Protein 1V86 (pdb70)

Solvent-accessible surface area: 7146 Å² total; per-residue (Å²): 124,124,119,76,120,118,70,136,114,84,65,77,135,73,208,130,63,15,73,2,81,4,20,38,102,166,55,134,86,114,28,140,12,53,47,122,2,52,0,48,68,3,29,109,61,0,68,91,66,16,30,5,32,56,104,134,18,136,15,84,38,198,30,141,15,58,98,145,107,33,0,163,104,25,171,8,86,91,48,1,92,0,94,15,67,25,96,120,116,64,64,122,127,126,103

Structure (mmCIF, N/CA/C/O backbone):
data_1V86
#
_entry.id   1V86
#
loop_
_atom_site.group_PDB
_atom_site.id
_atom_site.type_symbol
_atom_site.label_atom_id
_atom_site.label_alt_id
_atom_site.label_comp_id
_atom_site.label_asym_id
_atom_site.label_entity_id
_atom_site.label_seq_id
_atom_site.pdbx_PDB_ins_code
_atom_site.Cartn_x
_atom_site.Cartn_y
_atom_site.Cartn_z
_atom_site.occupancy
_atom_site.B_iso_or_equiv
_atom_site.auth_seq_id
_atom_site.auth_comp_id
_atom_site.auth_asym_id
_atom_site.auth_atom_id
_atom_site.pdbx_PDB_model_num
ATOM 1 N N . GLY A 1 1 ? 15.814 -13.387 -43.972 1.00 0.00 1 GLY A N 1
ATOM 2 C CA . GLY A 1 1 ? 14.816 -12.510 -43.386 1.00 0.00 1 GLY A CA 1
ATOM 3 C C . GLY A 1 1 ? 15.379 -11.777 -42.166 1.00 0.00 1 GLY A C 1
ATOM 4 O O . GLY A 1 1 ? 16.097 -10.789 -42.307 1.00 0.00 1 GLY A O 1
ATOM 8 N N . SER A 1 2 ? 15.031 -12.291 -40.995 1.00 0.00 2 SER A N 1
ATOM 9 C CA . SER A 1 2 ? 15.493 -11.698 -39.751 1.00 0.00 2 SER A CA 1
ATOM 10 C C . SER A 1 2 ? 14.952 -10.273 -39.618 1.00 0.00 2 SER A C 1
ATOM 11 O O . SER A 1 2 ? 14.915 -9.526 -40.595 1.00 0.00 2 SER A O 1
ATOM 19 N N . SER A 1 3 ? 14.547 -9.938 -38.402 1.00 0.00 3 SER A N 1
ATOM 20 C CA . SER A 1 3 ? 14.011 -8.616 -38.129 1.00 0.00 3 SER A CA 1
ATOM 21 C C . SER A 1 3 ? 13.952 -8.376 -36.619 1.00 0.00 3 SER A C 1
ATOM 22 O O . SER A 1 3 ? 13.807 -9.319 -35.843 1.00 0.00 3 SER A O 1
ATOM 30 N N . GLY A 1 4 ? 14.068 -7.109 -36.248 1.00 0.00 4 GLY A N 1
ATOM 31 C CA . GLY A 1 4 ? 14.030 -6.734 -34.845 1.00 0.00 4 GLY A CA 1
ATOM 32 C C . GLY A 1 4 ? 14.618 -5.337 -34.635 1.00 0.00 4 GLY A C 1
ATOM 33 O O . GLY A 1 4 ? 15.391 -4.854 -35.461 1.00 0.00 4 GLY A O 1
ATOM 37 N N . SER A 1 5 ? 14.228 -4.727 -33.526 1.00 0.00 5 SER A N 1
ATOM 38 C CA . SER A 1 5 ? 14.706 -3.395 -33.197 1.00 0.00 5 SER A CA 1
ATOM 39 C C . SER A 1 5 ? 14.419 -3.084 -31.726 1.00 0.00 5 SER A C 1
ATOM 40 O O . SER A 1 5 ? 13.594 -3.745 -31.098 1.00 0.00 5 SER A O 1
ATOM 48 N N . SER A 1 6 ? 15.117 -2.078 -31.220 1.00 0.00 6 SER A N 1
ATOM 49 C CA . SER A 1 6 ? 14.947 -1.671 -29.835 1.00 0.00 6 SER A CA 1
ATOM 50 C C . SER A 1 6 ? 15.762 -0.406 -29.558 1.00 0.00 6 SER A C 1
ATOM 51 O O . SER A 1 6 ? 16.754 -0.142 -30.234 1.00 0.00 6 SER A O 1
ATOM 59 N N . GLY A 1 7 ? 15.312 0.342 -28.561 1.00 0.00 7 GLY A N 1
ATOM 60 C CA . GLY A 1 7 ? 15.986 1.573 -28.186 1.00 0.00 7 GLY A CA 1
ATOM 61 C C . GLY A 1 7 ? 15.719 1.920 -26.720 1.00 0.00 7 GLY A C 1
ATOM 62 O O . GLY A 1 7 ? 14.679 1.557 -26.172 1.00 0.00 7 GLY A O 1
ATOM 66 N N . ASP A 1 8 ? 16.675 2.618 -26.126 1.00 0.00 8 ASP A N 1
ATOM 67 C CA . ASP A 1 8 ? 16.556 3.018 -24.734 1.00 0.00 8 ASP A CA 1
ATOM 68 C C . ASP A 1 8 ? 17.682 3.996 -24.391 1.00 0.00 8 ASP A C 1
ATOM 69 O O . ASP A 1 8 ? 18.806 3.581 -24.113 1.00 0.00 8 ASP A O 1
ATOM 78 N N . ALA A 1 9 ? 17.341 5.275 -24.422 1.00 0.00 9 ALA A N 1
ATOM 79 C CA . ALA A 1 9 ? 18.309 6.315 -24.117 1.00 0.00 9 ALA A CA 1
ATOM 80 C C . ALA A 1 9 ? 17.577 7.644 -23.913 1.00 0.00 9 ALA A C 1
ATOM 81 O O . ALA A 1 9 ? 16.628 7.950 -24.634 1.00 0.00 9 ALA A O 1
ATOM 88 N N . GLY A 1 10 ? 18.045 8.396 -22.929 1.00 0.00 10 GLY A N 1
ATOM 89 C CA . GLY A 1 10 ? 17.447 9.684 -22.621 1.00 0.00 10 GLY A CA 1
ATOM 90 C C . GLY A 1 10 ? 18.410 10.557 -21.815 1.00 0.00 10 GLY A C 1
ATOM 91 O O . GLY A 1 10 ? 19.466 10.947 -22.313 1.00 0.00 10 GLY A O 1
ATOM 95 N N . GLY A 1 11 ? 18.013 10.839 -20.583 1.00 0.00 11 GLY A N 1
ATOM 96 C CA . GLY A 1 11 ? 18.828 11.660 -19.703 1.00 0.00 11 GLY A CA 1
ATOM 97 C C . GLY A 1 11 ? 18.000 12.201 -18.536 1.00 0.00 11 GLY A C 1
ATOM 98 O O . GLY A 1 11 ? 16.771 12.146 -18.563 1.00 0.00 11 GLY A O 1
ATOM 102 N N . GLY A 1 12 ? 18.706 12.713 -17.538 1.00 0.00 12 GLY A N 1
ATOM 103 C CA . GLY A 1 12 ? 18.051 13.264 -16.364 1.00 0.00 12 GLY A CA 1
ATOM 104 C C . GLY A 1 12 ? 17.448 12.155 -15.501 1.00 0.00 12 GLY A C 1
ATOM 105 O O . GLY A 1 12 ? 18.117 11.170 -15.192 1.00 0.00 12 GLY A O 1
ATOM 109 N N . VAL A 1 13 ? 16.189 12.351 -15.136 1.00 0.00 13 VAL A N 1
ATOM 110 C CA . VAL A 1 13 ? 15.488 11.379 -14.315 1.00 0.00 13 VAL A CA 1
ATOM 111 C C . VAL A 1 13 ? 16.176 11.277 -12.952 1.00 0.00 13 VAL A C 1
ATOM 112 O O . VAL A 1 13 ? 17.250 10.688 -12.838 1.00 0.00 13 VAL A O 1
ATOM 125 N N . GLY A 1 14 ? 15.530 11.861 -11.953 1.00 0.00 14 GLY A N 1
ATOM 126 C CA . GLY A 1 14 ? 16.066 11.843 -10.603 1.00 0.00 14 GLY A CA 1
ATOM 127 C C . GLY A 1 14 ? 15.694 10.546 -9.882 1.00 0.00 14 GLY A C 1
ATOM 128 O O . GLY A 1 14 ? 16.407 9.548 -9.985 1.00 0.00 14 GLY A O 1
ATOM 132 N N . LYS A 1 15 ? 14.579 10.601 -9.169 1.00 0.00 15 LYS A N 1
ATOM 133 C CA . LYS A 1 15 ? 14.104 9.443 -8.432 1.00 0.00 15 LYS A CA 1
ATOM 134 C C . LYS A 1 15 ? 12.623 9.218 -8.742 1.00 0.00 15 LYS A C 1
ATOM 135 O O . LYS A 1 15 ? 11.784 10.064 -8.432 1.00 0.00 15 LYS A O 1
ATOM 154 N N . GLU A 1 16 ? 12.345 8.075 -9.351 1.00 0.00 16 GLU A N 1
ATOM 155 C CA . GLU A 1 16 ? 10.980 7.728 -9.707 1.00 0.00 16 GLU A CA 1
ATOM 156 C C . GLU A 1 16 ? 10.234 7.188 -8.486 1.00 0.00 16 GLU A C 1
ATOM 157 O O . GLU A 1 16 ? 10.801 7.096 -7.398 1.00 0.00 16 GLU A O 1
ATOM 169 N N . LEU A 1 17 ? 8.973 6.846 -8.706 1.00 0.00 17 LEU A N 1
ATOM 170 C CA . LEU A 1 17 ? 8.143 6.318 -7.637 1.00 0.00 17 LEU A CA 1
ATOM 171 C C . LEU A 1 17 ? 8.972 5.359 -6.780 1.00 0.00 17 LEU A C 1
ATOM 172 O O . LEU A 1 17 ? 9.916 4.741 -7.270 1.00 0.00 17 LEU A O 1
ATOM 188 N N . VAL A 1 18 ? 8.589 5.264 -5.515 1.00 0.00 18 VAL A N 1
ATOM 189 C CA . VAL A 1 18 ? 9.285 4.391 -4.586 1.00 0.00 18 VAL A CA 1
ATOM 190 C C . VAL A 1 18 ? 8.590 3.028 -4.555 1.00 0.00 18 VAL A C 1
ATOM 191 O O . VAL A 1 18 ? 7.364 2.951 -4.615 1.00 0.00 18 VAL A O 1
ATOM 204 N N . ASP A 1 19 ? 9.404 1.987 -4.463 1.00 0.00 19 ASP A N 1
ATOM 205 C CA . ASP A 1 19 ? 8.883 0.631 -4.424 1.00 0.00 19 ASP A CA 1
ATOM 206 C C . ASP A 1 19 ? 8.415 0.310 -3.003 1.00 0.00 19 ASP A C 1
ATOM 207 O O . ASP A 1 19 ? 9.159 0.499 -2.043 1.00 0.00 19 ASP A O 1
ATOM 216 N N . LEU A 1 20 ? 7.183 -0.171 -2.915 1.00 0.00 20 LEU A N 1
ATOM 217 C CA . LEU A 1 20 ? 6.607 -0.520 -1.628 1.00 0.00 20 LEU A CA 1
ATOM 218 C C . LEU A 1 20 ? 5.984 -1.915 -1.715 1.00 0.00 20 LEU A C 1
ATOM 219 O O . LEU A 1 20 ? 5.516 -2.325 -2.776 1.00 0.00 20 LEU A O 1
ATOM 235 N N . LYS A 1 21 ? 5.998 -2.606 -0.584 1.00 0.00 21 LYS A N 1
ATOM 236 C CA . LYS A 1 21 ? 5.440 -3.946 -0.519 1.00 0.00 21 LYS A CA 1
ATOM 237 C C . LYS A 1 21 ? 4.073 -3.892 0.166 1.00 0.00 21 LYS A C 1
ATOM 238 O O . LYS A 1 21 ? 3.972 -3.499 1.327 1.00 0.00 21 LYS A O 1
ATOM 257 N N . ILE A 1 22 ? 3.056 -4.293 -0.582 1.00 0.00 22 ILE A N 1
ATOM 258 C CA . ILE A 1 22 ? 1.699 -4.295 -0.061 1.00 0.00 22 ILE A CA 1
ATOM 259 C C . ILE A 1 22 ? 1.465 -5.580 0.735 1.00 0.00 22 ILE A C 1
ATOM 260 O O . ILE A 1 22 ? 0.998 -6.577 0.188 1.00 0.00 22 ILE A O 1
ATOM 276 N N . ILE A 1 23 ? 1.801 -5.514 2.015 1.00 0.00 23 ILE A N 1
ATOM 277 C CA . ILE A 1 23 ? 1.633 -6.661 2.893 1.00 0.00 23 ILE A CA 1
ATOM 278 C C . ILE A 1 23 ? 0.181 -6.723 3.371 1.00 0.00 23 ILE A C 1
ATOM 279 O O . ILE A 1 23 ? -0.338 -5.752 3.918 1.00 0.00 23 ILE A O 1
ATOM 295 N N . TRP A 1 24 ? -0.433 -7.876 3.147 1.00 0.00 24 TRP A N 1
ATOM 296 C CA . TRP A 1 24 ? -1.814 -8.078 3.548 1.00 0.00 24 TRP A CA 1
ATOM 297 C C . TRP A 1 24 ? -2.082 -9.584 3.579 1.00 0.00 24 TRP A C 1
ATOM 298 O O . TRP A 1 24 ? -2.061 -10.243 2.540 1.00 0.00 24 TRP A O 1
ATOM 319 N N . ASN A 1 25 ? -2.328 -10.085 4.780 1.00 0.00 25 ASN A N 1
ATOM 320 C CA . ASN A 1 25 ? -2.600 -11.501 4.960 1.00 0.00 25 ASN A CA 1
ATOM 321 C C . ASN A 1 25 ? -1.311 -12.295 4.740 1.00 0.00 25 ASN A C 1
ATOM 322 O O . ASN A 1 25 ? -0.758 -12.862 5.681 1.00 0.00 25 ASN A O 1
ATOM 333 N N . LYS A 1 26 ? -0.869 -12.311 3.491 1.00 0.00 26 LYS A N 1
ATOM 334 C CA . LYS A 1 26 ? 0.345 -13.026 3.135 1.00 0.00 26 LYS A CA 1
ATOM 335 C C . LYS A 1 26 ? 0.648 -12.801 1.652 1.00 0.00 26 LYS A C 1
ATOM 336 O O . LYS A 1 26 ? 1.101 -13.713 0.962 1.00 0.00 26 LYS A O 1
ATOM 355 N N . THR A 1 27 ? 0.387 -11.581 1.206 1.00 0.00 27 THR A N 1
ATOM 356 C CA . THR A 1 27 ? 0.627 -11.225 -0.182 1.00 0.00 27 THR A CA 1
ATOM 357 C C . THR A 1 27 ? 1.690 -10.129 -0.275 1.00 0.00 27 THR A C 1
ATOM 358 O O . THR A 1 27 ? 1.893 -9.373 0.675 1.00 0.00 27 THR A O 1
ATOM 369 N N . LYS A 1 28 ? 2.341 -10.077 -1.428 1.00 0.00 28 LYS A N 1
ATOM 370 C CA . LYS A 1 28 ? 3.378 -9.085 -1.657 1.00 0.00 28 LYS A CA 1
ATOM 371 C C . LYS A 1 28 ? 3.212 -8.495 -3.059 1.00 0.00 28 LYS A C 1
ATOM 372 O O . LYS A 1 28 ? 3.590 -9.120 -4.048 1.00 0.00 28 LYS A O 1
ATOM 391 N N . HIS A 1 29 ? 2.647 -7.297 -3.098 1.00 0.00 29 HIS A N 1
ATOM 392 C CA . HIS A 1 29 ? 2.427 -6.615 -4.362 1.00 0.00 29 HIS A CA 1
ATOM 393 C C . HIS A 1 29 ? 3.394 -5.435 -4.485 1.00 0.00 29 HIS A C 1
ATOM 394 O O . HIS A 1 29 ? 3.365 -4.518 -3.666 1.00 0.00 29 HIS A O 1
ATOM 408 N N . ASP A 1 30 ? 4.226 -5.498 -5.513 1.00 0.00 30 ASP A N 1
ATOM 409 C CA . ASP A 1 30 ? 5.200 -4.447 -5.753 1.00 0.00 30 ASP A CA 1
ATOM 410 C C . ASP A 1 30 ? 4.527 -3.295 -6.502 1.00 0.00 30 ASP A C 1
ATOM 411 O O . ASP A 1 30 ? 4.204 -3.422 -7.682 1.00 0.00 30 ASP A O 1
ATOM 420 N N . VAL A 1 31 ? 4.334 -2.198 -5.785 1.00 0.00 31 VAL A N 1
ATOM 421 C CA . VAL A 1 31 ? 3.705 -1.025 -6.367 1.00 0.00 31 VAL A CA 1
ATOM 422 C C . VAL A 1 31 ? 4.669 0.160 -6.285 1.00 0.00 31 VAL A C 1
ATOM 423 O O . VAL A 1 31 ? 5.364 0.331 -5.285 1.00 0.00 31 VAL A O 1
ATOM 436 N N . LYS A 1 32 ? 4.681 0.947 -7.351 1.00 0.00 32 LYS A N 1
ATOM 437 C CA . LYS A 1 32 ? 5.549 2.111 -7.412 1.00 0.00 32 LYS A CA 1
ATOM 438 C C . LYS A 1 32 ? 4.712 3.377 -7.220 1.00 0.00 32 LYS A C 1
ATOM 439 O O . LYS A 1 32 ? 3.911 3.732 -8.084 1.00 0.00 32 LYS A O 1
ATOM 458 N N . VAL A 1 33 ? 4.926 4.023 -6.084 1.00 0.00 33 VAL A N 1
ATOM 459 C CA . VAL A 1 33 ? 4.201 5.242 -5.768 1.00 0.00 33 VAL A CA 1
ATOM 460 C C . VAL A 1 33 ? 5.198 6.345 -5.408 1.00 0.00 33 VAL A C 1
ATOM 461 O O . VAL A 1 33 ? 6.298 6.062 -4.934 1.00 0.00 33 VAL A O 1
ATOM 474 N N . PRO A 1 34 ? 4.768 7.612 -5.651 1.00 0.00 34 PRO A N 1
ATOM 475 C CA . PRO A 1 34 ? 5.611 8.758 -5.358 1.00 0.00 34 PRO A CA 1
ATOM 476 C C . PRO A 1 34 ? 5.663 9.029 -3.853 1.00 0.00 34 PRO A C 1
ATOM 477 O O . PRO A 1 34 ? 4.690 8.787 -3.140 1.00 0.00 34 PRO A O 1
ATOM 488 N N . LEU A 1 35 ? 6.809 9.528 -3.413 1.00 0.00 35 LEU A N 1
ATOM 489 C CA . LEU A 1 35 ? 7.001 9.834 -2.006 1.00 0.00 35 LEU A CA 1
ATOM 490 C C . LEU A 1 35 ? 6.171 11.065 -1.638 1.00 0.00 35 LEU A C 1
ATOM 491 O O . LEU A 1 35 ? 5.977 11.358 -0.459 1.00 0.00 35 LEU A O 1
ATOM 507 N N . ASP A 1 36 ? 5.702 11.753 -2.669 1.00 0.00 36 ASP A N 1
ATOM 508 C CA . ASP A 1 36 ? 4.897 12.945 -2.469 1.00 0.00 36 ASP A CA 1
ATOM 509 C C . ASP A 1 36 ? 3.494 12.538 -2.012 1.00 0.00 36 ASP A C 1
ATOM 510 O O . ASP A 1 36 ? 2.666 13.393 -1.700 1.00 0.00 36 ASP A O 1
ATOM 519 N N . SER A 1 37 ? 3.271 11.232 -1.987 1.00 0.00 37 SER A N 1
ATOM 520 C CA . SER A 1 37 ? 1.983 10.701 -1.574 1.00 0.00 37 SER A CA 1
ATOM 521 C C . SER A 1 37 ? 1.770 10.949 -0.079 1.00 0.00 37 SER A C 1
ATOM 522 O O . SER A 1 37 ? 2.608 10.578 0.741 1.00 0.00 37 SER A O 1
ATOM 530 N N . THR A 1 38 ? 0.644 11.576 0.229 1.00 0.00 38 THR A N 1
ATOM 531 C CA . THR A 1 38 ? 0.310 11.878 1.611 1.00 0.00 38 THR A CA 1
ATOM 532 C C . THR A 1 38 ? -0.059 10.597 2.363 1.00 0.00 38 THR A C 1
ATOM 533 O O . THR A 1 38 ? -0.666 9.692 1.793 1.00 0.00 38 THR A O 1
ATOM 544 N N . GLY A 1 39 ? 0.323 10.563 3.631 1.00 0.00 39 GLY A N 1
ATOM 545 C CA . GLY A 1 39 ? 0.039 9.409 4.466 1.00 0.00 39 GLY A CA 1
ATOM 546 C C . GLY A 1 39 ? -1.422 8.976 4.327 1.00 0.00 39 GLY A C 1
ATOM 547 O O . GLY A 1 39 ? -1.759 7.822 4.586 1.00 0.00 39 GLY A O 1
ATOM 551 N N . SER A 1 40 ? -2.250 9.925 3.917 1.00 0.00 40 SER A N 1
ATOM 552 C CA . SER A 1 40 ? -3.667 9.657 3.740 1.00 0.00 40 SER A CA 1
ATOM 553 C C . SER A 1 40 ? -3.902 8.949 2.404 1.00 0.00 40 SER A C 1
ATOM 554 O O . SER A 1 40 ? -4.775 8.088 2.299 1.00 0.00 40 SER A O 1
ATOM 562 N N . GLU A 1 41 ? -3.109 9.337 1.417 1.00 0.00 41 GLU A N 1
ATOM 563 C CA . GLU A 1 41 ? -3.220 8.751 0.092 1.00 0.00 41 GLU A CA 1
ATOM 564 C C . GLU A 1 41 ? -2.959 7.244 0.156 1.00 0.00 41 GLU A C 1
ATOM 565 O O . GLU A 1 41 ? -3.615 6.467 -0.536 1.00 0.00 41 GLU A O 1
ATOM 577 N N . LEU A 1 42 ? -1.999 6.877 0.992 1.00 0.00 42 LEU A N 1
ATOM 578 C CA . LEU A 1 42 ? -1.643 5.477 1.155 1.00 0.00 42 LEU A CA 1
ATOM 579 C C . LEU A 1 42 ? -2.917 4.630 1.164 1.00 0.00 42 LEU A C 1
ATOM 580 O O . LEU A 1 42 ? -3.016 3.643 0.437 1.00 0.00 42 LEU A O 1
ATOM 596 N N . LYS A 1 43 ? -3.860 5.046 1.997 1.00 0.00 43 LYS A N 1
ATOM 597 C CA . LYS A 1 43 ? -5.123 4.337 2.111 1.00 0.00 43 LYS A CA 1
ATOM 598 C C . LYS A 1 43 ? -5.677 4.063 0.712 1.00 0.00 43 LYS A C 1
ATOM 599 O O . LYS A 1 43 ? -5.900 2.911 0.343 1.00 0.00 43 LYS A O 1
ATOM 618 N N . GLN A 1 44 ? -5.884 5.141 -0.030 1.00 0.00 44 GLN A N 1
ATOM 619 C CA . GLN A 1 44 ? -6.408 5.032 -1.381 1.00 0.00 44 GLN A CA 1
ATOM 620 C C . GLN A 1 44 ? -5.382 4.361 -2.295 1.00 0.00 44 GLN A C 1
ATOM 621 O O . GLN A 1 44 ? -5.732 3.851 -3.359 1.00 0.00 44 GLN A O 1
ATOM 635 N N . LYS A 1 45 ? -4.134 4.383 -1.849 1.00 0.00 45 LYS A N 1
ATOM 636 C CA . LYS A 1 45 ? -3.055 3.783 -2.614 1.00 0.00 45 LYS A CA 1
ATOM 637 C C . LYS A 1 45 ? -3.075 2.266 -2.414 1.00 0.00 45 LYS A C 1
ATOM 638 O O . LYS A 1 45 ? -2.696 1.513 -3.310 1.00 0.00 45 LYS A O 1
ATOM 657 N N . ILE A 1 46 ? -3.522 1.863 -1.234 1.00 0.00 46 ILE A N 1
ATOM 658 C CA . ILE A 1 46 ? -3.597 0.449 -0.906 1.00 0.00 46 ILE A CA 1
ATOM 659 C C . ILE A 1 46 ? -4.949 -0.104 -1.361 1.00 0.00 46 ILE A C 1
ATOM 660 O O . ILE A 1 46 ? -5.015 -1.180 -1.954 1.00 0.00 46 ILE A O 1
ATOM 676 N N . HIS A 1 47 ? -5.994 0.655 -1.065 1.00 0.00 47 HIS A N 1
ATOM 677 C CA . HIS A 1 47 ? -7.340 0.254 -1.437 1.00 0.00 47 HIS A CA 1
ATOM 678 C C . HIS A 1 47 ? -7.415 0.048 -2.951 1.00 0.00 47 HIS A C 1
ATOM 679 O O . HIS A 1 47 ? -8.169 -0.797 -3.430 1.00 0.00 47 HIS A O 1
ATOM 693 N N . SER A 1 48 ? -6.621 0.835 -3.663 1.00 0.00 48 SER A N 1
ATOM 694 C CA . SER A 1 48 ? -6.588 0.750 -5.113 1.00 0.00 48 SER A CA 1
ATOM 695 C C . SER A 1 48 ? -6.056 -0.618 -5.545 1.00 0.00 48 SER A C 1
ATOM 696 O O . SER A 1 48 ? -6.219 -1.016 -6.697 1.00 0.00 48 SER A O 1
ATOM 704 N N . ILE A 1 49 ? -5.429 -1.299 -4.597 1.00 0.00 49 ILE A N 1
ATOM 705 C CA . ILE A 1 49 ? -4.871 -2.614 -4.865 1.00 0.00 49 ILE A CA 1
ATOM 706 C C . ILE A 1 49 ? -5.629 -3.661 -4.047 1.00 0.00 49 ILE A C 1
ATOM 707 O O . ILE A 1 49 ? -6.227 -4.578 -4.608 1.00 0.00 49 ILE A O 1
ATOM 723 N N . THR A 1 50 ? -5.580 -3.490 -2.734 1.00 0.00 50 THR A N 1
ATOM 724 C CA . THR A 1 50 ? -6.255 -4.409 -1.834 1.00 0.00 50 THR A CA 1
ATOM 725 C C . THR A 1 50 ? -7.725 -4.561 -2.231 1.00 0.00 50 THR A C 1
ATOM 726 O O . THR A 1 50 ? -8.302 -5.638 -2.088 1.00 0.00 50 THR A O 1
ATOM 737 N N . GLY A 1 51 ? -8.289 -3.468 -2.722 1.00 0.00 51 GLY A N 1
ATOM 738 C CA . GLY A 1 51 ? -9.680 -3.466 -3.141 1.00 0.00 51 GLY A CA 1
ATOM 739 C C . GLY A 1 51 ? -10.617 -3.402 -1.932 1.00 0.00 51 GLY A C 1
ATOM 740 O O . GLY A 1 51 ? -11.836 -3.366 -2.089 1.00 0.00 51 GLY A O 1
ATOM 744 N N . LEU A 1 52 ? -10.010 -3.390 -0.754 1.00 0.00 52 LEU A N 1
ATOM 745 C CA . LEU A 1 52 ? -10.775 -3.332 0.480 1.00 0.00 52 LEU A CA 1
ATOM 746 C C . LEU A 1 52 ? -10.956 -1.870 0.893 1.00 0.00 52 LEU A C 1
ATOM 747 O O . LEU A 1 52 ? -10.297 -0.982 0.354 1.00 0.00 52 LEU A O 1
ATOM 763 N N . PRO A 1 53 ? -11.876 -1.659 1.872 1.00 0.00 53 PRO A N 1
ATOM 764 C CA . PRO A 1 53 ? -12.152 -0.320 2.365 1.00 0.00 53 PRO A CA 1
ATOM 765 C C . PRO A 1 53 ? -11.023 0.175 3.271 1.00 0.00 53 PRO A C 1
ATOM 766 O O . PRO A 1 53 ? -10.374 -0.620 3.950 1.00 0.00 53 PRO A O 1
ATOM 777 N N . PRO A 1 54 ? -10.818 1.519 3.253 1.00 0.00 54 PRO A N 1
ATOM 778 C CA . PRO A 1 54 ? -9.779 2.129 4.065 1.00 0.00 54 PRO A CA 1
ATOM 779 C C . PRO A 1 54 ? -10.191 2.177 5.537 1.00 0.00 54 PRO A C 1
ATOM 780 O O . PRO A 1 54 ? -9.350 2.051 6.426 1.00 0.00 54 PRO A O 1
ATOM 791 N N . ALA A 1 55 ? -11.486 2.360 5.751 1.00 0.00 55 ALA A N 1
ATOM 792 C CA . ALA A 1 55 ? -12.020 2.426 7.100 1.00 0.00 55 ALA A CA 1
ATOM 793 C C . ALA A 1 55 ? -11.650 1.147 7.854 1.00 0.00 55 ALA A C 1
ATOM 794 O O . ALA A 1 55 ? -11.474 1.168 9.071 1.00 0.00 55 ALA A O 1
ATOM 801 N N . MET A 1 56 ? -11.544 0.063 7.099 1.00 0.00 56 MET A N 1
ATOM 802 C CA . MET A 1 56 ? -11.198 -1.223 7.681 1.00 0.00 56 MET A CA 1
ATOM 803 C C . MET A 1 56 ? -9.756 -1.607 7.343 1.00 0.00 56 MET A C 1
ATOM 804 O O . MET A 1 56 ? -9.435 -2.789 7.229 1.00 0.00 56 MET A O 1
ATOM 818 N N . GLN A 1 57 ? -8.925 -0.586 7.193 1.00 0.00 57 GLN A N 1
ATOM 819 C CA . GLN A 1 57 ? -7.525 -0.802 6.870 1.00 0.00 57 GLN A CA 1
ATOM 820 C C . GLN A 1 57 ? -6.641 -0.414 8.057 1.00 0.00 57 GLN A C 1
ATOM 821 O O . GLN A 1 57 ? -7.050 0.374 8.909 1.00 0.00 57 GLN A O 1
ATOM 835 N N . LYS A 1 58 ? -5.445 -0.984 8.075 1.00 0.00 58 LYS A N 1
ATOM 836 C CA . LYS A 1 58 ? -4.500 -0.707 9.144 1.00 0.00 58 LYS A CA 1
ATOM 837 C C . LYS A 1 58 ? -3.151 -0.315 8.537 1.00 0.00 58 LYS A C 1
ATOM 838 O O . LYS A 1 58 ? -2.318 -1.176 8.258 1.00 0.00 58 LYS A O 1
ATOM 857 N N . VAL A 1 59 ? -2.978 0.985 8.351 1.00 0.00 59 VAL A N 1
ATOM 858 C CA . VAL A 1 59 ? -1.744 1.501 7.782 1.00 0.00 59 VAL A CA 1
ATOM 859 C C . VAL A 1 59 ? -0.738 1.758 8.905 1.00 0.00 59 VAL A C 1
ATOM 860 O O . VAL A 1 59 ? -0.853 2.743 9.634 1.00 0.00 59 VAL A O 1
ATOM 873 N N . MET A 1 60 ? 0.226 0.855 9.011 1.00 0.00 60 MET A N 1
ATOM 874 C CA . MET A 1 60 ? 1.252 0.972 10.033 1.00 0.00 60 MET A CA 1
ATOM 875 C C . MET A 1 60 ? 2.569 0.353 9.561 1.00 0.00 60 MET A C 1
ATOM 876 O O . MET A 1 60 ? 2.620 -0.831 9.233 1.00 0.00 60 MET A O 1
ATOM 890 N N . TYR A 1 61 ? 3.602 1.183 9.543 1.00 0.00 61 TYR A N 1
ATOM 891 C CA . TYR A 1 61 ? 4.916 0.732 9.116 1.00 0.00 61 TYR A CA 1
ATOM 892 C C . TYR A 1 61 ? 5.977 1.061 10.169 1.00 0.00 61 TYR A C 1
ATOM 893 O O . TYR A 1 61 ? 6.436 2.198 10.259 1.00 0.00 61 TYR A O 1
ATOM 911 N N . LYS A 1 62 ? 6.335 0.044 10.939 1.00 0.00 62 LYS A N 1
ATOM 912 C CA . LYS A 1 62 ? 7.333 0.210 11.982 1.00 0.00 62 LYS A CA 1
ATOM 913 C C . LYS A 1 62 ? 7.000 1.456 12.806 1.00 0.00 62 LYS A C 1
ATOM 914 O O . LYS A 1 62 ? 7.884 2.054 13.418 1.00 0.00 62 LYS A O 1
ATOM 933 N N . GLY A 1 63 ? 5.724 1.810 12.795 1.00 0.00 63 GLY A N 1
ATOM 934 C CA . GLY A 1 63 ? 5.263 2.974 13.534 1.00 0.00 63 GLY A CA 1
ATOM 935 C C . GLY A 1 63 ? 4.012 3.573 12.889 1.00 0.00 63 GLY A C 1
ATOM 936 O O . GLY A 1 63 ? 3.760 3.364 11.703 1.00 0.00 63 GLY A O 1
ATOM 940 N N . LEU A 1 64 ? 3.262 4.307 13.698 1.00 0.00 64 LEU A N 1
ATOM 941 C CA . LEU A 1 64 ? 2.043 4.938 13.220 1.00 0.00 64 LEU A CA 1
ATOM 942 C C . LEU A 1 64 ? 2.377 5.856 12.042 1.00 0.00 64 LEU A C 1
ATOM 943 O O . LEU A 1 64 ? 3.422 6.504 12.032 1.00 0.00 64 LEU A O 1
ATOM 959 N N . VAL A 1 65 ? 1.469 5.881 11.078 1.00 0.00 65 VAL A N 1
ATOM 960 C CA . VAL A 1 65 ? 1.653 6.708 9.898 1.00 0.00 65 VAL A CA 1
ATOM 961 C C . VAL A 1 65 ? 0.688 7.894 9.955 1.00 0.00 65 VAL A C 1
ATOM 962 O O . VAL A 1 65 ? -0.527 7.713 9.891 1.00 0.00 65 VAL A O 1
ATOM 975 N N . PRO A 1 66 ? 1.281 9.112 10.078 1.00 0.00 66 PRO A N 1
ATOM 976 C CA . PRO A 1 66 ? 0.486 10.327 10.145 1.00 0.00 66 PRO A CA 1
ATOM 977 C C . PRO A 1 66 ? -0.067 10.697 8.767 1.00 0.00 66 PRO A C 1
ATOM 978 O O . PRO A 1 66 ? 0.615 10.532 7.757 1.00 0.00 66 PRO A O 1
ATOM 989 N N . GLU A 1 67 ? -1.297 11.189 8.772 1.00 0.00 67 GLU A N 1
ATOM 990 C CA . GLU A 1 67 ? -1.949 11.584 7.535 1.00 0.00 67 GLU A CA 1
ATOM 991 C C . GLU A 1 67 ? -1.650 13.051 7.221 1.00 0.00 67 GLU A C 1
ATOM 992 O O . GLU A 1 67 ? -1.881 13.511 6.104 1.00 0.00 67 GLU A O 1
ATOM 1004 N N . ASP A 1 68 ? -1.140 13.746 8.228 1.00 0.00 68 ASP A N 1
ATOM 1005 C CA . ASP A 1 68 ? -0.806 15.152 8.074 1.00 0.00 68 ASP A CA 1
ATOM 1006 C C . ASP A 1 68 ? 0.571 15.276 7.420 1.00 0.00 68 ASP A C 1
ATOM 1007 O O . ASP A 1 68 ? 0.960 16.358 6.983 1.00 0.00 68 ASP A O 1
ATOM 1016 N N . LYS A 1 69 ? 1.272 14.153 7.373 1.00 0.00 69 LYS A N 1
ATOM 1017 C CA . LYS A 1 69 ? 2.599 14.122 6.780 1.00 0.00 69 LYS A CA 1
ATOM 1018 C C . LYS A 1 69 ? 2.652 13.022 5.718 1.00 0.00 69 LYS A C 1
ATOM 1019 O O . LYS A 1 69 ? 2.038 11.969 5.879 1.00 0.00 69 LYS A O 1
ATOM 1038 N N . THR A 1 70 ? 3.393 13.305 4.656 1.00 0.00 70 THR A N 1
ATOM 1039 C CA . THR A 1 70 ? 3.535 12.353 3.568 1.00 0.00 70 THR A CA 1
ATOM 1040 C C . THR A 1 70 ? 4.597 11.306 3.910 1.00 0.00 70 THR A C 1
ATOM 1041 O O . THR A 1 70 ? 5.330 11.457 4.886 1.00 0.00 70 THR A O 1
ATOM 1052 N N . LEU A 1 71 ? 4.645 10.268 3.089 1.00 0.00 71 LEU A N 1
ATOM 1053 C CA . LEU A 1 71 ? 5.605 9.196 3.292 1.00 0.00 71 LEU A CA 1
ATOM 1054 C C . LEU A 1 71 ? 6.998 9.796 3.492 1.00 0.00 71 LEU A C 1
ATOM 1055 O O . LEU A 1 71 ? 7.655 9.526 4.496 1.00 0.00 71 LEU A O 1
ATOM 1071 N N . ARG A 1 72 ? 7.407 10.599 2.521 1.00 0.00 72 ARG A N 1
ATOM 1072 C CA . ARG A 1 72 ? 8.710 11.239 2.578 1.00 0.00 72 ARG A CA 1
ATOM 1073 C C . ARG A 1 72 ? 8.885 11.968 3.912 1.00 0.00 72 ARG A C 1
ATOM 1074 O O . ARG A 1 72 ? 10.009 12.243 4.330 1.00 0.00 72 ARG A O 1
ATOM 1095 N N . GLU A 1 73 ? 7.757 12.258 4.544 1.00 0.00 73 GLU A N 1
ATOM 1096 C CA . GLU A 1 73 ? 7.772 12.949 5.822 1.00 0.00 73 GLU A CA 1
ATOM 1097 C C . GLU A 1 73 ? 7.677 11.943 6.970 1.00 0.00 73 GLU A C 1
ATOM 1098 O O . GLU A 1 73 ? 8.338 12.101 7.995 1.00 0.00 73 GLU A O 1
ATOM 1110 N N . ILE A 1 74 ? 6.848 10.931 6.761 1.00 0.00 74 ILE A N 1
ATOM 1111 C CA . ILE A 1 74 ? 6.658 9.899 7.766 1.00 0.00 74 ILE A CA 1
ATOM 1112 C C . ILE A 1 74 ? 7.921 9.040 7.855 1.00 0.00 74 ILE A C 1
ATOM 1113 O O . ILE A 1 74 ? 8.047 8.205 8.749 1.00 0.00 74 ILE A O 1
ATOM 1129 N N . LYS A 1 75 ? 8.826 9.276 6.916 1.00 0.00 75 LYS A N 1
ATOM 1130 C CA . LYS A 1 75 ? 10.075 8.535 6.877 1.00 0.00 75 LYS A CA 1
ATOM 1131 C C . LYS A 1 75 ? 9.858 7.216 6.132 1.00 0.00 75 LYS A C 1
ATOM 1132 O O . LYS A 1 75 ? 9.685 6.169 6.753 1.00 0.00 75 LYS A O 1
ATOM 1151 N N . VAL A 1 76 ? 9.874 7.311 4.810 1.00 0.00 76 VAL A N 1
ATOM 1152 C CA . VAL A 1 76 ? 9.681 6.139 3.973 1.00 0.00 76 VAL A CA 1
ATOM 1153 C C . VAL A 1 76 ? 10.840 6.030 2.980 1.00 0.00 76 VAL A C 1
ATOM 1154 O O . VAL A 1 76 ? 11.435 7.038 2.603 1.00 0.00 76 VAL A O 1
ATOM 1167 N N . THR A 1 77 ? 11.124 4.798 2.585 1.00 0.00 77 THR A N 1
ATOM 1168 C CA . THR A 1 77 ? 12.201 4.545 1.643 1.00 0.00 77 THR A CA 1
ATOM 1169 C C . THR A 1 77 ? 11.824 3.405 0.695 1.00 0.00 77 THR A C 1
ATOM 1170 O O . THR A 1 77 ? 10.778 2.778 0.858 1.00 0.00 77 THR A O 1
ATOM 1181 N N . SER A 1 78 ? 12.695 3.171 -0.275 1.00 0.00 78 SER A N 1
ATOM 1182 C CA . SER A 1 78 ? 12.466 2.117 -1.249 1.00 0.00 78 SER A CA 1
ATOM 1183 C C . SER A 1 78 ? 12.562 0.748 -0.572 1.00 0.00 78 SER A C 1
ATOM 1184 O O . SER A 1 78 ? 13.656 0.284 -0.254 1.00 0.00 78 SER A O 1
ATOM 1192 N N . GLY A 1 79 ? 11.402 0.141 -0.371 1.00 0.00 79 GLY A N 1
ATOM 1193 C CA . GLY A 1 79 ? 11.341 -1.165 0.263 1.00 0.00 79 GLY A CA 1
ATOM 1194 C C . GLY A 1 79 ? 10.633 -1.085 1.617 1.00 0.00 79 GLY A C 1
ATOM 1195 O O . GLY A 1 79 ? 10.796 -1.967 2.459 1.00 0.00 79 GLY A O 1
ATOM 1199 N N . ALA A 1 80 ? 9.863 -0.020 1.784 1.00 0.00 80 ALA A N 1
ATOM 1200 C CA . ALA A 1 80 ? 9.130 0.186 3.021 1.00 0.00 80 ALA A CA 1
ATOM 1201 C C . ALA A 1 80 ? 7.961 -0.800 3.088 1.00 0.00 80 ALA A C 1
ATOM 1202 O O . ALA A 1 80 ? 7.108 -0.817 2.202 1.00 0.00 80 ALA A O 1
ATOM 1209 N N . LYS A 1 81 ? 7.960 -1.596 4.147 1.00 0.00 81 LYS A N 1
ATOM 1210 C CA . LYS A 1 81 ? 6.911 -2.582 4.340 1.00 0.00 81 LYS A CA 1
ATOM 1211 C C . LYS A 1 81 ? 5.611 -1.870 4.717 1.00 0.00 81 LYS A C 1
ATOM 1212 O O . LYS A 1 81 ? 5.633 -0.854 5.411 1.00 0.00 81 LYS A O 1
ATOM 1231 N N . ILE A 1 82 ? 4.507 -2.429 4.242 1.00 0.00 82 ILE A N 1
ATOM 1232 C CA . ILE A 1 82 ? 3.200 -1.860 4.520 1.00 0.00 82 ILE A CA 1
ATOM 1233 C C . ILE A 1 82 ? 2.223 -2.985 4.870 1.00 0.00 82 ILE A C 1
ATOM 1234 O O . ILE A 1 82 ? 1.839 -3.769 4.004 1.00 0.00 82 ILE A O 1
ATOM 1250 N N . MET A 1 83 ? 1.849 -3.027 6.140 1.00 0.00 83 MET A N 1
ATOM 1251 C CA . MET A 1 83 ? 0.924 -4.042 6.615 1.00 0.00 83 MET A CA 1
ATOM 1252 C C . MET A 1 83 ? -0.524 -3.560 6.502 1.00 0.00 83 MET A C 1
ATOM 1253 O O . MET A 1 83 ? -0.820 -2.401 6.789 1.00 0.00 83 MET A O 1
ATOM 1267 N N . VAL A 1 84 ? -1.387 -4.474 6.084 1.00 0.00 84 VAL A N 1
ATOM 1268 C CA . VAL A 1 84 ? -2.797 -4.157 5.931 1.00 0.00 84 VAL A CA 1
ATOM 1269 C C . VAL A 1 84 ? -3.636 -5.243 6.606 1.00 0.00 84 VAL A C 1
ATOM 1270 O O . VAL A 1 84 ? -3.182 -6.376 6.763 1.00 0.00 84 VAL A O 1
ATOM 1283 N N . VAL A 1 85 ? -4.846 -4.860 6.987 1.00 0.00 85 VAL A N 1
ATOM 1284 C CA . VAL A 1 85 ? -5.753 -5.788 7.642 1.00 0.00 85 VAL A CA 1
ATOM 1285 C C . VAL A 1 85 ? -6.976 -6.013 6.752 1.00 0.00 85 VAL A C 1
ATOM 1286 O O . VAL A 1 85 ? -7.168 -5.304 5.764 1.00 0.00 85 VAL A O 1
ATOM 1299 N N . GLY A 1 86 ? -7.772 -7.001 7.132 1.00 0.00 86 GLY A N 1
ATOM 1300 C CA . GLY A 1 86 ? -8.971 -7.328 6.380 1.00 0.00 86 GLY A CA 1
ATOM 1301 C C . GLY A 1 86 ? -9.011 -8.818 6.031 1.00 0.00 86 GLY A C 1
ATOM 1302 O O . GLY A 1 86 ? -8.133 -9.578 6.438 1.00 0.00 86 GLY A O 1
ATOM 1306 N N . SER A 1 87 ? -10.038 -9.190 5.281 1.00 0.00 87 SER A N 1
ATOM 1307 C CA . SER A 1 87 ? -10.203 -10.575 4.873 1.00 0.00 87 SER A CA 1
ATOM 1308 C C . SER A 1 87 ? -11.224 -10.667 3.737 1.00 0.00 87 SER A C 1
ATOM 1309 O O . SER A 1 87 ? -10.884 -11.061 2.623 1.00 0.00 87 SER A O 1
ATOM 1317 N N . THR A 1 88 ? -12.455 -10.297 4.059 1.00 0.00 88 THR A N 1
ATOM 1318 C CA . THR A 1 88 ? -13.527 -10.333 3.079 1.00 0.00 88 THR A CA 1
ATOM 1319 C C . THR A 1 88 ? -13.784 -8.933 2.517 1.00 0.00 88 THR A C 1
ATOM 1320 O O . THR A 1 88 ? -14.108 -8.010 3.264 1.00 0.00 88 THR A O 1
ATOM 1331 N N . ILE A 1 89 ? -13.629 -8.819 1.206 1.00 0.00 89 ILE A N 1
ATOM 1332 C CA . ILE A 1 89 ? -13.839 -7.547 0.536 1.00 0.00 89 ILE A CA 1
ATOM 1333 C C . ILE A 1 89 ? -15.212 -6.993 0.923 1.00 0.00 89 ILE A C 1
ATOM 1334 O O . ILE A 1 89 ? -16.066 -7.728 1.416 1.00 0.00 89 ILE A O 1
ATOM 1350 N N . SER A 1 90 ? -15.381 -5.700 0.686 1.00 0.00 90 SER A N 1
ATOM 1351 C CA . SER A 1 90 ? -16.635 -5.038 1.003 1.00 0.00 90 SER A CA 1
ATOM 1352 C C . SER A 1 90 ? -16.686 -3.664 0.334 1.00 0.00 90 SER A C 1
ATOM 1353 O O . SER A 1 90 ? -15.733 -2.891 0.423 1.00 0.00 90 SER A O 1
ATOM 1361 N N . GLY A 1 91 ? -17.807 -3.401 -0.321 1.00 0.00 91 GLY A N 1
ATOM 1362 C CA . GLY A 1 91 ? -17.994 -2.133 -1.006 1.00 0.00 91 GLY A CA 1
ATOM 1363 C C . GLY A 1 91 ? -19.053 -1.282 -0.302 1.00 0.00 91 GLY A C 1
ATOM 1364 O O . GLY A 1 91 ? -19.796 -1.781 0.542 1.00 0.00 91 GLY A O 1
ATOM 1368 N N . PRO A 1 92 ? -19.089 0.023 -0.685 1.00 0.00 92 PRO A N 1
ATOM 1369 C CA . PRO A 1 92 ? -20.045 0.948 -0.101 1.00 0.00 92 PRO A CA 1
ATOM 1370 C C . PRO A 1 92 ? -21.450 0.710 -0.657 1.00 0.00 92 PRO A C 1
ATOM 1371 O O . PRO A 1 92 ? -21.643 -0.147 -1.518 1.00 0.00 92 PRO A O 1
ATOM 1382 N N . SER A 1 93 ? -22.394 1.484 -0.142 1.00 0.00 93 SER A N 1
ATOM 1383 C CA . SER A 1 93 ? -23.776 1.367 -0.577 1.00 0.00 93 SER A CA 1
ATOM 1384 C C . SER A 1 93 ? -24.126 2.518 -1.523 1.00 0.00 93 SER A C 1
ATOM 1385 O O . SER A 1 93 ? -24.518 2.289 -2.666 1.00 0.00 93 SER A O 1
ATOM 1393 N N . SER A 1 94 ? -23.970 3.730 -1.011 1.00 0.00 94 SER A N 1
ATOM 1394 C CA . SER A 1 94 ? -24.264 4.917 -1.796 1.00 0.00 94 SER A CA 1
ATOM 1395 C C . SER A 1 94 ? -23.008 5.379 -2.538 1.00 0.00 94 SER A C 1
ATOM 1396 O O . SER A 1 94 ? -23.004 5.468 -3.764 1.00 0.00 94 SER A O 1
ATOM 1404 N N . GLY A 1 95 ? -21.972 5.661 -1.762 1.00 0.00 95 GLY A N 1
ATOM 1405 C CA . GLY A 1 95 ? -20.713 6.112 -2.329 1.00 0.00 95 GLY A CA 1
ATOM 1406 C C . GLY A 1 95 ? -20.294 7.458 -1.735 1.00 0.00 95 GLY A C 1
ATOM 1407 O O . GLY A 1 95 ? -19.346 8.082 -2.209 1.00 0.00 95 GLY A O 1
ATOM 1411 N N . GLY A 1 1 ? 21.396 7.866 -48.690 1.00 0.00 1 GLY A N 2
ATOM 1412 C CA . GLY A 1 1 ? 20.829 7.439 -47.422 1.00 0.00 1 GLY A CA 2
ATOM 1413 C C . GLY A 1 1 ? 20.845 8.580 -46.402 1.00 0.00 1 GLY A C 2
ATOM 1414 O O . GLY A 1 1 ? 21.883 9.200 -46.175 1.00 0.00 1 GLY A O 2
ATOM 1418 N N . SER A 1 2 ? 19.683 8.822 -45.814 1.00 0.00 2 SER A N 2
ATOM 1419 C CA . SER A 1 2 ? 19.550 9.877 -44.824 1.00 0.00 2 SER A CA 2
ATOM 1420 C C . SER A 1 2 ? 18.384 9.568 -43.884 1.00 0.00 2 SER A C 2
ATOM 1421 O O . SER A 1 2 ? 17.534 8.735 -44.196 1.00 0.00 2 SER A O 2
ATOM 1429 N N . SER A 1 3 ? 18.380 10.257 -42.752 1.00 0.00 3 SER A N 2
ATOM 1430 C CA . SER A 1 3 ? 17.331 10.067 -41.764 1.00 0.00 3 SER A CA 2
ATOM 1431 C C . SER A 1 3 ? 17.383 11.187 -40.723 1.00 0.00 3 SER A C 2
ATOM 1432 O O . SER A 1 3 ? 18.342 11.957 -40.682 1.00 0.00 3 SER A O 2
ATOM 1440 N N . GLY A 1 4 ? 16.340 11.243 -39.908 1.00 0.00 4 GLY A N 2
ATOM 1441 C CA . GLY A 1 4 ? 16.255 12.257 -38.871 1.00 0.00 4 GLY A CA 2
ATOM 1442 C C . GLY A 1 4 ? 15.976 11.623 -37.506 1.00 0.00 4 GLY A C 2
ATOM 1443 O O . GLY A 1 4 ? 15.627 10.446 -37.424 1.00 0.00 4 GLY A O 2
ATOM 1447 N N . SER A 1 5 ? 16.141 12.430 -36.469 1.00 0.00 5 SER A N 2
ATOM 1448 C CA . SER A 1 5 ? 15.912 11.963 -35.113 1.00 0.00 5 SER A CA 2
ATOM 1449 C C . SER A 1 5 ? 16.087 13.118 -34.125 1.00 0.00 5 SER A C 2
ATOM 1450 O O . SER A 1 5 ? 17.211 13.489 -33.791 1.00 0.00 5 SER A O 2
ATOM 1458 N N . SER A 1 6 ? 14.958 13.654 -33.685 1.00 0.00 6 SER A N 2
ATOM 1459 C CA . SER A 1 6 ? 14.973 14.760 -32.741 1.00 0.00 6 SER A CA 2
ATOM 1460 C C . SER A 1 6 ? 14.000 14.481 -31.594 1.00 0.00 6 SER A C 2
ATOM 1461 O O . SER A 1 6 ? 13.080 13.678 -31.737 1.00 0.00 6 SER A O 2
ATOM 1469 N N . GLY A 1 7 ? 14.237 15.161 -30.482 1.00 0.00 7 GLY A N 2
ATOM 1470 C CA . GLY A 1 7 ? 13.393 14.997 -29.310 1.00 0.00 7 GLY A CA 2
ATOM 1471 C C . GLY A 1 7 ? 12.332 16.098 -29.240 1.00 0.00 7 GLY A C 2
ATOM 1472 O O . GLY A 1 7 ? 12.128 16.831 -30.207 1.00 0.00 7 GLY A O 2
ATOM 1476 N N . ASP A 1 8 ? 11.686 16.180 -28.086 1.00 0.00 8 ASP A N 2
ATOM 1477 C CA . ASP A 1 8 ? 10.652 17.179 -27.877 1.00 0.00 8 ASP A CA 2
ATOM 1478 C C . ASP A 1 8 ? 10.669 17.626 -26.414 1.00 0.00 8 ASP A C 2
ATOM 1479 O O . ASP A 1 8 ? 10.689 16.795 -25.508 1.00 0.00 8 ASP A O 2
ATOM 1488 N N . ALA A 1 9 ? 10.662 18.938 -26.230 1.00 0.00 9 ALA A N 2
ATOM 1489 C CA . ALA A 1 9 ? 10.677 19.506 -24.892 1.00 0.00 9 ALA A CA 2
ATOM 1490 C C . ALA A 1 9 ? 9.295 19.342 -24.258 1.00 0.00 9 ALA A C 2
ATOM 1491 O O . ALA A 1 9 ? 8.297 19.811 -24.804 1.00 0.00 9 ALA A O 2
ATOM 1498 N N . GLY A 1 10 ? 9.280 18.674 -23.114 1.00 0.00 10 GLY A N 2
ATOM 1499 C CA . GLY A 1 10 ? 8.036 18.441 -22.399 1.00 0.00 10 GLY A CA 2
ATOM 1500 C C . GLY A 1 10 ? 8.259 18.476 -20.886 1.00 0.00 10 GLY A C 2
ATOM 1501 O O . GLY A 1 10 ? 9.329 18.865 -20.421 1.00 0.00 10 GLY A O 2
ATOM 1505 N N . GLY A 1 11 ? 7.230 18.065 -20.159 1.00 0.00 11 GLY A N 2
ATOM 1506 C CA . GLY A 1 11 ? 7.300 18.045 -18.707 1.00 0.00 11 GLY A CA 2
ATOM 1507 C C . GLY A 1 11 ? 8.574 17.346 -18.230 1.00 0.00 11 GLY A C 2
ATOM 1508 O O . GLY A 1 11 ? 9.353 16.845 -19.040 1.00 0.00 11 GLY A O 2
ATOM 1512 N N . GLY A 1 12 ? 8.748 17.334 -16.916 1.00 0.00 12 GLY A N 2
ATOM 1513 C CA . GLY A 1 12 ? 9.915 16.706 -16.321 1.00 0.00 12 GLY A CA 2
ATOM 1514 C C . GLY A 1 12 ? 9.509 15.750 -15.197 1.00 0.00 12 GLY A C 2
ATOM 1515 O O . GLY A 1 12 ? 8.342 15.377 -15.085 1.00 0.00 12 GLY A O 2
ATOM 1519 N N . VAL A 1 13 ? 10.495 15.382 -14.392 1.00 0.00 13 VAL A N 2
ATOM 1520 C CA . VAL A 1 13 ? 10.255 14.478 -13.280 1.00 0.00 13 VAL A CA 2
ATOM 1521 C C . VAL A 1 13 ? 11.491 14.445 -12.379 1.00 0.00 13 VAL A C 2
ATOM 1522 O O . VAL A 1 13 ? 12.585 14.110 -12.831 1.00 0.00 13 VAL A O 2
ATOM 1535 N N . GLY A 1 14 ? 11.276 14.797 -11.120 1.00 0.00 14 GLY A N 2
ATOM 1536 C CA . GLY A 1 14 ? 12.359 14.813 -10.151 1.00 0.00 14 GLY A CA 2
ATOM 1537 C C . GLY A 1 14 ? 12.969 13.420 -9.990 1.00 0.00 14 GLY A C 2
ATOM 1538 O O . GLY A 1 14 ? 14.101 13.182 -10.409 1.00 0.00 14 GLY A O 2
ATOM 1542 N N . LYS A 1 15 ? 12.193 12.535 -9.381 1.00 0.00 15 LYS A N 2
ATOM 1543 C CA . LYS A 1 15 ? 12.644 11.172 -9.159 1.00 0.00 15 LYS A CA 2
ATOM 1544 C C . LYS A 1 15 ? 11.618 10.198 -9.743 1.00 0.00 15 LYS A C 2
ATOM 1545 O O . LYS A 1 15 ? 10.905 10.535 -10.688 1.00 0.00 15 LYS A O 2
ATOM 1564 N N . GLU A 1 16 ? 11.575 9.011 -9.157 1.00 0.00 16 GLU A N 2
ATOM 1565 C CA . GLU A 1 16 ? 10.649 7.987 -9.608 1.00 0.00 16 GLU A CA 2
ATOM 1566 C C . GLU A 1 16 ? 9.948 7.341 -8.411 1.00 0.00 16 GLU A C 2
ATOM 1567 O O . GLU A 1 16 ? 10.482 7.335 -7.303 1.00 0.00 16 GLU A O 2
ATOM 1579 N N . LEU A 1 17 ? 8.762 6.812 -8.675 1.00 0.00 17 LEU A N 2
ATOM 1580 C CA . LEU A 1 17 ? 7.982 6.165 -7.633 1.00 0.00 17 LEU A CA 2
ATOM 1581 C C . LEU A 1 17 ? 8.914 5.338 -6.745 1.00 0.00 17 LEU A C 2
ATOM 1582 O O . LEU A 1 17 ? 9.914 4.802 -7.218 1.00 0.00 17 LEU A O 2
ATOM 1598 N N . VAL A 1 18 ? 8.551 5.259 -5.473 1.00 0.00 18 VAL A N 2
ATOM 1599 C CA . VAL A 1 18 ? 9.342 4.506 -4.515 1.00 0.00 18 VAL A CA 2
ATOM 1600 C C . VAL A 1 18 ? 8.816 3.071 -4.442 1.00 0.00 18 VAL A C 2
ATOM 1601 O O . VAL A 1 18 ? 7.630 2.829 -4.663 1.00 0.00 18 VAL A O 2
ATOM 1614 N N . ASP A 1 19 ? 9.723 2.157 -4.131 1.00 0.00 19 ASP A N 2
ATOM 1615 C CA . ASP A 1 19 ? 9.365 0.753 -4.027 1.00 0.00 19 ASP A CA 2
ATOM 1616 C C . ASP A 1 19 ? 8.820 0.473 -2.625 1.00 0.00 19 ASP A C 2
ATOM 1617 O O . ASP A 1 19 ? 9.431 0.857 -1.629 1.00 0.00 19 ASP A O 2
ATOM 1626 N N . LEU A 1 20 ? 7.676 -0.195 -2.592 1.00 0.00 20 LEU A N 2
ATOM 1627 C CA . LEU A 1 20 ? 7.041 -0.531 -1.329 1.00 0.00 20 LEU A CA 2
ATOM 1628 C C . LEU A 1 20 ? 6.364 -1.897 -1.451 1.00 0.00 20 LEU A C 2
ATOM 1629 O O . LEU A 1 20 ? 5.918 -2.279 -2.532 1.00 0.00 20 LEU A O 2
ATOM 1645 N N . LYS A 1 21 ? 6.309 -2.597 -0.327 1.00 0.00 21 LYS A N 2
ATOM 1646 C CA . LYS A 1 21 ? 5.694 -3.913 -0.294 1.00 0.00 21 LYS A CA 2
ATOM 1647 C C . LYS A 1 21 ? 4.291 -3.801 0.306 1.00 0.00 21 LYS A C 2
ATOM 1648 O O . LYS A 1 21 ? 4.116 -3.225 1.379 1.00 0.00 21 LYS A O 2
ATOM 1667 N N . ILE A 1 22 ? 3.328 -4.360 -0.411 1.00 0.00 22 ILE A N 2
ATOM 1668 C CA . ILE A 1 22 ? 1.947 -4.330 0.038 1.00 0.00 22 ILE A CA 2
ATOM 1669 C C . ILE A 1 22 ? 1.654 -5.588 0.858 1.00 0.00 22 ILE A C 2
ATOM 1670 O O . ILE A 1 22 ? 1.169 -6.584 0.322 1.00 0.00 22 ILE A O 2
ATOM 1686 N N . ILE A 1 23 ? 1.961 -5.503 2.144 1.00 0.00 23 ILE A N 2
ATOM 1687 C CA . ILE A 1 23 ? 1.737 -6.622 3.043 1.00 0.00 23 ILE A CA 2
ATOM 1688 C C . ILE A 1 23 ? 0.259 -6.669 3.433 1.00 0.00 23 ILE A C 2
ATOM 1689 O O . ILE A 1 23 ? -0.324 -5.648 3.794 1.00 0.00 23 ILE A O 2
ATOM 1705 N N . TRP A 1 24 ? -0.305 -7.865 3.347 1.00 0.00 24 TRP A N 2
ATOM 1706 C CA . TRP A 1 24 ? -1.705 -8.058 3.687 1.00 0.00 24 TRP A CA 2
ATOM 1707 C C . TRP A 1 24 ? -1.979 -9.563 3.725 1.00 0.00 24 TRP A C 2
ATOM 1708 O O . TRP A 1 24 ? -1.875 -10.242 2.704 1.00 0.00 24 TRP A O 2
ATOM 1729 N N . ASN A 1 25 ? -2.323 -10.040 4.912 1.00 0.00 25 ASN A N 2
ATOM 1730 C CA . ASN A 1 25 ? -2.612 -11.452 5.096 1.00 0.00 25 ASN A CA 2
ATOM 1731 C C . ASN A 1 25 ? -1.323 -12.258 4.931 1.00 0.00 25 ASN A C 2
ATOM 1732 O O . ASN A 1 25 ? -0.778 -12.771 5.907 1.00 0.00 25 ASN A O 2
ATOM 1743 N N . LYS A 1 26 ? -0.871 -12.345 3.688 1.00 0.00 26 LYS A N 2
ATOM 1744 C CA . LYS A 1 26 ? 0.344 -13.080 3.382 1.00 0.00 26 LYS A CA 2
ATOM 1745 C C . LYS A 1 26 ? 0.660 -12.938 1.892 1.00 0.00 26 LYS A C 2
ATOM 1746 O O . LYS A 1 26 ? 1.133 -13.882 1.261 1.00 0.00 26 LYS A O 2
ATOM 1765 N N . THR A 1 27 ? 0.385 -11.751 1.372 1.00 0.00 27 THR A N 2
ATOM 1766 C CA . THR A 1 27 ? 0.633 -11.473 -0.033 1.00 0.00 27 THR A CA 2
ATOM 1767 C C . THR A 1 27 ? 1.611 -10.306 -0.180 1.00 0.00 27 THR A C 2
ATOM 1768 O O . THR A 1 27 ? 1.797 -9.525 0.752 1.00 0.00 27 THR A O 2
ATOM 1779 N N . LYS A 1 28 ? 2.210 -10.223 -1.360 1.00 0.00 28 LYS A N 2
ATOM 1780 C CA . LYS A 1 28 ? 3.164 -9.163 -1.641 1.00 0.00 28 LYS A CA 2
ATOM 1781 C C . LYS A 1 28 ? 2.886 -8.590 -3.032 1.00 0.00 28 LYS A C 2
ATOM 1782 O O . LYS A 1 28 ? 3.235 -9.201 -4.041 1.00 0.00 28 LYS A O 2
ATOM 1801 N N . HIS A 1 29 ? 2.259 -7.422 -3.041 1.00 0.00 29 HIS A N 2
ATOM 1802 C CA . HIS A 1 29 ? 1.930 -6.759 -4.292 1.00 0.00 29 HIS A CA 2
ATOM 1803 C C . HIS A 1 29 ? 2.877 -5.577 -4.510 1.00 0.00 29 HIS A C 2
ATOM 1804 O O . HIS A 1 29 ? 2.747 -4.544 -3.856 1.00 0.00 29 HIS A O 2
ATOM 1818 N N . ASP A 1 30 ? 3.808 -5.769 -5.433 1.00 0.00 30 ASP A N 2
ATOM 1819 C CA . ASP A 1 30 ? 4.776 -4.731 -5.746 1.00 0.00 30 ASP A CA 2
ATOM 1820 C C . ASP A 1 30 ? 4.067 -3.575 -6.454 1.00 0.00 30 ASP A C 2
ATOM 1821 O O . ASP A 1 30 ? 3.482 -3.761 -7.520 1.00 0.00 30 ASP A O 2
ATOM 1830 N N . VAL A 1 31 ? 4.143 -2.407 -5.833 1.00 0.00 31 VAL A N 2
ATOM 1831 C CA . VAL A 1 31 ? 3.516 -1.221 -6.391 1.00 0.00 31 VAL A CA 2
ATOM 1832 C C . VAL A 1 31 ? 4.479 -0.038 -6.276 1.00 0.00 31 VAL A C 2
ATOM 1833 O O . VAL A 1 31 ? 5.166 0.113 -5.267 1.00 0.00 31 VAL A O 2
ATOM 1846 N N . LYS A 1 32 ? 4.500 0.771 -7.326 1.00 0.00 32 LYS A N 2
ATOM 1847 C CA . LYS A 1 32 ? 5.368 1.935 -7.356 1.00 0.00 32 LYS A CA 2
ATOM 1848 C C . LYS A 1 32 ? 4.533 3.195 -7.118 1.00 0.00 32 LYS A C 2
ATOM 1849 O O . LYS A 1 32 ? 3.681 3.543 -7.934 1.00 0.00 32 LYS A O 2
ATOM 1868 N N . VAL A 1 33 ? 4.806 3.845 -5.996 1.00 0.00 33 VAL A N 2
ATOM 1869 C CA . VAL A 1 33 ? 4.091 5.058 -5.641 1.00 0.00 33 VAL A CA 2
ATOM 1870 C C . VAL A 1 33 ? 5.098 6.161 -5.310 1.00 0.00 33 VAL A C 2
ATOM 1871 O O . VAL A 1 33 ? 6.209 5.878 -4.862 1.00 0.00 33 VAL A O 2
ATOM 1884 N N . PRO A 1 34 ? 4.664 7.427 -5.548 1.00 0.00 34 PRO A N 2
ATOM 1885 C CA . PRO A 1 34 ? 5.515 8.574 -5.280 1.00 0.00 34 PRO A CA 2
ATOM 1886 C C . PRO A 1 34 ? 5.605 8.851 -3.778 1.00 0.00 34 PRO A C 2
ATOM 1887 O O . PRO A 1 34 ? 4.695 8.508 -3.025 1.00 0.00 34 PRO A O 2
ATOM 1898 N N . LEU A 1 35 ? 6.710 9.469 -3.388 1.00 0.00 35 LEU A N 2
ATOM 1899 C CA . LEU A 1 35 ? 6.931 9.796 -1.989 1.00 0.00 35 LEU A CA 2
ATOM 1900 C C . LEU A 1 35 ? 6.150 11.064 -1.637 1.00 0.00 35 LEU A C 2
ATOM 1901 O O . LEU A 1 35 ? 6.152 11.499 -0.487 1.00 0.00 35 LEU A O 2
ATOM 1917 N N . ASP A 1 36 ? 5.502 11.621 -2.649 1.00 0.00 36 ASP A N 2
ATOM 1918 C CA . ASP A 1 36 ? 4.719 12.830 -2.461 1.00 0.00 36 ASP A CA 2
ATOM 1919 C C . ASP A 1 36 ? 3.357 12.464 -1.868 1.00 0.00 36 ASP A C 2
ATOM 1920 O O . ASP A 1 36 ? 2.711 13.293 -1.228 1.00 0.00 36 ASP A O 2
ATOM 1929 N N . SER A 1 37 ? 2.961 11.221 -2.101 1.00 0.00 37 SER A N 2
ATOM 1930 C CA . SER A 1 37 ? 1.687 10.735 -1.597 1.00 0.00 37 SER A CA 2
ATOM 1931 C C . SER A 1 37 ? 1.578 11.013 -0.096 1.00 0.00 37 SER A C 2
ATOM 1932 O O . SER A 1 37 ? 2.470 10.658 0.671 1.00 0.00 37 SER A O 2
ATOM 1940 N N . THR A 1 38 ? 0.475 11.647 0.277 1.00 0.00 38 THR A N 2
ATOM 1941 C CA . THR A 1 38 ? 0.237 11.977 1.671 1.00 0.00 38 THR A CA 2
ATOM 1942 C C . THR A 1 38 ? -0.063 10.710 2.475 1.00 0.00 38 THR A C 2
ATOM 1943 O O . THR A 1 38 ? -0.718 9.796 1.978 1.00 0.00 38 THR A O 2
ATOM 1954 N N . GLY A 1 39 ? 0.432 10.697 3.705 1.00 0.00 39 GLY A N 2
ATOM 1955 C CA . GLY A 1 39 ? 0.225 9.557 4.582 1.00 0.00 39 GLY A CA 2
ATOM 1956 C C . GLY A 1 39 ? -1.191 8.997 4.428 1.00 0.00 39 GLY A C 2
ATOM 1957 O O . GLY A 1 39 ? -1.411 7.800 4.611 1.00 0.00 39 GLY A O 2
ATOM 1961 N N . SER A 1 40 ? -2.112 9.888 4.095 1.00 0.00 40 SER A N 2
ATOM 1962 C CA . SER A 1 40 ? -3.500 9.497 3.914 1.00 0.00 40 SER A CA 2
ATOM 1963 C C . SER A 1 40 ? -3.681 8.819 2.554 1.00 0.00 40 SER A C 2
ATOM 1964 O O . SER A 1 40 ? -4.279 7.748 2.465 1.00 0.00 40 SER A O 2
ATOM 1972 N N . GLU A 1 41 ? -3.152 9.472 1.529 1.00 0.00 41 GLU A N 2
ATOM 1973 C CA . GLU A 1 41 ? -3.248 8.946 0.178 1.00 0.00 41 GLU A CA 2
ATOM 1974 C C . GLU A 1 41 ? -3.003 7.435 0.178 1.00 0.00 41 GLU A C 2
ATOM 1975 O O . GLU A 1 41 ? -3.631 6.701 -0.583 1.00 0.00 41 GLU A O 2
ATOM 1987 N N . LEU A 1 42 ? -2.089 7.016 1.041 1.00 0.00 42 LEU A N 2
ATOM 1988 C CA . LEU A 1 42 ? -1.754 5.606 1.150 1.00 0.00 42 LEU A CA 2
ATOM 1989 C C . LEU A 1 42 ? -3.034 4.773 1.053 1.00 0.00 42 LEU A C 2
ATOM 1990 O O . LEU A 1 42 ? -3.082 3.785 0.323 1.00 0.00 42 LEU A O 2
ATOM 2006 N N . LYS A 1 43 ? -4.040 5.203 1.800 1.00 0.00 43 LYS A N 2
ATOM 2007 C CA . LYS A 1 43 ? -5.317 4.509 1.808 1.00 0.00 43 LYS A CA 2
ATOM 2008 C C . LYS A 1 43 ? -5.747 4.228 0.367 1.00 0.00 43 LYS A C 2
ATOM 2009 O O . LYS A 1 43 ? -5.798 3.073 -0.055 1.00 0.00 43 LYS A O 2
ATOM 2028 N N . GLN A 1 44 ? -6.046 5.302 -0.348 1.00 0.00 44 GLN A N 2
ATOM 2029 C CA . GLN A 1 44 ? -6.471 5.184 -1.733 1.00 0.00 44 GLN A CA 2
ATOM 2030 C C . GLN A 1 44 ? -5.400 4.466 -2.557 1.00 0.00 44 GLN A C 2
ATOM 2031 O O . GLN A 1 44 ? -5.685 3.952 -3.638 1.00 0.00 44 GLN A O 2
ATOM 2045 N N . LYS A 1 45 ? -4.191 4.454 -2.016 1.00 0.00 45 LYS A N 2
ATOM 2046 C CA . LYS A 1 45 ? -3.077 3.808 -2.688 1.00 0.00 45 LYS A CA 2
ATOM 2047 C C . LYS A 1 45 ? -3.165 2.295 -2.473 1.00 0.00 45 LYS A C 2
ATOM 2048 O O . LYS A 1 45 ? -2.727 1.518 -3.320 1.00 0.00 45 LYS A O 2
ATOM 2067 N N . ILE A 1 46 ? -3.735 1.924 -1.336 1.00 0.00 46 ILE A N 2
ATOM 2068 C CA . ILE A 1 46 ? -3.887 0.518 -1.000 1.00 0.00 46 ILE A CA 2
ATOM 2069 C C . ILE A 1 46 ? -5.227 0.012 -1.536 1.00 0.00 46 ILE A C 2
ATOM 2070 O O . ILE A 1 46 ? -5.292 -1.052 -2.149 1.00 0.00 46 ILE A O 2
ATOM 2086 N N . HIS A 1 47 ? -6.264 0.798 -1.284 1.00 0.00 47 HIS A N 2
ATOM 2087 C CA . HIS A 1 47 ? -7.599 0.442 -1.733 1.00 0.00 47 HIS A CA 2
ATOM 2088 C C . HIS A 1 47 ? -7.588 0.215 -3.246 1.00 0.00 47 HIS A C 2
ATOM 2089 O O . HIS A 1 47 ? -8.454 -0.475 -3.780 1.00 0.00 47 HIS A O 2
ATOM 2103 N N . SER A 1 48 ? -6.597 0.810 -3.894 1.00 0.00 48 SER A N 2
ATOM 2104 C CA . SER A 1 48 ? -6.462 0.682 -5.335 1.00 0.00 48 SER A CA 2
ATOM 2105 C C . SER A 1 48 ? -5.870 -0.685 -5.685 1.00 0.00 48 SER A C 2
ATOM 2106 O O . SER A 1 48 ? -5.941 -1.120 -6.834 1.00 0.00 48 SER A O 2
ATOM 2114 N N . ILE A 1 49 ? -5.298 -1.323 -4.675 1.00 0.00 49 ILE A N 2
ATOM 2115 C CA . ILE A 1 49 ? -4.694 -2.631 -4.862 1.00 0.00 49 ILE A CA 2
ATOM 2116 C C . ILE A 1 49 ? -5.481 -3.671 -4.061 1.00 0.00 49 ILE A C 2
ATOM 2117 O O . ILE A 1 49 ? -6.029 -4.613 -4.631 1.00 0.00 49 ILE A O 2
ATOM 2133 N N . THR A 1 50 ? -5.511 -3.465 -2.753 1.00 0.00 50 THR A N 2
ATOM 2134 C CA . THR A 1 50 ? -6.222 -4.372 -1.869 1.00 0.00 50 THR A CA 2
ATOM 2135 C C . THR A 1 50 ? -7.695 -4.465 -2.271 1.00 0.00 50 THR A C 2
ATOM 2136 O O . THR A 1 50 ? -8.326 -5.505 -2.095 1.00 0.00 50 THR A O 2
ATOM 2147 N N . GLY A 1 51 ? -8.200 -3.362 -2.804 1.00 0.00 51 GLY A N 2
ATOM 2148 C CA . GLY A 1 51 ? -9.587 -3.305 -3.233 1.00 0.00 51 GLY A CA 2
ATOM 2149 C C . GLY A 1 51 ? -10.533 -3.309 -2.031 1.00 0.00 51 GLY A C 2
ATOM 2150 O O . GLY A 1 51 ? -11.751 -3.361 -2.195 1.00 0.00 51 GLY A O 2
ATOM 2154 N N . LEU A 1 52 ? -9.937 -3.252 -0.849 1.00 0.00 52 LEU A N 2
ATOM 2155 C CA . LEU A 1 52 ? -10.712 -3.248 0.381 1.00 0.00 52 LEU A CA 2
ATOM 2156 C C . LEU A 1 52 ? -10.959 -1.803 0.818 1.00 0.00 52 LEU A C 2
ATOM 2157 O O . LEU A 1 52 ? -10.340 -0.878 0.295 1.00 0.00 52 LEU A O 2
ATOM 2173 N N . PRO A 1 53 ? -11.888 -1.650 1.799 1.00 0.00 53 PRO A N 2
ATOM 2174 C CA . PRO A 1 53 ? -12.225 -0.333 2.313 1.00 0.00 53 PRO A CA 2
ATOM 2175 C C . PRO A 1 53 ? -11.120 0.196 3.230 1.00 0.00 53 PRO A C 2
ATOM 2176 O O . PRO A 1 53 ? -10.453 -0.578 3.914 1.00 0.00 53 PRO A O 2
ATOM 2187 N N . PRO A 1 54 ? -10.957 1.546 3.213 1.00 0.00 54 PRO A N 2
ATOM 2188 C CA . PRO A 1 54 ? -9.945 2.188 4.034 1.00 0.00 54 PRO A CA 2
ATOM 2189 C C . PRO A 1 54 ? -10.372 2.223 5.503 1.00 0.00 54 PRO A C 2
ATOM 2190 O O . PRO A 1 54 ? -9.531 2.179 6.399 1.00 0.00 54 PRO A O 2
ATOM 2201 N N . ALA A 1 55 ? -11.679 2.302 5.704 1.00 0.00 55 ALA A N 2
ATOM 2202 C CA . ALA A 1 55 ? -12.228 2.344 7.049 1.00 0.00 55 ALA A CA 2
ATOM 2203 C C . ALA A 1 55 ? -11.785 1.096 7.815 1.00 0.00 55 ALA A C 2
ATOM 2204 O O . ALA A 1 55 ? -11.604 1.142 9.031 1.00 0.00 55 ALA A O 2
ATOM 2211 N N . MET A 1 56 ? -11.622 0.011 7.072 1.00 0.00 56 MET A N 2
ATOM 2212 C CA . MET A 1 56 ? -11.203 -1.247 7.666 1.00 0.00 56 MET A CA 2
ATOM 2213 C C . MET A 1 56 ? -9.752 -1.568 7.304 1.00 0.00 56 MET A C 2
ATOM 2214 O O . MET A 1 56 ? -9.394 -2.732 7.134 1.00 0.00 56 MET A O 2
ATOM 2228 N N . GLN A 1 57 ? -8.955 -0.514 7.197 1.00 0.00 57 GLN A N 2
ATOM 2229 C CA . GLN A 1 57 ? -7.551 -0.669 6.858 1.00 0.00 57 GLN A CA 2
ATOM 2230 C C . GLN A 1 57 ? -6.673 -0.315 8.060 1.00 0.00 57 GLN A C 2
ATOM 2231 O O . GLN A 1 57 ? -7.091 0.437 8.939 1.00 0.00 57 GLN A O 2
ATOM 2245 N N . LYS A 1 58 ? -5.471 -0.874 8.059 1.00 0.00 58 LYS A N 2
ATOM 2246 C CA . LYS A 1 58 ? -4.531 -0.627 9.139 1.00 0.00 58 LYS A CA 2
ATOM 2247 C C . LYS A 1 58 ? -3.198 -0.159 8.551 1.00 0.00 58 LYS A C 2
ATOM 2248 O O . LYS A 1 58 ? -2.338 -0.976 8.224 1.00 0.00 58 LYS A O 2
ATOM 2267 N N . VAL A 1 59 ? -3.068 1.154 8.434 1.00 0.00 59 VAL A N 2
ATOM 2268 C CA . VAL A 1 59 ? -1.854 1.740 7.891 1.00 0.00 59 VAL A CA 2
ATOM 2269 C C . VAL A 1 59 ? -0.826 1.904 9.012 1.00 0.00 59 VAL A C 2
ATOM 2270 O O . VAL A 1 59 ? -0.884 2.865 9.777 1.00 0.00 59 VAL A O 2
ATOM 2283 N N . MET A 1 60 ? 0.092 0.950 9.073 1.00 0.00 60 MET A N 2
ATOM 2284 C CA . MET A 1 60 ? 1.131 0.976 10.088 1.00 0.00 60 MET A CA 2
ATOM 2285 C C . MET A 1 60 ? 2.410 0.305 9.580 1.00 0.00 60 MET A C 2
ATOM 2286 O O . MET A 1 60 ? 2.396 -0.871 9.218 1.00 0.00 60 MET A O 2
ATOM 2300 N N . TYR A 1 61 ? 3.483 1.081 9.570 1.00 0.00 61 TYR A N 2
ATOM 2301 C CA . TYR A 1 61 ? 4.767 0.576 9.113 1.00 0.00 61 TYR A CA 2
ATOM 2302 C C . TYR A 1 61 ? 5.857 0.825 10.158 1.00 0.00 61 TYR A C 2
ATOM 2303 O O . TYR A 1 61 ? 6.369 1.938 10.272 1.00 0.00 61 TYR A O 2
ATOM 2321 N N . LYS A 1 62 ? 6.180 -0.229 10.893 1.00 0.00 62 LYS A N 2
ATOM 2322 C CA . LYS A 1 62 ? 7.199 -0.139 11.924 1.00 0.00 62 LYS A CA 2
ATOM 2323 C C . LYS A 1 62 ? 6.957 1.115 12.767 1.00 0.00 62 LYS A C 2
ATOM 2324 O O . LYS A 1 62 ? 7.887 1.657 13.362 1.00 0.00 62 LYS A O 2
ATOM 2343 N N . GLY A 1 63 ? 5.702 1.539 12.791 1.00 0.00 63 GLY A N 2
ATOM 2344 C CA . GLY A 1 63 ? 5.325 2.718 13.552 1.00 0.00 63 GLY A CA 2
ATOM 2345 C C . GLY A 1 63 ? 4.091 3.390 12.946 1.00 0.00 63 GLY A C 2
ATOM 2346 O O . GLY A 1 63 ? 3.837 3.266 11.749 1.00 0.00 63 GLY A O 2
ATOM 2350 N N . LEU A 1 64 ? 3.357 4.088 13.800 1.00 0.00 64 LEU A N 2
ATOM 2351 C CA . LEU A 1 64 ? 2.157 4.780 13.364 1.00 0.00 64 LEU A CA 2
ATOM 2352 C C . LEU A 1 64 ? 2.503 5.707 12.197 1.00 0.00 64 LEU A C 2
ATOM 2353 O O . LEU A 1 64 ? 3.556 6.343 12.196 1.00 0.00 64 LEU A O 2
ATOM 2369 N N . VAL A 1 65 ? 1.596 5.756 11.232 1.00 0.00 65 VAL A N 2
ATOM 2370 C CA . VAL A 1 65 ? 1.792 6.595 10.062 1.00 0.00 65 VAL A CA 2
ATOM 2371 C C . VAL A 1 65 ? 0.834 7.786 10.128 1.00 0.00 65 VAL A C 2
ATOM 2372 O O . VAL A 1 65 ? -0.382 7.614 10.052 1.00 0.00 65 VAL A O 2
ATOM 2385 N N . PRO A 1 66 ? 1.433 8.998 10.271 1.00 0.00 66 PRO A N 2
ATOM 2386 C CA . PRO A 1 66 ? 0.646 10.217 10.347 1.00 0.00 66 PRO A CA 2
ATOM 2387 C C . PRO A 1 66 ? 0.106 10.608 8.970 1.00 0.00 66 PRO A C 2
ATOM 2388 O O . PRO A 1 66 ? 0.875 10.940 8.069 1.00 0.00 66 PRO A O 2
ATOM 2399 N N . GLU A 1 67 ? -1.212 10.557 8.851 1.00 0.00 67 GLU A N 2
ATOM 2400 C CA . GLU A 1 67 ? -1.864 10.902 7.599 1.00 0.00 67 GLU A CA 2
ATOM 2401 C C . GLU A 1 67 ? -1.749 12.404 7.337 1.00 0.00 67 GLU A C 2
ATOM 2402 O O . GLU A 1 67 ? -2.128 12.883 6.269 1.00 0.00 67 GLU A O 2
ATOM 2414 N N . ASP A 1 68 ? -1.223 13.107 8.329 1.00 0.00 68 ASP A N 2
ATOM 2415 C CA . ASP A 1 68 ? -1.053 14.546 8.219 1.00 0.00 68 ASP A CA 2
ATOM 2416 C C . ASP A 1 68 ? 0.287 14.847 7.544 1.00 0.00 68 ASP A C 2
ATOM 2417 O O . ASP A 1 68 ? 0.554 15.987 7.167 1.00 0.00 68 ASP A O 2
ATOM 2426 N N . LYS A 1 69 ? 1.093 13.804 7.412 1.00 0.00 69 LYS A N 2
ATOM 2427 C CA . LYS A 1 69 ? 2.399 13.942 6.789 1.00 0.00 69 LYS A CA 2
ATOM 2428 C C . LYS A 1 69 ? 2.511 12.953 5.626 1.00 0.00 69 LYS A C 2
ATOM 2429 O O . LYS A 1 69 ? 1.802 11.949 5.590 1.00 0.00 69 LYS A O 2
ATOM 2448 N N . THR A 1 70 ? 3.409 13.272 4.705 1.00 0.00 70 THR A N 2
ATOM 2449 C CA . THR A 1 70 ? 3.623 12.424 3.545 1.00 0.00 70 THR A CA 2
ATOM 2450 C C . THR A 1 70 ? 4.637 11.324 3.868 1.00 0.00 70 THR A C 2
ATOM 2451 O O . THR A 1 70 ? 5.338 11.398 4.876 1.00 0.00 70 THR A O 2
ATOM 2462 N N . LEU A 1 71 ? 4.682 10.330 2.994 1.00 0.00 71 LEU A N 2
ATOM 2463 C CA . LEU A 1 71 ? 5.598 9.216 3.173 1.00 0.00 71 LEU A CA 2
ATOM 2464 C C . LEU A 1 71 ? 7.008 9.756 3.417 1.00 0.00 71 LEU A C 2
ATOM 2465 O O . LEU A 1 71 ? 7.641 9.420 4.417 1.00 0.00 71 LEU A O 2
ATOM 2481 N N . ARG A 1 72 ? 7.460 10.584 2.486 1.00 0.00 72 ARG A N 2
ATOM 2482 C CA . ARG A 1 72 ? 8.784 11.174 2.587 1.00 0.00 72 ARG A CA 2
ATOM 2483 C C . ARG A 1 72 ? 8.932 11.921 3.914 1.00 0.00 72 ARG A C 2
ATOM 2484 O O . ARG A 1 72 ? 10.048 12.184 4.361 1.00 0.00 72 ARG A O 2
ATOM 2505 N N . GLU A 1 73 ? 7.791 12.241 4.507 1.00 0.00 73 GLU A N 2
ATOM 2506 C CA . GLU A 1 73 ? 7.781 12.953 5.774 1.00 0.00 73 GLU A CA 2
ATOM 2507 C C . GLU A 1 73 ? 7.711 11.963 6.938 1.00 0.00 73 GLU A C 2
ATOM 2508 O O . GLU A 1 73 ? 8.377 12.148 7.956 1.00 0.00 73 GLU A O 2
ATOM 2520 N N . ILE A 1 74 ? 6.900 10.933 6.750 1.00 0.00 74 ILE A N 2
ATOM 2521 C CA . ILE A 1 74 ? 6.735 9.913 7.772 1.00 0.00 74 ILE A CA 2
ATOM 2522 C C . ILE A 1 74 ? 7.987 9.035 7.817 1.00 0.00 74 ILE A C 2
ATOM 2523 O O . ILE A 1 74 ? 8.105 8.160 8.673 1.00 0.00 74 ILE A O 2
ATOM 2539 N N . LYS A 1 75 ? 8.890 9.300 6.884 1.00 0.00 75 LYS A N 2
ATOM 2540 C CA . LYS A 1 75 ? 10.129 8.545 6.807 1.00 0.00 75 LYS A CA 2
ATOM 2541 C C . LYS A 1 75 ? 9.890 7.262 6.008 1.00 0.00 75 LYS A C 2
ATOM 2542 O O . LYS A 1 75 ? 9.662 6.200 6.585 1.00 0.00 75 LYS A O 2
ATOM 2561 N N . VAL A 1 76 ? 9.951 7.402 4.692 1.00 0.00 76 VAL A N 2
ATOM 2562 C CA . VAL A 1 76 ? 9.744 6.268 3.807 1.00 0.00 76 VAL A CA 2
ATOM 2563 C C . VAL A 1 76 ? 10.929 6.153 2.847 1.00 0.00 76 VAL A C 2
ATOM 2564 O O . VAL A 1 76 ? 11.540 7.158 2.485 1.00 0.00 76 VAL A O 2
ATOM 2577 N N . THR A 1 77 ? 11.219 4.920 2.460 1.00 0.00 77 THR A N 2
ATOM 2578 C CA . THR A 1 77 ? 12.320 4.661 1.548 1.00 0.00 77 THR A CA 2
ATOM 2579 C C . THR A 1 77 ? 11.910 3.628 0.496 1.00 0.00 77 THR A C 2
ATOM 2580 O O . THR A 1 77 ? 10.790 3.119 0.524 1.00 0.00 77 THR A O 2
ATOM 2591 N N . SER A 1 78 ? 12.838 3.350 -0.408 1.00 0.00 78 SER A N 2
ATOM 2592 C CA . SER A 1 78 ? 12.587 2.388 -1.467 1.00 0.00 78 SER A CA 2
ATOM 2593 C C . SER A 1 78 ? 12.798 0.966 -0.944 1.00 0.00 78 SER A C 2
ATOM 2594 O O . SER A 1 78 ? 13.935 0.525 -0.776 1.00 0.00 78 SER A O 2
ATOM 2602 N N . GLY A 1 79 ? 11.687 0.288 -0.700 1.00 0.00 79 GLY A N 2
ATOM 2603 C CA . GLY A 1 79 ? 11.737 -1.075 -0.199 1.00 0.00 79 GLY A CA 2
ATOM 2604 C C . GLY A 1 79 ? 11.132 -1.166 1.204 1.00 0.00 79 GLY A C 2
ATOM 2605 O O . GLY A 1 79 ? 11.385 -2.125 1.932 1.00 0.00 79 GLY A O 2
ATOM 2609 N N . ALA A 1 80 ? 10.343 -0.156 1.540 1.00 0.00 80 ALA A N 2
ATOM 2610 C CA . ALA A 1 80 ? 9.700 -0.110 2.842 1.00 0.00 80 ALA A CA 2
ATOM 2611 C C . ALA A 1 80 ? 8.644 -1.215 2.924 1.00 0.00 80 ALA A C 2
ATOM 2612 O O . ALA A 1 80 ? 8.453 -1.968 1.970 1.00 0.00 80 ALA A O 2
ATOM 2619 N N . LYS A 1 81 ? 7.987 -1.277 4.073 1.00 0.00 81 LYS A N 2
ATOM 2620 C CA . LYS A 1 81 ? 6.956 -2.277 4.291 1.00 0.00 81 LYS A CA 2
ATOM 2621 C C . LYS A 1 81 ? 5.649 -1.580 4.675 1.00 0.00 81 LYS A C 2
ATOM 2622 O O . LYS A 1 81 ? 5.665 -0.540 5.331 1.00 0.00 81 LYS A O 2
ATOM 2641 N N . ILE A 1 82 ? 4.548 -2.182 4.249 1.00 0.00 82 ILE A N 2
ATOM 2642 C CA . ILE A 1 82 ? 3.234 -1.632 4.539 1.00 0.00 82 ILE A CA 2
ATOM 2643 C C . ILE A 1 82 ? 2.285 -2.768 4.926 1.00 0.00 82 ILE A C 2
ATOM 2644 O O . ILE A 1 82 ? 2.031 -3.669 4.128 1.00 0.00 82 ILE A O 2
ATOM 2660 N N . MET A 1 83 ? 1.786 -2.688 6.151 1.00 0.00 83 MET A N 2
ATOM 2661 C CA . MET A 1 83 ? 0.870 -3.698 6.653 1.00 0.00 83 MET A CA 2
ATOM 2662 C C . MET A 1 83 ? -0.584 -3.265 6.458 1.00 0.00 83 MET A C 2
ATOM 2663 O O . MET A 1 83 ? -0.914 -2.092 6.627 1.00 0.00 83 MET A O 2
ATOM 2677 N N . VAL A 1 84 ? -1.415 -4.235 6.106 1.00 0.00 84 VAL A N 2
ATOM 2678 C CA . VAL A 1 84 ? -2.827 -3.969 5.886 1.00 0.00 84 VAL A CA 2
ATOM 2679 C C . VAL A 1 84 ? -3.660 -5.025 6.615 1.00 0.00 84 VAL A C 2
ATOM 2680 O O . VAL A 1 84 ? -3.202 -6.148 6.822 1.00 0.00 84 VAL A O 2
ATOM 2693 N N . VAL A 1 85 ? -4.869 -4.627 6.985 1.00 0.00 85 VAL A N 2
ATOM 2694 C CA . VAL A 1 85 ? -5.770 -5.525 7.686 1.00 0.00 85 VAL A CA 2
ATOM 2695 C C . VAL A 1 85 ? -7.206 -5.257 7.232 1.00 0.00 85 VAL A C 2
ATOM 2696 O O . VAL A 1 85 ? -7.450 -4.350 6.438 1.00 0.00 85 VAL A O 2
ATOM 2709 N N . GLY A 1 86 ? -8.118 -6.063 7.754 1.00 0.00 86 GLY A N 2
ATOM 2710 C CA . GLY A 1 86 ? -9.524 -5.924 7.412 1.00 0.00 86 GLY A CA 2
ATOM 2711 C C . GLY A 1 86 ? -9.923 -6.918 6.319 1.00 0.00 86 GLY A C 2
ATOM 2712 O O . GLY A 1 86 ? -10.327 -6.518 5.229 1.00 0.00 86 GLY A O 2
ATOM 2716 N N . SER A 1 87 ? -9.794 -8.195 6.649 1.00 0.00 87 SER A N 2
ATOM 2717 C CA . SER A 1 87 ? -10.136 -9.249 5.710 1.00 0.00 87 SER A CA 2
ATOM 2718 C C . SER A 1 87 ? -11.643 -9.244 5.444 1.00 0.00 87 SER A C 2
ATOM 2719 O O . SER A 1 87 ? -12.416 -9.801 6.222 1.00 0.00 87 SER A O 2
ATOM 2727 N N . THR A 1 88 ? -12.015 -8.610 4.342 1.00 0.00 88 THR A N 2
ATOM 2728 C CA . THR A 1 88 ? -13.416 -8.526 3.964 1.00 0.00 88 THR A CA 2
ATOM 2729 C C . THR A 1 88 ? -13.602 -8.955 2.507 1.00 0.00 88 THR A C 2
ATOM 2730 O O . THR A 1 88 ? -12.928 -8.443 1.614 1.00 0.00 88 THR A O 2
ATOM 2741 N N . ILE A 1 89 ? -14.519 -9.891 2.311 1.00 0.00 89 ILE A N 2
ATOM 2742 C CA . ILE A 1 89 ? -14.802 -10.394 0.978 1.00 0.00 89 ILE A CA 2
ATOM 2743 C C . ILE A 1 89 ? -16.204 -9.949 0.556 1.00 0.00 89 ILE A C 2
ATOM 2744 O O . ILE A 1 89 ? -17.185 -10.254 1.233 1.00 0.00 89 ILE A O 2
ATOM 2760 N N . SER A 1 90 ? -16.253 -9.236 -0.559 1.00 0.00 90 SER A N 2
ATOM 2761 C CA . SER A 1 90 ? -17.519 -8.746 -1.079 1.00 0.00 90 SER A CA 2
ATOM 2762 C C . SER A 1 90 ? -17.419 -8.540 -2.591 1.00 0.00 90 SER A C 2
ATOM 2763 O O . SER A 1 90 ? -18.165 -9.151 -3.355 1.00 0.00 90 SER A O 2
ATOM 2771 N N . GLY A 1 91 ? -16.491 -7.678 -2.979 1.00 0.00 91 GLY A N 2
ATOM 2772 C CA . GLY A 1 91 ? -16.284 -7.385 -4.387 1.00 0.00 91 GLY A CA 2
ATOM 2773 C C . GLY A 1 91 ? -14.929 -6.709 -4.613 1.00 0.00 91 GLY A C 2
ATOM 2774 O O . GLY A 1 91 ? -14.805 -5.495 -4.464 1.00 0.00 91 GLY A O 2
ATOM 2778 N N . PRO A 1 92 ? -13.923 -7.548 -4.978 1.00 0.00 92 PRO A N 2
ATOM 2779 C CA . PRO A 1 92 ? -12.583 -7.045 -5.226 1.00 0.00 92 PRO A CA 2
ATOM 2780 C C . PRO A 1 92 ? -12.510 -6.317 -6.570 1.00 0.00 92 PRO A C 2
ATOM 2781 O O . PRO A 1 92 ? -12.648 -6.936 -7.624 1.00 0.00 92 PRO A O 2
ATOM 2792 N N . SER A 1 93 ? -12.294 -5.012 -6.489 1.00 0.00 93 SER A N 2
ATOM 2793 C CA . SER A 1 93 ? -12.202 -4.193 -7.685 1.00 0.00 93 SER A CA 2
ATOM 2794 C C . SER A 1 93 ? -13.537 -4.204 -8.432 1.00 0.00 93 SER A C 2
ATOM 2795 O O . SER A 1 93 ? -13.727 -4.990 -9.359 1.00 0.00 93 SER A O 2
ATOM 2803 N N . SER A 1 94 ? -14.428 -3.323 -8.000 1.00 0.00 94 SER A N 2
ATOM 2804 C CA . SER A 1 94 ? -15.740 -3.222 -8.615 1.00 0.00 94 SER A CA 2
ATOM 2805 C C . SER A 1 94 ? -16.212 -1.767 -8.604 1.00 0.00 94 SER A C 2
ATOM 2806 O O . SER A 1 94 ? -16.669 -1.267 -7.577 1.00 0.00 94 SER A O 2
ATOM 2814 N N . GLY A 1 95 ? -16.086 -1.128 -9.758 1.00 0.00 95 GLY A N 2
ATOM 2815 C CA . GLY A 1 95 ? -16.495 0.260 -9.893 1.00 0.00 95 GLY A CA 2
ATOM 2816 C C . GLY A 1 95 ? -17.341 0.462 -11.152 1.00 0.00 95 GLY A C 2
ATOM 2817 O O . GLY A 1 95 ? -17.040 1.326 -11.974 1.00 0.00 95 GLY A O 2
ATOM 2821 N N . GLY A 1 1 ? 19.993 1.285 -45.386 1.00 0.00 1 GLY A N 3
ATOM 2822 C CA . GLY A 1 1 ? 19.374 0.436 -44.383 1.00 0.00 1 GLY A CA 3
ATOM 2823 C C . GLY A 1 1 ? 18.328 1.211 -43.579 1.00 0.00 1 GLY A C 3
ATOM 2824 O O . GLY A 1 1 ? 18.451 2.421 -43.396 1.00 0.00 1 GLY A O 3
ATOM 2828 N N . SER A 1 2 ? 17.321 0.482 -43.121 1.00 0.00 2 SER A N 3
ATOM 2829 C CA . SER A 1 2 ? 16.254 1.085 -42.341 1.00 0.00 2 SER A CA 3
ATOM 2830 C C . SER A 1 2 ? 15.541 0.014 -41.513 1.00 0.00 2 SER A C 3
ATOM 2831 O O . SER A 1 2 ? 15.170 -1.035 -42.036 1.00 0.00 2 SER A O 3
ATOM 2839 N N . SER A 1 3 ? 15.372 0.316 -40.234 1.00 0.00 3 SER A N 3
ATOM 2840 C CA . SER A 1 3 ? 14.710 -0.608 -39.328 1.00 0.00 3 SER A CA 3
ATOM 2841 C C . SER A 1 3 ? 13.528 0.085 -38.646 1.00 0.00 3 SER A C 3
ATOM 2842 O O . SER A 1 3 ? 13.675 1.176 -38.098 1.00 0.00 3 SER A O 3
ATOM 2850 N N . GLY A 1 4 ? 12.382 -0.578 -38.702 1.00 0.00 4 GLY A N 3
ATOM 2851 C CA . GLY A 1 4 ? 11.176 -0.041 -38.096 1.00 0.00 4 GLY A CA 3
ATOM 2852 C C . GLY A 1 4 ? 10.943 -0.644 -36.710 1.00 0.00 4 GLY A C 3
ATOM 2853 O O . GLY A 1 4 ? 10.930 -1.864 -36.554 1.00 0.00 4 GLY A O 3
ATOM 2857 N N . SER A 1 5 ? 10.764 0.239 -35.738 1.00 0.00 5 SER A N 3
ATOM 2858 C CA . SER A 1 5 ? 10.532 -0.192 -34.370 1.00 0.00 5 SER A CA 3
ATOM 2859 C C . SER A 1 5 ? 10.237 1.020 -33.483 1.00 0.00 5 SER A C 3
ATOM 2860 O O . SER A 1 5 ? 10.623 2.141 -33.810 1.00 0.00 5 SER A O 3
ATOM 2868 N N . SER A 1 6 ? 9.556 0.753 -32.379 1.00 0.00 6 SER A N 3
ATOM 2869 C CA . SER A 1 6 ? 9.205 1.807 -31.442 1.00 0.00 6 SER A CA 3
ATOM 2870 C C . SER A 1 6 ? 8.728 1.198 -30.122 1.00 0.00 6 SER A C 3
ATOM 2871 O O . SER A 1 6 ? 8.495 -0.007 -30.039 1.00 0.00 6 SER A O 3
ATOM 2879 N N . GLY A 1 7 ? 8.599 2.058 -29.123 1.00 0.00 7 GLY A N 3
ATOM 2880 C CA . GLY A 1 7 ? 8.155 1.620 -27.811 1.00 0.00 7 GLY A CA 3
ATOM 2881 C C . GLY A 1 7 ? 8.276 2.749 -26.785 1.00 0.00 7 GLY A C 3
ATOM 2882 O O . GLY A 1 7 ? 8.365 3.919 -27.153 1.00 0.00 7 GLY A O 3
ATOM 2886 N N . ASP A 1 8 ? 8.276 2.358 -25.519 1.00 0.00 8 ASP A N 3
ATOM 2887 C CA . ASP A 1 8 ? 8.384 3.322 -24.438 1.00 0.00 8 ASP A CA 3
ATOM 2888 C C . ASP A 1 8 ? 9.352 2.788 -23.380 1.00 0.00 8 ASP A C 3
ATOM 2889 O O . ASP A 1 8 ? 9.658 1.597 -23.358 1.00 0.00 8 ASP A O 3
ATOM 2898 N N . ALA A 1 9 ? 9.806 3.696 -22.528 1.00 0.00 9 ALA A N 3
ATOM 2899 C CA . ALA A 1 9 ? 10.732 3.331 -21.469 1.00 0.00 9 ALA A CA 3
ATOM 2900 C C . ALA A 1 9 ? 10.312 4.020 -20.170 1.00 0.00 9 ALA A C 3
ATOM 2901 O O . ALA A 1 9 ? 11.023 4.888 -19.665 1.00 0.00 9 ALA A O 3
ATOM 2908 N N . GLY A 1 10 ? 9.159 3.607 -19.665 1.00 0.00 10 GLY A N 3
ATOM 2909 C CA . GLY A 1 10 ? 8.635 4.174 -18.433 1.00 0.00 10 GLY A CA 3
ATOM 2910 C C . GLY A 1 10 ? 8.793 5.696 -18.420 1.00 0.00 10 GLY A C 3
ATOM 2911 O O . GLY A 1 10 ? 8.884 6.324 -19.474 1.00 0.00 10 GLY A O 3
ATOM 2915 N N . GLY A 1 11 ? 8.822 6.245 -17.214 1.00 0.00 11 GLY A N 3
ATOM 2916 C CA . GLY A 1 11 ? 8.968 7.681 -17.049 1.00 0.00 11 GLY A CA 3
ATOM 2917 C C . GLY A 1 11 ? 9.077 8.055 -15.570 1.00 0.00 11 GLY A C 3
ATOM 2918 O O . GLY A 1 11 ? 9.899 7.497 -14.844 1.00 0.00 11 GLY A O 3
ATOM 2922 N N . GLY A 1 12 ? 8.236 8.996 -15.166 1.00 0.00 12 GLY A N 3
ATOM 2923 C CA . GLY A 1 12 ? 8.228 9.451 -13.786 1.00 0.00 12 GLY A CA 3
ATOM 2924 C C . GLY A 1 12 ? 8.391 10.970 -13.709 1.00 0.00 12 GLY A C 3
ATOM 2925 O O . GLY A 1 12 ? 8.794 11.606 -14.682 1.00 0.00 12 GLY A O 3
ATOM 2929 N N . VAL A 1 13 ? 8.069 11.509 -12.542 1.00 0.00 13 VAL A N 3
ATOM 2930 C CA . VAL A 1 13 ? 8.175 12.942 -12.325 1.00 0.00 13 VAL A CA 3
ATOM 2931 C C . VAL A 1 13 ? 8.882 13.201 -10.993 1.00 0.00 13 VAL A C 3
ATOM 2932 O O . VAL A 1 13 ? 8.254 13.170 -9.936 1.00 0.00 13 VAL A O 3
ATOM 2945 N N . GLY A 1 14 ? 10.180 13.450 -11.088 1.00 0.00 14 GLY A N 3
ATOM 2946 C CA . GLY A 1 14 ? 10.980 13.713 -9.903 1.00 0.00 14 GLY A CA 3
ATOM 2947 C C . GLY A 1 14 ? 11.304 12.416 -9.160 1.00 0.00 14 GLY A C 3
ATOM 2948 O O . GLY A 1 14 ? 10.602 12.042 -8.222 1.00 0.00 14 GLY A O 3
ATOM 2952 N N . LYS A 1 15 ? 12.367 11.764 -9.608 1.00 0.00 15 LYS A N 3
ATOM 2953 C CA . LYS A 1 15 ? 12.792 10.517 -8.997 1.00 0.00 15 LYS A CA 3
ATOM 2954 C C . LYS A 1 15 ? 11.743 9.437 -9.269 1.00 0.00 15 LYS A C 3
ATOM 2955 O O . LYS A 1 15 ? 10.543 9.697 -9.186 1.00 0.00 15 LYS A O 3
ATOM 2974 N N . GLU A 1 16 ? 12.232 8.248 -9.588 1.00 0.00 16 GLU A N 3
ATOM 2975 C CA . GLU A 1 16 ? 11.351 7.128 -9.872 1.00 0.00 16 GLU A CA 3
ATOM 2976 C C . GLU A 1 16 ? 10.581 6.725 -8.613 1.00 0.00 16 GLU A C 3
ATOM 2977 O O . GLU A 1 16 ? 11.142 6.702 -7.519 1.00 0.00 16 GLU A O 3
ATOM 2989 N N . LEU A 1 17 ? 9.308 6.417 -8.810 1.00 0.00 17 LEU A N 3
ATOM 2990 C CA . LEU A 1 17 ? 8.455 6.016 -7.704 1.00 0.00 17 LEU A CA 3
ATOM 2991 C C . LEU A 1 17 ? 9.242 5.101 -6.764 1.00 0.00 17 LEU A C 3
ATOM 2992 O O . LEU A 1 17 ? 10.186 4.435 -7.187 1.00 0.00 17 LEU A O 3
ATOM 3008 N N . VAL A 1 18 ? 8.825 5.097 -5.507 1.00 0.00 18 VAL A N 3
ATOM 3009 C CA . VAL A 1 18 ? 9.479 4.274 -4.504 1.00 0.00 18 VAL A CA 3
ATOM 3010 C C . VAL A 1 18 ? 8.828 2.890 -4.482 1.00 0.00 18 VAL A C 3
ATOM 3011 O O . VAL A 1 18 ? 7.613 2.769 -4.629 1.00 0.00 18 VAL A O 3
ATOM 3024 N N . ASP A 1 19 ? 9.666 1.880 -4.299 1.00 0.00 19 ASP A N 3
ATOM 3025 C CA . ASP A 1 19 ? 9.187 0.508 -4.257 1.00 0.00 19 ASP A CA 3
ATOM 3026 C C . ASP A 1 19 ? 8.658 0.201 -2.854 1.00 0.00 19 ASP A C 3
ATOM 3027 O O . ASP A 1 19 ? 9.383 0.338 -1.870 1.00 0.00 19 ASP A O 3
ATOM 3036 N N . LEU A 1 20 ? 7.399 -0.209 -2.808 1.00 0.00 20 LEU A N 3
ATOM 3037 C CA . LEU A 1 20 ? 6.765 -0.538 -1.543 1.00 0.00 20 LEU A CA 3
ATOM 3038 C C . LEU A 1 20 ? 6.082 -1.902 -1.658 1.00 0.00 20 LEU A C 3
ATOM 3039 O O . LEU A 1 20 ? 5.523 -2.234 -2.703 1.00 0.00 20 LEU A O 3
ATOM 3055 N N . LYS A 1 21 ? 6.150 -2.656 -0.571 1.00 0.00 21 LYS A N 3
ATOM 3056 C CA . LYS A 1 21 ? 5.546 -3.977 -0.537 1.00 0.00 21 LYS A CA 3
ATOM 3057 C C . LYS A 1 21 ? 4.190 -3.895 0.167 1.00 0.00 21 LYS A C 3
ATOM 3058 O O . LYS A 1 21 ? 4.114 -3.499 1.330 1.00 0.00 21 LYS A O 3
ATOM 3077 N N . ILE A 1 22 ? 3.154 -4.275 -0.565 1.00 0.00 22 ILE A N 3
ATOM 3078 C CA . ILE A 1 22 ? 1.805 -4.249 -0.025 1.00 0.00 22 ILE A CA 3
ATOM 3079 C C . ILE A 1 22 ? 1.579 -5.498 0.830 1.00 0.00 22 ILE A C 3
ATOM 3080 O O . ILE A 1 22 ? 1.126 -6.525 0.327 1.00 0.00 22 ILE A O 3
ATOM 3096 N N . ILE A 1 23 ? 1.905 -5.368 2.107 1.00 0.00 23 ILE A N 3
ATOM 3097 C CA . ILE A 1 23 ? 1.743 -6.473 3.037 1.00 0.00 23 ILE A CA 3
ATOM 3098 C C . ILE A 1 23 ? 0.286 -6.536 3.499 1.00 0.00 23 ILE A C 3
ATOM 3099 O O . ILE A 1 23 ? -0.237 -5.567 4.046 1.00 0.00 23 ILE A O 3
ATOM 3115 N N . TRP A 1 24 ? -0.328 -7.686 3.262 1.00 0.00 24 TRP A N 3
ATOM 3116 C CA . TRP A 1 24 ? -1.714 -7.887 3.648 1.00 0.00 24 TRP A CA 3
ATOM 3117 C C . TRP A 1 24 ? -1.945 -9.391 3.813 1.00 0.00 24 TRP A C 3
ATOM 3118 O O . TRP A 1 24 ? -2.016 -10.124 2.828 1.00 0.00 24 TRP A O 3
ATOM 3139 N N . ASN A 1 25 ? -2.055 -9.806 5.067 1.00 0.00 25 ASN A N 3
ATOM 3140 C CA . ASN A 1 25 ? -2.277 -11.209 5.374 1.00 0.00 25 ASN A CA 3
ATOM 3141 C C . ASN A 1 25 ? -0.999 -11.998 5.083 1.00 0.00 25 ASN A C 3
ATOM 3142 O O . ASN A 1 25 ? -0.367 -12.523 5.998 1.00 0.00 25 ASN A O 3
ATOM 3153 N N . LYS A 1 26 ? -0.656 -12.057 3.804 1.00 0.00 26 LYS A N 3
ATOM 3154 C CA . LYS A 1 26 ? 0.535 -12.773 3.381 1.00 0.00 26 LYS A CA 3
ATOM 3155 C C . LYS A 1 26 ? 0.738 -12.573 1.878 1.00 0.00 26 LYS A C 3
ATOM 3156 O O . LYS A 1 26 ? 1.137 -13.499 1.173 1.00 0.00 26 LYS A O 3
ATOM 3175 N N . THR A 1 27 ? 0.455 -11.358 1.431 1.00 0.00 27 THR A N 3
ATOM 3176 C CA . THR A 1 27 ? 0.602 -11.024 0.025 1.00 0.00 27 THR A CA 3
ATOM 3177 C C . THR A 1 27 ? 1.716 -9.993 -0.165 1.00 0.00 27 THR A C 3
ATOM 3178 O O . THR A 1 27 ? 2.042 -9.249 0.758 1.00 0.00 27 THR A O 3
ATOM 3189 N N . LYS A 1 28 ? 2.269 -9.982 -1.369 1.00 0.00 28 LYS A N 3
ATOM 3190 C CA . LYS A 1 28 ? 3.340 -9.055 -1.692 1.00 0.00 28 LYS A CA 3
ATOM 3191 C C . LYS A 1 28 ? 3.109 -8.484 -3.093 1.00 0.00 28 LYS A C 3
ATOM 3192 O O . LYS A 1 28 ? 3.478 -9.105 -4.088 1.00 0.00 28 LYS A O 3
ATOM 3211 N N . HIS A 1 29 ? 2.501 -7.308 -3.125 1.00 0.00 29 HIS A N 3
ATOM 3212 C CA . HIS A 1 29 ? 2.216 -6.646 -4.387 1.00 0.00 29 HIS A CA 3
ATOM 3213 C C . HIS A 1 29 ? 3.183 -5.477 -4.582 1.00 0.00 29 HIS A C 3
ATOM 3214 O O . HIS A 1 29 ? 3.080 -4.460 -3.898 1.00 0.00 29 HIS A O 3
ATOM 3228 N N . ASP A 1 30 ? 4.101 -5.661 -5.520 1.00 0.00 30 ASP A N 3
ATOM 3229 C CA . ASP A 1 30 ? 5.086 -4.634 -5.814 1.00 0.00 30 ASP A CA 3
ATOM 3230 C C . ASP A 1 30 ? 4.410 -3.486 -6.566 1.00 0.00 30 ASP A C 3
ATOM 3231 O O . ASP A 1 30 ? 4.010 -3.644 -7.718 1.00 0.00 30 ASP A O 3
ATOM 3240 N N . VAL A 1 31 ? 4.303 -2.355 -5.883 1.00 0.00 31 VAL A N 3
ATOM 3241 C CA . VAL A 1 31 ? 3.683 -1.181 -6.472 1.00 0.00 31 VAL A CA 3
ATOM 3242 C C . VAL A 1 31 ? 4.670 -0.013 -6.432 1.00 0.00 31 VAL A C 3
ATOM 3243 O O . VAL A 1 31 ? 5.402 0.153 -5.457 1.00 0.00 31 VAL A O 3
ATOM 3256 N N . LYS A 1 32 ? 4.660 0.766 -7.503 1.00 0.00 32 LYS A N 3
ATOM 3257 C CA . LYS A 1 32 ? 5.545 1.914 -7.603 1.00 0.00 32 LYS A CA 3
ATOM 3258 C C . LYS A 1 32 ? 4.745 3.193 -7.353 1.00 0.00 32 LYS A C 3
ATOM 3259 O O . LYS A 1 32 ? 3.897 3.568 -8.161 1.00 0.00 32 LYS A O 3
ATOM 3278 N N . VAL A 1 33 ? 5.043 3.829 -6.229 1.00 0.00 33 VAL A N 3
ATOM 3279 C CA . VAL A 1 33 ? 4.362 5.059 -5.862 1.00 0.00 33 VAL A CA 3
ATOM 3280 C C . VAL A 1 33 ? 5.399 6.116 -5.479 1.00 0.00 33 VAL A C 3
ATOM 3281 O O . VAL A 1 33 ? 6.480 5.784 -4.995 1.00 0.00 33 VAL A O 3
ATOM 3294 N N . PRO A 1 34 ? 5.024 7.402 -5.714 1.00 0.00 34 PRO A N 3
ATOM 3295 C CA . PRO A 1 34 ? 5.909 8.510 -5.399 1.00 0.00 34 PRO A CA 3
ATOM 3296 C C . PRO A 1 34 ? 5.954 8.764 -3.891 1.00 0.00 34 PRO A C 3
ATOM 3297 O O . PRO A 1 34 ? 5.095 8.286 -3.151 1.00 0.00 34 PRO A O 3
ATOM 3308 N N . LEU A 1 35 ? 6.965 9.515 -3.479 1.00 0.00 35 LEU A N 3
ATOM 3309 C CA . LEU A 1 35 ? 7.134 9.838 -2.073 1.00 0.00 35 LEU A CA 3
ATOM 3310 C C . LEU A 1 35 ? 6.391 11.138 -1.760 1.00 0.00 35 LEU A C 3
ATOM 3311 O O . LEU A 1 35 ? 6.644 11.770 -0.735 1.00 0.00 35 LEU A O 3
ATOM 3327 N N . ASP A 1 36 ? 5.489 11.499 -2.661 1.00 0.00 36 ASP A N 3
ATOM 3328 C CA . ASP A 1 36 ? 4.708 12.712 -2.493 1.00 0.00 36 ASP A CA 3
ATOM 3329 C C . ASP A 1 36 ? 3.307 12.347 -1.997 1.00 0.00 36 ASP A C 3
ATOM 3330 O O . ASP A 1 36 ? 2.527 13.225 -1.630 1.00 0.00 36 ASP A O 3
ATOM 3339 N N . SER A 1 37 ? 3.031 11.052 -2.002 1.00 0.00 37 SER A N 3
ATOM 3340 C CA . SER A 1 37 ? 1.738 10.560 -1.557 1.00 0.00 37 SER A CA 3
ATOM 3341 C C . SER A 1 37 ? 1.564 10.825 -0.060 1.00 0.00 37 SER A C 3
ATOM 3342 O O . SER A 1 37 ? 2.385 10.395 0.749 1.00 0.00 37 SER A O 3
ATOM 3350 N N . THR A 1 38 ? 0.491 11.531 0.262 1.00 0.00 38 THR A N 3
ATOM 3351 C CA . THR A 1 38 ? 0.199 11.859 1.648 1.00 0.00 38 THR A CA 3
ATOM 3352 C C . THR A 1 38 ? -0.255 10.610 2.406 1.00 0.00 38 THR A C 3
ATOM 3353 O O . THR A 1 38 ? -0.942 9.756 1.848 1.00 0.00 38 THR A O 3
ATOM 3364 N N . GLY A 1 39 ? 0.146 10.545 3.667 1.00 0.00 39 GLY A N 3
ATOM 3365 C CA . GLY A 1 39 ? -0.211 9.415 4.508 1.00 0.00 39 GLY A CA 3
ATOM 3366 C C . GLY A 1 39 ? -1.699 9.082 4.377 1.00 0.00 39 GLY A C 3
ATOM 3367 O O . GLY A 1 39 ? -2.107 7.945 4.606 1.00 0.00 39 GLY A O 3
ATOM 3371 N N . SER A 1 40 ? -2.469 10.096 4.007 1.00 0.00 40 SER A N 3
ATOM 3372 C CA . SER A 1 40 ? -3.902 9.925 3.843 1.00 0.00 40 SER A CA 3
ATOM 3373 C C . SER A 1 40 ? -4.199 9.272 2.492 1.00 0.00 40 SER A C 3
ATOM 3374 O O . SER A 1 40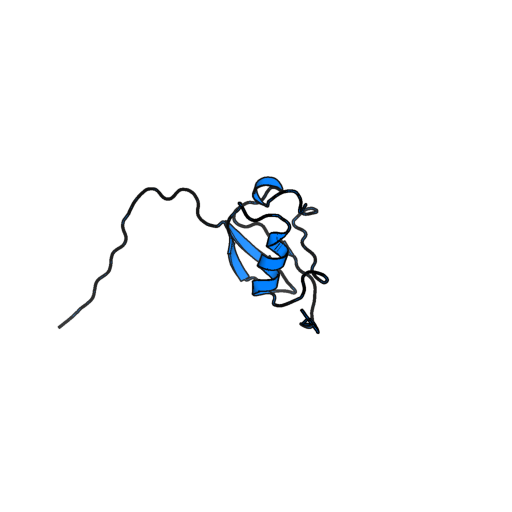 ? -5.108 8.450 2.382 1.00 0.00 40 SER A O 3
ATOM 3382 N N . GLU A 1 41 ? -3.416 9.661 1.496 1.00 0.00 41 GLU A N 3
ATOM 3383 C CA . GLU A 1 41 ? -3.584 9.123 0.157 1.00 0.00 41 GLU A CA 3
ATOM 3384 C C . GLU A 1 41 ? -3.238 7.633 0.136 1.00 0.00 41 GLU A C 3
ATOM 3385 O O . GLU A 1 41 ? -3.801 6.872 -0.649 1.00 0.00 41 GLU A O 3
ATOM 3397 N N . LEU A 1 42 ? -2.314 7.261 1.009 1.00 0.00 42 LEU A N 3
ATOM 3398 C CA . LEU A 1 42 ? -1.886 5.875 1.101 1.00 0.00 42 LEU A CA 3
ATOM 3399 C C . LEU A 1 42 ? -3.108 4.960 0.991 1.00 0.00 42 LEU A C 3
ATOM 3400 O O . LEU A 1 42 ? -3.091 3.984 0.243 1.00 0.00 42 LEU A O 3
ATOM 3416 N N . LYS A 1 43 ? -4.138 5.309 1.748 1.00 0.00 43 LYS A N 3
ATOM 3417 C CA . LYS A 1 43 ? -5.366 4.532 1.745 1.00 0.00 43 LYS A CA 3
ATOM 3418 C C . LYS A 1 43 ? -5.743 4.188 0.302 1.00 0.00 43 LYS A C 3
ATOM 3419 O O . LYS A 1 43 ? -5.720 3.022 -0.088 1.00 0.00 43 LYS A O 3
ATOM 3438 N N . GLN A 1 44 ? -6.081 5.225 -0.450 1.00 0.00 44 GLN A N 3
ATOM 3439 C CA . GLN A 1 44 ? -6.463 5.047 -1.841 1.00 0.00 44 GLN A CA 3
ATOM 3440 C C . GLN A 1 44 ? -5.334 4.367 -2.618 1.00 0.00 44 GLN A C 3
ATOM 3441 O O . GLN A 1 44 ? -5.574 3.747 -3.653 1.00 0.00 44 GLN A O 3
ATOM 3455 N N . LYS A 1 45 ? -4.127 4.506 -2.090 1.00 0.00 45 LYS A N 3
ATOM 3456 C CA . LYS A 1 45 ? -2.960 3.913 -2.721 1.00 0.00 45 LYS A CA 3
ATOM 3457 C C . LYS A 1 45 ? -2.961 2.404 -2.469 1.00 0.00 45 LYS A C 3
ATOM 3458 O O . LYS A 1 45 ? -2.446 1.636 -3.280 1.00 0.00 45 LYS A O 3
ATOM 3477 N N . ILE A 1 46 ? -3.545 2.025 -1.342 1.00 0.00 46 ILE A N 3
ATOM 3478 C CA . ILE A 1 46 ? -3.619 0.622 -0.972 1.00 0.00 46 ILE A CA 3
ATOM 3479 C C . ILE A 1 46 ? -4.933 0.032 -1.489 1.00 0.00 46 ILE A C 3
ATOM 3480 O O . ILE A 1 46 ? -4.937 -1.024 -2.120 1.00 0.00 46 ILE A O 3
ATOM 3496 N N . HIS A 1 47 ? -6.015 0.740 -1.202 1.00 0.00 47 HIS A N 3
ATOM 3497 C CA . HIS A 1 47 ? -7.332 0.299 -1.630 1.00 0.00 47 HIS A CA 3
ATOM 3498 C C . HIS A 1 47 ? -7.320 0.032 -3.137 1.00 0.00 47 HIS A C 3
ATOM 3499 O O . HIS A 1 47 ? -7.931 -0.926 -3.606 1.00 0.00 47 HIS A O 3
ATOM 3513 N N . SER A 1 48 ? -6.617 0.898 -3.853 1.00 0.00 48 SER A N 3
ATOM 3514 C CA . SER A 1 48 ? -6.517 0.768 -5.296 1.00 0.00 48 SER A CA 3
ATOM 3515 C C . SER A 1 48 ? -5.966 -0.612 -5.661 1.00 0.00 48 SER A C 3
ATOM 3516 O O . SER A 1 48 ? -6.107 -1.061 -6.797 1.00 0.00 48 SER A O 3
ATOM 3524 N N . ILE A 1 49 ? -5.348 -1.246 -4.675 1.00 0.00 49 ILE A N 3
ATOM 3525 C CA . ILE A 1 49 ? -4.775 -2.566 -4.877 1.00 0.00 49 ILE A CA 3
ATOM 3526 C C . ILE A 1 49 ? -5.543 -3.586 -4.034 1.00 0.00 49 ILE A C 3
ATOM 3527 O O . ILE A 1 49 ? -6.124 -4.529 -4.570 1.00 0.00 49 ILE A O 3
ATOM 3543 N N . THR A 1 50 ? -5.521 -3.363 -2.728 1.00 0.00 50 THR A N 3
ATOM 3544 C CA . THR A 1 50 ? -6.208 -4.250 -1.805 1.00 0.00 50 THR A CA 3
ATOM 3545 C C . THR A 1 50 ? -7.684 -4.379 -2.189 1.00 0.00 50 THR A C 3
ATOM 3546 O O . THR A 1 50 ? -8.291 -5.431 -1.990 1.00 0.00 50 THR A O 3
ATOM 3557 N N . GLY A 1 51 ? -8.218 -3.295 -2.731 1.00 0.00 51 GLY A N 3
ATOM 3558 C CA . GLY A 1 51 ? -9.611 -3.274 -3.144 1.00 0.00 51 GLY A CA 3
ATOM 3559 C C . GLY A 1 51 ? -10.543 -3.304 -1.930 1.00 0.00 51 GLY A C 3
ATOM 3560 O O . GLY A 1 51 ? -11.760 -3.400 -2.080 1.00 0.00 51 GLY A O 3
ATOM 3564 N N . LEU A 1 52 ? -9.936 -3.219 -0.756 1.00 0.00 52 LEU A N 3
ATOM 3565 C CA . LEU A 1 52 ? -10.696 -3.235 0.482 1.00 0.00 52 LEU A CA 3
ATOM 3566 C C . LEU A 1 52 ? -10.974 -1.797 0.924 1.00 0.00 52 LEU A C 3
ATOM 3567 O O . LEU A 1 52 ? -10.382 -0.856 0.396 1.00 0.00 52 LEU A O 3
ATOM 3583 N N . PRO A 1 53 ? -11.898 -1.667 1.913 1.00 0.00 53 PRO A N 3
ATOM 3584 C CA . PRO A 1 53 ? -12.261 -0.360 2.432 1.00 0.00 53 PRO A CA 3
ATOM 3585 C C . PRO A 1 53 ? -11.161 0.195 3.340 1.00 0.00 53 PRO A C 3
ATOM 3586 O O . PRO A 1 53 ? -10.472 -0.563 4.020 1.00 0.00 53 PRO A O 3
ATOM 3597 N N . PRO A 1 54 ? -11.028 1.548 3.321 1.00 0.00 54 PRO A N 3
ATOM 3598 C CA . PRO A 1 54 ? -10.024 2.213 4.134 1.00 0.00 54 PRO A CA 3
ATOM 3599 C C . PRO A 1 54 ? -10.440 2.240 5.606 1.00 0.00 54 PRO A C 3
ATOM 3600 O O . PRO A 1 54 ? -9.592 2.211 6.495 1.00 0.00 54 PRO A O 3
ATOM 3611 N N . ALA A 1 55 ? -11.747 2.296 5.817 1.00 0.00 55 ALA A N 3
ATOM 3612 C CA . ALA A 1 55 ? -12.287 2.327 7.166 1.00 0.00 55 ALA A CA 3
ATOM 3613 C C . ALA A 1 55 ? -11.830 1.078 7.922 1.00 0.00 55 ALA A C 3
ATOM 3614 O O . ALA A 1 55 ? -11.659 1.113 9.140 1.00 0.00 55 ALA A O 3
ATOM 3621 N N . MET A 1 56 ? -11.645 0.004 7.169 1.00 0.00 56 MET A N 3
ATOM 3622 C CA . MET A 1 56 ? -11.211 -1.254 7.753 1.00 0.00 56 MET A CA 3
ATOM 3623 C C . MET A 1 56 ? -9.767 -1.571 7.362 1.00 0.00 56 MET A C 3
ATOM 3624 O O . MET A 1 56 ? -9.415 -2.733 7.162 1.00 0.00 56 MET A O 3
ATOM 3638 N N . GLN A 1 57 ? -8.969 -0.518 7.263 1.00 0.00 57 GLN A N 3
ATOM 3639 C CA . GLN A 1 57 ? -7.571 -0.669 6.899 1.00 0.00 57 GLN A CA 3
ATOM 3640 C C . GLN A 1 57 ? -6.674 -0.377 8.104 1.00 0.00 57 GLN A C 3
ATOM 3641 O O . GLN A 1 57 ? -7.067 0.355 9.011 1.00 0.00 57 GLN A O 3
ATOM 3655 N N . LYS A 1 58 ? -5.486 -0.962 8.073 1.00 0.00 58 LYS A N 3
ATOM 3656 C CA . LYS A 1 58 ? -4.530 -0.773 9.151 1.00 0.00 58 LYS A CA 3
ATOM 3657 C C . LYS A 1 58 ? -3.197 -0.300 8.567 1.00 0.00 58 LYS A C 3
ATOM 3658 O O . LYS A 1 58 ? -2.353 -1.115 8.196 1.00 0.00 58 LYS A O 3
ATOM 3677 N N . VAL A 1 59 ? -3.048 1.015 8.504 1.00 0.00 59 VAL A N 3
ATOM 3678 C CA . VAL A 1 59 ? -1.832 1.606 7.973 1.00 0.00 59 VAL A CA 3
ATOM 3679 C C . VAL A 1 59 ? -0.813 1.767 9.102 1.00 0.00 59 VAL A C 3
ATOM 3680 O O . VAL A 1 59 ? -0.890 2.714 9.883 1.00 0.00 59 VAL A O 3
ATOM 3693 N N . MET A 1 60 ? 0.120 0.827 9.152 1.00 0.00 60 MET A N 3
ATOM 3694 C CA . MET A 1 60 ? 1.154 0.853 10.173 1.00 0.00 60 MET A CA 3
ATOM 3695 C C . MET A 1 60 ? 2.446 0.214 9.660 1.00 0.00 60 MET A C 3
ATOM 3696 O O . MET A 1 60 ? 2.456 -0.954 9.275 1.00 0.00 60 MET A O 3
ATOM 3710 N N . TYR A 1 61 ? 3.506 1.009 9.671 1.00 0.00 61 TYR A N 3
ATOM 3711 C CA . TYR A 1 61 ? 4.801 0.536 9.212 1.00 0.00 61 TYR A CA 3
ATOM 3712 C C . TYR A 1 61 ? 5.881 0.783 10.268 1.00 0.00 61 TYR A C 3
ATOM 3713 O O . TYR A 1 61 ? 6.378 1.900 10.403 1.00 0.00 61 TYR A O 3
ATOM 3731 N N . LYS A 1 62 ? 6.212 -0.279 10.988 1.00 0.00 62 LYS A N 3
ATOM 3732 C CA . LYS A 1 62 ? 7.224 -0.192 12.028 1.00 0.00 62 LYS A CA 3
ATOM 3733 C C . LYS A 1 62 ? 6.964 1.050 12.883 1.00 0.00 62 LYS A C 3
ATOM 3734 O O . LYS A 1 62 ? 7.888 1.600 13.482 1.00 0.00 62 LYS A O 3
ATOM 3753 N N . GLY A 1 63 ? 5.703 1.456 12.913 1.00 0.00 63 GLY A N 3
ATOM 3754 C CA . GLY A 1 63 ? 5.311 2.623 13.685 1.00 0.00 63 GLY A CA 3
ATOM 3755 C C . GLY A 1 63 ? 4.090 3.306 13.064 1.00 0.00 63 GLY A C 3
ATOM 3756 O O . GLY A 1 63 ? 3.852 3.187 11.864 1.00 0.00 63 GLY A O 3
ATOM 3760 N N . LEU A 1 64 ? 3.350 4.006 13.911 1.00 0.00 64 LEU A N 3
ATOM 3761 C CA . LEU A 1 64 ? 2.160 4.708 13.461 1.00 0.00 64 LEU A CA 3
ATOM 3762 C C . LEU A 1 64 ? 2.525 5.625 12.292 1.00 0.00 64 LEU A C 3
ATOM 3763 O O . LEU A 1 64 ? 3.589 6.243 12.293 1.00 0.00 64 LEU A O 3
ATOM 3779 N N . VAL A 1 65 ? 1.623 5.685 11.324 1.00 0.00 65 VAL A N 3
ATOM 3780 C CA . VAL A 1 65 ? 1.838 6.516 10.152 1.00 0.00 65 VAL A CA 3
ATOM 3781 C C . VAL A 1 65 ? 0.857 7.691 10.179 1.00 0.00 65 VAL A C 3
ATOM 3782 O O . VAL A 1 65 ? -0.353 7.496 10.086 1.00 0.00 65 VAL A O 3
ATOM 3795 N N . PRO A 1 66 ? 1.432 8.916 10.309 1.00 0.00 66 PRO A N 3
ATOM 3796 C CA . PRO A 1 66 ? 0.623 10.122 10.350 1.00 0.00 66 PRO A CA 3
ATOM 3797 C C . PRO A 1 66 ? 0.099 10.478 8.957 1.00 0.00 66 PRO A C 3
ATOM 3798 O O . PRO A 1 66 ? 0.833 10.392 7.973 1.00 0.00 66 PRO A O 3
ATOM 3809 N N . GLU A 1 67 ? -1.166 10.870 8.918 1.00 0.00 67 GLU A N 3
ATOM 3810 C CA . GLU A 1 67 ? -1.796 11.239 7.662 1.00 0.00 67 GLU A CA 3
ATOM 3811 C C . GLU A 1 67 ? -1.519 12.709 7.340 1.00 0.00 67 GLU A C 3
ATOM 3812 O O . GLU A 1 67 ? -1.622 13.126 6.188 1.00 0.00 67 GLU A O 3
ATOM 3824 N N . ASP A 1 68 ? -1.173 13.454 8.380 1.00 0.00 68 ASP A N 3
ATOM 3825 C CA . ASP A 1 68 ? -0.881 14.868 8.223 1.00 0.00 68 ASP A CA 3
ATOM 3826 C C . ASP A 1 68 ? 0.493 15.031 7.569 1.00 0.00 68 ASP A C 3
ATOM 3827 O O . ASP A 1 68 ? 0.827 16.109 7.079 1.00 0.00 68 ASP A O 3
ATOM 3836 N N . LYS A 1 69 ? 1.251 13.944 7.581 1.00 0.00 69 LYS A N 3
ATOM 3837 C CA . LYS A 1 69 ? 2.580 13.953 6.994 1.00 0.00 69 LYS A CA 3
ATOM 3838 C C . LYS A 1 69 ? 2.656 12.890 5.896 1.00 0.00 69 LYS A C 3
ATOM 3839 O O . LYS A 1 69 ? 2.134 11.788 6.058 1.00 0.00 69 LYS A O 3
ATOM 3858 N N . THR A 1 70 ? 3.308 13.259 4.804 1.00 0.00 70 THR A N 3
ATOM 3859 C CA . THR A 1 70 ? 3.458 12.352 3.679 1.00 0.00 70 THR A CA 3
ATOM 3860 C C . THR A 1 70 ? 4.491 11.270 4.001 1.00 0.00 70 THR A C 3
ATOM 3861 O O . THR A 1 70 ? 5.200 11.361 5.003 1.00 0.00 70 THR A O 3
ATOM 3872 N N . LEU A 1 71 ? 4.544 10.270 3.134 1.00 0.00 71 LEU A N 3
ATOM 3873 C CA . LEU A 1 71 ? 5.478 9.172 3.313 1.00 0.00 71 LEU A CA 3
ATOM 3874 C C . LEU A 1 71 ? 6.881 9.735 3.549 1.00 0.00 71 LEU A C 3
ATOM 3875 O O . LEU A 1 71 ? 7.474 9.512 4.604 1.00 0.00 71 LEU A O 3
ATOM 3891 N N . ARG A 1 72 ? 7.371 10.453 2.550 1.00 0.00 72 ARG A N 3
ATOM 3892 C CA . ARG A 1 72 ? 8.694 11.050 2.635 1.00 0.00 72 ARG A CA 3
ATOM 3893 C C . ARG A 1 72 ? 8.859 11.784 3.967 1.00 0.00 72 ARG A C 3
ATOM 3894 O O . ARG A 1 72 ? 9.975 11.933 4.464 1.00 0.00 72 ARG A O 3
ATOM 3915 N N . GLU A 1 73 ? 7.733 12.224 4.508 1.00 0.00 73 GLU A N 3
ATOM 3916 C CA . GLU A 1 73 ? 7.739 12.939 5.773 1.00 0.00 73 GLU A CA 3
ATOM 3917 C C . GLU A 1 73 ? 7.693 11.952 6.941 1.00 0.00 73 GLU A C 3
ATOM 3918 O O . GLU A 1 73 ? 8.364 12.151 7.953 1.00 0.00 73 GLU A O 3
ATOM 3930 N N . ILE A 1 74 ? 6.896 10.910 6.762 1.00 0.00 74 ILE A N 3
ATOM 3931 C CA . ILE A 1 74 ? 6.754 9.892 7.789 1.00 0.00 74 ILE A CA 3
ATOM 3932 C C . ILE A 1 74 ? 7.997 9.000 7.793 1.00 0.00 74 ILE A C 3
ATOM 3933 O O . ILE A 1 74 ? 8.117 8.099 8.621 1.00 0.00 74 ILE A O 3
ATOM 3949 N N . LYS A 1 75 ? 8.891 9.283 6.856 1.00 0.00 75 LYS A N 3
ATOM 3950 C CA . LYS A 1 75 ? 10.121 8.518 6.741 1.00 0.00 75 LYS A CA 3
ATOM 3951 C C . LYS A 1 75 ? 9.849 7.239 5.946 1.00 0.00 75 LYS A C 3
ATOM 3952 O O . LYS A 1 75 ? 9.658 6.172 6.527 1.00 0.00 75 LYS A O 3
ATOM 3971 N N . VAL A 1 76 ? 9.839 7.389 4.630 1.00 0.00 76 VAL A N 3
ATOM 3972 C CA . VAL A 1 76 ? 9.593 6.260 3.750 1.00 0.00 76 VAL A CA 3
ATOM 3973 C C . VAL A 1 76 ? 10.642 6.248 2.636 1.00 0.00 76 VAL A C 3
ATOM 3974 O O . VAL A 1 76 ? 11.148 7.299 2.245 1.00 0.00 76 VAL A O 3
ATOM 3987 N N . THR A 1 77 ? 10.938 5.049 2.158 1.00 0.00 77 THR A N 3
ATOM 3988 C CA . THR A 1 77 ? 11.918 4.887 1.098 1.00 0.00 77 THR A CA 3
ATOM 3989 C C . THR A 1 77 ? 11.611 3.635 0.274 1.00 0.00 77 THR A C 3
ATOM 3990 O O . THR A 1 77 ? 10.536 3.050 0.404 1.00 0.00 77 THR A O 3
ATOM 4001 N N . SER A 1 78 ? 12.573 3.260 -0.556 1.00 0.00 78 SER A N 3
ATOM 4002 C CA . SER A 1 78 ? 12.419 2.088 -1.400 1.00 0.00 78 SER A CA 3
ATOM 4003 C C . SER A 1 78 ? 12.703 0.819 -0.592 1.00 0.00 78 SER A C 3
ATOM 4004 O O . SER A 1 78 ? 13.849 0.549 -0.236 1.00 0.00 78 SER A O 3
ATOM 4012 N N . GLY A 1 79 ? 11.639 0.075 -0.327 1.00 0.00 79 GLY A N 3
ATOM 4013 C CA . GLY A 1 79 ? 11.759 -1.158 0.433 1.00 0.00 79 GLY A CA 3
ATOM 4014 C C . GLY A 1 79 ? 11.031 -1.049 1.774 1.00 0.00 79 GLY A C 3
ATOM 4015 O O . GLY A 1 79 ? 11.351 -1.769 2.718 1.00 0.00 79 GLY A O 3
ATOM 4019 N N . ALA A 1 80 ? 10.064 -0.144 1.814 1.00 0.00 80 ALA A N 3
ATOM 4020 C CA . ALA A 1 80 ? 9.287 0.068 3.023 1.00 0.00 80 ALA A CA 3
ATOM 4021 C C . ALA A 1 80 ? 8.050 -0.832 2.994 1.00 0.00 80 ALA A C 3
ATOM 4022 O O . ALA A 1 80 ? 7.212 -0.712 2.102 1.00 0.00 80 ALA A O 3
ATOM 4029 N N . LYS A 1 81 ? 7.976 -1.714 3.980 1.00 0.00 81 LYS A N 3
ATOM 4030 C CA . LYS A 1 81 ? 6.855 -2.633 4.079 1.00 0.00 81 LYS A CA 3
ATOM 4031 C C . LYS A 1 81 ? 5.609 -1.867 4.527 1.00 0.00 81 LYS A C 3
ATOM 4032 O O . LYS A 1 81 ? 5.715 -0.840 5.197 1.00 0.00 81 LYS A O 3
ATOM 4051 N N . ILE A 1 82 ? 4.457 -2.394 4.140 1.00 0.00 82 ILE A N 3
ATOM 4052 C CA . ILE A 1 82 ? 3.193 -1.772 4.494 1.00 0.00 82 ILE A CA 3
ATOM 4053 C C . ILE A 1 82 ? 2.194 -2.856 4.904 1.00 0.00 82 ILE A C 3
ATOM 4054 O O . ILE A 1 82 ? 1.656 -3.564 4.054 1.00 0.00 82 ILE A O 3
ATOM 4070 N N . MET A 1 83 ? 1.975 -2.951 6.207 1.00 0.00 83 MET A N 3
ATOM 4071 C CA . MET A 1 83 ? 1.050 -3.936 6.741 1.00 0.00 83 MET A CA 3
ATOM 4072 C C . MET A 1 83 ? -0.399 -3.469 6.584 1.00 0.00 83 MET A C 3
ATOM 4073 O O . MET A 1 83 ? -0.728 -2.332 6.916 1.00 0.00 83 MET A O 3
ATOM 4087 N N . VAL A 1 84 ? -1.227 -4.372 6.078 1.00 0.00 84 VAL A N 3
ATOM 4088 C CA . VAL A 1 84 ? -2.632 -4.067 5.873 1.00 0.00 84 VAL A CA 3
ATOM 4089 C C . VAL A 1 84 ? -3.487 -5.134 6.562 1.00 0.00 84 VAL A C 3
ATOM 4090 O O . VAL A 1 84 ? -3.064 -6.281 6.696 1.00 0.00 84 VAL A O 3
ATOM 4103 N N . VAL A 1 85 ? -4.673 -4.717 6.979 1.00 0.00 85 VAL A N 3
ATOM 4104 C CA . VAL A 1 85 ? -5.590 -5.622 7.650 1.00 0.00 85 VAL A CA 3
ATOM 4105 C C . VAL A 1 85 ? -7.030 -5.209 7.336 1.00 0.00 85 VAL A C 3
ATOM 4106 O O . VAL A 1 85 ? -7.319 -4.023 7.181 1.00 0.00 85 VAL A O 3
ATOM 4119 N N . GLY A 1 86 ? -7.894 -6.209 7.250 1.00 0.00 86 GLY A N 3
ATOM 4120 C CA . GLY A 1 86 ? -9.296 -5.965 6.957 1.00 0.00 86 GLY A CA 3
ATOM 4121 C C . GLY A 1 86 ? -10.008 -7.261 6.565 1.00 0.00 86 GLY A C 3
ATOM 4122 O O . GLY A 1 86 ? -9.489 -8.352 6.793 1.00 0.00 86 GLY A O 3
ATOM 4126 N N . SER A 1 87 ? -11.187 -7.098 5.983 1.00 0.00 87 SER A N 3
ATOM 4127 C CA . SER A 1 87 ? -11.977 -8.241 5.558 1.00 0.00 87 SER A CA 3
ATOM 4128 C C . SER A 1 87 ? -11.699 -8.550 4.086 1.00 0.00 87 SER A C 3
ATOM 4129 O O . SER A 1 87 ? -11.373 -7.653 3.310 1.00 0.00 87 SER A O 3
ATOM 4137 N N . THR A 1 88 ? -11.839 -9.823 3.745 1.00 0.00 88 THR A N 3
ATOM 4138 C CA . THR A 1 88 ? -11.607 -10.261 2.379 1.00 0.00 88 THR A CA 3
ATOM 4139 C C . THR A 1 88 ? -12.840 -9.989 1.515 1.00 0.00 88 THR A C 3
ATOM 4140 O O . THR A 1 88 ? -13.892 -9.612 2.029 1.00 0.00 88 THR A O 3
ATOM 4151 N N . ILE A 1 89 ? -12.670 -10.191 0.217 1.00 0.00 89 ILE A N 3
ATOM 4152 C CA . ILE A 1 89 ? -13.756 -9.972 -0.724 1.00 0.00 89 ILE A CA 3
ATOM 4153 C C . ILE A 1 89 ? -13.813 -11.139 -1.711 1.00 0.00 89 ILE A C 3
ATOM 4154 O O . ILE A 1 89 ? -14.485 -12.138 -1.458 1.00 0.00 89 ILE A O 3
ATOM 4170 N N . SER A 1 90 ? -13.099 -10.975 -2.815 1.00 0.00 90 SER A N 3
ATOM 4171 C CA . SER A 1 90 ? -13.060 -12.002 -3.841 1.00 0.00 90 SER A CA 3
ATOM 4172 C C . SER A 1 90 ? -14.402 -12.061 -4.574 1.00 0.00 90 SER A C 3
ATOM 4173 O O . SER A 1 90 ? -15.380 -11.458 -4.134 1.00 0.00 90 SER A O 3
ATOM 4181 N N . GLY A 1 91 ? -14.405 -12.793 -5.678 1.00 0.00 91 GLY A N 3
ATOM 4182 C CA . GLY A 1 91 ? -15.611 -12.939 -6.475 1.00 0.00 91 GLY A CA 3
ATOM 4183 C C . GLY A 1 91 ? -15.601 -11.977 -7.665 1.00 0.00 91 GLY A C 3
ATOM 4184 O O . GLY A 1 91 ? -14.714 -11.133 -7.778 1.00 0.00 91 GLY A O 3
ATOM 4188 N N . PRO A 1 92 ? -16.624 -12.141 -8.546 1.00 0.00 92 PRO A N 3
ATOM 4189 C CA . PRO A 1 92 ? -16.741 -11.297 -9.723 1.00 0.00 92 PRO A CA 3
ATOM 4190 C C . PRO A 1 92 ? -17.241 -9.900 -9.349 1.00 0.00 92 PRO A C 3
ATOM 4191 O O . PRO A 1 92 ? -16.665 -8.898 -9.768 1.00 0.00 92 PRO A O 3
ATOM 4202 N N . SER A 1 93 ? -18.308 -9.879 -8.563 1.00 0.00 93 SER A N 3
ATOM 4203 C CA . SER A 1 93 ? -18.892 -8.622 -8.128 1.00 0.00 93 SER A CA 3
ATOM 4204 C C . SER A 1 93 ? -19.128 -7.709 -9.333 1.00 0.00 93 SER A C 3
ATOM 4205 O O . SER A 1 93 ? -18.453 -6.693 -9.487 1.00 0.00 93 SER A O 3
ATOM 4213 N N . SER A 1 94 ? -20.087 -8.105 -10.156 1.00 0.00 94 SER A N 3
ATOM 4214 C CA . SER A 1 94 ? -20.420 -7.335 -11.343 1.00 0.00 94 SER A CA 3
ATOM 4215 C C . SER A 1 94 ? -21.646 -6.461 -11.073 1.00 0.00 94 SER A C 3
ATOM 4216 O O . SER A 1 94 ? -22.431 -6.189 -11.980 1.00 0.00 94 SER A O 3
ATOM 4224 N N . GLY A 1 95 ? -21.772 -6.045 -9.821 1.00 0.00 95 GLY A N 3
ATOM 4225 C CA . GLY A 1 95 ? -22.890 -5.208 -9.420 1.00 0.00 95 GLY A CA 3
ATOM 4226 C C . GLY A 1 95 ? -23.422 -5.624 -8.047 1.00 0.00 95 GLY A C 3
ATOM 4227 O O . GLY A 1 95 ? -24.359 -6.415 -7.954 1.00 0.00 95 GLY A O 3
ATOM 4231 N N . GLY A 1 1 ? 1.129 -24.098 -29.705 1.00 0.00 1 GLY A N 4
ATOM 4232 C CA . GLY A 1 1 ? 0.209 -23.618 -28.689 1.00 0.00 1 GLY A CA 4
ATOM 4233 C C . GLY A 1 1 ? -0.111 -22.136 -28.896 1.00 0.00 1 GLY A C 4
ATOM 4234 O O . GLY A 1 1 ? 0.400 -21.510 -29.823 1.00 0.00 1 GLY A O 4
ATOM 4238 N N . SER A 1 2 ? -0.955 -21.617 -28.016 1.00 0.00 2 SER A N 4
ATOM 4239 C CA . SER A 1 2 ? -1.349 -20.221 -28.090 1.00 0.00 2 SER A CA 4
ATOM 4240 C C . SER A 1 2 ? -2.220 -19.858 -26.885 1.00 0.00 2 SER A C 4
ATOM 4241 O O . SER A 1 2 ? -3.262 -20.471 -26.661 1.00 0.00 2 SER A O 4
ATOM 4249 N N . SER A 1 3 ? -1.759 -18.863 -26.141 1.00 0.00 3 SER A N 4
ATOM 4250 C CA . SER A 1 3 ? -2.483 -18.411 -24.965 1.00 0.00 3 SER A CA 4
ATOM 4251 C C . SER A 1 3 ? -1.710 -17.286 -24.275 1.00 0.00 3 SER A C 4
ATOM 4252 O O . SER A 1 3 ? -0.480 -17.277 -24.283 1.00 0.00 3 SER A O 4
ATOM 4260 N N . GLY A 1 4 ? -2.462 -16.363 -23.694 1.00 0.00 4 GLY A N 4
ATOM 4261 C CA . GLY A 1 4 ? -1.863 -15.236 -23.000 1.00 0.00 4 GLY A CA 4
ATOM 4262 C C . GLY A 1 4 ? -2.936 -14.271 -22.492 1.00 0.00 4 GLY A C 4
ATOM 4263 O O . GLY A 1 4 ? -3.994 -14.136 -23.104 1.00 0.00 4 GLY A O 4
ATOM 4267 N N . SER A 1 5 ? -2.626 -13.625 -21.378 1.00 0.00 5 SER A N 4
ATOM 4268 C CA . SER A 1 5 ? -3.550 -12.676 -20.781 1.00 0.00 5 SER A CA 4
ATOM 4269 C C . SER A 1 5 ? -2.853 -11.898 -19.663 1.00 0.00 5 SER A C 4
ATOM 4270 O O . SER A 1 5 ? -2.326 -12.492 -18.724 1.00 0.00 5 SER A O 4
ATOM 4278 N N . SER A 1 6 ? -2.872 -10.581 -19.802 1.00 0.00 6 SER A N 4
ATOM 4279 C CA . SER A 1 6 ? -2.248 -9.715 -18.816 1.00 0.00 6 SER A CA 4
ATOM 4280 C C . SER A 1 6 ? -2.599 -8.255 -19.104 1.00 0.00 6 SER A C 4
ATOM 4281 O O . SER A 1 6 ? -3.159 -7.943 -20.154 1.00 0.00 6 SER A O 4
ATOM 4289 N N . GLY A 1 7 ? -2.256 -7.398 -18.153 1.00 0.00 7 GLY A N 4
ATOM 4290 C CA . GLY A 1 7 ? -2.529 -5.977 -18.292 1.00 0.00 7 GLY A CA 4
ATOM 4291 C C . GLY A 1 7 ? -1.470 -5.143 -17.568 1.00 0.00 7 GLY A C 4
ATOM 4292 O O . GLY A 1 7 ? -0.437 -5.667 -17.154 1.00 0.00 7 GLY A O 4
ATOM 4296 N N . ASP A 1 8 ? -1.764 -3.858 -17.437 1.00 0.00 8 ASP A N 4
ATOM 4297 C CA . ASP A 1 8 ? -0.851 -2.945 -16.770 1.00 0.00 8 ASP A CA 4
ATOM 4298 C C . ASP A 1 8 ? -1.370 -1.513 -16.916 1.00 0.00 8 ASP A C 4
ATOM 4299 O O . ASP A 1 8 ? -1.909 -1.148 -17.959 1.00 0.00 8 ASP A O 4
ATOM 4308 N N . ALA A 1 9 ? -1.188 -0.741 -15.855 1.00 0.00 9 ALA A N 4
ATOM 4309 C CA . ALA A 1 9 ? -1.631 0.643 -15.852 1.00 0.00 9 ALA A CA 4
ATOM 4310 C C . ALA A 1 9 ? -1.217 1.304 -14.536 1.00 0.00 9 ALA A C 4
ATOM 4311 O O . ALA A 1 9 ? -1.068 0.629 -13.518 1.00 0.00 9 ALA A O 4
ATOM 4318 N N . GLY A 1 10 ? -1.042 2.616 -14.598 1.00 0.00 10 GLY A N 4
ATOM 4319 C CA . GLY A 1 10 ? -0.648 3.375 -13.424 1.00 0.00 10 GLY A CA 4
ATOM 4320 C C . GLY A 1 10 ? 0.542 4.286 -13.734 1.00 0.00 10 GLY A C 4
ATOM 4321 O O . GLY A 1 10 ? 1.322 4.006 -14.643 1.00 0.00 10 GLY A O 4
ATOM 4325 N N . GLY A 1 11 ? 0.644 5.357 -12.961 1.00 0.00 11 GLY A N 4
ATOM 4326 C CA . GLY A 1 11 ? 1.725 6.310 -13.141 1.00 0.00 11 GLY A CA 4
ATOM 4327 C C . GLY A 1 11 ? 1.664 7.415 -12.085 1.00 0.00 11 GLY A C 4
ATOM 4328 O O . GLY A 1 11 ? 0.581 7.849 -11.697 1.00 0.00 11 GLY A O 4
ATOM 4332 N N . GLY A 1 12 ? 2.842 7.839 -11.650 1.00 0.00 12 GLY A N 4
ATOM 4333 C CA . GLY A 1 12 ? 2.936 8.885 -10.646 1.00 0.00 12 GLY A CA 4
ATOM 4334 C C . GLY A 1 12 ? 3.707 10.093 -11.183 1.00 0.00 12 GLY A C 4
ATOM 4335 O O . GLY A 1 12 ? 3.763 10.310 -12.392 1.00 0.00 12 GLY A O 4
ATOM 4339 N N . VAL A 1 13 ? 4.282 10.846 -10.257 1.00 0.00 13 VAL A N 4
ATOM 4340 C CA . VAL A 1 13 ? 5.048 12.026 -10.623 1.00 0.00 13 VAL A CA 4
ATOM 4341 C C . VAL A 1 13 ? 5.724 12.597 -9.374 1.00 0.00 13 VAL A C 4
ATOM 4342 O O . VAL A 1 13 ? 5.122 12.641 -8.303 1.00 0.00 13 VAL A O 4
ATOM 4355 N N . GLY A 1 14 ? 6.967 13.018 -9.555 1.00 0.00 14 GLY A N 4
ATOM 4356 C CA . GLY A 1 14 ? 7.732 13.584 -8.456 1.00 0.00 14 GLY A CA 4
ATOM 4357 C C . GLY A 1 14 ? 8.785 12.594 -7.954 1.00 0.00 14 GLY A C 4
ATOM 4358 O O . GLY A 1 14 ? 8.584 11.932 -6.937 1.00 0.00 14 GLY A O 4
ATOM 4362 N N . LYS A 1 15 ? 9.884 12.523 -8.691 1.00 0.00 15 LYS A N 4
ATOM 4363 C CA . LYS A 1 15 ? 10.968 11.625 -8.333 1.00 0.00 15 LYS A CA 4
ATOM 4364 C C . LYS A 1 15 ? 10.502 10.177 -8.499 1.00 0.00 15 LYS A C 4
ATOM 4365 O O . LYS A 1 15 ? 9.356 9.852 -8.191 1.00 0.00 15 LYS A O 4
ATOM 4384 N N . GLU A 1 16 ? 11.413 9.347 -8.985 1.00 0.00 16 GLU A N 4
ATOM 4385 C CA . GLU A 1 16 ? 11.109 7.942 -9.196 1.00 0.00 16 GLU A CA 4
ATOM 4386 C C . GLU A 1 16 ? 10.275 7.400 -8.034 1.00 0.00 16 GLU A C 4
ATOM 4387 O O . GLU A 1 16 ? 10.652 7.548 -6.872 1.00 0.00 16 GLU A O 4
ATOM 4399 N N . LEU A 1 17 ? 9.157 6.782 -8.387 1.00 0.00 17 LEU A N 4
ATOM 4400 C CA . LEU A 1 17 ? 8.266 6.217 -7.388 1.00 0.00 17 LEU A CA 4
ATOM 4401 C C . LEU A 1 17 ? 9.047 5.234 -6.513 1.00 0.00 17 LEU A C 4
ATOM 4402 O O . LEU A 1 17 ? 10.004 4.614 -6.973 1.00 0.00 17 LEU A O 4
ATOM 4418 N N . VAL A 1 18 ? 8.608 5.121 -5.268 1.00 0.00 18 VAL A N 4
ATOM 4419 C CA . VAL A 1 18 ? 9.253 4.224 -4.325 1.00 0.00 18 VAL A CA 4
ATOM 4420 C C . VAL A 1 18 ? 8.600 2.843 -4.413 1.00 0.00 18 VAL A C 4
ATOM 4421 O O . VAL A 1 18 ? 7.434 2.727 -4.787 1.00 0.00 18 VAL A O 4
ATOM 4434 N N . ASP A 1 19 ? 9.380 1.831 -4.062 1.00 0.00 19 ASP A N 4
ATOM 4435 C CA . ASP A 1 19 ? 8.892 0.463 -4.097 1.00 0.00 19 ASP A CA 4
ATOM 4436 C C . ASP A 1 19 ? 8.412 0.062 -2.700 1.00 0.00 19 ASP A C 4
ATOM 4437 O O . ASP A 1 19 ? 9.219 -0.099 -1.785 1.00 0.00 19 ASP A O 4
ATOM 4446 N N . LEU A 1 20 ? 7.101 -0.088 -2.580 1.00 0.00 20 LEU A N 4
ATOM 4447 C CA . LEU A 1 20 ? 6.505 -0.467 -1.311 1.00 0.00 20 LEU A CA 4
ATOM 4448 C C . LEU A 1 20 ? 5.960 -1.893 -1.414 1.00 0.00 20 LEU A C 4
ATOM 4449 O O . LEU A 1 20 ? 5.564 -2.333 -2.492 1.00 0.00 20 LEU A O 4
ATOM 4465 N N . LYS A 1 21 ? 5.957 -2.575 -0.278 1.00 0.00 21 LYS A N 4
ATOM 4466 C CA . LYS A 1 21 ? 5.468 -3.942 -0.228 1.00 0.00 21 LYS A CA 4
ATOM 4467 C C . LYS A 1 21 ? 4.074 -3.957 0.403 1.00 0.00 21 LYS A C 4
ATOM 4468 O O . LYS A 1 21 ? 3.926 -3.693 1.596 1.00 0.00 21 LYS A O 4
ATOM 4487 N N . ILE A 1 22 ? 3.088 -4.268 -0.425 1.00 0.00 22 ILE A N 4
ATOM 4488 C CA . ILE A 1 22 ? 1.711 -4.320 0.037 1.00 0.00 22 ILE A CA 4
ATOM 4489 C C . ILE A 1 22 ? 1.499 -5.598 0.852 1.00 0.00 22 ILE A C 4
ATOM 4490 O O . ILE A 1 22 ? 1.100 -6.627 0.308 1.00 0.00 22 ILE A O 4
ATOM 4506 N N . ILE A 1 23 ? 1.777 -5.492 2.143 1.00 0.00 23 ILE A N 4
ATOM 4507 C CA . ILE A 1 23 ? 1.622 -6.626 3.038 1.00 0.00 23 ILE A CA 4
ATOM 4508 C C . ILE A 1 23 ? 0.151 -6.756 3.439 1.00 0.00 23 ILE A C 4
ATOM 4509 O O . ILE A 1 23 ? -0.489 -5.768 3.795 1.00 0.00 23 ILE A O 4
ATOM 4525 N N . TRP A 1 24 ? -0.342 -7.984 3.368 1.00 0.00 24 TRP A N 4
ATOM 4526 C CA . TRP A 1 24 ? -1.725 -8.257 3.719 1.00 0.00 24 TRP A CA 4
ATOM 4527 C C . TRP A 1 24 ? -1.919 -9.774 3.733 1.00 0.00 24 TRP A C 4
ATOM 4528 O O . TRP A 1 24 ? -1.917 -10.414 2.682 1.00 0.00 24 TRP A O 4
ATOM 4549 N N . ASN A 1 25 ? -2.081 -10.307 4.935 1.00 0.00 25 ASN A N 4
ATOM 4550 C CA . ASN A 1 25 ? -2.276 -11.737 5.100 1.00 0.00 25 ASN A CA 4
ATOM 4551 C C . ASN A 1 25 ? -0.960 -12.463 4.813 1.00 0.00 25 ASN A C 4
ATOM 4552 O O . ASN A 1 25 ? -0.326 -12.991 5.725 1.00 0.00 25 ASN A O 4
ATOM 4563 N N . LYS A 1 26 ? -0.589 -12.466 3.541 1.00 0.00 26 LYS A N 4
ATOM 4564 C CA . LYS A 1 26 ? 0.640 -13.118 3.122 1.00 0.00 26 LYS A CA 4
ATOM 4565 C C . LYS A 1 26 ? 0.839 -12.905 1.620 1.00 0.00 26 LYS A C 4
ATOM 4566 O O . LYS A 1 26 ? 1.227 -13.828 0.904 1.00 0.00 26 LYS A O 4
ATOM 4585 N N . THR A 1 27 ? 0.564 -11.684 1.186 1.00 0.00 27 THR A N 4
ATOM 4586 C CA . THR A 1 27 ? 0.708 -11.338 -0.218 1.00 0.00 27 THR A CA 4
ATOM 4587 C C . THR A 1 27 ? 1.632 -10.129 -0.377 1.00 0.00 27 THR A C 4
ATOM 4588 O O . THR A 1 27 ? 1.656 -9.245 0.477 1.00 0.00 27 THR A O 4
ATOM 4599 N N . LYS A 1 28 ? 2.370 -10.131 -1.478 1.00 0.00 28 LYS A N 4
ATOM 4600 C CA . LYS A 1 28 ? 3.294 -9.045 -1.760 1.00 0.00 28 LYS A CA 4
ATOM 4601 C C . LYS A 1 28 ? 3.006 -8.487 -3.155 1.00 0.00 28 LYS A C 4
ATOM 4602 O O . LYS A 1 28 ? 3.261 -9.152 -4.159 1.00 0.00 28 LYS A O 4
ATOM 4621 N N . HIS A 1 29 ? 2.480 -7.271 -3.175 1.00 0.00 29 HIS A N 4
ATOM 4622 C CA . HIS A 1 29 ? 2.155 -6.616 -4.430 1.00 0.00 29 HIS A CA 4
ATOM 4623 C C . HIS A 1 29 ? 3.074 -5.410 -4.632 1.00 0.00 29 HIS A C 4
ATOM 4624 O O . HIS A 1 29 ? 2.913 -4.384 -3.974 1.00 0.00 29 HIS A O 4
ATOM 4638 N N . ASP A 1 30 ? 4.019 -5.574 -5.547 1.00 0.00 30 ASP A N 4
ATOM 4639 C CA . ASP A 1 30 ? 4.965 -4.511 -5.844 1.00 0.00 30 ASP A CA 4
ATOM 4640 C C . ASP A 1 30 ? 4.235 -3.369 -6.554 1.00 0.00 30 ASP A C 4
ATOM 4641 O O . ASP A 1 30 ? 3.781 -3.526 -7.686 1.00 0.00 30 ASP A O 4
ATOM 4650 N N . VAL A 1 31 ? 4.144 -2.245 -5.858 1.00 0.00 31 VAL A N 4
ATOM 4651 C CA . VAL A 1 31 ? 3.477 -1.077 -6.407 1.00 0.00 31 VAL A CA 4
ATOM 4652 C C . VAL A 1 31 ? 4.441 0.111 -6.389 1.00 0.00 31 VAL A C 4
ATOM 4653 O O . VAL A 1 31 ? 5.200 0.285 -5.436 1.00 0.00 31 VAL A O 4
ATOM 4666 N N . LYS A 1 32 ? 4.380 0.898 -7.453 1.00 0.00 32 LYS A N 4
ATOM 4667 C CA . LYS A 1 32 ? 5.238 2.065 -7.571 1.00 0.00 32 LYS A CA 4
ATOM 4668 C C . LYS A 1 32 ? 4.417 3.327 -7.297 1.00 0.00 32 LYS A C 4
ATOM 4669 O O . LYS A 1 32 ? 3.505 3.654 -8.055 1.00 0.00 32 LYS A O 4
ATOM 4688 N N . VAL A 1 33 ? 4.770 4.001 -6.213 1.00 0.00 33 VAL A N 4
ATOM 4689 C CA . VAL A 1 33 ? 4.077 5.219 -5.830 1.00 0.00 33 VAL A CA 4
ATOM 4690 C C . VAL A 1 33 ? 5.105 6.290 -5.459 1.00 0.00 33 VAL A C 4
ATOM 4691 O O . VAL A 1 33 ? 6.207 5.971 -5.014 1.00 0.00 33 VAL A O 4
ATOM 4704 N N . PRO A 1 34 ? 4.698 7.572 -5.660 1.00 0.00 34 PRO A N 4
ATOM 4705 C CA . PRO A 1 34 ? 5.571 8.692 -5.352 1.00 0.00 34 PRO A CA 4
ATOM 4706 C C . PRO A 1 34 ? 5.657 8.920 -3.841 1.00 0.00 34 PRO A C 4
ATOM 4707 O O . PRO A 1 34 ? 4.697 8.664 -3.116 1.00 0.00 34 PRO A O 4
ATOM 4718 N N . LEU A 1 35 ? 6.815 9.399 -3.412 1.00 0.00 35 LEU A N 4
ATOM 4719 C CA . LEU A 1 35 ? 7.039 9.664 -2.001 1.00 0.00 35 LEU A CA 4
ATOM 4720 C C . LEU A 1 35 ? 6.297 10.942 -1.603 1.00 0.00 35 LEU A C 4
ATOM 4721 O O . LEU A 1 35 ? 6.147 11.233 -0.418 1.00 0.00 35 LEU A O 4
ATOM 4737 N N . ASP A 1 36 ? 5.852 11.670 -2.617 1.00 0.00 36 ASP A N 4
ATOM 4738 C CA . ASP A 1 36 ? 5.130 12.909 -2.388 1.00 0.00 36 ASP A CA 4
ATOM 4739 C C . ASP A 1 36 ? 3.719 12.588 -1.891 1.00 0.00 36 ASP A C 4
ATOM 4740 O O . ASP A 1 36 ? 3.008 13.472 -1.416 1.00 0.00 36 ASP A O 4
ATOM 4749 N N . SER A 1 37 ? 3.356 11.320 -2.017 1.00 0.00 37 SER A N 4
ATOM 4750 C CA . SER A 1 37 ? 2.043 10.870 -1.587 1.00 0.00 37 SER A CA 4
ATOM 4751 C C . SER A 1 37 ? 1.858 11.149 -0.094 1.00 0.00 37 SER A C 4
ATOM 4752 O O . SER A 1 37 ? 2.783 10.964 0.695 1.00 0.00 37 SER A O 4
ATOM 4760 N N . THR A 1 38 ? 0.656 11.589 0.249 1.00 0.00 38 THR A N 4
ATOM 4761 C CA . THR A 1 38 ? 0.338 11.894 1.633 1.00 0.00 38 THR A CA 4
ATOM 4762 C C . THR A 1 38 ? -0.054 10.620 2.384 1.00 0.00 38 THR A C 4
ATOM 4763 O O . THR A 1 38 ? -0.727 9.752 1.831 1.00 0.00 38 THR A O 4
ATOM 4774 N N . GLY A 1 39 ? 0.383 10.549 3.633 1.00 0.00 39 GLY A N 4
ATOM 4775 C CA . GLY A 1 39 ? 0.087 9.396 4.465 1.00 0.00 39 GLY A CA 4
ATOM 4776 C C . GLY A 1 39 ? -1.374 8.968 4.308 1.00 0.00 39 GLY A C 4
ATOM 4777 O O . GLY A 1 39 ? -1.709 7.803 4.517 1.00 0.00 39 GLY A O 4
ATOM 4781 N N . SER A 1 40 ? -2.204 9.934 3.942 1.00 0.00 40 SER A N 4
ATOM 4782 C CA . SER A 1 40 ? -3.621 9.671 3.755 1.00 0.00 40 SER A CA 4
ATOM 4783 C C . SER A 1 40 ? -3.852 8.973 2.414 1.00 0.00 40 SER A C 4
ATOM 4784 O O . SER A 1 40 ? -4.623 8.018 2.331 1.00 0.00 40 SER A O 4
ATOM 4792 N N . GLU A 1 41 ? -3.169 9.476 1.396 1.00 0.00 41 GLU A N 4
ATOM 4793 C CA . GLU A 1 41 ? -3.289 8.913 0.062 1.00 0.00 41 GLU A CA 4
ATOM 4794 C C . GLU A 1 41 ? -2.999 7.411 0.092 1.00 0.00 41 GLU A C 4
ATOM 4795 O O . GLU A 1 41 ? -3.613 6.641 -0.645 1.00 0.00 41 GLU A O 4
ATOM 4807 N N . LEU A 1 42 ? -2.062 7.039 0.952 1.00 0.00 42 LEU A N 4
ATOM 4808 C CA . LEU A 1 42 ? -1.682 5.643 1.087 1.00 0.00 42 LEU A CA 4
ATOM 4809 C C . LEU A 1 42 ? -2.940 4.772 1.066 1.00 0.00 42 LEU A C 4
ATOM 4810 O O . LEU A 1 42 ? -3.003 3.784 0.337 1.00 0.00 42 LEU A O 4
ATOM 4826 N N . LYS A 1 43 ? -3.911 5.172 1.873 1.00 0.00 43 LYS A N 4
ATOM 4827 C CA . LYS A 1 43 ? -5.164 4.440 1.956 1.00 0.00 43 LYS A CA 4
ATOM 4828 C C . LYS A 1 43 ? -5.662 4.130 0.543 1.00 0.00 43 LYS A C 4
ATOM 4829 O O . LYS A 1 43 ? -5.701 2.970 0.136 1.00 0.00 43 LYS A O 4
ATOM 4848 N N . GLN A 1 44 ? -6.031 5.187 -0.166 1.00 0.00 44 GLN A N 4
ATOM 4849 C CA . GLN A 1 44 ? -6.525 5.041 -1.525 1.00 0.00 44 GLN A CA 4
ATOM 4850 C C . GLN A 1 44 ? -5.467 4.373 -2.405 1.00 0.00 44 GLN A C 4
ATOM 4851 O O . GLN A 1 44 ? -5.785 3.840 -3.467 1.00 0.00 44 GLN A O 4
ATOM 4865 N N . LYS A 1 45 ? -4.231 4.424 -1.932 1.00 0.00 45 LYS A N 4
ATOM 4866 C CA . LYS A 1 45 ? -3.124 3.831 -2.663 1.00 0.00 45 LYS A CA 4
ATOM 4867 C C . LYS A 1 45 ? -3.134 2.315 -2.453 1.00 0.00 45 LYS A C 4
ATOM 4868 O O . LYS A 1 45 ? -2.713 1.561 -3.328 1.00 0.00 45 LYS A O 4
ATOM 4887 N N . ILE A 1 46 ? -3.619 1.915 -1.286 1.00 0.00 46 ILE A N 4
ATOM 4888 C CA . ILE A 1 46 ? -3.689 0.503 -0.950 1.00 0.00 46 ILE A CA 4
ATOM 4889 C C . ILE A 1 46 ? -5.054 -0.049 -1.365 1.00 0.00 46 ILE A C 4
ATOM 4890 O O . ILE A 1 46 ? -5.141 -1.128 -1.948 1.00 0.00 46 ILE A O 4
ATOM 4906 N N . HIS A 1 47 ? -6.087 0.718 -1.048 1.00 0.00 47 HIS A N 4
ATOM 4907 C CA . HIS A 1 47 ? -7.445 0.320 -1.381 1.00 0.00 47 HIS A CA 4
ATOM 4908 C C . HIS A 1 47 ? -7.552 0.070 -2.886 1.00 0.00 47 HIS A C 4
ATOM 4909 O O . HIS A 1 47 ? -8.391 -0.712 -3.331 1.00 0.00 47 HIS A O 4
ATOM 4923 N N . SER A 1 48 ? -6.690 0.749 -3.629 1.00 0.00 48 SER A N 4
ATOM 4924 C CA . SER A 1 48 ? -6.678 0.611 -5.076 1.00 0.00 48 SER A CA 4
ATOM 4925 C C . SER A 1 48 ? -6.079 -0.742 -5.467 1.00 0.00 48 SER A C 4
ATOM 4926 O O . SER A 1 48 ? -6.184 -1.161 -6.618 1.00 0.00 48 SER A O 4
ATOM 4934 N N . ILE A 1 49 ? -5.465 -1.387 -4.486 1.00 0.00 49 ILE A N 4
ATOM 4935 C CA . ILE A 1 49 ? -4.849 -2.683 -4.713 1.00 0.00 49 ILE A CA 4
ATOM 4936 C C . ILE A 1 49 ? -5.596 -3.746 -3.905 1.00 0.00 49 ILE A C 4
ATOM 4937 O O . ILE A 1 49 ? -6.150 -4.687 -4.472 1.00 0.00 49 ILE A O 4
ATOM 4953 N N . THR A 1 50 ? -5.588 -3.561 -2.593 1.00 0.00 50 THR A N 4
ATOM 4954 C CA . THR A 1 50 ? -6.257 -4.492 -1.701 1.00 0.00 50 THR A CA 4
ATOM 4955 C C . THR A 1 50 ? -7.702 -4.718 -2.153 1.00 0.00 50 THR A C 4
ATOM 4956 O O . THR A 1 50 ? -8.229 -5.822 -2.027 1.00 0.00 50 THR A O 4
ATOM 4967 N N . GLY A 1 51 ? -8.300 -3.655 -2.670 1.00 0.00 51 GLY A N 4
ATOM 4968 C CA . GLY A 1 51 ? -9.672 -3.724 -3.141 1.00 0.00 51 GLY A CA 4
ATOM 4969 C C . GLY A 1 51 ? -10.658 -3.556 -1.984 1.00 0.00 51 GLY A C 4
ATOM 4970 O O . GLY A 1 51 ? -11.859 -3.403 -2.204 1.00 0.00 51 GLY A O 4
ATOM 4974 N N . LEU A 1 52 ? -10.115 -3.591 -0.776 1.00 0.00 52 LEU A N 4
ATOM 4975 C CA . LEU A 1 52 ? -10.932 -3.445 0.417 1.00 0.00 52 LEU A CA 4
ATOM 4976 C C . LEU A 1 52 ? -11.058 -1.960 0.765 1.00 0.00 52 LEU A C 4
ATOM 4977 O O . LEU A 1 52 ? -10.346 -1.126 0.208 1.00 0.00 52 LEU A O 4
ATOM 4993 N N . PRO A 1 53 ? -11.994 -1.668 1.708 1.00 0.00 53 PRO A N 4
ATOM 4994 C CA . PRO A 1 53 ? -12.222 -0.299 2.136 1.00 0.00 53 PRO A CA 4
ATOM 4995 C C . PRO A 1 53 ? -11.097 0.183 3.054 1.00 0.00 53 PRO A C 4
ATOM 4996 O O . PRO A 1 53 ? -10.515 -0.606 3.797 1.00 0.00 53 PRO A O 4
ATOM 5007 N N . PRO A 1 54 ? -10.816 1.512 2.970 1.00 0.00 54 PRO A N 4
ATOM 5008 C CA . PRO A 1 54 ? -9.771 2.108 3.784 1.00 0.00 54 PRO A CA 4
ATOM 5009 C C . PRO A 1 54 ? -10.226 2.261 5.237 1.00 0.00 54 PRO A C 4
ATOM 5010 O O . PRO A 1 54 ? -9.410 2.214 6.156 1.00 0.00 54 PRO A O 4
ATOM 5021 N N . ALA A 1 55 ? -11.529 2.439 5.399 1.00 0.00 55 ALA A N 4
ATOM 5022 C CA . ALA A 1 55 ? -12.103 2.599 6.724 1.00 0.00 55 ALA A CA 4
ATOM 5023 C C . ALA A 1 55 ? -11.776 1.365 7.569 1.00 0.00 55 ALA A C 4
ATOM 5024 O O . ALA A 1 55 ? -11.595 1.469 8.781 1.00 0.00 55 ALA A O 4
ATOM 5031 N N . MET A 1 56 ? -11.711 0.227 6.895 1.00 0.00 56 MET A N 4
ATOM 5032 C CA . MET A 1 56 ? -11.409 -1.025 7.568 1.00 0.00 56 MET A CA 4
ATOM 5033 C C . MET A 1 56 ? -9.967 -1.460 7.296 1.00 0.00 56 MET A C 4
ATOM 5034 O O . MET A 1 56 ? -9.667 -2.653 7.282 1.00 0.00 56 MET A O 4
ATOM 5048 N N . GLN A 1 57 ? -9.113 -0.469 7.087 1.00 0.00 57 GLN A N 4
ATOM 5049 C CA . GLN A 1 57 ? -7.711 -0.734 6.816 1.00 0.00 57 GLN A CA 4
ATOM 5050 C C . GLN A 1 57 ? -6.851 -0.319 8.012 1.00 0.00 57 GLN A C 4
ATOM 5051 O O . GLN A 1 57 ? -7.274 0.495 8.832 1.00 0.00 57 GLN A O 4
ATOM 5065 N N . LYS A 1 58 ? -5.660 -0.896 8.073 1.00 0.00 58 LYS A N 4
ATOM 5066 C CA . LYS A 1 58 ? -4.738 -0.596 9.155 1.00 0.00 58 LYS A CA 4
ATOM 5067 C C . LYS A 1 58 ? -3.377 -0.217 8.568 1.00 0.00 58 LYS A C 4
ATOM 5068 O O . LYS A 1 58 ? -2.537 -1.083 8.328 1.00 0.00 58 LYS A O 4
ATOM 5087 N N . VAL A 1 59 ? -3.200 1.079 8.355 1.00 0.00 59 VAL A N 4
ATOM 5088 C CA . VAL A 1 59 ? -1.955 1.583 7.801 1.00 0.00 59 VAL A CA 4
ATOM 5089 C C . VAL A 1 59 ? -0.943 1.782 8.930 1.00 0.00 59 VAL A C 4
ATOM 5090 O O . VAL A 1 59 ? -1.032 2.749 9.686 1.00 0.00 59 VAL A O 4
ATOM 5103 N N . MET A 1 60 ? -0.003 0.852 9.010 1.00 0.00 60 MET A N 4
ATOM 5104 C CA . MET A 1 60 ? 1.025 0.913 10.035 1.00 0.00 60 MET A CA 4
ATOM 5105 C C . MET A 1 60 ? 2.324 0.268 9.548 1.00 0.00 60 MET A C 4
ATOM 5106 O O . MET A 1 60 ? 2.343 -0.912 9.198 1.00 0.00 60 MET A O 4
ATOM 5120 N N . TYR A 1 61 ? 3.379 1.070 9.540 1.00 0.00 61 TYR A N 4
ATOM 5121 C CA . TYR A 1 61 ? 4.679 0.592 9.101 1.00 0.00 61 TYR A CA 4
ATOM 5122 C C . TYR A 1 61 ? 5.753 0.880 10.152 1.00 0.00 61 TYR A C 4
ATOM 5123 O O . TYR A 1 61 ? 6.235 2.007 10.260 1.00 0.00 61 TYR A O 4
ATOM 5141 N N . LYS A 1 62 ? 6.096 -0.158 10.901 1.00 0.00 62 LYS A N 4
ATOM 5142 C CA . LYS A 1 62 ? 7.103 -0.030 11.940 1.00 0.00 62 LYS A CA 4
ATOM 5143 C C . LYS A 1 62 ? 6.798 1.204 12.792 1.00 0.00 62 LYS A C 4
ATOM 5144 O O . LYS A 1 62 ? 7.697 1.777 13.406 1.00 0.00 62 LYS A O 4
ATOM 5163 N N . GLY A 1 63 ? 5.526 1.576 12.803 1.00 0.00 63 GLY A N 4
ATOM 5164 C CA . GLY A 1 63 ? 5.091 2.731 13.569 1.00 0.00 63 GLY A CA 4
ATOM 5165 C C . GLY A 1 63 ? 3.877 3.396 12.918 1.00 0.00 63 GLY A C 4
ATOM 5166 O O . GLY A 1 63 ? 3.665 3.264 11.713 1.00 0.00 63 GLY A O 4
ATOM 5170 N N . LEU A 1 64 ? 3.111 4.095 13.743 1.00 0.00 64 LEU A N 4
ATOM 5171 C CA . LEU A 1 64 ? 1.924 4.780 13.262 1.00 0.00 64 LEU A CA 4
ATOM 5172 C C . LEU A 1 64 ? 2.307 5.705 12.105 1.00 0.00 64 LEU A C 4
ATOM 5173 O O . LEU A 1 64 ? 3.359 6.342 12.138 1.00 0.00 64 LEU A O 4
ATOM 5189 N N . VAL A 1 65 ? 1.433 5.750 11.110 1.00 0.00 65 VAL A N 4
ATOM 5190 C CA . VAL A 1 65 ? 1.667 6.586 9.946 1.00 0.00 65 VAL A CA 4
ATOM 5191 C C . VAL A 1 65 ? 0.768 7.822 10.022 1.00 0.00 65 VAL A C 4
ATOM 5192 O O . VAL A 1 65 ? -0.452 7.714 9.905 1.00 0.00 65 VAL A O 4
ATOM 5205 N N . PRO A 1 66 ? 1.422 8.997 10.222 1.00 0.00 66 PRO A N 4
ATOM 5206 C CA . PRO A 1 66 ? 0.695 10.252 10.315 1.00 0.00 66 PRO A CA 4
ATOM 5207 C C . PRO A 1 66 ? 0.218 10.712 8.936 1.00 0.00 66 PRO A C 4
ATOM 5208 O O . PRO A 1 66 ? 1.022 11.132 8.106 1.00 0.00 66 PRO A O 4
ATOM 5219 N N . GLU A 1 67 ? -1.088 10.618 8.735 1.00 0.00 67 GLU A N 4
ATOM 5220 C CA . GLU A 1 67 ? -1.682 11.020 7.471 1.00 0.00 67 GLU A CA 4
ATOM 5221 C C . GLU A 1 67 ? -1.454 12.513 7.228 1.00 0.00 67 GLU A C 4
ATOM 5222 O O . GLU A 1 67 ? -1.616 12.996 6.109 1.00 0.00 67 GLU A O 4
ATOM 5234 N N . ASP A 1 68 ? -1.081 13.203 8.296 1.00 0.00 68 ASP A N 4
ATOM 5235 C CA . ASP A 1 68 ? -0.828 14.632 8.213 1.00 0.00 68 ASP A CA 4
ATOM 5236 C C . ASP A 1 68 ? 0.546 14.867 7.583 1.00 0.00 68 ASP A C 4
ATOM 5237 O O . ASP A 1 68 ? 0.894 15.998 7.249 1.00 0.00 68 ASP A O 4
ATOM 5246 N N . LYS A 1 69 ? 1.290 13.780 7.440 1.00 0.00 69 LYS A N 4
ATOM 5247 C CA . LYS A 1 69 ? 2.618 13.853 6.855 1.00 0.00 69 LYS A CA 4
ATOM 5248 C C . LYS A 1 69 ? 2.739 12.810 5.742 1.00 0.00 69 LYS A C 4
ATOM 5249 O O . LYS A 1 69 ? 2.163 11.728 5.835 1.00 0.00 69 LYS A O 4
ATOM 5268 N N . THR A 1 70 ? 3.494 13.173 4.715 1.00 0.00 70 THR A N 4
ATOM 5269 C CA . THR A 1 70 ? 3.698 12.282 3.586 1.00 0.00 70 THR A CA 4
ATOM 5270 C C . THR A 1 70 ? 4.704 11.187 3.946 1.00 0.00 70 THR A C 4
ATOM 5271 O O . THR A 1 70 ? 5.407 11.291 4.949 1.00 0.00 70 THR A O 4
ATOM 5282 N N . LEU A 1 71 ? 4.740 10.162 3.107 1.00 0.00 71 LEU A N 4
ATOM 5283 C CA . LEU A 1 71 ? 5.647 9.048 3.324 1.00 0.00 71 LEU A CA 4
ATOM 5284 C C . LEU A 1 71 ? 7.059 9.586 3.565 1.00 0.00 71 LEU A C 4
ATOM 5285 O O . LEU A 1 71 ? 7.658 9.324 4.607 1.00 0.00 71 LEU A O 4
ATOM 5301 N N . ARG A 1 72 ? 7.550 10.329 2.584 1.00 0.00 72 ARG A N 4
ATOM 5302 C CA . ARG A 1 72 ? 8.881 10.906 2.676 1.00 0.00 72 ARG A CA 4
ATOM 5303 C C . ARG A 1 72 ? 9.033 11.682 3.986 1.00 0.00 72 ARG A C 4
ATOM 5304 O O . ARG A 1 72 ? 10.150 11.922 4.443 1.00 0.00 72 ARG A O 4
ATOM 5325 N N . GLU A 1 73 ? 7.895 12.051 4.554 1.00 0.00 73 GLU A N 4
ATOM 5326 C CA . GLU A 1 73 ? 7.888 12.795 5.802 1.00 0.00 73 GLU A CA 4
ATOM 5327 C C . GLU A 1 73 ? 7.765 11.837 6.989 1.00 0.00 73 GLU A C 4
ATOM 5328 O O . GLU A 1 73 ? 8.331 12.085 8.052 1.00 0.00 73 GLU A O 4
ATOM 5340 N N . ILE A 1 74 ? 7.021 10.763 6.768 1.00 0.00 74 ILE A N 4
ATOM 5341 C CA . ILE A 1 74 ? 6.816 9.768 7.806 1.00 0.00 74 ILE A CA 4
ATOM 5342 C C . ILE A 1 74 ? 8.040 8.851 7.876 1.00 0.00 74 ILE A C 4
ATOM 5343 O O . ILE A 1 74 ? 8.078 7.922 8.680 1.00 0.00 74 ILE A O 4
ATOM 5359 N N . LYS A 1 75 ? 9.009 9.146 7.022 1.00 0.00 75 LYS A N 4
ATOM 5360 C CA . LYS A 1 75 ? 10.231 8.360 6.977 1.00 0.00 75 LYS A CA 4
ATOM 5361 C C . LYS A 1 75 ? 10.008 7.130 6.094 1.00 0.00 75 LYS A C 4
ATOM 5362 O O . LYS A 1 75 ? 9.943 6.008 6.593 1.00 0.00 75 LYS A O 4
ATOM 5381 N N . VAL A 1 76 ? 9.898 7.383 4.798 1.00 0.00 76 VAL A N 4
ATOM 5382 C CA . VAL A 1 76 ? 9.685 6.311 3.842 1.00 0.00 76 VAL A CA 4
ATOM 5383 C C . VAL A 1 76 ? 10.718 6.422 2.719 1.00 0.00 76 VAL A C 4
ATOM 5384 O O . VAL A 1 76 ? 11.112 7.524 2.340 1.00 0.00 76 VAL A O 4
ATOM 5397 N N . THR A 1 77 ? 11.127 5.265 2.218 1.00 0.00 77 THR A N 4
ATOM 5398 C CA . THR A 1 77 ? 12.107 5.219 1.146 1.00 0.00 77 THR A CA 4
ATOM 5399 C C . THR A 1 77 ? 11.963 3.921 0.348 1.00 0.00 77 THR A C 4
ATOM 5400 O O . THR A 1 77 ? 11.020 3.160 0.559 1.00 0.00 77 THR A O 4
ATOM 5411 N N . SER A 1 78 ? 12.911 3.710 -0.552 1.00 0.00 78 SER A N 4
ATOM 5412 C CA . SER A 1 78 ? 12.902 2.517 -1.383 1.00 0.00 78 SER A CA 4
ATOM 5413 C C . SER A 1 78 ? 13.196 1.282 -0.529 1.00 0.00 78 SER A C 4
ATOM 5414 O O . SER A 1 78 ? 14.320 1.098 -0.065 1.00 0.00 78 SER A O 4
ATOM 5422 N N . GLY A 1 79 ? 12.166 0.469 -0.348 1.00 0.00 79 GLY A N 4
ATOM 5423 C CA . GLY A 1 79 ? 12.300 -0.743 0.442 1.00 0.00 79 GLY A CA 4
ATOM 5424 C C . GLY A 1 79 ? 11.434 -0.676 1.701 1.00 0.00 79 GLY A C 4
ATOM 5425 O O . GLY A 1 79 ? 11.715 -1.351 2.690 1.00 0.00 79 GLY A O 4
ATOM 5429 N N . ALA A 1 80 ? 10.396 0.145 1.624 1.00 0.00 80 ALA A N 4
ATOM 5430 C CA . ALA A 1 80 ? 9.487 0.309 2.745 1.00 0.00 80 ALA A CA 4
ATOM 5431 C C . ALA A 1 80 ? 8.436 -0.802 2.710 1.00 0.00 80 ALA A C 4
ATOM 5432 O O . ALA A 1 80 ? 8.261 -1.464 1.688 1.00 0.00 80 ALA A O 4
ATOM 5439 N N . LYS A 1 81 ? 7.764 -0.973 3.839 1.00 0.00 81 LYS A N 4
ATOM 5440 C CA . LYS A 1 81 ? 6.735 -1.992 3.951 1.00 0.00 81 LYS A CA 4
ATOM 5441 C C . LYS A 1 81 ? 5.440 -1.351 4.454 1.00 0.00 81 LYS A C 4
ATOM 5442 O O . LYS A 1 81 ? 5.473 -0.322 5.127 1.00 0.00 81 LYS A O 4
ATOM 5461 N N . ILE A 1 82 ? 4.330 -1.986 4.109 1.00 0.00 82 ILE A N 4
ATOM 5462 C CA . ILE A 1 82 ? 3.026 -1.491 4.517 1.00 0.00 82 ILE A CA 4
ATOM 5463 C C . ILE A 1 82 ? 2.154 -2.667 4.960 1.00 0.00 82 ILE A C 4
ATOM 5464 O O . ILE A 1 82 ? 1.827 -3.539 4.157 1.00 0.00 82 ILE A O 4
ATOM 5480 N N . MET A 1 83 ? 1.801 -2.653 6.238 1.00 0.00 83 MET A N 4
ATOM 5481 C CA . MET A 1 83 ? 0.973 -3.708 6.797 1.00 0.00 83 MET A CA 4
ATOM 5482 C C . MET A 1 83 ? -0.513 -3.383 6.633 1.00 0.00 83 MET A C 4
ATOM 5483 O O . MET A 1 83 ? -0.939 -2.259 6.892 1.00 0.00 83 MET A O 4
ATOM 5497 N N . VAL A 1 84 ? -1.261 -4.389 6.204 1.00 0.00 84 VAL A N 4
ATOM 5498 C CA . VAL A 1 84 ? -2.691 -4.225 6.002 1.00 0.00 84 VAL A CA 4
ATOM 5499 C C . VAL A 1 84 ? -3.436 -5.344 6.731 1.00 0.00 84 VAL A C 4
ATOM 5500 O O . VAL A 1 84 ? -2.860 -6.391 7.023 1.00 0.00 84 VAL A O 4
ATOM 5513 N N . VAL A 1 85 ? -4.707 -5.086 7.004 1.00 0.00 85 VAL A N 4
ATOM 5514 C CA . VAL A 1 85 ? -5.537 -6.059 7.694 1.00 0.00 85 VAL A CA 4
ATOM 5515 C C . VAL A 1 85 ? -6.957 -6.004 7.127 1.00 0.00 85 VAL A C 4
ATOM 5516 O O . VAL A 1 85 ? -7.311 -5.062 6.419 1.00 0.00 85 VAL A O 4
ATOM 5529 N N . GLY A 1 86 ? -7.733 -7.025 7.459 1.00 0.00 86 GLY A N 4
ATOM 5530 C CA . GLY A 1 86 ? -9.106 -7.105 6.992 1.00 0.00 86 GLY A CA 4
ATOM 5531 C C . GLY A 1 86 ? -9.253 -8.167 5.901 1.00 0.00 86 GLY A C 4
ATOM 5532 O O . GLY A 1 86 ? -8.301 -8.883 5.593 1.00 0.00 86 GLY A O 4
ATOM 5536 N N . SER A 1 87 ? -10.454 -8.236 5.345 1.00 0.00 87 SER A N 4
ATOM 5537 C CA . SER A 1 87 ? -10.738 -9.198 4.294 1.00 0.00 87 SER A CA 4
ATOM 5538 C C . SER A 1 87 ? -12.034 -8.820 3.574 1.00 0.00 87 SER A C 4
ATOM 5539 O O . SER A 1 87 ? -12.007 -8.392 2.421 1.00 0.00 87 SER A O 4
ATOM 5547 N N . THR A 1 88 ? -13.140 -8.991 4.285 1.00 0.00 88 THR A N 4
ATOM 5548 C CA . THR A 1 88 ? -14.444 -8.673 3.728 1.00 0.00 88 THR A CA 4
ATOM 5549 C C . THR A 1 88 ? -14.719 -9.530 2.491 1.00 0.00 88 THR A C 4
ATOM 5550 O O . THR A 1 88 ? -13.792 -10.055 1.876 1.00 0.00 88 THR A O 4
ATOM 5561 N N . ILE A 1 89 ? -15.997 -9.645 2.162 1.00 0.00 89 ILE A N 4
ATOM 5562 C CA . ILE A 1 89 ? -16.406 -10.429 1.009 1.00 0.00 89 ILE A CA 4
ATOM 5563 C C . ILE A 1 89 ? -15.597 -9.990 -0.213 1.00 0.00 89 ILE A C 4
ATOM 5564 O O . ILE A 1 89 ? -14.932 -8.955 -0.183 1.00 0.00 89 ILE A O 4
ATOM 5580 N N . SER A 1 90 ? -15.681 -10.799 -1.260 1.00 0.00 90 SER A N 4
ATOM 5581 C CA . SER A 1 90 ? -14.965 -10.507 -2.490 1.00 0.00 90 SER A CA 4
ATOM 5582 C C . SER A 1 90 ? -15.231 -9.063 -2.920 1.00 0.00 90 SER A C 4
ATOM 5583 O O . SER A 1 90 ? -14.313 -8.245 -2.964 1.00 0.00 90 SER A O 4
ATOM 5591 N N . GLY A 1 91 ? -16.491 -8.793 -3.227 1.00 0.00 91 GLY A N 4
ATOM 5592 C CA . GLY A 1 91 ? -16.889 -7.462 -3.652 1.00 0.00 91 GLY A CA 4
ATOM 5593 C C . GLY A 1 91 ? -17.718 -7.522 -4.937 1.00 0.00 91 GLY A C 4
ATOM 5594 O O . GLY A 1 91 ? -17.168 -7.500 -6.036 1.00 0.00 91 GLY A O 4
ATOM 5598 N N . PRO A 1 92 ? -19.063 -7.599 -4.750 1.00 0.00 92 PRO A N 4
ATOM 5599 C CA . PRO A 1 92 ? -19.973 -7.662 -5.881 1.00 0.00 92 PRO A CA 4
ATOM 5600 C C . PRO A 1 92 ? -20.110 -6.294 -6.552 1.00 0.00 92 PRO A C 4
ATOM 5601 O O . PRO A 1 92 ? -21.216 -5.773 -6.688 1.00 0.00 92 PRO A O 4
ATOM 5612 N N . SER A 1 93 ? -18.970 -5.751 -6.954 1.00 0.00 93 SER A N 4
ATOM 5613 C CA . SER A 1 93 ? -18.949 -4.454 -7.607 1.00 0.00 93 SER A CA 4
ATOM 5614 C C . SER A 1 93 ? -18.752 -4.630 -9.114 1.00 0.00 93 SER A C 4
ATOM 5615 O O . SER A 1 93 ? -18.265 -5.667 -9.563 1.00 0.00 93 SER A O 4
ATOM 5623 N N . SER A 1 94 ? -19.140 -3.602 -9.854 1.00 0.00 94 SER A N 4
ATOM 5624 C CA . SER A 1 94 ? -19.012 -3.630 -11.301 1.00 0.00 94 SER A CA 4
ATOM 5625 C C . SER A 1 94 ? -17.702 -2.963 -11.724 1.00 0.00 94 SER A C 4
ATOM 5626 O O . SER A 1 94 ? -17.056 -2.291 -10.921 1.00 0.00 94 SER A O 4
ATOM 5634 N N . GLY A 1 95 ? -17.349 -3.171 -12.984 1.00 0.00 95 GLY A N 4
ATOM 5635 C CA . GLY A 1 95 ? -16.127 -2.598 -13.523 1.00 0.00 95 GLY A CA 4
ATOM 5636 C C . GLY A 1 95 ? -14.896 -3.342 -13.002 1.00 0.00 95 GLY A C 4
ATOM 5637 O O . GLY A 1 95 ? -13.821 -3.262 -13.594 1.00 0.00 95 GLY A O 4
ATOM 5641 N N . GLY A 1 1 ? 3.624 -16.583 -29.546 1.00 0.00 1 GLY A N 5
ATOM 5642 C CA . GLY A 1 1 ? 3.190 -15.212 -29.750 1.00 0.00 1 GLY A CA 5
ATOM 5643 C C . GLY A 1 1 ? 2.285 -14.747 -28.608 1.00 0.00 1 GLY A C 5
ATOM 5644 O O . GLY A 1 1 ? 2.726 -14.024 -27.716 1.00 0.00 1 GLY A O 5
ATOM 5648 N N . SER A 1 2 ? 1.035 -15.180 -28.672 1.00 0.00 2 SER A N 5
ATOM 5649 C CA . SER A 1 2 ? 0.063 -14.818 -27.654 1.00 0.00 2 SER A CA 5
ATOM 5650 C C . SER A 1 2 ? -0.090 -13.297 -27.595 1.00 0.00 2 SER A C 5
ATOM 5651 O O . SER A 1 2 ? 0.793 -12.563 -28.037 1.00 0.00 2 SER A O 5
ATOM 5659 N N . SER A 1 3 ? -1.216 -12.868 -27.045 1.00 0.00 3 SER A N 5
ATOM 5660 C CA . SER A 1 3 ? -1.496 -11.447 -26.923 1.00 0.00 3 SER A CA 5
ATOM 5661 C C . SER A 1 3 ? -2.044 -11.141 -25.528 1.00 0.00 3 SER A C 5
ATOM 5662 O O . SER A 1 3 ? -2.339 -12.054 -24.758 1.00 0.00 3 SER A O 5
ATOM 5670 N N . GLY A 1 4 ? -2.164 -9.852 -25.244 1.00 0.00 4 GLY A N 5
ATOM 5671 C CA . GLY A 1 4 ? -2.672 -9.413 -23.955 1.00 0.00 4 GLY A CA 5
ATOM 5672 C C . GLY A 1 4 ? -3.349 -8.046 -24.069 1.00 0.00 4 GLY A C 5
ATOM 5673 O O . GLY A 1 4 ? -3.670 -7.598 -25.169 1.00 0.00 4 GLY A O 5
ATOM 5677 N N . SER A 1 5 ? -3.546 -7.422 -22.917 1.00 0.00 5 SER A N 5
ATOM 5678 C CA . SER A 1 5 ? -4.179 -6.114 -22.874 1.00 0.00 5 SER A CA 5
ATOM 5679 C C . SER A 1 5 ? -4.187 -5.584 -21.439 1.00 0.00 5 SER A C 5
ATOM 5680 O O . SER A 1 5 ? -4.425 -6.337 -20.496 1.00 0.00 5 SER A O 5
ATOM 5688 N N . SER A 1 6 ? -3.923 -4.291 -21.318 1.00 0.00 6 SER A N 5
ATOM 5689 C CA . SER A 1 6 ? -3.896 -3.651 -20.014 1.00 0.00 6 SER A CA 5
ATOM 5690 C C . SER A 1 6 ? -4.220 -2.162 -20.155 1.00 0.00 6 SER A C 5
ATOM 5691 O O . SER A 1 6 ? -4.277 -1.639 -21.266 1.00 0.00 6 SER A O 5
ATOM 5699 N N . GLY A 1 7 ? -4.422 -1.523 -19.012 1.00 0.00 7 GLY A N 5
ATOM 5700 C CA . GLY A 1 7 ? -4.738 -0.105 -18.994 1.00 0.00 7 GLY A CA 5
ATOM 5701 C C . GLY A 1 7 ? -3.515 0.724 -18.596 1.00 0.00 7 GLY A C 5
ATOM 5702 O O . GLY A 1 7 ? -2.384 0.248 -18.678 1.00 0.00 7 GLY A O 5
ATOM 5706 N N . ASP A 1 8 ? -3.784 1.951 -18.174 1.00 0.00 8 ASP A N 5
ATOM 5707 C CA . ASP A 1 8 ? -2.720 2.851 -17.763 1.00 0.00 8 ASP A CA 5
ATOM 5708 C C . ASP A 1 8 ? -3.332 4.131 -17.191 1.00 0.00 8 ASP A C 5
ATOM 5709 O O . ASP A 1 8 ? -4.473 4.471 -17.503 1.00 0.00 8 ASP A O 5
ATOM 5718 N N . ALA A 1 9 ? -2.548 4.806 -16.365 1.00 0.00 9 ALA A N 5
ATOM 5719 C CA . ALA A 1 9 ? -2.999 6.042 -15.746 1.00 0.00 9 ALA A CA 5
ATOM 5720 C C . ALA A 1 9 ? -1.825 7.018 -15.652 1.00 0.00 9 ALA A C 5
ATOM 5721 O O . ALA A 1 9 ? -0.691 6.664 -15.972 1.00 0.00 9 ALA A O 5
ATOM 5728 N N . GLY A 1 10 ? -2.137 8.228 -15.211 1.00 0.00 10 GLY A N 5
ATOM 5729 C CA . GLY A 1 10 ? -1.122 9.258 -15.071 1.00 0.00 10 GLY A CA 5
ATOM 5730 C C . GLY A 1 10 ? -1.104 9.820 -13.648 1.00 0.00 10 GLY A C 5
ATOM 5731 O O . GLY A 1 10 ? -1.910 9.420 -12.809 1.00 0.00 10 GLY A O 5
ATOM 5735 N N . GLY A 1 11 ? -0.178 10.740 -13.420 1.00 0.00 11 GLY A N 5
ATOM 5736 C CA . GLY A 1 11 ? -0.045 11.361 -12.114 1.00 0.00 11 GLY A CA 5
ATOM 5737 C C . GLY A 1 11 ? 0.407 12.817 -12.242 1.00 0.00 11 GLY A C 5
ATOM 5738 O O . GLY A 1 11 ? 0.108 13.478 -13.235 1.00 0.00 11 GLY A O 5
ATOM 5742 N N . GLY A 1 12 ? 1.120 13.274 -11.223 1.00 0.00 12 GLY A N 5
ATOM 5743 C CA . GLY A 1 12 ? 1.617 14.639 -11.210 1.00 0.00 12 GLY A CA 5
ATOM 5744 C C . GLY A 1 12 ? 2.804 14.782 -10.255 1.00 0.00 12 GLY A C 5
ATOM 5745 O O . GLY A 1 12 ? 2.659 15.312 -9.154 1.00 0.00 12 GLY A O 5
ATOM 5749 N N . VAL A 1 13 ? 3.951 14.299 -10.711 1.00 0.00 13 VAL A N 5
ATOM 5750 C CA . VAL A 1 13 ? 5.162 14.367 -9.911 1.00 0.00 13 VAL A CA 5
ATOM 5751 C C . VAL A 1 13 ? 6.353 13.919 -10.759 1.00 0.00 13 VAL A C 5
ATOM 5752 O O . VAL A 1 13 ? 6.263 12.936 -11.493 1.00 0.00 13 VAL A O 5
ATOM 5765 N N . GLY A 1 14 ? 7.443 14.661 -10.630 1.00 0.00 14 GLY A N 5
ATOM 5766 C CA . GLY A 1 14 ? 8.652 14.353 -11.375 1.00 0.00 14 GLY A CA 5
ATOM 5767 C C . GLY A 1 14 ? 9.653 13.592 -10.505 1.00 0.00 14 GLY A C 5
ATOM 5768 O O . GLY A 1 14 ? 10.777 14.049 -10.300 1.00 0.00 14 GLY A O 5
ATOM 5772 N N . LYS A 1 15 ? 9.211 12.442 -10.017 1.00 0.00 15 LYS A N 5
ATOM 5773 C CA . LYS A 1 15 ? 10.054 11.613 -9.174 1.00 0.00 15 LYS A CA 5
ATOM 5774 C C . LYS A 1 15 ? 9.655 10.146 -9.346 1.00 0.00 15 LYS A C 5
ATOM 5775 O O . LYS A 1 15 ? 8.479 9.802 -9.234 1.00 0.00 15 LYS A O 5
ATOM 5794 N N . GLU A 1 16 ? 10.656 9.321 -9.614 1.00 0.00 16 GLU A N 5
ATOM 5795 C CA . GLU A 1 16 ? 10.424 7.899 -9.802 1.00 0.00 16 GLU A CA 5
ATOM 5796 C C . GLU A 1 16 ? 9.764 7.299 -8.558 1.00 0.00 16 GLU A C 5
ATOM 5797 O O . GLU A 1 16 ? 10.369 7.262 -7.488 1.00 0.00 16 GLU A O 5
ATOM 5809 N N . LEU A 1 17 ? 8.533 6.846 -8.741 1.00 0.00 17 LEU A N 5
ATOM 5810 C CA . LEU A 1 17 ? 7.785 6.250 -7.647 1.00 0.00 17 LEU A CA 5
ATOM 5811 C C . LEU A 1 17 ? 8.720 5.370 -6.815 1.00 0.00 17 LEU A C 5
ATOM 5812 O O . LEU A 1 17 ? 9.654 4.773 -7.348 1.00 0.00 17 LEU A O 5
ATOM 5828 N N . VAL A 1 18 ? 8.436 5.319 -5.522 1.00 0.00 18 VAL A N 5
ATOM 5829 C CA . VAL A 1 18 ? 9.240 4.522 -4.611 1.00 0.00 18 VAL A CA 5
ATOM 5830 C C . VAL A 1 18 ? 8.669 3.104 -4.540 1.00 0.00 18 VAL A C 5
ATOM 5831 O O . VAL A 1 18 ? 7.453 2.921 -4.537 1.00 0.00 18 VAL A O 5
ATOM 5844 N N . ASP A 1 19 ? 9.574 2.138 -4.485 1.00 0.00 19 ASP A N 5
ATOM 5845 C CA . ASP A 1 19 ? 9.175 0.743 -4.414 1.00 0.00 19 ASP A CA 5
ATOM 5846 C C . ASP A 1 19 ? 8.694 0.425 -2.997 1.00 0.00 19 ASP A C 5
ATOM 5847 O O . ASP A 1 19 ? 9.400 0.686 -2.025 1.00 0.00 19 ASP A O 5
ATOM 5856 N N . LEU A 1 20 ? 7.495 -0.133 -2.925 1.00 0.00 20 LEU A N 5
ATOM 5857 C CA . LEU A 1 20 ? 6.911 -0.489 -1.643 1.00 0.00 20 LEU A CA 5
ATOM 5858 C C . LEU A 1 20 ? 6.195 -1.835 -1.769 1.00 0.00 20 LEU A C 5
ATOM 5859 O O . LEU A 1 20 ? 5.759 -2.211 -2.857 1.00 0.00 20 LEU A O 5
ATOM 5875 N N . LYS A 1 21 ? 6.095 -2.525 -0.642 1.00 0.00 21 LYS A N 5
ATOM 5876 C CA . LYS A 1 21 ? 5.440 -3.821 -0.613 1.00 0.00 21 LYS A CA 5
ATOM 5877 C C . LYS A 1 21 ? 4.176 -3.730 0.244 1.00 0.00 21 LYS A C 5
ATOM 5878 O O . LYS A 1 21 ? 4.244 -3.381 1.421 1.00 0.00 21 LYS A O 5
ATOM 5897 N N . ILE A 1 22 ? 3.052 -4.049 -0.381 1.00 0.00 22 ILE A N 5
ATOM 5898 C CA . ILE A 1 22 ? 1.774 -4.007 0.310 1.00 0.00 22 ILE A CA 5
ATOM 5899 C C . ILE A 1 22 ? 1.550 -5.333 1.040 1.00 0.00 22 ILE A C 5
ATOM 5900 O O . ILE A 1 22 ? 0.958 -6.258 0.486 1.00 0.00 22 ILE A O 5
ATOM 5916 N N . ILE A 1 23 ? 2.036 -5.383 2.272 1.00 0.00 23 ILE A N 5
ATOM 5917 C CA . ILE A 1 23 ? 1.896 -6.580 3.083 1.00 0.00 23 ILE A CA 5
ATOM 5918 C C . ILE A 1 23 ? 0.437 -6.728 3.521 1.00 0.00 23 ILE A C 5
ATOM 5919 O O . ILE A 1 23 ? -0.134 -5.811 4.109 1.00 0.00 23 ILE A O 5
ATOM 5935 N N . TRP A 1 24 ? -0.124 -7.888 3.216 1.00 0.00 24 TRP A N 5
ATOM 5936 C CA . TRP A 1 24 ? -1.506 -8.167 3.571 1.00 0.00 24 TRP A CA 5
ATOM 5937 C C . TRP A 1 24 ? -1.706 -9.684 3.536 1.00 0.00 24 TRP A C 5
ATOM 5938 O O . TRP A 1 24 ? -1.355 -10.337 2.555 1.00 0.00 24 TRP A O 5
ATOM 5959 N N . ASN A 1 25 ? -2.269 -10.199 4.619 1.00 0.00 25 ASN A N 5
ATOM 5960 C CA . ASN A 1 25 ? -2.520 -11.626 4.724 1.00 0.00 25 ASN A CA 5
ATOM 5961 C C . ASN A 1 25 ? -1.186 -12.375 4.742 1.00 0.00 25 ASN A C 5
ATOM 5962 O O . ASN A 1 25 ? -0.728 -12.811 5.797 1.00 0.00 25 ASN A O 5
ATOM 5973 N N . LYS A 1 26 ? -0.598 -12.500 3.561 1.00 0.00 26 LYS A N 5
ATOM 5974 C CA . LYS A 1 26 ? 0.675 -13.188 3.427 1.00 0.00 26 LYS A CA 5
ATOM 5975 C C . LYS A 1 26 ? 1.170 -13.059 1.985 1.00 0.00 26 LYS A C 5
ATOM 5976 O O . LYS A 1 26 ? 1.572 -14.047 1.372 1.00 0.00 26 LYS A O 5
ATOM 5995 N N . THR A 1 27 ? 1.125 -11.833 1.485 1.00 0.00 27 THR A N 5
ATOM 5996 C CA . THR A 1 27 ? 1.564 -11.562 0.127 1.00 0.00 27 THR A CA 5
ATOM 5997 C C . THR A 1 27 ? 2.302 -10.223 0.061 1.00 0.00 27 THR A C 5
ATOM 5998 O O . THR A 1 27 ? 2.308 -9.466 1.031 1.00 0.00 27 THR A O 5
ATOM 6009 N N . LYS A 1 28 ? 2.906 -9.972 -1.091 1.00 0.00 28 LYS A N 5
ATOM 6010 C CA . LYS A 1 28 ? 3.645 -8.738 -1.295 1.00 0.00 28 LYS A CA 5
ATOM 6011 C C . LYS A 1 28 ? 3.312 -8.172 -2.677 1.00 0.00 28 LYS A C 5
ATOM 6012 O O . LYS A 1 28 ? 3.881 -8.600 -3.680 1.00 0.00 28 LYS A O 5
ATOM 6031 N N . HIS A 1 29 ? 2.391 -7.219 -2.685 1.00 0.00 29 HIS A N 5
ATOM 6032 C CA . HIS A 1 29 ? 1.976 -6.590 -3.927 1.00 0.00 29 HIS A CA 5
ATOM 6033 C C . HIS A 1 29 ? 2.940 -5.454 -4.275 1.00 0.00 29 HIS A C 5
ATOM 6034 O O . HIS A 1 29 ? 2.907 -4.394 -3.652 1.00 0.00 29 HIS A O 5
ATOM 6048 N N . ASP A 1 30 ? 3.777 -5.715 -5.269 1.00 0.00 30 ASP A N 5
ATOM 6049 C CA . ASP A 1 30 ? 4.748 -4.728 -5.707 1.00 0.00 30 ASP A CA 5
ATOM 6050 C C . ASP A 1 30 ? 4.019 -3.567 -6.387 1.00 0.00 30 ASP A C 5
ATOM 6051 O O . ASP A 1 30 ? 3.489 -3.721 -7.486 1.00 0.00 30 ASP A O 5
ATOM 6060 N N . VAL A 1 31 ? 4.016 -2.431 -5.704 1.00 0.00 31 VAL A N 5
ATOM 6061 C CA . VAL A 1 31 ? 3.360 -1.245 -6.228 1.00 0.00 31 VAL A CA 5
ATOM 6062 C C . VAL A 1 31 ? 4.321 -0.057 -6.143 1.00 0.00 31 VAL A C 5
ATOM 6063 O O . VAL A 1 31 ? 5.073 0.069 -5.178 1.00 0.00 31 VAL A O 5
ATOM 6076 N N . LYS A 1 32 ? 4.264 0.783 -7.166 1.00 0.00 32 LYS A N 5
ATOM 6077 C CA . LYS A 1 32 ? 5.120 1.956 -7.219 1.00 0.00 32 LYS A CA 5
ATOM 6078 C C . LYS A 1 32 ? 4.285 3.204 -6.924 1.00 0.00 32 LYS A C 5
ATOM 6079 O O . LYS A 1 32 ? 3.316 3.488 -7.627 1.00 0.00 32 LYS A O 5
ATOM 6098 N N . VAL A 1 33 ? 4.692 3.917 -5.884 1.00 0.00 33 VAL A N 5
ATOM 6099 C CA . VAL A 1 33 ? 3.995 5.129 -5.488 1.00 0.00 33 VAL A CA 5
ATOM 6100 C C . VAL A 1 33 ? 5.017 6.227 -5.189 1.00 0.00 33 VAL A C 5
ATOM 6101 O O . VAL A 1 33 ? 6.138 5.939 -4.771 1.00 0.00 33 VAL A O 5
ATOM 6114 N N . PRO A 1 34 ? 4.583 7.495 -5.421 1.00 0.00 34 PRO A N 5
ATOM 6115 C CA . PRO A 1 34 ? 5.448 8.637 -5.181 1.00 0.00 34 PRO A CA 5
ATOM 6116 C C . PRO A 1 34 ? 5.581 8.920 -3.684 1.00 0.00 34 PRO A C 5
ATOM 6117 O O . PRO A 1 34 ? 4.696 8.573 -2.902 1.00 0.00 34 PRO A O 5
ATOM 6128 N N . LEU A 1 35 ? 6.693 9.546 -3.328 1.00 0.00 35 LEU A N 5
ATOM 6129 C CA . LEU A 1 35 ? 6.953 9.879 -1.938 1.00 0.00 35 LEU A CA 5
ATOM 6130 C C . LEU A 1 35 ? 6.184 11.150 -1.570 1.00 0.00 35 LEU A C 5
ATOM 6131 O O . LEU A 1 35 ? 5.992 11.445 -0.391 1.00 0.00 35 LEU A O 5
ATOM 6147 N N . ASP A 1 36 ? 5.765 11.869 -2.601 1.00 0.00 36 ASP A N 5
ATOM 6148 C CA . ASP A 1 36 ? 5.022 13.102 -2.401 1.00 0.00 36 ASP A CA 5
ATOM 6149 C C . ASP A 1 36 ? 3.616 12.768 -1.900 1.00 0.00 36 ASP A C 5
ATOM 6150 O O . ASP A 1 36 ? 2.916 13.636 -1.379 1.00 0.00 36 ASP A O 5
ATOM 6159 N N . SER A 1 37 ? 3.243 11.509 -2.074 1.00 0.00 37 SER A N 5
ATOM 6160 C CA . SER A 1 37 ? 1.932 11.051 -1.645 1.00 0.00 37 SER A CA 5
ATOM 6161 C C . SER A 1 37 ? 1.770 11.263 -0.139 1.00 0.00 37 SER A C 5
ATOM 6162 O O . SER A 1 37 ? 2.669 10.942 0.637 1.00 0.00 37 SER A O 5
ATOM 6170 N N . THR A 1 38 ? 0.618 11.803 0.230 1.00 0.00 38 THR A N 5
ATOM 6171 C CA . THR A 1 38 ? 0.327 12.062 1.629 1.00 0.00 38 THR A CA 5
ATOM 6172 C C . THR A 1 38 ? 0.018 10.754 2.361 1.00 0.00 38 THR A C 5
ATOM 6173 O O . THR A 1 38 ? -0.556 9.834 1.780 1.00 0.00 38 THR A O 5
ATOM 6184 N N . GLY A 1 39 ? 0.413 10.713 3.625 1.00 0.00 39 GLY A N 5
ATOM 6185 C CA . GLY A 1 39 ? 0.186 9.533 4.442 1.00 0.00 39 GLY A CA 5
ATOM 6186 C C . GLY A 1 39 ? -1.272 9.078 4.355 1.00 0.00 39 GLY A C 5
ATOM 6187 O O . GLY A 1 39 ? -1.583 7.921 4.635 1.00 0.00 39 GLY A O 5
ATOM 6191 N N . SER A 1 40 ? -2.128 10.012 3.965 1.00 0.00 40 SER A N 5
ATOM 6192 C CA . SER A 1 40 ? -3.546 9.721 3.838 1.00 0.00 40 SER A CA 5
ATOM 6193 C C . SER A 1 40 ? -3.813 8.986 2.523 1.00 0.00 40 SER A C 5
ATOM 6194 O O . SER A 1 40 ? -4.587 8.030 2.488 1.00 0.00 40 SER A O 5
ATOM 6202 N N . GLU A 1 41 ? -3.158 9.460 1.473 1.00 0.00 41 GLU A N 5
ATOM 6203 C CA . GLU A 1 41 ? -3.316 8.859 0.159 1.00 0.00 41 GLU A CA 5
ATOM 6204 C C . GLU A 1 41 ? -3.053 7.354 0.229 1.00 0.00 41 GLU A C 5
ATOM 6205 O O . GLU A 1 41 ? -3.658 6.579 -0.511 1.00 0.00 41 GLU A O 5
ATOM 6217 N N . LEU A 1 42 ? -2.150 6.984 1.125 1.00 0.00 42 LEU A N 5
ATOM 6218 C CA . LEU A 1 42 ? -1.800 5.585 1.301 1.00 0.00 42 LEU A CA 5
ATOM 6219 C C . LEU A 1 42 ? -3.077 4.742 1.324 1.00 0.00 42 LEU A C 5
ATOM 6220 O O . LEU A 1 42 ? -3.173 3.736 0.623 1.00 0.00 42 LEU A O 5
ATOM 6236 N N . LYS A 1 43 ? -4.025 5.185 2.136 1.00 0.00 43 LYS A N 5
ATOM 6237 C CA . LYS A 1 43 ? -5.293 4.485 2.258 1.00 0.00 43 LYS A CA 5
ATOM 6238 C C . LYS A 1 43 ? -5.830 4.163 0.862 1.00 0.00 43 LYS A C 5
ATOM 6239 O O . LYS A 1 43 ? -6.029 2.997 0.524 1.00 0.00 43 LYS A O 5
ATOM 6258 N N . GLN A 1 44 ? -6.049 5.217 0.090 1.00 0.00 44 GLN A N 5
ATOM 6259 C CA . GLN A 1 44 ? -6.559 5.061 -1.261 1.00 0.00 44 GLN A CA 5
ATOM 6260 C C . GLN A 1 44 ? -5.506 4.402 -2.154 1.00 0.00 44 GLN A C 5
ATOM 6261 O O . GLN A 1 44 ? -5.830 3.870 -3.215 1.00 0.00 44 GLN A O 5
ATOM 6275 N N . LYS A 1 45 ? -4.266 4.458 -1.691 1.00 0.00 45 LYS A N 5
ATOM 6276 C CA . LYS A 1 45 ? -3.162 3.873 -2.434 1.00 0.00 45 LYS A CA 5
ATOM 6277 C C . LYS A 1 45 ? -3.153 2.358 -2.217 1.00 0.00 45 LYS A C 5
ATOM 6278 O O . LYS A 1 45 ? -2.706 1.607 -3.082 1.00 0.00 45 LYS A O 5
ATOM 6297 N N . ILE A 1 46 ? -3.652 1.956 -1.058 1.00 0.00 46 ILE A N 5
ATOM 6298 C CA . ILE A 1 46 ? -3.708 0.544 -0.717 1.00 0.00 46 ILE A CA 5
ATOM 6299 C C . ILE A 1 46 ? -5.035 -0.042 -1.203 1.00 0.00 46 ILE A C 5
ATOM 6300 O O . ILE A 1 46 ? -5.063 -1.126 -1.783 1.00 0.00 46 ILE A O 5
ATOM 6316 N N . HIS A 1 47 ? -6.102 0.701 -0.947 1.00 0.00 47 HIS A N 5
ATOM 6317 C CA . HIS A 1 47 ? -7.429 0.268 -1.351 1.00 0.00 47 HIS A CA 5
ATOM 6318 C C . HIS A 1 47 ? -7.462 0.062 -2.867 1.00 0.00 47 HIS A C 5
ATOM 6319 O O . HIS A 1 47 ? -8.246 -0.740 -3.371 1.00 0.00 47 HIS A O 5
ATOM 6333 N N . SER A 1 48 ? -6.601 0.801 -3.551 1.00 0.00 48 SER A N 5
ATOM 6334 C CA . SER A 1 48 ? -6.522 0.709 -4.999 1.00 0.00 48 SER A CA 5
ATOM 6335 C C . SER A 1 48 ? -5.883 -0.620 -5.405 1.00 0.00 48 SER A C 5
ATOM 6336 O O . SER A 1 48 ? -5.950 -1.016 -6.568 1.00 0.00 48 SER A O 5
ATOM 6344 N N . ILE A 1 49 ? -5.276 -1.272 -4.424 1.00 0.00 49 ILE A N 5
ATOM 6345 C CA . ILE A 1 49 ? -4.625 -2.549 -4.665 1.00 0.00 49 ILE A CA 5
ATOM 6346 C C . ILE A 1 49 ? -5.367 -3.647 -3.902 1.00 0.00 49 ILE A C 5
ATOM 6347 O O . ILE A 1 49 ? -5.878 -4.590 -4.505 1.00 0.00 49 ILE A O 5
ATOM 6363 N N . THR A 1 50 ? -5.404 -3.489 -2.587 1.00 0.00 50 THR A N 5
ATOM 6364 C CA . THR A 1 50 ? -6.076 -4.456 -1.735 1.00 0.00 50 THR A CA 5
ATOM 6365 C C . THR A 1 50 ? -7.521 -4.659 -2.195 1.00 0.00 50 THR A C 5
ATOM 6366 O O . THR A 1 50 ? -8.061 -5.759 -2.089 1.00 0.00 50 THR A O 5
ATOM 6377 N N . GLY A 1 51 ? -8.105 -3.581 -2.697 1.00 0.00 51 GLY A N 5
ATOM 6378 C CA . GLY A 1 51 ? -9.477 -3.627 -3.174 1.00 0.00 51 GLY A CA 5
ATOM 6379 C C . GLY A 1 51 ? -10.461 -3.318 -2.043 1.00 0.00 51 GLY A C 5
ATOM 6380 O O . GLY A 1 51 ? -11.518 -2.736 -2.278 1.00 0.00 51 GLY A O 5
ATOM 6384 N N . LEU A 1 52 ? -10.077 -3.722 -0.841 1.00 0.00 52 LEU A N 5
ATOM 6385 C CA . LEU A 1 52 ? -10.912 -3.496 0.326 1.00 0.00 52 LEU A CA 5
ATOM 6386 C C . LEU A 1 52 ? -10.950 -1.999 0.638 1.00 0.00 52 LEU A C 5
ATOM 6387 O O . LEU A 1 52 ? -10.170 -1.226 0.085 1.00 0.00 52 LEU A O 5
ATOM 6403 N N . PRO A 1 53 ? -11.890 -1.625 1.548 1.00 0.00 53 PRO A N 5
ATOM 6404 C CA . PRO A 1 53 ? -12.040 -0.234 1.940 1.00 0.00 53 PRO A CA 5
ATOM 6405 C C . PRO A 1 53 ? -10.911 0.195 2.879 1.00 0.00 53 PRO A C 5
ATOM 6406 O O . PRO A 1 53 ? -10.384 -0.620 3.635 1.00 0.00 53 PRO A O 5
ATOM 6417 N N . PRO A 1 54 ? -10.564 1.507 2.798 1.00 0.00 54 PRO A N 5
ATOM 6418 C CA . PRO A 1 54 ? -9.507 2.055 3.632 1.00 0.00 54 PRO A CA 5
ATOM 6419 C C . PRO A 1 54 ? -9.984 2.234 5.074 1.00 0.00 54 PRO A C 5
ATOM 6420 O O . PRO A 1 54 ? -9.186 2.170 6.008 1.00 0.00 54 PRO A O 5
ATOM 6431 N N . ALA A 1 55 ? -11.283 2.456 5.211 1.00 0.00 55 ALA A N 5
ATOM 6432 C CA . ALA A 1 55 ? -11.875 2.645 6.524 1.00 0.00 55 ALA A CA 5
ATOM 6433 C C . ALA A 1 55 ? -11.630 1.397 7.375 1.00 0.00 55 ALA A C 5
ATOM 6434 O O . ALA A 1 55 ? -11.452 1.493 8.588 1.00 0.00 55 ALA A O 5
ATOM 6441 N N . MET A 1 56 ? -11.629 0.254 6.704 1.00 0.00 56 MET A N 5
ATOM 6442 C CA . MET A 1 56 ? -11.408 -1.012 7.383 1.00 0.00 56 MET A CA 5
ATOM 6443 C C . MET A 1 56 ? -9.997 -1.538 7.116 1.00 0.00 56 MET A C 5
ATOM 6444 O O . MET A 1 56 ? -9.780 -2.748 7.068 1.00 0.00 56 MET A O 5
ATOM 6458 N N . GLN A 1 57 ? -9.072 -0.603 6.951 1.00 0.00 57 GLN A N 5
ATOM 6459 C CA . GLN A 1 57 ? -7.687 -0.958 6.691 1.00 0.00 57 GLN A CA 5
ATOM 6460 C C . GLN A 1 57 ? -6.810 -0.585 7.888 1.00 0.00 57 GLN A C 5
ATOM 6461 O O . GLN A 1 57 ? -7.245 0.146 8.777 1.00 0.00 57 GLN A O 5
ATOM 6475 N N . LYS A 1 58 ? -5.591 -1.104 7.872 1.00 0.00 58 LYS A N 5
ATOM 6476 C CA . LYS A 1 58 ? -4.649 -0.835 8.945 1.00 0.00 58 LYS A CA 5
ATOM 6477 C C . LYS A 1 58 ? -3.322 -0.366 8.347 1.00 0.00 58 LYS A C 5
ATOM 6478 O O . LYS A 1 58 ? -2.494 -1.184 7.946 1.00 0.00 58 LYS A O 5
ATOM 6497 N N . VAL A 1 59 ? -3.159 0.948 8.305 1.00 0.00 59 VAL A N 5
ATOM 6498 C CA . VAL A 1 59 ? -1.946 1.535 7.762 1.00 0.00 59 VAL A CA 5
ATOM 6499 C C . VAL A 1 59 ? -0.924 1.715 8.887 1.00 0.00 59 VAL A C 5
ATOM 6500 O O . VAL A 1 59 ? -1.011 2.664 9.664 1.00 0.00 59 VAL A O 5
ATOM 6513 N N . MET A 1 60 ? 0.022 0.788 8.938 1.00 0.00 60 MET A N 5
ATOM 6514 C CA . MET A 1 60 ? 1.059 0.832 9.954 1.00 0.00 60 MET A CA 5
ATOM 6515 C C . MET A 1 60 ? 2.357 0.207 9.440 1.00 0.00 60 MET A C 5
ATOM 6516 O O . MET A 1 60 ? 2.381 -0.964 9.064 1.00 0.00 60 MET A O 5
ATOM 6530 N N . TYR A 1 61 ? 3.407 1.016 9.441 1.00 0.00 61 TYR A N 5
ATOM 6531 C CA . TYR A 1 61 ? 4.706 0.558 8.979 1.00 0.00 61 TYR A CA 5
ATOM 6532 C C . TYR A 1 61 ? 5.787 0.827 10.027 1.00 0.00 61 TYR A C 5
ATOM 6533 O O . TYR A 1 61 ? 6.271 1.952 10.150 1.00 0.00 61 TYR A O 5
ATOM 6551 N N . LYS A 1 62 ? 6.134 -0.223 10.757 1.00 0.00 62 LYS A N 5
ATOM 6552 C CA . LYS A 1 62 ? 7.150 -0.113 11.790 1.00 0.00 62 LYS A CA 5
ATOM 6553 C C . LYS A 1 62 ? 6.891 1.145 12.622 1.00 0.00 62 LYS A C 5
ATOM 6554 O O . LYS A 1 62 ? 7.817 1.713 13.199 1.00 0.00 62 LYS A O 5
ATOM 6573 N N . GLY A 1 63 ? 5.628 1.544 12.656 1.00 0.00 63 GLY A N 5
ATOM 6574 C CA . GLY A 1 63 ? 5.236 2.724 13.407 1.00 0.00 63 GLY A CA 5
ATOM 6575 C C . GLY A 1 63 ? 4.008 3.389 12.781 1.00 0.00 63 GLY A C 5
ATOM 6576 O O . GLY A 1 63 ? 3.765 3.251 11.584 1.00 0.00 63 GLY A O 5
ATOM 6580 N N . LEU A 1 64 ? 3.266 4.097 13.621 1.00 0.00 64 LEU A N 5
ATOM 6581 C CA . LEU A 1 64 ? 2.070 4.784 13.165 1.00 0.00 64 LEU A CA 5
ATOM 6582 C C . LEU A 1 64 ? 2.424 5.688 11.983 1.00 0.00 64 LEU A C 5
ATOM 6583 O O . LEU A 1 64 ? 3.484 6.313 11.970 1.00 0.00 64 LEU A O 5
ATOM 6599 N N . VAL A 1 65 ? 1.518 5.728 11.017 1.00 0.00 65 VAL A N 5
ATOM 6600 C CA . VAL A 1 65 ? 1.722 6.544 9.832 1.00 0.00 65 VAL A CA 5
ATOM 6601 C C . VAL A 1 65 ? 0.762 7.734 9.867 1.00 0.00 65 VAL A C 5
ATOM 6602 O O . VAL A 1 65 ? -0.454 7.558 9.796 1.00 0.00 65 VAL A O 5
ATOM 6615 N N . PRO A 1 66 ? 1.358 8.952 9.979 1.00 0.00 66 PRO A N 5
ATOM 6616 C CA . PRO A 1 66 ? 0.569 10.171 10.024 1.00 0.00 66 PRO A CA 5
ATOM 6617 C C . PRO A 1 66 ? 0.027 10.525 8.638 1.00 0.00 66 PRO A C 5
ATOM 6618 O O . PRO A 1 66 ? 0.681 10.269 7.628 1.00 0.00 66 PRO A O 5
ATOM 6629 N N . GLU A 1 67 ? -1.162 11.109 8.633 1.00 0.00 67 GLU A N 5
ATOM 6630 C CA . GLU A 1 67 ? -1.799 11.501 7.387 1.00 0.00 67 GLU A CA 5
ATOM 6631 C C . GLU A 1 67 ? -1.414 12.937 7.024 1.00 0.00 67 GLU A C 5
ATOM 6632 O O . GLU A 1 67 ? -1.320 13.278 5.846 1.00 0.00 67 GLU A O 5
ATOM 6644 N N . ASP A 1 68 ? -1.202 13.738 8.057 1.00 0.00 68 ASP A N 5
ATOM 6645 C CA . ASP A 1 68 ? -0.830 15.129 7.861 1.00 0.00 68 ASP A CA 5
ATOM 6646 C C . ASP A 1 68 ? 0.550 15.196 7.204 1.00 0.00 68 ASP A C 5
ATOM 6647 O O . ASP A 1 68 ? 0.871 16.169 6.523 1.00 0.00 68 ASP A O 5
ATOM 6656 N N . LYS A 1 69 ? 1.329 14.148 7.430 1.00 0.00 69 LYS A N 5
ATOM 6657 C CA . LYS A 1 69 ? 2.667 14.075 6.868 1.00 0.00 69 LYS A CA 5
ATOM 6658 C C . LYS A 1 69 ? 2.687 13.040 5.742 1.00 0.00 69 LYS A C 5
ATOM 6659 O O . LYS A 1 69 ? 1.978 12.037 5.803 1.00 0.00 69 LYS A O 5
ATOM 6678 N N . THR A 1 70 ? 3.507 13.319 4.739 1.00 0.00 70 THR A N 5
ATOM 6679 C CA . THR A 1 70 ? 3.629 12.425 3.600 1.00 0.00 70 THR A CA 5
ATOM 6680 C C . THR A 1 70 ? 4.648 11.322 3.895 1.00 0.00 70 THR A C 5
ATOM 6681 O O . THR A 1 70 ? 5.387 11.401 4.874 1.00 0.00 70 THR A O 5
ATOM 6692 N N . LEU A 1 71 ? 4.654 10.320 3.029 1.00 0.00 71 LEU A N 5
ATOM 6693 C CA . LEU A 1 71 ? 5.570 9.203 3.183 1.00 0.00 71 LEU A CA 5
ATOM 6694 C C . LEU A 1 71 ? 6.980 9.737 3.439 1.00 0.00 71 LEU A C 5
ATOM 6695 O O . LEU A 1 71 ? 7.598 9.409 4.451 1.00 0.00 71 LEU A O 5
ATOM 6711 N N . ARG A 1 72 ? 7.449 10.551 2.505 1.00 0.00 72 ARG A N 5
ATOM 6712 C CA . ARG A 1 72 ? 8.775 11.134 2.616 1.00 0.00 72 ARG A CA 5
ATOM 6713 C C . ARG A 1 72 ? 8.925 11.859 3.956 1.00 0.00 72 ARG A C 5
ATOM 6714 O O . ARG A 1 72 ? 10.041 12.109 4.408 1.00 0.00 72 ARG A O 5
ATOM 6735 N N . GLU A 1 73 ? 7.785 12.175 4.552 1.00 0.00 73 GLU A N 5
ATOM 6736 C CA . GLU A 1 73 ? 7.777 12.866 5.831 1.00 0.00 73 GLU A CA 5
ATOM 6737 C C . GLU A 1 73 ? 7.640 11.860 6.976 1.00 0.00 73 GLU A C 5
ATOM 6738 O O . GLU A 1 73 ? 8.155 12.087 8.070 1.00 0.00 73 GLU A O 5
ATOM 6750 N N . ILE A 1 74 ? 6.944 10.771 6.685 1.00 0.00 74 ILE A N 5
ATOM 6751 C CA . ILE A 1 74 ? 6.734 9.730 7.677 1.00 0.00 74 ILE A CA 5
ATOM 6752 C C . ILE A 1 74 ? 7.982 8.849 7.758 1.00 0.00 74 ILE A C 5
ATOM 6753 O O . ILE A 1 74 ? 8.016 7.883 8.518 1.00 0.00 74 ILE A O 5
ATOM 6769 N N . LYS A 1 75 ? 8.978 9.215 6.965 1.00 0.00 75 LYS A N 5
ATOM 6770 C CA . LYS A 1 75 ? 10.225 8.470 6.938 1.00 0.00 75 LYS A CA 5
ATOM 6771 C C . LYS A 1 75 ? 10.023 7.174 6.150 1.00 0.00 75 LYS A C 5
ATOM 6772 O O . LYS A 1 75 ? 9.938 6.095 6.734 1.00 0.00 75 LYS A O 5
ATOM 6791 N N . VAL A 1 76 ? 9.952 7.323 4.835 1.00 0.00 76 VAL A N 5
ATOM 6792 C CA . VAL A 1 76 ? 9.762 6.178 3.961 1.00 0.00 76 VAL A CA 5
ATOM 6793 C C . VAL A 1 76 ? 10.951 6.069 3.005 1.00 0.00 76 VAL A C 5
ATOM 6794 O O . VAL A 1 76 ? 11.588 7.070 2.684 1.00 0.00 76 VAL A O 5
ATOM 6807 N N . THR A 1 77 ? 11.214 4.843 2.577 1.00 0.00 77 THR A N 5
ATOM 6808 C CA . THR A 1 77 ? 12.315 4.589 1.664 1.00 0.00 77 THR A CA 5
ATOM 6809 C C . THR A 1 77 ? 11.881 3.624 0.558 1.00 0.00 77 THR A C 5
ATOM 6810 O O . THR A 1 77 ? 10.714 3.241 0.488 1.00 0.00 77 THR A O 5
ATOM 6821 N N . SER A 1 78 ? 12.842 3.260 -0.277 1.00 0.00 78 SER A N 5
ATOM 6822 C CA . SER A 1 78 ? 12.574 2.347 -1.375 1.00 0.00 78 SER A CA 5
ATOM 6823 C C . SER A 1 78 ? 12.713 0.900 -0.899 1.00 0.00 78 SER A C 5
ATOM 6824 O O . SER A 1 78 ? 13.826 0.406 -0.721 1.00 0.00 78 SER A O 5
ATOM 6832 N N . GLY A 1 79 ? 11.569 0.261 -0.707 1.00 0.00 79 GLY A N 5
ATOM 6833 C CA . GLY A 1 79 ? 11.550 -1.120 -0.256 1.00 0.00 79 GLY A CA 5
ATOM 6834 C C . GLY A 1 79 ? 10.911 -1.235 1.130 1.00 0.00 79 GLY A C 5
ATOM 6835 O O . GLY A 1 79 ? 11.178 -2.185 1.864 1.00 0.00 79 GLY A O 5
ATOM 6839 N N . ALA A 1 80 ? 10.080 -0.253 1.447 1.00 0.00 80 ALA A N 5
ATOM 6840 C CA . ALA A 1 80 ? 9.401 -0.232 2.731 1.00 0.00 80 ALA A CA 5
ATOM 6841 C C . ALA A 1 80 ? 8.361 -1.353 2.772 1.00 0.00 80 ALA A C 5
ATOM 6842 O O . ALA A 1 80 ? 8.202 -2.092 1.802 1.00 0.00 80 ALA A O 5
ATOM 6849 N N . LYS A 1 81 ? 7.680 -1.444 3.905 1.00 0.00 81 LYS A N 5
ATOM 6850 C CA . LYS A 1 81 ? 6.660 -2.462 4.085 1.00 0.00 81 LYS A CA 5
ATOM 6851 C C . LYS A 1 81 ? 5.360 -1.800 4.547 1.00 0.00 81 LYS A C 5
ATOM 6852 O O . LYS A 1 81 ? 5.388 -0.750 5.186 1.00 0.00 81 LYS A O 5
ATOM 6871 N N . ILE A 1 82 ? 4.253 -2.442 4.206 1.00 0.00 82 ILE A N 5
ATOM 6872 C CA . ILE A 1 82 ? 2.945 -1.929 4.578 1.00 0.00 82 ILE A CA 5
ATOM 6873 C C . ILE A 1 82 ? 2.070 -3.083 5.070 1.00 0.00 82 ILE A C 5
ATOM 6874 O O . ILE A 1 82 ? 1.605 -3.897 4.274 1.00 0.00 82 ILE A O 5
ATOM 6890 N N . MET A 1 83 ? 1.871 -3.116 6.380 1.00 0.00 83 MET A N 5
ATOM 6891 C CA . MET A 1 83 ? 1.060 -4.157 6.987 1.00 0.00 83 MET A CA 5
ATOM 6892 C C . MET A 1 83 ? -0.424 -3.788 6.948 1.00 0.00 83 MET A C 5
ATOM 6893 O O . MET A 1 83 ? -0.878 -2.941 7.717 1.00 0.00 83 MET A O 5
ATOM 6907 N N . VAL A 1 84 ? -1.140 -4.442 6.045 1.00 0.00 84 VAL A N 5
ATOM 6908 C CA . VAL A 1 84 ? -2.564 -4.193 5.896 1.00 0.00 84 VAL A CA 5
ATOM 6909 C C . VAL A 1 84 ? -3.348 -5.328 6.558 1.00 0.00 84 VAL A C 5
ATOM 6910 O O . VAL A 1 84 ? -2.806 -6.408 6.790 1.00 0.00 84 VAL A O 5
ATOM 6923 N N . VAL A 1 85 ? -4.610 -5.045 6.843 1.00 0.00 85 VAL A N 5
ATOM 6924 C CA . VAL A 1 85 ? -5.474 -6.029 7.474 1.00 0.00 85 VAL A CA 5
ATOM 6925 C C . VAL A 1 85 ? -6.848 -5.999 6.803 1.00 0.00 85 VAL A C 5
ATOM 6926 O O . VAL A 1 85 ? -7.041 -5.306 5.805 1.00 0.00 85 VAL A O 5
ATOM 6939 N N . GLY A 1 86 ? -7.769 -6.760 7.377 1.00 0.00 86 GLY A N 5
ATOM 6940 C CA . GLY A 1 86 ? -9.120 -6.829 6.847 1.00 0.00 86 GLY A CA 5
ATOM 6941 C C . GLY A 1 86 ? -9.236 -7.924 5.785 1.00 0.00 86 GLY A C 5
ATOM 6942 O O . GLY A 1 86 ? -8.269 -8.633 5.510 1.00 0.00 86 GLY A O 5
ATOM 6946 N N . SER A 1 87 ? -10.428 -8.027 5.215 1.00 0.00 87 SER A N 5
ATOM 6947 C CA . SER A 1 87 ? -10.684 -9.023 4.189 1.00 0.00 87 SER A CA 5
ATOM 6948 C C . SER A 1 87 ? -12.064 -8.794 3.570 1.00 0.00 87 SER A C 5
ATOM 6949 O O . SER A 1 87 ? -13.003 -8.407 4.264 1.00 0.00 87 SER A O 5
ATOM 6957 N N . THR A 1 88 ? -12.144 -9.044 2.271 1.00 0.00 88 THR A N 5
ATOM 6958 C CA . THR A 1 88 ? -13.394 -8.870 1.551 1.00 0.00 88 THR A CA 5
ATOM 6959 C C . THR A 1 88 ? -13.491 -9.874 0.401 1.00 0.00 88 THR A C 5
ATOM 6960 O O . THR A 1 88 ? -12.474 -10.294 -0.149 1.00 0.00 88 THR A O 5
ATOM 6971 N N . ILE A 1 89 ? -14.724 -10.231 0.072 1.00 0.00 89 ILE A N 5
ATOM 6972 C CA . ILE A 1 89 ? -14.967 -11.179 -1.003 1.00 0.00 89 ILE A CA 5
ATOM 6973 C C . ILE A 1 89 ? -16.205 -10.744 -1.790 1.00 0.00 89 ILE A C 5
ATOM 6974 O O . ILE A 1 89 ? -17.319 -11.164 -1.482 1.00 0.00 89 ILE A O 5
ATOM 6990 N N . SER A 1 90 ? -15.967 -9.908 -2.790 1.00 0.00 90 SER A N 5
ATOM 6991 C CA . SER A 1 90 ? -17.049 -9.411 -3.623 1.00 0.00 90 SER A CA 5
ATOM 6992 C C . SER A 1 90 ? -16.482 -8.788 -4.900 1.00 0.00 90 SER A C 5
ATOM 6993 O O . SER A 1 90 ? -15.271 -8.606 -5.022 1.00 0.00 90 SER A O 5
ATOM 7001 N N . GLY A 1 91 ? -17.383 -8.476 -5.820 1.00 0.00 91 GLY A N 5
ATOM 7002 C CA . GLY A 1 91 ? -16.988 -7.877 -7.083 1.00 0.00 91 GLY A CA 5
ATOM 7003 C C . GLY A 1 91 ? -18.212 -7.425 -7.882 1.00 0.00 91 GLY A C 5
ATOM 7004 O O . GLY A 1 91 ? -18.837 -8.229 -8.573 1.00 0.00 91 GLY A O 5
ATOM 7008 N N . PRO A 1 92 ? -18.525 -6.108 -7.759 1.00 0.00 92 PRO A N 5
ATOM 7009 C CA . PRO A 1 92 ? -19.663 -5.540 -8.462 1.00 0.00 92 PRO A CA 5
ATOM 7010 C C . PRO A 1 92 ? -19.355 -5.363 -9.950 1.00 0.00 92 PRO A C 5
ATOM 7011 O O . PRO A 1 92 ? -20.068 -5.893 -10.802 1.00 0.00 92 PRO A O 5
ATOM 7022 N N . SER A 1 93 ? -18.294 -4.617 -10.218 1.00 0.00 93 SER A N 5
ATOM 7023 C CA . SER A 1 93 ? -17.883 -4.364 -11.589 1.00 0.00 93 SER A CA 5
ATOM 7024 C C . SER A 1 93 ? -16.393 -4.022 -11.634 1.00 0.00 93 SER A C 5
ATOM 7025 O O . SER A 1 93 ? -15.812 -3.627 -10.624 1.00 0.00 93 SER A O 5
ATOM 7033 N N . SER A 1 94 ? -15.816 -4.185 -12.815 1.00 0.00 94 SER A N 5
ATOM 7034 C CA . SER A 1 94 ? -14.404 -3.898 -13.005 1.00 0.00 94 SER A CA 5
ATOM 7035 C C . SER A 1 94 ? -14.202 -2.399 -13.238 1.00 0.00 94 SER A C 5
ATOM 7036 O O . SER A 1 94 ? -14.869 -1.803 -14.082 1.00 0.00 94 SER A O 5
ATOM 7044 N N . GLY A 1 95 ? -13.278 -1.834 -12.474 1.00 0.00 95 GLY A N 5
ATOM 7045 C CA . GLY A 1 95 ? -12.980 -0.416 -12.587 1.00 0.00 95 GLY A CA 5
ATOM 7046 C C . GLY A 1 95 ? -13.547 0.360 -11.396 1.00 0.00 95 GLY A C 5
ATOM 7047 O O . GLY A 1 95 ? -12.979 1.367 -10.980 1.00 0.00 95 GLY A O 5
ATOM 7051 N N . GLY A 1 1 ? 10.322 -13.656 -39.035 1.00 0.00 1 GLY A N 6
ATOM 7052 C CA . GLY A 1 1 ? 9.652 -12.935 -37.966 1.00 0.00 1 GLY A CA 6
ATOM 7053 C C . GLY A 1 1 ? 9.829 -13.653 -36.627 1.00 0.00 1 GLY A C 6
ATOM 7054 O O . GLY A 1 1 ? 9.927 -14.878 -36.583 1.00 0.00 1 GLY A O 6
ATOM 7058 N N . SER A 1 2 ? 9.864 -12.859 -35.566 1.00 0.00 2 SER A N 6
ATOM 7059 C CA . SER A 1 2 ? 10.027 -13.404 -34.229 1.00 0.00 2 SER A CA 6
ATOM 7060 C C . SER A 1 2 ? 10.085 -12.268 -33.205 1.00 0.00 2 SER A C 6
ATOM 7061 O O . SER A 1 2 ? 10.424 -11.136 -33.547 1.00 0.00 2 SER A O 6
ATOM 7069 N N . SER A 1 3 ? 9.748 -12.610 -31.970 1.00 0.00 3 SER A N 6
ATOM 7070 C CA . SER A 1 3 ? 9.757 -11.633 -30.895 1.00 0.00 3 SER A CA 6
ATOM 7071 C C . SER A 1 3 ? 8.655 -10.596 -31.120 1.00 0.00 3 SER A C 6
ATOM 7072 O O . SER A 1 3 ? 8.219 -10.384 -32.251 1.00 0.00 3 SER A O 6
ATOM 7080 N N . GLY A 1 4 ? 8.236 -9.977 -30.026 1.00 0.00 4 GLY A N 6
ATOM 7081 C CA . GLY A 1 4 ? 7.193 -8.967 -30.090 1.00 0.00 4 GLY A CA 6
ATOM 7082 C C . GLY A 1 4 ? 7.786 -7.560 -29.990 1.00 0.00 4 GLY A C 6
ATOM 7083 O O . GLY A 1 4 ? 9.004 -7.396 -29.961 1.00 0.00 4 GLY A O 6
ATOM 7087 N N . SER A 1 5 ? 6.895 -6.580 -29.941 1.00 0.00 5 SER A N 6
ATOM 7088 C CA . SER A 1 5 ? 7.315 -5.192 -29.845 1.00 0.00 5 SER A CA 6
ATOM 7089 C C . SER A 1 5 ? 6.154 -4.328 -29.349 1.00 0.00 5 SER A C 6
ATOM 7090 O O . SER A 1 5 ? 5.010 -4.779 -29.312 1.00 0.00 5 SER A O 6
ATOM 7098 N N . SER A 1 6 ? 6.488 -3.100 -28.979 1.00 0.00 6 SER A N 6
ATOM 7099 C CA . SER A 1 6 ? 5.487 -2.168 -28.487 1.00 0.00 6 SER A CA 6
ATOM 7100 C C . SER A 1 6 ? 4.921 -2.664 -27.155 1.00 0.00 6 SER A C 6
ATOM 7101 O O . SER A 1 6 ? 4.882 -3.868 -26.903 1.00 0.00 6 SER A O 6
ATOM 7109 N N . GLY A 1 7 ? 4.495 -1.712 -26.338 1.00 0.00 7 GLY A N 6
ATOM 7110 C CA . GLY A 1 7 ? 3.932 -2.037 -25.039 1.00 0.00 7 GLY A CA 6
ATOM 7111 C C . GLY A 1 7 ? 4.644 -1.268 -23.925 1.00 0.00 7 GLY A C 6
ATOM 7112 O O . GLY A 1 7 ? 5.845 -1.436 -23.718 1.00 0.00 7 GLY A O 6
ATOM 7116 N N . ASP A 1 8 ? 3.874 -0.439 -23.235 1.00 0.00 8 ASP A N 6
ATOM 7117 C CA . ASP A 1 8 ? 4.416 0.357 -22.147 1.00 0.00 8 ASP A CA 6
ATOM 7118 C C . ASP A 1 8 ? 3.302 1.217 -21.546 1.00 0.00 8 ASP A C 6
ATOM 7119 O O . ASP A 1 8 ? 2.295 1.480 -22.201 1.00 0.00 8 ASP A O 6
ATOM 7128 N N . ALA A 1 9 ? 3.522 1.631 -20.307 1.00 0.00 9 ALA A N 6
ATOM 7129 C CA . ALA A 1 9 ? 2.549 2.456 -19.610 1.00 0.00 9 ALA A CA 6
ATOM 7130 C C . ALA A 1 9 ? 3.113 2.860 -18.247 1.00 0.00 9 ALA A C 6
ATOM 7131 O O . ALA A 1 9 ? 3.656 2.026 -17.523 1.00 0.00 9 ALA A O 6
ATOM 7138 N N . GLY A 1 10 ? 2.966 4.140 -17.937 1.00 0.00 10 GLY A N 6
ATOM 7139 C CA . GLY A 1 10 ? 3.454 4.665 -16.673 1.00 0.00 10 GLY A CA 6
ATOM 7140 C C . GLY A 1 10 ? 3.568 6.190 -16.721 1.00 0.00 10 GLY A C 6
ATOM 7141 O O . GLY A 1 10 ? 3.557 6.784 -17.798 1.00 0.00 10 GLY A O 6
ATOM 7145 N N . GLY A 1 11 ? 3.674 6.780 -15.539 1.00 0.00 11 GLY A N 6
ATOM 7146 C CA . GLY A 1 11 ? 3.790 8.225 -15.432 1.00 0.00 11 GLY A CA 6
ATOM 7147 C C . GLY A 1 11 ? 4.566 8.621 -14.174 1.00 0.00 11 GLY A C 6
ATOM 7148 O O . GLY A 1 11 ? 5.717 8.222 -13.999 1.00 0.00 11 GLY A O 6
ATOM 7152 N N . GLY A 1 12 ? 3.906 9.401 -13.331 1.00 0.00 12 GLY A N 6
ATOM 7153 C CA . GLY A 1 12 ? 4.520 9.855 -12.095 1.00 0.00 12 GLY A CA 6
ATOM 7154 C C . GLY A 1 12 ? 5.169 11.229 -12.278 1.00 0.00 12 GLY A C 6
ATOM 7155 O O . GLY A 1 12 ? 5.639 11.557 -13.366 1.00 0.00 12 GLY A O 6
ATOM 7159 N N . VAL A 1 13 ? 5.175 11.994 -11.196 1.00 0.00 13 VAL A N 6
ATOM 7160 C CA . VAL A 1 13 ? 5.759 13.324 -11.223 1.00 0.00 13 VAL A CA 6
ATOM 7161 C C . VAL A 1 13 ? 6.781 13.451 -10.092 1.00 0.00 13 VAL A C 6
ATOM 7162 O O . VAL A 1 13 ? 6.531 13.007 -8.972 1.00 0.00 13 VAL A O 6
ATOM 7175 N N . GLY A 1 14 ? 7.911 14.058 -10.423 1.00 0.00 14 GLY A N 6
ATOM 7176 C CA . GLY A 1 14 ? 8.971 14.249 -9.449 1.00 0.00 14 GLY A CA 6
ATOM 7177 C C . GLY A 1 14 ? 10.180 13.369 -9.774 1.00 0.00 14 GLY A C 6
ATOM 7178 O O . GLY A 1 14 ? 11.036 13.753 -10.570 1.00 0.00 14 GLY A O 6
ATOM 7182 N N . LYS A 1 15 ? 10.211 12.205 -9.143 1.00 0.00 15 LYS A N 6
ATOM 7183 C CA . LYS A 1 15 ? 11.300 11.267 -9.356 1.00 0.00 15 LYS A CA 6
ATOM 7184 C C . LYS A 1 15 ? 10.724 9.876 -9.629 1.00 0.00 15 LYS A C 6
ATOM 7185 O O . LYS A 1 15 ? 9.615 9.750 -10.146 1.00 0.00 15 LYS A O 6
ATOM 7204 N N . GLU A 1 16 ? 11.503 8.866 -9.269 1.00 0.00 16 GLU A N 6
ATOM 7205 C CA . GLU A 1 16 ? 11.084 7.490 -9.469 1.00 0.00 16 GLU A CA 6
ATOM 7206 C C . GLU A 1 16 ? 10.288 6.996 -8.259 1.00 0.00 16 GLU A C 6
ATOM 7207 O O . GLU A 1 16 ? 10.803 6.967 -7.143 1.00 0.00 16 GLU A O 6
ATOM 7219 N N . LEU A 1 17 ? 9.045 6.621 -8.523 1.00 0.00 17 LEU A N 6
ATOM 7220 C CA . LEU A 1 17 ? 8.172 6.131 -7.469 1.00 0.00 17 LEU A CA 6
ATOM 7221 C C . LEU A 1 17 ? 8.958 5.183 -6.562 1.00 0.00 17 LEU A C 6
ATOM 7222 O O . LEU A 1 17 ? 9.893 4.521 -7.010 1.00 0.00 17 LEU A O 6
ATOM 7238 N N . VAL A 1 18 ? 8.550 5.147 -5.302 1.00 0.00 18 VAL A N 6
ATOM 7239 C CA . VAL A 1 18 ? 9.205 4.291 -4.327 1.00 0.00 18 VAL A CA 6
ATOM 7240 C C . VAL A 1 18 ? 8.530 2.918 -4.325 1.00 0.00 18 VAL A C 6
ATOM 7241 O O . VAL A 1 18 ? 7.312 2.821 -4.474 1.00 0.00 18 VAL A O 6
ATOM 7254 N N . ASP A 1 19 ? 9.350 1.891 -4.156 1.00 0.00 19 ASP A N 6
ATOM 7255 C CA . ASP A 1 19 ? 8.847 0.528 -4.133 1.00 0.00 19 ASP A CA 6
ATOM 7256 C C . ASP A 1 19 ? 8.275 0.223 -2.748 1.00 0.00 19 ASP A C 6
ATOM 7257 O O . ASP A 1 19 ? 8.978 0.332 -1.744 1.00 0.00 19 ASP A O 6
ATOM 7266 N N . LEU A 1 20 ? 7.004 -0.152 -2.736 1.00 0.00 20 LEU A N 6
ATOM 7267 C CA . LEU A 1 20 ? 6.330 -0.474 -1.490 1.00 0.00 20 LEU A CA 6
ATOM 7268 C C . LEU A 1 20 ? 5.781 -1.900 -1.565 1.00 0.00 20 LEU A C 6
ATOM 7269 O O . LEU A 1 20 ? 5.257 -2.313 -2.598 1.00 0.00 20 LEU A O 6
ATOM 7285 N N . LYS A 1 21 ? 5.920 -2.612 -0.457 1.00 0.00 21 LYS A N 6
ATOM 7286 C CA . LYS A 1 21 ? 5.444 -3.983 -0.384 1.00 0.00 21 LYS A CA 6
ATOM 7287 C C . LYS A 1 21 ? 4.059 -4.004 0.265 1.00 0.00 21 LYS A C 6
ATOM 7288 O O . LYS A 1 21 ? 3.908 -3.625 1.426 1.00 0.00 21 LYS A O 6
ATOM 7307 N N . ILE A 1 22 ? 3.083 -4.452 -0.511 1.00 0.00 22 ILE A N 6
ATOM 7308 C CA . ILE A 1 22 ? 1.716 -4.528 -0.025 1.00 0.00 22 ILE A CA 6
ATOM 7309 C C . ILE A 1 22 ? 1.526 -5.833 0.750 1.00 0.00 22 ILE A C 6
ATOM 7310 O O . ILE A 1 22 ? 1.074 -6.831 0.191 1.00 0.00 22 ILE A O 6
ATOM 7326 N N . ILE A 1 23 ? 1.880 -5.783 2.025 1.00 0.00 23 ILE A N 6
ATOM 7327 C CA . ILE A 1 23 ? 1.755 -6.949 2.883 1.00 0.00 23 ILE A CA 6
ATOM 7328 C C . ILE A 1 23 ? 0.296 -7.101 3.319 1.00 0.00 23 ILE A C 6
ATOM 7329 O O . ILE A 1 23 ? -0.304 -6.158 3.832 1.00 0.00 23 ILE A O 6
ATOM 7345 N N . TRP A 1 24 ? -0.233 -8.296 3.099 1.00 0.00 24 TRP A N 6
ATOM 7346 C CA . TRP A 1 24 ? -1.610 -8.584 3.462 1.00 0.00 24 TRP A CA 6
ATOM 7347 C C . TRP A 1 24 ? -1.783 -10.104 3.492 1.00 0.00 24 TRP A C 6
ATOM 7348 O O . TRP A 1 24 ? -1.831 -10.747 2.444 1.00 0.00 24 TRP A O 6
ATOM 7369 N N . ASN A 1 25 ? -1.872 -10.634 4.702 1.00 0.00 25 ASN A N 6
ATOM 7370 C CA . ASN A 1 25 ? -2.040 -12.066 4.882 1.00 0.00 25 ASN A CA 6
ATOM 7371 C C . ASN A 1 25 ? -0.745 -12.780 4.487 1.00 0.00 25 ASN A C 6
ATOM 7372 O O . ASN A 1 25 ? -0.066 -13.356 5.335 1.00 0.00 25 ASN A O 6
ATOM 7383 N N . LYS A 1 26 ? -0.442 -12.718 3.199 1.00 0.00 26 LYS A N 6
ATOM 7384 C CA . LYS A 1 26 ? 0.759 -13.351 2.681 1.00 0.00 26 LYS A CA 6
ATOM 7385 C C . LYS A 1 26 ? 0.913 -13.005 1.198 1.00 0.00 26 LYS A C 6
ATOM 7386 O O . LYS A 1 26 ? 1.313 -13.851 0.399 1.00 0.00 26 LYS A O 6
ATOM 7405 N N . THR A 1 27 ? 0.589 -11.762 0.876 1.00 0.00 27 THR A N 6
ATOM 7406 C CA . THR A 1 27 ? 0.687 -11.295 -0.496 1.00 0.00 27 THR A CA 6
ATOM 7407 C C . THR A 1 27 ? 1.585 -10.059 -0.576 1.00 0.00 27 THR A C 6
ATOM 7408 O O . THR A 1 27 ? 1.592 -9.232 0.335 1.00 0.00 27 THR A O 6
ATOM 7419 N N . LYS A 1 28 ? 2.321 -9.972 -1.674 1.00 0.00 28 LYS A N 6
ATOM 7420 C CA . LYS A 1 28 ? 3.221 -8.851 -1.885 1.00 0.00 28 LYS A CA 6
ATOM 7421 C C . LYS A 1 28 ? 2.946 -8.232 -3.257 1.00 0.00 28 LYS A C 6
ATOM 7422 O O . LYS A 1 28 ? 3.374 -8.765 -4.279 1.00 0.00 28 LYS A O 6
ATOM 7441 N N . HIS A 1 29 ? 2.233 -7.115 -3.234 1.00 0.00 29 HIS A N 6
ATOM 7442 C CA . HIS A 1 29 ? 1.895 -6.418 -4.464 1.00 0.00 29 HIS A CA 6
ATOM 7443 C C . HIS A 1 29 ? 2.891 -5.281 -4.699 1.00 0.00 29 HIS A C 6
ATOM 7444 O O . HIS A 1 29 ? 2.833 -4.251 -4.027 1.00 0.00 29 HIS A O 6
ATOM 7458 N N . ASP A 1 30 ? 3.782 -5.504 -5.654 1.00 0.00 30 ASP A N 6
ATOM 7459 C CA . ASP A 1 30 ? 4.789 -4.511 -5.986 1.00 0.00 30 ASP A CA 6
ATOM 7460 C C . ASP A 1 30 ? 4.112 -3.302 -6.636 1.00 0.00 30 ASP A C 6
ATOM 7461 O O . ASP A 1 30 ? 3.756 -3.344 -7.813 1.00 0.00 30 ASP A O 6
ATOM 7470 N N . VAL A 1 31 ? 3.955 -2.254 -5.841 1.00 0.00 31 VAL A N 6
ATOM 7471 C CA . VAL A 1 31 ? 3.327 -1.036 -6.324 1.00 0.00 31 VAL A CA 6
ATOM 7472 C C . VAL A 1 31 ? 4.336 0.112 -6.261 1.00 0.00 31 VAL A C 6
ATOM 7473 O O . VAL A 1 31 ? 5.103 0.218 -5.305 1.00 0.00 31 VAL A O 6
ATOM 7486 N N . LYS A 1 32 ? 4.303 0.944 -7.292 1.00 0.00 32 LYS A N 6
ATOM 7487 C CA . LYS A 1 32 ? 5.205 2.080 -7.365 1.00 0.00 32 LYS A CA 6
ATOM 7488 C C . LYS A 1 32 ? 4.419 3.368 -7.108 1.00 0.00 32 LYS A C 6
ATOM 7489 O O . LYS A 1 32 ? 3.556 3.741 -7.901 1.00 0.00 32 LYS A O 6
ATOM 7508 N N . VAL A 1 33 ? 4.746 4.011 -5.997 1.00 0.00 33 VAL A N 6
ATOM 7509 C CA . VAL A 1 33 ? 4.082 5.249 -5.626 1.00 0.00 33 VAL A CA 6
ATOM 7510 C C . VAL A 1 33 ? 5.134 6.301 -5.272 1.00 0.00 33 VAL A C 6
ATOM 7511 O O . VAL A 1 33 ? 6.235 5.963 -4.841 1.00 0.00 33 VAL A O 6
ATOM 7524 N N . PRO A 1 34 ? 4.747 7.590 -5.471 1.00 0.00 34 PRO A N 6
ATOM 7525 C CA . PRO A 1 34 ? 5.645 8.694 -5.178 1.00 0.00 34 PRO A CA 6
ATOM 7526 C C . PRO A 1 34 ? 5.755 8.925 -3.669 1.00 0.00 34 PRO A C 6
ATOM 7527 O O . PRO A 1 34 ? 4.842 8.588 -2.918 1.00 0.00 34 PRO A O 6
ATOM 7538 N N . LEU A 1 35 ? 6.882 9.497 -3.272 1.00 0.00 35 LEU A N 6
ATOM 7539 C CA . LEU A 1 35 ? 7.124 9.777 -1.866 1.00 0.00 35 LEU A CA 6
ATOM 7540 C C . LEU A 1 35 ? 6.370 11.046 -1.466 1.00 0.00 35 LEU A C 6
ATOM 7541 O O . LEU A 1 35 ? 6.188 11.317 -0.280 1.00 0.00 35 LEU A O 6
ATOM 7557 N N . ASP A 1 36 ? 5.952 11.792 -2.479 1.00 0.00 36 ASP A N 6
ATOM 7558 C CA . ASP A 1 36 ? 5.221 13.026 -2.247 1.00 0.00 36 ASP A CA 6
ATOM 7559 C C . ASP A 1 36 ? 3.822 12.696 -1.726 1.00 0.00 36 ASP A C 6
ATOM 7560 O O . ASP A 1 36 ? 3.189 13.522 -1.069 1.00 0.00 36 ASP A O 6
ATOM 7569 N N . SER A 1 37 ? 3.379 11.487 -2.037 1.00 0.00 37 SER A N 6
ATOM 7570 C CA . SER A 1 37 ? 2.066 11.037 -1.608 1.00 0.00 37 SER A CA 6
ATOM 7571 C C . SER A 1 37 ? 1.866 11.346 -0.123 1.00 0.00 37 SER A C 6
ATOM 7572 O O . SER A 1 37 ? 2.824 11.345 0.649 1.00 0.00 37 SER A O 6
ATOM 7580 N N . THR A 1 38 ? 0.616 11.603 0.233 1.00 0.00 38 THR A N 6
ATOM 7581 C CA . THR A 1 38 ? 0.279 11.913 1.612 1.00 0.00 38 THR A CA 6
ATOM 7582 C C . THR A 1 38 ? -0.040 10.631 2.384 1.00 0.00 38 THR A C 6
ATOM 7583 O O . THR A 1 38 ? -0.675 9.723 1.851 1.00 0.00 38 THR A O 6
ATOM 7594 N N . GLY A 1 39 ? 0.416 10.598 3.628 1.00 0.00 39 GLY A N 6
ATOM 7595 C CA . GLY A 1 39 ? 0.187 9.443 4.478 1.00 0.00 39 GLY A CA 6
ATOM 7596 C C . GLY A 1 39 ? -1.227 8.892 4.286 1.00 0.00 39 GLY A C 6
ATOM 7597 O O . GLY A 1 39 ? -1.463 7.699 4.469 1.00 0.00 39 GLY A O 6
ATOM 7601 N N . SER A 1 40 ? -2.132 9.788 3.920 1.00 0.00 40 SER A N 6
ATOM 7602 C CA . SER A 1 40 ? -3.517 9.407 3.702 1.00 0.00 40 SER A CA 6
ATOM 7603 C C . SER A 1 40 ? -3.651 8.661 2.373 1.00 0.00 40 SER A C 6
ATOM 7604 O O . SER A 1 40 ? -4.256 7.591 2.315 1.00 0.00 40 SER A O 6
ATOM 7612 N N . GLU A 1 41 ? -3.076 9.254 1.337 1.00 0.00 41 GLU A N 6
ATOM 7613 C CA . GLU A 1 41 ? -3.124 8.659 0.012 1.00 0.00 41 GLU A CA 6
ATOM 7614 C C . GLU A 1 41 ? -2.896 7.149 0.101 1.00 0.00 41 GLU A C 6
ATOM 7615 O O . GLU A 1 41 ? -3.563 6.376 -0.587 1.00 0.00 41 GLU A O 6
ATOM 7627 N N . LEU A 1 42 ? -1.953 6.773 0.952 1.00 0.00 42 LEU A N 6
ATOM 7628 C CA . LEU A 1 42 ? -1.630 5.369 1.139 1.00 0.00 42 LEU A CA 6
ATOM 7629 C C . LEU A 1 42 ? -2.920 4.548 1.132 1.00 0.00 42 LEU A C 6
ATOM 7630 O O . LEU A 1 42 ? -3.058 3.608 0.350 1.00 0.00 42 LEU A O 6
ATOM 7646 N N . LYS A 1 43 ? -3.834 4.932 2.012 1.00 0.00 43 LYS A N 6
ATOM 7647 C CA . LYS A 1 43 ? -5.108 4.243 2.117 1.00 0.00 43 LYS A CA 6
ATOM 7648 C C . LYS A 1 43 ? -5.638 3.942 0.713 1.00 0.00 43 LYS A C 6
ATOM 7649 O O . LYS A 1 43 ? -5.723 2.782 0.313 1.00 0.00 43 LYS A O 6
ATOM 7668 N N . GLN A 1 44 ? -5.980 5.007 0.004 1.00 0.00 44 GLN A N 6
ATOM 7669 C CA . GLN A 1 44 ? -6.499 4.872 -1.347 1.00 0.00 44 GLN A CA 6
ATOM 7670 C C . GLN A 1 44 ? -5.457 4.211 -2.252 1.00 0.00 44 GLN A C 6
ATOM 7671 O O . GLN A 1 44 ? -5.799 3.656 -3.295 1.00 0.00 44 GLN A O 6
ATOM 7685 N N . LYS A 1 45 ? -4.207 4.294 -1.820 1.00 0.00 45 LYS A N 6
ATOM 7686 C CA . LYS A 1 45 ? -3.114 3.711 -2.579 1.00 0.00 45 LYS A CA 6
ATOM 7687 C C . LYS A 1 45 ? -3.122 2.192 -2.392 1.00 0.00 45 LYS A C 6
ATOM 7688 O O . LYS A 1 45 ? -2.690 1.452 -3.274 1.00 0.00 45 LYS A O 6
ATOM 7707 N N . ILE A 1 46 ? -3.617 1.773 -1.237 1.00 0.00 46 ILE A N 6
ATOM 7708 C CA . ILE A 1 46 ? -3.687 0.356 -0.922 1.00 0.00 46 ILE A CA 6
ATOM 7709 C C . ILE A 1 46 ? -5.061 -0.184 -1.324 1.00 0.00 46 ILE A C 6
ATOM 7710 O O . ILE A 1 46 ? -5.160 -1.242 -1.943 1.00 0.00 46 ILE A O 6
ATOM 7726 N N . HIS A 1 47 ? -6.088 0.567 -0.953 1.00 0.00 47 HIS A N 6
ATOM 7727 C CA . HIS A 1 47 ? -7.452 0.177 -1.267 1.00 0.00 47 HIS A CA 6
ATOM 7728 C C . HIS A 1 47 ? -7.607 0.025 -2.781 1.00 0.00 47 HIS A C 6
ATOM 7729 O O . HIS A 1 47 ? -8.438 -0.752 -3.249 1.00 0.00 47 HIS A O 6
ATOM 7743 N N . SER A 1 48 ? -6.794 0.779 -3.506 1.00 0.00 48 SER A N 6
ATOM 7744 C CA . SER A 1 48 ? -6.830 0.737 -4.958 1.00 0.00 48 SER A CA 6
ATOM 7745 C C . SER A 1 48 ? -6.230 -0.578 -5.459 1.00 0.00 48 SER A C 6
ATOM 7746 O O . SER A 1 48 ? -6.369 -0.920 -6.632 1.00 0.00 48 SER A O 6
ATOM 7754 N N . ILE A 1 49 ? -5.576 -1.279 -4.545 1.00 0.00 49 ILE A N 6
ATOM 7755 C CA . ILE A 1 49 ? -4.955 -2.550 -4.879 1.00 0.00 49 ILE A CA 6
ATOM 7756 C C . ILE A 1 49 ? -5.663 -3.674 -4.121 1.00 0.00 49 ILE A C 6
ATOM 7757 O O . ILE A 1 49 ? -6.223 -4.583 -4.732 1.00 0.00 49 ILE A O 6
ATOM 7773 N N . THR A 1 50 ? -5.616 -3.575 -2.800 1.00 0.00 50 THR A N 6
ATOM 7774 C CA . THR A 1 50 ? -6.245 -4.573 -1.952 1.00 0.00 50 THR A CA 6
ATOM 7775 C C . THR A 1 50 ? -7.721 -4.734 -2.324 1.00 0.00 50 THR A C 6
ATOM 7776 O O . THR A 1 50 ? -8.270 -5.832 -2.239 1.00 0.00 50 THR A O 6
ATOM 7787 N N . GLY A 1 51 ? -8.321 -3.625 -2.729 1.00 0.00 51 GLY A N 6
ATOM 7788 C CA . GLY A 1 51 ? -9.722 -3.630 -3.115 1.00 0.00 51 GLY A CA 6
ATOM 7789 C C . GLY A 1 51 ? -10.625 -3.391 -1.903 1.00 0.00 51 GLY A C 6
ATOM 7790 O O . GLY A 1 51 ? -11.737 -2.884 -2.043 1.00 0.00 51 GLY A O 6
ATOM 7794 N N . LEU A 1 52 ? -10.113 -3.767 -0.740 1.00 0.00 52 LEU A N 6
ATOM 7795 C CA . LEU A 1 52 ? -10.859 -3.600 0.495 1.00 0.00 52 LEU A CA 6
ATOM 7796 C C . LEU A 1 52 ? -10.939 -2.112 0.841 1.00 0.00 52 LEU A C 6
ATOM 7797 O O . LEU A 1 52 ? -10.229 -1.296 0.255 1.00 0.00 52 LEU A O 6
ATOM 7813 N N . PRO A 1 53 ? -11.833 -1.795 1.815 1.00 0.00 53 PRO A N 6
ATOM 7814 C CA . PRO A 1 53 ? -12.016 -0.419 2.245 1.00 0.00 53 PRO A CA 6
ATOM 7815 C C . PRO A 1 53 ? -10.848 0.041 3.120 1.00 0.00 53 PRO A C 6
ATOM 7816 O O . PRO A 1 53 ? -10.282 -0.750 3.872 1.00 0.00 53 PRO A O 6
ATOM 7827 N N . PRO A 1 54 ? -10.513 1.353 2.988 1.00 0.00 54 PRO A N 6
ATOM 7828 C CA . PRO A 1 54 ? -9.423 1.928 3.757 1.00 0.00 54 PRO A CA 6
ATOM 7829 C C . PRO A 1 54 ? -9.835 2.144 5.215 1.00 0.00 54 PRO A C 6
ATOM 7830 O O . PRO A 1 54 ? -8.997 2.095 6.114 1.00 0.00 54 PRO A O 6
ATOM 7841 N N . ALA A 1 55 ? -11.125 2.378 5.403 1.00 0.00 55 ALA A N 6
ATOM 7842 C CA . ALA A 1 55 ? -11.658 2.601 6.736 1.00 0.00 55 ALA A CA 6
ATOM 7843 C C . ALA A 1 55 ? -11.423 1.354 7.591 1.00 0.00 55 ALA A C 6
ATOM 7844 O O . ALA A 1 55 ? -11.333 1.443 8.814 1.00 0.00 55 ALA A O 6
ATOM 7851 N N . MET A 1 56 ? -11.330 0.220 6.912 1.00 0.00 56 MET A N 6
ATOM 7852 C CA . MET A 1 56 ? -11.107 -1.044 7.594 1.00 0.00 56 MET A CA 6
ATOM 7853 C C . MET A 1 56 ? -9.617 -1.387 7.639 1.00 0.00 56 MET A C 6
ATOM 7854 O O . MET A 1 56 ? -9.168 -2.103 8.533 1.00 0.00 56 MET A O 6
ATOM 7868 N N . GLN A 1 57 ? -8.891 -0.859 6.665 1.00 0.00 57 GLN A N 6
ATOM 7869 C CA . GLN A 1 57 ? -7.460 -1.100 6.583 1.00 0.00 57 GLN A CA 6
ATOM 7870 C C . GLN A 1 57 ? -6.735 -0.382 7.722 1.00 0.00 57 GLN A C 6
ATOM 7871 O O . GLN A 1 57 ? -7.253 0.582 8.284 1.00 0.00 57 GLN A O 6
ATOM 7885 N N . LYS A 1 58 ? -5.546 -0.879 8.031 1.00 0.00 58 LYS A N 6
ATOM 7886 C CA . LYS A 1 58 ? -4.744 -0.297 9.093 1.00 0.00 58 LYS A CA 6
ATOM 7887 C C . LYS A 1 58 ? -3.333 -0.021 8.568 1.00 0.00 58 LYS A C 6
ATOM 7888 O O . LYS A 1 58 ? -2.478 -0.904 8.582 1.00 0.00 58 LYS A O 6
ATOM 7907 N N . VAL A 1 59 ? -3.134 1.209 8.118 1.00 0.00 59 VAL A N 6
ATOM 7908 C CA . VAL A 1 59 ? -1.842 1.613 7.590 1.00 0.00 59 VAL A CA 6
ATOM 7909 C C . VAL A 1 59 ? -0.883 1.884 8.751 1.00 0.00 59 VAL A C 6
ATOM 7910 O O . VAL A 1 59 ? -1.029 2.877 9.462 1.00 0.00 59 VAL A O 6
ATOM 7923 N N . MET A 1 60 ? 0.076 0.983 8.906 1.00 0.00 60 MET A N 6
ATOM 7924 C CA . MET A 1 60 ? 1.059 1.113 9.969 1.00 0.00 60 MET A CA 6
ATOM 7925 C C . MET A 1 60 ? 2.393 0.486 9.561 1.00 0.00 60 MET A C 6
ATOM 7926 O O . MET A 1 60 ? 2.457 -0.705 9.259 1.00 0.00 60 MET A O 6
ATOM 7940 N N . TYR A 1 61 ? 3.426 1.315 9.565 1.00 0.00 61 TYR A N 6
ATOM 7941 C CA . TYR A 1 61 ? 4.756 0.857 9.199 1.00 0.00 61 TYR A CA 6
ATOM 7942 C C . TYR A 1 61 ? 5.776 1.213 10.283 1.00 0.00 61 TYR A C 6
ATOM 7943 O O . TYR A 1 61 ? 6.222 2.356 10.369 1.00 0.00 61 TYR A O 6
ATOM 7961 N N . LYS A 1 62 ? 6.115 0.212 11.082 1.00 0.00 62 LYS A N 6
ATOM 7962 C CA . LYS A 1 62 ? 7.074 0.405 12.156 1.00 0.00 62 LYS A CA 6
ATOM 7963 C C . LYS A 1 62 ? 6.690 1.649 12.960 1.00 0.00 62 LYS A C 6
ATOM 7964 O O . LYS A 1 62 ? 7.539 2.262 13.606 1.00 0.00 62 LYS A O 6
ATOM 7983 N N . GLY A 1 63 ? 5.410 1.984 12.895 1.00 0.00 63 GLY A N 6
ATOM 7984 C CA . GLY A 1 63 ? 4.903 3.144 13.609 1.00 0.00 63 GLY A CA 6
ATOM 7985 C C . GLY A 1 63 ? 3.698 3.749 12.886 1.00 0.00 63 GLY A C 6
ATOM 7986 O O . GLY A 1 63 ? 3.548 3.584 11.676 1.00 0.00 63 GLY A O 6
ATOM 7990 N N . LEU A 1 64 ? 2.869 4.436 13.658 1.00 0.00 64 LEU A N 6
ATOM 7991 C CA . LEU A 1 64 ? 1.682 5.067 13.106 1.00 0.00 64 LEU A CA 6
ATOM 7992 C C . LEU A 1 64 ? 2.084 5.966 11.936 1.00 0.00 64 LEU A C 6
ATOM 7993 O O . LEU A 1 64 ? 3.127 6.617 11.979 1.00 0.00 64 LEU A O 6
ATOM 8009 N N . VAL A 1 65 ? 1.236 5.974 10.918 1.00 0.00 65 VAL A N 6
ATOM 8010 C CA . VAL A 1 65 ? 1.490 6.783 9.738 1.00 0.00 65 VAL A CA 6
ATOM 8011 C C . VAL A 1 65 ? 0.567 8.003 9.753 1.00 0.00 65 VAL A C 6
ATOM 8012 O O . VAL A 1 65 ? -0.636 7.878 9.529 1.00 0.00 65 VAL A O 6
ATOM 8025 N N . PRO A 1 66 ? 1.181 9.185 10.026 1.00 0.00 66 PRO A N 6
ATOM 8026 C CA . PRO A 1 66 ? 0.427 10.426 10.073 1.00 0.00 66 PRO A CA 6
ATOM 8027 C C . PRO A 1 66 ? 0.063 10.901 8.664 1.00 0.00 66 PRO A C 6
ATOM 8028 O O . PRO A 1 66 ? 0.887 10.840 7.753 1.00 0.00 66 PRO A O 6
ATOM 8039 N N . GLU A 1 67 ? -1.171 11.362 8.530 1.00 0.00 67 GLU A N 6
ATOM 8040 C CA . GLU A 1 67 ? -1.654 11.846 7.248 1.00 0.00 67 GLU A CA 6
ATOM 8041 C C . GLU A 1 67 ? -1.231 13.301 7.036 1.00 0.00 67 GLU A C 6
ATOM 8042 O O . GLU A 1 67 ? -1.139 13.765 5.901 1.00 0.00 67 GLU A O 6
ATOM 8054 N N . ASP A 1 68 ? -0.986 13.980 8.147 1.00 0.00 68 ASP A N 6
ATOM 8055 C CA . ASP A 1 68 ? -0.574 15.372 8.098 1.00 0.00 68 ASP A CA 6
ATOM 8056 C C . ASP A 1 68 ? 0.852 15.459 7.551 1.00 0.00 68 ASP A C 6
ATOM 8057 O O . ASP A 1 68 ? 1.340 16.548 7.252 1.00 0.00 68 ASP A O 6
ATOM 8066 N N . LYS A 1 69 ? 1.480 14.298 7.437 1.00 0.00 69 LYS A N 6
ATOM 8067 C CA . LYS A 1 69 ? 2.840 14.230 6.932 1.00 0.00 69 LYS A CA 6
ATOM 8068 C C . LYS A 1 69 ? 2.914 13.181 5.820 1.00 0.00 69 LYS A C 6
ATOM 8069 O O . LYS A 1 69 ? 2.348 12.097 5.946 1.00 0.00 69 LYS A O 6
ATOM 8088 N N . THR A 1 70 ? 3.618 13.542 4.756 1.00 0.00 70 THR A N 6
ATOM 8089 C CA . THR A 1 70 ? 3.773 12.646 3.623 1.00 0.00 70 THR A CA 6
ATOM 8090 C C . THR A 1 70 ? 4.738 11.510 3.970 1.00 0.00 70 THR A C 6
ATOM 8091 O O . THR A 1 70 ? 5.402 11.549 5.005 1.00 0.00 70 THR A O 6
ATOM 8102 N N . LEU A 1 71 ? 4.785 10.526 3.084 1.00 0.00 71 LEU A N 6
ATOM 8103 C CA . LEU A 1 71 ? 5.657 9.381 3.284 1.00 0.00 71 LEU A CA 6
ATOM 8104 C C . LEU A 1 71 ? 7.082 9.871 3.547 1.00 0.00 71 LEU A C 6
ATOM 8105 O O . LEU A 1 71 ? 7.664 9.569 4.588 1.00 0.00 71 LEU A O 6
ATOM 8121 N N . ARG A 1 72 ? 7.604 10.619 2.586 1.00 0.00 72 ARG A N 6
ATOM 8122 C CA . ARG A 1 72 ? 8.950 11.154 2.701 1.00 0.00 72 ARG A CA 6
ATOM 8123 C C . ARG A 1 72 ? 9.102 11.932 4.010 1.00 0.00 72 ARG A C 6
ATOM 8124 O O . ARG A 1 72 ? 10.218 12.161 4.474 1.00 0.00 72 ARG A O 6
ATOM 8145 N N . GLU A 1 73 ? 7.964 12.317 4.568 1.00 0.00 73 GLU A N 6
ATOM 8146 C CA . GLU A 1 73 ? 7.956 13.065 5.813 1.00 0.00 73 GLU A CA 6
ATOM 8147 C C . GLU A 1 73 ? 7.816 12.113 7.003 1.00 0.00 73 GLU A C 6
ATOM 8148 O O . GLU A 1 73 ? 8.368 12.365 8.073 1.00 0.00 73 GLU A O 6
ATOM 8160 N N . ILE A 1 74 ? 7.075 11.038 6.776 1.00 0.00 74 ILE A N 6
ATOM 8161 C CA . ILE A 1 74 ? 6.855 10.047 7.816 1.00 0.00 74 ILE A CA 6
ATOM 8162 C C . ILE A 1 74 ? 8.044 9.085 7.856 1.00 0.00 74 ILE A C 6
ATOM 8163 O O . ILE A 1 74 ? 8.038 8.116 8.614 1.00 0.00 74 ILE A O 6
ATOM 8179 N N . LYS A 1 75 ? 9.037 9.386 7.032 1.00 0.00 75 LYS A N 6
ATOM 8180 C CA . LYS A 1 75 ? 10.230 8.560 6.964 1.00 0.00 75 LYS A CA 6
ATOM 8181 C C . LYS A 1 75 ? 9.925 7.296 6.158 1.00 0.00 75 LYS A C 6
ATOM 8182 O O . LYS A 1 75 ? 9.761 6.218 6.727 1.00 0.00 75 LYS A O 6
ATOM 8201 N N . VAL A 1 76 ? 9.859 7.471 4.847 1.00 0.00 76 VAL A N 6
ATOM 8202 C CA . VAL A 1 76 ? 9.577 6.358 3.957 1.00 0.00 76 VAL A CA 6
ATOM 8203 C C . VAL A 1 76 ? 10.616 6.331 2.834 1.00 0.00 76 VAL A C 6
ATOM 8204 O O . VAL A 1 76 ? 11.148 7.372 2.451 1.00 0.00 76 VAL A O 6
ATOM 8217 N N . THR A 1 77 ? 10.875 5.130 2.339 1.00 0.00 77 THR A N 6
ATOM 8218 C CA . THR A 1 77 ? 11.842 4.954 1.268 1.00 0.00 77 THR A CA 6
ATOM 8219 C C . THR A 1 77 ? 11.526 3.689 0.467 1.00 0.00 77 THR A C 6
ATOM 8220 O O . THR A 1 77 ? 10.462 3.095 0.632 1.00 0.00 77 THR A O 6
ATOM 8231 N N . SER A 1 78 ? 12.470 3.315 -0.383 1.00 0.00 78 SER A N 6
ATOM 8232 C CA . SER A 1 78 ? 12.306 2.132 -1.211 1.00 0.00 78 SER A CA 6
ATOM 8233 C C . SER A 1 78 ? 12.539 0.872 -0.374 1.00 0.00 78 SER A C 6
ATOM 8234 O O . SER A 1 78 ? 13.668 0.582 0.017 1.00 0.00 78 SER A O 6
ATOM 8242 N N . GLY A 1 79 ? 11.451 0.158 -0.123 1.00 0.00 79 GLY A N 6
ATOM 8243 C CA . GLY A 1 79 ? 11.522 -1.063 0.660 1.00 0.00 79 GLY A CA 6
ATOM 8244 C C . GLY A 1 79 ? 10.734 -0.925 1.964 1.00 0.00 79 GLY A C 6
ATOM 8245 O O . GLY A 1 79 ? 10.882 -1.741 2.873 1.00 0.00 79 GLY A O 6
ATOM 8249 N N . ALA A 1 80 ? 9.913 0.113 2.015 1.00 0.00 80 ALA A N 6
ATOM 8250 C CA . ALA A 1 80 ? 9.101 0.369 3.192 1.00 0.00 80 ALA A CA 6
ATOM 8251 C C . ALA A 1 80 ? 7.988 -0.679 3.276 1.00 0.00 80 ALA A C 6
ATOM 8252 O O . ALA A 1 80 ? 7.153 -0.776 2.378 1.00 0.00 80 ALA A O 6
ATOM 8259 N N . LYS A 1 81 ? 8.013 -1.436 4.363 1.00 0.00 81 LYS A N 6
ATOM 8260 C CA . LYS A 1 81 ? 7.017 -2.472 4.576 1.00 0.00 81 LYS A CA 6
ATOM 8261 C C . LYS A 1 81 ? 5.659 -1.821 4.842 1.00 0.00 81 LYS A C 6
ATOM 8262 O O . LYS A 1 81 ? 5.584 -0.764 5.466 1.00 0.00 81 LYS A O 6
ATOM 8281 N N . ILE A 1 82 ? 4.617 -2.480 4.354 1.00 0.00 82 ILE A N 6
ATOM 8282 C CA . ILE A 1 82 ? 3.265 -1.978 4.531 1.00 0.00 82 ILE A CA 6
ATO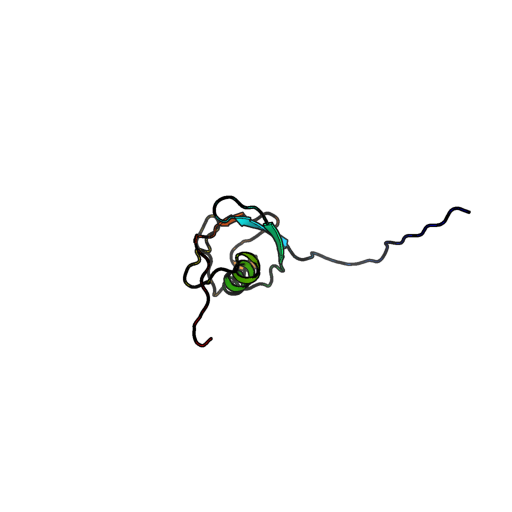M 8283 C C . ILE A 1 82 ? 2.335 -3.143 4.873 1.00 0.00 82 ILE A C 6
ATOM 8284 O O . ILE A 1 82 ? 2.107 -4.024 4.046 1.00 0.00 82 ILE A O 6
ATOM 8300 N N . MET A 1 83 ? 1.821 -3.109 6.094 1.00 0.00 83 MET A N 6
ATOM 8301 C CA . MET A 1 83 ? 0.920 -4.151 6.557 1.00 0.00 83 MET A CA 6
ATOM 8302 C C . MET A 1 83 ? -0.538 -3.772 6.292 1.00 0.00 83 MET A C 6
ATOM 8303 O O . MET A 1 83 ? -0.912 -2.607 6.413 1.00 0.00 83 MET A O 6
ATOM 8317 N N . VAL A 1 84 ? -1.322 -4.779 5.935 1.00 0.00 84 VAL A N 6
ATOM 8318 C CA . VAL A 1 84 ? -2.731 -4.566 5.652 1.00 0.00 84 VAL A CA 6
ATOM 8319 C C . VAL A 1 84 ? -3.572 -5.451 6.574 1.00 0.00 84 VAL A C 6
ATOM 8320 O O . VAL A 1 84 ? -3.285 -6.636 6.735 1.00 0.00 84 VAL A O 6
ATOM 8333 N N . VAL A 1 85 ? -4.593 -4.840 7.157 1.00 0.00 85 VAL A N 6
ATOM 8334 C CA . VAL A 1 85 ? -5.478 -5.558 8.060 1.00 0.00 85 VAL A CA 6
ATOM 8335 C C . VAL A 1 85 ? -6.902 -5.526 7.503 1.00 0.00 85 VAL A C 6
ATOM 8336 O O . VAL A 1 85 ? -7.243 -4.651 6.709 1.00 0.00 85 VAL A O 6
ATOM 8349 N N . GLY A 1 86 ? -7.696 -6.492 7.942 1.00 0.00 86 GLY A N 6
ATOM 8350 C CA . GLY A 1 86 ? -9.077 -6.586 7.498 1.00 0.00 86 GLY A CA 6
ATOM 8351 C C . GLY A 1 86 ? -9.537 -8.044 7.443 1.00 0.00 86 GLY A C 6
ATOM 8352 O O . GLY A 1 86 ? -8.746 -8.957 7.673 1.00 0.00 86 GLY A O 6
ATOM 8356 N N . SER A 1 87 ? -10.814 -8.216 7.136 1.00 0.00 87 SER A N 6
ATOM 8357 C CA . SER A 1 87 ? -11.389 -9.548 7.048 1.00 0.00 87 SER A CA 6
ATOM 8358 C C . SER A 1 87 ? -12.759 -9.482 6.370 1.00 0.00 87 SER A C 6
ATOM 8359 O O . SER A 1 87 ? -13.552 -8.584 6.649 1.00 0.00 87 SER A O 6
ATOM 8367 N N . THR A 1 88 ? -12.996 -10.446 5.491 1.00 0.00 88 THR A N 6
ATOM 8368 C CA . THR A 1 88 ? -14.257 -10.508 4.771 1.00 0.00 88 THR A CA 6
ATOM 8369 C C . THR A 1 88 ? -14.504 -9.202 4.014 1.00 0.00 88 THR A C 6
ATOM 8370 O O . THR A 1 88 ? -14.997 -8.232 4.587 1.00 0.00 88 THR A O 6
ATOM 8381 N N . ILE A 1 89 ? -14.150 -9.220 2.737 1.00 0.00 89 ILE A N 6
ATOM 8382 C CA . ILE A 1 89 ? -14.328 -8.049 1.895 1.00 0.00 89 ILE A CA 6
ATOM 8383 C C . ILE A 1 89 ? -15.787 -7.968 1.442 1.00 0.00 89 ILE A C 6
ATOM 8384 O O . ILE A 1 89 ? -16.582 -8.859 1.737 1.00 0.00 89 ILE A O 6
ATOM 8400 N N . SER A 1 90 ? -16.094 -6.892 0.732 1.00 0.00 90 SER A N 6
ATOM 8401 C CA . SER A 1 90 ? -17.443 -6.684 0.235 1.00 0.00 90 SER A CA 6
ATOM 8402 C C . SER A 1 90 ? -17.448 -6.715 -1.295 1.00 0.00 90 SER A C 6
ATOM 8403 O O . SER A 1 90 ? -18.110 -7.557 -1.900 1.00 0.00 90 SER A O 6
ATOM 8411 N N . GLY A 1 91 ? -16.702 -5.788 -1.876 1.00 0.00 91 GLY A N 6
ATOM 8412 C CA . GLY A 1 91 ? -16.612 -5.699 -3.324 1.00 0.00 91 GLY A CA 6
ATOM 8413 C C . GLY A 1 91 ? -17.126 -4.347 -3.823 1.00 0.00 91 GLY A C 6
ATOM 8414 O O . GLY A 1 91 ? -17.834 -3.644 -3.103 1.00 0.00 91 GLY A O 6
ATOM 8418 N N . PRO A 1 92 ? -16.740 -4.015 -5.084 1.00 0.00 92 PRO A N 6
ATOM 8419 C CA . PRO A 1 92 ? -17.154 -2.760 -5.687 1.00 0.00 92 PRO A CA 6
ATOM 8420 C C . PRO A 1 92 ? -18.622 -2.815 -6.115 1.00 0.00 92 PRO A C 6
ATOM 8421 O O . PRO A 1 92 ? -19.273 -3.850 -5.979 1.00 0.00 92 PRO A O 6
ATOM 8432 N N . SER A 1 93 ? -19.100 -1.688 -6.623 1.00 0.00 93 SER A N 6
ATOM 8433 C CA . SER A 1 93 ? -20.479 -1.596 -7.071 1.00 0.00 93 SER A CA 6
ATOM 8434 C C . SER A 1 93 ? -20.523 -1.227 -8.555 1.00 0.00 93 SER A C 6
ATOM 8435 O O . SER A 1 93 ? -21.092 -1.959 -9.363 1.00 0.00 93 SER A O 6
ATOM 8443 N N . SER A 1 94 ? -19.916 -0.092 -8.868 1.00 0.00 94 SER A N 6
ATOM 8444 C CA . SER A 1 94 ? -19.879 0.383 -10.241 1.00 0.00 94 SER A CA 6
ATOM 8445 C C . SER A 1 94 ? -18.595 -0.093 -10.925 1.00 0.00 94 SER A C 6
ATOM 8446 O O . SER A 1 94 ? -17.627 -0.450 -10.256 1.00 0.00 94 SER A O 6
ATOM 8454 N N . GLY A 1 95 ? -18.630 -0.083 -12.249 1.00 0.00 95 GLY A N 6
ATOM 8455 C CA . GLY A 1 95 ? -17.481 -0.509 -13.031 1.00 0.00 95 GLY A CA 6
ATOM 8456 C C . GLY A 1 95 ? -17.467 0.173 -14.401 1.00 0.00 95 GLY A C 6
ATOM 8457 O O . GLY A 1 95 ? -17.517 -0.496 -15.432 1.00 0.00 95 GLY A O 6
ATOM 8461 N N . GLY A 1 1 ? 3.309 -28.251 -20.523 1.00 0.00 1 GLY A N 7
ATOM 8462 C CA . GLY A 1 1 ? 2.503 -27.042 -20.524 1.00 0.00 1 GLY A CA 7
ATOM 8463 C C . GLY A 1 1 ? 3.361 -25.811 -20.225 1.00 0.00 1 GLY A C 7
ATOM 8464 O O . GLY A 1 1 ? 4.571 -25.925 -20.033 1.00 0.00 1 GLY A O 7
ATOM 8468 N N . SER A 1 2 ? 2.701 -24.663 -20.195 1.00 0.00 2 SER A N 7
ATOM 8469 C CA . SER A 1 2 ? 3.389 -23.412 -19.922 1.00 0.00 2 SER A CA 7
ATOM 8470 C C . SER A 1 2 ? 2.392 -22.251 -19.946 1.00 0.00 2 SER A C 7
ATOM 8471 O O . SER A 1 2 ? 1.415 -22.283 -20.692 1.00 0.00 2 SER A O 7
ATOM 8479 N N . SER A 1 3 ? 2.674 -21.254 -19.121 1.00 0.00 3 SER A N 7
ATOM 8480 C CA . SER A 1 3 ? 1.815 -20.085 -19.039 1.00 0.00 3 SER A CA 7
ATOM 8481 C C . SER A 1 3 ? 2.432 -19.047 -18.100 1.00 0.00 3 SER A C 7
ATOM 8482 O O . SER A 1 3 ? 3.180 -19.396 -17.188 1.00 0.00 3 SER A O 7
ATOM 8490 N N . GLY A 1 4 ? 2.095 -17.791 -18.355 1.00 0.00 4 GLY A N 7
ATOM 8491 C CA . GLY A 1 4 ? 2.607 -16.699 -17.543 1.00 0.00 4 GLY A CA 7
ATOM 8492 C C . GLY A 1 4 ? 2.227 -15.345 -18.144 1.00 0.00 4 GLY A C 7
ATOM 8493 O O . GLY A 1 4 ? 2.253 -15.172 -19.362 1.00 0.00 4 GLY A O 7
ATOM 8497 N N . SER A 1 5 ? 1.882 -14.418 -17.262 1.00 0.00 5 SER A N 7
ATOM 8498 C CA . SER A 1 5 ? 1.497 -13.084 -17.690 1.00 0.00 5 SER A CA 7
ATOM 8499 C C . SER A 1 5 ? 1.601 -12.107 -16.517 1.00 0.00 5 SER A C 7
ATOM 8500 O O . SER A 1 5 ? 1.669 -12.525 -15.361 1.00 0.00 5 SER A O 7
ATOM 8508 N N . SER A 1 6 ? 1.611 -10.826 -16.854 1.00 0.00 6 SER A N 7
ATOM 8509 C CA . SER A 1 6 ? 1.706 -9.787 -15.842 1.00 0.00 6 SER A CA 7
ATOM 8510 C C . SER A 1 6 ? 1.582 -8.409 -16.495 1.00 0.00 6 SER A C 7
ATOM 8511 O O . SER A 1 6 ? 1.648 -8.289 -17.717 1.00 0.00 6 SER A O 7
ATOM 8519 N N . GLY A 1 7 ? 1.405 -7.403 -15.650 1.00 0.00 7 GLY A N 7
ATOM 8520 C CA . GLY A 1 7 ? 1.272 -6.038 -16.130 1.00 0.00 7 GLY A CA 7
ATOM 8521 C C . GLY A 1 7 ? 1.450 -5.036 -14.988 1.00 0.00 7 GLY A C 7
ATOM 8522 O O . GLY A 1 7 ? 1.231 -5.370 -13.824 1.00 0.00 7 GLY A O 7
ATOM 8526 N N . ASP A 1 8 ? 1.847 -3.828 -15.360 1.00 0.00 8 ASP A N 7
ATOM 8527 C CA . ASP A 1 8 ? 2.058 -2.775 -14.381 1.00 0.00 8 ASP A CA 7
ATOM 8528 C C . ASP A 1 8 ? 2.024 -1.416 -15.084 1.00 0.00 8 ASP A C 7
ATOM 8529 O O . ASP A 1 8 ? 2.392 -1.309 -16.253 1.00 0.00 8 ASP A O 7
ATOM 8538 N N . ALA A 1 9 ? 1.579 -0.413 -14.342 1.00 0.00 9 ALA A N 7
ATOM 8539 C CA . ALA A 1 9 ? 1.492 0.934 -14.880 1.00 0.00 9 ALA A CA 7
ATOM 8540 C C . ALA A 1 9 ? 0.994 1.884 -13.789 1.00 0.00 9 ALA A C 7
ATOM 8541 O O . ALA A 1 9 ? 0.172 1.503 -12.957 1.00 0.00 9 ALA A O 7
ATOM 8548 N N . GLY A 1 10 ? 1.514 3.102 -13.826 1.00 0.00 10 GLY A N 7
ATOM 8549 C CA . GLY A 1 10 ? 1.133 4.109 -12.850 1.00 0.00 10 GLY A CA 7
ATOM 8550 C C . GLY A 1 10 ? 1.603 5.498 -13.284 1.00 0.00 10 GLY A C 7
ATOM 8551 O O . GLY A 1 10 ? 2.120 5.667 -14.388 1.00 0.00 10 GLY A O 7
ATOM 8555 N N . GLY A 1 11 ? 1.407 6.459 -12.393 1.00 0.00 11 GLY A N 7
ATOM 8556 C CA . GLY A 1 11 ? 1.804 7.829 -12.670 1.00 0.00 11 GLY A CA 7
ATOM 8557 C C . GLY A 1 11 ? 2.311 8.520 -11.403 1.00 0.00 11 GLY A C 7
ATOM 8558 O O . GLY A 1 11 ? 2.095 8.030 -10.296 1.00 0.00 11 GLY A O 7
ATOM 8562 N N . GLY A 1 12 ? 2.977 9.647 -11.608 1.00 0.00 12 GLY A N 7
ATOM 8563 C CA . GLY A 1 12 ? 3.517 10.410 -10.495 1.00 0.00 12 GLY A CA 7
ATOM 8564 C C . GLY A 1 12 ? 4.513 11.463 -10.985 1.00 0.00 12 GLY A C 7
ATOM 8565 O O . GLY A 1 12 ? 5.020 11.371 -12.102 1.00 0.00 12 GLY A O 7
ATOM 8569 N N . VAL A 1 13 ? 4.764 12.439 -10.125 1.00 0.00 13 VAL A N 7
ATOM 8570 C CA . VAL A 1 13 ? 5.691 13.508 -10.456 1.00 0.00 13 VAL A CA 7
ATOM 8571 C C . VAL A 1 13 ? 6.822 13.535 -9.425 1.00 0.00 13 VAL A C 7
ATOM 8572 O O . VAL A 1 13 ? 6.618 13.179 -8.266 1.00 0.00 13 VAL A O 7
ATOM 8585 N N . GLY A 1 14 ? 7.989 13.959 -9.886 1.00 0.00 14 GLY A N 7
ATOM 8586 C CA . GLY A 1 14 ? 9.152 14.036 -9.019 1.00 0.00 14 GLY A CA 7
ATOM 8587 C C . GLY A 1 14 ? 10.290 13.159 -9.548 1.00 0.00 14 GLY A C 7
ATOM 8588 O O . GLY A 1 14 ? 11.045 13.578 -10.424 1.00 0.00 14 GLY A O 7
ATOM 8592 N N . LYS A 1 15 ? 10.375 11.959 -8.993 1.00 0.00 15 LYS A N 7
ATOM 8593 C CA . LYS A 1 15 ? 11.407 11.020 -9.397 1.00 0.00 15 LYS A CA 7
ATOM 8594 C C . LYS A 1 15 ? 10.808 9.614 -9.480 1.00 0.00 15 LYS A C 7
ATOM 8595 O O . LYS A 1 15 ? 9.592 9.449 -9.404 1.00 0.00 15 LYS A O 7
ATOM 8614 N N . GLU A 1 16 ? 11.690 8.638 -9.634 1.00 0.00 16 GLU A N 7
ATOM 8615 C CA . GLU A 1 16 ? 11.263 7.252 -9.728 1.00 0.00 16 GLU A CA 7
ATOM 8616 C C . GLU A 1 16 ? 10.482 6.851 -8.475 1.00 0.00 16 GLU A C 7
ATOM 8617 O O . GLU A 1 16 ? 11.024 6.867 -7.370 1.00 0.00 16 GLU A O 7
ATOM 8629 N N . LEU A 1 17 ? 9.222 6.501 -8.688 1.00 0.00 17 LEU A N 7
ATOM 8630 C CA . LEU A 1 17 ? 8.362 6.097 -7.589 1.00 0.00 17 LEU A CA 7
ATOM 8631 C C . LEU A 1 17 ? 9.153 5.208 -6.628 1.00 0.00 17 LEU A C 7
ATOM 8632 O O . LEU A 1 17 ? 10.097 4.532 -7.035 1.00 0.00 17 LEU A O 7
ATOM 8648 N N . VAL A 1 18 ? 8.739 5.237 -5.369 1.00 0.00 18 VAL A N 7
ATOM 8649 C CA . VAL A 1 18 ? 9.398 4.443 -4.347 1.00 0.00 18 VAL A CA 7
ATOM 8650 C C . VAL A 1 18 ? 8.820 3.026 -4.357 1.00 0.00 18 VAL A C 7
ATOM 8651 O O . VAL A 1 18 ? 7.611 2.846 -4.493 1.00 0.00 18 VAL A O 7
ATOM 8664 N N . ASP A 1 19 ? 9.711 2.056 -4.211 1.00 0.00 19 ASP A N 7
ATOM 8665 C CA . ASP A 1 19 ? 9.305 0.662 -4.202 1.00 0.00 19 ASP A CA 7
ATOM 8666 C C . ASP A 1 19 ? 8.719 0.315 -2.832 1.00 0.00 19 ASP A C 7
ATOM 8667 O O . ASP A 1 19 ? 9.424 0.346 -1.825 1.00 0.00 19 ASP A O 7
ATOM 8676 N N . LEU A 1 20 ? 7.434 -0.009 -2.838 1.00 0.00 20 LEU A N 7
ATOM 8677 C CA . LEU A 1 20 ? 6.745 -0.361 -1.608 1.00 0.00 20 LEU A CA 7
ATOM 8678 C C . LEU A 1 20 ? 6.049 -1.712 -1.788 1.00 0.00 20 LEU A C 7
ATOM 8679 O O . LEU A 1 20 ? 5.570 -2.028 -2.876 1.00 0.00 20 LEU A O 7
ATOM 8695 N N . LYS A 1 21 ? 6.016 -2.473 -0.704 1.00 0.00 21 LYS A N 7
ATOM 8696 C CA . LYS A 1 21 ? 5.388 -3.783 -0.728 1.00 0.00 21 LYS A CA 7
ATOM 8697 C C . LYS A 1 21 ? 4.065 -3.723 0.038 1.00 0.00 21 LYS A C 7
ATOM 8698 O O . LYS A 1 21 ? 4.053 -3.499 1.248 1.00 0.00 21 LYS A O 7
ATOM 8717 N N . ILE A 1 22 ? 2.982 -3.926 -0.698 1.00 0.00 22 ILE A N 7
ATOM 8718 C CA . ILE A 1 22 ? 1.657 -3.898 -0.102 1.00 0.00 22 ILE A CA 7
ATOM 8719 C C . ILE A 1 22 ? 1.413 -5.207 0.651 1.00 0.00 22 ILE A C 7
ATOM 8720 O O . ILE A 1 22 ? 0.927 -6.179 0.074 1.00 0.00 22 ILE A O 7
ATOM 8736 N N . ILE A 1 23 ? 1.761 -5.190 1.930 1.00 0.00 23 ILE A N 7
ATOM 8737 C CA . ILE A 1 23 ? 1.586 -6.364 2.768 1.00 0.00 23 ILE A CA 7
ATOM 8738 C C . ILE A 1 23 ? 0.121 -6.463 3.201 1.00 0.00 23 ILE A C 7
ATOM 8739 O O . ILE A 1 23 ? -0.519 -5.448 3.474 1.00 0.00 23 ILE A O 7
ATOM 8755 N N . TRP A 1 24 ? -0.366 -7.694 3.248 1.00 0.00 24 TRP A N 7
ATOM 8756 C CA . TRP A 1 24 ? -1.744 -7.938 3.642 1.00 0.00 24 TRP A CA 7
ATOM 8757 C C . TRP A 1 24 ? -1.960 -9.452 3.690 1.00 0.00 24 TRP A C 7
ATOM 8758 O O . TRP A 1 24 ? -1.786 -10.139 2.685 1.00 0.00 24 TRP A O 7
ATOM 8779 N N . ASN A 1 25 ? -2.336 -9.927 4.868 1.00 0.00 25 ASN A N 7
ATOM 8780 C CA . ASN A 1 25 ? -2.578 -11.347 5.060 1.00 0.00 25 ASN A CA 7
ATOM 8781 C C . ASN A 1 25 ? -1.246 -12.097 5.017 1.00 0.00 25 ASN A C 7
ATOM 8782 O O . ASN A 1 25 ? -0.751 -12.550 6.048 1.00 0.00 25 ASN A O 7
ATOM 8793 N N . LYS A 1 26 ? -0.703 -12.206 3.813 1.00 0.00 26 LYS A N 7
ATOM 8794 C CA . LYS A 1 26 ? 0.563 -12.894 3.623 1.00 0.00 26 LYS A CA 7
ATOM 8795 C C . LYS A 1 26 ? 0.947 -12.846 2.143 1.00 0.00 26 LYS A C 7
ATOM 8796 O O . LYS A 1 26 ? 1.445 -13.828 1.595 1.00 0.00 26 LYS A O 7
ATOM 8815 N N . THR A 1 27 ? 0.701 -11.693 1.537 1.00 0.00 27 THR A N 7
ATOM 8816 C CA . THR A 1 27 ? 1.014 -11.504 0.131 1.00 0.00 27 THR A CA 7
ATOM 8817 C C . THR A 1 27 ? 2.005 -10.352 -0.044 1.00 0.00 27 THR A C 7
ATOM 8818 O O . THR A 1 27 ? 2.215 -9.564 0.877 1.00 0.00 27 THR A O 7
ATOM 8829 N N . LYS A 1 28 ? 2.587 -10.290 -1.232 1.00 0.00 28 LYS A N 7
ATOM 8830 C CA . LYS A 1 28 ? 3.551 -9.247 -1.540 1.00 0.00 28 LYS A CA 7
ATOM 8831 C C . LYS A 1 28 ? 3.272 -8.698 -2.941 1.00 0.00 28 LYS A C 7
ATOM 8832 O O . LYS A 1 28 ? 3.582 -9.347 -3.939 1.00 0.00 28 LYS A O 7
ATOM 8851 N N . HIS A 1 29 ? 2.690 -7.508 -2.970 1.00 0.00 29 HIS A N 7
ATOM 8852 C CA . HIS A 1 29 ? 2.366 -6.864 -4.231 1.00 0.00 29 HIS A CA 7
ATOM 8853 C C . HIS A 1 29 ? 3.303 -5.676 -4.457 1.00 0.00 29 HIS A C 7
ATOM 8854 O O . HIS A 1 29 ? 3.302 -4.723 -3.680 1.00 0.00 29 HIS A O 7
ATOM 8868 N N . ASP A 1 30 ? 4.081 -5.773 -5.525 1.00 0.00 30 ASP A N 7
ATOM 8869 C CA . ASP A 1 30 ? 5.022 -4.718 -5.863 1.00 0.00 30 ASP A CA 7
ATOM 8870 C C . ASP A 1 30 ? 4.259 -3.529 -6.450 1.00 0.00 30 ASP A C 7
ATOM 8871 O O . ASP A 1 30 ? 3.523 -3.678 -7.424 1.00 0.00 30 ASP A O 7
ATOM 8880 N N . VAL A 1 31 ? 4.460 -2.374 -5.832 1.00 0.00 31 VAL A N 7
ATOM 8881 C CA . VAL A 1 31 ? 3.800 -1.160 -6.281 1.00 0.00 31 VAL A CA 7
ATOM 8882 C C . VAL A 1 31 ? 4.788 0.007 -6.214 1.00 0.00 31 VAL A C 7
ATOM 8883 O O . VAL A 1 31 ? 5.566 0.112 -5.267 1.00 0.00 31 VAL A O 7
ATOM 8896 N N . LYS A 1 32 ? 4.724 0.853 -7.231 1.00 0.00 32 LYS A N 7
ATOM 8897 C CA . LYS A 1 32 ? 5.603 2.008 -7.300 1.00 0.00 32 LYS A CA 7
ATOM 8898 C C . LYS A 1 32 ? 4.778 3.283 -7.115 1.00 0.00 32 LYS A C 7
ATOM 8899 O O . LYS A 1 32 ? 3.969 3.633 -7.973 1.00 0.00 32 LYS A O 7
ATOM 8918 N N . VAL A 1 33 ? 5.011 3.943 -5.990 1.00 0.00 33 VAL A N 7
ATOM 8919 C CA . VAL A 1 33 ? 4.299 5.172 -5.682 1.00 0.00 33 VAL A CA 7
ATOM 8920 C C . VAL A 1 33 ? 5.309 6.270 -5.342 1.00 0.00 33 VAL A C 7
ATOM 8921 O O . VAL A 1 33 ? 6.410 5.982 -4.875 1.00 0.00 33 VAL A O 7
ATOM 8934 N N . PRO A 1 34 ? 4.888 7.538 -5.596 1.00 0.00 34 PRO A N 7
ATOM 8935 C CA . PRO A 1 34 ? 5.743 8.680 -5.322 1.00 0.00 34 PRO A CA 7
ATOM 8936 C C . PRO A 1 34 ? 5.811 8.966 -3.821 1.00 0.00 34 PRO A C 7
ATOM 8937 O O . PRO A 1 34 ? 4.895 8.618 -3.077 1.00 0.00 34 PRO A O 7
ATOM 8948 N N . LEU A 1 35 ? 6.904 9.598 -3.420 1.00 0.00 35 LEU A N 7
ATOM 8949 C CA . LEU A 1 35 ? 7.103 9.935 -2.021 1.00 0.00 35 LEU A CA 7
ATOM 8950 C C . LEU A 1 35 ? 6.312 11.202 -1.689 1.00 0.00 35 LEU A C 7
ATOM 8951 O O . LEU A 1 35 ? 6.282 11.636 -0.538 1.00 0.00 35 LEU A O 7
ATOM 8967 N N . ASP A 1 36 ? 5.691 11.761 -2.717 1.00 0.00 36 ASP A N 7
ATOM 8968 C CA . ASP A 1 36 ? 4.902 12.969 -2.549 1.00 0.00 36 ASP A CA 7
ATOM 8969 C C . ASP A 1 36 ? 3.499 12.594 -2.068 1.00 0.00 36 ASP A C 7
ATOM 8970 O O . ASP A 1 36 ? 2.682 13.469 -1.785 1.00 0.00 36 ASP A O 7
ATOM 8979 N N . SER A 1 37 ? 3.264 11.293 -1.989 1.00 0.00 37 SER A N 7
ATOM 8980 C CA . SER A 1 37 ? 1.974 10.792 -1.546 1.00 0.00 37 SER A CA 7
ATOM 8981 C C . SER A 1 37 ? 1.783 11.080 -0.056 1.00 0.00 37 SER A C 7
ATOM 8982 O O . SER A 1 37 ? 2.714 10.925 0.734 1.00 0.00 37 SER A O 7
ATOM 8990 N N . THR A 1 38 ? 0.572 11.495 0.284 1.00 0.00 38 THR A N 7
ATOM 8991 C CA . THR A 1 38 ? 0.248 11.807 1.666 1.00 0.00 38 THR A CA 7
ATOM 8992 C C . THR A 1 38 ? 0.000 10.522 2.458 1.00 0.00 38 THR A C 7
ATOM 8993 O O . THR A 1 38 ? -0.467 9.527 1.905 1.00 0.00 38 THR A O 7
ATOM 9004 N N . GLY A 1 39 ? 0.323 10.584 3.742 1.00 0.00 39 GLY A N 7
ATOM 9005 C CA . GLY A 1 39 ? 0.141 9.438 4.616 1.00 0.00 39 GLY A CA 7
ATOM 9006 C C . GLY A 1 39 ? -1.232 8.798 4.402 1.00 0.00 39 GLY A C 7
ATOM 9007 O O . GLY A 1 39 ? -1.399 7.596 4.606 1.00 0.00 39 GLY A O 7
ATOM 9011 N N . SER A 1 40 ? -2.180 9.629 3.994 1.00 0.00 40 SER A N 7
ATOM 9012 C CA . SER A 1 40 ? -3.533 9.158 3.750 1.00 0.00 40 SER A CA 7
ATOM 9013 C C . SER A 1 40 ? -3.623 8.519 2.363 1.00 0.00 40 SER A C 7
ATOM 9014 O O . SER A 1 40 ? -4.178 7.432 2.212 1.00 0.00 40 SER A O 7
ATOM 9022 N N . GLU A 1 41 ? -3.068 9.221 1.386 1.00 0.00 41 GLU A N 7
ATOM 9023 C CA . GLU A 1 41 ? -3.078 8.735 0.016 1.00 0.00 41 GLU A CA 7
ATOM 9024 C C . GLU A 1 41 ? -2.825 7.226 -0.014 1.00 0.00 41 GLU A C 7
ATOM 9025 O O . GLU A 1 41 ? -3.373 6.518 -0.858 1.00 0.00 41 GLU A O 7
ATOM 9037 N N . LEU A 1 42 ? -1.996 6.779 0.917 1.00 0.00 42 LEU A N 7
ATOM 9038 C CA . LEU A 1 42 ? -1.664 5.367 1.008 1.00 0.00 42 LEU A CA 7
ATOM 9039 C C . LEU A 1 42 ? -2.947 4.539 0.924 1.00 0.00 42 LEU A C 7
ATOM 9040 O O . LEU A 1 42 ? -3.005 3.549 0.196 1.00 0.00 42 LEU A O 7
ATOM 9056 N N . LYS A 1 43 ? -3.946 4.976 1.677 1.00 0.00 43 LYS A N 7
ATOM 9057 C CA . LYS A 1 43 ? -5.225 4.287 1.697 1.00 0.00 43 LYS A CA 7
ATOM 9058 C C . LYS A 1 43 ? -5.654 3.976 0.261 1.00 0.00 43 LYS A C 7
ATOM 9059 O O . LYS A 1 43 ? -5.710 2.813 -0.135 1.00 0.00 43 LYS A O 7
ATOM 9078 N N . GLN A 1 4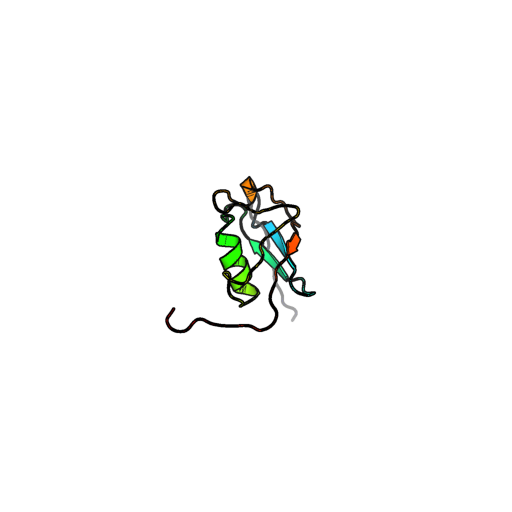4 ? -5.945 5.036 -0.478 1.00 0.00 44 GLN A N 7
ATOM 9079 C CA . GLN A 1 44 ? -6.367 4.891 -1.861 1.00 0.00 44 GLN A CA 7
ATOM 9080 C C . GLN A 1 44 ? -5.293 4.160 -2.670 1.00 0.00 44 GLN A C 7
ATOM 9081 O O . GLN A 1 44 ? -5.588 3.569 -3.708 1.00 0.00 44 GLN A O 7
ATOM 9095 N N . LYS A 1 45 ? -4.071 4.223 -2.163 1.00 0.00 45 LYS A N 7
ATOM 9096 C CA . LYS A 1 45 ? -2.952 3.574 -2.825 1.00 0.00 45 LYS A CA 7
ATOM 9097 C C . LYS A 1 45 ? -3.022 2.066 -2.576 1.00 0.00 45 LYS A C 7
ATOM 9098 O O . LYS A 1 45 ? -2.622 1.274 -3.427 1.00 0.00 45 LYS A O 7
ATOM 9117 N N . ILE A 1 46 ? -3.535 1.715 -1.406 1.00 0.00 46 ILE A N 7
ATOM 9118 C CA . ILE A 1 46 ? -3.663 0.316 -1.035 1.00 0.00 46 ILE A CA 7
ATOM 9119 C C . ILE A 1 46 ? -5.027 -0.206 -1.491 1.00 0.00 46 ILE A C 7
ATOM 9120 O O . ILE A 1 46 ? -5.120 -1.285 -2.074 1.00 0.00 46 ILE A O 7
ATOM 9136 N N . HIS A 1 47 ? -6.052 0.585 -1.208 1.00 0.00 47 HIS A N 7
ATOM 9137 C CA . HIS A 1 47 ? -7.407 0.217 -1.582 1.00 0.00 47 HIS A CA 7
ATOM 9138 C C . HIS A 1 47 ? -7.471 -0.042 -3.088 1.00 0.00 47 HIS A C 7
ATOM 9139 O O . HIS A 1 47 ? -8.211 -0.915 -3.541 1.00 0.00 47 HIS A O 7
ATOM 9153 N N . SER A 1 48 ? -6.686 0.731 -3.824 1.00 0.00 48 SER A N 7
ATOM 9154 C CA . SER A 1 48 ? -6.644 0.596 -5.270 1.00 0.00 48 SER A CA 7
ATOM 9155 C C . SER A 1 48 ? -6.175 -0.809 -5.651 1.00 0.00 48 SER A C 7
ATOM 9156 O O . SER A 1 48 ? -6.373 -1.248 -6.783 1.00 0.00 48 SER A O 7
ATOM 9164 N N . ILE A 1 49 ? -5.563 -1.477 -4.684 1.00 0.00 49 ILE A N 7
ATOM 9165 C CA . ILE A 1 49 ? -5.064 -2.824 -4.904 1.00 0.00 49 ILE A CA 7
ATOM 9166 C C . ILE A 1 49 ? -5.866 -3.806 -4.047 1.00 0.00 49 ILE A C 7
ATOM 9167 O O . ILE A 1 49 ? -6.505 -4.716 -4.573 1.00 0.00 49 ILE A O 7
ATOM 9183 N N . THR A 1 50 ? -5.805 -3.588 -2.741 1.00 0.00 50 THR A N 7
ATOM 9184 C CA . THR A 1 50 ? -6.518 -4.443 -1.807 1.00 0.00 50 THR A CA 7
ATOM 9185 C C . THR A 1 50 ? -8.003 -4.508 -2.169 1.00 0.00 50 THR A C 7
ATOM 9186 O O . THR A 1 50 ? -8.649 -5.535 -1.970 1.00 0.00 50 THR A O 7
ATOM 9197 N N . GLY A 1 51 ? -8.500 -3.398 -2.693 1.00 0.00 51 GLY A N 7
ATOM 9198 C CA . GLY A 1 51 ? -9.897 -3.315 -3.084 1.00 0.00 51 GLY A CA 7
ATOM 9199 C C . GLY A 1 51 ? -10.809 -3.280 -1.857 1.00 0.00 51 GLY A C 7
ATOM 9200 O O . GLY A 1 51 ? -12.033 -3.290 -1.987 1.00 0.00 51 GLY A O 7
ATOM 9204 N N . LEU A 1 52 ? -10.179 -3.241 -0.692 1.00 0.00 52 LEU A N 7
ATOM 9205 C CA . LEU A 1 52 ? -10.919 -3.204 0.558 1.00 0.00 52 LEU A CA 7
ATOM 9206 C C . LEU A 1 52 ? -11.113 -1.749 0.989 1.00 0.00 52 LEU A C 7
ATOM 9207 O O . LEU A 1 52 ? -10.483 -0.846 0.440 1.00 0.00 52 LEU A O 7
ATOM 9223 N N . PRO A 1 53 ? -12.012 -1.561 1.993 1.00 0.00 53 PRO A N 7
ATOM 9224 C CA . PRO A 1 53 ? -12.297 -0.231 2.503 1.00 0.00 53 PRO A CA 7
ATOM 9225 C C . PRO A 1 53 ? -11.153 0.275 3.385 1.00 0.00 53 PRO A C 7
ATOM 9226 O O . PRO A 1 53 ? -10.478 -0.514 4.045 1.00 0.00 53 PRO A O 7
ATOM 9237 N N . PRO A 1 54 ? -10.967 1.622 3.367 1.00 0.00 54 PRO A N 7
ATOM 9238 C CA . PRO A 1 54 ? -9.917 2.242 4.157 1.00 0.00 54 PRO A CA 7
ATOM 9239 C C . PRO A 1 54 ? -10.295 2.279 5.639 1.00 0.00 54 PRO A C 7
ATOM 9240 O O . PRO A 1 54 ? -9.427 2.198 6.507 1.00 0.00 54 PRO A O 7
ATOM 9251 N N . ALA A 1 55 ? -11.591 2.401 5.883 1.00 0.00 55 ALA A N 7
ATOM 9252 C CA . ALA A 1 55 ? -12.095 2.450 7.245 1.00 0.00 55 ALA A CA 7
ATOM 9253 C C . ALA A 1 55 ? -11.666 1.184 7.989 1.00 0.00 55 ALA A C 7
ATOM 9254 O O . ALA A 1 55 ? -11.447 1.214 9.199 1.00 0.00 55 ALA A O 7
ATOM 9261 N N . MET A 1 56 ? -11.558 0.100 7.234 1.00 0.00 56 MET A N 7
ATOM 9262 C CA . MET A 1 56 ? -11.159 -1.174 7.806 1.00 0.00 56 MET A CA 7
ATOM 9263 C C . MET A 1 56 ? -9.711 -1.509 7.442 1.00 0.00 56 MET A C 7
ATOM 9264 O O . MET A 1 56 ? -9.357 -2.679 7.305 1.00 0.00 56 MET A O 7
ATOM 9278 N N . GLN A 1 57 ? -8.914 -0.461 7.295 1.00 0.00 57 GLN A N 7
ATOM 9279 C CA . GLN A 1 57 ? -7.513 -0.630 6.949 1.00 0.00 57 GLN A CA 7
ATOM 9280 C C . GLN A 1 57 ? -6.623 -0.208 8.120 1.00 0.00 57 GLN A C 7
ATOM 9281 O O . GLN A 1 57 ? -7.004 0.647 8.918 1.00 0.00 57 GLN A O 7
ATOM 9295 N N . LYS A 1 58 ? -5.453 -0.828 8.186 1.00 0.00 58 LYS A N 7
ATOM 9296 C CA . LYS A 1 58 ? -4.506 -0.527 9.246 1.00 0.00 58 LYS A CA 7
ATOM 9297 C C . LYS A 1 58 ? -3.175 -0.095 8.627 1.00 0.00 58 LYS A C 7
ATOM 9298 O O . LYS A 1 58 ? -2.319 -0.931 8.340 1.00 0.00 58 LYS A O 7
ATOM 9317 N N . VAL A 1 59 ? -3.043 1.210 8.439 1.00 0.00 59 VAL A N 7
ATOM 9318 C CA . VAL A 1 59 ? -1.830 1.763 7.859 1.00 0.00 59 VAL A CA 7
ATOM 9319 C C . VAL A 1 59 ? -0.771 1.916 8.952 1.00 0.00 59 VAL A C 7
ATOM 9320 O O . VAL A 1 59 ? -0.833 2.845 9.756 1.00 0.00 59 VAL A O 7
ATOM 9333 N N . MET A 1 60 ? 0.177 0.990 8.947 1.00 0.00 60 MET A N 7
ATOM 9334 C CA . MET A 1 60 ? 1.248 1.010 9.929 1.00 0.00 60 MET A CA 7
ATOM 9335 C C . MET A 1 60 ? 2.529 0.402 9.354 1.00 0.00 60 MET A C 7
ATOM 9336 O O . MET A 1 60 ? 2.541 -0.758 8.945 1.00 0.00 60 MET A O 7
ATOM 9350 N N . TYR A 1 61 ? 3.577 1.213 9.342 1.00 0.00 61 TYR A N 7
ATOM 9351 C CA . TYR A 1 61 ? 4.860 0.769 8.825 1.00 0.00 61 TYR A CA 7
ATOM 9352 C C . TYR A 1 61 ? 5.976 1.012 9.844 1.00 0.00 61 TYR A C 7
ATOM 9353 O O . TYR A 1 61 ? 6.417 2.145 10.029 1.00 0.00 61 TYR A O 7
ATOM 9371 N N . LYS A 1 62 ? 6.400 -0.072 10.478 1.00 0.00 62 LYS A N 7
ATOM 9372 C CA . LYS A 1 62 ? 7.456 0.009 11.473 1.00 0.00 62 LYS A CA 7
ATOM 9373 C C . LYS A 1 62 ? 7.194 1.205 12.392 1.00 0.00 62 LYS A C 7
ATOM 9374 O O . LYS A 1 62 ? 8.127 1.773 12.957 1.00 0.00 62 LYS A O 7
ATOM 9393 N N . GLY A 1 63 ? 5.921 1.550 12.512 1.00 0.00 63 GLY A N 7
ATOM 9394 C CA . GLY A 1 63 ? 5.525 2.668 13.352 1.00 0.00 63 GLY A CA 7
ATOM 9395 C C . GLY A 1 63 ? 4.260 3.339 12.812 1.00 0.00 63 GLY A C 7
ATOM 9396 O O . GLY A 1 63 ? 3.887 3.131 11.659 1.00 0.00 63 GLY A O 7
ATOM 9400 N N . LEU A 1 64 ? 3.636 4.130 13.672 1.00 0.00 64 LEU A N 7
ATOM 9401 C CA . LEU A 1 64 ? 2.420 4.832 13.296 1.00 0.00 64 LEU A CA 7
ATOM 9402 C C . LEU A 1 64 ? 2.717 5.760 12.116 1.00 0.00 64 LEU A C 7
ATOM 9403 O O . LEU A 1 64 ? 3.776 6.383 12.063 1.00 0.00 64 LEU A O 7
ATOM 9419 N N . VAL A 1 65 ? 1.763 5.821 11.199 1.00 0.00 65 VAL A N 7
ATOM 9420 C CA . VAL A 1 65 ? 1.909 6.662 10.023 1.00 0.00 65 VAL A CA 7
ATOM 9421 C C . VAL A 1 65 ? 0.960 7.857 10.135 1.00 0.00 65 VAL A C 7
ATOM 9422 O O . VAL A 1 65 ? -0.257 7.697 10.064 1.00 0.00 65 VAL A O 7
ATOM 9435 N N . PRO A 1 66 ? 1.570 9.060 10.313 1.00 0.00 66 PRO A N 7
ATOM 9436 C CA . PRO A 1 66 ? 0.793 10.282 10.436 1.00 0.00 66 PRO A CA 7
ATOM 9437 C C . PRO A 1 66 ? 0.244 10.722 9.077 1.00 0.00 66 PRO A C 7
ATOM 9438 O O . PRO A 1 66 ? 0.993 11.202 8.227 1.00 0.00 66 PRO A O 7
ATOM 9449 N N . GLU A 1 67 ? -1.058 10.542 8.914 1.00 0.00 67 GLU A N 7
ATOM 9450 C CA . GLU A 1 67 ? -1.715 10.915 7.673 1.00 0.00 67 GLU A CA 7
ATOM 9451 C C . GLU A 1 67 ? -1.538 12.411 7.406 1.00 0.00 67 GLU A C 7
ATOM 9452 O O . GLU A 1 67 ? -1.673 12.863 6.270 1.00 0.00 67 GLU A O 7
ATOM 9464 N N . ASP A 1 68 ? -1.238 13.138 8.473 1.00 0.00 68 ASP A N 7
ATOM 9465 C CA . ASP A 1 68 ? -1.040 14.573 8.368 1.00 0.00 68 ASP A CA 7
ATOM 9466 C C . ASP A 1 68 ? 0.306 14.851 7.696 1.00 0.00 68 ASP A C 7
ATOM 9467 O O . ASP A 1 68 ? 0.572 15.975 7.272 1.00 0.00 68 ASP A O 7
ATOM 9476 N N . LYS A 1 69 ? 1.119 13.808 7.620 1.00 0.00 69 LYS A N 7
ATOM 9477 C CA . LYS A 1 69 ? 2.431 13.926 7.006 1.00 0.00 69 LYS A CA 7
ATOM 9478 C C . LYS A 1 69 ? 2.551 12.908 5.870 1.00 0.00 69 LYS A C 7
ATOM 9479 O O . LYS A 1 69 ? 2.006 11.809 5.956 1.00 0.00 69 LYS A O 7
ATOM 9498 N N . THR A 1 70 ? 3.269 13.310 4.832 1.00 0.00 70 THR A N 7
ATOM 9499 C CA . THR A 1 70 ? 3.468 12.446 3.680 1.00 0.00 70 THR A CA 7
ATOM 9500 C C . THR A 1 70 ? 4.522 11.381 3.988 1.00 0.00 70 THR A C 7
ATOM 9501 O O . THR A 1 70 ? 5.281 11.512 4.947 1.00 0.00 70 THR A O 7
ATOM 9512 N N . LEU A 1 71 ? 4.535 10.349 3.157 1.00 0.00 71 LEU A N 7
ATOM 9513 C CA . LEU A 1 71 ? 5.483 9.262 3.328 1.00 0.00 71 LEU A CA 7
ATOM 9514 C C . LEU A 1 71 ? 6.890 9.839 3.496 1.00 0.00 71 LEU A C 7
ATOM 9515 O O . LEU A 1 71 ? 7.569 9.554 4.481 1.00 0.00 71 LEU A O 7
ATOM 9531 N N . ARG A 1 72 ? 7.287 10.641 2.518 1.00 0.00 72 ARG A N 7
ATOM 9532 C CA . ARG A 1 72 ? 8.601 11.260 2.545 1.00 0.00 72 ARG A CA 7
ATOM 9533 C C . ARG A 1 72 ? 8.792 12.042 3.846 1.00 0.00 72 ARG A C 7
ATOM 9534 O O . ARG A 1 72 ? 9.921 12.331 4.240 1.00 0.00 72 ARG A O 7
ATOM 9555 N N . GLU A 1 73 ? 7.672 12.362 4.477 1.00 0.00 73 GLU A N 7
ATOM 9556 C CA . GLU A 1 73 ? 7.702 13.104 5.726 1.00 0.00 73 GLU A CA 7
ATOM 9557 C C . GLU A 1 73 ? 7.660 12.143 6.916 1.00 0.00 73 GLU A C 7
ATOM 9558 O O . GLU A 1 73 ? 8.251 12.416 7.960 1.00 0.00 73 GLU A O 7
ATOM 9570 N N . ILE A 1 74 ? 6.956 11.039 6.719 1.00 0.00 74 ILE A N 7
ATOM 9571 C CA . ILE A 1 74 ? 6.829 10.036 7.763 1.00 0.00 74 ILE A CA 7
ATOM 9572 C C . ILE A 1 74 ? 8.105 9.193 7.812 1.00 0.00 74 ILE A C 7
ATOM 9573 O O . ILE A 1 74 ? 8.218 8.278 8.626 1.00 0.00 74 ILE A O 7
ATOM 9589 N N . LYS A 1 75 ? 9.035 9.533 6.932 1.00 0.00 75 LYS A N 7
ATOM 9590 C CA . LYS A 1 75 ? 10.299 8.819 6.865 1.00 0.00 75 LYS A CA 7
ATOM 9591 C C . LYS A 1 75 ? 10.093 7.494 6.129 1.00 0.00 75 LYS A C 7
ATOM 9592 O O . LYS A 1 75 ? 10.057 6.433 6.751 1.00 0.00 75 LYS A O 7
ATOM 9611 N N . VAL A 1 76 ? 9.964 7.598 4.814 1.00 0.00 76 VAL A N 7
ATOM 9612 C CA . VAL A 1 76 ? 9.763 6.421 3.986 1.00 0.00 76 VAL A CA 7
ATOM 9613 C C . VAL A 1 76 ? 10.935 6.281 3.012 1.00 0.00 76 VAL A C 7
ATOM 9614 O O . VAL A 1 76 ? 11.587 7.268 2.675 1.00 0.00 76 VAL A O 7
ATOM 9627 N N . THR A 1 77 ? 11.166 5.047 2.588 1.00 0.00 77 THR A N 7
ATOM 9628 C CA . THR A 1 77 ? 12.247 4.766 1.660 1.00 0.00 77 THR A CA 7
ATOM 9629 C C . THR A 1 77 ? 11.815 3.708 0.643 1.00 0.00 77 THR A C 7
ATOM 9630 O O . THR A 1 77 ? 10.652 3.308 0.613 1.00 0.00 77 THR A O 7
ATOM 9641 N N . SER A 1 78 ? 12.775 3.285 -0.167 1.00 0.00 78 SER A N 7
ATOM 9642 C CA . SER A 1 78 ? 12.508 2.281 -1.183 1.00 0.00 78 SER A CA 7
ATOM 9643 C C . SER A 1 78 ? 12.618 0.880 -0.577 1.00 0.00 78 SER A C 7
ATOM 9644 O O . SER A 1 78 ? 13.718 0.401 -0.307 1.00 0.00 78 SER A O 7
ATOM 9652 N N . GLY A 1 79 ? 11.462 0.263 -0.381 1.00 0.00 79 GLY A N 7
ATOM 9653 C CA . GLY A 1 79 ? 11.414 -1.073 0.189 1.00 0.00 79 GLY A CA 7
ATOM 9654 C C . GLY A 1 79 ? 10.707 -1.066 1.545 1.00 0.00 79 GLY A C 7
ATOM 9655 O O . GLY A 1 79 ? 10.935 -1.947 2.373 1.00 0.00 79 GLY A O 7
ATOM 9659 N N . ALA A 1 80 ? 9.863 -0.061 1.732 1.00 0.00 80 ALA A N 7
ATOM 9660 C CA . ALA A 1 80 ? 9.121 0.072 2.974 1.00 0.00 80 ALA A CA 7
ATOM 9661 C C . ALA A 1 80 ? 7.869 -0.804 2.912 1.00 0.00 80 ALA A C 7
ATOM 9662 O O . ALA A 1 80 ? 7.018 -0.616 2.043 1.00 0.00 80 ALA A O 7
ATOM 9669 N N . LYS A 1 81 ? 7.795 -1.742 3.844 1.00 0.00 81 LYS A N 7
ATOM 9670 C CA . LYS A 1 81 ? 6.660 -2.648 3.906 1.00 0.00 81 LYS A CA 7
ATOM 9671 C C . LYS A 1 81 ? 5.422 -1.877 4.368 1.00 0.00 81 LYS A C 7
ATOM 9672 O O . LYS A 1 81 ? 5.539 -0.857 5.045 1.00 0.00 81 LYS A O 7
ATOM 9691 N N . ILE A 1 82 ? 4.265 -2.394 3.983 1.00 0.00 82 ILE A N 7
ATOM 9692 C CA . ILE A 1 82 ? 3.006 -1.766 4.350 1.00 0.00 82 ILE A CA 7
ATOM 9693 C C . ILE A 1 82 ? 2.008 -2.845 4.775 1.00 0.00 82 ILE A C 7
ATOM 9694 O O . ILE A 1 82 ? 1.490 -3.582 3.936 1.00 0.00 82 ILE A O 7
ATOM 9710 N N . MET A 1 83 ? 1.768 -2.905 6.076 1.00 0.00 83 MET A N 7
ATOM 9711 C CA . MET A 1 83 ? 0.841 -3.881 6.622 1.00 0.00 83 MET A CA 7
ATOM 9712 C C . MET A 1 83 ? -0.604 -3.388 6.511 1.00 0.00 83 MET A C 7
ATOM 9713 O O . MET A 1 83 ? -0.894 -2.233 6.816 1.00 0.00 83 MET A O 7
ATOM 9727 N N . VAL A 1 84 ? -1.471 -4.289 6.073 1.00 0.00 84 VAL A N 7
ATOM 9728 C CA . VAL A 1 84 ? -2.877 -3.961 5.918 1.00 0.00 84 VAL A CA 7
ATOM 9729 C C . VAL A 1 84 ? -3.725 -5.010 6.641 1.00 0.00 84 VAL A C 7
ATOM 9730 O O . VAL A 1 84 ? -3.281 -6.139 6.844 1.00 0.00 84 VAL A O 7
ATOM 9743 N N . VAL A 1 85 ? -4.929 -4.599 7.011 1.00 0.00 85 VAL A N 7
ATOM 9744 C CA . VAL A 1 85 ? -5.842 -5.489 7.708 1.00 0.00 85 VAL A CA 7
ATOM 9745 C C . VAL A 1 85 ? -7.071 -5.739 6.831 1.00 0.00 85 VAL A C 7
ATOM 9746 O O . VAL A 1 85 ? -7.283 -5.043 5.840 1.00 0.00 85 VAL A O 7
ATOM 9759 N N . GLY A 1 86 ? -7.848 -6.736 7.229 1.00 0.00 86 GLY A N 7
ATOM 9760 C CA . GLY A 1 86 ? -9.050 -7.087 6.492 1.00 0.00 86 GLY A CA 7
ATOM 9761 C C . GLY A 1 86 ? -8.912 -8.465 5.841 1.00 0.00 86 GLY A C 7
ATOM 9762 O O . GLY A 1 86 ? -7.906 -9.147 6.032 1.00 0.00 86 GLY A O 7
ATOM 9766 N N . SER A 1 87 ? -9.936 -8.833 5.086 1.00 0.00 87 SER A N 7
ATOM 9767 C CA . SER A 1 87 ? -9.941 -10.117 4.406 1.00 0.00 87 SER A CA 7
ATOM 9768 C C . SER A 1 87 ? -11.161 -10.218 3.487 1.00 0.00 87 SER A C 7
ATOM 9769 O O . SER A 1 87 ? -12.056 -11.027 3.725 1.00 0.00 87 SER A O 7
ATOM 9777 N N . THR A 1 88 ? -11.156 -9.385 2.457 1.00 0.00 88 THR A N 7
ATOM 9778 C CA . THR A 1 88 ? -12.251 -9.370 1.502 1.00 0.00 88 THR A CA 7
ATOM 9779 C C . THR A 1 88 ? -13.596 -9.383 2.231 1.00 0.00 88 THR A C 7
ATOM 9780 O O . THR A 1 88 ? -14.111 -10.446 2.571 1.00 0.00 88 THR A O 7
ATOM 9791 N N . ILE A 1 89 ? -14.125 -8.188 2.450 1.00 0.00 89 ILE A N 7
ATOM 9792 C CA . ILE A 1 89 ? -15.400 -8.048 3.134 1.00 0.00 89 ILE A CA 7
ATOM 9793 C C . ILE A 1 89 ? -16.454 -7.554 2.141 1.00 0.00 89 ILE A C 7
ATOM 9794 O O . ILE A 1 89 ? -17.635 -7.870 2.276 1.00 0.00 89 ILE A O 7
ATOM 9810 N N . SER A 1 90 ? -15.989 -6.787 1.166 1.00 0.00 90 SER A N 7
ATOM 9811 C CA . SER A 1 90 ? -16.877 -6.246 0.151 1.00 0.00 90 SER A CA 7
ATOM 9812 C C . SER A 1 90 ? -16.081 -5.894 -1.107 1.00 0.00 90 SER A C 7
ATOM 9813 O O . SER A 1 90 ? -14.853 -5.835 -1.072 1.00 0.00 90 SER A O 7
ATOM 9821 N N . GLY A 1 91 ? -16.813 -5.669 -2.188 1.00 0.00 91 GLY A N 7
ATOM 9822 C CA . GLY A 1 91 ? -16.190 -5.324 -3.455 1.00 0.00 91 GLY A CA 7
ATOM 9823 C C . GLY A 1 91 ? -17.228 -5.264 -4.578 1.00 0.00 91 GLY A C 7
ATOM 9824 O O . GLY A 1 91 ? -17.198 -6.078 -5.500 1.00 0.00 91 GLY A O 7
ATOM 9828 N N . PRO A 1 92 ? -18.146 -4.268 -4.459 1.00 0.00 92 PRO A N 7
ATOM 9829 C CA . PRO A 1 92 ? -19.191 -4.091 -5.453 1.00 0.00 92 PRO A CA 7
ATOM 9830 C C . PRO A 1 92 ? -18.631 -3.470 -6.734 1.00 0.00 92 PRO A C 7
ATOM 9831 O O . PRO A 1 92 ? -18.784 -4.030 -7.818 1.00 0.00 92 PRO A O 7
ATOM 9842 N N . SER A 1 93 ? -17.993 -2.321 -6.567 1.00 0.00 93 SER A N 7
ATOM 9843 C CA . SER A 1 93 ? -17.409 -1.618 -7.696 1.00 0.00 93 SER A CA 7
ATOM 9844 C C . SER A 1 93 ? -18.503 -1.224 -8.690 1.00 0.00 93 SER A C 7
ATOM 9845 O O . SER A 1 93 ? -19.524 -1.902 -8.795 1.00 0.00 93 SER A O 7
ATOM 9853 N N . SER A 1 94 ? -18.252 -0.130 -9.394 1.00 0.00 94 SER A N 7
ATOM 9854 C CA . SER A 1 94 ? -19.204 0.362 -10.376 1.00 0.00 94 SER A CA 7
ATOM 9855 C C . SER A 1 94 ? -18.596 0.284 -11.778 1.00 0.00 94 SER A C 7
ATOM 9856 O O . SER A 1 94 ? -17.455 0.692 -11.988 1.00 0.00 94 SER A O 7
ATOM 9864 N N . GLY A 1 95 ? -19.386 -0.244 -12.702 1.00 0.00 95 GLY A N 7
ATOM 9865 C CA . GLY A 1 95 ? -18.941 -0.381 -14.078 1.00 0.00 95 GLY A CA 7
ATOM 9866 C C . GLY A 1 95 ? -20.120 -0.283 -15.049 1.00 0.00 95 GLY A C 7
ATOM 9867 O O . GLY A 1 95 ? -21.175 0.242 -14.697 1.00 0.00 95 GLY A O 7
ATOM 9871 N N . GLY A 1 1 ? 16.128 -23.072 -29.482 1.00 0.00 1 GLY A N 8
ATOM 9872 C CA . GLY A 1 1 ? 16.269 -22.411 -30.767 1.00 0.00 1 GLY A CA 8
ATOM 9873 C C . GLY A 1 1 ? 17.078 -21.119 -30.633 1.00 0.00 1 GLY A C 8
ATOM 9874 O O . GLY A 1 1 ? 18.252 -21.152 -30.269 1.00 0.00 1 GLY A O 8
ATOM 9878 N N . SER A 1 2 ? 16.417 -20.011 -30.934 1.00 0.00 2 SER A N 8
ATOM 9879 C CA . SER A 1 2 ? 17.060 -18.710 -30.852 1.00 0.00 2 SER A CA 8
ATOM 9880 C C . SER A 1 2 ? 16.097 -17.688 -30.244 1.00 0.00 2 SER A C 8
ATOM 9881 O O . SER A 1 2 ? 14.888 -17.912 -30.211 1.00 0.00 2 SER A O 8
ATOM 9889 N N . SER A 1 3 ? 16.670 -16.589 -29.776 1.00 0.00 3 SER A N 8
ATOM 9890 C CA . SER A 1 3 ? 15.878 -15.532 -29.171 1.00 0.00 3 SER A CA 8
ATOM 9891 C C . SER A 1 3 ? 16.792 -14.403 -28.690 1.00 0.00 3 SER A C 8
ATOM 9892 O O . SER A 1 3 ? 18.012 -14.556 -28.663 1.00 0.00 3 SER A O 8
ATOM 9900 N N . GLY A 1 4 ? 16.166 -13.295 -28.321 1.00 0.00 4 GLY A N 8
ATOM 9901 C CA . GLY A 1 4 ? 16.908 -12.141 -27.842 1.00 0.00 4 GLY A CA 8
ATOM 9902 C C . GLY A 1 4 ? 15.975 -10.955 -27.591 1.00 0.00 4 GLY A C 8
ATOM 9903 O O . GLY A 1 4 ? 14.779 -11.031 -27.870 1.00 0.00 4 GLY A O 8
ATOM 9907 N N . SER A 1 5 ? 16.557 -9.885 -27.068 1.00 0.00 5 SER A N 8
ATOM 9908 C CA . SER A 1 5 ? 15.792 -8.684 -26.777 1.00 0.00 5 SER A CA 8
ATOM 9909 C C . SER A 1 5 ? 16.587 -7.445 -27.192 1.00 0.00 5 SER A C 8
ATOM 9910 O O . SER A 1 5 ? 17.816 -7.461 -27.189 1.00 0.00 5 SER A O 8
ATOM 9918 N N . SER A 1 6 ? 15.851 -6.399 -27.540 1.00 0.00 6 SER A N 8
ATOM 9919 C CA . SER A 1 6 ? 16.472 -5.153 -27.956 1.00 0.00 6 SER A CA 8
ATOM 9920 C C . SER A 1 6 ? 15.411 -4.058 -28.086 1.00 0.00 6 SER A C 8
ATOM 9921 O O . SER A 1 6 ? 15.500 -3.022 -27.428 1.00 0.00 6 SER A O 8
ATOM 9929 N N . GLY A 1 7 ? 14.433 -4.324 -28.939 1.00 0.00 7 GLY A N 8
ATOM 9930 C CA . GLY A 1 7 ? 13.357 -3.373 -29.163 1.00 0.00 7 GLY A CA 8
ATOM 9931 C C . GLY A 1 7 ? 12.939 -2.699 -27.855 1.00 0.00 7 GLY A C 8
ATOM 9932 O O . GLY A 1 7 ? 13.054 -1.482 -27.716 1.00 0.00 7 GLY A O 8
ATOM 9936 N N . ASP A 1 8 ? 12.463 -3.519 -26.930 1.00 0.00 8 ASP A N 8
ATOM 9937 C CA . ASP A 1 8 ? 12.028 -3.017 -25.637 1.00 0.00 8 ASP A CA 8
ATOM 9938 C C . ASP A 1 8 ? 13.010 -1.948 -25.153 1.00 0.00 8 ASP A C 8
ATOM 9939 O O . ASP A 1 8 ? 14.200 -2.218 -24.999 1.00 0.00 8 ASP A O 8
ATOM 9948 N N . ALA A 1 9 ? 12.475 -0.758 -24.927 1.00 0.00 9 ALA A N 8
ATOM 9949 C CA . ALA A 1 9 ? 13.289 0.353 -24.463 1.00 0.00 9 ALA A CA 8
ATOM 9950 C C . ALA A 1 9 ? 12.404 1.587 -24.278 1.00 0.00 9 ALA A C 8
ATOM 9951 O O . ALA A 1 9 ? 11.320 1.669 -24.853 1.00 0.00 9 ALA A O 8
ATOM 9958 N N . GLY A 1 10 ? 12.899 2.515 -23.472 1.00 0.00 10 GLY A N 8
ATOM 9959 C CA . GLY A 1 10 ? 12.166 3.741 -23.204 1.00 0.00 10 GLY A CA 8
ATOM 9960 C C . GLY A 1 10 ? 11.951 3.933 -21.702 1.00 0.00 10 GLY A C 8
ATOM 9961 O O . GLY A 1 10 ? 11.943 2.965 -20.943 1.00 0.00 10 GLY A O 8
ATOM 9965 N N . GLY A 1 11 ? 11.782 5.190 -21.317 1.00 0.00 11 GLY A N 8
ATOM 9966 C CA . GLY A 1 11 ? 11.567 5.522 -19.918 1.00 0.00 11 GLY A CA 8
ATOM 9967 C C . GLY A 1 11 ? 12.075 6.931 -19.605 1.00 0.00 11 GLY A C 8
ATOM 9968 O O . GLY A 1 11 ? 12.793 7.528 -20.406 1.00 0.00 11 GLY A O 8
ATOM 9972 N N . GLY A 1 12 ? 11.683 7.420 -18.438 1.00 0.00 12 GLY A N 8
ATOM 9973 C CA . GLY A 1 12 ? 12.090 8.748 -18.009 1.00 0.00 12 GLY A CA 8
ATOM 9974 C C . GLY A 1 12 ? 10.895 9.543 -17.480 1.00 0.00 12 GLY A C 8
ATOM 9975 O O . GLY A 1 12 ? 10.179 10.180 -18.251 1.00 0.00 12 GLY A O 8
ATOM 9979 N N . VAL A 1 13 ? 10.717 9.481 -16.169 1.00 0.00 13 VAL A N 8
ATOM 9980 C CA . VAL A 1 13 ? 9.621 10.187 -15.528 1.00 0.00 13 VAL A CA 8
ATOM 9981 C C . VAL A 1 13 ? 10.187 11.216 -14.547 1.00 0.00 13 VAL A C 8
ATOM 9982 O O . VAL A 1 13 ? 11.380 11.201 -14.247 1.00 0.00 13 VAL A O 8
ATOM 9995 N N . GLY A 1 14 ? 9.304 12.083 -14.074 1.00 0.00 14 GLY A N 8
ATOM 9996 C CA . GLY A 1 14 ? 9.701 13.117 -13.133 1.00 0.00 14 GLY A CA 8
ATOM 9997 C C . GLY A 1 14 ? 10.532 12.528 -11.991 1.00 0.00 14 GLY A C 8
ATOM 9998 O O . GLY A 1 14 ? 11.726 12.804 -11.880 1.00 0.00 14 GLY A O 8
ATOM 10002 N N . LYS A 1 15 ? 9.868 11.728 -11.170 1.00 0.00 15 LYS A N 8
ATOM 10003 C CA . LYS A 1 15 ? 10.530 11.098 -10.040 1.00 0.00 15 LYS A CA 8
ATOM 10004 C C . LYS A 1 15 ? 10.108 9.630 -9.961 1.00 0.00 15 LYS A C 8
ATOM 10005 O O . LYS A 1 15 ? 8.925 9.328 -9.810 1.00 0.00 15 LYS A O 8
ATOM 10024 N N . GLU A 1 16 ? 11.098 8.756 -10.065 1.00 0.00 16 GLU A N 8
ATOM 10025 C CA . GLU A 1 16 ? 10.843 7.326 -10.006 1.00 0.00 16 GLU A CA 8
ATOM 10026 C C . GLU A 1 16 ? 10.120 6.969 -8.706 1.00 0.00 16 GLU A C 8
ATOM 10027 O O . GLU A 1 16 ? 10.710 7.021 -7.629 1.00 0.00 16 GLU A O 8
ATOM 10039 N N . LEU A 1 17 ? 8.851 6.613 -8.851 1.00 0.00 17 LEU A N 8
ATOM 10040 C CA . LEU A 1 17 ? 8.041 6.247 -7.701 1.00 0.00 17 LEU A CA 8
ATOM 10041 C C . LEU A 1 17 ? 8.865 5.363 -6.763 1.00 0.00 17 LEU A C 8
ATOM 10042 O O . LEU A 1 17 ? 9.819 4.716 -7.192 1.00 0.00 17 LEU A O 8
ATOM 10058 N N . VAL A 1 18 ? 8.467 5.365 -5.499 1.00 0.00 18 VAL A N 8
ATOM 10059 C CA . VAL A 1 18 ? 9.157 4.572 -4.496 1.00 0.00 18 VAL A CA 8
ATOM 10060 C C . VAL A 1 18 ? 8.556 3.165 -4.463 1.00 0.00 18 VAL A C 8
ATOM 10061 O O . VAL A 1 18 ? 7.367 2.988 -4.727 1.00 0.00 18 VAL A O 8
ATOM 10074 N N . ASP A 1 19 ? 9.403 2.201 -4.135 1.00 0.00 19 ASP A N 8
ATOM 10075 C CA . ASP A 1 19 ? 8.970 0.816 -4.063 1.00 0.00 19 ASP A CA 8
ATOM 10076 C C . ASP A 1 19 ? 8.456 0.520 -2.653 1.00 0.00 19 ASP A C 8
ATOM 10077 O O . ASP A 1 19 ? 9.081 0.905 -1.667 1.00 0.00 19 ASP A O 8
ATOM 10086 N N . LEU A 1 20 ? 7.321 -0.163 -2.603 1.00 0.00 20 LEU A N 8
ATOM 10087 C CA . LEU A 1 20 ? 6.716 -0.516 -1.331 1.00 0.00 20 LEU A CA 8
ATOM 10088 C C . LEU A 1 20 ? 6.105 -1.915 -1.432 1.00 0.00 20 LEU A C 8
ATOM 10089 O O . LEU A 1 20 ? 5.610 -2.305 -2.488 1.00 0.00 20 LEU A O 8
ATOM 10105 N N . LYS A 1 21 ? 6.159 -2.631 -0.319 1.00 0.00 21 LYS A N 8
ATOM 10106 C CA . LYS A 1 21 ? 5.618 -3.979 -0.269 1.00 0.00 21 LYS A CA 8
ATOM 10107 C C . LYS A 1 21 ? 4.266 -3.954 0.447 1.00 0.00 21 LYS A C 8
ATOM 10108 O O . LYS A 1 21 ? 4.192 -3.634 1.632 1.00 0.00 21 LYS A O 8
ATOM 10127 N N . ILE A 1 22 ? 3.229 -4.296 -0.304 1.00 0.00 22 ILE A N 8
ATOM 10128 C CA . ILE A 1 22 ? 1.883 -4.317 0.243 1.00 0.00 22 ILE A CA 8
ATOM 10129 C C . ILE A 1 22 ? 1.683 -5.605 1.044 1.00 0.00 22 ILE A C 8
ATOM 10130 O O . ILE A 1 22 ? 1.239 -6.616 0.501 1.00 0.00 22 ILE A O 8
ATOM 10146 N N . ILE A 1 23 ? 2.020 -5.528 2.323 1.00 0.00 23 ILE A N 8
ATOM 10147 C CA . ILE A 1 23 ? 1.883 -6.675 3.204 1.00 0.00 23 ILE A CA 8
ATOM 10148 C C . ILE A 1 23 ? 0.421 -6.810 3.635 1.00 0.00 23 ILE A C 8
ATOM 10149 O O . ILE A 1 23 ? -0.146 -5.887 4.219 1.00 0.00 23 ILE A O 8
ATOM 10165 N N . TRP A 1 24 ? -0.148 -7.967 3.330 1.00 0.00 24 TRP A N 8
ATOM 10166 C CA . TRP A 1 24 ? -1.533 -8.235 3.679 1.00 0.00 24 TRP A CA 8
ATOM 10167 C C . TRP A 1 24 ? -1.693 -9.746 3.854 1.00 0.00 24 TRP A C 8
ATOM 10168 O O . TRP A 1 24 ? -1.761 -10.485 2.873 1.00 0.00 24 TRP A O 8
ATOM 10189 N N . ASN A 1 25 ? -1.748 -10.161 5.111 1.00 0.00 25 ASN A N 8
ATOM 10190 C CA . ASN A 1 25 ? -1.899 -11.571 5.428 1.00 0.00 25 ASN A CA 8
ATOM 10191 C C . ASN A 1 25 ? -0.613 -12.313 5.056 1.00 0.00 25 ASN A C 8
ATOM 10192 O O . ASN A 1 25 ? 0.109 -12.788 5.931 1.00 0.00 25 ASN A O 8
ATOM 10203 N N . LYS A 1 26 ? -0.367 -12.390 3.756 1.00 0.00 26 LYS A N 8
ATOM 10204 C CA . LYS A 1 26 ? 0.819 -13.066 3.258 1.00 0.00 26 LYS A CA 8
ATOM 10205 C C . LYS A 1 26 ? 0.953 -12.810 1.756 1.00 0.00 26 LYS A C 8
ATOM 10206 O O . LYS A 1 26 ? 1.228 -13.732 0.988 1.00 0.00 26 LYS A O 8
ATOM 10225 N N . THR A 1 27 ? 0.753 -11.556 1.381 1.00 0.00 27 THR A N 8
ATOM 10226 C CA . THR A 1 27 ? 0.848 -11.168 -0.016 1.00 0.00 27 THR A CA 8
ATOM 10227 C C . THR A 1 27 ? 1.903 -10.074 -0.195 1.00 0.00 27 THR A C 8
ATOM 10228 O O . THR A 1 27 ? 2.226 -9.357 0.751 1.00 0.00 27 THR A O 8
ATOM 10239 N N . LYS A 1 28 ? 2.411 -9.980 -1.415 1.00 0.00 28 LYS A N 8
ATOM 10240 C CA . LYS A 1 28 ? 3.422 -8.986 -1.730 1.00 0.00 28 LYS A CA 8
ATOM 10241 C C . LYS A 1 28 ? 3.114 -8.366 -3.095 1.00 0.00 28 LYS A C 8
ATOM 10242 O O . LYS A 1 28 ? 3.431 -8.949 -4.131 1.00 0.00 28 LYS A O 8
ATOM 10261 N N . HIS A 1 29 ? 2.501 -7.193 -3.052 1.00 0.00 29 HIS A N 8
ATOM 10262 C CA . HIS A 1 29 ? 2.147 -6.488 -4.272 1.00 0.00 29 HIS A CA 8
ATOM 10263 C C . HIS A 1 29 ? 3.107 -5.316 -4.485 1.00 0.00 29 HIS A C 8
ATOM 10264 O O . HIS A 1 29 ? 3.018 -4.302 -3.796 1.00 0.00 29 HIS A O 8
ATOM 10278 N N . ASP A 1 30 ? 4.005 -5.496 -5.443 1.00 0.00 30 ASP A N 8
ATOM 10279 C CA . ASP A 1 30 ? 4.982 -4.467 -5.756 1.00 0.00 30 ASP A CA 8
ATOM 10280 C C . ASP A 1 30 ? 4.278 -3.294 -6.441 1.00 0.00 30 ASP A C 8
ATOM 10281 O O . ASP A 1 30 ? 3.888 -3.392 -7.603 1.00 0.00 30 ASP A O 8
ATOM 10290 N N . VAL A 1 31 ? 4.138 -2.210 -5.692 1.00 0.00 31 VAL A N 8
ATOM 10291 C CA . VAL A 1 31 ? 3.488 -1.019 -6.212 1.00 0.00 31 VAL A CA 8
ATOM 10292 C C . VAL A 1 31 ? 4.475 0.149 -6.183 1.00 0.00 31 VAL A C 8
ATOM 10293 O O . VAL A 1 31 ? 5.241 0.296 -5.232 1.00 0.00 31 VAL A O 8
ATOM 10306 N N . LYS A 1 32 ? 4.425 0.951 -7.237 1.00 0.00 32 LYS A N 8
ATOM 10307 C CA . LYS A 1 32 ? 5.306 2.102 -7.344 1.00 0.00 32 LYS A CA 8
ATOM 10308 C C . LYS A 1 32 ? 4.492 3.382 -7.145 1.00 0.00 32 LYS A C 8
ATOM 10309 O O . LYS A 1 32 ? 3.665 3.733 -7.985 1.00 0.00 32 LYS A O 8
ATOM 10328 N N . VAL A 1 33 ? 4.753 4.043 -6.027 1.00 0.00 33 VAL A N 8
ATOM 10329 C CA . VAL A 1 33 ? 4.055 5.277 -5.707 1.00 0.00 33 VAL A CA 8
ATOM 10330 C C . VAL A 1 33 ? 5.076 6.351 -5.324 1.00 0.00 33 VAL A C 8
ATOM 10331 O O . VAL A 1 33 ? 6.160 6.036 -4.836 1.00 0.00 33 VAL A O 8
ATOM 10344 N N . PRO A 1 34 ? 4.682 7.630 -5.567 1.00 0.00 34 PRO A N 8
ATOM 10345 C CA . PRO A 1 34 ? 5.550 8.752 -5.254 1.00 0.00 34 PRO A CA 8
ATOM 10346 C C . PRO A 1 34 ? 5.587 9.013 -3.747 1.00 0.00 34 PRO A C 8
ATOM 10347 O O . PRO A 1 34 ? 4.589 8.814 -3.054 1.00 0.00 34 PRO A O 8
ATOM 10358 N N . LEU A 1 35 ? 6.746 9.454 -3.283 1.00 0.00 35 LEU A N 8
ATOM 10359 C CA . LEU A 1 35 ? 6.926 9.744 -1.870 1.00 0.00 35 LEU A CA 8
ATOM 10360 C C . LEU A 1 35 ? 6.180 11.033 -1.520 1.00 0.00 35 LEU A C 8
ATOM 10361 O O . LEU A 1 35 ? 5.942 11.318 -0.347 1.00 0.00 35 LEU A O 8
ATOM 10377 N N . ASP A 1 36 ? 5.831 11.778 -2.558 1.00 0.00 36 ASP A N 8
ATOM 10378 C CA . ASP A 1 36 ? 5.116 13.030 -2.375 1.00 0.00 36 ASP A CA 8
ATOM 10379 C C . ASP A 1 36 ? 3.692 12.735 -1.901 1.00 0.00 36 ASP A C 8
ATOM 10380 O O . ASP A 1 36 ? 2.978 13.638 -1.467 1.00 0.00 36 ASP A O 8
ATOM 10389 N N . SER A 1 37 ? 3.321 11.466 -1.998 1.00 0.00 37 SER A N 8
ATOM 10390 C CA . SER A 1 37 ? 1.995 11.041 -1.584 1.00 0.00 37 SER A CA 8
ATOM 10391 C C . SER A 1 37 ? 1.815 11.273 -0.083 1.00 0.00 37 SER A C 8
ATOM 10392 O O . SER A 1 37 ? 2.744 11.064 0.697 1.00 0.00 37 SER A O 8
ATOM 10400 N N . THR A 1 38 ? 0.615 11.703 0.278 1.00 0.00 38 THR A N 8
ATOM 10401 C CA . THR A 1 38 ? 0.302 11.966 1.672 1.00 0.00 38 THR A CA 8
ATOM 10402 C C . THR A 1 38 ? -0.063 10.666 2.392 1.00 0.00 38 THR A C 8
ATOM 10403 O O . THR A 1 38 ? -0.675 9.777 1.802 1.00 0.00 38 THR A O 8
ATOM 10414 N N . GLY A 1 39 ? 0.328 10.597 3.656 1.00 0.00 39 GLY A N 8
ATOM 10415 C CA . GLY A 1 39 ? 0.050 9.420 4.462 1.00 0.00 39 GLY A CA 8
ATOM 10416 C C . GLY A 1 39 ? -1.395 8.954 4.270 1.00 0.00 39 GLY A C 8
ATOM 10417 O O . GLY A 1 39 ? -1.703 7.779 4.466 1.00 0.00 39 GLY A O 8
ATOM 10421 N N . SER A 1 40 ? -2.242 9.898 3.888 1.00 0.00 40 SER A N 8
ATOM 10422 C CA . SER A 1 40 ? -3.647 9.598 3.668 1.00 0.00 40 SER A CA 8
ATOM 10423 C C . SER A 1 40 ? -3.823 8.868 2.335 1.00 0.00 40 SER A C 8
ATOM 10424 O O . SER A 1 40 ? -4.569 7.893 2.251 1.00 0.00 40 SER A O 8
ATOM 10432 N N . GLU A 1 41 ? -3.124 9.368 1.326 1.00 0.00 41 GLU A N 8
ATOM 10433 C CA . GLU A 1 41 ? -3.194 8.775 0.001 1.00 0.00 41 GLU A CA 8
ATOM 10434 C C . GLU A 1 41 ? -2.934 7.269 0.079 1.00 0.00 41 GLU A C 8
ATOM 10435 O O . GLU A 1 41 ? -3.579 6.487 -0.618 1.00 0.00 41 GLU A O 8
ATOM 10447 N N . LEU A 1 42 ? -1.989 6.908 0.934 1.00 0.00 42 LEU A N 8
ATOM 10448 C CA . LEU A 1 42 ? -1.635 5.510 1.112 1.00 0.00 42 LEU A CA 8
ATOM 10449 C C . LEU A 1 42 ? -2.910 4.663 1.117 1.00 0.00 42 LEU A C 8
ATOM 10450 O O . LEU A 1 42 ? -3.024 3.702 0.357 1.00 0.00 42 LEU A O 8
ATOM 10466 N N . LYS A 1 43 ? -3.836 5.049 1.982 1.00 0.00 43 LYS A N 8
ATOM 10467 C CA . LYS A 1 43 ? -5.098 4.338 2.095 1.00 0.00 43 LYS A CA 8
ATOM 10468 C C . LYS A 1 43 ? -5.626 4.018 0.695 1.00 0.00 43 LYS A C 8
ATOM 10469 O O . LYS A 1 43 ? -5.692 2.854 0.303 1.00 0.00 43 LYS A O 8
ATOM 10488 N N . GLN A 1 44 ? -5.989 5.073 -0.021 1.00 0.00 44 GLN A N 8
ATOM 10489 C CA . GLN A 1 44 ? -6.509 4.919 -1.368 1.00 0.00 44 GLN A CA 8
ATOM 10490 C C . GLN A 1 44 ? -5.460 4.266 -2.271 1.00 0.00 44 GLN A C 8
ATOM 10491 O O . GLN A 1 44 ? -5.796 3.701 -3.311 1.00 0.00 44 GLN A O 8
ATOM 10505 N N . LYS A 1 45 ? -4.211 4.365 -1.841 1.00 0.00 45 LYS A N 8
ATOM 10506 C CA . LYS A 1 45 ? -3.111 3.791 -2.597 1.00 0.00 45 LYS A CA 8
ATOM 10507 C C . LYS A 1 45 ? -3.084 2.276 -2.380 1.00 0.00 45 LYS A C 8
ATOM 10508 O O . LYS A 1 45 ? -2.639 1.529 -3.249 1.00 0.00 45 LYS A O 8
ATOM 10527 N N . ILE A 1 46 ? -3.567 1.869 -1.215 1.00 0.00 46 ILE A N 8
ATOM 10528 C CA . ILE A 1 46 ? -3.604 0.457 -0.873 1.00 0.00 46 ILE A CA 8
ATOM 10529 C C . ILE A 1 46 ? -4.959 -0.126 -1.279 1.00 0.00 46 ILE A C 8
ATOM 10530 O O . ILE A 1 46 ? -5.023 -1.201 -1.873 1.00 0.00 46 ILE A O 8
ATOM 10546 N N . HIS A 1 47 ? -6.009 0.609 -0.941 1.00 0.00 47 HIS A N 8
ATOM 10547 C CA . HIS A 1 47 ? -7.359 0.178 -1.263 1.00 0.00 47 HIS A CA 8
ATOM 10548 C C . HIS A 1 47 ? -7.485 -0.029 -2.773 1.00 0.00 47 HIS A C 8
ATOM 10549 O O . HIS A 1 47 ? -8.261 -0.869 -3.226 1.00 0.00 47 HIS A O 8
ATOM 10563 N N . SER A 1 48 ? -6.710 0.751 -3.512 1.00 0.00 48 SER A N 8
ATOM 10564 C CA . SER A 1 48 ? -6.725 0.664 -4.962 1.00 0.00 48 SER A CA 8
ATOM 10565 C C . SER A 1 48 ? -6.090 -0.653 -5.414 1.00 0.00 48 SER A C 8
ATOM 10566 O O . SER A 1 48 ? -6.189 -1.026 -6.582 1.00 0.00 48 SER A O 8
ATOM 10574 N N . ILE A 1 49 ? -5.451 -1.321 -4.465 1.00 0.00 49 ILE A N 8
ATOM 10575 C CA . ILE A 1 49 ? -4.800 -2.588 -4.751 1.00 0.00 49 ILE A CA 8
ATOM 10576 C C . ILE A 1 49 ? -5.513 -3.707 -3.988 1.00 0.00 49 ILE A C 8
ATOM 10577 O O . ILE A 1 49 ? -6.034 -4.642 -4.593 1.00 0.00 49 ILE A O 8
ATOM 10593 N N . THR A 1 50 ? -5.513 -3.573 -2.669 1.00 0.00 50 THR A N 8
ATOM 10594 C CA . THR A 1 50 ? -6.153 -4.561 -1.817 1.00 0.00 50 THR A CA 8
ATOM 10595 C C . THR A 1 50 ? -7.619 -4.740 -2.217 1.00 0.00 50 THR A C 8
ATOM 10596 O O . THR A 1 50 ? -8.166 -5.836 -2.108 1.00 0.00 50 THR A O 8
ATOM 10607 N N . GLY A 1 51 ? -8.213 -3.646 -2.672 1.00 0.00 51 GLY A N 8
ATOM 10608 C CA . GLY A 1 51 ? -9.605 -3.669 -3.088 1.00 0.00 51 GLY A CA 8
ATOM 10609 C C . GLY A 1 51 ? -10.535 -3.374 -1.910 1.00 0.00 51 GLY A C 8
ATOM 10610 O O . GLY A 1 51 ? -11.612 -2.809 -2.090 1.00 0.00 51 GLY A O 8
ATOM 10614 N N . LEU A 1 52 ? -10.084 -3.771 -0.728 1.00 0.00 52 LEU A N 8
ATOM 10615 C CA . LEU A 1 52 ? -10.863 -3.557 0.480 1.00 0.00 52 LEU A CA 8
ATOM 10616 C C . LEU A 1 52 ? -10.908 -2.060 0.793 1.00 0.00 52 LEU A C 8
ATOM 10617 O O . LEU A 1 52 ? -10.158 -1.277 0.211 1.00 0.00 52 LEU A O 8
ATOM 10633 N N . PRO A 1 53 ? -11.819 -1.697 1.736 1.00 0.00 53 PRO A N 8
ATOM 10634 C CA . PRO A 1 53 ? -11.972 -0.308 2.133 1.00 0.00 53 PRO A CA 8
ATOM 10635 C C . PRO A 1 53 ? -10.814 0.136 3.030 1.00 0.00 53 PRO A C 8
ATOM 10636 O O . PRO A 1 53 ? -10.293 -0.655 3.815 1.00 0.00 53 PRO A O 8
ATOM 10647 N N . PRO A 1 54 ? -10.436 1.434 2.880 1.00 0.00 54 PRO A N 8
ATOM 10648 C CA . PRO A 1 54 ? -9.350 1.993 3.667 1.00 0.00 54 PRO A CA 8
ATOM 10649 C C . PRO A 1 54 ? -9.795 2.253 5.107 1.00 0.00 54 PRO A C 8
ATOM 10650 O O . PRO A 1 54 ? -8.982 2.209 6.029 1.00 0.00 54 PRO A O 8
ATOM 10661 N N . ALA A 1 55 ? -11.084 2.519 5.256 1.00 0.00 55 ALA A N 8
ATOM 10662 C CA . ALA A 1 55 ? -11.646 2.786 6.569 1.00 0.00 55 ALA A CA 8
ATOM 10663 C C . ALA A 1 55 ? -11.476 1.550 7.454 1.00 0.00 55 ALA A C 8
ATOM 10664 O O . ALA A 1 55 ? -11.421 1.660 8.677 1.00 0.00 55 ALA A O 8
ATOM 10671 N N . MET A 1 56 ? -11.399 0.400 6.799 1.00 0.00 56 MET A N 8
ATOM 10672 C CA . MET A 1 56 ? -11.236 -0.856 7.511 1.00 0.00 56 MET A CA 8
ATOM 10673 C C . MET A 1 56 ? -9.760 -1.244 7.609 1.00 0.00 56 MET A C 8
ATOM 10674 O O . MET A 1 56 ? -9.333 -1.830 8.603 1.00 0.00 56 MET A O 8
ATOM 10688 N N . GLN A 1 57 ? -9.020 -0.901 6.565 1.00 0.00 57 GLN A N 8
ATOM 10689 C CA . GLN A 1 57 ? -7.600 -1.205 6.521 1.00 0.00 57 GLN A CA 8
ATOM 10690 C C . GLN A 1 57 ? -6.874 -0.521 7.681 1.00 0.00 57 GLN A C 8
ATOM 10691 O O . GLN A 1 57 ? -7.412 0.395 8.300 1.00 0.00 57 GLN A O 8
ATOM 10705 N N . LYS A 1 58 ? -5.663 -0.992 7.939 1.00 0.00 58 LYS A N 8
ATOM 10706 C CA . LYS A 1 58 ? -4.858 -0.436 9.014 1.00 0.00 58 LYS A CA 8
ATOM 10707 C C . LYS A 1 58 ? -3.469 -0.086 8.476 1.00 0.00 58 LYS A C 8
ATOM 10708 O O . LYS A 1 58 ? -2.588 -0.943 8.416 1.00 0.00 58 LYS A O 8
ATOM 10727 N N . VAL A 1 59 ? -3.316 1.175 8.099 1.00 0.00 59 VAL A N 8
ATOM 10728 C CA . VAL A 1 59 ? -2.050 1.649 7.568 1.00 0.00 59 VAL A CA 8
ATOM 10729 C C . VAL A 1 59 ? -1.069 1.871 8.721 1.00 0.00 59 VAL A C 8
ATOM 10730 O O . VAL A 1 59 ? -1.162 2.867 9.436 1.00 0.00 59 VAL A O 8
ATOM 10743 N N . MET A 1 60 ? -0.152 0.925 8.866 1.00 0.00 60 MET A N 8
ATOM 10744 C CA . MET A 1 60 ? 0.845 1.005 9.920 1.00 0.00 60 MET A CA 8
ATOM 10745 C C . MET A 1 60 ? 2.145 0.319 9.498 1.00 0.00 60 MET A C 8
ATOM 10746 O O . MET A 1 60 ? 2.152 -0.873 9.195 1.00 0.00 60 MET A O 8
ATOM 10760 N N . TYR A 1 61 ? 3.215 1.101 9.492 1.00 0.00 61 TYR A N 8
ATOM 10761 C CA . TYR A 1 61 ? 4.518 0.584 9.112 1.00 0.00 61 TYR A CA 8
ATOM 10762 C C . TYR A 1 61 ? 5.565 0.895 10.184 1.00 0.00 61 TYR A C 8
ATOM 10763 O O . TYR A 1 61 ? 6.084 2.009 10.245 1.00 0.00 61 TYR A O 8
ATOM 10781 N N . LYS A 1 62 ? 5.845 -0.109 11.002 1.00 0.00 62 LYS A N 8
ATOM 10782 C CA . LYS A 1 62 ? 6.821 0.043 12.067 1.00 0.00 62 LYS A CA 8
ATOM 10783 C C . LYS A 1 62 ? 6.504 1.309 12.866 1.00 0.00 62 LYS A C 8
ATOM 10784 O O . LYS A 1 62 ? 7.383 1.875 13.514 1.00 0.00 62 LYS A O 8
ATOM 10803 N N . GLY A 1 63 ? 5.245 1.717 12.793 1.00 0.00 63 GLY A N 8
ATOM 10804 C CA . GLY A 1 63 ? 4.801 2.906 13.501 1.00 0.00 63 GLY A CA 8
ATOM 10805 C C . GLY A 1 63 ? 3.603 3.547 12.798 1.00 0.00 63 GLY A C 8
ATOM 10806 O O . GLY A 1 63 ? 3.456 3.431 11.582 1.00 0.00 63 GLY A O 8
ATOM 10810 N N . LEU A 1 64 ? 2.776 4.209 13.594 1.00 0.00 64 LEU A N 8
ATOM 10811 C CA . LEU A 1 64 ? 1.595 4.869 13.064 1.00 0.00 64 LEU A CA 8
ATOM 10812 C C . LEU A 1 64 ? 2.007 5.810 11.930 1.00 0.00 64 LEU A C 8
ATOM 10813 O O . LEU A 1 64 ? 3.052 6.454 12.002 1.00 0.00 64 LEU A O 8
ATOM 10829 N N . VAL A 1 65 ? 1.164 5.859 10.909 1.00 0.00 65 VAL A N 8
ATOM 10830 C CA . VAL A 1 65 ? 1.428 6.710 9.761 1.00 0.00 65 VAL A CA 8
ATOM 10831 C C . VAL A 1 65 ? 0.540 7.954 9.839 1.00 0.00 65 VAL A C 8
ATOM 10832 O O . VAL A 1 65 ? -0.679 7.861 9.709 1.00 0.00 65 VAL A O 8
ATOM 10845 N N . PRO A 1 66 ? 1.204 9.121 10.058 1.00 0.00 66 PRO A N 8
ATOM 10846 C CA . PRO A 1 66 ? 0.489 10.382 10.156 1.00 0.00 66 PRO A CA 8
ATOM 10847 C C . PRO A 1 66 ? 0.032 10.861 8.776 1.00 0.00 66 PRO A C 8
ATOM 10848 O O . PRO A 1 66 ? 0.809 10.854 7.823 1.00 0.00 66 PRO A O 8
ATOM 10859 N N . GLU A 1 67 ? -1.229 11.265 8.714 1.00 0.00 67 GLU A N 8
ATOM 10860 C CA . GLU A 1 67 ? -1.799 11.746 7.467 1.00 0.00 67 GLU A CA 8
ATOM 10861 C C . GLU A 1 67 ? -1.411 13.208 7.235 1.00 0.00 67 GLU A C 8
ATOM 10862 O O . GLU A 1 67 ? -1.466 13.697 6.108 1.00 0.00 67 GLU A O 8
ATOM 10874 N N . ASP A 1 68 ? -1.026 13.864 8.320 1.00 0.00 68 ASP A N 8
ATOM 10875 C CA . ASP A 1 68 ? -0.628 15.260 8.248 1.00 0.00 68 ASP A CA 8
ATOM 10876 C C . ASP A 1 68 ? 0.792 15.353 7.686 1.00 0.00 68 ASP A C 8
ATOM 10877 O O . ASP A 1 68 ? 1.292 16.448 7.432 1.00 0.00 68 ASP A O 8
ATOM 10886 N N . LYS A 1 69 ? 1.402 14.190 7.509 1.00 0.00 69 LYS A N 8
ATOM 10887 C CA . LYS A 1 69 ? 2.754 14.127 6.982 1.00 0.00 69 LYS A CA 8
ATOM 10888 C C . LYS A 1 69 ? 2.814 13.079 5.868 1.00 0.00 69 LYS A C 8
ATOM 10889 O O . LYS A 1 69 ? 2.231 12.003 5.991 1.00 0.00 69 LYS A O 8
ATOM 10908 N N . THR A 1 70 ? 3.525 13.431 4.807 1.00 0.00 70 THR A N 8
ATOM 10909 C CA . THR A 1 70 ? 3.669 12.535 3.672 1.00 0.00 70 THR A CA 8
ATOM 10910 C C . THR A 1 70 ? 4.646 11.406 4.005 1.00 0.00 70 THR A C 8
ATOM 10911 O O . THR A 1 70 ? 5.341 11.460 5.019 1.00 0.00 70 THR A O 8
ATOM 10922 N N . LEU A 1 71 ? 4.670 10.410 3.131 1.00 0.00 71 LEU A N 8
ATOM 10923 C CA . LEU A 1 71 ? 5.551 9.270 3.320 1.00 0.00 71 LEU A CA 8
ATOM 10924 C C . LEU A 1 71 ? 6.975 9.769 3.576 1.00 0.00 71 LEU A C 8
ATOM 10925 O O . LEU A 1 71 ? 7.554 9.490 4.624 1.00 0.00 71 LEU A O 8
ATOM 10941 N N . ARG A 1 72 ? 7.497 10.497 2.600 1.00 0.00 72 ARG A N 8
ATOM 10942 C CA . ARG A 1 72 ? 8.842 11.036 2.706 1.00 0.00 72 ARG A CA 8
ATOM 10943 C C . ARG A 1 72 ? 9.030 11.729 4.057 1.00 0.00 72 ARG A C 8
ATOM 10944 O O . ARG A 1 72 ? 10.156 11.876 4.532 1.00 0.00 72 ARG A O 8
ATOM 10965 N N . GLU A 1 73 ? 7.912 12.137 4.639 1.00 0.00 73 GLU A N 8
ATOM 10966 C CA . GLU A 1 73 ? 7.939 12.810 5.926 1.00 0.00 73 GLU A CA 8
ATOM 10967 C C . GLU A 1 73 ? 7.792 11.794 7.060 1.00 0.00 73 GLU A C 8
ATOM 10968 O O . GLU A 1 73 ? 8.475 11.891 8.078 1.00 0.00 73 GLU A O 8
ATOM 10980 N N . ILE A 1 74 ? 6.895 10.842 6.846 1.00 0.00 74 ILE A N 8
ATOM 10981 C CA . ILE A 1 74 ? 6.649 9.809 7.838 1.00 0.00 74 ILE A CA 8
ATOM 10982 C C . ILE A 1 74 ? 7.869 8.889 7.922 1.00 0.00 74 ILE A C 8
ATOM 10983 O O . ILE A 1 74 ? 7.949 8.038 8.807 1.00 0.00 74 ILE A O 8
ATOM 10999 N N . LYS A 1 75 ? 8.788 9.091 6.990 1.00 0.00 75 LYS A N 8
ATOM 11000 C CA . LYS A 1 75 ? 10.000 8.290 6.948 1.00 0.00 75 LYS A CA 8
ATOM 11001 C C . LYS A 1 75 ? 9.736 7.014 6.146 1.00 0.00 75 LYS A C 8
ATOM 11002 O O . LYS A 1 75 ? 9.345 5.992 6.708 1.00 0.00 75 LYS A O 8
ATOM 11021 N N . VAL A 1 76 ? 9.959 7.116 4.844 1.00 0.00 76 VAL A N 8
ATOM 11022 C CA . VAL A 1 76 ? 9.750 5.983 3.958 1.00 0.00 76 VAL A CA 8
ATOM 11023 C C . VAL A 1 76 ? 10.900 5.908 2.952 1.00 0.00 76 VAL A C 8
ATOM 11024 O O . VAL A 1 76 ? 11.495 6.928 2.607 1.00 0.00 76 VAL A O 8
ATOM 11037 N N . THR A 1 77 ? 11.180 4.690 2.511 1.00 0.00 77 THR A N 8
ATOM 11038 C CA . THR A 1 77 ? 12.249 4.469 1.552 1.00 0.00 77 THR A CA 8
ATOM 11039 C C . THR A 1 77 ? 11.779 3.532 0.437 1.00 0.00 77 THR A C 8
ATOM 11040 O O . THR A 1 77 ? 10.637 3.077 0.444 1.00 0.00 77 THR A O 8
ATOM 11051 N N . SER A 1 78 ? 12.685 3.272 -0.494 1.00 0.00 78 SER A N 8
ATOM 11052 C CA . SER A 1 78 ? 12.378 2.397 -1.613 1.00 0.00 78 SER A CA 8
ATOM 11053 C C . SER A 1 78 ? 12.539 0.935 -1.193 1.00 0.00 78 SER A C 8
ATOM 11054 O O . SER A 1 78 ? 13.658 0.436 -1.084 1.00 0.00 78 SER A O 8
ATOM 11062 N N . GLY A 1 79 ? 11.404 0.289 -0.970 1.00 0.00 79 GLY A N 8
ATOM 11063 C CA . GLY A 1 79 ? 11.404 -1.107 -0.565 1.00 0.00 79 GLY A CA 8
ATOM 11064 C C . GLY A 1 79 ? 10.826 -1.269 0.842 1.00 0.00 79 GLY A C 8
ATOM 11065 O O . GLY A 1 79 ? 11.127 -2.242 1.532 1.00 0.00 79 GLY A O 8
ATOM 11069 N N . ALA A 1 80 ? 10.007 -0.301 1.226 1.00 0.00 80 ALA A N 8
ATOM 11070 C CA . ALA A 1 80 ? 9.384 -0.325 2.539 1.00 0.00 80 ALA A CA 8
ATOM 11071 C C . ALA A 1 80 ? 8.301 -1.405 2.565 1.00 0.00 80 ALA A C 8
ATOM 11072 O O . ALA A 1 80 ? 8.073 -2.086 1.566 1.00 0.00 80 ALA A O 8
ATOM 11079 N N . LYS A 1 81 ? 7.662 -1.528 3.719 1.00 0.00 81 LYS A N 8
ATOM 11080 C CA . LYS A 1 81 ? 6.608 -2.514 3.889 1.00 0.00 81 LYS A CA 8
ATOM 11081 C C . LYS A 1 81 ? 5.337 -1.816 4.377 1.00 0.00 81 LYS A C 8
ATOM 11082 O O . LYS A 1 81 ? 5.407 -0.773 5.026 1.00 0.00 81 LYS A O 8
ATOM 11101 N N . ILE A 1 82 ? 4.204 -2.420 4.047 1.00 0.00 82 ILE A N 8
ATOM 11102 C CA . ILE A 1 82 ? 2.919 -1.870 4.444 1.00 0.00 82 ILE A CA 8
ATOM 11103 C C . ILE A 1 82 ? 2.006 -3.005 4.913 1.00 0.00 82 ILE A C 8
ATOM 11104 O O . ILE A 1 82 ? 1.595 -3.845 4.115 1.00 0.00 82 ILE A O 8
ATOM 11120 N N . MET A 1 83 ? 1.716 -2.992 6.206 1.00 0.00 83 MET A N 8
ATOM 11121 C CA . MET A 1 83 ? 0.860 -4.009 6.791 1.00 0.00 83 MET A CA 8
ATOM 11122 C C . MET A 1 83 ? -0.617 -3.672 6.577 1.00 0.00 83 MET A C 8
ATOM 11123 O O . MET A 1 83 ? -1.040 -2.541 6.812 1.00 0.00 83 MET A O 8
ATOM 11137 N N . VAL A 1 84 ? -1.362 -4.674 6.133 1.00 0.00 84 VAL A N 8
ATOM 11138 C CA . VAL A 1 84 ? -2.783 -4.497 5.884 1.00 0.00 84 VAL A CA 8
ATOM 11139 C C . VAL A 1 84 ? -3.575 -5.452 6.779 1.00 0.00 84 VAL A C 8
ATOM 11140 O O . VAL A 1 84 ? -3.165 -6.592 6.993 1.00 0.00 84 VAL A O 8
ATOM 11153 N N . VAL A 1 85 ? -4.696 -4.952 7.278 1.00 0.00 85 VAL A N 8
ATOM 11154 C CA . VAL A 1 85 ? -5.549 -5.747 8.145 1.00 0.00 85 VAL A CA 8
ATOM 11155 C C . VAL A 1 85 ? -6.964 -5.785 7.564 1.00 0.00 85 VAL A C 8
ATOM 11156 O O . VAL A 1 85 ? -7.405 -4.828 6.929 1.00 0.00 85 VAL A O 8
ATOM 11169 N N . GLY A 1 86 ? -7.637 -6.901 7.803 1.00 0.00 86 GLY A N 8
ATOM 11170 C CA . GLY A 1 86 ? -8.993 -7.077 7.311 1.00 0.00 86 GLY A CA 8
ATOM 11171 C C . GLY A 1 86 ? -9.256 -8.537 6.938 1.00 0.00 86 GLY A C 8
ATOM 11172 O O . GLY A 1 86 ? -8.542 -9.434 7.383 1.00 0.00 86 GLY A O 8
ATOM 11176 N N . SER A 1 87 ? -10.284 -8.731 6.124 1.00 0.00 87 SER A N 8
ATOM 11177 C CA . SER A 1 87 ? -10.650 -10.067 5.686 1.00 0.00 87 SER A CA 8
ATOM 11178 C C . SER A 1 87 ? -11.286 -10.841 6.842 1.00 0.00 87 SER A C 8
ATOM 11179 O O . SER A 1 87 ? -11.051 -10.527 8.008 1.00 0.00 87 SER A O 8
ATOM 11187 N N . THR A 1 88 ? -12.081 -11.837 6.479 1.00 0.00 88 THR A N 8
ATOM 11188 C CA . THR A 1 88 ? -12.753 -12.658 7.471 1.00 0.00 88 THR A CA 8
ATOM 11189 C C . THR A 1 88 ? -13.626 -11.790 8.379 1.00 0.00 88 THR A C 8
ATOM 11190 O O . THR A 1 88 ? -13.512 -10.565 8.370 1.00 0.00 88 THR A O 8
ATOM 11201 N N . ILE A 1 89 ? -14.478 -12.458 9.142 1.00 0.00 89 ILE A N 8
ATOM 11202 C CA . ILE A 1 89 ? -15.370 -11.763 10.055 1.00 0.00 89 ILE A CA 8
ATOM 11203 C C . ILE A 1 89 ? -16.201 -10.745 9.271 1.00 0.00 89 ILE A C 8
ATOM 11204 O O . ILE A 1 89 ? -17.203 -11.101 8.652 1.00 0.00 89 ILE A O 8
ATOM 11220 N N . SER A 1 90 ? -15.755 -9.498 9.323 1.00 0.00 90 SER A N 8
ATOM 11221 C CA . SER A 1 90 ? -16.445 -8.426 8.626 1.00 0.00 90 SER A CA 8
ATOM 11222 C C . SER A 1 90 ? -16.526 -8.741 7.131 1.00 0.00 90 SER A C 8
ATOM 11223 O O . SER A 1 90 ? -15.657 -9.422 6.589 1.00 0.00 90 SER A O 8
ATOM 11231 N N . GLY A 1 91 ? -17.578 -8.231 6.508 1.00 0.00 91 GLY A N 8
ATOM 11232 C CA . GLY A 1 91 ? -17.784 -8.450 5.086 1.00 0.00 91 GLY A CA 8
ATOM 11233 C C . GLY A 1 91 ? -18.976 -7.638 4.574 1.00 0.00 91 GLY A C 8
ATOM 11234 O O . GLY A 1 91 ? -20.123 -8.059 4.710 1.00 0.00 91 GLY A O 8
ATOM 11238 N N . PRO A 1 92 ? -18.654 -6.458 3.979 1.00 0.00 92 PRO A N 8
ATOM 11239 C CA . PRO A 1 92 ? -19.684 -5.583 3.446 1.00 0.00 92 PRO A CA 8
ATOM 11240 C C . PRO A 1 92 ? -20.243 -6.133 2.132 1.00 0.00 92 PRO A C 8
ATOM 11241 O O . PRO A 1 92 ? -21.442 -6.386 2.020 1.00 0.00 92 PRO A O 8
ATOM 11252 N N . SER A 1 93 ? -19.348 -6.301 1.169 1.00 0.00 93 SER A N 8
ATOM 11253 C CA . SER A 1 93 ? -19.737 -6.816 -0.133 1.00 0.00 93 SER A CA 8
ATOM 11254 C C . SER A 1 93 ? -18.507 -6.941 -1.034 1.00 0.00 93 SER A C 8
ATOM 11255 O O . SER A 1 93 ? -18.125 -5.984 -1.706 1.00 0.00 93 SER A O 8
ATOM 11263 N N . SER A 1 94 ? -17.921 -8.129 -1.020 1.00 0.00 94 SER A N 8
ATOM 11264 C CA . SER A 1 94 ? -16.743 -8.392 -1.828 1.00 0.00 94 SER A CA 8
ATOM 11265 C C . SER A 1 94 ? -15.590 -7.491 -1.381 1.00 0.00 94 SER A C 8
ATOM 11266 O O . SER A 1 94 ? -15.803 -6.328 -1.042 1.00 0.00 94 SER A O 8
ATOM 11274 N N . GLY A 1 95 ? -14.395 -8.062 -1.396 1.00 0.00 95 GLY A N 8
ATOM 11275 C CA . GLY A 1 95 ? -13.208 -7.325 -0.996 1.00 0.00 95 GLY A CA 8
ATOM 11276 C C . GLY A 1 95 ? -11.952 -8.187 -1.141 1.00 0.00 95 GLY A C 8
ATOM 11277 O O . GLY A 1 95 ? -11.437 -8.360 -2.244 1.00 0.00 95 GLY A O 8
ATOM 11281 N N . GLY A 1 1 ? 14.848 -4.585 -48.120 1.00 0.00 1 GLY A N 9
ATOM 11282 C CA . GLY A 1 1 ? 14.892 -4.584 -46.668 1.00 0.00 1 GLY A CA 9
ATOM 11283 C C . GLY A 1 1 ? 15.601 -3.334 -46.141 1.00 0.00 1 GLY A C 9
ATOM 11284 O O . GLY A 1 1 ? 16.434 -2.750 -46.834 1.00 0.00 1 GLY A O 9
ATOM 11288 N N . SER A 1 2 ? 15.245 -2.960 -44.921 1.00 0.00 2 SER A N 9
ATOM 11289 C CA . SER A 1 2 ? 15.836 -1.790 -44.294 1.00 0.00 2 SER A CA 9
ATOM 11290 C C . SER A 1 2 ? 15.235 -1.582 -42.903 1.00 0.00 2 SER A C 9
ATOM 11291 O O . SER A 1 2 ? 14.196 -2.155 -42.580 1.00 0.00 2 SER A O 9
ATOM 11299 N N . SER A 1 3 ? 15.914 -0.760 -42.117 1.00 0.00 3 SER A N 9
ATOM 11300 C CA . SER A 1 3 ? 15.460 -0.469 -40.767 1.00 0.00 3 SER A CA 9
ATOM 11301 C C . SER A 1 3 ? 16.439 0.485 -40.080 1.00 0.00 3 SER A C 9
ATOM 11302 O O . SER A 1 3 ? 17.539 0.716 -40.579 1.00 0.00 3 SER A O 9
ATOM 11310 N N . GLY A 1 4 ? 16.003 1.013 -38.946 1.00 0.00 4 GLY A N 9
ATOM 11311 C CA . GLY A 1 4 ? 16.827 1.936 -38.185 1.00 0.00 4 GLY A CA 9
ATOM 11312 C C . GLY A 1 4 ? 16.018 3.157 -37.742 1.00 0.00 4 GLY A C 9
ATOM 11313 O O . GLY A 1 4 ? 15.427 3.847 -38.571 1.00 0.00 4 GLY A O 9
ATOM 11317 N N . SER A 1 5 ? 16.018 3.386 -36.437 1.00 0.00 5 SER A N 9
ATOM 11318 C CA . SER A 1 5 ? 15.291 4.511 -35.875 1.00 0.00 5 SER A CA 9
ATOM 11319 C C . SER A 1 5 ? 15.457 4.535 -34.354 1.00 0.00 5 SER A C 9
ATOM 11320 O O . SER A 1 5 ? 15.616 3.488 -33.728 1.00 0.00 5 SER A O 9
ATOM 11328 N N . SER A 1 6 ? 15.415 5.739 -33.805 1.00 0.00 6 SER A N 9
ATOM 11329 C CA . SER A 1 6 ? 15.559 5.913 -32.369 1.00 0.00 6 SER A CA 9
ATOM 11330 C C . SER A 1 6 ? 15.401 7.389 -32.002 1.00 0.00 6 SER A C 9
ATOM 11331 O O . SER A 1 6 ? 15.373 8.251 -32.879 1.00 0.00 6 SER A O 9
ATOM 11339 N N . GLY A 1 7 ? 15.301 7.636 -30.704 1.00 0.00 7 GLY A N 9
ATOM 11340 C CA . GLY A 1 7 ? 15.146 8.993 -30.210 1.00 0.00 7 GLY A CA 9
ATOM 11341 C C . GLY A 1 7 ? 14.945 9.005 -28.693 1.00 0.00 7 GLY A C 9
ATOM 11342 O O . GLY A 1 7 ? 13.980 8.436 -28.186 1.00 0.00 7 GLY A O 9
ATOM 11346 N N . ASP A 1 8 ? 15.873 9.660 -28.011 1.00 0.00 8 ASP A N 9
ATOM 11347 C CA . ASP A 1 8 ? 15.811 9.753 -26.562 1.00 0.00 8 ASP A CA 9
ATOM 11348 C C . ASP A 1 8 ? 17.066 10.460 -26.046 1.00 0.00 8 ASP A C 9
ATOM 11349 O O . ASP A 1 8 ? 18.174 9.944 -26.184 1.00 0.00 8 ASP A O 9
ATOM 11358 N N . ALA A 1 9 ? 16.850 11.630 -25.463 1.00 0.00 9 ALA A N 9
ATOM 11359 C CA . ALA A 1 9 ? 17.951 12.412 -24.926 1.00 0.00 9 ALA A CA 9
ATOM 11360 C C . ALA A 1 9 ? 17.395 13.502 -24.006 1.00 0.00 9 ALA A C 9
ATOM 11361 O O . ALA A 1 9 ? 16.266 13.956 -24.188 1.00 0.00 9 ALA A O 9
ATOM 11368 N N . GLY A 1 10 ? 18.213 13.889 -23.039 1.00 0.00 10 GLY A N 9
ATOM 11369 C CA . GLY A 1 10 ? 17.818 14.916 -22.091 1.00 0.00 10 GLY A CA 9
ATOM 11370 C C . GLY A 1 10 ? 17.693 14.340 -20.679 1.00 0.00 10 GLY A C 9
ATOM 11371 O O . GLY A 1 10 ? 16.885 13.445 -20.439 1.00 0.00 10 GLY A O 9
ATOM 11375 N N . GLY A 1 11 ? 18.506 14.878 -19.781 1.00 0.00 11 GLY A N 9
ATOM 11376 C CA . GLY A 1 11 ? 18.497 14.429 -18.399 1.00 0.00 11 GLY A CA 9
ATOM 11377 C C . GLY A 1 11 ? 17.948 15.515 -17.473 1.00 0.00 11 GLY A C 9
ATOM 11378 O O . GLY A 1 11 ? 17.039 16.255 -17.848 1.00 0.00 11 GLY A O 9
ATOM 11382 N N . GLY A 1 12 ? 18.522 15.577 -16.281 1.00 0.00 12 GLY A N 9
ATOM 11383 C CA . GLY A 1 12 ? 18.101 16.561 -15.298 1.00 0.00 12 GLY A CA 9
ATOM 11384 C C . GLY A 1 12 ? 17.239 15.916 -14.210 1.00 0.00 12 GLY A C 9
ATOM 11385 O O . GLY A 1 12 ? 17.587 14.861 -13.682 1.00 0.00 12 GLY A O 9
ATOM 11389 N N . VAL A 1 13 ? 16.132 16.577 -13.908 1.00 0.00 13 VAL A N 9
ATOM 11390 C CA . VAL A 1 13 ? 15.218 16.081 -12.892 1.00 0.00 13 VAL A CA 9
ATOM 11391 C C . VAL A 1 13 ? 14.828 14.639 -13.224 1.00 0.00 13 VAL A C 9
ATOM 11392 O O . VAL A 1 13 ? 14.509 14.326 -14.370 1.00 0.00 13 VAL A O 9
ATOM 11405 N N . GLY A 1 14 ? 14.868 13.799 -12.200 1.00 0.00 14 GLY A N 9
ATOM 11406 C CA . GLY A 1 14 ? 14.524 12.397 -12.368 1.00 0.00 14 GLY A CA 9
ATOM 11407 C C . GLY A 1 14 ? 14.091 11.776 -11.038 1.00 0.00 14 GLY A C 9
ATOM 11408 O O . GLY A 1 14 ? 14.926 11.494 -10.180 1.00 0.00 14 GLY A O 9
ATOM 11412 N N . LYS A 1 15 ? 12.787 11.581 -10.909 1.00 0.00 15 LYS A N 9
ATOM 11413 C CA . LYS A 1 15 ? 12.234 10.998 -9.699 1.00 0.00 15 LYS A CA 9
ATOM 11414 C C . LYS A 1 15 ? 11.286 9.858 -10.075 1.00 0.00 15 LYS A C 9
ATOM 11415 O O . LYS A 1 15 ? 10.251 10.086 -10.699 1.00 0.00 15 LYS A O 9
ATOM 11434 N N . GLU A 1 16 ? 11.673 8.654 -9.678 1.00 0.00 16 GLU A N 9
ATOM 11435 C CA . GLU A 1 16 ? 10.870 7.478 -9.965 1.00 0.00 16 GLU A CA 9
ATOM 11436 C C . GLU A 1 16 ? 10.157 6.999 -8.698 1.00 0.00 16 GLU A C 9
ATOM 11437 O O . GLU A 1 16 ? 10.752 6.967 -7.622 1.00 0.00 16 GLU A O 9
ATOM 11449 N N . LEU A 1 17 ? 8.894 6.639 -8.869 1.00 0.00 17 LEU A N 9
ATOM 11450 C CA . LEU A 1 17 ? 8.094 6.164 -7.753 1.00 0.00 17 LEU A CA 9
ATOM 11451 C C . LEU A 1 17 ? 8.923 5.187 -6.916 1.00 0.00 17 LEU A C 9
ATOM 11452 O O . LEU A 1 17 ? 9.799 4.502 -7.442 1.00 0.00 17 LEU A O 9
ATOM 11468 N N . VAL A 1 18 ? 8.617 5.153 -5.628 1.00 0.00 18 VAL A N 9
ATOM 11469 C CA . VAL A 1 18 ? 9.322 4.271 -4.714 1.00 0.00 18 VAL A CA 9
ATOM 11470 C C . VAL A 1 18 ? 8.629 2.908 -4.689 1.00 0.00 18 VAL A C 9
ATOM 11471 O O . VAL A 1 18 ? 7.417 2.820 -4.881 1.00 0.00 18 VAL A O 9
ATOM 11484 N N . ASP A 1 19 ? 9.427 1.877 -4.452 1.00 0.00 19 ASP A N 9
ATOM 11485 C CA . ASP A 1 19 ? 8.905 0.522 -4.400 1.00 0.00 19 ASP A CA 9
ATOM 11486 C C . ASP A 1 19 ? 8.406 0.226 -2.984 1.00 0.00 19 ASP A C 9
ATOM 11487 O O . ASP A 1 19 ? 9.171 0.302 -2.024 1.00 0.00 19 ASP A O 9
ATOM 11496 N N . LEU A 1 20 ? 7.126 -0.104 -2.899 1.00 0.00 20 LEU A N 9
ATOM 11497 C CA . LEU A 1 20 ? 6.516 -0.411 -1.617 1.00 0.00 20 LEU A CA 9
ATOM 11498 C C . LEU A 1 20 ? 5.856 -1.790 -1.689 1.00 0.00 20 LEU A C 9
ATOM 11499 O O . LEU A 1 20 ? 5.230 -2.131 -2.691 1.00 0.00 20 LEU A O 9
ATOM 11515 N N . LYS A 1 21 ? 6.019 -2.545 -0.612 1.00 0.00 21 LYS A N 9
ATOM 11516 C CA . LYS A 1 21 ? 5.447 -3.879 -0.540 1.00 0.00 21 LYS A CA 9
ATOM 11517 C C . LYS A 1 21 ? 4.130 -3.823 0.235 1.00 0.00 21 LYS A C 9
ATOM 11518 O O . LYS A 1 21 ? 4.129 -3.659 1.454 1.00 0.00 21 LYS A O 9
ATOM 11537 N N . ILE A 1 22 ? 3.039 -3.964 -0.503 1.00 0.00 22 ILE A N 9
ATOM 11538 C CA . ILE A 1 22 ? 1.717 -3.931 0.100 1.00 0.00 22 ILE A CA 9
ATOM 11539 C C . ILE A 1 22 ? 1.492 -5.219 0.895 1.00 0.00 22 ILE A C 9
ATOM 11540 O O . ILE A 1 22 ? 0.876 -6.160 0.397 1.00 0.00 22 ILE A O 9
ATOM 11556 N N . ILE A 1 23 ? 2.004 -5.220 2.117 1.00 0.00 23 ILE A N 9
ATOM 11557 C CA . ILE A 1 23 ? 1.867 -6.376 2.985 1.00 0.00 23 ILE A CA 9
ATOM 11558 C C . ILE A 1 23 ? 0.430 -6.451 3.505 1.00 0.00 23 ILE A C 9
ATOM 11559 O O . ILE A 1 23 ? -0.064 -5.503 4.112 1.00 0.00 23 ILE A O 9
ATOM 11575 N N . TRP A 1 24 ? -0.200 -7.588 3.247 1.00 0.00 24 TRP A N 9
ATOM 11576 C CA . TRP A 1 24 ? -1.571 -7.798 3.680 1.00 0.00 24 TRP A CA 9
ATOM 11577 C C . TRP A 1 24 ? -1.779 -9.302 3.875 1.00 0.00 24 TRP A C 9
ATOM 11578 O O . TRP A 1 24 ? -1.794 -10.060 2.907 1.00 0.00 24 TRP A O 9
ATOM 11599 N N . ASN A 1 25 ? -1.934 -9.687 5.133 1.00 0.00 25 ASN A N 9
ATOM 11600 C CA . ASN A 1 25 ? -2.141 -11.086 5.468 1.00 0.00 25 ASN A CA 9
ATOM 11601 C C . ASN A 1 25 ? -0.848 -11.863 5.211 1.00 0.00 25 ASN A C 9
ATOM 11602 O O . ASN A 1 25 ? -0.123 -12.194 6.147 1.00 0.00 25 ASN A O 9
ATOM 11613 N N . LYS A 1 26 ? -0.600 -12.132 3.937 1.00 0.00 26 LYS A N 9
ATOM 11614 C CA . LYS A 1 26 ? 0.592 -12.865 3.546 1.00 0.00 26 LYS A CA 9
ATOM 11615 C C . LYS A 1 26 ? 0.843 -12.660 2.050 1.00 0.00 26 LYS A C 9
ATOM 11616 O O . LYS A 1 26 ? 1.403 -13.532 1.387 1.00 0.00 26 LYS A O 9
ATOM 11635 N N . THR A 1 27 ? 0.416 -11.504 1.564 1.00 0.00 27 THR A N 9
ATOM 11636 C CA . THR A 1 27 ? 0.587 -11.175 0.159 1.00 0.00 27 THR A CA 9
ATOM 11637 C C . THR A 1 27 ? 1.589 -10.030 -0.002 1.00 0.00 27 THR A C 9
ATOM 11638 O O . THR A 1 27 ? 1.815 -9.262 0.932 1.00 0.00 27 THR A O 9
ATOM 11649 N N . LYS A 1 28 ? 2.163 -9.951 -1.193 1.00 0.00 28 LYS A N 9
ATOM 11650 C CA . LYS A 1 28 ? 3.136 -8.913 -1.489 1.00 0.00 28 LYS A CA 9
ATOM 11651 C C . LYS A 1 28 ? 2.876 -8.361 -2.891 1.00 0.00 28 LYS A C 9
ATOM 11652 O O . LYS A 1 28 ? 3.277 -8.965 -3.885 1.00 0.00 28 LYS A O 9
ATOM 11671 N N . HIS A 1 29 ? 2.206 -7.218 -2.928 1.00 0.00 29 HIS A N 9
ATOM 11672 C CA . HIS A 1 29 ? 1.888 -6.577 -4.193 1.00 0.00 29 HIS A CA 9
ATOM 11673 C C . HIS A 1 29 ? 2.903 -5.469 -4.477 1.00 0.00 29 HIS A C 9
ATOM 11674 O O . HIS A 1 29 ? 3.003 -4.505 -3.720 1.00 0.00 29 HIS A O 9
ATOM 11688 N N . ASP A 1 30 ? 3.632 -5.644 -5.570 1.00 0.00 30 ASP A N 9
ATOM 11689 C CA . ASP A 1 30 ? 4.637 -4.671 -5.963 1.00 0.00 30 ASP A CA 9
ATOM 11690 C C . ASP A 1 30 ? 3.950 -3.473 -6.623 1.00 0.00 30 ASP A C 9
ATOM 11691 O O . ASP A 1 30 ? 3.422 -3.587 -7.728 1.00 0.00 30 ASP A O 9
ATOM 11700 N N . VAL A 1 31 ? 3.978 -2.353 -5.916 1.00 0.00 31 VAL A N 9
ATOM 11701 C CA . VAL A 1 31 ? 3.364 -1.135 -6.419 1.00 0.00 31 VAL A CA 9
ATOM 11702 C C . VAL A 1 31 ? 4.358 0.021 -6.294 1.00 0.00 31 VAL A C 9
ATOM 11703 O O . VAL A 1 31 ? 5.100 0.104 -5.316 1.00 0.00 31 VAL A O 9
ATOM 11716 N N . LYS A 1 32 ? 4.341 0.886 -7.298 1.00 0.00 32 LYS A N 9
ATOM 11717 C CA . LYS A 1 32 ? 5.232 2.034 -7.313 1.00 0.00 32 LYS A CA 9
ATOM 11718 C C . LYS A 1 32 ? 4.418 3.308 -7.080 1.00 0.00 32 LYS A C 9
ATOM 11719 O O . LYS A 1 32 ? 3.480 3.594 -7.822 1.00 0.00 32 LYS A O 9
ATOM 11738 N N . VAL A 1 33 ? 4.807 4.039 -6.045 1.00 0.00 33 VAL A N 9
ATOM 11739 C CA . VAL A 1 33 ? 4.125 5.277 -5.705 1.00 0.00 33 VAL A CA 9
ATOM 11740 C C . VAL A 1 33 ? 5.161 6.342 -5.341 1.00 0.00 33 VAL A C 9
ATOM 11741 O O . VAL A 1 33 ? 6.256 6.017 -4.883 1.00 0.00 33 VAL A O 9
ATOM 11754 N N . PRO A 1 34 ? 4.770 7.625 -5.564 1.00 0.00 34 PRO A N 9
ATOM 11755 C CA . PRO A 1 34 ? 5.652 8.739 -5.264 1.00 0.00 34 PRO A CA 9
ATOM 11756 C C . PRO A 1 34 ? 5.729 8.988 -3.757 1.00 0.00 34 PRO A C 9
ATOM 11757 O O . PRO A 1 34 ? 4.737 8.829 -3.046 1.00 0.00 34 PRO A O 9
ATOM 11768 N N . LEU A 1 35 ? 6.916 9.375 -3.313 1.00 0.00 35 LEU A N 9
ATOM 11769 C CA . LEU A 1 35 ? 7.135 9.647 -1.902 1.00 0.00 35 LEU A CA 9
ATOM 11770 C C . LEU A 1 35 ? 6.354 10.901 -1.502 1.00 0.00 35 LEU A C 9
ATOM 11771 O O . LEU A 1 35 ? 6.171 11.170 -0.316 1.00 0.00 35 LEU A O 9
ATOM 11787 N N . ASP A 1 36 ? 5.916 11.634 -2.514 1.00 0.00 36 ASP A N 9
ATOM 11788 C CA . ASP A 1 36 ? 5.160 12.853 -2.283 1.00 0.00 36 ASP A CA 9
ATOM 11789 C C . ASP A 1 36 ? 3.755 12.491 -1.796 1.00 0.00 36 ASP A C 9
ATOM 11790 O O . ASP A 1 36 ? 3.056 13.330 -1.229 1.00 0.00 36 ASP A O 9
ATOM 11799 N N . SER A 1 37 ? 3.384 11.242 -2.034 1.00 0.00 37 SER A N 9
ATOM 11800 C CA . SER A 1 37 ? 2.075 10.760 -1.627 1.00 0.00 37 SER A CA 9
ATOM 11801 C C . SER A 1 37 ? 1.868 11.009 -0.132 1.00 0.00 37 SER A C 9
ATOM 11802 O O . SER A 1 37 ? 2.710 10.641 0.685 1.00 0.00 37 SER A O 9
ATOM 11810 N N . THR A 1 38 ? 0.741 11.632 0.181 1.00 0.00 38 THR A N 9
ATOM 11811 C CA . THR A 1 38 ? 0.412 11.934 1.564 1.00 0.00 38 THR A CA 9
ATOM 11812 C C . THR A 1 38 ? 0.026 10.656 2.312 1.00 0.00 38 THR A C 9
ATOM 11813 O O . THR A 1 38 ? -0.626 9.777 1.751 1.00 0.00 38 THR A O 9
ATOM 11824 N N . GLY A 1 39 ? 0.445 10.594 3.568 1.00 0.00 39 GLY A N 9
ATOM 11825 C CA . GLY A 1 39 ? 0.151 9.439 4.398 1.00 0.00 39 GLY A CA 9
ATOM 11826 C C . GLY A 1 39 ? -1.292 8.971 4.195 1.00 0.00 39 GLY A C 9
ATOM 11827 O O . GLY A 1 39 ? -1.599 7.794 4.383 1.00 0.00 39 GLY A O 9
ATOM 11831 N N . SER A 1 40 ? -2.139 9.916 3.814 1.00 0.00 40 SER A N 9
ATOM 11832 C CA . SER A 1 40 ? -3.542 9.614 3.584 1.00 0.00 40 SER A CA 9
ATOM 11833 C C . SER A 1 40 ? -3.708 8.882 2.251 1.00 0.00 40 SER A C 9
ATOM 11834 O O . SER A 1 40 ? -4.353 7.837 2.189 1.00 0.00 40 SER A O 9
ATOM 11842 N N . GLU A 1 41 ? -3.114 9.459 1.217 1.00 0.00 41 GLU A N 9
ATOM 11843 C CA . GLU A 1 41 ? -3.188 8.875 -0.111 1.00 0.00 41 GLU A CA 9
ATOM 11844 C C . GLU A 1 41 ? -2.993 7.359 -0.035 1.00 0.00 41 GLU A C 9
ATOM 11845 O O . GLU A 1 41 ? -3.649 6.608 -0.756 1.00 0.00 41 GLU A O 9
ATOM 11857 N N . LEU A 1 42 ? -2.089 6.954 0.845 1.00 0.00 42 LEU A N 9
ATOM 11858 C CA . LEU A 1 42 ? -1.800 5.541 1.024 1.00 0.00 42 LEU A CA 9
ATOM 11859 C C . LEU A 1 42 ? -3.109 4.749 0.992 1.00 0.00 42 LEU A C 9
ATOM 11860 O O . LEU A 1 42 ? -3.218 3.753 0.278 1.00 0.00 42 LEU A O 9
ATOM 11876 N N . LYS A 1 43 ? -4.069 5.221 1.774 1.00 0.00 43 LYS A N 9
ATOM 11877 C CA . LYS A 1 43 ? -5.365 4.570 1.843 1.00 0.00 43 LYS A CA 9
ATOM 11878 C C . LYS A 1 43 ? -5.835 4.226 0.428 1.00 0.00 43 LYS A C 9
ATOM 11879 O O . LYS A 1 43 ? -5.933 3.053 0.071 1.00 0.00 43 LYS A O 9
ATOM 11898 N N . GLN A 1 44 ? -6.114 5.270 -0.338 1.00 0.00 44 GLN A N 9
ATOM 11899 C CA . GLN A 1 44 ? -6.572 5.093 -1.706 1.00 0.00 44 GLN A CA 9
ATOM 11900 C C . GLN A 1 44 ? -5.494 4.399 -2.541 1.00 0.00 44 GLN A C 9
ATOM 11901 O O . GLN A 1 44 ? -5.787 3.833 -3.592 1.00 0.00 44 GLN A O 9
ATOM 11915 N N . LYS A 1 45 ? -4.269 4.467 -2.041 1.00 0.00 45 LYS A N 9
ATOM 11916 C CA . LYS A 1 45 ? -3.145 3.852 -2.727 1.00 0.00 45 LYS A CA 9
ATOM 11917 C C . LYS A 1 45 ? -3.184 2.339 -2.505 1.00 0.00 45 LYS A C 9
ATOM 11918 O O . LYS A 1 45 ? -2.736 1.571 -3.356 1.00 0.00 45 LYS A O 9
ATOM 11937 N N . ILE A 1 46 ? -3.724 1.954 -1.358 1.00 0.00 46 ILE A N 9
ATOM 11938 C CA . ILE A 1 46 ? -3.827 0.546 -1.014 1.00 0.00 46 ILE A CA 9
ATOM 11939 C C . ILE A 1 46 ? -5.194 0.017 -1.453 1.00 0.00 46 ILE A C 9
ATOM 11940 O O . ILE A 1 46 ? -5.283 -1.035 -2.084 1.00 0.00 46 ILE A O 9
ATOM 11956 N N . HIS A 1 47 ? -6.225 0.771 -1.101 1.00 0.00 47 HIS A N 9
ATOM 11957 C CA . HIS A 1 47 ? -7.583 0.391 -1.450 1.00 0.00 47 HIS A CA 9
ATOM 11958 C C . HIS A 1 47 ? -7.684 0.178 -2.962 1.00 0.00 47 HIS A C 9
ATOM 11959 O O . HIS A 1 47 ? -8.580 -0.518 -3.436 1.00 0.00 47 HIS A O 9
ATOM 11973 N N . SER A 1 48 ? -6.751 0.791 -3.677 1.00 0.00 48 SER A N 9
ATOM 11974 C CA . SER A 1 48 ? -6.724 0.677 -5.125 1.00 0.00 48 SER A CA 9
ATOM 11975 C C . SER A 1 48 ? -6.095 -0.657 -5.533 1.00 0.00 48 SER A C 9
ATOM 11976 O O . SER A 1 48 ? -6.204 -1.071 -6.686 1.00 0.00 48 SER A O 9
ATOM 11984 N N . ILE A 1 49 ? -5.451 -1.292 -4.565 1.00 0.00 49 ILE A N 9
ATOM 11985 C CA . ILE A 1 49 ? -4.805 -2.570 -4.810 1.00 0.00 49 ILE A CA 9
ATOM 11986 C C . ILE A 1 49 ? -5.515 -3.658 -4.002 1.00 0.00 49 ILE A C 9
ATOM 11987 O O . ILE A 1 49 ? -6.049 -4.609 -4.570 1.00 0.00 49 ILE A O 9
ATOM 12003 N N . THR A 1 50 ? -5.498 -3.482 -2.689 1.00 0.00 50 THR A N 9
ATOM 12004 C CA . THR A 1 50 ? -6.133 -4.436 -1.797 1.00 0.00 50 THR A CA 9
ATOM 12005 C C . THR A 1 50 ? -7.588 -4.666 -2.210 1.00 0.00 50 THR A C 9
ATOM 12006 O O . THR A 1 50 ? -8.110 -5.771 -2.073 1.00 0.00 50 THR A O 9
ATOM 12017 N N . GLY A 1 51 ? -8.203 -3.603 -2.709 1.00 0.00 51 GLY A N 9
ATOM 12018 C CA . GLY A 1 51 ? -9.588 -3.675 -3.144 1.00 0.00 51 GLY A CA 9
ATOM 12019 C C . GLY A 1 51 ? -10.543 -3.542 -1.956 1.00 0.00 51 GLY A C 9
ATOM 12020 O O . GLY A 1 51 ? -11.753 -3.423 -2.139 1.00 0.00 51 GLY A O 9
ATOM 12024 N N . LEU A 1 52 ? -9.962 -3.566 -0.765 1.00 0.00 52 LEU A N 9
ATOM 12025 C CA . LEU A 1 52 ? -10.747 -3.450 0.452 1.00 0.00 52 LEU A CA 9
ATOM 12026 C C . LEU A 1 52 ? -10.929 -1.970 0.797 1.00 0.00 52 LEU A C 9
ATOM 12027 O O . LEU A 1 52 ? -10.270 -1.108 0.217 1.00 0.00 52 LEU A O 9
ATOM 12043 N N . PRO A 1 53 ? -11.851 -1.715 1.763 1.00 0.00 53 PRO A N 9
ATOM 12044 C CA . PRO A 1 53 ? -12.129 -0.354 2.191 1.00 0.00 53 PRO A CA 9
ATOM 12045 C C . PRO A 1 53 ? -11.002 0.183 3.076 1.00 0.00 53 PRO A C 9
ATOM 12046 O O . PRO A 1 53 ? -10.370 -0.575 3.811 1.00 0.00 53 PRO A O 9
ATOM 12057 N N . PRO A 1 54 ? -10.778 1.520 2.974 1.00 0.00 54 PRO A N 9
ATOM 12058 C CA . PRO A 1 54 ? -9.739 2.167 3.756 1.00 0.00 54 PRO A CA 9
ATOM 12059 C C . PRO A 1 54 ? -10.165 2.316 5.218 1.00 0.00 54 PRO A C 9
ATOM 12060 O O . PRO A 1 54 ? -9.323 2.326 6.115 1.00 0.00 54 PRO A O 9
ATOM 12071 N N . ALA A 1 55 ? -11.470 2.426 5.412 1.00 0.00 55 ALA A N 9
ATOM 12072 C CA . ALA A 1 55 ? -12.018 2.573 6.750 1.00 0.00 55 ALA A CA 9
ATOM 12073 C C . ALA A 1 55 ? -11.636 1.353 7.590 1.00 0.00 55 ALA A C 9
ATOM 12074 O O . ALA A 1 55 ? -11.454 1.461 8.802 1.00 0.00 55 ALA A O 9
ATOM 12081 N N . MET A 1 56 ? -11.525 0.219 6.912 1.00 0.00 56 MET A N 9
ATOM 12082 C CA . MET A 1 56 ? -11.168 -1.020 7.581 1.00 0.00 56 MET A CA 9
ATOM 12083 C C . MET A 1 56 ? -9.724 -1.416 7.268 1.00 0.00 56 MET A C 9
ATOM 12084 O O . MET A 1 56 ? -9.397 -2.600 7.222 1.00 0.00 56 MET A O 9
ATOM 12098 N N . GLN A 1 57 ? -8.898 -0.401 7.061 1.00 0.00 57 GLN A N 9
ATOM 12099 C CA . GLN A 1 57 ? -7.496 -0.627 6.753 1.00 0.00 57 GLN A CA 9
ATOM 12100 C C . GLN A 1 57 ? -6.622 -0.247 7.950 1.00 0.00 57 GLN A C 9
ATOM 12101 O O . GLN A 1 57 ? -7.024 0.562 8.785 1.00 0.00 57 GLN A O 9
ATOM 12115 N N . LYS A 1 58 ? -5.442 -0.847 7.995 1.00 0.00 58 LYS A N 9
ATOM 12116 C CA . LYS A 1 58 ? -4.507 -0.582 9.075 1.00 0.00 58 LYS A CA 9
ATOM 12117 C C . LYS A 1 58 ? -3.145 -0.210 8.486 1.00 0.00 58 LYS A C 9
ATOM 12118 O O . LYS A 1 58 ? -2.319 -1.083 8.223 1.00 0.00 58 LYS A O 9
ATOM 12137 N N . VAL A 1 59 ? -2.953 1.087 8.295 1.00 0.00 59 VAL A N 9
ATOM 12138 C CA . VAL A 1 59 ? -1.705 1.585 7.742 1.00 0.00 59 VAL A CA 9
ATOM 12139 C C . VAL A 1 59 ? -0.688 1.766 8.870 1.00 0.00 59 VAL A C 9
ATOM 12140 O O . VAL A 1 59 ? -0.770 2.724 9.637 1.00 0.00 59 VAL A O 9
ATOM 12153 N N . MET A 1 60 ? 0.248 0.830 8.935 1.00 0.00 60 MET A N 9
ATOM 12154 C CA . MET A 1 60 ? 1.280 0.874 9.957 1.00 0.00 60 MET A CA 9
ATOM 12155 C C . MET A 1 60 ? 2.575 0.230 9.456 1.00 0.00 60 MET A C 9
ATOM 12156 O O . MET A 1 60 ? 2.587 -0.945 9.092 1.00 0.00 60 MET A O 9
ATOM 12170 N N . TYR A 1 61 ? 3.633 1.027 9.455 1.00 0.00 61 TYR A N 9
ATOM 12171 C CA . TYR A 1 61 ? 4.930 0.550 9.005 1.00 0.00 61 TYR A CA 9
ATOM 12172 C C . TYR A 1 61 ? 6.008 0.819 10.057 1.00 0.00 61 TYR A C 9
ATOM 12173 O O . TYR A 1 61 ? 6.469 1.950 10.203 1.00 0.00 61 TYR A O 9
ATOM 12191 N N . LYS A 1 62 ? 6.379 -0.240 10.762 1.00 0.00 62 LYS A N 9
ATOM 12192 C CA . LYS A 1 62 ? 7.395 -0.132 11.796 1.00 0.00 62 LYS A CA 9
ATOM 12193 C C . LYS A 1 62 ? 7.089 1.079 12.680 1.00 0.00 62 LYS A C 9
ATOM 12194 O O . LYS A 1 62 ? 7.991 1.646 13.295 1.00 0.00 62 LYS A O 9
ATOM 12213 N N . GLY A 1 63 ? 5.815 1.440 12.715 1.00 0.00 63 GLY A N 9
ATOM 12214 C CA . GLY A 1 63 ? 5.380 2.573 13.514 1.00 0.00 63 GLY A CA 9
ATOM 12215 C C . GLY A 1 63 ? 4.141 3.232 12.902 1.00 0.00 63 GLY A C 9
ATOM 12216 O O . GLY A 1 63 ? 3.907 3.125 11.699 1.00 0.00 63 GLY A O 9
ATOM 12220 N N . LEU A 1 64 ? 3.381 3.898 13.758 1.00 0.00 64 LEU A N 9
ATOM 12221 C CA . LEU A 1 64 ? 2.173 4.574 13.318 1.00 0.00 64 LEU A CA 9
ATOM 12222 C C . LEU A 1 64 ? 2.513 5.515 12.160 1.00 0.00 64 LEU A C 9
ATOM 12223 O O . LEU A 1 64 ? 3.541 6.189 12.186 1.00 0.00 64 LEU A O 9
ATOM 12239 N N . VAL A 1 65 ? 1.630 5.531 11.173 1.00 0.00 65 VAL A N 9
ATOM 12240 C CA . VAL A 1 65 ? 1.824 6.378 10.009 1.00 0.00 65 VAL A CA 9
ATOM 12241 C C . VAL A 1 65 ? 0.794 7.509 10.029 1.00 0.00 65 VAL A C 9
ATOM 12242 O O . VAL A 1 65 ? -0.398 7.272 9.839 1.00 0.00 65 VAL A O 9
ATOM 12255 N N . PRO A 1 66 ? 1.304 8.747 10.268 1.00 0.00 66 PRO A N 9
ATOM 12256 C CA . PRO A 1 66 ? 0.442 9.916 10.316 1.00 0.00 66 PRO A CA 9
ATOM 12257 C C . PRO A 1 66 ? 0.002 10.330 8.910 1.00 0.00 66 PRO A C 9
ATOM 12258 O O . PRO A 1 66 ? 0.836 10.637 8.060 1.00 0.00 66 PRO A O 9
ATOM 12269 N N . GLU A 1 67 ? -1.308 10.325 8.709 1.00 0.00 67 GLU A N 9
ATOM 12270 C CA . GLU A 1 67 ? -1.869 10.697 7.422 1.00 0.00 67 GLU A CA 9
ATOM 12271 C C . GLU A 1 67 ? -1.712 12.201 7.189 1.00 0.00 67 GLU A C 9
ATOM 12272 O O . GLU A 1 67 ? -1.957 12.691 6.087 1.00 0.00 67 GLU A O 9
ATOM 12284 N N . ASP A 1 68 ? -1.306 12.892 8.243 1.00 0.00 68 ASP A N 9
ATOM 12285 C CA . ASP A 1 68 ? -1.114 14.330 8.167 1.00 0.00 68 ASP A CA 9
ATOM 12286 C C . ASP A 1 68 ? 0.285 14.625 7.622 1.00 0.00 68 ASP A C 9
ATOM 12287 O O . ASP A 1 68 ? 0.641 15.784 7.411 1.00 0.00 68 ASP A O 9
ATOM 12296 N N . LYS A 1 69 ? 1.040 13.557 7.408 1.00 0.00 69 LYS A N 9
ATOM 12297 C CA . LYS A 1 69 ? 2.391 13.687 6.891 1.00 0.00 69 LYS A CA 9
ATOM 12298 C C . LYS A 1 69 ? 2.580 12.722 5.719 1.00 0.00 69 LYS A C 9
ATOM 12299 O O . LYS A 1 69 ? 1.977 11.650 5.691 1.00 0.00 69 LYS A O 9
ATOM 12318 N N . THR A 1 70 ? 3.418 13.137 4.781 1.00 0.00 70 THR A N 9
ATOM 12319 C CA . THR A 1 70 ? 3.693 12.323 3.610 1.00 0.00 70 THR A CA 9
ATOM 12320 C C . THR A 1 70 ? 4.700 11.222 3.950 1.00 0.00 70 THR A C 9
ATOM 12321 O O . THR A 1 70 ? 5.376 11.290 4.975 1.00 0.00 70 THR A O 9
ATOM 12332 N N . LEU A 1 71 ? 4.768 10.234 3.070 1.00 0.00 71 LEU A N 9
ATOM 12333 C CA . LEU A 1 71 ? 5.682 9.121 3.264 1.00 0.00 71 LEU A CA 9
ATOM 12334 C C . LEU A 1 71 ? 7.099 9.660 3.467 1.00 0.00 71 LEU A C 9
ATOM 12335 O O . LEU A 1 71 ? 7.803 9.236 4.382 1.00 0.00 71 LEU A O 9
ATOM 12351 N N . ARG A 1 72 ? 7.476 10.586 2.597 1.00 0.00 72 ARG A N 9
ATOM 12352 C CA . ARG A 1 72 ? 8.797 11.186 2.669 1.00 0.00 72 ARG A CA 9
ATOM 12353 C C . ARG A 1 72 ? 8.941 11.999 3.957 1.00 0.00 72 ARG A C 9
ATOM 12354 O O . ARG A 1 72 ? 10.051 12.357 4.349 1.00 0.00 72 ARG A O 9
ATOM 12375 N N . GLU A 1 73 ? 7.803 12.267 4.580 1.00 0.00 73 GLU A N 9
ATOM 12376 C CA . GLU A 1 73 ? 7.788 13.032 5.816 1.00 0.00 73 GLU A CA 9
ATOM 12377 C C . GLU A 1 73 ? 7.742 12.090 7.021 1.00 0.00 73 GLU A C 9
ATOM 12378 O O . GLU A 1 73 ? 8.415 12.326 8.024 1.00 0.00 73 GLU A O 9
ATOM 12390 N N . ILE A 1 74 ? 6.941 11.044 6.884 1.00 0.00 74 ILE A N 9
ATOM 12391 C CA . ILE A 1 74 ? 6.798 10.066 7.949 1.00 0.00 74 ILE A CA 9
ATOM 12392 C C . ILE A 1 74 ? 8.039 9.172 7.985 1.00 0.00 74 ILE A C 9
ATOM 12393 O O . ILE A 1 74 ? 8.158 8.303 8.848 1.00 0.00 74 ILE A O 9
ATOM 12409 N N . LYS A 1 75 ? 8.931 9.415 7.036 1.00 0.00 75 LYS A N 9
ATOM 12410 C CA . LYS A 1 75 ? 10.159 8.642 6.948 1.00 0.00 75 LYS A CA 9
ATOM 12411 C C . LYS A 1 75 ? 9.892 7.358 6.160 1.00 0.00 75 LYS A C 9
ATOM 12412 O O . LYS A 1 75 ? 9.645 6.305 6.747 1.00 0.00 75 LYS A O 9
ATOM 12431 N N . VAL A 1 76 ? 9.952 7.486 4.843 1.00 0.00 76 VAL A N 9
ATOM 12432 C CA . VAL A 1 76 ? 9.720 6.349 3.969 1.00 0.00 76 VAL A CA 9
ATOM 12433 C C . VAL A 1 76 ? 10.787 6.328 2.873 1.00 0.00 76 VAL A C 9
ATOM 12434 O O . VAL A 1 76 ? 11.272 7.378 2.452 1.00 0.00 76 VAL A O 9
ATOM 12447 N N . THR A 1 77 ? 11.123 5.121 2.441 1.00 0.00 77 THR A N 9
ATOM 12448 C CA . THR A 1 77 ? 12.124 4.949 1.402 1.00 0.00 77 THR A CA 9
ATOM 12449 C C . THR A 1 77 ? 11.821 3.701 0.571 1.00 0.00 77 THR A C 9
ATOM 12450 O O . THR A 1 77 ? 10.778 3.073 0.745 1.00 0.00 77 THR A O 9
ATOM 12461 N N . SER A 1 78 ? 12.753 3.378 -0.314 1.00 0.00 78 SER A N 9
ATOM 12462 C CA . SER A 1 78 ? 12.599 2.215 -1.172 1.00 0.00 78 SER A CA 9
ATOM 12463 C C . SER A 1 78 ? 12.794 0.934 -0.358 1.00 0.00 78 SER A C 9
ATOM 12464 O O . SER A 1 78 ? 13.911 0.616 0.048 1.00 0.00 78 SER A O 9
ATOM 12472 N N . GLY A 1 79 ? 11.690 0.234 -0.143 1.00 0.00 79 GLY A N 9
ATOM 12473 C CA . GLY A 1 79 ? 11.725 -1.005 0.615 1.00 0.00 79 GLY A CA 9
ATOM 12474 C C . GLY A 1 79 ? 10.934 -0.873 1.918 1.00 0.00 79 GLY A C 9
ATOM 12475 O O . GLY A 1 79 ? 11.185 -1.601 2.877 1.00 0.00 79 GLY A O 9
ATOM 12479 N N . ALA A 1 80 ? 9.993 0.060 1.909 1.00 0.00 80 ALA A N 9
ATOM 12480 C CA . ALA A 1 80 ? 9.163 0.296 3.078 1.00 0.00 80 ALA A CA 9
ATOM 12481 C C . ALA A 1 80 ? 7.989 -0.685 3.072 1.00 0.00 80 ALA A C 9
ATOM 12482 O O . ALA A 1 80 ? 7.172 -0.676 2.152 1.00 0.00 80 ALA A O 9
ATOM 12489 N N . LYS A 1 81 ? 7.942 -1.509 4.108 1.00 0.00 81 LYS A N 9
ATOM 12490 C CA . LYS A 1 81 ? 6.882 -2.494 4.234 1.00 0.00 81 LYS A CA 9
ATOM 12491 C C . LYS A 1 81 ? 5.595 -1.799 4.682 1.00 0.00 81 LYS A C 9
ATOM 12492 O O . LYS A 1 81 ? 5.642 -0.802 5.402 1.00 0.00 81 LYS A O 9
ATOM 12511 N N . ILE A 1 82 ? 4.476 -2.351 4.237 1.00 0.00 82 ILE A N 9
ATOM 12512 C CA . ILE A 1 82 ? 3.178 -1.796 4.583 1.00 0.00 82 ILE A CA 9
ATOM 12513 C C . ILE A 1 82 ? 2.221 -2.934 4.944 1.00 0.00 82 ILE A C 9
ATOM 12514 O O . ILE A 1 82 ? 1.728 -3.637 4.063 1.00 0.00 82 ILE A O 9
ATOM 12530 N N . MET A 1 83 ? 1.988 -3.080 6.240 1.00 0.00 83 MET A N 9
ATOM 12531 C CA . MET A 1 83 ? 1.099 -4.121 6.727 1.00 0.00 83 MET A CA 9
ATOM 12532 C C . MET A 1 83 ? -0.356 -3.646 6.722 1.00 0.00 83 MET A C 9
ATOM 12533 O O . MET A 1 83 ? -0.674 -2.602 7.290 1.00 0.00 83 MET A O 9
ATOM 12547 N N . VAL A 1 84 ? -1.200 -4.435 6.074 1.00 0.00 84 VAL A N 9
ATOM 12548 C CA . VAL A 1 84 ? -2.613 -4.109 5.987 1.00 0.00 84 VAL A CA 9
ATOM 12549 C C . VAL A 1 84 ? -3.428 -5.203 6.680 1.00 0.00 84 VAL A C 9
ATOM 12550 O O . VAL A 1 84 ? -2.992 -6.350 6.762 1.00 0.00 84 VAL A O 9
ATOM 12563 N N . VAL A 1 85 ? -4.598 -4.809 7.161 1.00 0.00 85 VAL A N 9
ATOM 12564 C CA . VAL A 1 85 ? -5.479 -5.742 7.844 1.00 0.00 85 VAL A CA 9
ATOM 12565 C C . VAL A 1 85 ? -6.932 -5.321 7.621 1.00 0.00 85 VAL A C 9
ATOM 12566 O O . VAL A 1 85 ? -7.218 -4.139 7.432 1.00 0.00 85 VAL A O 9
ATOM 12579 N N . GLY A 1 86 ? -7.813 -6.310 7.651 1.00 0.00 86 GLY A N 9
ATOM 12580 C CA . GLY A 1 86 ? -9.230 -6.057 7.455 1.00 0.00 86 GLY A CA 9
ATOM 12581 C C . GLY A 1 86 ? -9.936 -7.295 6.898 1.00 0.00 86 GLY A C 9
ATOM 12582 O O . GLY A 1 86 ? -9.323 -8.352 6.754 1.00 0.00 86 GLY A O 9
ATOM 12586 N N . SER A 1 87 ? -11.216 -7.123 6.600 1.00 0.00 87 SER A N 9
ATOM 12587 C CA . SER A 1 87 ? -12.012 -8.214 6.062 1.00 0.00 87 SER A CA 9
ATOM 12588 C C . SER A 1 87 ? -13.423 -7.720 5.737 1.00 0.00 87 SER A C 9
ATOM 12589 O O . SER A 1 87 ? -13.981 -6.901 6.465 1.00 0.00 87 SER A O 9
ATOM 12597 N N . THR A 1 88 ? -13.959 -8.239 4.642 1.00 0.00 88 THR A N 9
ATOM 12598 C CA . THR A 1 88 ? -15.294 -7.862 4.210 1.00 0.00 88 THR A CA 9
ATOM 12599 C C . THR A 1 88 ? -15.802 -8.829 3.139 1.00 0.00 88 THR A C 9
ATOM 12600 O O . THR A 1 88 ? -15.176 -9.855 2.878 1.00 0.00 88 THR A O 9
ATOM 12611 N N . ILE A 1 89 ? -16.931 -8.467 2.549 1.00 0.00 89 ILE A N 9
ATOM 12612 C CA . ILE A 1 89 ? -17.531 -9.290 1.512 1.00 0.00 89 ILE A CA 9
ATOM 12613 C C . ILE A 1 89 ? -17.938 -8.403 0.334 1.00 0.00 89 ILE A C 9
ATOM 12614 O O . ILE A 1 89 ? -19.116 -8.093 0.163 1.00 0.00 89 ILE A O 9
ATOM 12630 N N . SER A 1 90 ? -16.940 -8.018 -0.448 1.00 0.00 90 SER A N 9
ATOM 12631 C CA . SER A 1 90 ? -17.179 -7.172 -1.605 1.00 0.00 90 SER A CA 9
ATOM 12632 C C . SER A 1 90 ? -17.603 -8.028 -2.800 1.00 0.00 90 SER A C 9
ATOM 12633 O O . SER A 1 90 ? -17.259 -9.206 -2.878 1.00 0.00 90 SER A O 9
ATOM 12641 N N . GLY A 1 91 ? -18.345 -7.402 -3.702 1.00 0.00 91 GLY A N 9
ATOM 12642 C CA . GLY A 1 91 ? -18.820 -8.092 -4.889 1.00 0.00 91 GLY A CA 9
ATOM 12643 C C . GLY A 1 91 ? -18.733 -7.187 -6.120 1.00 0.00 91 GLY A C 9
ATOM 12644 O O . GLY A 1 91 ? -19.410 -6.163 -6.192 1.00 0.00 91 GLY A O 9
ATOM 12648 N N . PRO A 1 92 ? -17.871 -7.610 -7.084 1.00 0.00 92 PRO A N 9
ATOM 12649 C CA . PRO A 1 92 ? -17.687 -6.850 -8.308 1.00 0.00 92 PRO A CA 9
ATOM 12650 C C . PRO A 1 92 ? -18.880 -7.027 -9.249 1.00 0.00 92 PRO A C 9
ATOM 12651 O O . PRO A 1 92 ? -19.812 -7.769 -8.942 1.00 0.00 92 PRO A O 9
ATOM 12662 N N . SER A 1 93 ? -18.812 -6.335 -10.377 1.00 0.00 93 SER A N 9
ATOM 12663 C CA . SER A 1 93 ? -19.875 -6.407 -11.364 1.00 0.00 93 SER A CA 9
ATOM 12664 C C . SER A 1 93 ? -19.540 -5.513 -12.560 1.00 0.00 93 SER A C 9
ATOM 12665 O O . SER A 1 93 ? -18.685 -4.634 -12.462 1.00 0.00 93 SER A O 9
ATOM 12673 N N . SER A 1 94 ? -20.231 -5.768 -13.661 1.00 0.00 94 SER A N 9
ATOM 12674 C CA . SER A 1 94 ? -20.018 -4.997 -14.874 1.00 0.00 94 SER A CA 9
ATOM 12675 C C . SER A 1 94 ? -20.995 -5.450 -15.961 1.00 0.00 94 SER A C 9
ATOM 12676 O O . SER A 1 94 ? -21.172 -6.647 -16.181 1.00 0.00 94 SER A O 9
ATOM 12684 N N . GLY A 1 95 ? -21.603 -4.469 -16.611 1.00 0.00 95 GLY A N 9
ATOM 12685 C CA . GLY A 1 95 ? -22.558 -4.752 -17.669 1.00 0.00 95 GLY A CA 9
ATOM 12686 C C . GLY A 1 95 ? -23.530 -3.585 -17.857 1.00 0.00 95 GLY A C 9
ATOM 12687 O O . GLY A 1 95 ? -23.108 -2.444 -18.041 1.00 0.00 95 GLY A O 9
ATOM 12691 N N . GLY A 1 1 ? 32.885 -13.291 -35.208 1.00 0.00 1 GLY A N 10
ATOM 12692 C CA . GLY A 1 1 ? 31.698 -12.785 -35.876 1.00 0.00 1 GLY A CA 10
ATOM 12693 C C . GLY A 1 1 ? 31.165 -11.534 -35.176 1.00 0.00 1 GLY A C 10
ATOM 12694 O O . GLY A 1 1 ? 31.372 -10.417 -35.650 1.00 0.00 1 GLY A O 10
ATOM 12698 N N . SER A 1 2 ? 30.491 -11.762 -34.059 1.00 0.00 2 SER A N 10
ATOM 12699 C CA . SER A 1 2 ? 29.927 -10.667 -33.288 1.00 0.00 2 SER A CA 10
ATOM 12700 C C . SER A 1 2 ? 28.868 -9.935 -34.116 1.00 0.00 2 SER A C 10
ATOM 12701 O O . SER A 1 2 ? 29.131 -9.529 -35.247 1.00 0.00 2 SER A O 10
ATOM 12709 N N . SER A 1 3 ? 27.694 -9.789 -33.520 1.00 0.00 3 SER A N 10
ATOM 12710 C CA . SER A 1 3 ? 26.594 -9.114 -34.189 1.00 0.00 3 SER A CA 10
ATOM 12711 C C . SER A 1 3 ? 25.415 -8.957 -33.227 1.00 0.00 3 SER A C 10
ATOM 12712 O O . SER A 1 3 ? 25.063 -9.894 -32.513 1.00 0.00 3 SER A O 10
ATOM 12720 N N . GLY A 1 4 ? 24.836 -7.765 -33.241 1.00 0.00 4 GLY A N 10
ATOM 12721 C CA . GLY A 1 4 ? 23.702 -7.474 -32.379 1.00 0.00 4 GLY A CA 10
ATOM 12722 C C . GLY A 1 4 ? 23.359 -5.983 -32.410 1.00 0.00 4 GLY A C 10
ATOM 12723 O O . GLY A 1 4 ? 24.226 -5.148 -32.661 1.00 0.00 4 GLY A O 10
ATOM 12727 N N . SER A 1 5 ? 22.092 -5.695 -32.152 1.00 0.00 5 SER A N 10
ATOM 12728 C CA . SER A 1 5 ? 21.623 -4.320 -32.147 1.00 0.00 5 SER A CA 10
ATOM 12729 C C . SER A 1 5 ? 20.125 -4.279 -31.838 1.00 0.00 5 SER A C 10
ATOM 12730 O O . SER A 1 5 ? 19.375 -5.154 -32.269 1.00 0.00 5 SER A O 10
ATOM 12738 N N . SER A 1 6 ? 19.734 -3.255 -31.094 1.00 0.00 6 SER A N 10
ATOM 12739 C CA . SER A 1 6 ? 18.339 -3.088 -30.723 1.00 0.00 6 SER A CA 10
ATOM 12740 C C . SER A 1 6 ? 18.129 -1.716 -30.081 1.00 0.00 6 SER A C 10
ATOM 12741 O O . SER A 1 6 ? 19.092 -1.005 -29.797 1.00 0.00 6 SER A O 10
ATOM 12749 N N . GLY A 1 7 ? 16.863 -1.383 -29.872 1.00 0.00 7 GLY A N 10
ATOM 12750 C CA . GLY A 1 7 ? 16.514 -0.108 -29.268 1.00 0.00 7 GLY A CA 10
ATOM 12751 C C . GLY A 1 7 ? 15.677 -0.311 -28.004 1.00 0.00 7 GLY A C 10
ATOM 12752 O O . GLY A 1 7 ? 15.248 -1.426 -27.711 1.00 0.00 7 GLY A O 10
ATOM 12756 N N . ASP A 1 8 ? 15.469 0.785 -27.289 1.00 0.00 8 ASP A N 10
ATOM 12757 C CA . ASP A 1 8 ? 14.691 0.741 -26.062 1.00 0.00 8 ASP A CA 10
ATOM 12758 C C . ASP A 1 8 ? 14.172 2.145 -25.743 1.00 0.00 8 ASP A C 10
ATOM 12759 O O . ASP A 1 8 ? 14.947 3.098 -25.681 1.00 0.00 8 ASP A O 10
ATOM 12768 N N . ALA A 1 9 ? 12.864 2.227 -25.548 1.00 0.00 9 ALA A N 10
ATOM 12769 C CA . ALA A 1 9 ? 12.232 3.498 -25.236 1.00 0.00 9 ALA A CA 10
ATOM 12770 C C . ALA A 1 9 ? 12.096 3.636 -23.719 1.00 0.00 9 ALA A C 10
ATOM 12771 O O . ALA A 1 9 ? 11.848 2.653 -23.022 1.00 0.00 9 ALA A O 10
ATOM 12778 N N . GLY A 1 10 ? 12.264 4.864 -23.251 1.00 0.00 10 GLY A N 10
ATOM 12779 C CA . GLY A 1 10 ? 12.163 5.144 -21.829 1.00 0.00 10 GLY A CA 10
ATOM 12780 C C . GLY A 1 10 ? 11.917 6.633 -21.579 1.00 0.00 10 GLY A C 10
ATOM 12781 O O . GLY A 1 10 ? 12.403 7.480 -22.327 1.00 0.00 10 GLY A O 10
ATOM 12785 N N . GLY A 1 11 ? 11.163 6.907 -20.524 1.00 0.00 11 GLY A N 10
ATOM 12786 C CA . GLY A 1 11 ? 10.847 8.280 -20.166 1.00 0.00 11 GLY A CA 10
ATOM 12787 C C . GLY A 1 11 ? 10.582 8.408 -18.665 1.00 0.00 11 GLY A C 10
ATOM 12788 O O . GLY A 1 11 ? 10.079 7.476 -18.038 1.00 0.00 11 GLY A O 10
ATOM 12792 N N . GLY A 1 12 ? 10.932 9.569 -18.131 1.00 0.00 12 GLY A N 10
ATOM 12793 C CA . GLY A 1 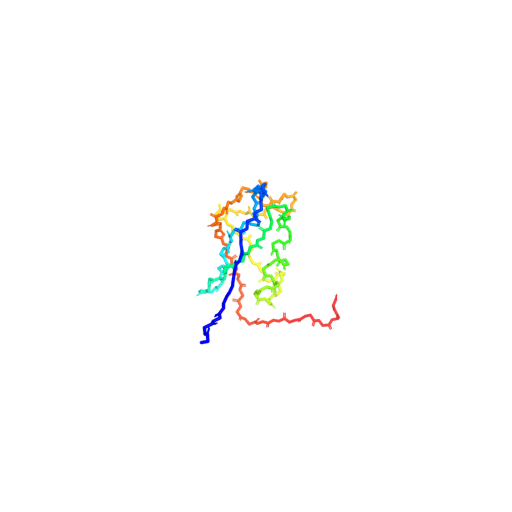12 ? 10.738 9.830 -16.715 1.00 0.00 12 GLY A CA 10
ATOM 12794 C C . GLY A 1 12 ? 11.865 10.704 -16.160 1.00 0.00 12 GLY A C 10
ATOM 12795 O O . GLY A 1 12 ? 12.970 10.220 -15.922 1.00 0.00 12 GLY A O 10
ATOM 12799 N N . VAL A 1 13 ? 11.546 11.976 -15.969 1.00 0.00 13 VAL A N 10
ATOM 12800 C CA . VAL A 1 13 ? 12.517 12.921 -15.447 1.00 0.00 13 VAL A CA 10
ATOM 12801 C C . VAL A 1 13 ? 11.993 13.512 -14.137 1.00 0.00 13 VAL A C 10
ATOM 12802 O O . VAL A 1 13 ? 11.037 14.286 -14.140 1.00 0.00 13 VAL A O 10
ATOM 12815 N N . GLY A 1 14 ? 12.642 13.125 -13.048 1.00 0.00 14 GLY A N 10
ATOM 12816 C CA . GLY A 1 14 ? 12.253 13.608 -11.734 1.00 0.00 14 GLY A CA 10
ATOM 12817 C C . GLY A 1 14 ? 12.683 12.628 -10.641 1.00 0.00 14 GLY A C 10
ATOM 12818 O O . GLY A 1 14 ? 13.873 12.487 -10.361 1.00 0.00 14 GLY A O 10
ATOM 12822 N N . LYS A 1 15 ? 11.692 11.975 -10.052 1.00 0.00 15 LYS A N 10
ATOM 12823 C CA . LYS A 1 15 ? 11.953 11.012 -8.996 1.00 0.00 15 LYS A CA 10
ATOM 12824 C C . LYS A 1 15 ? 11.125 9.750 -9.246 1.00 0.00 15 LYS A C 10
ATOM 12825 O O . LYS A 1 15 ? 9.898 9.809 -9.306 1.00 0.00 15 LYS A O 10
ATOM 12844 N N . GLU A 1 16 ? 11.830 8.637 -9.386 1.00 0.00 16 GLU A N 10
ATOM 12845 C CA . GLU A 1 16 ? 11.176 7.362 -9.629 1.00 0.00 16 GLU A CA 10
ATOM 12846 C C . GLU A 1 16 ? 10.396 6.921 -8.389 1.00 0.00 16 GLU A C 10
ATOM 12847 O O . GLU A 1 16 ? 10.943 6.883 -7.287 1.00 0.00 16 GLU A O 10
ATOM 12859 N N . LEU A 1 17 ? 9.129 6.599 -8.609 1.00 0.00 17 LEU A N 10
ATOM 12860 C CA . LEU A 1 17 ? 8.268 6.163 -7.523 1.00 0.00 17 LEU A CA 10
ATOM 12861 C C . LEU A 1 17 ? 9.059 5.245 -6.589 1.00 0.00 17 LEU A C 10
ATOM 12862 O O . LEU A 1 17 ? 9.991 4.567 -7.020 1.00 0.00 17 LEU A O 10
ATOM 12878 N N . VAL A 1 18 ? 8.658 5.252 -5.326 1.00 0.00 18 VAL A N 10
ATOM 12879 C CA . VAL A 1 18 ? 9.318 4.428 -4.327 1.00 0.00 18 VAL A CA 10
ATOM 12880 C C . VAL A 1 18 ? 8.677 3.039 -4.313 1.00 0.00 18 VAL A C 10
ATOM 12881 O O . VAL A 1 18 ? 7.459 2.912 -4.434 1.00 0.00 18 VAL A O 10
ATOM 12894 N N . ASP A 1 19 ? 9.525 2.032 -4.166 1.00 0.00 19 ASP A N 10
ATOM 12895 C CA . ASP A 1 19 ? 9.057 0.657 -4.135 1.00 0.00 19 ASP A CA 10
ATOM 12896 C C . ASP A 1 19 ? 8.505 0.342 -2.744 1.00 0.00 19 ASP A C 10
ATOM 12897 O O . ASP A 1 19 ? 9.165 0.598 -1.738 1.00 0.00 19 ASP A O 10
ATOM 12906 N N . LEU A 1 20 ? 7.301 -0.210 -2.731 1.00 0.00 20 LEU A N 10
ATOM 12907 C CA . LEU A 1 20 ? 6.653 -0.564 -1.479 1.00 0.00 20 LEU A CA 10
ATOM 12908 C C . LEU A 1 20 ? 6.017 -1.949 -1.612 1.00 0.00 20 LEU A C 10
ATOM 12909 O O . LEU A 1 20 ? 5.559 -2.325 -2.690 1.00 0.00 20 LEU A O 10
ATOM 12925 N N . LYS A 1 21 ? 6.010 -2.671 -0.501 1.00 0.00 21 LYS A N 10
ATOM 12926 C CA . LYS A 1 21 ? 5.438 -4.006 -0.479 1.00 0.00 21 LYS A CA 10
ATOM 12927 C C . LYS A 1 21 ? 4.071 -3.960 0.204 1.00 0.00 21 LYS A C 10
ATOM 12928 O O . LYS A 1 21 ? 3.971 -3.607 1.379 1.00 0.00 21 LYS A O 10
ATOM 12947 N N . ILE A 1 22 ? 3.050 -4.322 -0.559 1.00 0.00 22 ILE A N 10
ATOM 12948 C CA . ILE A 1 22 ? 1.693 -4.326 -0.041 1.00 0.00 22 ILE A CA 10
ATOM 12949 C C . ILE A 1 22 ? 1.466 -5.602 0.773 1.00 0.00 22 ILE A C 10
ATOM 12950 O O . ILE A 1 22 ? 0.964 -6.595 0.250 1.00 0.00 22 ILE A O 10
ATOM 12966 N N . ILE A 1 23 ? 1.847 -5.532 2.040 1.00 0.00 23 ILE A N 10
ATOM 12967 C CA . ILE A 1 23 ? 1.691 -6.669 2.932 1.00 0.00 23 ILE A CA 10
ATOM 12968 C C . ILE A 1 23 ? 0.246 -6.726 3.431 1.00 0.00 23 ILE A C 10
ATOM 12969 O O . ILE A 1 23 ? -0.276 -5.738 3.946 1.00 0.00 23 ILE A O 10
ATOM 12985 N N . TRP A 1 24 ? -0.359 -7.892 3.261 1.00 0.00 24 TRP A N 10
ATOM 12986 C CA . TRP A 1 24 ? -1.734 -8.091 3.689 1.00 0.00 24 TRP A CA 10
ATOM 12987 C C . TRP A 1 24 ? -1.981 -9.597 3.800 1.00 0.00 24 TRP A C 10
ATOM 12988 O O . TRP A 1 24 ? -2.136 -10.280 2.789 1.00 0.00 24 TRP A O 10
ATOM 13009 N N . ASN A 1 25 ? -2.010 -10.069 5.038 1.00 0.00 25 ASN A N 10
ATOM 13010 C CA . ASN A 1 25 ? -2.236 -11.481 5.294 1.00 0.00 25 ASN A CA 10
ATOM 13011 C C . ASN A 1 25 ? -0.986 -12.272 4.906 1.00 0.00 25 ASN A C 10
ATOM 13012 O O . ASN A 1 25 ? -0.338 -12.876 5.760 1.00 0.00 25 ASN A O 10
ATOM 13023 N N . LYS A 1 26 ? -0.683 -12.244 3.616 1.00 0.00 26 LYS A N 10
ATOM 13024 C CA . LYS A 1 26 ? 0.479 -12.951 3.104 1.00 0.00 26 LYS A CA 10
ATOM 13025 C C . LYS A 1 26 ? 0.619 -12.675 1.606 1.00 0.00 26 LYS A C 10
ATOM 13026 O O . LYS A 1 26 ? 0.877 -13.589 0.824 1.00 0.00 26 LYS A O 10
ATOM 13045 N N . THR A 1 27 ? 0.442 -11.411 1.251 1.00 0.00 27 THR A N 10
ATOM 13046 C CA . THR A 1 27 ? 0.546 -11.003 -0.140 1.00 0.00 27 THR A CA 10
ATOM 13047 C C . THR A 1 27 ? 1.607 -9.912 -0.299 1.00 0.00 27 THR A C 10
ATOM 13048 O O . THR A 1 27 ? 1.758 -9.057 0.572 1.00 0.00 27 THR A O 10
ATOM 13059 N N . LYS A 1 28 ? 2.315 -9.978 -1.417 1.00 0.00 28 LYS A N 10
ATOM 13060 C CA . LYS A 1 28 ? 3.358 -9.007 -1.701 1.00 0.00 28 LYS A CA 10
ATOM 13061 C C . LYS A 1 28 ? 3.144 -8.431 -3.102 1.00 0.00 28 LYS A C 10
ATOM 13062 O O . LYS A 1 28 ? 3.567 -9.025 -4.092 1.00 0.00 28 LYS A O 10
ATOM 13081 N N . HIS A 1 29 ? 2.488 -7.280 -3.140 1.00 0.00 29 HIS A N 10
ATOM 13082 C CA . HIS A 1 29 ? 2.213 -6.617 -4.403 1.00 0.00 29 HIS A CA 10
ATOM 13083 C C . HIS A 1 29 ? 3.165 -5.432 -4.579 1.00 0.00 29 HIS A C 10
ATOM 13084 O O . HIS A 1 29 ? 3.031 -4.417 -3.898 1.00 0.00 29 HIS A O 10
ATOM 13098 N N . ASP A 1 30 ? 4.107 -5.602 -5.495 1.00 0.00 30 ASP A N 10
ATOM 13099 C CA . ASP A 1 30 ? 5.082 -4.560 -5.769 1.00 0.00 30 ASP A CA 10
ATOM 13100 C C . ASP A 1 30 ? 4.395 -3.405 -6.501 1.00 0.00 30 ASP A C 10
ATOM 13101 O O . ASP A 1 30 ? 3.963 -3.558 -7.643 1.00 0.00 30 ASP A O 10
ATOM 13110 N N . VAL A 1 31 ? 4.315 -2.275 -5.813 1.00 0.00 31 VAL A N 10
ATOM 13111 C CA . VAL A 1 31 ? 3.688 -1.095 -6.384 1.00 0.00 31 VAL A CA 10
ATOM 13112 C C . VAL A 1 31 ? 4.652 0.089 -6.283 1.00 0.00 31 VAL A C 10
ATOM 13113 O O . VAL A 1 31 ? 5.345 0.246 -5.279 1.00 0.00 31 VAL A O 10
ATOM 13126 N N . LYS A 1 32 ? 4.665 0.891 -7.337 1.00 0.00 32 LYS A N 10
ATOM 13127 C CA . LYS A 1 32 ? 5.533 2.055 -7.380 1.00 0.00 32 LYS A CA 10
ATOM 13128 C C . LYS A 1 32 ? 4.696 3.318 -7.165 1.00 0.00 32 LYS A C 10
ATOM 13129 O O . LYS A 1 32 ? 3.897 3.691 -8.023 1.00 0.00 32 LYS A O 10
ATOM 13148 N N . VAL A 1 33 ? 4.908 3.941 -6.016 1.00 0.00 33 VAL A N 10
ATOM 13149 C CA . VAL A 1 33 ? 4.183 5.154 -5.677 1.00 0.00 33 VAL A CA 10
ATOM 13150 C C . VAL A 1 33 ? 5.182 6.267 -5.355 1.00 0.00 33 VAL A C 10
ATOM 13151 O O . VAL A 1 33 ? 6.309 5.995 -4.945 1.00 0.00 33 VAL A O 10
ATOM 13164 N N . PRO A 1 34 ? 4.720 7.530 -5.558 1.00 0.00 34 PRO A N 10
ATOM 13165 C CA . PRO A 1 34 ? 5.561 8.686 -5.294 1.00 0.00 34 PRO A CA 10
ATOM 13166 C C . PRO A 1 34 ? 5.690 8.937 -3.790 1.00 0.00 34 PRO A C 10
ATOM 13167 O O . PRO A 1 34 ? 4.805 8.572 -3.017 1.00 0.00 34 PRO A O 10
ATOM 13178 N N . LEU A 1 35 ? 6.799 9.560 -3.420 1.00 0.00 35 LEU A N 10
ATOM 13179 C CA . LEU A 1 35 ? 7.056 9.865 -2.022 1.00 0.00 35 LEU A CA 10
ATOM 13180 C C . LEU A 1 35 ? 6.349 11.170 -1.652 1.00 0.00 35 LEU A C 10
ATOM 13181 O O . LEU A 1 35 ? 6.193 11.483 -0.472 1.00 0.00 35 LEU A O 10
ATOM 13197 N N . ASP A 1 36 ? 5.939 11.897 -2.681 1.00 0.00 36 ASP A N 10
ATOM 13198 C CA . ASP A 1 36 ? 5.253 13.161 -2.478 1.00 0.00 36 ASP A CA 10
ATOM 13199 C C . ASP A 1 36 ? 3.824 12.890 -2.002 1.00 0.00 36 ASP A C 10
ATOM 13200 O O . ASP A 1 36 ? 3.143 13.796 -1.525 1.00 0.00 36 ASP A O 10
ATOM 13209 N N . SER A 1 37 ? 3.413 11.639 -2.148 1.00 0.00 37 SER A N 10
ATOM 13210 C CA . SER A 1 37 ? 2.078 11.237 -1.739 1.00 0.00 37 SER A CA 10
ATOM 13211 C C . SER A 1 37 ? 1.882 11.516 -0.247 1.00 0.00 37 SER A C 10
ATOM 13212 O O . SER A 1 37 ? 2.837 11.475 0.526 1.00 0.00 37 SER A O 10
ATOM 13220 N N . THR A 1 38 ? 0.637 11.793 0.111 1.00 0.00 38 THR A N 10
ATOM 13221 C CA . THR A 1 38 ? 0.303 12.079 1.496 1.00 0.00 38 THR A CA 10
ATOM 13222 C C . THR A 1 38 ? -0.026 10.785 2.243 1.00 0.00 38 THR A C 10
ATOM 13223 O O . THR A 1 38 ? -0.610 9.865 1.672 1.00 0.00 38 THR A O 10
ATOM 13234 N N . GLY A 1 39 ? 0.363 10.754 3.509 1.00 0.00 39 GLY A N 10
ATOM 13235 C CA . GLY A 1 39 ? 0.117 9.588 4.340 1.00 0.00 39 GLY A CA 10
ATOM 13236 C C . GLY A 1 39 ? -1.343 9.143 4.241 1.00 0.00 39 GLY A C 10
ATOM 13237 O O . GLY A 1 39 ? -1.665 7.990 4.525 1.00 0.00 39 GLY A O 10
ATOM 13241 N N . SER A 1 40 ? -2.189 10.080 3.838 1.00 0.00 40 SER A N 10
ATOM 13242 C CA . SER A 1 40 ? -3.607 9.799 3.698 1.00 0.00 40 SER A CA 10
ATOM 13243 C C . SER A 1 40 ? -3.863 9.034 2.399 1.00 0.00 40 SER A C 10
ATOM 13244 O O . SER A 1 40 ? -4.569 8.026 2.396 1.00 0.00 40 SER A O 10
ATOM 13252 N N . GLU A 1 41 ? -3.276 9.541 1.325 1.00 0.00 41 GLU A N 10
ATOM 13253 C CA . GLU A 1 41 ? -3.432 8.917 0.022 1.00 0.00 41 GLU A CA 10
ATOM 13254 C C . GLU A 1 41 ? -3.155 7.415 0.115 1.00 0.00 41 GLU A C 10
ATOM 13255 O O . GLU A 1 41 ? -3.782 6.620 -0.583 1.00 0.00 41 GLU A O 10
ATOM 13267 N N . LEU A 1 42 ? -2.215 7.072 0.984 1.00 0.00 42 LEU A N 10
ATOM 13268 C CA . LEU A 1 42 ? -1.848 5.680 1.179 1.00 0.00 42 LEU A CA 10
ATOM 13269 C C . LEU A 1 42 ? -3.110 4.815 1.147 1.00 0.00 42 LEU A C 10
ATOM 13270 O O . LEU A 1 42 ? -3.166 3.819 0.427 1.00 0.00 42 LEU A O 10
ATOM 13286 N N . LYS A 1 43 ? -4.091 5.226 1.937 1.00 0.00 43 LYS A N 10
ATOM 13287 C CA . LYS A 1 43 ? -5.348 4.502 2.009 1.00 0.00 43 LYS A CA 10
ATOM 13288 C C . LYS A 1 43 ? -5.830 4.185 0.592 1.00 0.00 43 LYS A C 10
ATOM 13289 O O . LYS A 1 43 ? -5.895 3.020 0.200 1.00 0.00 43 LYS A O 10
ATOM 13308 N N . GLN A 1 44 ? -6.156 5.241 -0.138 1.00 0.00 44 GLN A N 10
ATOM 13309 C CA . GLN A 1 44 ? -6.630 5.090 -1.503 1.00 0.00 44 GLN A CA 10
ATOM 13310 C C . GLN A 1 44 ? -5.535 4.482 -2.382 1.00 0.00 44 GLN A C 10
ATOM 13311 O O . GLN A 1 44 ? -5.811 3.997 -3.478 1.00 0.00 44 GLN A O 10
ATOM 13325 N N . LYS A 1 45 ? -4.315 4.527 -1.867 1.00 0.00 45 LYS A N 10
ATOM 13326 C CA . LYS A 1 45 ? -3.177 3.986 -2.591 1.00 0.00 45 LYS A CA 10
ATOM 13327 C C . LYS A 1 45 ? -3.139 2.467 -2.412 1.00 0.00 45 LYS A C 10
ATOM 13328 O O . LYS A 1 45 ? -2.682 1.745 -3.297 1.00 0.00 45 LYS A O 10
ATOM 13347 N N . ILE A 1 46 ? -3.625 2.027 -1.260 1.00 0.00 46 ILE A N 10
ATOM 13348 C CA . ILE A 1 46 ? -3.652 0.607 -0.954 1.00 0.00 46 ILE A CA 10
ATOM 13349 C C . ILE A 1 46 ? -5.009 0.028 -1.359 1.00 0.00 46 ILE A C 10
ATOM 13350 O O . ILE A 1 46 ? -5.078 -1.057 -1.935 1.00 0.00 46 ILE A O 10
ATOM 13366 N N . HIS A 1 47 ? -6.055 0.777 -1.043 1.00 0.00 47 HIS A N 10
ATOM 13367 C CA . HIS A 1 47 ? -7.406 0.352 -1.367 1.00 0.00 47 HIS A CA 10
ATOM 13368 C C . HIS A 1 47 ? -7.532 0.150 -2.878 1.00 0.00 47 HIS A C 10
ATOM 13369 O O . HIS A 1 47 ? -8.392 -0.599 -3.339 1.00 0.00 47 HIS A O 10
ATOM 13383 N N . SER A 1 48 ? -6.661 0.830 -3.609 1.00 0.00 48 SER A N 10
ATOM 13384 C CA . SER A 1 48 ? -6.663 0.735 -5.058 1.00 0.00 48 SER A CA 10
ATOM 13385 C C . SER A 1 48 ? -6.090 -0.615 -5.495 1.00 0.00 48 SER A C 10
ATOM 13386 O O . SER A 1 48 ? -6.240 -1.013 -6.649 1.00 0.00 48 SER A O 10
ATOM 13394 N N . ILE A 1 49 ? -5.444 -1.281 -4.549 1.00 0.00 49 ILE A N 10
ATOM 13395 C CA . ILE A 1 49 ? -4.847 -2.578 -4.821 1.00 0.00 49 ILE A CA 10
ATOM 13396 C C . ILE A 1 49 ? -5.571 -3.650 -4.003 1.00 0.00 49 ILE A C 10
ATOM 13397 O O . ILE A 1 49 ? -6.154 -4.576 -4.565 1.00 0.00 49 ILE A O 10
ATOM 13413 N N . THR A 1 50 ? -5.510 -3.488 -2.690 1.00 0.00 50 THR A N 10
ATOM 13414 C CA . THR A 1 50 ? -6.152 -4.430 -1.789 1.00 0.00 50 THR A CA 10
ATOM 13415 C C . THR A 1 50 ? -7.606 -4.660 -2.207 1.00 0.00 50 THR A C 10
ATOM 13416 O O . THR A 1 50 ? -8.116 -5.775 -2.102 1.00 0.00 50 THR A O 10
ATOM 13427 N N . GLY A 1 51 ? -8.232 -3.589 -2.671 1.00 0.00 51 GLY A N 10
ATOM 13428 C CA . GLY A 1 51 ? -9.617 -3.661 -3.104 1.00 0.00 51 GLY A CA 10
ATOM 13429 C C . GLY A 1 51 ? -10.571 -3.537 -1.915 1.00 0.00 51 GLY A C 10
ATOM 13430 O O . GLY A 1 51 ? -11.775 -3.357 -2.096 1.00 0.00 51 GLY A O 10
ATOM 13434 N N . LEU A 1 52 ? -9.998 -3.637 -0.725 1.00 0.00 52 LEU A N 10
ATOM 13435 C CA . LEU A 1 52 ? -10.783 -3.538 0.494 1.00 0.00 52 LEU A CA 10
ATOM 13436 C C . LEU A 1 52 ? -10.977 -2.064 0.853 1.00 0.00 52 LEU A C 10
ATOM 13437 O O . LEU A 1 52 ? -10.327 -1.191 0.280 1.00 0.00 52 LEU A O 10
ATOM 13453 N N . PRO A 1 53 ? -11.899 -1.825 1.824 1.00 0.00 53 PRO A N 10
ATOM 13454 C CA . PRO A 1 53 ? -12.187 -0.471 2.265 1.00 0.00 53 PRO A CA 10
ATOM 13455 C C . PRO A 1 53 ? -11.062 0.068 3.152 1.00 0.00 53 PRO A C 10
ATOM 13456 O O . PRO A 1 53 ? -10.426 -0.689 3.883 1.00 0.00 53 PRO A O 10
ATOM 13467 N N . PRO A 1 54 ? -10.845 1.407 3.055 1.00 0.00 54 PRO A N 10
ATOM 13468 C CA . PRO A 1 54 ? -9.808 2.056 3.839 1.00 0.00 54 PRO A CA 10
ATOM 13469 C C . PRO A 1 54 ? -10.233 2.196 5.302 1.00 0.00 54 PRO A C 10
ATOM 13470 O O . PRO A 1 54 ? -9.400 2.122 6.204 1.00 0.00 54 PRO A O 10
ATOM 13481 N N . ALA A 1 55 ? -11.529 2.396 5.491 1.00 0.00 55 ALA A N 10
ATOM 13482 C CA . ALA A 1 55 ? -12.076 2.547 6.829 1.00 0.00 55 ALA A CA 10
ATOM 13483 C C . ALA A 1 55 ? -11.703 1.323 7.669 1.00 0.00 55 ALA A C 10
ATOM 13484 O O . ALA A 1 55 ? -11.573 1.419 8.888 1.00 0.00 55 ALA A O 10
ATOM 13491 N N . MET A 1 56 ? -11.542 0.201 6.982 1.00 0.00 56 MET A N 10
ATOM 13492 C CA . MET A 1 56 ? -11.187 -1.040 7.650 1.00 0.00 56 MET A CA 10
ATOM 13493 C C . MET A 1 56 ? -9.744 -1.438 7.335 1.00 0.00 56 MET A C 10
ATOM 13494 O O . MET A 1 56 ? -9.415 -2.623 7.307 1.00 0.00 56 MET A O 10
ATOM 13508 N N . GLN A 1 57 ? -8.921 -0.426 7.105 1.00 0.00 57 GLN A N 10
ATOM 13509 C CA . GLN A 1 57 ? -7.520 -0.655 6.793 1.00 0.00 57 GLN A CA 10
ATOM 13510 C C . GLN A 1 57 ? -6.638 -0.225 7.966 1.00 0.00 57 GLN A C 10
ATOM 13511 O O . GLN A 1 57 ? -7.007 0.664 8.732 1.00 0.00 57 GLN A O 10
ATOM 13525 N N . LYS A 1 58 ? -5.488 -0.876 8.071 1.00 0.00 58 LYS A N 10
ATOM 13526 C CA . LYS A 1 58 ? -4.550 -0.572 9.138 1.00 0.00 58 LYS A CA 10
ATOM 13527 C C . LYS A 1 58 ? -3.192 -0.216 8.530 1.00 0.00 58 LYS A C 10
ATOM 13528 O O . LYS A 1 58 ? -2.365 -1.095 8.290 1.00 0.00 58 LYS A O 10
ATOM 13547 N N . VAL A 1 59 ? -3.003 1.075 8.300 1.00 0.00 59 VAL A N 10
ATOM 13548 C CA . VAL A 1 59 ? -1.759 1.558 7.725 1.00 0.00 59 VAL A CA 10
ATOM 13549 C C . VAL A 1 59 ? -0.734 1.767 8.841 1.00 0.00 59 VAL A C 10
ATOM 13550 O O . VAL A 1 59 ? -0.823 2.732 9.598 1.00 0.00 59 VAL A O 10
ATOM 13563 N N . MET A 1 60 ? 0.216 0.845 8.908 1.00 0.00 60 MET A N 10
ATOM 13564 C CA . MET A 1 60 ? 1.257 0.916 9.919 1.00 0.00 60 MET A CA 10
ATOM 13565 C C . MET A 1 60 ? 2.555 0.283 9.414 1.00 0.00 60 MET A C 10
ATOM 13566 O O . MET A 1 60 ? 2.580 -0.895 9.062 1.00 0.00 60 MET A O 10
ATOM 13580 N N . TYR A 1 61 ? 3.603 1.094 9.395 1.00 0.00 61 TYR A N 10
ATOM 13581 C CA . TYR A 1 61 ? 4.902 0.629 8.939 1.00 0.00 61 TYR A CA 10
ATOM 13582 C C . TYR A 1 61 ? 5.985 0.922 9.979 1.00 0.00 61 TYR A C 10
ATOM 13583 O O . TYR A 1 61 ? 6.448 2.056 10.096 1.00 0.00 61 TYR A O 10
ATOM 13601 N N . LYS A 1 62 ? 6.359 -0.120 10.707 1.00 0.00 62 LYS A N 10
ATOM 13602 C CA . LYS A 1 62 ? 7.379 0.012 11.733 1.00 0.00 62 LYS A CA 10
ATOM 13603 C C . LYS A 1 62 ? 7.062 1.225 12.610 1.00 0.00 62 LYS A C 10
ATOM 13604 O O . LYS A 1 62 ? 7.956 1.800 13.228 1.00 0.00 62 LYS A O 10
ATOM 13623 N N . GLY A 1 63 ? 5.785 1.577 12.636 1.00 0.00 63 GLY A N 10
ATOM 13624 C CA . GLY A 1 63 ? 5.338 2.711 13.427 1.00 0.00 63 GLY A CA 10
ATOM 13625 C C . GLY A 1 63 ? 4.095 3.355 12.810 1.00 0.00 63 GLY A C 10
ATOM 13626 O O . GLY A 1 63 ? 3.860 3.232 11.608 1.00 0.00 63 GLY A O 10
ATOM 13630 N N . LEU A 1 64 ? 3.331 4.026 13.659 1.00 0.00 64 LEU A N 10
ATOM 13631 C CA . LEU A 1 64 ? 2.118 4.689 13.212 1.00 0.00 64 LEU A CA 10
ATOM 13632 C C . LEU A 1 64 ? 2.453 5.628 12.051 1.00 0.00 64 LEU A C 10
ATOM 13633 O O . LEU A 1 64 ? 3.485 6.296 12.067 1.00 0.00 64 LEU A O 10
ATOM 13649 N N . VAL A 1 65 ? 1.561 5.648 11.071 1.00 0.00 65 VAL A N 10
ATOM 13650 C CA . VAL A 1 65 ? 1.749 6.493 9.905 1.00 0.00 65 VAL A CA 10
ATOM 13651 C C . VAL A 1 65 ? 0.744 7.646 9.948 1.00 0.00 65 VAL A C 10
ATOM 13652 O O . VAL A 1 65 ? -0.452 7.439 9.754 1.00 0.00 65 VAL A O 10
ATOM 13665 N N . PRO A 1 66 ? 1.282 8.867 10.212 1.00 0.00 66 PRO A N 10
ATOM 13666 C CA . PRO A 1 66 ? 0.446 10.053 10.283 1.00 0.00 66 PRO A CA 10
ATOM 13667 C C . PRO A 1 66 ? 0.015 10.506 8.887 1.00 0.00 66 PRO A C 10
ATOM 13668 O O . PRO A 1 66 ? 0.851 10.879 8.066 1.00 0.00 66 PRO A O 10
ATOM 13679 N N . GLU A 1 67 ? -1.290 10.458 8.660 1.00 0.00 67 GLU A N 10
ATOM 13680 C CA . GLU A 1 67 ? -1.842 10.858 7.377 1.00 0.00 67 GLU A CA 10
ATOM 13681 C C . GLU A 1 67 ? -1.632 12.357 7.153 1.00 0.00 67 GLU A C 10
ATOM 13682 O O . GLU A 1 67 ? -1.856 12.861 6.054 1.00 0.00 67 GLU A O 10
ATOM 13694 N N . ASP A 1 68 ? -1.204 13.027 8.213 1.00 0.00 68 ASP A N 10
ATOM 13695 C CA . ASP A 1 68 ? -0.961 14.458 8.146 1.00 0.00 68 ASP A CA 10
ATOM 13696 C C . ASP A 1 68 ? 0.442 14.707 7.589 1.00 0.00 68 ASP A C 10
ATOM 13697 O O . ASP A 1 68 ? 0.814 15.849 7.323 1.00 0.00 68 ASP A O 10
ATOM 13706 N N . LYS A 1 69 ? 1.183 13.620 7.430 1.00 0.00 69 LYS A N 10
ATOM 13707 C CA . LYS A 1 69 ? 2.537 13.706 6.911 1.00 0.00 69 LYS A CA 10
ATOM 13708 C C . LYS A 1 69 ? 2.686 12.749 5.727 1.00 0.00 69 LYS A C 10
ATOM 13709 O O . LYS A 1 69 ? 2.100 11.667 5.721 1.00 0.00 69 LYS A O 10
ATOM 13728 N N . THR A 1 70 ? 3.474 13.180 4.753 1.00 0.00 70 THR A N 10
ATOM 13729 C CA . THR A 1 70 ? 3.708 12.375 3.567 1.00 0.00 70 THR A CA 10
ATOM 13730 C C . THR A 1 70 ? 4.681 11.235 3.879 1.00 0.00 70 THR A C 10
ATOM 13731 O O . THR A 1 70 ? 5.428 11.302 4.854 1.00 0.00 70 THR A O 10
ATOM 13742 N N . LEU A 1 71 ? 4.639 10.217 3.033 1.00 0.00 71 LEU A N 10
ATOM 13743 C CA . LEU A 1 71 ? 5.507 9.064 3.206 1.00 0.00 71 LEU A CA 10
ATOM 13744 C C . LEU A 1 71 ? 6.943 9.542 3.432 1.00 0.00 71 LEU A C 10
ATOM 13745 O O . LEU A 1 71 ? 7.626 9.064 4.337 1.00 0.00 71 LEU A O 10
ATOM 13761 N N . ARG A 1 72 ? 7.359 10.481 2.594 1.00 0.00 72 ARG A N 10
ATOM 13762 C CA . ARG A 1 72 ? 8.701 11.029 2.691 1.00 0.00 72 ARG A CA 10
ATOM 13763 C C . ARG A 1 72 ? 8.859 11.820 3.992 1.00 0.00 72 ARG A C 10
ATOM 13764 O O . ARG A 1 72 ? 9.972 11.994 4.485 1.00 0.00 72 ARG A O 10
ATOM 13785 N N . GLU A 1 73 ? 7.729 12.278 4.509 1.00 0.00 73 GLU A N 10
ATOM 13786 C CA . GLU A 1 73 ? 7.727 13.046 5.742 1.00 0.00 73 GLU A CA 10
ATOM 13787 C C . GLU A 1 73 ? 7.805 12.111 6.951 1.00 0.00 73 GLU A C 10
ATOM 13788 O O . GLU A 1 73 ? 8.499 12.403 7.923 1.00 0.00 73 GLU A O 10
ATOM 13800 N N . ILE A 1 74 ? 7.084 11.004 6.849 1.00 0.00 74 ILE A N 10
ATOM 13801 C CA . ILE A 1 74 ? 7.062 10.024 7.922 1.00 0.00 74 ILE A CA 10
ATOM 13802 C C . ILE A 1 74 ? 8.332 9.173 7.855 1.00 0.00 74 ILE A C 10
ATOM 13803 O O . ILE A 1 74 ? 8.558 8.320 8.712 1.00 0.00 74 ILE A O 10
ATOM 13819 N N . LYS A 1 75 ? 9.128 9.435 6.829 1.00 0.00 75 LYS A N 10
ATOM 13820 C CA . LYS A 1 75 ? 10.370 8.704 6.639 1.00 0.00 75 LYS A CA 10
ATOM 13821 C C . LYS A 1 75 ? 10.075 7.384 5.924 1.00 0.00 75 LYS A C 10
ATOM 13822 O O . LYS A 1 75 ? 9.996 6.334 6.560 1.00 0.00 75 LYS A O 10
ATOM 13841 N N . VAL A 1 76 ? 9.921 7.480 4.612 1.00 0.00 76 VAL A N 10
ATOM 13842 C CA . VAL A 1 76 ? 9.636 6.307 3.804 1.00 0.00 76 VAL A CA 10
ATOM 13843 C C . VAL A 1 76 ? 10.643 6.228 2.654 1.00 0.00 76 VAL A C 10
ATOM 13844 O O . VAL A 1 76 ? 11.076 7.254 2.132 1.00 0.00 76 VAL A O 10
ATOM 13857 N N . THR A 1 77 ? 10.987 5.000 2.294 1.00 0.00 77 THR A N 10
ATOM 13858 C CA . THR A 1 77 ? 11.935 4.774 1.216 1.00 0.00 77 THR A CA 10
ATOM 13859 C C . THR A 1 77 ? 11.489 3.592 0.353 1.00 0.00 77 THR A C 10
ATOM 13860 O O . THR A 1 77 ? 10.366 3.109 0.488 1.00 0.00 77 THR A O 10
ATOM 13871 N N . SER A 1 78 ? 12.393 3.161 -0.515 1.00 0.00 78 SER A N 10
ATOM 13872 C CA . SER A 1 78 ? 12.107 2.044 -1.400 1.00 0.00 78 SER A CA 10
ATOM 13873 C C . SER A 1 78 ? 12.335 0.722 -0.665 1.00 0.00 78 SER A C 10
ATOM 13874 O O . SER A 1 78 ? 13.476 0.330 -0.425 1.00 0.00 78 SER A O 10
ATOM 13882 N N . GLY A 1 79 ? 11.232 0.071 -0.327 1.00 0.00 79 GLY A N 10
ATOM 13883 C CA . GLY A 1 79 ? 11.298 -1.199 0.376 1.00 0.00 79 GLY A CA 10
ATOM 13884 C C . GLY A 1 79 ? 10.691 -1.083 1.776 1.00 0.00 79 GLY A C 10
ATOM 13885 O O . GLY A 1 79 ? 10.983 -1.895 2.652 1.00 0.00 79 GLY A O 10
ATOM 13889 N N . ALA A 1 80 ? 9.856 -0.068 1.942 1.00 0.00 80 ALA A N 10
ATOM 13890 C CA . ALA A 1 80 ? 9.205 0.165 3.220 1.00 0.00 80 ALA A CA 10
ATOM 13891 C C . ALA A 1 80 ? 8.019 -0.790 3.365 1.00 0.00 80 ALA A C 10
ATOM 13892 O O . ALA A 1 80 ? 7.091 -0.759 2.559 1.00 0.00 80 ALA A O 10
ATOM 13899 N N . LYS A 1 81 ? 8.089 -1.617 4.398 1.00 0.00 81 LYS A N 10
ATOM 13900 C CA . LYS A 1 81 ? 7.032 -2.580 4.659 1.00 0.00 81 LYS A CA 10
ATOM 13901 C C . LYS A 1 81 ? 5.720 -1.834 4.912 1.00 0.00 81 LYS A C 10
ATOM 13902 O O . LYS A 1 81 ? 5.711 -0.789 5.560 1.00 0.00 81 LYS A O 10
ATOM 13921 N N . ILE A 1 82 ? 4.643 -2.401 4.388 1.00 0.00 82 ILE A N 10
ATOM 13922 C CA . ILE A 1 82 ? 3.329 -1.804 4.549 1.00 0.00 82 ILE A CA 10
ATOM 13923 C C . ILE A 1 82 ? 2.307 -2.902 4.849 1.00 0.00 82 ILE A C 10
ATOM 13924 O O . ILE A 1 82 ? 1.852 -3.596 3.941 1.00 0.00 82 ILE A O 10
ATOM 13940 N N . MET A 1 83 ? 1.977 -3.026 6.126 1.00 0.00 83 MET A N 10
ATOM 13941 C CA . MET A 1 83 ? 1.017 -4.029 6.557 1.00 0.00 83 MET A CA 10
ATOM 13942 C C . MET A 1 83 ? -0.414 -3.498 6.454 1.00 0.00 83 MET A C 10
ATOM 13943 O O . MET A 1 83 ? -0.669 -2.329 6.740 1.00 0.00 83 MET A O 10
ATOM 13957 N N . VAL A 1 84 ? -1.311 -4.383 6.044 1.00 0.00 84 VAL A N 10
ATOM 13958 C CA . VAL A 1 84 ? -2.710 -4.018 5.899 1.00 0.00 84 VAL A CA 10
ATOM 13959 C C . VAL A 1 84 ? -3.577 -5.033 6.646 1.00 0.00 84 VAL A C 10
ATOM 13960 O O . VAL A 1 84 ? -3.144 -6.156 6.902 1.00 0.00 84 VAL A O 10
ATOM 13973 N N . VAL A 1 85 ? -4.787 -4.603 6.974 1.00 0.00 85 VAL A N 10
ATOM 13974 C CA . VAL A 1 85 ? -5.719 -5.461 7.686 1.00 0.00 85 VAL A CA 10
ATOM 13975 C C . VAL A 1 85 ? -6.854 -5.866 6.744 1.00 0.00 85 VAL A C 10
ATOM 13976 O O . VAL A 1 85 ? -7.029 -5.267 5.684 1.00 0.00 85 VAL A O 10
ATOM 13989 N N . GLY A 1 86 ? -7.596 -6.879 7.165 1.00 0.00 86 GLY A N 10
ATOM 13990 C CA . GLY A 1 86 ? -8.710 -7.371 6.373 1.00 0.00 86 GLY A CA 10
ATOM 13991 C C . GLY A 1 86 ? -10.035 -7.190 7.117 1.00 0.00 86 GLY A C 10
ATOM 13992 O O . GLY A 1 86 ? -10.566 -6.083 7.186 1.00 0.00 86 GLY A O 10
ATOM 13996 N N . SER A 1 87 ? -10.530 -8.295 7.655 1.00 0.00 87 SER A N 10
ATOM 13997 C CA . SER A 1 87 ? -11.783 -8.272 8.391 1.00 0.00 87 SER A CA 10
ATOM 13998 C C . SER A 1 87 ? -12.945 -7.987 7.437 1.00 0.00 87 SER A C 10
ATOM 13999 O O . SER A 1 87 ? -13.393 -6.847 7.323 1.00 0.00 87 SER A O 10
ATOM 14007 N N . THR A 1 88 ? -13.400 -9.042 6.778 1.00 0.00 88 THR A N 10
ATOM 14008 C CA . THR A 1 88 ? -14.502 -8.919 5.838 1.00 0.00 88 THR A CA 10
ATOM 14009 C C . THR A 1 88 ? -15.797 -8.578 6.577 1.00 0.00 88 THR A C 10
ATOM 14010 O O . THR A 1 88 ? -16.021 -9.045 7.693 1.00 0.00 88 THR A O 10
ATOM 14021 N N . ILE A 1 89 ? -16.617 -7.767 5.924 1.00 0.00 89 ILE A N 10
ATOM 14022 C CA . ILE A 1 89 ? -17.884 -7.358 6.505 1.00 0.00 89 ILE A CA 10
ATOM 14023 C C . ILE A 1 89 ? -19.026 -7.785 5.580 1.00 0.00 89 ILE A C 10
ATOM 14024 O O . ILE A 1 89 ? -18.980 -7.535 4.376 1.00 0.00 89 ILE A O 10
ATOM 14040 N N . SER A 1 90 ? -20.023 -8.420 6.177 1.00 0.00 90 SER A N 10
ATOM 14041 C CA . SER A 1 90 ? -21.175 -8.883 5.421 1.00 0.00 90 SER A CA 10
ATOM 14042 C C . SER A 1 90 ? -22.364 -7.950 5.655 1.00 0.00 90 SER A C 10
ATOM 14043 O O . SER A 1 90 ? -22.805 -7.773 6.789 1.00 0.00 90 SER A O 10
ATOM 14051 N N . GLY A 1 91 ? -22.849 -7.377 4.563 1.00 0.00 91 GLY A N 10
ATOM 14052 C CA . GLY A 1 91 ? -23.978 -6.466 4.634 1.00 0.00 91 GLY A CA 10
ATOM 14053 C C . GLY A 1 91 ? -24.509 -6.139 3.237 1.00 0.00 91 GLY A C 10
ATOM 14054 O O . GLY A 1 91 ? -23.780 -5.607 2.401 1.00 0.00 91 GLY A O 10
ATOM 14058 N N . PRO A 1 92 ? -25.807 -6.480 3.021 1.00 0.00 92 PRO A N 10
ATOM 14059 C CA . PRO A 1 92 ? -26.444 -6.228 1.739 1.00 0.00 92 PRO A CA 10
ATOM 14060 C C . PRO A 1 92 ? -26.770 -4.743 1.571 1.00 0.00 92 PRO A C 10
ATOM 14061 O O . PRO A 1 92 ? -26.554 -3.949 2.485 1.00 0.00 92 PRO A O 10
ATOM 14072 N N . SER A 1 93 ? -27.284 -4.412 0.395 1.00 0.00 93 SER A N 10
ATOM 14073 C CA . SER A 1 93 ? -27.642 -3.036 0.095 1.00 0.00 93 SER A CA 10
ATOM 14074 C C . SER A 1 93 ? -28.845 -3.002 -0.849 1.00 0.00 93 SER A C 10
ATOM 14075 O O . SER A 1 93 ? -29.096 -3.962 -1.576 1.00 0.00 93 SER A O 10
ATOM 14083 N N . SER A 1 94 ? -29.558 -1.886 -0.807 1.00 0.00 94 SER A N 10
ATOM 14084 C CA . SER A 1 94 ? -30.730 -1.715 -1.650 1.00 0.00 94 SER A CA 10
ATOM 14085 C C . SER A 1 94 ? -30.587 -0.446 -2.492 1.00 0.00 94 SER A C 10
ATOM 14086 O O . SER A 1 94 ? -30.299 0.626 -1.962 1.00 0.00 94 SER A O 10
ATOM 14094 N N . GLY A 1 95 ? -30.794 -0.609 -3.791 1.00 0.00 95 GLY A N 10
ATOM 14095 C CA . GLY A 1 95 ? -30.692 0.510 -4.712 1.00 0.00 95 GLY A CA 10
ATOM 14096 C C . GLY A 1 95 ? -31.994 1.312 -4.746 1.00 0.00 95 GLY A C 10
ATOM 14097 O O . GLY A 1 95 ? -31.993 2.489 -5.105 1.00 0.00 95 GLY A O 10
ATOM 14101 N N . GLY A 1 1 ? 33.929 9.660 -38.614 1.00 0.00 1 GLY A N 11
ATOM 14102 C CA . GLY A 1 1 ? 32.848 8.836 -38.101 1.00 0.00 1 GLY A CA 11
ATOM 14103 C C . GLY A 1 1 ? 31.486 9.397 -38.517 1.00 0.00 1 GLY A C 11
ATOM 14104 O O . GLY A 1 1 ? 31.408 10.474 -39.106 1.00 0.00 1 GLY A O 11
ATOM 14108 N N . SER A 1 2 ? 30.447 8.641 -38.193 1.00 0.00 2 SER A N 11
ATOM 14109 C CA . SER A 1 2 ? 29.093 9.048 -38.526 1.00 0.00 2 SER A CA 11
ATOM 14110 C C . SER A 1 2 ? 28.089 8.052 -37.944 1.00 0.00 2 SER A C 11
ATOM 14111 O O . SER A 1 2 ? 28.264 6.841 -38.073 1.00 0.00 2 SER A O 11
ATOM 14119 N N . SER A 1 3 ? 27.058 8.598 -37.315 1.00 0.00 3 SER A N 11
ATOM 14120 C CA . SER A 1 3 ? 26.025 7.772 -36.713 1.00 0.00 3 SER A CA 11
ATOM 14121 C C . SER A 1 3 ? 24.991 8.655 -36.012 1.00 0.00 3 SER A C 11
ATOM 14122 O O . SER A 1 3 ? 25.268 9.812 -35.699 1.00 0.00 3 SER A O 11
ATOM 14130 N N . GLY A 1 4 ? 23.821 8.076 -35.787 1.00 0.00 4 GLY A N 11
ATOM 14131 C CA . GLY A 1 4 ? 22.744 8.797 -35.130 1.00 0.00 4 GLY A CA 11
ATOM 14132 C C . GLY A 1 4 ? 21.807 7.833 -34.398 1.00 0.00 4 GLY A C 11
ATOM 14133 O O . GLY A 1 4 ? 21.724 6.657 -34.747 1.00 0.00 4 GLY A O 11
ATOM 14137 N N . SER A 1 5 ? 21.123 8.369 -33.397 1.00 0.00 5 SER A N 11
ATOM 14138 C CA . SER A 1 5 ? 20.195 7.571 -32.614 1.00 0.00 5 SER A CA 11
ATOM 14139 C C . SER A 1 5 ? 19.549 8.436 -31.529 1.00 0.00 5 SER A C 11
ATOM 14140 O O . SER A 1 5 ? 20.229 9.217 -30.866 1.00 0.00 5 SER A O 11
ATOM 14148 N N . SER A 1 6 ? 18.243 8.267 -31.383 1.00 0.00 6 SER A N 11
ATOM 14149 C CA . SER A 1 6 ? 17.497 9.022 -30.391 1.00 0.00 6 SER A CA 11
ATOM 14150 C C . SER A 1 6 ? 16.032 8.582 -30.391 1.00 0.00 6 SER A C 11
ATOM 14151 O O . SER A 1 6 ? 15.600 7.848 -31.279 1.00 0.00 6 SER A O 11
ATOM 14159 N N . GLY A 1 7 ? 15.307 9.049 -29.385 1.00 0.00 7 GLY A N 11
ATOM 14160 C CA . GLY A 1 7 ? 13.899 8.712 -29.258 1.00 0.00 7 GLY A CA 11
ATOM 14161 C C . GLY A 1 7 ? 13.553 8.335 -27.816 1.00 0.00 7 GLY A C 11
ATOM 14162 O O . GLY A 1 7 ? 14.105 7.379 -27.272 1.00 0.00 7 GLY A O 11
ATOM 14166 N N . ASP A 1 8 ? 12.643 9.104 -27.239 1.00 0.00 8 ASP A N 11
ATOM 14167 C CA . ASP A 1 8 ? 12.217 8.863 -25.871 1.00 0.00 8 ASP A CA 11
ATOM 14168 C C . ASP A 1 8 ? 10.688 8.879 -25.806 1.00 0.00 8 ASP A C 11
ATOM 14169 O O . ASP A 1 8 ? 10.040 9.621 -26.543 1.00 0.00 8 ASP A O 11
ATOM 14178 N N . ALA A 1 9 ? 10.156 8.053 -24.917 1.00 0.00 9 ALA A N 11
ATOM 14179 C CA . ALA A 1 9 ? 8.716 7.964 -24.747 1.00 0.00 9 ALA A CA 11
ATOM 14180 C C . ALA A 1 9 ? 8.405 7.125 -23.505 1.00 0.00 9 ALA A C 11
ATOM 14181 O O . ALA A 1 9 ? 7.931 5.996 -23.618 1.00 0.00 9 ALA A O 11
ATOM 14188 N N . GLY A 1 10 ? 8.685 7.710 -22.350 1.00 0.00 10 GLY A N 11
ATOM 14189 C CA . GLY A 1 10 ? 8.440 7.031 -21.089 1.00 0.00 10 GLY A CA 11
ATOM 14190 C C . GLY A 1 10 ? 7.136 7.513 -20.450 1.00 0.00 10 GLY A C 11
ATOM 14191 O O . GLY A 1 10 ? 6.155 7.766 -21.148 1.00 0.00 10 GLY A O 11
ATOM 14195 N N . GLY A 1 11 ? 7.167 7.625 -19.130 1.00 0.00 11 GLY A N 11
ATOM 14196 C CA . GLY A 1 11 ? 6.000 8.072 -18.390 1.00 0.00 11 GLY A CA 11
ATOM 14197 C C . GLY A 1 11 ? 6.410 8.835 -17.129 1.00 0.00 11 GLY A C 11
ATOM 14198 O O . GLY A 1 11 ? 7.101 8.293 -16.268 1.00 0.00 11 GLY A O 11
ATOM 14202 N N . GLY A 1 12 ? 5.965 10.081 -17.059 1.00 0.00 12 GLY A N 11
ATOM 14203 C CA . GLY A 1 12 ? 6.277 10.925 -15.918 1.00 0.00 12 GLY A CA 11
ATOM 14204 C C . GLY A 1 12 ? 7.759 11.303 -15.905 1.00 0.00 12 GLY A C 11
ATOM 14205 O O . GLY A 1 12 ? 8.607 10.522 -16.335 1.00 0.00 12 GLY A O 11
ATOM 14209 N N . VAL A 1 13 ? 8.027 12.501 -15.405 1.00 0.00 13 VAL A N 11
ATOM 14210 C CA . VAL A 1 13 ? 9.393 12.992 -15.330 1.00 0.00 13 VAL A CA 11
ATOM 14211 C C . VAL A 1 13 ? 9.558 13.834 -14.064 1.00 0.00 13 VAL A C 11
ATOM 14212 O O . VAL A 1 13 ? 8.797 14.773 -13.834 1.00 0.00 13 VAL A O 11
ATOM 14225 N N . GLY A 1 14 ? 10.557 13.469 -13.274 1.00 0.00 14 GLY A N 11
ATOM 14226 C CA . GLY A 1 14 ? 10.832 14.179 -12.037 1.00 0.00 14 GLY A CA 11
ATOM 14227 C C . GLY A 1 14 ? 11.594 13.290 -11.052 1.00 0.00 14 GLY A C 11
ATOM 14228 O O . GLY A 1 14 ? 12.757 13.551 -10.746 1.00 0.00 14 GLY A O 11
ATOM 14232 N N . LYS A 1 15 ? 10.908 12.258 -10.583 1.00 0.00 15 LYS A N 11
ATOM 14233 C CA . LYS A 1 15 ? 11.505 11.329 -9.639 1.00 0.00 15 LYS A CA 11
ATOM 14234 C C . LYS A 1 15 ? 10.783 9.984 -9.727 1.00 0.00 15 LYS A C 11
ATOM 14235 O O . LYS A 1 15 ? 9.554 9.931 -9.689 1.00 0.00 15 LYS A O 11
ATOM 14254 N N . GLU A 1 16 ? 11.575 8.929 -9.843 1.00 0.00 16 GLU A N 11
ATOM 14255 C CA . GLU A 1 16 ? 11.027 7.587 -9.937 1.00 0.00 16 GLU A CA 11
ATOM 14256 C C . GLU A 1 16 ? 10.281 7.227 -8.650 1.00 0.00 16 GLU A C 11
ATOM 14257 O O . GLU A 1 16 ? 10.794 7.435 -7.552 1.00 0.00 16 GLU A O 11
ATOM 14269 N N . LEU A 1 17 ? 9.081 6.693 -8.829 1.00 0.00 17 LEU A N 11
ATOM 14270 C CA . LEU A 1 17 ? 8.260 6.302 -7.696 1.00 0.00 17 LEU A CA 11
ATOM 14271 C C . LEU A 1 17 ? 9.092 5.444 -6.740 1.00 0.00 17 LEU A C 11
ATOM 14272 O O . LEU A 1 17 ? 10.166 4.968 -7.103 1.00 0.00 17 LEU A O 11
ATOM 14288 N N . VAL A 1 18 ? 8.563 5.273 -5.537 1.00 0.00 18 VAL A N 11
ATOM 14289 C CA . VAL A 1 18 ? 9.243 4.481 -4.527 1.00 0.00 18 VAL A CA 11
ATOM 14290 C C . VAL A 1 18 ? 8.655 3.068 -4.511 1.00 0.00 18 VAL A C 11
ATOM 14291 O O . VAL A 1 18 ? 7.458 2.888 -4.727 1.00 0.00 18 VAL A O 11
ATOM 14304 N N . ASP A 1 19 ? 9.525 2.103 -4.254 1.00 0.00 19 ASP A N 11
ATOM 14305 C CA . ASP A 1 19 ? 9.107 0.712 -4.208 1.00 0.00 19 ASP A CA 11
ATOM 14306 C C . ASP A 1 19 ? 8.520 0.406 -2.829 1.00 0.00 19 ASP A C 11
ATOM 14307 O O . ASP A 1 19 ? 9.145 0.689 -1.808 1.00 0.00 19 ASP A O 11
ATOM 14316 N N . LEU A 1 20 ? 7.327 -0.168 -2.843 1.00 0.00 20 LEU A N 11
ATOM 14317 C CA . LEU A 1 20 ? 6.648 -0.516 -1.606 1.00 0.00 20 LEU A CA 11
ATOM 14318 C C . LEU A 1 20 ? 6.010 -1.899 -1.750 1.00 0.00 20 LEU A C 11
ATOM 14319 O O . LEU A 1 20 ? 5.599 -2.286 -2.843 1.00 0.00 20 LEU A O 11
ATOM 14335 N N . LYS A 1 21 ? 5.946 -2.606 -0.631 1.00 0.00 21 LYS A N 11
ATOM 14336 C CA . LYS A 1 21 ? 5.365 -3.937 -0.620 1.00 0.00 21 LYS A CA 11
ATOM 14337 C C . LYS A 1 21 ? 4.027 -3.899 0.122 1.00 0.00 21 LYS A C 11
ATOM 14338 O O . LYS A 1 21 ? 3.985 -3.615 1.318 1.00 0.00 21 LYS A O 11
ATOM 14357 N N . ILE A 1 22 ? 2.968 -4.188 -0.618 1.00 0.00 22 ILE A N 11
ATOM 14358 C CA . ILE A 1 22 ? 1.632 -4.190 -0.046 1.00 0.00 22 ILE A CA 11
ATOM 14359 C C . ILE A 1 22 ? 1.353 -5.557 0.582 1.00 0.00 22 ILE A C 11
ATOM 14360 O O . ILE A 1 22 ? 0.881 -6.470 -0.095 1.00 0.00 22 ILE A O 11
ATOM 14376 N N . ILE A 1 23 ? 1.656 -5.656 1.868 1.00 0.00 23 ILE A N 11
ATOM 14377 C CA . ILE A 1 23 ? 1.444 -6.896 2.593 1.00 0.00 23 ILE A CA 11
ATOM 14378 C C . ILE A 1 23 ? 0.113 -6.821 3.344 1.00 0.00 23 ILE A C 11
ATOM 14379 O O . ILE A 1 23 ? -0.058 -5.984 4.230 1.00 0.00 23 ILE A O 11
ATOM 14395 N N . TRP A 1 24 ? -0.796 -7.707 2.964 1.00 0.00 24 TRP A N 11
ATOM 14396 C CA . TRP A 1 24 ? -2.106 -7.751 3.590 1.00 0.00 24 TRP A CA 11
ATOM 14397 C C . TRP A 1 24 ? -2.492 -9.220 3.775 1.00 0.00 24 TRP A C 11
ATOM 14398 O O . TRP A 1 24 ? -3.631 -9.605 3.511 1.00 0.00 24 TRP A O 11
ATOM 14419 N N . ASN A 1 25 ? -1.523 -10.001 4.228 1.00 0.00 25 ASN A N 11
ATOM 14420 C CA . ASN A 1 25 ? -1.747 -11.419 4.451 1.00 0.00 25 ASN A CA 11
ATOM 14421 C C . ASN A 1 25 ? -0.398 -12.133 4.563 1.00 0.00 25 ASN A C 11
ATOM 14422 O O . ASN A 1 25 ? -0.155 -12.861 5.525 1.00 0.00 25 ASN A O 11
ATOM 14433 N N . LYS A 1 26 ? 0.444 -11.900 3.567 1.00 0.00 26 LYS A N 11
ATOM 14434 C CA . LYS A 1 26 ? 1.762 -12.511 3.542 1.00 0.00 26 LYS A CA 11
ATOM 14435 C C . LYS A 1 26 ? 2.470 -12.133 2.240 1.00 0.00 26 LYS A C 11
ATOM 14436 O O . LYS A 1 26 ? 3.681 -11.921 2.227 1.00 0.00 26 LYS A O 11
ATOM 14455 N N . THR A 1 27 ? 1.684 -12.059 1.176 1.00 0.00 27 THR A N 11
ATOM 14456 C CA . THR A 1 27 ? 2.221 -11.710 -0.128 1.00 0.00 27 THR A CA 11
ATOM 14457 C C . THR A 1 27 ? 2.736 -10.269 -0.125 1.00 0.00 27 THR A C 11
ATOM 14458 O O . THR A 1 27 ? 2.373 -9.479 0.745 1.00 0.00 27 THR A O 11
ATOM 14469 N N . LYS A 1 28 ? 3.572 -9.971 -1.108 1.00 0.00 28 LYS A N 11
ATOM 14470 C CA . LYS A 1 28 ? 4.141 -8.640 -1.229 1.00 0.00 28 LYS A CA 11
ATOM 14471 C C . LYS A 1 28 ? 3.923 -8.124 -2.653 1.00 0.00 28 LYS A C 11
ATOM 14472 O O . LYS A 1 28 ? 4.631 -8.523 -3.577 1.00 0.00 28 LYS A O 11
ATOM 14491 N N . HIS A 1 29 ? 2.940 -7.246 -2.787 1.00 0.00 29 HIS A N 11
ATOM 14492 C CA . HIS A 1 29 ? 2.620 -6.672 -4.083 1.00 0.00 29 HIS A CA 11
ATOM 14493 C C . HIS A 1 29 ? 3.526 -5.467 -4.348 1.00 0.00 29 HIS A C 11
ATOM 14494 O O . HIS A 1 29 ? 3.341 -4.405 -3.757 1.00 0.00 29 HIS A O 11
ATOM 14508 N N . ASP A 1 30 ? 4.485 -5.674 -5.238 1.00 0.00 30 ASP A N 11
ATOM 14509 C CA . ASP A 1 30 ? 5.420 -4.618 -5.590 1.00 0.00 30 ASP A CA 11
ATOM 14510 C C . ASP A 1 30 ? 4.687 -3.540 -6.390 1.00 0.00 30 ASP A C 11
ATOM 14511 O O . ASP A 1 30 ? 4.318 -3.761 -7.543 1.00 0.00 30 ASP A O 11
ATOM 14520 N N . VAL A 1 31 ? 4.499 -2.396 -5.748 1.00 0.00 31 VAL A N 11
ATOM 14521 C CA . VAL A 1 31 ? 3.818 -1.283 -6.387 1.00 0.00 31 VAL A CA 11
ATOM 14522 C C . VAL A 1 31 ? 4.729 -0.054 -6.368 1.00 0.00 31 VAL A C 11
ATOM 14523 O O . VAL A 1 31 ? 5.543 0.105 -5.460 1.00 0.00 31 VAL A O 11
ATOM 14536 N N . LYS A 1 32 ? 4.561 0.783 -7.381 1.00 0.00 32 LYS A N 11
ATOM 14537 C CA . LYS A 1 32 ? 5.358 1.993 -7.492 1.00 0.00 32 LYS A CA 11
ATOM 14538 C C . LYS A 1 32 ? 4.475 3.209 -7.202 1.00 0.00 32 LYS A C 11
ATOM 14539 O O . LYS A 1 32 ? 3.458 3.414 -7.863 1.00 0.00 32 LYS A O 11
ATOM 14558 N N . VAL A 1 33 ? 4.896 3.983 -6.213 1.00 0.00 33 VAL A N 11
ATOM 14559 C CA . VAL A 1 33 ? 4.156 5.173 -5.827 1.00 0.00 33 VAL A CA 11
ATOM 14560 C C . VAL A 1 33 ? 5.142 6.280 -5.447 1.00 0.00 33 VAL A C 11
ATOM 14561 O O . VAL A 1 33 ? 6.247 6.000 -4.985 1.00 0.00 33 VAL A O 11
ATOM 14574 N N . PRO A 1 34 ? 4.694 7.546 -5.661 1.00 0.00 34 PRO A N 11
ATOM 14575 C CA . PRO A 1 34 ? 5.524 8.696 -5.345 1.00 0.00 34 PRO A CA 11
ATOM 14576 C C . PRO A 1 34 ? 5.581 8.934 -3.835 1.00 0.00 34 PRO A C 11
ATOM 14577 O O . PRO A 1 34 ? 4.589 8.737 -3.134 1.00 0.00 34 PRO A O 11
ATOM 14588 N N . LEU A 1 35 ? 6.751 9.355 -3.378 1.00 0.00 35 LEU A N 11
ATOM 14589 C CA . LEU A 1 35 ? 6.949 9.622 -1.963 1.00 0.00 35 LEU A CA 11
ATOM 14590 C C . LEU A 1 35 ? 6.145 10.861 -1.565 1.00 0.00 35 LEU A C 11
ATOM 14591 O O . LEU A 1 35 ? 5.957 11.128 -0.379 1.00 0.00 35 LEU A O 11
ATOM 14607 N N . ASP A 1 36 ? 5.693 11.585 -2.578 1.00 0.00 36 ASP A N 11
ATOM 14608 C CA . ASP A 1 36 ? 4.914 12.790 -2.349 1.00 0.00 36 ASP A CA 11
ATOM 14609 C C . ASP A 1 36 ? 3.539 12.406 -1.799 1.00 0.00 36 ASP A C 11
ATOM 14610 O O . ASP A 1 36 ? 2.850 13.234 -1.205 1.00 0.00 36 ASP A O 11
ATOM 14619 N N . SER A 1 37 ? 3.180 11.149 -2.017 1.00 0.00 37 SER A N 11
ATOM 14620 C CA . SER A 1 37 ? 1.899 10.645 -1.551 1.00 0.00 37 SER A CA 11
ATOM 14621 C C . SER A 1 37 ? 1.728 10.949 -0.061 1.00 0.00 37 SER A C 11
ATOM 14622 O O . SER A 1 37 ? 2.622 10.676 0.739 1.00 0.00 37 SER A O 11
ATOM 14630 N N . THR A 1 38 ? 0.574 11.511 0.266 1.00 0.00 38 THR A N 11
ATOM 14631 C CA . THR A 1 38 ? 0.274 11.856 1.646 1.00 0.00 38 THR A CA 11
ATOM 14632 C C . THR A 1 38 ? -0.039 10.595 2.454 1.00 0.00 38 THR A C 11
ATOM 14633 O O . THR A 1 38 ? -0.684 9.676 1.952 1.00 0.00 38 THR A O 11
ATOM 14644 N N . GLY A 1 39 ? 0.431 10.593 3.693 1.00 0.00 39 GLY A N 11
ATOM 14645 C CA . GLY A 1 39 ? 0.210 9.461 4.576 1.00 0.00 39 GLY A CA 11
ATOM 14646 C C . GLY A 1 39 ? -1.197 8.888 4.390 1.00 0.00 39 GLY A C 11
ATOM 14647 O O . GLY A 1 39 ? -1.416 7.694 4.589 1.00 0.00 39 GLY A O 11
ATOM 14651 N N . SER A 1 40 ? -2.114 9.767 4.012 1.00 0.00 40 SER A N 11
ATOM 14652 C CA . SER A 1 40 ? -3.493 9.364 3.798 1.00 0.00 40 SER A CA 11
ATOM 14653 C C . SER A 1 40 ? -3.640 8.711 2.422 1.00 0.00 40 SER A C 11
ATOM 14654 O O . SER A 1 40 ? -4.212 7.629 2.303 1.00 0.00 40 SER A O 11
ATOM 14662 N N . GLU A 1 41 ? -3.114 9.396 1.418 1.00 0.00 41 GLU A N 11
ATOM 14663 C CA . GLU A 1 41 ? -3.179 8.897 0.055 1.00 0.00 41 GLU A CA 11
ATOM 14664 C C . GLU A 1 41 ? -2.966 7.382 0.035 1.00 0.00 41 GLU A C 11
ATOM 14665 O O . GLU A 1 41 ? -3.595 6.673 -0.749 1.00 0.00 41 GLU A O 11
ATOM 14677 N N . LEU A 1 42 ? -2.076 6.930 0.906 1.00 0.00 42 LEU A N 11
ATOM 14678 C CA . LEU A 1 42 ? -1.772 5.512 0.998 1.00 0.00 42 LEU A CA 11
ATOM 14679 C C . LEU A 1 42 ? -3.067 4.707 0.869 1.00 0.00 42 LEU A C 11
ATOM 14680 O O . LEU A 1 42 ? -3.133 3.750 0.100 1.00 0.00 42 LEU A O 11
ATOM 14696 N N . LYS A 1 43 ? -4.065 5.126 1.634 1.00 0.00 43 LYS A N 11
ATOM 14697 C CA . LYS A 1 43 ? -5.354 4.457 1.615 1.00 0.00 43 LYS A CA 11
ATOM 14698 C C . LYS A 1 43 ? -5.760 4.181 0.166 1.00 0.00 43 LYS A C 11
ATOM 14699 O O . LYS A 1 43 ? -5.824 3.027 -0.256 1.00 0.00 43 LYS A O 11
ATOM 14718 N N . GLN A 1 44 ? -6.022 5.260 -0.557 1.00 0.00 44 GLN A N 11
ATOM 14719 C CA . GLN A 1 44 ? -6.419 5.149 -1.951 1.00 0.00 44 GLN A CA 11
ATOM 14720 C C . GLN A 1 44 ? -5.352 4.396 -2.748 1.00 0.00 44 GLN A C 11
ATOM 14721 O O . GLN A 1 44 ? -5.636 3.858 -3.817 1.00 0.00 44 GLN A O 11
ATOM 14735 N N . LYS A 1 45 ? -4.147 4.383 -2.198 1.00 0.00 45 LYS A N 11
ATOM 14736 C CA . LYS A 1 45 ? -3.037 3.705 -2.845 1.00 0.00 45 LYS A CA 11
ATOM 14737 C C . LYS A 1 45 ? -3.151 2.199 -2.599 1.00 0.00 45 LYS A C 11
ATOM 14738 O O . LYS A 1 45 ? -2.764 1.397 -3.448 1.00 0.00 45 LYS A O 11
ATOM 14757 N N . ILE A 1 46 ? -3.683 1.861 -1.434 1.00 0.00 46 ILE A N 11
ATOM 14758 C CA . ILE A 1 46 ? -3.853 0.465 -1.066 1.00 0.00 46 ILE A CA 11
ATOM 14759 C C . ILE A 1 46 ? -5.222 -0.021 -1.547 1.00 0.00 46 ILE A C 11
ATOM 14760 O O . ILE A 1 46 ? -5.333 -1.104 -2.120 1.00 0.00 46 ILE A O 11
ATOM 14776 N N . HIS A 1 47 ? -6.229 0.802 -1.297 1.00 0.00 47 HIS A N 11
ATOM 14777 C CA . HIS A 1 47 ? -7.585 0.469 -1.697 1.00 0.00 47 HIS A CA 11
ATOM 14778 C C . HIS A 1 47 ? -7.625 0.200 -3.202 1.00 0.00 47 HIS A C 11
ATOM 14779 O O . HIS A 1 47 ? -8.522 -0.485 -3.691 1.00 0.00 47 HIS A O 11
ATOM 14793 N N . SER A 1 48 ? -6.640 0.752 -3.896 1.00 0.00 48 SER A N 11
ATOM 14794 C CA . SER A 1 48 ? -6.551 0.579 -5.336 1.00 0.00 48 SER A CA 11
ATOM 14795 C C . SER A 1 48 ? -6.009 -0.813 -5.664 1.00 0.00 48 SER A C 11
ATOM 14796 O O . SER A 1 48 ? -6.127 -1.279 -6.796 1.00 0.00 48 SER A O 11
ATOM 14804 N N . ILE A 1 49 ? -5.426 -1.440 -4.652 1.00 0.00 49 ILE A N 11
ATOM 14805 C CA . ILE A 1 49 ? -4.865 -2.770 -4.818 1.00 0.00 49 ILE A CA 11
ATOM 14806 C C . ILE A 1 49 ? -5.663 -3.764 -3.972 1.00 0.00 49 ILE A C 11
ATOM 14807 O O . ILE A 1 49 ? -6.250 -4.706 -4.503 1.00 0.00 49 ILE A O 11
ATOM 14823 N N . THR A 1 50 ? -5.659 -3.521 -2.670 1.00 0.00 50 THR A N 11
ATOM 14824 C CA . THR A 1 50 ? -6.374 -4.384 -1.745 1.00 0.00 50 THR A CA 11
ATOM 14825 C C . THR A 1 50 ? -7.856 -4.452 -2.118 1.00 0.00 50 THR A C 11
ATOM 14826 O O . THR A 1 50 ? -8.508 -5.474 -1.905 1.00 0.00 50 THR A O 11
ATOM 14837 N N . GLY A 1 51 ? -8.346 -3.351 -2.669 1.00 0.00 51 GLY A N 11
ATOM 14838 C CA . GLY A 1 51 ? -9.740 -3.273 -3.074 1.00 0.00 51 GLY A CA 11
ATOM 14839 C C . GLY A 1 51 ? -10.664 -3.242 -1.855 1.00 0.00 51 GLY A C 11
ATOM 14840 O O . GLY A 1 51 ? -11.885 -3.276 -1.997 1.00 0.00 51 GLY A O 11
ATOM 14844 N N . LEU A 1 52 ? -10.046 -3.177 -0.685 1.00 0.00 52 LEU A N 11
ATOM 14845 C CA . LEU A 1 52 ? -10.797 -3.141 0.558 1.00 0.00 52 LEU A CA 11
ATOM 14846 C C . LEU A 1 52 ? -11.049 -1.685 0.954 1.00 0.00 52 LEU A C 11
ATOM 14847 O O . LEU A 1 52 ? -10.447 -0.772 0.392 1.00 0.00 52 LEU A O 11
ATOM 14863 N N . PRO A 1 53 ? -11.963 -1.509 1.946 1.00 0.00 53 PRO A N 11
ATOM 14864 C CA . PRO A 1 53 ? -12.301 -0.179 2.424 1.00 0.00 53 PRO A CA 11
ATOM 14865 C C . PRO A 1 53 ? -11.185 0.387 3.305 1.00 0.00 53 PRO A C 11
ATOM 14866 O O . PRO A 1 53 ? -10.500 -0.360 4.001 1.00 0.00 53 PRO A O 11
ATOM 14877 N N . PRO A 1 54 ? -11.034 1.737 3.244 1.00 0.00 54 PRO A N 11
ATOM 14878 C CA . PRO A 1 54 ? -10.013 2.412 4.027 1.00 0.00 54 PRO A CA 11
ATOM 14879 C C . PRO A 1 54 ? -10.415 2.489 5.501 1.00 0.00 54 PRO A C 11
ATOM 14880 O O . PRO A 1 54 ? -9.560 2.445 6.385 1.00 0.00 54 PRO A O 11
ATOM 14891 N N . ALA A 1 55 ? -11.717 2.603 5.722 1.00 0.00 55 ALA A N 11
ATOM 14892 C CA . ALA A 1 55 ? -12.242 2.687 7.074 1.00 0.00 55 ALA A CA 11
ATOM 14893 C C . ALA A 1 55 ? -11.822 1.442 7.858 1.00 0.00 55 ALA A C 11
ATOM 14894 O O . ALA A 1 55 ? -11.684 1.491 9.079 1.00 0.00 55 ALA A O 11
ATOM 14901 N N . MET A 1 56 ? -11.630 0.356 7.123 1.00 0.00 56 MET A N 11
ATOM 14902 C CA . MET A 1 56 ? -11.228 -0.899 7.735 1.00 0.00 56 MET A CA 11
ATOM 14903 C C . MET A 1 56 ? -9.785 -1.251 7.367 1.00 0.00 56 MET A C 11
ATOM 14904 O O . MET A 1 56 ? -9.447 -2.424 7.217 1.00 0.00 56 MET A O 11
ATOM 14918 N N . GLN A 1 57 ? -8.972 -0.212 7.234 1.00 0.00 57 GLN A N 11
ATOM 14919 C CA . GLN A 1 57 ? -7.573 -0.397 6.887 1.00 0.00 57 GLN A CA 11
ATOM 14920 C C . GLN A 1 57 ? -6.681 -0.063 8.084 1.00 0.00 57 GLN A C 11
ATOM 14921 O O . GLN A 1 57 ? -7.073 0.708 8.959 1.00 0.00 57 GLN A O 11
ATOM 14935 N N . LYS A 1 58 ? -5.499 -0.661 8.085 1.00 0.00 58 LYS A N 11
ATOM 14936 C CA . LYS A 1 58 ? -4.548 -0.437 9.161 1.00 0.00 58 LYS A CA 11
ATOM 14937 C C . LYS A 1 58 ? -3.210 0.010 8.568 1.00 0.00 58 LYS A C 11
ATOM 14938 O O . LYS A 1 58 ? -2.368 -0.820 8.230 1.00 0.00 58 LYS A O 11
ATOM 14957 N N . VAL A 1 59 ? -3.056 1.322 8.460 1.00 0.00 59 VAL A N 11
ATOM 14958 C CA . VAL A 1 59 ? -1.835 1.889 7.914 1.00 0.00 59 VAL A CA 11
ATOM 14959 C C . VAL A 1 59 ? -0.795 2.020 9.029 1.00 0.00 59 VAL A C 11
ATOM 14960 O O . VAL A 1 59 ? -0.827 2.976 9.803 1.00 0.00 59 VAL A O 11
ATOM 14973 N N . MET A 1 60 ? 0.101 1.046 9.076 1.00 0.00 60 MET A N 11
ATOM 14974 C CA . MET A 1 60 ? 1.148 1.040 10.083 1.00 0.00 60 MET A CA 11
ATOM 14975 C C . MET A 1 60 ? 2.408 0.346 9.561 1.00 0.00 60 MET A C 11
ATOM 14976 O O . MET A 1 60 ? 2.366 -0.826 9.188 1.00 0.00 60 MET A O 11
ATOM 14990 N N . TYR A 1 61 ? 3.498 1.098 9.550 1.00 0.00 61 TYR A N 11
ATOM 14991 C CA . TYR A 1 61 ? 4.767 0.570 9.079 1.00 0.00 61 TYR A CA 11
ATOM 14992 C C . TYR A 1 61 ? 5.870 0.786 10.118 1.00 0.00 61 TYR A C 11
ATOM 14993 O O . TYR A 1 61 ? 6.405 1.886 10.241 1.00 0.00 61 TYR A O 11
ATOM 15011 N N . LYS A 1 62 ? 6.176 -0.283 10.839 1.00 0.00 62 LYS A N 11
ATOM 15012 C CA . LYS A 1 62 ? 7.205 -0.225 11.863 1.00 0.00 62 LYS A CA 11
ATOM 15013 C C . LYS A 1 62 ? 6.964 0.996 12.754 1.00 0.00 62 LYS A C 11
ATOM 15014 O O . LYS A 1 62 ? 7.893 1.509 13.374 1.00 0.00 62 LYS A O 11
ATOM 15033 N N . GLY A 1 63 ? 5.711 1.425 12.788 1.00 0.00 63 GLY A N 11
ATOM 15034 C CA . GLY A 1 63 ? 5.336 2.576 13.592 1.00 0.00 63 GLY A CA 11
ATOM 15035 C C . GLY A 1 63 ? 4.117 3.286 12.998 1.00 0.00 63 GLY A C 11
ATOM 15036 O O . GLY A 1 63 ? 3.864 3.194 11.798 1.00 0.00 63 GLY A O 11
ATOM 15040 N N . LEU A 1 64 ? 3.395 3.978 13.866 1.00 0.00 64 LEU A N 11
ATOM 15041 C CA . LEU A 1 64 ? 2.209 4.704 13.443 1.00 0.00 64 LEU A CA 11
ATOM 15042 C C . LEU A 1 64 ? 2.573 5.638 12.288 1.00 0.00 64 LEU A C 11
ATOM 15043 O O . LEU A 1 64 ? 3.636 6.259 12.298 1.00 0.00 64 LEU A O 11
ATOM 15059 N N . VAL A 1 65 ? 1.672 5.710 11.320 1.00 0.00 65 VAL A N 11
ATOM 15060 C CA . VAL A 1 65 ? 1.885 6.559 10.160 1.00 0.00 65 VAL A CA 11
ATOM 15061 C C . VAL A 1 65 ? 0.903 7.732 10.204 1.00 0.00 65 VAL A C 11
ATOM 15062 O O . VAL A 1 65 ? -0.304 7.541 10.063 1.00 0.00 65 VAL A O 11
ATOM 15075 N N . PRO A 1 66 ? 1.473 8.950 10.406 1.00 0.00 66 PRO A N 11
ATOM 15076 C CA . PRO A 1 66 ? 0.661 10.154 10.470 1.00 0.00 66 PRO A CA 11
ATOM 15077 C C . PRO A 1 66 ? 0.184 10.569 9.077 1.00 0.00 66 PRO A C 11
ATOM 15078 O O . PRO A 1 66 ? 0.995 10.882 8.207 1.00 0.00 66 PRO A O 11
ATOM 15089 N N . GLU A 1 67 ? -1.130 10.557 8.909 1.00 0.00 67 GLU A N 11
ATOM 15090 C CA . GLU A 1 67 ? -1.725 10.928 7.636 1.00 0.00 67 GLU A CA 11
ATOM 15091 C C . GLU A 1 67 ? -1.563 12.430 7.393 1.00 0.00 67 GLU A C 11
ATOM 15092 O O . GLU A 1 67 ? -1.867 12.923 6.307 1.00 0.00 67 GLU A O 11
ATOM 15104 N N . ASP A 1 68 ? -1.085 13.116 8.421 1.00 0.00 68 ASP A N 11
ATOM 15105 C CA . ASP A 1 68 ? -0.880 14.552 8.332 1.00 0.00 68 ASP A CA 11
ATOM 15106 C C . ASP A 1 68 ? 0.498 14.829 7.728 1.00 0.00 68 ASP A C 11
ATOM 15107 O O . ASP A 1 68 ? 0.854 15.981 7.488 1.00 0.00 68 ASP A O 11
ATOM 15116 N N . LYS A 1 69 ? 1.237 13.752 7.501 1.00 0.00 69 LYS A N 11
ATOM 15117 C CA . LYS A 1 69 ? 2.568 13.865 6.929 1.00 0.00 69 LYS A CA 11
ATOM 15118 C C . LYS A 1 69 ? 2.708 12.872 5.774 1.00 0.00 69 LYS A C 11
ATOM 15119 O O . LYS A 1 69 ? 2.161 11.772 5.826 1.00 0.00 69 LYS A O 11
ATOM 15138 N N . THR A 1 70 ? 3.445 13.297 4.757 1.00 0.00 70 THR A N 11
ATOM 15139 C CA . THR A 1 70 ? 3.664 12.459 3.591 1.00 0.00 70 THR A CA 11
ATOM 15140 C C . THR A 1 70 ? 4.631 11.321 3.925 1.00 0.00 70 THR A C 11
ATOM 15141 O O . THR A 1 70 ? 5.283 11.343 4.967 1.00 0.00 70 THR A O 11
ATOM 15152 N N . LEU A 1 71 ? 4.692 10.354 3.021 1.00 0.00 71 LEU A N 11
ATOM 15153 C CA . LEU A 1 71 ? 5.568 9.210 3.207 1.00 0.00 71 LEU A CA 11
ATOM 15154 C C . LEU A 1 71 ? 6.996 9.701 3.449 1.00 0.00 71 LEU A C 11
ATOM 15155 O O . LEU A 1 71 ? 7.608 9.368 4.463 1.00 0.00 71 LEU A O 11
ATOM 15171 N N . ARG A 1 72 ? 7.487 10.485 2.500 1.00 0.00 72 ARG A N 11
ATOM 15172 C CA . ARG A 1 72 ? 8.832 11.025 2.597 1.00 0.00 72 ARG A CA 11
ATOM 15173 C C . ARG A 1 72 ? 8.975 11.870 3.864 1.00 0.00 72 ARG A C 11
ATOM 15174 O O . ARG A 1 72 ? 10.089 12.161 4.299 1.00 0.00 72 ARG A O 11
ATOM 15195 N N . GLU A 1 73 ? 7.832 12.242 4.421 1.00 0.00 73 GLU A N 11
ATOM 15196 C CA . GLU A 1 73 ? 7.815 13.048 5.629 1.00 0.00 73 GLU A CA 11
ATOM 15197 C C . GLU A 1 73 ? 7.753 12.150 6.866 1.00 0.00 73 GLU A C 11
ATOM 15198 O O . GLU A 1 73 ? 8.358 12.457 7.892 1.00 0.00 73 GLU A O 11
ATOM 15210 N N . ILE A 1 74 ? 7.016 11.058 6.728 1.00 0.00 74 ILE A N 11
ATOM 15211 C CA . ILE A 1 74 ? 6.867 10.113 7.822 1.00 0.00 74 ILE A CA 11
ATOM 15212 C C . ILE A 1 74 ? 8.067 9.164 7.838 1.00 0.00 74 ILE A C 11
ATOM 15213 O O . ILE A 1 74 ? 8.114 8.229 8.635 1.00 0.00 74 ILE A O 11
ATOM 15229 N N . LYS A 1 75 ? 9.009 9.438 6.947 1.00 0.00 75 LYS A N 11
ATOM 15230 C CA . LYS A 1 75 ? 10.207 8.621 6.849 1.00 0.00 75 LYS A CA 11
ATOM 15231 C C . LYS A 1 75 ? 9.888 7.350 6.059 1.00 0.00 75 LYS A C 11
ATOM 15232 O O . LYS A 1 75 ? 9.697 6.284 6.642 1.00 0.00 75 LYS A O 11
ATOM 15251 N N . VAL A 1 76 ? 9.841 7.505 4.744 1.00 0.00 76 VAL A N 11
ATOM 15252 C CA . VAL A 1 76 ? 9.549 6.383 3.868 1.00 0.00 76 VAL A CA 11
ATOM 15253 C C . VAL A 1 76 ? 10.548 6.371 2.710 1.00 0.00 76 VAL A C 11
ATOM 15254 O O . VAL A 1 76 ? 11.007 7.425 2.271 1.00 0.00 76 VAL A O 11
ATOM 15267 N N . THR A 1 77 ? 10.856 5.168 2.248 1.00 0.00 77 THR A N 11
ATOM 15268 C CA . THR A 1 77 ? 11.793 5.006 1.149 1.00 0.00 77 THR A CA 11
ATOM 15269 C C . THR A 1 77 ? 11.402 3.804 0.287 1.00 0.00 77 THR A C 11
ATOM 15270 O O . THR A 1 77 ? 10.284 3.301 0.389 1.00 0.00 77 THR A O 11
ATOM 15281 N N . SER A 1 78 ? 12.344 3.378 -0.541 1.00 0.00 78 SER A N 11
ATOM 15282 C CA . SER A 1 78 ? 12.111 2.245 -1.420 1.00 0.00 78 SER A CA 11
ATOM 15283 C C . SER A 1 78 ? 12.338 0.937 -0.659 1.00 0.00 78 SER A C 11
ATOM 15284 O O . SER A 1 78 ? 13.474 0.590 -0.339 1.00 0.00 78 SER A O 11
ATOM 15292 N N . GLY A 1 79 ? 11.239 0.248 -0.390 1.00 0.00 79 GLY A N 11
ATOM 15293 C CA . GLY A 1 79 ? 11.304 -1.014 0.327 1.00 0.00 79 GLY A CA 11
ATOM 15294 C C . GLY A 1 79 ? 10.586 -0.916 1.675 1.00 0.00 79 GLY A C 11
ATOM 15295 O O . GLY A 1 79 ? 10.882 -1.674 2.597 1.00 0.00 79 GLY A O 11
ATOM 15299 N N . ALA A 1 80 ? 9.654 0.024 1.745 1.00 0.00 80 ALA A N 11
ATOM 15300 C CA . ALA A 1 80 ? 8.891 0.231 2.965 1.00 0.00 80 ALA A CA 11
ATOM 15301 C C . ALA A 1 80 ? 7.800 -0.837 3.066 1.00 0.00 80 ALA A C 11
ATOM 15302 O O . ALA A 1 80 ? 6.920 -0.914 2.209 1.00 0.00 80 ALA A O 11
ATOM 15309 N N . LYS A 1 81 ? 7.892 -1.634 4.120 1.00 0.00 81 LYS A N 11
ATOM 15310 C CA . LYS A 1 81 ? 6.924 -2.694 4.344 1.00 0.00 81 LYS A CA 11
ATOM 15311 C C . LYS A 1 81 ? 5.596 -2.079 4.793 1.00 0.00 81 LYS A C 11
ATOM 15312 O O . LYS A 1 81 ? 5.582 -1.066 5.489 1.00 0.00 81 LYS A O 11
ATOM 15331 N N . ILE A 1 82 ? 4.514 -2.719 4.376 1.00 0.00 82 ILE A N 11
ATOM 15332 C CA . ILE A 1 82 ? 3.185 -2.248 4.727 1.00 0.00 82 ILE A CA 11
ATOM 15333 C C . ILE A 1 82 ? 2.309 -3.443 5.110 1.00 0.00 82 ILE A C 11
ATOM 15334 O O . ILE A 1 82 ? 2.067 -4.327 4.290 1.00 0.00 82 ILE A O 11
ATOM 15350 N N . MET A 1 83 ? 1.859 -3.430 6.356 1.00 0.00 83 MET A N 11
ATOM 15351 C CA . MET A 1 83 ? 1.016 -4.502 6.858 1.00 0.00 83 MET A CA 11
ATOM 15352 C C . MET A 1 83 ? -0.435 -4.037 6.999 1.00 0.00 83 MET A C 11
ATOM 15353 O O . MET A 1 83 ? -0.737 -3.171 7.819 1.00 0.00 83 MET A O 11
ATOM 15367 N N . VAL A 1 84 ? -1.296 -4.634 6.187 1.00 0.00 84 VAL A N 11
ATOM 15368 C CA . VAL A 1 84 ? -2.708 -4.292 6.212 1.00 0.00 84 VAL A CA 11
ATOM 15369 C C . VAL A 1 84 ? -3.472 -5.355 7.005 1.00 0.00 84 VAL A C 11
ATOM 15370 O O . VAL A 1 84 ? -3.014 -6.489 7.131 1.00 0.00 84 VAL A O 11
ATOM 15383 N N . VAL A 1 85 ? -4.623 -4.949 7.521 1.00 0.00 85 VAL A N 11
ATOM 15384 C CA . VAL A 1 85 ? -5.454 -5.851 8.298 1.00 0.00 85 VAL A CA 11
ATOM 15385 C C . VAL A 1 85 ? -6.912 -5.700 7.860 1.00 0.00 85 VAL A C 11
ATOM 15386 O O . VAL A 1 85 ? -7.306 -4.651 7.352 1.00 0.00 85 VAL A O 11
ATOM 15399 N N . GLY A 1 86 ? -7.674 -6.763 8.073 1.00 0.00 86 GLY A N 11
ATOM 15400 C CA . GLY A 1 86 ? -9.080 -6.761 7.706 1.00 0.00 86 GLY A CA 11
ATOM 15401 C C . GLY A 1 86 ? -9.472 -8.078 7.032 1.00 0.00 86 GLY A C 11
ATOM 15402 O O . GLY A 1 86 ? -8.828 -9.104 7.244 1.00 0.00 86 GLY A O 11
ATOM 15406 N N . SER A 1 87 ? -10.527 -8.005 6.233 1.00 0.00 87 SER A N 11
ATOM 15407 C CA . SER A 1 87 ? -11.013 -9.179 5.527 1.00 0.00 87 SER A CA 11
ATOM 15408 C C . SER A 1 87 ? -10.985 -8.930 4.018 1.00 0.00 87 SER A C 11
ATOM 15409 O O . SER A 1 87 ? -11.175 -7.801 3.568 1.00 0.00 87 SER A O 11
ATOM 15417 N N . THR A 1 88 ? -10.746 -10.002 3.277 1.00 0.00 88 THR A N 11
ATOM 15418 C CA . THR A 1 88 ? -10.691 -9.914 1.828 1.00 0.00 88 THR A CA 11
ATOM 15419 C C . THR A 1 88 ? -12.098 -9.751 1.250 1.00 0.00 88 THR A C 11
ATOM 15420 O O . THR A 1 88 ? -13.038 -10.401 1.703 1.00 0.00 88 THR A O 11
ATOM 15431 N N . ILE A 1 89 ? -12.197 -8.880 0.256 1.00 0.00 89 ILE A N 11
ATOM 15432 C CA . ILE A 1 89 ? -13.474 -8.624 -0.389 1.00 0.00 89 ILE A CA 11
ATOM 15433 C C . ILE A 1 89 ? -14.394 -7.887 0.586 1.00 0.00 89 ILE A C 11
ATOM 15434 O O . ILE A 1 89 ? -14.626 -8.354 1.700 1.00 0.00 89 ILE A O 11
ATOM 15450 N N . SER A 1 90 ? -14.894 -6.747 0.131 1.00 0.00 90 SER A N 11
ATOM 15451 C CA . SER A 1 90 ? -15.784 -5.941 0.949 1.00 0.00 90 SER A CA 11
ATOM 15452 C C . SER A 1 90 ? -16.365 -4.796 0.118 1.00 0.00 90 SER A C 11
ATOM 15453 O O . SER A 1 90 ? -15.873 -3.670 0.176 1.00 0.00 90 SER A O 11
ATOM 15461 N N . GLY A 1 91 ? -17.405 -5.123 -0.636 1.00 0.00 91 GLY A N 11
ATOM 15462 C CA . GLY A 1 91 ? -18.058 -4.136 -1.478 1.00 0.00 91 GLY A CA 11
ATOM 15463 C C . GLY A 1 91 ? -19.395 -4.662 -2.003 1.00 0.00 91 GLY A C 11
ATOM 15464 O O . GLY A 1 91 ? -19.434 -5.390 -2.994 1.00 0.00 91 GLY A O 11
ATOM 15468 N N . PRO A 1 92 ? -20.487 -4.263 -1.298 1.00 0.00 92 PRO A N 11
ATOM 15469 C CA . PRO A 1 92 ? -21.823 -4.687 -1.683 1.00 0.00 92 PRO A CA 11
ATOM 15470 C C . PRO A 1 92 ? -22.303 -3.928 -2.922 1.00 0.00 92 PRO A C 11
ATOM 15471 O O . PRO A 1 92 ? -23.311 -3.225 -2.871 1.00 0.00 92 PRO A O 11
ATOM 15482 N N . SER A 1 93 ? -21.559 -4.097 -4.005 1.00 0.00 93 SER A N 11
ATOM 15483 C CA . SER A 1 93 ? -21.896 -3.436 -5.254 1.00 0.00 93 SER A CA 11
ATOM 15484 C C . SER A 1 93 ? -21.798 -1.919 -5.088 1.00 0.00 93 SER A C 11
ATOM 15485 O O . SER A 1 93 ? -21.331 -1.433 -4.059 1.00 0.00 93 SER A O 11
ATOM 15493 N N . SER A 1 94 ? -22.248 -1.212 -6.115 1.00 0.00 94 SER A N 11
ATOM 15494 C CA . SER A 1 94 ? -22.217 0.240 -6.095 1.00 0.00 94 SER A CA 11
ATOM 15495 C C . SER A 1 94 ? -23.578 0.798 -6.516 1.00 0.00 94 SER A C 11
ATOM 15496 O O . SER A 1 94 ? -24.189 1.573 -5.782 1.00 0.00 94 SER A O 11
ATOM 15504 N N . GLY A 1 95 ? -24.013 0.382 -7.696 1.00 0.00 95 GLY A N 11
ATOM 15505 C CA . GLY A 1 95 ? -25.290 0.831 -8.224 1.00 0.00 95 GLY A CA 11
ATOM 15506 C C . GLY A 1 95 ? -25.314 0.743 -9.751 1.00 0.00 95 GLY A C 11
ATOM 15507 O O . GLY A 1 95 ? -25.830 -0.222 -10.313 1.00 0.00 95 GLY A O 11
ATOM 15511 N N . GLY A 1 1 ? -4.475 -2.999 -47.344 1.00 0.00 1 GLY A N 12
ATOM 15512 C CA . GLY A 1 1 ? -3.456 -2.239 -46.641 1.00 0.00 1 GLY A CA 12
ATOM 15513 C C . GLY A 1 1 ? -3.671 -2.302 -45.128 1.00 0.00 1 GLY A C 12
ATOM 15514 O O . GLY A 1 1 ? -4.802 -2.208 -44.654 1.00 0.00 1 GLY A O 12
ATOM 15518 N N . SER A 1 2 ? -2.568 -2.461 -44.412 1.00 0.00 2 SER A N 12
ATOM 15519 C CA . SER A 1 2 ? -2.622 -2.538 -42.962 1.00 0.00 2 SER A CA 12
ATOM 15520 C C . SER A 1 2 ? -1.204 -2.568 -42.386 1.00 0.00 2 SER A C 12
ATOM 15521 O O . SER A 1 2 ? -0.307 -3.176 -42.968 1.00 0.00 2 SER A O 12
ATOM 15529 N N . SER A 1 3 ? -1.047 -1.905 -41.250 1.00 0.00 3 SER A N 12
ATOM 15530 C CA . SER A 1 3 ? 0.246 -1.849 -40.590 1.00 0.00 3 SER A CA 12
ATOM 15531 C C . SER A 1 3 ? 0.056 -1.764 -39.074 1.00 0.00 3 SER A C 12
ATOM 15532 O O . SER A 1 3 ? 0.534 -2.624 -38.336 1.00 0.00 3 SER A O 12
ATOM 15540 N N . GLY A 1 4 ? -0.643 -0.719 -38.654 1.00 0.00 4 GLY A N 12
ATOM 15541 C CA . GLY A 1 4 ? -0.902 -0.511 -37.240 1.00 0.00 4 GLY A CA 12
ATOM 15542 C C . GLY A 1 4 ? 0.026 0.561 -36.665 1.00 0.00 4 GLY A C 12
ATOM 15543 O O . GLY A 1 4 ? -0.010 1.713 -37.094 1.00 0.00 4 GLY A O 12
ATOM 15547 N N . SER A 1 5 ? 0.834 0.144 -35.702 1.00 0.00 5 SER A N 12
ATOM 15548 C CA . SER A 1 5 ? 1.770 1.054 -35.063 1.00 0.00 5 SER A CA 12
ATOM 15549 C C . SER A 1 5 ? 1.009 2.195 -34.384 1.00 0.00 5 SER A C 12
ATOM 15550 O O . SER A 1 5 ? 0.666 3.187 -35.025 1.00 0.00 5 SER A O 12
ATOM 15558 N N . SER A 1 6 ? 0.766 2.016 -33.093 1.00 0.00 6 SER A N 12
ATOM 15559 C CA . SER A 1 6 ? 0.052 3.017 -32.320 1.00 0.00 6 SER A CA 12
ATOM 15560 C C . SER A 1 6 ? 0.215 2.737 -30.824 1.00 0.00 6 SER A C 12
ATOM 15561 O O . SER A 1 6 ? 0.137 1.588 -30.393 1.00 0.00 6 SER A O 12
ATOM 15569 N N . GLY A 1 7 ? 0.436 3.807 -30.075 1.00 0.00 7 GLY A N 12
ATOM 15570 C CA . GLY A 1 7 ? 0.610 3.691 -28.637 1.00 0.00 7 GLY A CA 12
ATOM 15571 C C . GLY A 1 7 ? 1.849 4.458 -28.171 1.00 0.00 7 GLY A C 12
ATOM 15572 O O . GLY A 1 7 ? 2.975 4.007 -28.372 1.00 0.00 7 GLY A O 12
ATOM 15576 N N . ASP A 1 8 ? 1.598 5.605 -27.557 1.00 0.00 8 ASP A N 12
ATOM 15577 C CA . ASP A 1 8 ? 2.679 6.440 -27.060 1.00 0.00 8 ASP A CA 12
ATOM 15578 C C . ASP A 1 8 ? 2.284 7.024 -25.703 1.00 0.00 8 ASP A C 12
ATOM 15579 O O . ASP A 1 8 ? 1.279 7.725 -25.593 1.00 0.00 8 ASP A O 12
ATOM 15588 N N . ALA A 1 9 ? 3.096 6.715 -24.702 1.00 0.00 9 ALA A N 12
ATOM 15589 C CA . ALA A 1 9 ? 2.843 7.201 -23.356 1.00 0.00 9 ALA A CA 12
ATOM 15590 C C . ALA A 1 9 ? 4.102 7.014 -22.507 1.00 0.00 9 ALA A C 12
ATOM 15591 O O . ALA A 1 9 ? 4.130 6.172 -21.610 1.00 0.00 9 ALA A O 12
ATOM 15598 N N . GLY A 1 10 ? 5.113 7.811 -22.819 1.00 0.00 10 GLY A N 12
ATOM 15599 C CA . GLY A 1 10 ? 6.371 7.744 -22.095 1.00 0.00 10 GLY A CA 12
ATOM 15600 C C . GLY A 1 10 ? 6.771 9.121 -21.561 1.00 0.00 10 GLY A C 12
ATOM 15601 O O . GLY A 1 10 ? 6.106 10.117 -21.842 1.00 0.00 10 GLY A O 12
ATOM 15605 N N . GLY A 1 11 ? 7.855 9.132 -20.800 1.00 0.00 11 GLY A N 12
ATOM 15606 C CA . GLY A 1 11 ? 8.352 10.371 -20.224 1.00 0.00 11 GLY A CA 12
ATOM 15607 C C . GLY A 1 11 ? 8.364 10.298 -18.696 1.00 0.00 11 GLY A C 12
ATOM 15608 O O . GLY A 1 11 ? 9.137 9.540 -18.113 1.00 0.00 11 GLY A O 12
ATOM 15612 N N . GLY A 1 12 ? 7.498 11.097 -18.091 1.00 0.00 12 GLY A N 12
ATOM 15613 C CA . GLY A 1 12 ? 7.399 11.134 -16.641 1.00 0.00 12 GLY A CA 12
ATOM 15614 C C . GLY A 1 12 ? 8.729 11.551 -16.011 1.00 0.00 12 GLY A C 12
ATOM 15615 O O . GLY A 1 12 ? 9.650 10.744 -15.904 1.00 0.00 12 GLY A O 12
ATOM 15619 N N . VAL A 1 13 ? 8.787 12.813 -15.611 1.00 0.00 13 VAL A N 12
ATOM 15620 C CA . VAL A 1 13 ? 9.989 13.348 -14.994 1.00 0.00 13 VAL A CA 12
ATOM 15621 C C . VAL A 1 13 ? 9.689 13.719 -13.540 1.00 0.00 13 VAL A C 12
ATOM 15622 O O . VAL A 1 13 ? 8.527 13.804 -13.144 1.00 0.00 13 VAL A O 12
ATOM 15635 N N . GLY A 1 14 ? 10.757 13.929 -12.784 1.00 0.00 14 GLY A N 12
ATOM 15636 C CA . GLY A 1 14 ? 10.623 14.289 -11.383 1.00 0.00 14 GLY A CA 12
ATOM 15637 C C . GLY A 1 14 ? 11.389 13.310 -10.490 1.00 0.00 14 GLY A C 12
ATOM 15638 O O . GLY A 1 14 ? 12.566 13.519 -10.201 1.00 0.00 14 GLY A O 12
ATOM 15642 N N . LYS A 1 15 ? 10.690 12.262 -10.079 1.00 0.00 15 LYS A N 12
ATOM 15643 C CA . LYS A 1 15 ? 11.289 11.251 -9.225 1.00 0.00 15 LYS A CA 12
ATOM 15644 C C . LYS A 1 15 ? 10.550 9.925 -9.416 1.00 0.00 15 LYS A C 12
ATOM 15645 O O . LYS A 1 15 ? 9.322 9.884 -9.377 1.00 0.00 15 LYS A O 12
ATOM 15664 N N . GLU A 1 16 ? 11.330 8.874 -9.619 1.00 0.00 16 GLU A N 12
ATOM 15665 C CA . GLU A 1 16 ? 10.765 7.550 -9.816 1.00 0.00 16 GLU A CA 12
ATOM 15666 C C . GLU A 1 16 ? 10.049 7.084 -8.547 1.00 0.00 16 GLU A C 12
ATOM 15667 O O . GLU A 1 16 ? 10.628 7.098 -7.462 1.00 0.00 16 GLU A O 12
ATOM 15679 N N . LEU A 1 17 ? 8.799 6.681 -8.726 1.00 0.00 17 LEU A N 12
ATOM 15680 C CA . LEU A 1 17 ? 7.997 6.212 -7.608 1.00 0.00 17 LEU A CA 12
ATOM 15681 C C . LEU A 1 17 ? 8.857 5.325 -6.706 1.00 0.00 17 LEU A C 12
ATOM 15682 O O . LEU A 1 17 ? 9.815 4.707 -7.168 1.00 0.00 17 LEU A O 12
ATOM 15698 N N . VAL A 1 18 ? 8.484 5.290 -5.435 1.00 0.00 18 VAL A N 12
ATOM 15699 C CA . VAL A 1 18 ? 9.210 4.489 -4.464 1.00 0.00 18 VAL A CA 12
ATOM 15700 C C . VAL A 1 18 ? 8.656 3.063 -4.471 1.00 0.00 18 VAL A C 12
ATOM 15701 O O . VAL A 1 18 ? 7.457 2.859 -4.655 1.00 0.00 18 VAL A O 12
ATOM 15714 N N . ASP A 1 19 ? 9.556 2.112 -4.268 1.00 0.00 19 ASP A N 12
ATOM 15715 C CA . ASP A 1 19 ? 9.173 0.710 -4.248 1.00 0.00 19 ASP A CA 12
ATOM 15716 C C . ASP A 1 19 ? 8.659 0.346 -2.854 1.00 0.00 19 ASP A C 12
ATOM 15717 O O . ASP A 1 19 ? 9.382 0.482 -1.868 1.00 0.00 19 ASP A O 12
ATOM 15726 N N . LEU A 1 20 ? 7.416 -0.109 -2.816 1.00 0.00 20 LEU A N 12
ATOM 15727 C CA . LEU A 1 20 ? 6.797 -0.494 -1.559 1.00 0.00 20 LEU A CA 12
ATOM 15728 C C . LEU A 1 20 ? 6.156 -1.874 -1.712 1.00 0.00 20 LEU A C 12
ATOM 15729 O O . LEU A 1 20 ? 5.610 -2.195 -2.767 1.00 0.00 20 LEU A O 12
ATOM 15745 N N . LYS A 1 21 ? 6.243 -2.654 -0.645 1.00 0.00 21 LYS A N 12
ATOM 15746 C CA . LYS A 1 21 ? 5.678 -3.993 -0.648 1.00 0.00 21 LYS A CA 12
ATOM 15747 C C . LYS A 1 21 ? 4.317 -3.969 0.052 1.00 0.00 21 LYS A C 12
ATOM 15748 O O . LYS A 1 21 ? 4.235 -3.693 1.248 1.00 0.00 21 LYS A O 12
ATOM 15767 N N . ILE A 1 22 ? 3.284 -4.261 -0.724 1.00 0.00 22 ILE A N 12
ATOM 15768 C CA . ILE A 1 22 ? 1.931 -4.276 -0.194 1.00 0.00 22 ILE A CA 12
ATOM 15769 C C . ILE A 1 22 ? 1.694 -5.592 0.550 1.00 0.00 22 ILE A C 12
ATOM 15770 O O . ILE A 1 22 ? 1.258 -6.576 -0.046 1.00 0.00 22 ILE A O 12
ATOM 15786 N N . ILE A 1 23 ? 1.992 -5.568 1.840 1.00 0.00 23 ILE A N 12
ATOM 15787 C CA . ILE A 1 23 ? 1.817 -6.747 2.671 1.00 0.00 23 ILE A CA 12
ATOM 15788 C C . ILE A 1 23 ? 0.360 -6.830 3.130 1.00 0.00 23 ILE A C 12
ATOM 15789 O O . ILE A 1 23 ? -0.231 -5.824 3.520 1.00 0.00 23 ILE A O 12
ATOM 15805 N N . TRP A 1 24 ? -0.178 -8.039 3.068 1.00 0.00 24 TRP A N 12
ATOM 15806 C CA . TRP A 1 24 ? -1.555 -8.268 3.472 1.00 0.00 24 TRP A CA 12
ATOM 15807 C C . TRP A 1 24 ? -1.769 -9.778 3.592 1.00 0.00 24 TRP A C 12
ATOM 15808 O O . TRP A 1 24 ? -1.756 -10.492 2.590 1.00 0.00 24 TRP A O 12
ATOM 15829 N N . ASN A 1 25 ? -1.960 -10.220 4.826 1.00 0.00 25 ASN A N 12
ATOM 15830 C CA . ASN A 1 25 ? -2.176 -11.633 5.090 1.00 0.00 25 ASN A CA 12
ATOM 15831 C C . ASN A 1 25 ? -0.886 -12.404 4.804 1.00 0.00 25 ASN A C 12
ATOM 15832 O O . ASN A 1 25 ? -0.186 -12.813 5.729 1.00 0.00 25 ASN A O 12
ATOM 15843 N N . LYS A 1 26 ? -0.611 -12.579 3.520 1.00 0.00 26 LYS A N 12
ATOM 15844 C CA . LYS A 1 26 ? 0.583 -13.293 3.101 1.00 0.00 26 LYS A CA 12
ATOM 15845 C C . LYS A 1 26 ? 0.793 -13.090 1.599 1.00 0.00 26 LYS A C 12
ATOM 15846 O O . LYS A 1 26 ? 1.207 -14.011 0.897 1.00 0.00 26 LYS A O 12
ATOM 15865 N N . THR A 1 27 ? 0.498 -11.879 1.151 1.00 0.00 27 THR A N 12
ATOM 15866 C CA . THR A 1 27 ? 0.649 -11.543 -0.255 1.00 0.00 27 THR A CA 12
ATOM 15867 C C . THR A 1 27 ? 1.605 -10.360 -0.421 1.00 0.00 27 THR A C 12
ATOM 15868 O O . THR A 1 27 ? 1.821 -9.596 0.518 1.00 0.00 27 THR A O 12
ATOM 15879 N N . LYS A 1 28 ? 2.152 -10.247 -1.622 1.00 0.00 28 LYS A N 12
ATOM 15880 C CA . LYS A 1 28 ? 3.080 -9.170 -1.923 1.00 0.00 28 LYS A CA 12
ATOM 15881 C C . LYS A 1 28 ? 2.762 -8.601 -3.307 1.00 0.00 28 LYS A C 12
ATOM 15882 O O . LYS A 1 28 ? 3.097 -9.208 -4.324 1.00 0.00 28 LYS A O 12
ATOM 15901 N N . HIS A 1 29 ? 2.119 -7.443 -3.302 1.00 0.00 29 HIS A N 12
ATOM 15902 C CA . HIS A 1 29 ? 1.752 -6.785 -4.545 1.00 0.00 29 HIS A CA 12
ATOM 15903 C C . HIS A 1 29 ? 2.725 -5.638 -4.825 1.00 0.00 29 HIS A C 12
ATOM 15904 O O . HIS A 1 29 ? 2.688 -4.609 -4.152 1.00 0.00 29 HIS A O 12
ATOM 15918 N N . ASP A 1 30 ? 3.572 -5.853 -5.821 1.00 0.00 30 ASP A N 12
ATOM 15919 C CA . ASP A 1 30 ? 4.553 -4.850 -6.199 1.00 0.00 30 ASP A CA 12
ATOM 15920 C C . ASP A 1 30 ? 3.835 -3.645 -6.808 1.00 0.00 30 ASP A C 12
ATOM 15921 O O . ASP A 1 30 ? 3.146 -3.773 -7.819 1.00 0.00 30 ASP A O 12
ATOM 15930 N N . VAL A 1 31 ? 4.020 -2.500 -6.167 1.00 0.00 31 VAL A N 12
ATOM 15931 C CA . VAL A 1 31 ? 3.399 -1.272 -6.633 1.00 0.00 31 VAL A CA 12
ATOM 15932 C C . VAL A 1 31 ? 4.380 -0.111 -6.460 1.00 0.00 31 VAL A C 12
ATOM 15933 O O . VAL A 1 31 ? 5.125 -0.063 -5.482 1.00 0.00 31 VAL A O 12
ATOM 15946 N N . LYS A 1 32 ? 4.350 0.796 -7.425 1.00 0.00 32 LYS A N 12
ATOM 15947 C CA . LYS A 1 32 ? 5.227 1.954 -7.393 1.00 0.00 32 LYS A CA 12
ATOM 15948 C C . LYS A 1 32 ? 4.396 3.211 -7.131 1.00 0.00 32 LYS A C 12
ATOM 15949 O O . LYS A 1 32 ? 3.492 3.533 -7.901 1.00 0.00 32 LYS A O 12
ATOM 15968 N N . VAL A 1 33 ? 4.732 3.888 -6.043 1.00 0.00 33 VAL A N 12
ATOM 15969 C CA . VAL A 1 33 ? 4.028 5.104 -5.671 1.00 0.00 33 VAL A CA 12
ATOM 15970 C C . VAL A 1 33 ? 5.045 6.182 -5.292 1.00 0.00 33 VAL A C 12
ATOM 15971 O O . VAL A 1 33 ? 6.135 5.871 -4.813 1.00 0.00 33 VAL A O 12
ATOM 15984 N N . PRO A 1 34 ? 4.644 7.460 -5.528 1.00 0.00 34 PRO A N 12
ATOM 15985 C CA . PRO A 1 34 ? 5.508 8.585 -5.216 1.00 0.00 34 PRO A CA 12
ATOM 15986 C C . PRO A 1 34 ? 5.554 8.841 -3.709 1.00 0.00 34 PRO A C 12
ATOM 15987 O O . PRO A 1 34 ? 4.595 8.546 -2.996 1.00 0.00 34 PRO A O 12
ATOM 15998 N N . LEU A 1 35 ? 6.677 9.387 -3.267 1.00 0.00 35 LEU A N 12
ATOM 15999 C CA . LEU A 1 35 ? 6.861 9.686 -1.857 1.00 0.00 35 LEU A CA 12
ATOM 16000 C C . LEU A 1 35 ? 6.037 10.922 -1.491 1.00 0.00 35 LEU A C 12
ATOM 16001 O O . LEU A 1 35 ? 5.743 11.152 -0.319 1.00 0.00 35 LEU A O 12
ATOM 16017 N N . ASP A 1 36 ? 5.688 11.686 -2.516 1.00 0.00 36 ASP A N 12
ATOM 16018 C CA . ASP A 1 36 ? 4.904 12.893 -2.317 1.00 0.00 36 ASP A CA 12
ATOM 16019 C C . ASP A 1 36 ? 3.526 12.517 -1.768 1.00 0.00 36 ASP A C 12
ATOM 16020 O O . ASP A 1 36 ? 2.803 13.371 -1.258 1.00 0.00 36 ASP A O 12
ATOM 16029 N N . SER A 1 37 ? 3.205 11.238 -1.892 1.00 0.00 37 SER A N 12
ATOM 16030 C CA . SER A 1 37 ? 1.926 10.738 -1.415 1.00 0.00 37 SER A CA 12
ATOM 16031 C C . SER A 1 37 ? 1.770 11.039 0.076 1.00 0.00 37 SER A C 12
ATOM 16032 O O . SER A 1 37 ? 2.722 10.903 0.844 1.00 0.00 37 SER A O 12
ATOM 16040 N N . THR A 1 38 ? 0.563 11.443 0.443 1.00 0.00 38 THR A N 12
ATOM 16041 C CA . THR A 1 38 ? 0.270 11.765 1.829 1.00 0.00 38 THR A CA 12
ATOM 16042 C C . THR A 1 38 ? -0.018 10.490 2.623 1.00 0.00 38 THR A C 12
ATOM 16043 O O . THR A 1 38 ? -0.603 9.545 2.097 1.00 0.00 38 THR A O 12
ATOM 16054 N N . GLY A 1 39 ? 0.408 10.504 3.878 1.00 0.00 39 GLY A N 12
ATOM 16055 C CA . GLY A 1 39 ? 0.203 9.360 4.751 1.00 0.00 39 GLY A CA 12
ATOM 16056 C C . GLY A 1 39 ? -1.185 8.751 4.540 1.00 0.00 39 GLY A C 12
ATOM 16057 O O . GLY A 1 39 ? -1.379 7.554 4.748 1.00 0.00 39 GLY A O 12
ATOM 16061 N N . SER A 1 40 ? -2.114 9.603 4.132 1.00 0.00 40 SER A N 12
ATOM 16062 C CA . SER A 1 40 ? -3.478 9.164 3.891 1.00 0.00 40 SER A CA 12
ATOM 16063 C C . SER A 1 40 ? -3.574 8.478 2.527 1.00 0.00 40 SER A C 12
ATOM 16064 O O . SER A 1 40 ? -4.153 7.398 2.411 1.00 0.00 40 SER A O 12
ATOM 16072 N N . GLU A 1 41 ? -2.998 9.132 1.529 1.00 0.00 41 GLU A N 12
ATOM 16073 C CA . GLU A 1 41 ? -3.012 8.598 0.178 1.00 0.00 41 GLU A CA 12
ATOM 16074 C C . GLU A 1 41 ? -2.823 7.080 0.205 1.00 0.00 41 GLU A C 12
ATOM 16075 O O . GLU A 1 41 ? -3.480 6.356 -0.541 1.00 0.00 41 GLU A O 12
ATOM 16087 N N . LEU A 1 42 ? -1.921 6.644 1.072 1.00 0.00 42 LEU A N 12
ATOM 16088 C CA . LEU A 1 42 ? -1.637 5.225 1.205 1.00 0.00 42 LEU A CA 12
ATOM 16089 C C . LEU A 1 42 ? -2.949 4.440 1.154 1.00 0.00 42 LEU A C 12
ATOM 16090 O O . LEU A 1 42 ? -3.069 3.471 0.405 1.00 0.00 42 LEU A O 12
ATOM 16106 N N . LYS A 1 43 ? -3.901 4.886 1.961 1.00 0.00 43 LYS A N 12
ATOM 16107 C CA . LYS A 1 43 ? -5.200 4.238 2.017 1.00 0.00 43 LYS A CA 12
ATOM 16108 C C . LYS A 1 43 ? -5.701 3.985 0.594 1.00 0.00 43 LYS A C 12
ATOM 16109 O O . LYS A 1 43 ? -5.838 2.837 0.175 1.00 0.00 43 LYS A O 12
ATOM 16128 N N . GLN A 1 44 ? -5.961 5.077 -0.110 1.00 0.00 44 GLN A N 12
ATOM 16129 C CA . GLN A 1 44 ? -6.444 4.989 -1.478 1.00 0.00 44 GLN A CA 12
ATOM 16130 C C . GLN A 1 44 ? -5.403 4.303 -2.365 1.00 0.00 44 GLN A C 12
ATOM 16131 O O . GLN A 1 44 ? -5.731 3.803 -3.440 1.00 0.00 44 GLN A O 12
ATOM 16145 N N . LYS A 1 45 ? -4.169 4.302 -1.882 1.00 0.00 45 LYS A N 12
ATOM 16146 C CA . LYS A 1 45 ? -3.078 3.687 -2.618 1.00 0.00 45 LYS A CA 12
ATOM 16147 C C . LYS A 1 45 ? -3.147 2.168 -2.448 1.00 0.00 45 LYS A C 12
ATOM 16148 O O . LYS A 1 45 ? -2.748 1.421 -3.340 1.00 0.00 45 LYS A O 12
ATOM 16167 N N . ILE A 1 46 ? -3.657 1.755 -1.297 1.00 0.00 46 ILE A N 12
ATOM 16168 C CA . ILE A 1 46 ? -3.783 0.339 -0.998 1.00 0.00 46 ILE A CA 12
ATOM 16169 C C . ILE A 1 46 ? -5.174 -0.143 -1.415 1.00 0.00 46 ILE A C 12
ATOM 16170 O O . ILE A 1 46 ? -5.311 -1.206 -2.019 1.00 0.00 46 ILE A O 12
ATOM 16186 N N . HIS A 1 47 ? -6.171 0.661 -1.077 1.00 0.00 47 HIS A N 12
ATOM 16187 C CA . HIS A 1 47 ? -7.546 0.330 -1.408 1.00 0.00 47 HIS A CA 12
ATOM 16188 C C . HIS A 1 47 ? -7.678 0.142 -2.921 1.00 0.00 47 HIS A C 12
ATOM 16189 O O . HIS A 1 47 ? -8.566 -0.572 -3.386 1.00 0.00 47 HIS A O 12
ATOM 16203 N N . SER A 1 48 ? -6.782 0.794 -3.647 1.00 0.00 48 SER A N 12
ATOM 16204 C CA . SER A 1 48 ? -6.787 0.707 -5.097 1.00 0.00 48 SER A CA 12
ATOM 16205 C C . SER A 1 48 ? -6.204 -0.636 -5.543 1.00 0.00 48 SER A C 12
ATOM 16206 O O . SER A 1 48 ? -6.318 -1.009 -6.710 1.00 0.00 48 SER A O 12
ATOM 16214 N N . ILE A 1 49 ? -5.593 -1.325 -4.591 1.00 0.00 49 ILE A N 12
ATOM 16215 C CA . ILE A 1 49 ? -4.993 -2.618 -4.871 1.00 0.00 49 ILE A CA 12
ATOM 16216 C C . ILE A 1 49 ? -5.749 -3.704 -4.104 1.00 0.00 49 ILE A C 12
ATOM 16217 O O . ILE A 1 49 ? -6.313 -4.617 -4.706 1.00 0.00 49 ILE A O 12
ATOM 16233 N N . THR A 1 50 ? -5.737 -3.569 -2.786 1.00 0.00 50 THR A N 12
ATOM 16234 C CA . THR A 1 50 ? -6.415 -4.527 -1.929 1.00 0.00 50 THR A CA 12
ATOM 16235 C C . THR A 1 50 ? -7.869 -4.705 -2.373 1.00 0.00 50 THR A C 12
ATOM 16236 O O . THR A 1 50 ? -8.421 -5.800 -2.281 1.00 0.00 50 THR A O 12
ATOM 16247 N N . GLY A 1 51 ? -8.447 -3.610 -2.846 1.00 0.00 51 GLY A N 12
ATOM 16248 C CA . GLY A 1 51 ? -9.826 -3.631 -3.304 1.00 0.00 51 GLY A CA 12
ATOM 16249 C C . GLY A 1 51 ? -10.795 -3.456 -2.134 1.00 0.00 51 GLY A C 12
ATOM 16250 O O . GLY A 1 51 ? -11.987 -3.231 -2.339 1.00 0.00 51 GLY A O 12
ATOM 16254 N N . LEU A 1 52 ? -10.248 -3.566 -0.932 1.00 0.00 52 LEU A N 12
ATOM 16255 C CA . LEU A 1 52 ? -11.050 -3.423 0.271 1.00 0.00 52 LEU A CA 12
ATOM 16256 C C . LEU A 1 52 ? -11.148 -1.941 0.641 1.00 0.00 52 LEU A C 12
ATOM 16257 O O . LEU A 1 52 ? -10.423 -1.112 0.092 1.00 0.00 52 LEU A O 12
ATOM 16273 N N . PRO A 1 53 ? -12.073 -1.646 1.593 1.00 0.00 53 PRO A N 12
ATOM 16274 C CA . PRO A 1 53 ? -12.274 -0.279 2.042 1.00 0.00 53 PRO A CA 12
ATOM 16275 C C . PRO A 1 53 ? -11.135 0.170 2.960 1.00 0.00 53 PRO A C 12
ATOM 16276 O O . PRO A 1 53 ? -10.572 -0.638 3.696 1.00 0.00 53 PRO A O 12
ATOM 16287 N N . PRO A 1 54 ? -10.823 1.491 2.884 1.00 0.00 54 PRO A N 12
ATOM 16288 C CA . PRO A 1 54 ? -9.762 2.057 3.700 1.00 0.00 54 PRO A CA 12
ATOM 16289 C C . PRO A 1 54 ? -10.210 2.211 5.154 1.00 0.00 54 PRO A C 12
ATOM 16290 O O . PRO A 1 54 ? -9.385 2.203 6.066 1.00 0.00 54 PRO A O 12
ATOM 16301 N N . ALA A 1 55 ? -11.517 2.349 5.325 1.00 0.00 55 ALA A N 12
ATOM 16302 C CA . ALA A 1 55 ? -12.085 2.505 6.653 1.00 0.00 55 ALA A CA 12
ATOM 16303 C C . ALA A 1 55 ? -11.736 1.279 7.500 1.00 0.00 55 ALA A C 12
ATOM 16304 O O . ALA A 1 55 ? -11.676 1.363 8.726 1.00 0.00 55 ALA A O 12
ATOM 16311 N N . MET A 1 56 ? -11.515 0.168 6.812 1.00 0.00 56 MET A N 12
ATOM 16312 C CA . MET A 1 56 ? -11.173 -1.073 7.486 1.00 0.00 56 MET A CA 12
ATOM 16313 C C . MET A 1 56 ? -9.667 -1.335 7.422 1.00 0.00 56 MET A C 12
ATOM 16314 O O . MET A 1 56 ? -9.171 -2.282 8.030 1.00 0.00 56 MET A O 12
ATOM 16328 N N . GLN A 1 57 ? -8.980 -0.478 6.680 1.00 0.00 57 GLN A N 12
ATOM 16329 C CA . GLN A 1 57 ? -7.541 -0.604 6.529 1.00 0.00 57 GLN A CA 12
ATOM 16330 C C . GLN A 1 57 ? -6.826 -0.028 7.753 1.00 0.00 57 GLN A C 12
ATOM 16331 O O . GLN A 1 57 ? -7.342 0.876 8.409 1.00 0.00 57 GLN A O 12
ATOM 16345 N N . LYS A 1 58 ? -5.650 -0.574 8.024 1.00 0.00 58 LYS A N 12
ATOM 16346 C CA . LYS A 1 58 ? -4.859 -0.125 9.157 1.00 0.00 58 LYS A CA 12
ATOM 16347 C C . LYS A 1 58 ? -3.435 0.184 8.689 1.00 0.00 58 LYS A C 12
ATOM 16348 O O . LYS A 1 58 ? -2.580 -0.699 8.667 1.00 0.00 58 LYS A O 12
ATOM 16367 N N . VAL A 1 59 ? -3.225 1.442 8.328 1.00 0.00 59 VAL A N 12
ATOM 16368 C CA . VAL A 1 59 ? -1.920 1.878 7.862 1.00 0.00 59 VAL A CA 12
ATOM 16369 C C . VAL A 1 59 ? -0.997 2.083 9.065 1.00 0.00 59 VAL A C 12
ATOM 16370 O O . VAL A 1 59 ? -1.164 3.034 9.826 1.00 0.00 59 VAL A O 12
ATOM 16383 N N . MET A 1 60 ? -0.042 1.174 9.198 1.00 0.00 60 MET A N 12
ATOM 16384 C CA . MET A 1 60 ? 0.908 1.242 10.295 1.00 0.00 60 MET A CA 12
ATOM 16385 C C . MET A 1 60 ? 2.255 0.637 9.893 1.00 0.00 60 MET A C 12
ATOM 16386 O O . MET A 1 60 ? 2.330 -0.539 9.538 1.00 0.00 60 MET A O 12
ATOM 16400 N N . TYR A 1 61 ? 3.285 1.467 9.962 1.00 0.00 61 TYR A N 12
ATOM 16401 C CA . TYR A 1 61 ? 4.625 1.028 9.609 1.00 0.00 61 TYR A CA 12
ATOM 16402 C C . TYR A 1 61 ? 5.618 1.346 10.728 1.00 0.00 61 TYR A C 12
ATOM 16403 O O . TYR A 1 61 ? 6.081 2.480 10.849 1.00 0.00 61 TYR A O 12
ATOM 16421 N N . LYS A 1 62 ? 5.917 0.326 11.519 1.00 0.00 62 LYS A N 12
ATOM 16422 C CA . LYS A 1 62 ? 6.847 0.483 12.624 1.00 0.00 62 LYS A CA 12
ATOM 16423 C C . LYS A 1 62 ? 6.507 1.761 13.393 1.00 0.00 62 LYS A C 12
ATOM 16424 O O . LYS A 1 62 ? 7.375 2.355 14.030 1.00 0.00 62 LYS A O 12
ATOM 16443 N N . GLY A 1 63 ? 5.242 2.145 13.309 1.00 0.00 63 GLY A N 12
ATOM 16444 C CA . GLY A 1 63 ? 4.777 3.341 13.990 1.00 0.00 63 GLY A CA 12
ATOM 16445 C C . GLY A 1 63 ? 3.602 3.975 13.243 1.00 0.00 63 GLY A C 12
ATOM 16446 O O . GLY A 1 63 ? 3.487 3.836 12.026 1.00 0.00 63 GLY A O 12
ATOM 16450 N N . LEU A 1 64 ? 2.758 4.659 14.003 1.00 0.00 64 LEU A N 12
ATOM 16451 C CA . LEU A 1 64 ? 1.596 5.314 13.428 1.00 0.00 64 LEU A CA 12
ATOM 16452 C C . LEU A 1 64 ? 2.044 6.228 12.285 1.00 0.00 64 LEU A C 12
ATOM 16453 O O . LEU A 1 64 ? 3.082 6.881 12.379 1.00 0.00 64 LEU A O 12
ATOM 16469 N N . VAL A 1 65 ? 1.240 6.243 11.232 1.00 0.00 65 VAL A N 12
ATOM 16470 C CA . VAL A 1 65 ? 1.541 7.066 10.073 1.00 0.00 65 VAL A CA 12
ATOM 16471 C C . VAL A 1 65 ? 0.667 8.321 10.102 1.00 0.00 65 VAL A C 12
ATOM 16472 O O . VAL A 1 65 ? -0.554 8.235 9.979 1.00 0.00 65 VAL A O 12
ATOM 16485 N N . PRO A 1 66 ? 1.343 9.489 10.270 1.00 0.00 66 PRO A N 12
ATOM 16486 C CA . PRO A 1 66 ? 0.642 10.760 10.318 1.00 0.00 66 PRO A CA 12
ATOM 16487 C C . PRO A 1 66 ? 0.184 11.186 8.921 1.00 0.00 66 PRO A C 12
ATOM 16488 O O . PRO A 1 66 ? 1.005 11.543 8.077 1.00 0.00 66 PRO A O 12
ATOM 16499 N N . GLU A 1 67 ? -1.124 11.135 8.721 1.00 0.00 67 GLU A N 12
ATOM 16500 C CA . GLU A 1 67 ? -1.701 11.511 7.441 1.00 0.00 67 GLU A CA 12
ATOM 16501 C C . GLU A 1 67 ? -1.423 12.987 7.147 1.00 0.00 67 GLU A C 12
ATOM 16502 O O . GLU A 1 67 ? -1.475 13.415 5.995 1.00 0.00 67 GLU A O 12
ATOM 16514 N N . ASP A 1 68 ? -1.135 13.725 8.209 1.00 0.00 68 ASP A N 12
ATOM 16515 C CA . ASP A 1 68 ? -0.850 15.144 8.080 1.00 0.00 68 ASP A CA 12
ATOM 16516 C C . ASP A 1 68 ? 0.532 15.326 7.449 1.00 0.00 68 ASP A C 12
ATOM 16517 O O . ASP A 1 68 ? 0.890 16.428 7.037 1.00 0.00 68 ASP A O 12
ATOM 16526 N N . LYS A 1 69 ? 1.272 14.228 7.394 1.00 0.00 69 LYS A N 12
ATOM 16527 C CA . LYS A 1 69 ? 2.607 14.252 6.821 1.00 0.00 69 LYS A CA 12
ATOM 16528 C C . LYS A 1 69 ? 2.710 13.181 5.733 1.00 0.00 69 LYS A C 12
ATOM 16529 O O . LYS A 1 69 ? 2.070 12.134 5.825 1.00 0.00 69 LYS A O 12
ATOM 16548 N N . THR A 1 70 ? 3.520 13.480 4.728 1.00 0.00 70 THR A N 12
ATOM 16549 C CA . THR A 1 70 ? 3.715 12.555 3.624 1.00 0.00 70 THR A CA 12
ATOM 16550 C C . THR A 1 70 ? 4.734 11.479 4.004 1.00 0.00 70 THR A C 12
ATOM 16551 O O . THR A 1 70 ? 5.480 11.638 4.969 1.00 0.00 70 THR A O 12
ATOM 16562 N N . LEU A 1 71 ? 4.734 10.408 3.224 1.00 0.00 71 LEU A N 12
ATOM 16563 C CA . LEU A 1 71 ? 5.649 9.305 3.467 1.00 0.00 71 LEU A CA 12
ATOM 16564 C C . LEU A 1 71 ? 7.064 9.855 3.654 1.00 0.00 71 LEU A C 12
ATOM 16565 O O . LEU A 1 71 ? 7.704 9.597 4.672 1.00 0.00 71 LEU A O 12
ATOM 16581 N N . ARG A 1 72 ? 7.511 10.604 2.656 1.00 0.00 72 ARG A N 12
ATOM 16582 C CA . ARG A 1 72 ? 8.839 11.192 2.699 1.00 0.00 72 ARG A CA 12
ATOM 16583 C C . ARG A 1 72 ? 9.029 11.979 3.997 1.00 0.00 72 ARG A C 12
ATOM 16584 O O . ARG A 1 72 ? 10.159 12.238 4.411 1.00 0.00 72 ARG A O 12
ATOM 16605 N N . GLU A 1 73 ? 7.908 12.339 4.604 1.00 0.00 73 GLU A N 12
ATOM 16606 C CA . GLU A 1 73 ? 7.937 13.091 5.846 1.00 0.00 73 GLU A CA 12
ATOM 16607 C C . GLU A 1 73 ? 7.817 12.145 7.043 1.00 0.00 73 GLU A C 12
ATOM 16608 O O . GLU A 1 73 ? 8.444 12.365 8.078 1.00 0.00 73 GLU A O 12
ATOM 16620 N N . ILE A 1 74 ? 7.007 11.112 6.861 1.00 0.00 74 ILE A N 12
ATOM 16621 C CA . ILE A 1 74 ? 6.797 10.132 7.913 1.00 0.00 74 ILE A CA 12
ATOM 16622 C C . ILE A 1 74 ? 8.001 9.189 7.972 1.00 0.00 74 ILE A C 12
ATOM 16623 O O . ILE A 1 74 ? 8.083 8.337 8.856 1.00 0.00 74 ILE A O 12
ATOM 16639 N N . LYS A 1 75 ? 8.904 9.372 7.020 1.00 0.00 75 LYS A N 12
ATOM 16640 C CA . LYS A 1 75 ? 10.099 8.549 6.954 1.00 0.00 75 LYS A CA 12
ATOM 16641 C C . LYS A 1 75 ? 9.786 7.266 6.180 1.00 0.00 75 LYS A C 12
ATOM 16642 O O . LYS A 1 75 ? 9.339 6.279 6.763 1.00 0.00 75 LYS A O 12
ATOM 16661 N N . VAL A 1 76 ? 10.034 7.322 4.880 1.00 0.00 76 VAL A N 12
ATOM 16662 C CA . VAL A 1 76 ? 9.785 6.177 4.021 1.00 0.00 76 VAL A CA 12
ATOM 16663 C C . VAL A 1 76 ? 10.826 6.150 2.900 1.00 0.00 76 VAL A C 12
ATOM 16664 O O . VAL A 1 76 ? 11.222 7.197 2.391 1.00 0.00 76 VAL A O 12
ATOM 16677 N N . THR A 1 77 ? 11.239 4.941 2.548 1.00 0.00 77 THR A N 12
ATOM 16678 C CA . THR A 1 77 ? 12.226 4.763 1.497 1.00 0.00 77 THR A CA 12
ATOM 16679 C C . THR A 1 77 ? 11.783 3.663 0.530 1.00 0.00 77 THR A C 12
ATOM 16680 O O . THR A 1 77 ? 10.672 3.147 0.638 1.00 0.00 77 THR A O 12
ATOM 16691 N N . SER A 1 78 ? 12.676 3.337 -0.393 1.00 0.00 78 SER A N 12
ATOM 16692 C CA . SER A 1 78 ? 12.391 2.307 -1.378 1.00 0.00 78 SER A CA 12
ATOM 16693 C C . SER A 1 78 ? 12.572 0.922 -0.754 1.00 0.00 78 SER A C 12
ATOM 16694 O O . SER A 1 78 ? 13.698 0.466 -0.562 1.00 0.00 78 SER A O 12
ATOM 16702 N N . GLY A 1 79 ? 11.446 0.291 -0.456 1.00 0.00 79 GLY A N 12
ATOM 16703 C CA . GLY A 1 79 ? 11.466 -1.033 0.142 1.00 0.00 79 GLY A CA 12
ATOM 16704 C C . GLY A 1 79 ? 10.901 -1.001 1.564 1.00 0.00 79 GLY A C 12
ATOM 16705 O O . GLY A 1 79 ? 11.216 -1.865 2.381 1.00 0.00 79 GLY A O 12
ATOM 16709 N N . ALA A 1 80 ? 10.076 0.004 1.816 1.00 0.00 80 ALA A N 12
ATOM 16710 C CA . ALA A 1 80 ? 9.464 0.160 3.125 1.00 0.00 80 ALA A CA 12
ATOM 16711 C C . ALA A 1 80 ? 8.306 -0.830 3.263 1.00 0.00 80 ALA A C 12
ATOM 16712 O O . ALA A 1 80 ? 7.363 -0.801 2.474 1.00 0.00 80 ALA A O 12
ATOM 16719 N N . LYS A 1 81 ? 8.415 -1.683 4.271 1.00 0.00 81 LYS A N 12
ATOM 16720 C CA . LYS A 1 81 ? 7.389 -2.680 4.523 1.00 0.00 81 LYS A CA 12
ATOM 16721 C C . LYS A 1 81 ? 6.097 -1.979 4.947 1.00 0.00 81 LYS A C 12
ATOM 16722 O O . LYS A 1 81 ? 6.131 -1.009 5.702 1.00 0.00 81 LYS A O 12
ATOM 16741 N N . ILE A 1 82 ? 4.987 -2.498 4.442 1.00 0.00 82 ILE A N 12
ATOM 16742 C CA . ILE A 1 82 ? 3.686 -1.934 4.759 1.00 0.00 82 ILE A CA 12
ATOM 16743 C C . ILE A 1 82 ? 2.691 -3.069 5.011 1.00 0.00 82 ILE A C 12
ATOM 16744 O O . ILE A 1 82 ? 2.332 -3.801 4.090 1.00 0.00 82 ILE A O 12
ATOM 16760 N N . MET A 1 83 ? 2.274 -3.180 6.264 1.00 0.00 83 MET A N 12
ATOM 16761 C CA . MET A 1 83 ? 1.327 -4.214 6.649 1.00 0.00 83 MET A CA 12
ATOM 16762 C C . MET A 1 83 ? -0.114 -3.729 6.475 1.00 0.00 83 MET A C 12
ATOM 16763 O O . MET A 1 83 ? -0.439 -2.597 6.828 1.00 0.00 83 MET A O 12
ATOM 16777 N N . VAL A 1 84 ? -0.939 -4.612 5.931 1.00 0.00 84 VAL A N 12
ATOM 16778 C CA . VAL A 1 84 ? -2.338 -4.289 5.706 1.00 0.00 84 VAL A CA 12
ATOM 16779 C C . VAL A 1 84 ? -3.214 -5.231 6.534 1.00 0.00 84 VAL A C 12
ATOM 16780 O O . VAL A 1 84 ? -2.899 -6.411 6.677 1.00 0.00 84 VAL A O 12
ATOM 16793 N N . VAL A 1 85 ? -4.296 -4.673 7.058 1.00 0.00 85 VAL A N 12
ATOM 16794 C CA . VAL A 1 85 ? -5.219 -5.449 7.868 1.00 0.00 85 VAL A CA 12
ATOM 16795 C C . VAL A 1 85 ? -6.404 -5.888 7.005 1.00 0.00 85 VAL A C 12
ATOM 16796 O O . VAL A 1 85 ? -6.521 -5.478 5.851 1.00 0.00 85 VAL A O 12
ATOM 16809 N N . GLY A 1 86 ? -7.252 -6.716 7.597 1.00 0.00 86 GLY A N 12
ATOM 16810 C CA . GLY A 1 86 ? -8.423 -7.215 6.896 1.00 0.00 86 GLY A CA 12
ATOM 16811 C C . GLY A 1 86 ? -9.653 -7.203 7.806 1.00 0.00 86 GLY A C 12
ATOM 16812 O O . GLY A 1 86 ? -9.711 -6.438 8.767 1.00 0.00 86 GLY A O 12
ATOM 16816 N N . SER A 1 87 ? -10.605 -8.061 7.471 1.00 0.00 87 SER A N 12
ATOM 16817 C CA . SER A 1 87 ? -11.830 -8.159 8.246 1.00 0.00 87 SER A CA 12
ATOM 16818 C C . SER A 1 87 ? -12.767 -7.002 7.893 1.00 0.00 87 SER A C 12
ATOM 16819 O O . SER A 1 87 ? -12.799 -5.990 8.592 1.00 0.00 87 SER A O 12
ATOM 16827 N N . THR A 1 88 ? -13.506 -7.190 6.810 1.00 0.00 88 THR A N 12
ATOM 16828 C CA . THR A 1 88 ? -14.441 -6.174 6.356 1.00 0.00 88 THR A CA 12
ATOM 16829 C C . THR A 1 88 ? -15.881 -6.629 6.597 1.00 0.00 88 THR A C 12
ATOM 16830 O O . THR A 1 88 ? -16.638 -6.834 5.649 1.00 0.00 88 THR A O 12
ATOM 16841 N N . ILE A 1 89 ? -16.217 -6.774 7.870 1.00 0.00 89 ILE A N 12
ATOM 16842 C CA . ILE A 1 89 ? -17.554 -7.201 8.247 1.00 0.00 89 ILE A CA 12
ATOM 16843 C C . ILE A 1 89 ? -18.585 -6.332 7.524 1.00 0.00 89 ILE A C 12
ATOM 16844 O O . ILE A 1 89 ? -18.415 -5.119 7.419 1.00 0.00 89 ILE A O 12
ATOM 16860 N N . SER A 1 90 ? -19.633 -6.987 7.046 1.00 0.00 90 SER A N 12
ATOM 16861 C CA . SER A 1 90 ? -20.692 -6.290 6.336 1.00 0.00 90 SER A CA 12
ATOM 16862 C C . SER A 1 90 ? -20.124 -5.605 5.091 1.00 0.00 90 SER A C 12
ATOM 16863 O O . SER A 1 90 ? -19.411 -4.608 5.198 1.00 0.00 90 SER A O 12
ATOM 16871 N N . GLY A 1 91 ? -20.462 -6.166 3.940 1.00 0.00 91 GLY A N 12
ATOM 16872 C CA . GLY A 1 91 ? -19.995 -5.621 2.676 1.00 0.00 91 GLY A CA 12
ATOM 16873 C C . GLY A 1 91 ? -19.759 -6.735 1.654 1.00 0.00 91 GLY A C 12
ATOM 16874 O O . GLY A 1 91 ? -18.681 -7.324 1.610 1.00 0.00 91 GLY A O 12
ATOM 16878 N N . PRO A 1 92 ? -20.813 -6.996 0.835 1.00 0.00 92 PRO A N 12
ATOM 16879 C CA . PRO A 1 92 ? -20.731 -8.028 -0.185 1.00 0.00 92 PRO A CA 12
ATOM 16880 C C . PRO A 1 92 ? -19.882 -7.562 -1.369 1.00 0.00 92 PRO A C 12
ATOM 16881 O O . PRO A 1 92 ? -19.484 -6.400 -1.433 1.00 0.00 92 PRO A O 12
ATOM 16892 N N . SER A 1 93 ? -19.629 -8.493 -2.278 1.00 0.00 93 SER A N 12
ATOM 16893 C CA . SER A 1 93 ? -18.835 -8.192 -3.456 1.00 0.00 93 SER A CA 12
ATOM 16894 C C . SER A 1 93 ? -19.678 -7.419 -4.473 1.00 0.00 93 SER A C 12
ATOM 16895 O O . SER A 1 93 ? -20.772 -7.849 -4.832 1.00 0.00 93 SER A O 12
ATOM 16903 N N . SER A 1 94 ? -19.135 -6.291 -4.907 1.00 0.00 94 SER A N 12
ATOM 16904 C CA . SER A 1 94 ? -19.824 -5.453 -5.875 1.00 0.00 94 SER A CA 12
ATOM 16905 C C . SER A 1 94 ? -18.819 -4.868 -6.869 1.00 0.00 94 SER A C 12
ATOM 16906 O O . SER A 1 94 ? -18.936 -5.083 -8.074 1.00 0.00 94 SER A O 12
ATOM 16914 N N . GLY A 1 95 ? -17.854 -4.140 -6.327 1.00 0.00 95 GLY A N 12
ATOM 16915 C CA . GLY A 1 95 ? -16.829 -3.522 -7.151 1.00 0.00 95 GLY A CA 12
ATOM 16916 C C . GLY A 1 95 ? -16.877 -1.997 -7.034 1.00 0.00 95 GLY A C 12
ATOM 16917 O O . GLY A 1 95 ? -15.988 -1.305 -7.528 1.00 0.00 95 GLY A O 12
ATOM 16921 N N . GLY A 1 1 ? 9.301 -21.150 -23.507 1.00 0.00 1 GLY A N 13
ATOM 16922 C CA . GLY A 1 1 ? 8.509 -20.244 -24.321 1.00 0.00 1 GLY A CA 13
ATOM 16923 C C . GLY A 1 1 ? 9.158 -18.860 -24.391 1.00 0.00 1 GLY A C 13
ATOM 16924 O O . GLY A 1 1 ? 10.323 -18.698 -24.031 1.00 0.00 1 GLY A O 13
ATOM 16928 N N . SER A 1 2 ? 8.376 -17.898 -24.857 1.00 0.00 2 SER A N 13
ATOM 16929 C CA . SER A 1 2 ? 8.859 -16.533 -24.978 1.00 0.00 2 SER A CA 13
ATOM 16930 C C . SER A 1 2 ? 7.708 -15.549 -24.763 1.00 0.00 2 SER A C 13
ATOM 16931 O O . SER A 1 2 ? 6.542 -15.910 -24.913 1.00 0.00 2 SER A O 13
ATOM 16939 N N . SER A 1 3 ? 8.076 -14.324 -24.416 1.00 0.00 3 SER A N 13
ATOM 16940 C CA . SER A 1 3 ? 7.088 -13.285 -24.179 1.00 0.00 3 SER A CA 13
ATOM 16941 C C . SER A 1 3 ? 7.787 -11.968 -23.834 1.00 0.00 3 SER A C 13
ATOM 16942 O O . SER A 1 3 ? 8.986 -11.950 -23.561 1.00 0.00 3 SER A O 13
ATOM 16950 N N . GLY A 1 4 ? 7.007 -10.897 -23.859 1.00 0.00 4 GLY A N 13
ATOM 16951 C CA . GLY A 1 4 ? 7.535 -9.579 -23.553 1.00 0.00 4 GLY A CA 13
ATOM 16952 C C . GLY A 1 4 ? 6.450 -8.509 -23.683 1.00 0.00 4 GLY A C 13
ATOM 16953 O O . GLY A 1 4 ? 5.495 -8.677 -24.440 1.00 0.00 4 GLY A O 13
ATOM 16957 N N . SER A 1 5 ? 6.632 -7.432 -22.933 1.00 0.00 5 SER A N 13
ATOM 16958 C CA . SER A 1 5 ? 5.680 -6.334 -22.956 1.00 0.00 5 SER A CA 13
ATOM 16959 C C . SER A 1 5 ? 6.166 -5.201 -22.050 1.00 0.00 5 SER A C 13
ATOM 16960 O O . SER A 1 5 ? 6.787 -5.450 -21.017 1.00 0.00 5 SER A O 13
ATOM 16968 N N . SER A 1 6 ? 5.866 -3.981 -22.469 1.00 0.00 6 SER A N 13
ATOM 16969 C CA . SER A 1 6 ? 6.265 -2.809 -21.708 1.00 0.00 6 SER A CA 13
ATOM 16970 C C . SER A 1 6 ? 5.327 -1.640 -22.019 1.00 0.00 6 SER A C 13
ATOM 16971 O O . SER A 1 6 ? 4.770 -1.560 -23.112 1.00 0.00 6 SER A O 13
ATOM 16979 N N . GLY A 1 7 ? 5.183 -0.762 -21.037 1.00 0.00 7 GLY A N 13
ATOM 16980 C CA . GLY A 1 7 ? 4.323 0.399 -21.191 1.00 0.00 7 GLY A CA 13
ATOM 16981 C C . GLY A 1 7 ? 3.468 0.618 -19.942 1.00 0.00 7 GLY A C 13
ATOM 16982 O O . GLY A 1 7 ? 2.974 -0.339 -19.348 1.00 0.00 7 GLY A O 13
ATOM 16986 N N . ASP A 1 8 ? 3.319 1.884 -19.580 1.00 0.00 8 ASP A N 13
ATOM 16987 C CA . ASP A 1 8 ? 2.533 2.241 -18.412 1.00 0.00 8 ASP A CA 13
ATOM 16988 C C . ASP A 1 8 ? 2.591 3.756 -18.207 1.00 0.00 8 ASP A C 13
ATOM 16989 O O . ASP A 1 8 ? 3.425 4.435 -18.804 1.00 0.00 8 ASP A O 13
ATOM 16998 N N . ALA A 1 9 ? 1.694 4.241 -17.361 1.00 0.00 9 ALA A N 13
ATOM 16999 C CA . ALA A 1 9 ? 1.633 5.664 -17.070 1.00 0.00 9 ALA A CA 13
ATOM 17000 C C . ALA A 1 9 ? 1.703 5.873 -15.556 1.00 0.00 9 ALA A C 13
ATOM 17001 O O . ALA A 1 9 ? 1.139 5.094 -14.790 1.00 0.00 9 ALA A O 13
ATOM 17008 N N . GLY A 1 10 ? 2.402 6.931 -15.169 1.00 0.00 10 GLY A N 13
ATOM 17009 C CA . GLY A 1 10 ? 2.554 7.253 -13.761 1.00 0.00 10 GLY A CA 13
ATOM 17010 C C . GLY A 1 10 ? 2.435 8.761 -13.527 1.00 0.00 10 GLY A C 13
ATOM 17011 O O . GLY A 1 10 ? 2.303 9.531 -14.477 1.00 0.00 10 GLY A O 13
ATOM 17015 N N . GLY A 1 11 ? 2.486 9.136 -12.258 1.00 0.00 11 GLY A N 13
ATOM 17016 C CA . GLY A 1 11 ? 2.385 10.538 -11.887 1.00 0.00 11 GLY A CA 13
ATOM 17017 C C . GLY A 1 11 ? 3.097 10.806 -10.560 1.00 0.00 11 GLY A C 13
ATOM 17018 O O . GLY A 1 11 ? 2.729 10.244 -9.529 1.00 0.00 11 GLY A O 13
ATOM 17022 N N . GLY A 1 12 ? 4.103 11.666 -10.627 1.00 0.00 12 GLY A N 13
ATOM 17023 C CA . GLY A 1 12 ? 4.869 12.016 -9.444 1.00 0.00 12 GLY A CA 13
ATOM 17024 C C . GLY A 1 12 ? 6.097 12.850 -9.812 1.00 0.00 12 GLY A C 13
ATOM 17025 O O . GLY A 1 12 ? 7.017 12.355 -10.462 1.00 0.00 12 GLY A O 13
ATOM 17029 N N . VAL A 1 13 ? 6.073 14.103 -9.381 1.00 0.00 13 VAL A N 13
ATOM 17030 C CA . VAL A 1 13 ? 7.173 15.011 -9.658 1.00 0.00 13 VAL A CA 13
ATOM 17031 C C . VAL A 1 13 ? 8.341 14.691 -8.722 1.00 0.00 13 VAL A C 13
ATOM 17032 O O . VAL A 1 13 ? 8.134 14.226 -7.603 1.00 0.00 13 VAL A O 13
ATOM 17045 N N . GLY A 1 14 ? 9.542 14.954 -9.215 1.00 0.00 14 GLY A N 13
ATOM 17046 C CA . GLY A 1 14 ? 10.742 14.700 -8.437 1.00 0.00 14 GLY A CA 13
ATOM 17047 C C . GLY A 1 14 ? 11.585 13.593 -9.074 1.00 0.00 14 GLY A C 13
ATOM 17048 O O . GLY A 1 14 ? 12.449 13.866 -9.906 1.00 0.00 14 GLY A O 13
ATOM 17052 N N . LYS A 1 15 ? 11.303 12.366 -8.660 1.00 0.00 15 LYS A N 13
ATOM 17053 C CA . LYS A 1 15 ? 12.024 11.217 -9.180 1.00 0.00 15 LYS A CA 13
ATOM 17054 C C . LYS A 1 15 ? 11.025 10.124 -9.564 1.00 0.00 15 LYS A C 13
ATOM 17055 O O . LYS A 1 15 ? 9.920 10.419 -10.017 1.00 0.00 15 LYS A O 13
ATOM 17074 N N . GLU A 1 16 ? 11.448 8.884 -9.368 1.00 0.00 16 GLU A N 13
ATOM 17075 C CA . GLU A 1 16 ? 10.604 7.745 -9.688 1.00 0.00 16 GLU A CA 13
ATOM 17076 C C . GLU A 1 16 ? 9.890 7.244 -8.431 1.00 0.00 16 GLU A C 13
ATOM 17077 O O . GLU A 1 16 ? 10.461 7.259 -7.341 1.00 0.00 16 GLU A O 13
ATOM 17089 N N . LEU A 1 17 ? 8.653 6.811 -8.625 1.00 0.00 17 LEU A N 13
ATOM 17090 C CA . LEU A 1 17 ? 7.855 6.306 -7.520 1.00 0.00 17 LEU A CA 13
ATOM 17091 C C . LEU A 1 17 ? 8.740 5.457 -6.604 1.00 0.00 17 LEU A C 13
ATOM 17092 O O . LEU A 1 17 ? 9.738 4.893 -7.049 1.00 0.00 17 LEU A O 13
ATOM 17108 N N . VAL A 1 18 ? 8.341 5.394 -5.343 1.00 0.00 18 VAL A N 13
ATOM 17109 C CA . VAL A 1 18 ? 9.085 4.623 -4.361 1.00 0.00 18 VAL A CA 13
ATOM 17110 C C . VAL A 1 18 ? 8.525 3.200 -4.305 1.00 0.00 18 VAL A C 13
ATOM 17111 O O . VAL A 1 18 ? 7.337 2.986 -4.543 1.00 0.00 18 VAL A O 13
ATOM 17124 N N . ASP A 1 19 ? 9.408 2.263 -3.990 1.00 0.00 19 ASP A N 13
ATOM 17125 C CA . ASP A 1 19 ? 9.017 0.867 -3.900 1.00 0.00 19 ASP A CA 13
ATOM 17126 C C . ASP A 1 19 ? 8.426 0.595 -2.515 1.00 0.00 19 ASP A C 13
ATOM 17127 O O . ASP A 1 19 ? 8.967 1.044 -1.506 1.00 0.00 19 ASP A O 13
ATOM 17136 N N . LEU A 1 20 ? 7.323 -0.140 -2.511 1.00 0.00 20 LEU A N 13
ATOM 17137 C CA . LEU A 1 20 ? 6.653 -0.477 -1.267 1.00 0.00 20 LEU A CA 13
ATOM 17138 C C . LEU A 1 20 ? 6.082 -1.893 -1.368 1.00 0.00 20 LEU A C 13
ATOM 17139 O O . LEU A 1 20 ? 5.662 -2.322 -2.441 1.00 0.00 20 LEU A O 13
ATOM 17155 N N . LYS A 1 21 ? 6.085 -2.579 -0.234 1.00 0.00 21 LYS A N 13
ATOM 17156 C CA . LYS A 1 21 ? 5.572 -3.938 -0.182 1.00 0.00 21 LYS A CA 13
ATOM 17157 C C . LYS A 1 21 ? 4.168 -3.925 0.426 1.00 0.00 21 LYS A C 13
ATOM 17158 O O . LYS A 1 21 ? 3.984 -3.501 1.566 1.00 0.00 21 LYS A O 13
ATOM 17177 N N . ILE A 1 22 ? 3.212 -4.396 -0.362 1.00 0.00 22 ILE A N 13
ATOM 17178 C CA . ILE A 1 22 ? 1.830 -4.444 0.084 1.00 0.00 22 ILE A CA 13
ATOM 17179 C C . ILE A 1 22 ? 1.633 -5.662 0.988 1.00 0.00 22 ILE A C 13
ATOM 17180 O O . ILE A 1 22 ? 1.202 -6.718 0.527 1.00 0.00 22 ILE A O 13
ATOM 17196 N N . ILE A 1 23 ? 1.957 -5.475 2.259 1.00 0.00 23 ILE A N 13
ATOM 17197 C CA . ILE A 1 23 ? 1.821 -6.545 3.232 1.00 0.00 23 ILE A CA 13
ATOM 17198 C C . ILE A 1 23 ? 0.371 -6.605 3.718 1.00 0.00 23 ILE A C 13
ATOM 17199 O O . ILE A 1 23 ? -0.141 -5.634 4.275 1.00 0.00 23 ILE A O 13
ATOM 17215 N N . TRP A 1 24 ? -0.249 -7.753 3.491 1.00 0.00 24 TRP A N 13
ATOM 17216 C CA . TRP A 1 24 ? -1.629 -7.952 3.899 1.00 0.00 24 TRP A CA 13
ATOM 17217 C C . TRP A 1 24 ? -1.893 -9.458 3.957 1.00 0.00 24 TRP A C 13
ATOM 17218 O O . TRP A 1 24 ? -1.937 -10.123 2.923 1.00 0.00 24 TRP A O 13
ATOM 17239 N N . ASN A 1 25 ? -2.062 -9.951 5.175 1.00 0.00 25 ASN A N 13
ATOM 17240 C CA . ASN A 1 25 ? -2.321 -11.366 5.380 1.00 0.00 25 ASN A CA 13
ATOM 17241 C C . ASN A 1 25 ? -1.046 -12.160 5.089 1.00 0.00 25 ASN A C 13
ATOM 17242 O O . ASN A 1 25 ? -0.493 -12.802 5.981 1.00 0.00 25 ASN A O 13
ATOM 17253 N N . LYS A 1 26 ? -0.616 -12.091 3.838 1.00 0.00 26 LYS A N 13
ATOM 17254 C CA . LYS A 1 26 ? 0.584 -12.795 3.418 1.00 0.00 26 LYS A CA 13
ATOM 17255 C C . LYS A 1 26 ? 0.797 -12.582 1.919 1.00 0.00 26 LYS A C 13
ATOM 17256 O O . LYS A 1 26 ? 1.113 -13.523 1.193 1.00 0.00 26 LYS A O 13
ATOM 17275 N N . THR A 1 27 ? 0.616 -11.338 1.499 1.00 0.00 27 THR A N 13
ATOM 17276 C CA . THR A 1 27 ? 0.785 -10.989 0.098 1.00 0.00 27 THR A CA 13
ATOM 17277 C C . THR A 1 27 ? 1.824 -9.877 -0.053 1.00 0.00 27 THR A C 13
ATOM 17278 O O . THR A 1 27 ? 1.990 -9.051 0.844 1.00 0.00 27 THR A O 13
ATOM 17289 N N . LYS A 1 28 ? 2.498 -9.891 -1.193 1.00 0.00 28 LYS A N 13
ATOM 17290 C CA . LYS A 1 28 ? 3.517 -8.893 -1.473 1.00 0.00 28 LYS A CA 13
ATOM 17291 C C . LYS A 1 28 ? 3.316 -8.348 -2.888 1.00 0.00 28 LYS A C 13
ATOM 17292 O O . LYS A 1 28 ? 3.811 -8.924 -3.856 1.00 0.00 28 LYS A O 13
ATOM 17311 N N . HIS A 1 29 ? 2.588 -7.243 -2.964 1.00 0.00 29 HIS A N 13
ATOM 17312 C CA . HIS A 1 29 ? 2.315 -6.613 -4.245 1.00 0.00 29 HIS A CA 13
ATOM 17313 C C . HIS A 1 29 ? 3.275 -5.441 -4.455 1.00 0.00 29 HIS A C 13
ATOM 17314 O O . HIS A 1 29 ? 3.195 -4.435 -3.751 1.00 0.00 29 HIS A O 13
ATOM 17328 N N . ASP A 1 30 ? 4.160 -5.609 -5.426 1.00 0.00 30 ASP A N 13
ATOM 17329 C CA . ASP A 1 30 ? 5.134 -4.577 -5.738 1.00 0.00 30 ASP A CA 13
ATOM 17330 C C . ASP A 1 30 ? 4.436 -3.427 -6.467 1.00 0.00 30 ASP A C 13
ATOM 17331 O O . ASP A 1 30 ? 4.120 -3.538 -7.651 1.00 0.00 30 ASP A O 13
ATOM 17340 N N . VAL A 1 31 ? 4.217 -2.348 -5.730 1.00 0.00 31 VAL A N 13
ATOM 17341 C CA . VAL A 1 31 ? 3.563 -1.178 -6.292 1.00 0.00 31 VAL A CA 13
ATOM 17342 C C . VAL A 1 31 ? 4.500 0.027 -6.182 1.00 0.00 31 VAL A C 13
ATOM 17343 O O . VAL A 1 31 ? 5.188 0.193 -5.176 1.00 0.00 31 VAL A O 13
ATOM 17356 N N . LYS A 1 32 ? 4.495 0.837 -7.230 1.00 0.00 32 LYS A N 13
ATOM 17357 C CA . LYS A 1 32 ? 5.336 2.022 -7.264 1.00 0.00 32 LYS A CA 13
ATOM 17358 C C . LYS A 1 32 ? 4.465 3.265 -7.077 1.00 0.00 32 LYS A C 13
ATOM 17359 O O . LYS A 1 32 ? 3.660 3.601 -7.945 1.00 0.00 32 LYS A O 13
ATOM 17378 N N . VAL A 1 33 ? 4.654 3.916 -5.938 1.00 0.00 33 VAL A N 13
ATOM 17379 C CA . VAL A 1 33 ? 3.896 5.115 -5.626 1.00 0.00 33 VAL A CA 13
ATOM 17380 C C . VAL A 1 33 ? 4.863 6.251 -5.287 1.00 0.00 33 VAL A C 13
ATOM 17381 O O . VAL A 1 33 ? 5.980 6.006 -4.834 1.00 0.00 33 VAL A O 13
ATOM 17394 N N . PRO A 1 34 ? 4.386 7.502 -5.525 1.00 0.00 34 PRO A N 13
ATOM 17395 C CA . PRO A 1 34 ? 5.196 8.677 -5.250 1.00 0.00 34 PRO A CA 13
ATOM 17396 C C . PRO A 1 34 ? 5.268 8.953 -3.747 1.00 0.00 34 PRO A C 13
ATOM 17397 O O . PRO A 1 34 ? 4.364 8.581 -2.999 1.00 0.00 34 PRO A O 13
ATOM 17408 N N . LEU A 1 35 ? 6.352 9.603 -3.348 1.00 0.00 35 LEU A N 13
ATOM 17409 C CA . LEU A 1 35 ? 6.554 9.934 -1.948 1.00 0.00 35 LEU A CA 13
ATOM 17410 C C . LEU A 1 35 ? 5.670 11.126 -1.577 1.00 0.00 35 LEU A C 13
ATOM 17411 O O . LEU A 1 35 ? 5.374 11.343 -0.403 1.00 0.00 35 LEU A O 13
ATOM 17427 N N . ASP A 1 36 ? 5.272 11.868 -2.600 1.00 0.00 36 ASP A N 13
ATOM 17428 C CA . ASP A 1 36 ? 4.428 13.033 -2.397 1.00 0.00 36 ASP A CA 13
ATOM 17429 C C . ASP A 1 36 ? 3.078 12.586 -1.830 1.00 0.00 36 ASP A C 13
ATOM 17430 O O . ASP A 1 36 ? 2.329 13.398 -1.289 1.00 0.00 36 ASP A O 13
ATOM 17439 N N . SER A 1 37 ? 2.810 11.297 -1.973 1.00 0.00 37 SER A N 13
ATOM 17440 C CA . SER A 1 37 ? 1.564 10.733 -1.481 1.00 0.00 37 SER A CA 13
ATOM 17441 C C . SER A 1 37 ? 1.460 10.933 0.032 1.00 0.00 37 SER A C 13
ATOM 17442 O O . SER A 1 37 ? 2.381 10.590 0.772 1.00 0.00 37 SER A O 13
ATOM 17450 N N . THR A 1 38 ? 0.330 11.487 0.447 1.00 0.00 38 THR A N 13
ATOM 17451 C CA . THR A 1 38 ? 0.094 11.736 1.859 1.00 0.00 38 THR A CA 13
ATOM 17452 C C . THR A 1 38 ? -0.199 10.425 2.591 1.00 0.00 38 THR A C 13
ATOM 17453 O O . THR A 1 38 ? -0.781 9.506 2.016 1.00 0.00 38 THR A O 13
ATOM 17464 N N . GLY A 1 39 ? 0.217 10.380 3.848 1.00 0.00 39 GLY A N 13
ATOM 17465 C CA . GLY A 1 39 ? 0.005 9.196 4.664 1.00 0.00 39 GLY A CA 13
ATOM 17466 C C . GLY A 1 39 ? -1.430 8.685 4.527 1.00 0.00 39 GLY A C 13
ATOM 17467 O O . GLY A 1 39 ? -1.697 7.506 4.753 1.00 0.00 39 GLY A O 13
ATOM 17471 N N . SER A 1 40 ? -2.317 9.598 4.159 1.00 0.00 40 SER A N 13
ATOM 17472 C CA . SER A 1 40 ? -3.718 9.254 3.989 1.00 0.00 40 SER A CA 13
ATOM 17473 C C . SER A 1 40 ? -3.943 8.637 2.607 1.00 0.00 40 SER A C 13
ATOM 17474 O O . SER A 1 40 ? -4.701 7.679 2.467 1.00 0.00 40 SER A O 13
ATOM 17482 N N . GLU A 1 41 ? -3.269 9.212 1.622 1.00 0.00 41 GLU A N 13
ATOM 17483 C CA . GLU A 1 41 ? -3.385 8.730 0.256 1.00 0.00 41 GLU A CA 13
ATOM 17484 C C . GLU A 1 41 ? -2.982 7.256 0.176 1.00 0.00 41 GLU A C 13
ATOM 17485 O O . GLU A 1 41 ? -3.428 6.534 -0.713 1.00 0.00 41 GLU A O 13
ATOM 17497 N N . LEU A 1 42 ? -2.141 6.855 1.118 1.00 0.00 42 LEU A N 13
ATOM 17498 C CA . LEU A 1 42 ? -1.672 5.480 1.166 1.00 0.00 42 LEU A CA 13
ATOM 17499 C C . LEU A 1 42 ? -2.873 4.534 1.118 1.00 0.00 42 LEU A C 13
ATOM 17500 O O . LEU A 1 42 ? -2.867 3.554 0.375 1.00 0.00 42 LEU A O 13
ATOM 17516 N N . LYS A 1 43 ? -3.876 4.861 1.920 1.00 0.00 43 LYS A N 13
ATOM 17517 C CA . LYS A 1 43 ? -5.082 4.052 1.978 1.00 0.00 43 LYS A CA 13
ATOM 17518 C C . LYS A 1 43 ? -5.705 3.973 0.583 1.00 0.00 43 LYS A C 13
ATOM 17519 O O . LYS A 1 43 ? -6.104 2.898 0.138 1.00 0.00 43 LYS A O 13
ATOM 17538 N N . GLN A 1 44 ? -5.770 5.125 -0.068 1.00 0.00 44 GLN A N 13
ATOM 17539 C CA . GLN A 1 44 ? -6.338 5.199 -1.403 1.00 0.00 44 GLN A CA 13
ATOM 17540 C C . GLN A 1 44 ? -5.414 4.513 -2.412 1.00 0.00 44 GLN A C 13
ATOM 17541 O O . GLN A 1 44 ? -5.844 4.152 -3.507 1.00 0.00 44 GLN A O 13
ATOM 17555 N N . LYS A 1 45 ? -4.163 4.355 -2.007 1.00 0.00 45 LYS A N 13
ATOM 17556 C CA . LYS A 1 45 ? -3.175 3.718 -2.862 1.00 0.00 45 LYS A CA 13
ATOM 17557 C C . LYS A 1 45 ? -3.196 2.208 -2.621 1.00 0.00 45 LYS A C 13
ATOM 17558 O O . LYS A 1 45 ? -2.960 1.426 -3.541 1.00 0.00 45 LYS A O 13
ATOM 17577 N N . ILE A 1 46 ? -3.480 1.842 -1.380 1.00 0.00 46 ILE A N 13
ATOM 17578 C CA . ILE A 1 46 ? -3.535 0.439 -1.007 1.00 0.00 46 ILE A CA 13
ATOM 17579 C C . ILE A 1 46 ? -4.898 -0.136 -1.398 1.00 0.00 46 ILE A C 13
ATOM 17580 O O . ILE A 1 46 ? -4.991 -1.285 -1.826 1.00 0.00 46 ILE A O 13
ATOM 17596 N N . HIS A 1 47 ? -5.921 0.691 -1.237 1.00 0.00 47 HIS A N 13
ATOM 17597 C CA . HIS A 1 47 ? -7.274 0.279 -1.568 1.00 0.00 47 HIS A CA 13
ATOM 17598 C C . HIS A 1 47 ? -7.360 -0.052 -3.059 1.00 0.00 47 HIS A C 13
ATOM 17599 O O . HIS A 1 47 ? -8.206 -0.842 -3.476 1.00 0.00 47 HIS A O 13
ATOM 17613 N N . SER A 1 48 ? -6.472 0.569 -3.823 1.00 0.00 48 SER A N 13
ATOM 17614 C CA . SER A 1 48 ? -6.437 0.350 -5.259 1.00 0.00 48 SER A CA 13
ATOM 17615 C C . SER A 1 48 ? -5.821 -1.017 -5.565 1.00 0.00 48 SER A C 13
ATOM 17616 O O . SER A 1 48 ? -5.900 -1.498 -6.694 1.00 0.00 48 SER A O 13
ATOM 17624 N N . ILE A 1 49 ? -5.223 -1.604 -4.539 1.00 0.00 49 ILE A N 13
ATOM 17625 C CA . ILE A 1 49 ? -4.595 -2.906 -4.684 1.00 0.00 49 ILE A CA 13
ATOM 17626 C C . ILE A 1 49 ? -5.350 -3.930 -3.834 1.00 0.00 49 ILE A C 13
ATOM 17627 O O . ILE A 1 49 ? -5.884 -4.905 -4.360 1.00 0.00 49 ILE A O 13
ATOM 17643 N N . THR A 1 50 ? -5.372 -3.672 -2.534 1.00 0.00 50 THR A N 13
ATOM 17644 C CA . THR A 1 50 ? -6.053 -4.559 -1.607 1.00 0.00 50 THR A CA 13
ATOM 17645 C C . THR A 1 50 ? -7.512 -4.751 -2.027 1.00 0.00 50 THR A C 13
ATOM 17646 O O . THR A 1 50 ? -8.085 -5.820 -1.822 1.00 0.00 50 THR A O 13
ATOM 17657 N N . GLY A 1 51 ? -8.071 -3.699 -2.606 1.00 0.00 51 GLY A N 13
ATOM 17658 C CA . GLY A 1 51 ? -9.451 -3.738 -3.057 1.00 0.00 51 GLY A CA 13
ATOM 17659 C C . GLY A 1 51 ? -10.403 -3.284 -1.948 1.00 0.00 51 GLY A C 13
ATOM 17660 O O . GLY A 1 51 ? -11.465 -2.730 -2.225 1.00 0.00 51 GLY A O 13
ATOM 17664 N N . LEU A 1 52 ? -9.988 -3.537 -0.715 1.00 0.00 52 LEU A N 13
ATOM 17665 C CA . LEU A 1 52 ? -10.790 -3.161 0.437 1.00 0.00 52 LEU A CA 13
ATOM 17666 C C . LEU A 1 52 ? -10.822 -1.636 0.555 1.00 0.00 52 LEU A C 13
ATOM 17667 O O . LEU A 1 52 ? -10.060 -0.942 -0.116 1.00 0.00 52 LEU A O 13
ATOM 17683 N N . PRO A 1 53 ? -11.736 -1.147 1.435 1.00 0.00 53 PRO A N 13
ATOM 17684 C CA . PRO A 1 53 ? -11.877 0.283 1.649 1.00 0.00 53 PRO A CA 13
ATOM 17685 C C . PRO A 1 53 ? -10.723 0.828 2.492 1.00 0.00 53 PRO A C 13
ATOM 17686 O O . PRO A 1 53 ? -10.138 0.101 3.294 1.00 0.00 53 PRO A O 13
ATOM 17697 N N . PRO A 1 54 ? -10.421 2.136 2.276 1.00 0.00 54 PRO A N 13
ATOM 17698 C CA . PRO A 1 54 ? -9.347 2.787 3.007 1.00 0.00 54 PRO A CA 13
ATOM 17699 C C . PRO A 1 54 ? -9.766 3.086 4.448 1.00 0.00 54 PRO A C 13
ATOM 17700 O O . PRO A 1 54 ? -8.925 3.138 5.344 1.00 0.00 54 PRO A O 13
ATOM 17711 N N . ALA A 1 55 ? -11.065 3.273 4.626 1.00 0.00 55 ALA A N 13
ATOM 17712 C CA . ALA A 1 55 ? -11.606 3.565 5.942 1.00 0.00 55 ALA A CA 13
ATOM 17713 C C . ALA A 1 55 ? -11.331 2.384 6.875 1.00 0.00 55 ALA A C 13
ATOM 17714 O O . ALA A 1 55 ? -11.125 2.569 8.073 1.00 0.00 55 ALA A O 13
ATOM 17721 N N . MET A 1 56 ? -11.337 1.195 6.290 1.00 0.00 56 MET A N 13
ATOM 17722 C CA . MET A 1 56 ? -11.091 -0.016 7.054 1.00 0.00 56 MET A CA 13
ATOM 17723 C C . MET A 1 56 ? -9.682 -0.553 6.793 1.00 0.00 56 MET A C 13
ATOM 17724 O O . MET A 1 56 ? -9.475 -1.764 6.742 1.00 0.00 56 MET A O 13
ATOM 17738 N N . GLN A 1 57 ? -8.750 0.376 6.634 1.00 0.00 57 GLN A N 13
ATOM 17739 C CA . GLN A 1 57 ? -7.367 0.012 6.379 1.00 0.00 57 GLN A CA 13
ATOM 17740 C C . GLN A 1 57 ? -6.484 0.424 7.558 1.00 0.00 57 GLN A C 13
ATOM 17741 O O . GLN A 1 57 ? -6.680 1.489 8.142 1.00 0.00 57 GLN A O 13
ATOM 17755 N N . LYS A 1 58 ? -5.530 -0.440 7.872 1.00 0.00 58 LYS A N 13
ATOM 17756 C CA . LYS A 1 58 ? -4.616 -0.178 8.971 1.00 0.00 58 LYS A CA 13
ATOM 17757 C C . LYS A 1 58 ? -3.196 -0.026 8.423 1.00 0.00 58 LYS A C 13
ATOM 17758 O O . LYS A 1 58 ? -2.472 -1.010 8.281 1.00 0.00 58 LYS A O 13
ATOM 17777 N N . VAL A 1 59 ? -2.840 1.216 8.128 1.00 0.00 59 VAL A N 13
ATOM 17778 C CA . VAL A 1 59 ? -1.519 1.511 7.598 1.00 0.00 59 VAL A CA 13
ATOM 17779 C C . VAL A 1 59 ? -0.528 1.642 8.755 1.00 0.00 59 VAL A C 13
ATOM 17780 O O . VAL A 1 59 ? -0.616 2.577 9.550 1.00 0.00 59 VAL A O 13
ATOM 17793 N N . MET A 1 60 ? 0.394 0.692 8.814 1.00 0.00 60 MET A N 13
ATOM 17794 C CA . MET A 1 60 ? 1.402 0.690 9.861 1.00 0.00 60 MET A CA 13
ATOM 17795 C C . MET A 1 60 ? 2.699 0.042 9.372 1.00 0.00 60 MET A C 13
ATOM 17796 O O . MET A 1 60 ? 2.705 -1.123 8.978 1.00 0.00 60 MET A O 13
ATOM 17810 N N . TYR A 1 61 ? 3.766 0.826 9.414 1.00 0.00 61 TYR A N 13
ATOM 17811 C CA . TYR A 1 61 ? 5.066 0.344 8.980 1.00 0.00 61 TYR A CA 13
ATOM 17812 C C . TYR A 1 61 ? 6.126 0.579 10.058 1.00 0.00 61 TYR A C 13
ATOM 17813 O O . TYR A 1 61 ? 6.644 1.686 10.195 1.00 0.00 61 TYR A O 13
ATOM 17831 N N . LYS A 1 62 ? 6.417 -0.482 10.797 1.00 0.00 62 LYS A N 13
ATOM 17832 C CA . LYS A 1 62 ? 7.406 -0.406 11.860 1.00 0.00 62 LYS A CA 13
ATOM 17833 C C . LYS A 1 62 ? 7.070 0.771 12.779 1.00 0.00 62 LYS A C 13
ATOM 17834 O O . LYS A 1 62 ? 7.939 1.277 13.487 1.00 0.00 62 LYS A O 13
ATOM 17853 N N . GLY A 1 63 ? 5.808 1.171 12.738 1.00 0.00 63 GLY A N 13
ATOM 17854 C CA . GLY A 1 63 ? 5.347 2.278 13.559 1.00 0.00 63 GLY A CA 13
ATOM 17855 C C . GLY A 1 63 ? 4.136 2.964 12.923 1.00 0.00 63 GLY A C 13
ATOM 17856 O O . GLY A 1 63 ? 3.948 2.900 11.709 1.00 0.00 63 GLY A O 13
ATOM 17860 N N . LEU A 1 64 ? 3.347 3.606 13.772 1.00 0.00 64 LEU A N 13
ATOM 17861 C CA . LEU A 1 64 ? 2.160 4.304 13.308 1.00 0.00 64 LEU A CA 13
ATOM 17862 C C . LEU A 1 64 ? 2.554 5.305 12.220 1.00 0.00 64 LEU A C 13
ATOM 17863 O O . LEU A 1 64 ? 3.587 5.965 12.324 1.00 0.00 64 LEU A O 13
ATOM 17879 N N . VAL A 1 65 ? 1.711 5.386 11.201 1.00 0.00 65 VAL A N 13
ATOM 17880 C CA . VAL A 1 65 ? 1.959 6.295 10.095 1.00 0.00 65 VAL A CA 13
ATOM 17881 C C . VAL A 1 65 ? 0.983 7.471 10.179 1.00 0.00 65 VAL A C 13
ATOM 17882 O O . VAL A 1 65 ? -0.231 7.280 10.130 1.00 0.00 65 VAL A O 13
ATOM 17895 N N . PRO A 1 66 ? 1.566 8.693 10.306 1.00 0.00 66 PRO A N 13
ATOM 17896 C CA . PRO A 1 66 ? 0.762 9.900 10.397 1.00 0.00 66 PRO A CA 13
ATOM 17897 C C . PRO A 1 66 ? 0.186 10.279 9.031 1.00 0.00 66 PRO A C 13
ATOM 17898 O O . PRO A 1 66 ? 0.896 10.262 8.027 1.00 0.00 66 PRO A O 13
ATOM 17909 N N . GLU A 1 67 ? -1.097 10.612 9.037 1.00 0.00 67 GLU A N 13
ATOM 17910 C CA . GLU A 1 67 ? -1.776 10.994 7.812 1.00 0.00 67 GLU A CA 13
ATOM 17911 C C . GLU A 1 67 ? -1.491 12.461 7.482 1.00 0.00 67 GLU A C 13
ATOM 17912 O O . GLU A 1 67 ? -1.442 12.840 6.313 1.00 0.00 67 GLU A O 13
ATOM 17924 N N . ASP A 1 68 ? -1.312 13.246 8.534 1.00 0.00 68 ASP A N 13
ATOM 17925 C CA . ASP A 1 68 ? -1.033 14.663 8.371 1.00 0.00 68 ASP A CA 13
ATOM 17926 C C . ASP A 1 68 ? 0.323 14.836 7.684 1.00 0.00 68 ASP A C 13
ATOM 17927 O O . ASP A 1 68 ? 0.603 15.887 7.110 1.00 0.00 68 ASP A O 13
ATOM 17936 N N . LYS A 1 69 ? 1.130 13.788 7.766 1.00 0.00 69 LYS A N 13
ATOM 17937 C CA . LYS A 1 69 ? 2.450 13.811 7.159 1.00 0.00 69 LYS A CA 13
ATOM 17938 C C . LYS A 1 69 ? 2.497 12.801 6.011 1.00 0.00 69 LYS A C 13
ATOM 17939 O O . LYS A 1 69 ? 1.900 11.729 6.097 1.00 0.00 69 LYS A O 13
ATOM 17958 N N . THR A 1 70 ? 3.211 13.180 4.961 1.00 0.00 70 THR A N 13
ATOM 17959 C CA . THR A 1 70 ? 3.343 12.321 3.797 1.00 0.00 70 THR A CA 13
ATOM 17960 C C . THR A 1 70 ? 4.442 11.281 4.022 1.00 0.00 70 THR A C 13
ATOM 17961 O O . THR A 1 70 ? 5.190 11.364 4.996 1.00 0.00 70 THR A O 13
ATOM 17972 N N . LEU A 1 71 ? 4.506 10.326 3.107 1.00 0.00 71 LEU A N 13
ATOM 17973 C CA . LEU A 1 71 ? 5.502 9.271 3.194 1.00 0.00 71 LEU A CA 13
ATOM 17974 C C . LEU A 1 71 ? 6.881 9.895 3.416 1.00 0.00 71 LEU A C 13
ATOM 17975 O O . LEU A 1 71 ? 7.532 9.627 4.425 1.00 0.00 71 LEU A O 13
ATOM 17991 N N . ARG A 1 72 ? 7.286 10.714 2.457 1.00 0.00 72 ARG A N 13
ATOM 17992 C CA . ARG A 1 72 ? 8.576 11.378 2.535 1.00 0.00 72 ARG A CA 13
ATOM 17993 C C . ARG A 1 72 ? 8.751 12.039 3.904 1.00 0.00 72 ARG A C 13
ATOM 17994 O O . ARG A 1 72 ? 9.874 12.230 4.366 1.00 0.00 72 ARG A O 13
ATOM 18015 N N . GLU A 1 73 ? 7.622 12.370 4.513 1.00 0.00 73 GLU A N 13
ATOM 18016 C CA . GLU A 1 73 ? 7.636 13.007 5.820 1.00 0.00 73 GLU A CA 13
ATOM 18017 C C . GLU A 1 73 ? 7.681 11.949 6.925 1.00 0.00 73 GLU A C 13
ATOM 18018 O O . GLU A 1 73 ? 8.457 12.067 7.871 1.00 0.00 73 GLU A O 13
ATOM 18030 N N . ILE A 1 74 ? 6.838 10.939 6.767 1.00 0.00 74 ILE A N 13
ATOM 18031 C CA . ILE A 1 74 ? 6.771 9.861 7.740 1.00 0.00 74 ILE A CA 13
ATOM 18032 C C . ILE A 1 74 ? 8.073 9.058 7.694 1.00 0.00 74 ILE A C 13
ATOM 18033 O O . ILE A 1 74 ? 8.314 8.211 8.553 1.00 0.00 74 ILE A O 13
ATOM 18049 N N . LYS A 1 75 ? 8.877 9.352 6.683 1.00 0.00 75 LYS A N 13
ATOM 18050 C CA . LYS A 1 75 ? 10.148 8.668 6.515 1.00 0.00 75 LYS A CA 13
ATOM 18051 C C . LYS A 1 75 ? 9.909 7.319 5.833 1.00 0.00 75 LYS A C 13
ATOM 18052 O O . LYS A 1 75 ? 9.763 6.298 6.504 1.00 0.00 75 LYS A O 13
ATOM 18071 N N . VAL A 1 76 ? 9.877 7.358 4.509 1.00 0.00 76 VAL A N 13
ATOM 18072 C CA . VAL A 1 76 ? 9.659 6.152 3.730 1.00 0.00 76 VAL A CA 13
ATOM 18073 C C . VAL A 1 76 ? 10.820 5.965 2.751 1.00 0.00 76 VAL A C 13
ATOM 18074 O O . VAL A 1 76 ? 11.524 6.921 2.428 1.00 0.00 76 VAL A O 13
ATOM 18087 N N . THR A 1 77 ? 10.984 4.728 2.307 1.00 0.00 77 THR A N 13
ATOM 18088 C CA . THR A 1 77 ? 12.048 4.403 1.371 1.00 0.00 77 THR A CA 13
ATOM 18089 C C . THR A 1 77 ? 11.562 3.375 0.348 1.00 0.00 77 THR A C 13
ATOM 18090 O O . THR A 1 77 ? 10.511 2.762 0.528 1.00 0.00 77 THR A O 13
ATOM 18101 N N . SER A 1 78 ? 12.351 3.218 -0.705 1.00 0.00 78 SER A N 13
ATOM 18102 C CA . SER A 1 78 ? 12.015 2.274 -1.758 1.00 0.00 78 SER A CA 13
ATOM 18103 C C . SER A 1 78 ? 12.302 0.846 -1.291 1.00 0.00 78 SER A C 13
ATOM 18104 O O . SER A 1 78 ? 13.457 0.426 -1.237 1.00 0.00 78 SER A O 13
ATOM 18112 N N . GLY A 1 79 ? 11.231 0.137 -0.965 1.00 0.00 79 GLY A N 13
ATOM 18113 C CA . GLY A 1 79 ? 11.353 -1.235 -0.505 1.00 0.00 79 GLY A CA 13
ATOM 18114 C C . GLY A 1 79 ? 10.885 -1.371 0.945 1.00 0.00 79 GLY A C 13
ATOM 18115 O O . GLY A 1 79 ? 11.297 -2.291 1.651 1.00 0.00 79 GLY A O 13
ATOM 18119 N N . ALA A 1 80 ? 10.032 -0.441 1.348 1.00 0.00 80 ALA A N 13
ATOM 18120 C CA . ALA A 1 80 ? 9.504 -0.445 2.702 1.00 0.00 80 ALA A CA 13
ATOM 18121 C C . ALA A 1 80 ? 8.367 -1.463 2.798 1.00 0.00 80 ALA A C 13
ATOM 18122 O O . ALA A 1 80 ? 7.936 -2.016 1.787 1.00 0.00 80 ALA A O 13
ATOM 18129 N N . LYS A 1 81 ? 7.913 -1.682 4.023 1.00 0.00 81 LYS A N 13
ATOM 18130 C CA . LYS A 1 81 ? 6.834 -2.624 4.265 1.00 0.00 81 LYS A CA 13
ATOM 18131 C C . LYS A 1 81 ? 5.553 -1.854 4.592 1.00 0.00 81 LYS A C 13
ATOM 18132 O O . LYS A 1 81 ? 5.607 -0.770 5.172 1.00 0.00 81 LYS A O 13
ATOM 18151 N N . ILE A 1 82 ? 4.431 -2.443 4.206 1.00 0.00 82 ILE A N 13
ATOM 18152 C CA . ILE A 1 82 ? 3.139 -1.825 4.451 1.00 0.00 82 ILE A CA 13
ATOM 18153 C C . ILE A 1 82 ? 2.146 -2.895 4.911 1.00 0.00 82 ILE A C 13
ATOM 18154 O O . ILE A 1 82 ? 1.637 -3.665 4.099 1.00 0.00 82 ILE A O 13
ATOM 18170 N N . MET A 1 83 ? 1.902 -2.908 6.213 1.00 0.00 83 MET A N 13
ATOM 18171 C CA . MET A 1 83 ? 0.979 -3.870 6.792 1.00 0.00 83 MET A CA 13
ATOM 18172 C C . MET A 1 83 ? -0.460 -3.354 6.733 1.00 0.00 83 MET A C 13
ATOM 18173 O O . MET A 1 83 ? -0.740 -2.235 7.162 1.00 0.00 83 MET A O 13
ATOM 18187 N N . VAL A 1 84 ? -1.335 -4.194 6.200 1.00 0.00 84 VAL A N 13
ATOM 18188 C CA . VAL A 1 84 ? -2.738 -3.836 6.080 1.00 0.00 84 VAL A CA 13
ATOM 18189 C C . VAL A 1 84 ? -3.585 -4.841 6.864 1.00 0.00 84 VAL A C 13
ATOM 18190 O O . VAL A 1 84 ? -3.119 -5.934 7.185 1.00 0.00 84 VAL A O 13
ATOM 18203 N N . VAL A 1 85 ? -4.814 -4.437 7.148 1.00 0.00 85 VAL A N 13
ATOM 18204 C CA . VAL A 1 85 ? -5.730 -5.288 7.888 1.00 0.00 85 VAL A CA 13
ATOM 18205 C C . VAL A 1 85 ? -6.990 -5.520 7.053 1.00 0.00 85 VAL A C 13
ATOM 18206 O O . VAL A 1 85 ? -7.245 -4.796 6.092 1.00 0.00 85 VAL A O 13
ATOM 18219 N N . GLY A 1 86 ? -7.746 -6.533 7.450 1.00 0.00 86 GLY A N 13
ATOM 18220 C CA . GLY A 1 86 ? -8.974 -6.870 6.751 1.00 0.00 86 GLY A CA 13
ATOM 18221 C C . GLY A 1 86 ? -9.053 -8.373 6.473 1.00 0.00 86 GLY A C 13
ATOM 18222 O O . GLY A 1 86 ? -8.117 -9.113 6.773 1.00 0.00 86 GLY A O 13
ATOM 18226 N N . SER A 1 87 ? -10.178 -8.779 5.904 1.00 0.00 87 SER A N 13
ATOM 18227 C CA . SER A 1 87 ? -10.391 -10.180 5.583 1.00 0.00 87 SER A CA 13
ATOM 18228 C C . SER A 1 87 ? -11.746 -10.359 4.894 1.00 0.00 87 SER A C 13
ATOM 18229 O O . SER A 1 87 ? -12.762 -10.561 5.557 1.00 0.00 87 SER A O 13
ATOM 18237 N N . THR A 1 88 ? -11.716 -10.278 3.572 1.00 0.00 88 THR A N 13
ATOM 18238 C CA . THR A 1 88 ? -12.929 -10.429 2.786 1.00 0.00 88 THR A CA 13
ATOM 18239 C C . THR A 1 88 ? -12.597 -10.953 1.387 1.00 0.00 88 THR A C 13
ATOM 18240 O O . THR A 1 88 ? -11.618 -10.525 0.777 1.00 0.00 88 THR A O 13
ATOM 18251 N N . ILE A 1 89 ? -13.430 -11.871 0.921 1.00 0.00 89 ILE A N 13
ATOM 18252 C CA . ILE A 1 89 ? -13.237 -12.458 -0.394 1.00 0.00 89 ILE A CA 13
ATOM 18253 C C . ILE A 1 89 ? -14.055 -11.674 -1.423 1.00 0.00 89 ILE A C 13
ATOM 18254 O O . ILE A 1 89 ? -15.276 -11.579 -1.307 1.00 0.00 89 ILE A O 13
ATOM 18270 N N . SER A 1 90 ? -13.350 -11.133 -2.405 1.00 0.00 90 SER A N 13
ATOM 18271 C CA . SER A 1 90 ? -13.996 -10.361 -3.453 1.00 0.00 90 SER A CA 13
ATOM 18272 C C . SER A 1 90 ? -15.094 -11.195 -4.116 1.00 0.00 90 SER A C 13
ATOM 18273 O O . SER A 1 90 ? -14.972 -12.414 -4.226 1.00 0.00 90 SER A O 13
ATOM 18281 N N . GLY A 1 91 ? -16.142 -10.505 -4.541 1.00 0.00 91 GLY A N 13
ATOM 18282 C CA . GLY A 1 91 ? -17.261 -11.166 -5.191 1.00 0.00 91 GLY A CA 13
ATOM 18283 C C . GLY A 1 91 ? -17.823 -10.306 -6.324 1.00 0.00 91 GLY A C 13
ATOM 18284 O O . GLY A 1 91 ? -17.583 -10.586 -7.498 1.00 0.00 91 GLY A O 13
ATOM 18288 N N . PRO A 1 92 ? -18.580 -9.250 -5.923 1.00 0.00 92 PRO A N 13
ATOM 18289 C CA . PRO A 1 92 ? -19.179 -8.348 -6.892 1.00 0.00 92 PRO A CA 13
ATOM 18290 C C . PRO A 1 92 ? -18.128 -7.411 -7.491 1.00 0.00 92 PRO A C 13
ATOM 18291 O O . PRO A 1 92 ? -17.024 -7.292 -6.962 1.00 0.00 92 PRO A O 13
ATOM 18302 N N . SER A 1 93 ? -18.509 -6.770 -8.586 1.00 0.00 93 SER A N 13
ATOM 18303 C CA . SER A 1 93 ? -17.613 -5.848 -9.263 1.00 0.00 93 SER A CA 13
ATOM 18304 C C . SER A 1 93 ? -18.416 -4.893 -10.149 1.00 0.00 93 SER A C 13
ATOM 18305 O O . SER A 1 93 ? -18.863 -5.273 -11.230 1.00 0.00 93 SER A O 13
ATOM 18313 N N . SER A 1 94 ? -18.574 -3.673 -9.658 1.00 0.00 94 SER A N 13
ATOM 18314 C CA . SER A 1 94 ? -19.316 -2.662 -10.392 1.00 0.00 94 SER A CA 13
ATOM 18315 C C . SER A 1 94 ? -18.411 -1.464 -10.692 1.00 0.00 94 SER A C 13
ATOM 18316 O O . SER A 1 94 ? -17.884 -0.835 -9.776 1.00 0.00 94 SER A O 13
ATOM 18324 N N . GLY A 1 95 ? -18.260 -1.185 -11.978 1.00 0.00 95 GLY A N 13
ATOM 18325 C CA . GLY A 1 95 ? -17.429 -0.075 -12.410 1.00 0.00 95 GLY A CA 13
ATOM 18326 C C . GLY A 1 95 ? -16.144 0.003 -11.582 1.00 0.00 95 GLY A C 13
ATOM 18327 O O . GLY A 1 95 ? -15.113 -0.540 -11.978 1.00 0.00 95 GLY A O 13
ATOM 18331 N N . GLY A 1 1 ? 11.863 -28.303 -9.741 1.00 0.00 1 GLY A N 14
ATOM 18332 C CA . GLY A 1 1 ? 11.645 -27.044 -10.432 1.00 0.00 1 GLY A CA 14
ATOM 18333 C C . GLY A 1 1 ? 10.609 -26.188 -9.699 1.00 0.00 1 GLY A C 14
ATOM 18334 O O . GLY A 1 1 ? 10.440 -26.314 -8.487 1.00 0.00 1 GLY A O 14
ATOM 18338 N N . SER A 1 2 ? 9.942 -25.338 -10.465 1.00 0.00 2 SER A N 14
ATOM 18339 C CA . SER A 1 2 ? 8.928 -24.462 -9.904 1.00 0.00 2 SER A CA 14
ATOM 18340 C C . SER A 1 2 ? 8.173 -23.748 -11.028 1.00 0.00 2 SER A C 14
ATOM 18341 O O . SER A 1 2 ? 8.587 -23.793 -12.185 1.00 0.00 2 SER A O 14
ATOM 18349 N N . SER A 1 3 ? 7.078 -23.107 -10.647 1.00 0.00 3 SER A N 14
ATOM 18350 C CA . SER A 1 3 ? 6.262 -22.385 -11.608 1.00 0.00 3 SER A CA 14
ATOM 18351 C C . SER A 1 3 ? 5.982 -20.969 -11.098 1.00 0.00 3 SER A C 14
ATOM 18352 O O . SER A 1 3 ? 6.253 -20.658 -9.940 1.00 0.00 3 SER A O 14
ATOM 18360 N N . GLY A 1 4 ? 5.443 -20.150 -11.989 1.00 0.00 4 GLY A N 14
ATOM 18361 C CA . GLY A 1 4 ? 5.124 -18.775 -11.644 1.00 0.00 4 GLY A CA 14
ATOM 18362 C C . GLY A 1 4 ? 4.042 -18.214 -12.569 1.00 0.00 4 GLY A C 14
ATOM 18363 O O . GLY A 1 4 ? 3.542 -18.920 -13.444 1.00 0.00 4 GLY A O 14
ATOM 18367 N N . SER A 1 5 ? 3.713 -16.951 -12.345 1.00 0.00 5 SER A N 14
ATOM 18368 C CA . SER A 1 5 ? 2.699 -16.288 -13.148 1.00 0.00 5 SER A CA 14
ATOM 18369 C C . SER A 1 5 ? 3.107 -14.836 -13.410 1.00 0.00 5 SER A C 14
ATOM 18370 O O . SER A 1 5 ? 4.062 -14.339 -12.816 1.00 0.00 5 SER A O 14
ATOM 18378 N N . SER A 1 6 ? 2.363 -14.198 -14.301 1.00 0.00 6 SER A N 14
ATOM 18379 C CA . SER A 1 6 ? 2.635 -12.814 -14.650 1.00 0.00 6 SER A CA 14
ATOM 18380 C C . SER A 1 6 ? 1.333 -12.010 -14.655 1.00 0.00 6 SER A C 14
ATOM 18381 O O . SER A 1 6 ? 0.279 -12.532 -15.016 1.00 0.00 6 SER A O 14
ATOM 18389 N N . GLY A 1 7 ? 1.449 -10.754 -14.251 1.00 0.00 7 GLY A N 14
ATOM 18390 C CA . GLY A 1 7 ? 0.294 -9.873 -14.205 1.00 0.00 7 GLY A CA 14
ATOM 18391 C C . GLY A 1 7 ? 0.464 -8.695 -15.167 1.00 0.00 7 GLY A C 14
ATOM 18392 O O . GLY A 1 7 ? 1.042 -8.845 -16.242 1.00 0.00 7 GLY A O 14
ATOM 18396 N N . ASP A 1 8 ? -0.050 -7.549 -14.745 1.00 0.00 8 ASP A N 14
ATOM 18397 C CA . ASP A 1 8 ? 0.038 -6.346 -15.555 1.00 0.00 8 ASP A CA 14
ATOM 18398 C C . ASP A 1 8 ? -0.470 -5.152 -14.745 1.00 0.00 8 ASP A C 14
ATOM 18399 O O . ASP A 1 8 ? -1.306 -5.311 -13.857 1.00 0.00 8 ASP A O 14
ATOM 18408 N N . ALA A 1 9 ? 0.057 -3.983 -15.079 1.00 0.00 9 ALA A N 14
ATOM 18409 C CA . ALA A 1 9 ? -0.333 -2.763 -14.393 1.00 0.00 9 ALA A CA 14
ATOM 18410 C C . ALA A 1 9 ? 0.327 -1.565 -15.079 1.00 0.00 9 ALA A C 14
ATOM 18411 O O . ALA A 1 9 ? 1.125 -1.734 -16.000 1.00 0.00 9 ALA A O 14
ATOM 18418 N N . GLY A 1 10 ? -0.031 -0.381 -14.604 1.00 0.00 10 GLY A N 14
ATOM 18419 C CA . GLY A 1 10 ? 0.516 0.845 -15.160 1.00 0.00 10 GLY A CA 14
ATOM 18420 C C . GLY A 1 10 ? 1.234 1.662 -14.084 1.00 0.00 10 GLY A C 14
ATOM 18421 O O . GLY A 1 10 ? 1.324 1.237 -12.934 1.00 0.00 10 GLY A O 14
ATOM 18425 N N . GLY A 1 11 ? 1.725 2.822 -14.497 1.00 0.00 11 GLY A N 14
ATOM 18426 C CA . GLY A 1 11 ? 2.432 3.702 -13.583 1.00 0.00 11 GLY A CA 14
ATOM 18427 C C . GLY A 1 11 ? 2.110 5.169 -13.875 1.00 0.00 11 GLY A C 14
ATOM 18428 O O . GLY A 1 11 ? 0.991 5.496 -14.268 1.00 0.00 11 GLY A O 14
ATOM 18432 N N . GLY A 1 12 ? 3.111 6.013 -13.673 1.00 0.00 12 GLY A N 14
ATOM 18433 C CA . GLY A 1 12 ? 2.948 7.438 -13.910 1.00 0.00 12 GLY A CA 14
ATOM 18434 C C . GLY A 1 12 ? 4.297 8.106 -14.185 1.00 0.00 12 GLY A C 14
ATOM 18435 O O . GLY A 1 12 ? 5.328 7.436 -14.229 1.00 0.00 12 GLY A O 14
ATOM 18439 N N . VAL A 1 13 ? 4.246 9.417 -14.364 1.00 0.00 13 VAL A N 14
ATOM 18440 C CA . VAL A 1 13 ? 5.451 10.183 -14.633 1.00 0.00 13 VAL A CA 14
ATOM 18441 C C . VAL A 1 13 ? 5.614 11.263 -13.562 1.00 0.00 13 VAL A C 14
ATOM 18442 O O . VAL A 1 13 ? 4.657 11.960 -13.227 1.00 0.00 13 VAL A O 14
ATOM 18455 N N . GLY A 1 14 ? 6.833 11.369 -13.055 1.00 0.00 14 GLY A N 14
ATOM 18456 C CA . GLY A 1 14 ? 7.134 12.353 -12.029 1.00 0.00 14 GLY A CA 14
ATOM 18457 C C . GLY A 1 14 ? 7.917 11.721 -10.876 1.00 0.00 14 GLY A C 14
ATOM 18458 O O . GLY A 1 14 ? 7.327 11.194 -9.935 1.00 0.00 14 GLY A O 14
ATOM 18462 N N . LYS A 1 15 ? 9.235 11.795 -10.988 1.00 0.00 15 LYS A N 14
ATOM 18463 C CA . LYS A 1 15 ? 10.106 11.237 -9.967 1.00 0.00 15 LYS A CA 14
ATOM 18464 C C . LYS A 1 15 ? 9.917 9.720 -9.916 1.00 0.00 15 LYS A C 14
ATOM 18465 O O . LYS A 1 15 ? 8.797 9.226 -10.037 1.00 0.00 15 LYS A O 14
ATOM 18484 N N . GLU A 1 16 ? 11.030 9.023 -9.737 1.00 0.00 16 GLU A N 14
ATOM 18485 C CA . GLU A 1 16 ? 11.001 7.572 -9.669 1.00 0.00 16 GLU A CA 14
ATOM 18486 C C . GLU A 1 16 ? 10.250 7.114 -8.417 1.00 0.00 16 GLU A C 14
ATOM 18487 O O . GLU A 1 16 ? 10.815 7.090 -7.324 1.00 0.00 16 GLU A O 14
ATOM 18499 N N . LEU A 1 17 ? 8.988 6.763 -8.618 1.00 0.00 17 LEU A N 14
ATOM 18500 C CA . LEU A 1 17 ? 8.154 6.308 -7.518 1.00 0.00 17 LEU A CA 14
ATOM 18501 C C . LEU A 1 17 ? 8.980 5.410 -6.595 1.00 0.00 17 LEU A C 14
ATOM 18502 O O . LEU A 1 17 ? 9.945 4.785 -7.032 1.00 0.00 17 LEU A O 14
ATOM 18518 N N . VAL A 1 18 ? 8.572 5.375 -5.335 1.00 0.00 18 VAL A N 14
ATOM 18519 C CA . VAL A 1 18 ? 9.262 4.565 -4.346 1.00 0.00 18 VAL A CA 14
ATOM 18520 C C . VAL A 1 18 ? 8.669 3.154 -4.346 1.00 0.00 18 VAL A C 14
ATOM 18521 O O . VAL A 1 18 ? 7.474 2.979 -4.575 1.00 0.00 18 VAL A O 14
ATOM 18534 N N . ASP A 1 19 ? 9.534 2.184 -4.087 1.00 0.00 19 ASP A N 14
ATOM 18535 C CA . ASP A 1 19 ? 9.111 0.794 -4.054 1.00 0.00 19 ASP A CA 14
ATOM 18536 C C . ASP A 1 19 ? 8.551 0.469 -2.668 1.00 0.00 19 ASP A C 14
ATOM 18537 O O . ASP A 1 19 ? 9.148 0.826 -1.654 1.00 0.00 19 ASP A O 14
ATOM 18546 N N . LEU A 1 20 ? 7.411 -0.206 -2.669 1.00 0.00 20 LEU A N 14
ATOM 18547 C CA . LEU A 1 20 ? 6.763 -0.584 -1.424 1.00 0.00 20 LEU A CA 14
ATOM 18548 C C . LEU A 1 20 ? 6.066 -1.933 -1.606 1.00 0.00 20 LEU A C 14
ATOM 18549 O O . LEU A 1 20 ? 5.530 -2.220 -2.675 1.00 0.00 20 LEU A O 14
ATOM 18565 N N . LYS A 1 21 ? 6.097 -2.727 -0.545 1.00 0.00 21 LYS A N 14
ATOM 18566 C CA . LYS A 1 21 ? 5.475 -4.039 -0.574 1.00 0.00 21 LYS A CA 14
ATOM 18567 C C . LYS A 1 21 ? 4.123 -3.974 0.139 1.00 0.00 21 LYS A C 14
ATOM 18568 O O . LYS A 1 21 ? 4.066 -3.774 1.352 1.00 0.00 21 LYS A O 14
ATOM 18587 N N . ILE A 1 22 ? 3.068 -4.147 -0.643 1.00 0.00 22 ILE A N 14
ATOM 18588 C CA . ILE A 1 22 ? 1.720 -4.110 -0.102 1.00 0.00 22 ILE A CA 14
ATOM 18589 C C . ILE A 1 22 ? 1.453 -5.400 0.677 1.00 0.00 22 ILE A C 14
ATOM 18590 O O . ILE A 1 22 ? 0.849 -6.333 0.152 1.00 0.00 22 ILE A O 14
ATOM 18606 N N . ILE A 1 23 ? 1.917 -5.410 1.919 1.00 0.00 23 ILE A N 14
ATOM 18607 C CA . ILE A 1 23 ? 1.736 -6.570 2.775 1.00 0.00 23 ILE A CA 14
ATOM 18608 C C . ILE A 1 23 ? 0.277 -6.640 3.229 1.00 0.00 23 ILE A C 14
ATOM 18609 O O . ILE A 1 23 ? -0.283 -5.645 3.688 1.00 0.00 23 ILE A O 14
ATOM 18625 N N . TRP A 1 24 ? -0.298 -7.825 3.085 1.00 0.00 24 TRP A N 14
ATOM 18626 C CA . TRP A 1 24 ? -1.682 -8.038 3.474 1.00 0.00 24 TRP A CA 14
ATOM 18627 C C . TRP A 1 24 ? -1.929 -9.547 3.536 1.00 0.00 24 TRP A C 14
ATOM 18628 O O . TRP A 1 24 ? -1.854 -10.234 2.519 1.00 0.00 24 TRP A O 14
ATOM 18649 N N . ASN A 1 25 ? -2.218 -10.018 4.740 1.00 0.00 25 ASN A N 14
ATOM 18650 C CA . ASN A 1 25 ? -2.476 -11.432 4.948 1.00 0.00 25 ASN A CA 14
ATOM 18651 C C . ASN A 1 25 ? -1.178 -12.217 4.754 1.00 0.00 25 ASN A C 14
ATOM 18652 O O . ASN A 1 25 ? -0.561 -12.653 5.725 1.00 0.00 25 ASN A O 14
ATOM 18663 N N . LYS A 1 26 ? -0.801 -12.374 3.494 1.00 0.00 26 LYS A N 14
ATOM 18664 C CA . LYS A 1 26 ? 0.413 -13.099 3.160 1.00 0.00 26 LYS A CA 14
ATOM 18665 C C . LYS A 1 26 ? 0.708 -12.933 1.668 1.00 0.00 26 LYS A C 14
ATOM 18666 O O . LYS A 1 26 ? 1.106 -13.886 1.000 1.00 0.00 26 LYS A O 14
ATOM 18685 N N . THR A 1 27 ? 0.501 -11.715 1.189 1.00 0.00 27 THR A N 14
ATOM 18686 C CA . THR A 1 27 ? 0.739 -11.411 -0.212 1.00 0.00 27 THR A CA 14
ATOM 18687 C C . THR A 1 27 ? 1.745 -10.266 -0.346 1.00 0.00 27 THR A C 14
ATOM 18688 O O . THR A 1 27 ? 1.960 -9.511 0.600 1.00 0.00 27 THR A O 14
ATOM 18699 N N . LYS A 1 28 ? 2.333 -10.173 -1.530 1.00 0.00 28 LYS A N 14
ATOM 18700 C CA . LYS A 1 28 ? 3.311 -9.133 -1.800 1.00 0.00 28 LYS A CA 14
ATOM 18701 C C . LYS A 1 28 ? 3.061 -8.554 -3.194 1.00 0.00 28 LYS A C 14
ATOM 18702 O O . LYS A 1 28 ? 3.434 -9.160 -4.197 1.00 0.00 28 LYS A O 14
ATOM 18721 N N . HIS A 1 29 ? 2.432 -7.388 -3.212 1.00 0.00 29 HIS A N 14
ATOM 18722 C CA . HIS A 1 29 ? 2.128 -6.721 -4.466 1.00 0.00 29 HIS A CA 14
ATOM 18723 C C . HIS A 1 29 ? 3.112 -5.570 -4.687 1.00 0.00 29 HIS A C 14
ATOM 18724 O O . HIS A 1 29 ? 3.086 -4.579 -3.960 1.00 0.00 29 HIS A O 14
ATOM 18738 N N . ASP A 1 30 ? 3.956 -5.741 -5.694 1.00 0.00 30 ASP A N 14
ATOM 18739 C CA . ASP A 1 30 ? 4.947 -4.729 -6.019 1.00 0.00 30 ASP A CA 14
ATOM 18740 C C . ASP A 1 30 ? 4.254 -3.541 -6.689 1.00 0.00 30 ASP A C 14
ATOM 18741 O O . ASP A 1 30 ? 3.727 -3.667 -7.794 1.00 0.00 30 ASP A O 14
ATOM 18750 N N . VAL A 1 31 ? 4.278 -2.413 -5.993 1.00 0.00 31 VAL A N 14
ATOM 18751 C CA . VAL A 1 31 ? 3.659 -1.204 -6.507 1.00 0.00 31 VAL A CA 14
ATOM 18752 C C . VAL A 1 31 ? 4.617 -0.026 -6.318 1.00 0.00 31 VAL A C 14
ATOM 18753 O O . VAL A 1 31 ? 5.303 0.064 -5.300 1.00 0.00 31 VAL A O 14
ATOM 18766 N N . LYS A 1 32 ? 4.633 0.849 -7.313 1.00 0.00 32 LYS A N 14
ATOM 18767 C CA . LYS A 1 32 ? 5.496 2.017 -7.268 1.00 0.00 32 LYS A CA 14
ATOM 18768 C C . LYS A 1 32 ? 4.639 3.271 -7.077 1.00 0.00 32 LYS A C 14
ATOM 18769 O O . LYS A 1 32 ? 3.788 3.578 -7.910 1.00 0.00 32 LYS A O 14
ATOM 18788 N N . VAL A 1 33 ? 4.895 3.962 -5.976 1.00 0.00 33 VAL A N 14
ATOM 18789 C CA . VAL A 1 33 ? 4.158 5.175 -5.665 1.00 0.00 33 VAL A CA 14
ATOM 18790 C C . VAL A 1 33 ? 5.143 6.279 -5.276 1.00 0.00 33 VAL A C 14
ATOM 18791 O O . VAL A 1 33 ? 6.228 5.997 -4.768 1.00 0.00 33 VAL A O 14
ATOM 18804 N N . PRO A 1 34 ? 4.720 7.545 -5.535 1.00 0.00 34 PRO A N 14
ATOM 18805 C CA . PRO A 1 34 ? 5.552 8.693 -5.217 1.00 0.00 34 PRO A CA 14
ATOM 18806 C C . PRO A 1 34 ? 5.558 8.966 -3.712 1.00 0.00 34 PRO A C 14
ATOM 18807 O O . PRO A 1 34 ? 4.575 8.691 -3.024 1.00 0.00 34 PRO A O 14
ATOM 18818 N N . LEU A 1 35 ? 6.675 9.503 -3.244 1.00 0.00 35 LEU A N 14
ATOM 18819 C CA . LEU A 1 35 ? 6.821 9.816 -1.833 1.00 0.00 35 LEU A CA 14
ATOM 18820 C C . LEU A 1 35 ? 5.982 11.051 -1.499 1.00 0.00 35 LEU A C 14
ATOM 18821 O O . LEU A 1 35 ? 5.734 11.340 -0.330 1.00 0.00 35 LEU A O 14
ATOM 18837 N N . ASP A 1 36 ? 5.568 11.747 -2.548 1.00 0.00 36 ASP A N 14
ATOM 18838 C CA . ASP A 1 36 ? 4.762 12.944 -2.381 1.00 0.00 36 ASP A CA 14
ATOM 18839 C C . ASP A 1 36 ? 3.383 12.555 -1.846 1.00 0.00 36 ASP A C 14
ATOM 18840 O O . ASP A 1 36 ? 2.646 13.402 -1.344 1.00 0.00 36 ASP A O 14
ATOM 18849 N N . SER A 1 37 ? 3.076 11.272 -1.971 1.00 0.00 37 SER A N 14
ATOM 18850 C CA . SER A 1 37 ? 1.798 10.760 -1.506 1.00 0.00 37 SER A CA 14
ATOM 18851 C C . SER A 1 37 ? 1.643 11.023 -0.007 1.00 0.00 37 SER A C 14
ATOM 18852 O O . SER A 1 37 ? 2.544 10.724 0.776 1.00 0.00 37 SER A O 14
ATOM 18860 N N . THR A 1 38 ? 0.494 11.579 0.348 1.00 0.00 38 THR A N 14
ATOM 18861 C CA . THR A 1 38 ? 0.209 11.885 1.740 1.00 0.00 38 THR A CA 14
ATOM 18862 C C . THR A 1 38 ? -0.077 10.601 2.521 1.00 0.00 38 THR A C 14
ATOM 18863 O O . THR A 1 38 ? -0.640 9.652 1.977 1.00 0.00 38 THR A O 14
ATOM 18874 N N . GLY A 1 39 ? 0.324 10.613 3.784 1.00 0.00 39 GLY A N 14
ATOM 18875 C CA . GLY A 1 39 ? 0.117 9.462 4.645 1.00 0.00 39 GLY A CA 14
ATOM 18876 C C . GLY A 1 39 ? -1.290 8.888 4.466 1.00 0.00 39 GLY A C 14
ATOM 18877 O O . GLY A 1 39 ? -1.516 7.703 4.705 1.00 0.00 39 GLY A O 14
ATOM 18881 N N . SER A 1 40 ? -2.199 9.756 4.047 1.00 0.00 40 SER A N 14
ATOM 18882 C CA . SER A 1 40 ? -3.578 9.350 3.833 1.00 0.00 40 SER A CA 14
ATOM 18883 C C . SER A 1 40 ? -3.718 8.670 2.470 1.00 0.00 40 SER A C 14
ATOM 18884 O O . SER A 1 40 ? -4.402 7.656 2.345 1.00 0.00 40 SER A O 14
ATOM 18892 N N . GLU A 1 41 ? -3.058 9.256 1.481 1.00 0.00 41 GLU A N 14
ATOM 18893 C CA . GLU A 1 41 ? -3.100 8.720 0.132 1.00 0.00 41 GLU A CA 14
ATOM 18894 C C . GLU A 1 41 ? -2.839 7.212 0.151 1.00 0.00 41 GLU A C 14
ATOM 18895 O O . GLU A 1 41 ? -3.425 6.467 -0.631 1.00 0.00 41 GLU A O 14
ATOM 18907 N N . LEU A 1 42 ? -1.957 6.809 1.054 1.00 0.00 42 LEU A N 14
ATOM 18908 C CA . LEU A 1 42 ? -1.610 5.404 1.186 1.00 0.00 42 LEU A CA 14
ATOM 18909 C C . LEU A 1 42 ? -2.886 4.561 1.134 1.00 0.00 42 LEU A C 14
ATOM 18910 O O . LEU A 1 42 ? -2.983 3.623 0.345 1.00 0.00 42 LEU A O 14
ATOM 18926 N N . LYS A 1 43 ? -3.834 4.927 1.985 1.00 0.00 43 LYS A N 14
ATOM 18927 C CA . LYS A 1 43 ? -5.100 4.216 2.046 1.00 0.00 43 LYS A CA 14
ATOM 18928 C C . LYS A 1 43 ? -5.640 4.024 0.628 1.00 0.00 43 LYS A C 14
ATOM 18929 O O . LYS A 1 43 ? -5.832 2.894 0.181 1.00 0.00 43 LYS A O 14
ATOM 18948 N N . GLN A 1 44 ? -5.872 5.145 -0.040 1.00 0.00 44 GLN A N 14
ATOM 18949 C CA . GLN A 1 44 ? -6.387 5.113 -1.398 1.00 0.00 44 GLN A CA 14
ATOM 18950 C C . GLN A 1 44 ? -5.373 4.453 -2.335 1.00 0.00 44 GLN A C 14
ATOM 18951 O O . GLN A 1 44 ? -5.731 3.997 -3.420 1.00 0.00 44 GLN A O 14
ATOM 18965 N N . LYS A 1 45 ? -4.129 4.423 -1.882 1.00 0.00 45 LYS A N 14
ATOM 18966 C CA . LYS A 1 45 ? -3.061 3.826 -2.666 1.00 0.00 45 LYS A CA 14
ATOM 18967 C C . LYS A 1 45 ? -3.103 2.305 -2.503 1.00 0.00 45 LYS A C 14
ATOM 18968 O O . LYS A 1 45 ? -2.737 1.569 -3.417 1.00 0.00 45 LYS A O 14
ATOM 18987 N N . ILE A 1 46 ? -3.554 1.880 -1.332 1.00 0.00 46 ILE A N 14
ATOM 18988 C CA . ILE A 1 46 ? -3.649 0.460 -1.037 1.00 0.00 46 ILE A CA 14
ATOM 18989 C C . ILE A 1 46 ? -5.018 -0.058 -1.481 1.00 0.00 46 ILE A C 14
ATOM 18990 O O . ILE A 1 46 ? -5.115 -1.122 -2.091 1.00 0.00 46 ILE A O 14
ATOM 19006 N N . HIS A 1 47 ? -6.042 0.718 -1.157 1.00 0.00 47 HIS A N 14
ATOM 19007 C CA . HIS A 1 47 ? -7.401 0.350 -1.515 1.00 0.00 47 HIS A CA 14
ATOM 19008 C C . HIS A 1 47 ? -7.499 0.157 -3.030 1.00 0.00 47 HIS A C 14
ATOM 19009 O O . HIS A 1 47 ? -8.307 -0.638 -3.507 1.00 0.00 47 HIS A O 14
ATOM 19023 N N . SER A 1 48 ? -6.665 0.899 -3.744 1.00 0.00 48 SER A N 14
ATOM 19024 C CA . SER A 1 48 ? -6.646 0.819 -5.194 1.00 0.00 48 SER A CA 14
ATOM 19025 C C . SER A 1 48 ? -6.124 -0.549 -5.637 1.00 0.00 48 SER A C 14
ATOM 19026 O O . SER A 1 48 ? -6.297 -0.940 -6.791 1.00 0.00 48 SER A O 14
ATOM 19034 N N . ILE A 1 49 ? -5.496 -1.240 -4.697 1.00 0.00 49 I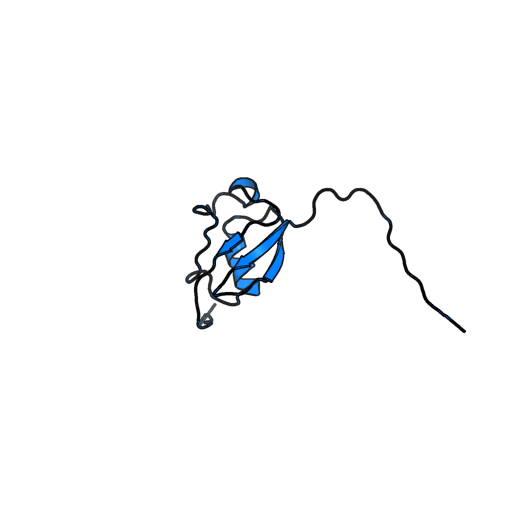LE A N 14
ATOM 19035 C CA . ILE A 1 49 ? -4.948 -2.556 -4.976 1.00 0.00 49 ILE A CA 14
ATOM 19036 C C . ILE A 1 49 ? -5.706 -3.603 -4.158 1.00 0.00 49 ILE A C 14
ATOM 19037 O O . ILE A 1 49 ? -6.315 -4.513 -4.719 1.00 0.00 49 ILE A O 14
ATOM 19053 N N . THR A 1 50 ? -5.644 -3.441 -2.845 1.00 0.00 50 THR A N 14
ATOM 19054 C CA . THR A 1 50 ? -6.317 -4.361 -1.944 1.00 0.00 50 THR A CA 14
ATOM 19055 C C . THR A 1 50 ? -7.793 -4.497 -2.325 1.00 0.00 50 THR A C 14
ATOM 19056 O O . THR A 1 50 ? -8.378 -5.569 -2.184 1.00 0.00 50 THR A O 14
ATOM 19067 N N . GLY A 1 51 ? -8.352 -3.394 -2.801 1.00 0.00 51 GLY A N 14
ATOM 19068 C CA . GLY A 1 51 ? -9.748 -3.376 -3.204 1.00 0.00 51 GLY A CA 14
ATOM 19069 C C . GLY A 1 51 ? -10.670 -3.343 -1.984 1.00 0.00 51 GLY A C 14
ATOM 19070 O O . GLY A 1 51 ? -11.892 -3.314 -2.126 1.00 0.00 51 GLY A O 14
ATOM 19074 N N . LEU A 1 52 ? -10.050 -3.347 -0.813 1.00 0.00 52 LEU A N 14
ATOM 19075 C CA . LEU A 1 52 ? -10.801 -3.317 0.431 1.00 0.00 52 LEU A CA 14
ATOM 19076 C C . LEU A 1 52 ? -11.005 -1.864 0.864 1.00 0.00 52 LEU A C 14
ATOM 19077 O O . LEU A 1 52 ? -10.374 -0.957 0.323 1.00 0.00 52 LEU A O 14
ATOM 19093 N N . PRO A 1 53 ? -11.912 -1.683 1.861 1.00 0.00 53 PRO A N 14
ATOM 19094 C CA . PRO A 1 53 ? -12.207 -0.356 2.372 1.00 0.00 53 PRO A CA 14
ATOM 19095 C C . PRO A 1 53 ? -11.073 0.153 3.265 1.00 0.00 53 PRO A C 14
ATOM 19096 O O . PRO A 1 53 ? -10.415 -0.632 3.946 1.00 0.00 53 PRO A O 14
ATOM 19107 N N . PRO A 1 54 ? -10.874 1.498 3.231 1.00 0.00 54 PRO A N 14
ATOM 19108 C CA . PRO A 1 54 ? -9.831 2.120 4.029 1.00 0.00 54 PRO A CA 14
ATOM 19109 C C . PRO A 1 54 ? -10.232 2.181 5.504 1.00 0.00 54 PRO A C 14
ATOM 19110 O O . PRO A 1 54 ? -9.377 2.115 6.387 1.00 0.00 54 PRO A O 14
ATOM 19121 N N . ALA A 1 55 ? -11.532 2.307 5.726 1.00 0.00 55 ALA A N 14
ATOM 19122 C CA . ALA A 1 55 ? -12.056 2.378 7.079 1.00 0.00 55 ALA A CA 14
ATOM 19123 C C . ALA A 1 55 ? -11.648 1.119 7.847 1.00 0.00 55 ALA A C 14
ATOM 19124 O O . ALA A 1 55 ? -11.466 1.160 9.063 1.00 0.00 55 ALA A O 14
ATOM 19131 N N . MET A 1 56 ? -11.516 0.029 7.105 1.00 0.00 56 MET A N 14
ATOM 19132 C CA . MET A 1 56 ? -11.132 -1.240 7.701 1.00 0.00 56 MET A CA 14
ATOM 19133 C C . MET A 1 56 ? -9.713 -1.633 7.286 1.00 0.00 56 MET A C 14
ATOM 19134 O O . MET A 1 56 ? -9.424 -2.813 7.090 1.00 0.00 56 MET A O 14
ATOM 19148 N N . GLN A 1 57 ? -8.865 -0.623 7.164 1.00 0.00 57 GLN A N 14
ATOM 19149 C CA . GLN A 1 57 ? -7.483 -0.848 6.777 1.00 0.00 57 GLN A CA 14
ATOM 19150 C C . GLN A 1 57 ? -6.551 -0.607 7.966 1.00 0.00 57 GLN A C 14
ATOM 19151 O O . GLN A 1 57 ? -6.944 0.020 8.949 1.00 0.00 57 GLN A O 14
ATOM 19165 N N . LYS A 1 58 ? -5.335 -1.117 7.838 1.00 0.00 58 LYS A N 14
ATOM 19166 C CA . LYS A 1 58 ? -4.345 -0.965 8.890 1.00 0.00 58 LYS A CA 14
ATOM 19167 C C . LYS A 1 58 ? -3.047 -0.423 8.288 1.00 0.00 58 LYS A C 14
ATOM 19168 O O . LYS A 1 58 ? -2.310 -1.155 7.631 1.00 0.00 58 LYS A O 14
ATOM 19187 N N . VAL A 1 59 ? -2.808 0.857 8.535 1.00 0.00 59 VAL A N 14
ATOM 19188 C CA . VAL A 1 59 ? -1.612 1.506 8.025 1.00 0.00 59 VAL A CA 14
ATOM 19189 C C . VAL A 1 59 ? -0.657 1.791 9.186 1.00 0.00 59 VAL A C 14
ATOM 19190 O O . VAL A 1 59 ? -0.903 2.689 9.991 1.00 0.00 59 VAL A O 14
ATOM 19203 N N . MET A 1 60 ? 0.412 1.009 9.237 1.00 0.00 60 MET A N 14
ATOM 19204 C CA . MET A 1 60 ? 1.404 1.166 10.287 1.00 0.00 60 MET A CA 14
ATOM 19205 C C . MET A 1 60 ? 2.816 0.930 9.746 1.00 0.00 60 MET A C 14
ATOM 19206 O O . MET A 1 60 ? 3.119 -0.151 9.242 1.00 0.00 60 MET A O 14
ATOM 19220 N N . TYR A 1 61 ? 3.642 1.958 9.869 1.00 0.00 61 TYR A N 14
ATOM 19221 C CA . TYR A 1 61 ? 5.014 1.876 9.399 1.00 0.00 61 TYR A CA 14
ATOM 19222 C C . TYR A 1 61 ? 5.996 2.284 10.500 1.00 0.00 61 TYR A C 14
ATOM 19223 O O . TYR A 1 61 ? 6.170 3.470 10.773 1.00 0.00 61 TYR A O 14
ATOM 19241 N N . LYS A 1 62 ? 6.612 1.277 11.102 1.00 0.00 62 LYS A N 14
ATOM 19242 C CA . LYS A 1 62 ? 7.572 1.516 12.166 1.00 0.00 62 LYS A CA 14
ATOM 19243 C C . LYS A 1 62 ? 7.064 2.648 13.060 1.00 0.00 62 LYS A C 14
ATOM 19244 O O . LYS A 1 62 ? 7.856 3.388 13.642 1.00 0.00 62 LYS A O 14
ATOM 19263 N N . GLY A 1 63 ? 5.745 2.749 13.142 1.00 0.00 63 GLY A N 14
ATOM 19264 C CA . GLY A 1 63 ? 5.122 3.780 13.955 1.00 0.00 63 GLY A CA 14
ATOM 19265 C C . GLY A 1 63 ? 3.879 4.345 13.266 1.00 0.00 63 GLY A C 14
ATOM 19266 O O . GLY A 1 63 ? 3.675 4.131 12.072 1.00 0.00 63 GLY A O 14
ATOM 19270 N N . LEU A 1 64 ? 3.079 5.055 14.048 1.00 0.00 64 LEU A N 14
ATOM 19271 C CA . LEU A 1 64 ? 1.861 5.653 13.528 1.00 0.00 64 LEU A CA 14
ATOM 19272 C C . LEU A 1 64 ? 2.199 6.506 12.303 1.00 0.00 64 LEU A C 14
ATOM 19273 O O . LEU A 1 64 ? 3.182 7.245 12.309 1.00 0.00 64 LEU A O 14
ATOM 19289 N N . VAL A 1 65 ? 1.365 6.375 11.282 1.00 0.00 65 VAL A N 14
ATOM 19290 C CA . VAL A 1 65 ? 1.563 7.125 10.054 1.00 0.00 65 VAL A CA 14
ATOM 19291 C C . VAL A 1 65 ? 0.639 8.344 10.050 1.00 0.00 65 VAL A C 14
ATOM 19292 O O . VAL A 1 65 ? -0.583 8.202 10.022 1.00 0.00 65 VAL A O 14
ATOM 19305 N N . PRO A 1 66 ? 1.274 9.547 10.081 1.00 0.00 66 PRO A N 14
ATOM 19306 C CA . PRO A 1 66 ? 0.522 10.790 10.082 1.00 0.00 66 PRO A CA 14
ATOM 19307 C C . PRO A 1 66 ? -0.048 11.088 8.694 1.00 0.00 66 PRO A C 14
ATOM 19308 O O . PRO A 1 66 ? 0.668 11.011 7.696 1.00 0.00 66 PRO A O 14
ATOM 19319 N N . GLU A 1 67 ? -1.330 11.421 8.675 1.00 0.00 67 GLU A N 14
ATOM 19320 C CA . GLU A 1 67 ? -2.003 11.731 7.425 1.00 0.00 67 GLU A CA 14
ATOM 19321 C C . GLU A 1 67 ? -1.679 13.160 6.987 1.00 0.00 67 GLU A C 14
ATOM 19322 O O . GLU A 1 67 ? -1.707 13.470 5.797 1.00 0.00 67 GLU A O 14
ATOM 19334 N N . ASP A 1 68 ? -1.379 13.994 7.973 1.00 0.00 68 ASP A N 14
ATOM 19335 C CA . ASP A 1 68 ? -1.050 15.383 7.704 1.00 0.00 68 ASP A CA 14
ATOM 19336 C C . ASP A 1 68 ? 0.302 15.454 6.991 1.00 0.00 68 ASP A C 14
ATOM 19337 O O . ASP A 1 68 ? 0.538 16.355 6.188 1.00 0.00 68 ASP A O 14
ATOM 19346 N N . LYS A 1 69 ? 1.154 14.491 7.310 1.00 0.00 69 LYS A N 14
ATOM 19347 C CA . LYS A 1 69 ? 2.476 14.432 6.709 1.00 0.00 69 LYS A CA 14
ATOM 19348 C C . LYS A 1 69 ? 2.489 13.360 5.618 1.00 0.00 69 LYS A C 14
ATOM 19349 O O . LYS A 1 69 ? 1.657 12.454 5.623 1.00 0.00 69 LYS A O 14
ATOM 19368 N N . THR A 1 70 ? 3.443 13.498 4.709 1.00 0.00 70 THR A N 14
ATOM 19369 C CA . THR A 1 70 ? 3.575 12.552 3.614 1.00 0.00 70 THR A CA 14
ATOM 19370 C C . THR A 1 70 ? 4.623 11.489 3.950 1.00 0.00 70 THR A C 14
ATOM 19371 O O . THR A 1 70 ? 5.386 11.644 4.903 1.00 0.00 70 THR A O 14
ATOM 19382 N N . LEU A 1 71 ? 4.626 10.433 3.150 1.00 0.00 71 LEU A N 14
ATOM 19383 C CA . LEU A 1 71 ? 5.568 9.345 3.351 1.00 0.00 71 LEU A CA 14
ATOM 19384 C C . LEU A 1 71 ? 6.964 9.923 3.592 1.00 0.00 71 LEU A C 14
ATOM 19385 O O . LEU A 1 71 ? 7.571 9.676 4.633 1.00 0.00 71 LEU A O 14
ATOM 19401 N N . ARG A 1 72 ? 7.434 10.680 2.611 1.00 0.00 72 ARG A N 14
ATOM 19402 C CA . ARG A 1 72 ? 8.747 11.294 2.704 1.00 0.00 72 ARG A CA 14
ATOM 19403 C C . ARG A 1 72 ? 8.896 12.033 4.035 1.00 0.00 72 ARG A C 14
ATOM 19404 O O . ARG A 1 72 ? 10.011 12.271 4.496 1.00 0.00 72 ARG A O 14
ATOM 19425 N N . GLU A 1 73 ? 7.755 12.374 4.616 1.00 0.00 73 GLU A N 14
ATOM 19426 C CA . GLU A 1 73 ? 7.744 13.081 5.886 1.00 0.00 73 GLU A CA 14
ATOM 19427 C C . GLU A 1 73 ? 7.604 12.090 7.044 1.00 0.00 73 GLU A C 14
ATOM 19428 O O . GLU A 1 73 ? 8.160 12.305 8.120 1.00 0.00 73 GLU A O 14
ATOM 19440 N N . ILE A 1 74 ? 6.859 11.026 6.783 1.00 0.00 74 ILE A N 14
ATOM 19441 C CA . ILE A 1 74 ? 6.640 10.001 7.790 1.00 0.00 74 ILE A CA 14
ATOM 19442 C C . ILE A 1 74 ? 7.886 9.120 7.894 1.00 0.00 74 ILE A C 14
ATOM 19443 O O . ILE A 1 74 ? 7.983 8.279 8.787 1.00 0.00 74 ILE A O 14
ATOM 19459 N N . LYS A 1 75 ? 8.808 9.342 6.969 1.00 0.00 75 LYS A N 14
ATOM 19460 C CA . LYS A 1 75 ? 10.044 8.578 6.946 1.00 0.00 75 LYS A CA 14
ATOM 19461 C C . LYS A 1 75 ? 9.787 7.220 6.290 1.00 0.00 75 LYS A C 14
ATOM 19462 O O . LYS A 1 75 ? 9.393 6.267 6.960 1.00 0.00 75 LYS A O 14
ATOM 19481 N N . VAL A 1 76 ? 10.020 7.175 4.986 1.00 0.00 76 VAL A N 14
ATOM 19482 C CA . VAL A 1 76 ? 9.818 5.950 4.232 1.00 0.00 76 VAL A CA 14
ATOM 19483 C C . VAL A 1 76 ? 11.059 5.671 3.381 1.00 0.00 76 VAL A C 14
ATOM 19484 O O . VAL A 1 76 ? 11.881 6.559 3.165 1.00 0.00 76 VAL A O 14
ATOM 19497 N N . THR A 1 77 ? 11.154 4.432 2.920 1.00 0.00 77 THR A N 14
ATOM 19498 C CA . THR A 1 77 ? 12.280 4.024 2.097 1.00 0.00 77 THR A CA 14
ATOM 19499 C C . THR A 1 77 ? 11.793 3.242 0.876 1.00 0.00 77 THR A C 14
ATOM 19500 O O . THR A 1 77 ? 10.625 2.863 0.803 1.00 0.00 77 THR A O 14
ATOM 19511 N N . SER A 1 78 ? 12.713 3.023 -0.052 1.00 0.00 78 SER A N 14
ATOM 19512 C CA . SER A 1 78 ? 12.391 2.292 -1.266 1.00 0.00 78 SER A CA 14
ATOM 19513 C C . SER A 1 78 ? 12.535 0.788 -1.026 1.00 0.00 78 SER A C 14
ATOM 19514 O O . SER A 1 78 ? 13.644 0.257 -1.041 1.00 0.00 78 SER A O 14
ATOM 19522 N N . GLY A 1 79 ? 11.397 0.145 -0.809 1.00 0.00 79 GLY A N 14
ATOM 19523 C CA . GLY A 1 79 ? 11.382 -1.287 -0.565 1.00 0.00 79 GLY A CA 14
ATOM 19524 C C . GLY A 1 79 ? 10.880 -1.598 0.846 1.00 0.00 79 GLY A C 14
ATOM 19525 O O . GLY A 1 79 ? 11.192 -2.650 1.402 1.00 0.00 79 GLY A O 14
ATOM 19529 N N . ALA A 1 80 ? 10.110 -0.664 1.385 1.00 0.00 80 ALA A N 14
ATOM 19530 C CA . ALA A 1 80 ? 9.562 -0.825 2.721 1.00 0.00 80 ALA A CA 14
ATOM 19531 C C . ALA A 1 80 ? 8.382 -1.798 2.669 1.00 0.00 80 ALA A C 14
ATOM 19532 O O . ALA A 1 80 ? 8.002 -2.261 1.595 1.00 0.00 80 ALA A O 14
ATOM 19539 N N . LYS A 1 81 ? 7.836 -2.079 3.843 1.00 0.00 81 LYS A N 14
ATOM 19540 C CA . LYS A 1 81 ? 6.707 -2.988 3.946 1.00 0.00 81 LYS A CA 14
ATOM 19541 C C . LYS A 1 81 ? 5.511 -2.244 4.543 1.00 0.00 81 LYS A C 14
ATOM 19542 O O . LYS A 1 81 ? 5.684 -1.295 5.307 1.00 0.00 81 LYS A O 14
ATOM 19561 N N . ILE A 1 82 ? 4.325 -2.703 4.173 1.00 0.00 82 ILE A N 14
ATOM 19562 C CA . ILE A 1 82 ? 3.100 -2.093 4.663 1.00 0.00 82 ILE A CA 14
ATOM 19563 C C . ILE A 1 82 ? 2.097 -3.191 5.023 1.00 0.00 82 ILE A C 14
ATOM 19564 O O . ILE A 1 82 ? 1.471 -3.777 4.141 1.00 0.00 82 ILE A O 14
ATOM 19580 N N . MET A 1 83 ? 1.976 -3.437 6.319 1.00 0.00 83 MET A N 14
ATOM 19581 C CA . MET A 1 83 ? 1.060 -4.454 6.806 1.00 0.00 83 MET A CA 14
ATOM 19582 C C . MET A 1 83 ? -0.387 -3.960 6.750 1.00 0.00 83 MET A C 14
ATOM 19583 O O . MET A 1 83 ? -0.714 -2.918 7.315 1.00 0.00 83 MET A O 14
ATOM 19597 N N . VAL A 1 84 ? -1.216 -4.732 6.062 1.00 0.00 84 VAL A N 14
ATOM 19598 C CA . VAL A 1 84 ? -2.620 -4.387 5.925 1.00 0.00 84 VAL A CA 14
ATOM 19599 C C . VAL A 1 84 ? -3.476 -5.494 6.543 1.00 0.00 84 VAL A C 14
ATOM 19600 O O . VAL A 1 84 ? -3.015 -6.623 6.704 1.00 0.00 84 VAL A O 14
ATOM 19613 N N . VAL A 1 85 ? -4.708 -5.132 6.871 1.00 0.00 85 VAL A N 14
ATOM 19614 C CA . VAL A 1 85 ? -5.632 -6.081 7.468 1.00 0.00 85 VAL A CA 14
ATOM 19615 C C . VAL A 1 85 ? -7.036 -5.838 6.910 1.00 0.00 85 VAL A C 14
ATOM 19616 O O . VAL A 1 85 ? -7.220 -5.006 6.023 1.00 0.00 85 VAL A O 14
ATOM 19629 N N . GLY A 1 86 ? -7.991 -6.579 7.454 1.00 0.00 86 GLY A N 14
ATOM 19630 C CA . GLY A 1 86 ? -9.372 -6.454 7.022 1.00 0.00 86 GLY A CA 14
ATOM 19631 C C . GLY A 1 86 ? -9.975 -7.826 6.709 1.00 0.00 86 GLY A C 14
ATOM 19632 O O . GLY A 1 86 ? -10.858 -8.297 7.423 1.00 0.00 86 GLY A O 14
ATOM 19636 N N . SER A 1 87 ? -9.474 -8.427 5.640 1.00 0.00 87 SER A N 14
ATOM 19637 C CA . SER A 1 87 ? -9.951 -9.734 5.223 1.00 0.00 87 SER A CA 14
ATOM 19638 C C . SER A 1 87 ? -11.429 -9.652 4.837 1.00 0.00 87 SER A C 14
ATOM 19639 O O . SER A 1 87 ? -12.145 -8.762 5.292 1.00 0.00 87 SER A O 14
ATOM 19647 N N . THR A 1 88 ? -11.843 -10.594 4.002 1.00 0.00 88 THR A N 14
ATOM 19648 C CA . THR A 1 88 ? -13.223 -10.640 3.549 1.00 0.00 88 THR A CA 14
ATOM 19649 C C . THR A 1 88 ? -13.582 -9.355 2.801 1.00 0.00 88 THR A C 14
ATOM 19650 O O . THR A 1 88 ? -13.663 -8.284 3.401 1.00 0.00 88 THR A O 14
ATOM 19661 N N . ILE A 1 89 ? -13.786 -9.503 1.500 1.00 0.00 89 ILE A N 14
ATOM 19662 C CA . ILE A 1 89 ? -14.134 -8.368 0.663 1.00 0.00 89 ILE A CA 14
ATOM 19663 C C . ILE A 1 89 ? -15.652 -8.175 0.678 1.00 0.00 89 ILE A C 14
ATOM 19664 O O . ILE A 1 89 ? -16.171 -7.368 1.449 1.00 0.00 89 ILE A O 14
ATOM 19680 N N . SER A 1 90 ? -16.321 -8.928 -0.182 1.00 0.00 90 SER A N 14
ATOM 19681 C CA . SER A 1 90 ? -17.769 -8.850 -0.277 1.00 0.00 90 SER A CA 14
ATOM 19682 C C . SER A 1 90 ? -18.188 -7.458 -0.754 1.00 0.00 90 SER A C 14
ATOM 19683 O O . SER A 1 90 ? -18.088 -6.486 -0.006 1.00 0.00 90 SER A O 14
ATOM 19691 N N . GLY A 1 91 ? -18.647 -7.406 -1.996 1.00 0.00 91 GLY A N 14
ATOM 19692 C CA . GLY A 1 91 ? -19.081 -6.149 -2.581 1.00 0.00 91 GLY A CA 14
ATOM 19693 C C . GLY A 1 91 ? -19.608 -6.358 -4.002 1.00 0.00 91 GLY A C 14
ATOM 19694 O O . GLY A 1 91 ? -19.241 -7.326 -4.667 1.00 0.00 91 GLY A O 14
ATOM 19698 N N . PRO A 1 92 ? -20.482 -5.412 -4.437 1.00 0.00 92 PRO A N 14
ATOM 19699 C CA . PRO A 1 92 ? -21.063 -5.483 -5.766 1.00 0.00 92 PRO A CA 14
ATOM 19700 C C . PRO A 1 92 ? -20.043 -5.080 -6.833 1.00 0.00 92 PRO A C 14
ATOM 19701 O O . PRO A 1 92 ? -19.871 -5.781 -7.829 1.00 0.00 92 PRO A O 14
ATOM 19712 N N . SER A 1 93 ? -19.392 -3.952 -6.588 1.00 0.00 93 SER A N 14
ATOM 19713 C CA . SER A 1 93 ? -18.394 -3.447 -7.514 1.00 0.00 93 SER A CA 14
ATOM 19714 C C . SER A 1 93 ? -17.147 -4.333 -7.474 1.00 0.00 93 SER A C 14
ATOM 19715 O O . SER A 1 93 ? -16.746 -4.799 -6.408 1.00 0.00 93 SER A O 14
ATOM 19723 N N . SER A 1 94 ? -16.568 -4.539 -8.648 1.00 0.00 94 SER A N 14
ATOM 19724 C CA . SER A 1 94 ? -15.375 -5.361 -8.759 1.00 0.00 94 SER A CA 14
ATOM 19725 C C . SER A 1 94 ? -14.300 -4.617 -9.556 1.00 0.00 94 SER A C 14
ATOM 19726 O O . SER A 1 94 ? -14.334 -4.601 -10.785 1.00 0.00 94 SER A O 14
ATOM 19734 N N . GLY A 1 95 ? -13.372 -4.020 -8.822 1.00 0.00 95 GLY A N 14
ATOM 19735 C CA . GLY A 1 95 ? -12.290 -3.277 -9.445 1.00 0.00 95 GLY A CA 14
ATOM 19736 C C . GLY A 1 95 ? -12.815 -2.014 -10.130 1.00 0.00 95 GLY A C 14
ATOM 19737 O O . GLY A 1 95 ? -12.655 -1.846 -11.338 1.00 0.00 95 GLY A O 14
ATOM 19741 N N . GLY A 1 1 ? -1.504 -20.249 -36.099 1.00 0.00 1 GLY A N 15
ATOM 19742 C CA . GLY A 1 1 ? -0.527 -19.247 -35.707 1.00 0.00 1 GLY A CA 15
ATOM 19743 C C . GLY A 1 1 ? -1.216 -17.967 -35.229 1.00 0.00 1 GLY A C 15
ATOM 19744 O O . GLY A 1 1 ? -1.757 -17.924 -34.125 1.00 0.00 1 GLY A O 15
ATOM 19748 N N . SER A 1 2 ? -1.174 -16.956 -36.084 1.00 0.00 2 SER A N 15
ATOM 19749 C CA . SER A 1 2 ? -1.787 -15.678 -35.763 1.00 0.00 2 SER A CA 15
ATOM 19750 C C . SER A 1 2 ? -1.109 -15.066 -34.535 1.00 0.00 2 SER A C 15
ATOM 19751 O O . SER A 1 2 ? -0.985 -15.719 -33.500 1.00 0.00 2 SER A O 15
ATOM 19759 N N . SER A 1 3 ? -0.688 -13.819 -34.691 1.00 0.00 3 SER A N 15
ATOM 19760 C CA . SER A 1 3 ? -0.026 -13.112 -33.608 1.00 0.00 3 SER A CA 15
ATOM 19761 C C . SER A 1 3 ? 0.261 -11.668 -34.025 1.00 0.00 3 SER A C 15
ATOM 19762 O O . SER A 1 3 ? 0.245 -11.346 -35.212 1.00 0.00 3 SER A O 15
ATOM 19770 N N . GLY A 1 4 ? 0.516 -10.837 -33.025 1.00 0.00 4 GLY A N 15
ATOM 19771 C CA . GLY A 1 4 ? 0.805 -9.435 -33.273 1.00 0.00 4 GLY A CA 15
ATOM 19772 C C . GLY A 1 4 ? 0.575 -8.597 -32.014 1.00 0.00 4 GLY A C 15
ATOM 19773 O O . GLY A 1 4 ? -0.274 -8.930 -31.188 1.00 0.00 4 GLY A O 15
ATOM 19777 N N . SER A 1 5 ? 1.346 -7.525 -31.906 1.00 0.00 5 SER A N 15
ATOM 19778 C CA . SER A 1 5 ? 1.236 -6.636 -30.761 1.00 0.00 5 SER A CA 15
ATOM 19779 C C . SER A 1 5 ? 2.027 -5.352 -31.019 1.00 0.00 5 SER A C 15
ATOM 19780 O O . SER A 1 5 ? 2.815 -5.282 -31.960 1.00 0.00 5 SER A O 15
ATOM 19788 N N . SER A 1 6 ? 1.789 -4.367 -30.164 1.00 0.00 6 SER A N 15
ATOM 19789 C CA . SER A 1 6 ? 2.468 -3.089 -30.287 1.00 0.00 6 SER A CA 15
ATOM 19790 C C . SER A 1 6 ? 2.441 -2.351 -28.948 1.00 0.00 6 SER A C 15
ATOM 19791 O O . SER A 1 6 ? 1.759 -2.773 -28.016 1.00 0.00 6 SER A O 15
ATOM 19799 N N . GLY A 1 7 ? 3.192 -1.260 -28.894 1.00 0.00 7 GLY A N 15
ATOM 19800 C CA . GLY A 1 7 ? 3.263 -0.459 -27.683 1.00 0.00 7 GLY A CA 15
ATOM 19801 C C . GLY A 1 7 ? 2.538 0.875 -27.866 1.00 0.00 7 GLY A C 15
ATOM 19802 O O . GLY A 1 7 ? 2.040 1.172 -28.951 1.00 0.00 7 GLY A O 15
ATOM 19806 N N . ASP A 1 8 ? 2.502 1.645 -26.789 1.00 0.00 8 ASP A N 15
ATOM 19807 C CA . ASP A 1 8 ? 1.847 2.942 -26.817 1.00 0.00 8 ASP A CA 15
ATOM 19808 C C . ASP A 1 8 ? 2.594 3.906 -25.893 1.00 0.00 8 ASP A C 15
ATOM 19809 O O . ASP A 1 8 ? 3.001 4.987 -26.317 1.00 0.00 8 ASP A O 15
ATOM 19818 N N . ALA A 1 9 ? 2.752 3.481 -24.649 1.00 0.00 9 ALA A N 15
ATOM 19819 C CA . ALA A 1 9 ? 3.442 4.293 -23.662 1.00 0.00 9 ALA A CA 15
ATOM 19820 C C . ALA A 1 9 ? 2.699 5.619 -23.488 1.00 0.00 9 ALA A C 15
ATOM 19821 O O . ALA A 1 9 ? 1.785 5.927 -24.252 1.00 0.00 9 ALA A O 15
ATOM 19828 N N . GLY A 1 10 ? 3.118 6.369 -22.479 1.00 0.00 10 GLY A N 15
ATOM 19829 C CA . GLY A 1 10 ? 2.504 7.654 -22.196 1.00 0.00 10 GLY A CA 15
ATOM 19830 C C . GLY A 1 10 ? 3.537 8.652 -21.668 1.00 0.00 10 GLY A C 15
ATOM 19831 O O . GLY A 1 10 ? 4.578 8.859 -22.289 1.00 0.00 10 GLY A O 15
ATOM 19835 N N . GLY A 1 11 ? 3.213 9.242 -20.527 1.00 0.00 11 GLY A N 15
ATOM 19836 C CA . GLY A 1 11 ? 4.100 10.213 -19.909 1.00 0.00 11 GLY A CA 15
ATOM 19837 C C . GLY A 1 11 ? 4.184 9.994 -18.397 1.00 0.00 11 GLY A C 15
ATOM 19838 O O . GLY A 1 11 ? 4.024 8.872 -17.919 1.00 0.00 11 GLY A O 15
ATOM 19842 N N . GLY A 1 12 ? 4.435 11.084 -17.686 1.00 0.00 12 GLY A N 15
ATOM 19843 C CA . GLY A 1 12 ? 4.541 11.025 -16.238 1.00 0.00 12 GLY A CA 15
ATOM 19844 C C . GLY A 1 12 ? 5.895 11.558 -15.766 1.00 0.00 12 GLY A C 15
ATOM 19845 O O . GLY A 1 12 ? 5.999 12.706 -15.335 1.00 0.00 12 GLY A O 15
ATOM 19849 N N . VAL A 1 13 ? 6.900 10.700 -15.864 1.00 0.00 13 VAL A N 15
ATOM 19850 C CA . VAL A 1 13 ? 8.243 11.071 -15.452 1.00 0.00 13 VAL A CA 15
ATOM 19851 C C . VAL A 1 13 ? 8.171 11.869 -14.149 1.00 0.00 13 VAL A C 15
ATOM 19852 O O . VAL A 1 13 ? 7.163 11.825 -13.445 1.00 0.00 13 VAL A O 15
ATOM 19865 N N . GLY A 1 14 ? 9.252 12.581 -13.868 1.00 0.00 14 GLY A N 15
ATOM 19866 C CA . GLY A 1 14 ? 9.324 13.388 -12.662 1.00 0.00 14 GLY A CA 15
ATOM 19867 C C . GLY A 1 14 ? 10.247 12.745 -11.625 1.00 0.00 14 GLY A C 15
ATOM 19868 O O . GLY A 1 14 ? 11.437 13.054 -11.571 1.00 0.00 14 GLY A O 15
ATOM 19872 N N . LYS A 1 15 ? 9.664 11.861 -10.828 1.00 0.00 15 LYS A N 15
ATOM 19873 C CA . LYS A 1 15 ? 10.420 11.172 -9.796 1.00 0.00 15 LYS A CA 15
ATOM 19874 C C . LYS A 1 15 ? 10.002 9.700 -9.762 1.00 0.00 15 LYS A C 15
ATOM 19875 O O . LYS A 1 15 ? 8.831 9.388 -9.554 1.00 0.00 15 LYS A O 15
ATOM 19894 N N . GLU A 1 16 ? 10.984 8.835 -9.970 1.00 0.00 16 GLU A N 15
ATOM 19895 C CA . GLU A 1 16 ? 10.733 7.403 -9.966 1.00 0.00 16 GLU A CA 15
ATOM 19896 C C . GLU A 1 16 ? 10.036 6.990 -8.667 1.00 0.00 16 GLU A C 15
ATOM 19897 O O . GLU A 1 16 ? 10.657 6.967 -7.606 1.00 0.00 16 GLU A O 15
ATOM 19909 N N . LEU A 1 17 ? 8.756 6.676 -8.795 1.00 0.00 17 LEU A N 15
ATOM 19910 C CA . LEU A 1 17 ? 7.968 6.265 -7.645 1.00 0.00 17 LEU A CA 15
ATOM 19911 C C . LEU A 1 17 ? 8.813 5.354 -6.752 1.00 0.00 17 LEU A C 15
ATOM 19912 O O . LEU A 1 17 ? 9.708 4.662 -7.236 1.00 0.00 17 LEU A O 15
ATOM 19928 N N . VAL A 1 18 ? 8.499 5.383 -5.465 1.00 0.00 18 VAL A N 15
ATOM 19929 C CA . VAL A 1 18 ? 9.219 4.568 -4.501 1.00 0.00 18 VAL A CA 15
ATOM 19930 C C . VAL A 1 18 ? 8.590 3.174 -4.448 1.00 0.00 18 VAL A C 15
ATOM 19931 O O . VAL A 1 18 ? 7.369 3.038 -4.499 1.00 0.00 18 VAL A O 15
ATOM 19944 N N . ASP A 1 19 ? 9.453 2.174 -4.345 1.00 0.00 19 ASP A N 15
ATOM 19945 C CA . ASP A 1 19 ? 8.997 0.796 -4.283 1.00 0.00 19 ASP A CA 15
ATOM 19946 C C . ASP A 1 19 ? 8.518 0.484 -2.864 1.00 0.00 19 ASP A C 15
ATOM 19947 O O . ASP A 1 19 ? 9.179 0.839 -1.890 1.00 0.00 19 ASP A O 15
ATOM 19956 N N . LEU A 1 20 ? 7.371 -0.176 -2.793 1.00 0.00 20 LEU A N 15
ATOM 19957 C CA . LEU A 1 20 ? 6.795 -0.539 -1.510 1.00 0.00 20 LEU A CA 15
ATOM 19958 C C . LEU A 1 20 ? 6.107 -1.900 -1.631 1.00 0.00 20 LEU A C 15
ATOM 19959 O O . LEU A 1 20 ? 5.643 -2.271 -2.708 1.00 0.00 20 LEU A O 15
ATOM 19975 N N . LYS A 1 21 ? 6.062 -2.607 -0.512 1.00 0.00 21 LYS A N 15
ATOM 19976 C CA . LYS A 1 21 ? 5.438 -3.919 -0.479 1.00 0.00 21 LYS A CA 15
ATOM 19977 C C . LYS A 1 21 ? 4.117 -3.832 0.289 1.00 0.00 21 LYS A C 15
ATOM 19978 O O . LYS A 1 21 ? 4.110 -3.557 1.488 1.00 0.00 21 LYS A O 15
ATOM 19997 N N . ILE A 1 22 ? 3.033 -4.072 -0.433 1.00 0.00 22 ILE A N 15
ATOM 19998 C CA . ILE A 1 22 ? 1.710 -4.024 0.166 1.00 0.00 22 ILE A CA 15
ATOM 19999 C C . ILE A 1 22 ? 1.444 -5.334 0.910 1.00 0.00 22 ILE A C 15
ATOM 20000 O O . ILE A 1 22 ? 0.912 -6.282 0.335 1.00 0.00 22 ILE A O 15
ATOM 20016 N N . ILE A 1 23 ? 1.827 -5.346 2.179 1.00 0.00 23 ILE A N 15
ATOM 20017 C CA . ILE A 1 23 ? 1.637 -6.524 3.007 1.00 0.00 23 ILE A CA 15
ATOM 20018 C C . ILE A 1 23 ? 0.164 -6.627 3.409 1.00 0.00 23 ILE A C 15
ATOM 20019 O O . ILE A 1 23 ? -0.458 -5.628 3.766 1.00 0.00 23 ILE A O 15
ATOM 20035 N N . TRP A 1 24 ? -0.352 -7.846 3.337 1.00 0.00 24 TRP A N 15
ATOM 20036 C CA . TRP A 1 24 ? -1.740 -8.093 3.689 1.00 0.00 24 TRP A CA 15
ATOM 20037 C C . TRP A 1 24 ? -1.947 -9.607 3.763 1.00 0.00 24 TRP A C 15
ATOM 20038 O O . TRP A 1 24 ? -1.876 -10.297 2.748 1.00 0.00 24 TRP A O 15
ATOM 20059 N N . ASN A 1 25 ? -2.198 -10.079 4.976 1.00 0.00 25 ASN A N 15
ATOM 20060 C CA . ASN A 1 25 ? -2.416 -11.498 5.196 1.00 0.00 25 ASN A CA 15
ATOM 20061 C C . ASN A 1 25 ? -1.091 -12.244 5.031 1.00 0.00 25 ASN A C 15
ATOM 20062 O O . ASN A 1 25 ? -0.588 -12.841 5.982 1.00 0.00 25 ASN A O 15
ATOM 20073 N N . LYS A 1 26 ? -0.562 -12.187 3.817 1.00 0.00 26 LYS A N 15
ATOM 20074 C CA . LYS A 1 26 ? 0.695 -12.849 3.516 1.00 0.00 26 LYS A CA 15
ATOM 20075 C C . LYS A 1 26 ? 0.998 -12.705 2.023 1.00 0.00 26 LYS A C 15
ATOM 20076 O O . LYS A 1 26 ? 1.478 -13.643 1.390 1.00 0.00 26 LYS A O 15
ATOM 20095 N N . THR A 1 27 ? 0.705 -11.521 1.505 1.00 0.00 27 THR A N 15
ATOM 20096 C CA . THR A 1 27 ? 0.941 -11.241 0.099 1.00 0.00 27 THR A CA 15
ATOM 20097 C C . THR A 1 27 ? 1.900 -10.059 -0.057 1.00 0.00 27 THR A C 15
ATOM 20098 O O . THR A 1 27 ? 2.019 -9.230 0.843 1.00 0.00 27 THR A O 15
ATOM 20109 N N . LYS A 1 28 ? 2.559 -10.020 -1.206 1.00 0.00 28 LYS A N 15
ATOM 20110 C CA . LYS A 1 28 ? 3.503 -8.954 -1.491 1.00 0.00 28 LYS A CA 15
ATOM 20111 C C . LYS A 1 28 ? 3.211 -8.377 -2.877 1.00 0.00 28 LYS A C 15
ATOM 20112 O O . LYS A 1 28 ? 3.626 -8.942 -3.888 1.00 0.00 28 LYS A O 15
ATOM 20131 N N . HIS A 1 29 ? 2.500 -7.259 -2.880 1.00 0.00 29 HIS A N 15
ATOM 20132 C CA . HIS A 1 29 ? 2.148 -6.600 -4.126 1.00 0.00 29 HIS A CA 15
ATOM 20133 C C . HIS A 1 29 ? 3.120 -5.448 -4.390 1.00 0.00 29 HIS A C 15
ATOM 20134 O O . HIS A 1 29 ? 3.047 -4.408 -3.737 1.00 0.00 29 HIS A O 15
ATOM 20148 N N . ASP A 1 30 ? 4.008 -5.672 -5.347 1.00 0.00 30 ASP A N 15
ATOM 20149 C CA . ASP A 1 30 ? 4.993 -4.666 -5.705 1.00 0.00 30 ASP A CA 15
ATOM 20150 C C . ASP A 1 30 ? 4.293 -3.498 -6.402 1.00 0.00 30 ASP A C 15
ATOM 20151 O O . ASP A 1 30 ? 3.788 -3.646 -7.513 1.00 0.00 30 ASP A O 15
ATOM 20160 N N . VAL A 1 31 ? 4.285 -2.362 -5.719 1.00 0.00 31 VAL A N 15
ATOM 20161 C CA . VAL A 1 31 ? 3.655 -1.169 -6.259 1.00 0.00 31 VAL A CA 15
ATOM 20162 C C . VAL A 1 31 ? 4.611 0.017 -6.113 1.00 0.00 31 VAL A C 15
ATOM 20163 O O . VAL A 1 31 ? 5.332 0.120 -5.122 1.00 0.00 31 VAL A O 15
ATOM 20176 N N . LYS A 1 32 ? 4.585 0.883 -7.116 1.00 0.00 32 LYS A N 15
ATOM 20177 C CA . LYS A 1 32 ? 5.440 2.058 -7.112 1.00 0.00 32 LYS A CA 15
ATOM 20178 C C . LYS A 1 32 ? 4.581 3.307 -6.907 1.00 0.00 32 LYS A C 15
ATOM 20179 O O . LYS A 1 32 ? 3.719 3.614 -7.729 1.00 0.00 32 LYS A O 15
ATOM 20198 N N . VAL A 1 33 ? 4.847 3.995 -5.806 1.00 0.00 33 VAL A N 15
ATOM 20199 C CA . VAL A 1 33 ? 4.109 5.205 -5.483 1.00 0.00 33 VAL A CA 15
ATOM 20200 C C . VAL A 1 33 ? 5.096 6.332 -5.174 1.00 0.00 33 VAL A C 15
ATOM 20201 O O . VAL A 1 33 ? 6.218 6.077 -4.738 1.00 0.00 33 VAL A O 15
ATOM 20214 N N . PRO A 1 34 ? 4.631 7.586 -5.419 1.00 0.00 34 PRO A N 15
ATOM 20215 C CA . PRO A 1 34 ? 5.461 8.753 -5.171 1.00 0.00 34 PRO A CA 15
ATOM 20216 C C . PRO A 1 34 ? 5.562 9.046 -3.673 1.00 0.00 34 PRO A C 15
ATOM 20217 O O . PRO A 1 34 ? 4.610 8.822 -2.927 1.00 0.00 34 PRO A O 15
ATOM 20228 N N . LEU A 1 35 ? 6.725 9.542 -3.277 1.00 0.00 35 LEU A N 15
ATOM 20229 C CA . LEU A 1 35 ? 6.964 9.868 -1.881 1.00 0.00 35 LEU A CA 15
ATOM 20230 C C . LEU A 1 35 ? 6.214 11.153 -1.526 1.00 0.00 35 LEU A C 15
ATOM 20231 O O . LEU A 1 35 ? 6.077 11.492 -0.352 1.00 0.00 35 LEU A O 15
ATOM 20247 N N . ASP A 1 36 ? 5.748 11.834 -2.563 1.00 0.00 36 ASP A N 15
ATOM 20248 C CA . ASP A 1 36 ? 5.016 13.075 -2.376 1.00 0.00 36 ASP A CA 15
ATOM 20249 C C . ASP A 1 36 ? 3.612 12.760 -1.856 1.00 0.00 36 ASP A C 15
ATOM 20250 O O . ASP A 1 36 ? 2.917 13.644 -1.358 1.00 0.00 36 ASP A O 15
ATOM 20259 N N . SER A 1 37 ? 3.236 11.496 -1.989 1.00 0.00 37 SER A N 15
ATOM 20260 C CA . SER A 1 37 ? 1.927 11.053 -1.539 1.00 0.00 37 SER A CA 15
ATOM 20261 C C . SER A 1 37 ? 1.776 11.309 -0.038 1.00 0.00 37 SER A C 15
ATOM 20262 O O . SER A 1 37 ? 2.745 11.213 0.712 1.00 0.00 37 SER A O 15
ATOM 20270 N N . THR A 1 38 ? 0.552 11.630 0.354 1.00 0.00 38 THR A N 15
ATOM 20271 C CA . THR A 1 38 ? 0.261 11.900 1.752 1.00 0.00 38 THR A CA 15
ATOM 20272 C C . THR A 1 38 ? -0.114 10.607 2.479 1.00 0.00 38 THR A C 15
ATOM 20273 O O . THR A 1 38 ? -0.759 9.732 1.903 1.00 0.00 38 THR A O 15
ATOM 20284 N N . GLY A 1 39 ? 0.306 10.527 3.733 1.00 0.00 39 GLY A N 15
ATOM 20285 C CA . GLY A 1 39 ? 0.023 9.355 4.544 1.00 0.00 39 GLY A CA 15
ATOM 20286 C C . GLY A 1 39 ? -1.429 8.905 4.368 1.00 0.00 39 GLY A C 15
ATOM 20287 O O . GLY A 1 39 ? -1.746 7.732 4.558 1.00 0.00 39 GLY A O 15
ATOM 20291 N N . SER A 1 40 ? -2.272 9.861 4.005 1.00 0.00 40 SER A N 15
ATOM 20292 C CA . SER A 1 40 ? -3.682 9.577 3.801 1.00 0.00 40 SER A CA 15
ATOM 20293 C C . SER A 1 40 ? -3.881 8.841 2.475 1.00 0.00 40 SER A C 15
ATOM 20294 O O . SER A 1 40 ? -4.618 7.858 2.410 1.00 0.00 40 SER A O 15
ATOM 20302 N N . GLU A 1 41 ? -3.212 9.346 1.449 1.00 0.00 41 GLU A N 15
ATOM 20303 C CA . GLU A 1 41 ? -3.306 8.749 0.127 1.00 0.00 41 GLU A CA 15
ATOM 20304 C C . GLU A 1 41 ? -2.993 7.253 0.197 1.00 0.00 41 GLU A C 15
ATOM 20305 O O . GLU A 1 41 ? -3.611 6.452 -0.503 1.00 0.00 41 GLU A O 15
ATOM 20317 N N . LEU A 1 42 ? -2.033 6.921 1.048 1.00 0.00 42 LEU A N 15
ATOM 20318 C CA . LEU A 1 42 ? -1.630 5.535 1.218 1.00 0.00 42 LEU A CA 15
ATOM 20319 C C . LEU A 1 42 ? -2.873 4.642 1.206 1.00 0.00 42 LEU A C 15
ATOM 20320 O O . LEU A 1 42 ? -2.934 3.668 0.457 1.00 0.00 42 LEU A O 15
ATOM 20336 N N . LYS A 1 43 ? -3.832 5.006 2.044 1.00 0.00 43 LYS A N 15
ATOM 20337 C CA . LYS A 1 43 ? -5.069 4.250 2.138 1.00 0.00 43 LYS A CA 15
ATOM 20338 C C . LYS A 1 43 ? -5.606 3.980 0.731 1.00 0.00 43 LYS A C 15
ATOM 20339 O O . LYS A 1 43 ? -5.759 2.827 0.331 1.00 0.00 43 LYS A O 15
ATOM 20358 N N . GLN A 1 44 ? -5.878 5.064 0.018 1.00 0.00 44 GLN A N 15
ATOM 20359 C CA . GLN A 1 44 ? -6.394 4.959 -1.336 1.00 0.00 44 GLN A CA 15
ATOM 20360 C C . GLN A 1 44 ? -5.356 4.307 -2.251 1.00 0.00 44 GLN A C 15
ATOM 20361 O O . GLN A 1 44 ? -5.695 3.798 -3.318 1.00 0.00 44 GLN A O 15
ATOM 20375 N N . LYS A 1 45 ? -4.110 4.345 -1.800 1.00 0.00 45 LYS A N 15
ATOM 20376 C CA . LYS A 1 45 ? -3.020 3.765 -2.566 1.00 0.00 45 LYS A CA 15
ATOM 20377 C C . LYS A 1 45 ? -2.996 2.251 -2.345 1.00 0.00 45 LYS A C 15
ATOM 20378 O O . LYS A 1 45 ? -2.586 1.498 -3.227 1.00 0.00 45 LYS A O 15
ATOM 20397 N N . ILE A 1 46 ? -3.443 1.851 -1.164 1.00 0.00 46 ILE A N 15
ATOM 20398 C CA . ILE A 1 46 ? -3.478 0.440 -0.816 1.00 0.00 46 ILE A CA 15
ATOM 20399 C C . ILE A 1 46 ? -4.847 -0.137 -1.184 1.00 0.00 46 ILE A C 15
ATOM 20400 O O . ILE A 1 46 ? -4.944 -1.283 -1.619 1.00 0.00 46 ILE A O 15
ATOM 20416 N N . HIS A 1 47 ? -5.870 0.684 -0.996 1.00 0.00 47 HIS A N 15
ATOM 20417 C CA . HIS A 1 47 ? -7.228 0.270 -1.302 1.00 0.00 47 HIS A CA 15
ATOM 20418 C C . HIS A 1 47 ? -7.379 0.082 -2.813 1.00 0.00 47 HIS A C 15
ATOM 20419 O O . HIS A 1 47 ? -8.184 -0.732 -3.264 1.00 0.00 47 HIS A O 15
ATOM 20433 N N . SER A 1 48 ? -6.591 0.847 -3.554 1.00 0.00 48 SER A N 15
ATOM 20434 C CA . SER A 1 48 ? -6.627 0.775 -5.005 1.00 0.00 48 SER A CA 15
ATOM 20435 C C . SER A 1 48 ? -6.046 -0.559 -5.477 1.00 0.00 48 SER A C 15
ATOM 20436 O O . SER A 1 48 ? -6.175 -0.917 -6.647 1.00 0.00 48 SER A O 15
ATOM 20444 N N . ILE A 1 49 ? -5.418 -1.258 -4.543 1.00 0.00 49 ILE A N 15
ATOM 20445 C CA . ILE A 1 49 ? -4.817 -2.545 -4.849 1.00 0.00 49 ILE A CA 15
ATOM 20446 C C . ILE A 1 49 ? -5.560 -3.644 -4.087 1.00 0.00 49 ILE A C 15
ATOM 20447 O O . ILE A 1 49 ? -6.128 -4.550 -4.695 1.00 0.00 49 ILE A O 15
ATOM 20463 N N . THR A 1 50 ? -5.532 -3.528 -2.767 1.00 0.00 50 THR A N 15
ATOM 20464 C CA . THR A 1 50 ? -6.196 -4.501 -1.916 1.00 0.00 50 THR A CA 15
ATOM 20465 C C . THR A 1 50 ? -7.647 -4.696 -2.361 1.00 0.00 50 THR A C 15
ATOM 20466 O O . THR A 1 50 ? -8.176 -5.804 -2.296 1.00 0.00 50 THR A O 15
ATOM 20477 N N . GLY A 1 51 ? -8.249 -3.601 -2.802 1.00 0.00 51 GLY A N 15
ATOM 20478 C CA . GLY A 1 51 ? -9.629 -3.638 -3.257 1.00 0.00 51 GLY A CA 15
ATOM 20479 C C . GLY A 1 51 ? -10.597 -3.427 -2.090 1.00 0.00 51 GLY A C 15
ATOM 20480 O O . GLY A 1 51 ? -11.736 -3.010 -2.292 1.00 0.00 51 GLY A O 15
ATOM 20484 N N . LEU A 1 52 ? -10.107 -3.726 -0.896 1.00 0.00 52 LEU A N 15
ATOM 20485 C CA . LEU A 1 52 ? -10.914 -3.575 0.303 1.00 0.00 52 LEU A CA 15
ATOM 20486 C C . LEU A 1 52 ? -11.015 -2.091 0.661 1.00 0.00 52 LEU A C 15
ATOM 20487 O O . LEU A 1 52 ? -10.289 -1.265 0.110 1.00 0.00 52 LEU A O 15
ATOM 20503 N N . PRO A 1 53 ? -11.945 -1.789 1.607 1.00 0.00 53 PRO A N 15
ATOM 20504 C CA . PRO A 1 53 ? -12.149 -0.419 2.045 1.00 0.00 53 PRO A CA 15
ATOM 20505 C C . PRO A 1 53 ? -11.015 0.037 2.965 1.00 0.00 53 PRO A C 15
ATOM 20506 O O . PRO A 1 53 ? -10.450 -0.766 3.706 1.00 0.00 53 PRO A O 15
ATOM 20517 N N . PRO A 1 54 ? -10.708 1.360 2.886 1.00 0.00 54 PRO A N 15
ATOM 20518 C CA . PRO A 1 54 ? -9.651 1.933 3.702 1.00 0.00 54 PRO A CA 15
ATOM 20519 C C . PRO A 1 54 ? -10.105 2.090 5.155 1.00 0.00 54 PRO A C 15
ATOM 20520 O O . PRO A 1 54 ? -9.295 1.995 6.076 1.00 0.00 54 PRO A O 15
ATOM 20531 N N . ALA A 1 55 ? -11.399 2.327 5.315 1.00 0.00 55 ALA A N 15
ATOM 20532 C CA . ALA A 1 55 ? -11.970 2.498 6.640 1.00 0.00 55 ALA A CA 15
ATOM 20533 C C . ALA A 1 55 ? -11.686 1.250 7.478 1.00 0.00 55 ALA A C 15
ATOM 20534 O O . ALA A 1 55 ? -11.530 1.338 8.695 1.00 0.00 55 ALA A O 15
ATOM 20541 N N . MET A 1 56 ? -11.627 0.117 6.794 1.00 0.00 56 MET A N 15
ATOM 20542 C CA . MET A 1 56 ? -11.365 -1.147 7.460 1.00 0.00 56 MET A CA 15
ATOM 20543 C C . MET A 1 56 ? -9.926 -1.607 7.215 1.00 0.00 56 MET A C 15
ATOM 20544 O O . MET A 1 56 ? -9.641 -2.804 7.236 1.00 0.00 56 MET A O 15
ATOM 20558 N N . GLN A 1 57 ? -9.057 -0.633 6.989 1.00 0.00 57 GLN A N 15
ATOM 20559 C CA . GLN A 1 57 ? -7.656 -0.923 6.740 1.00 0.00 57 GLN A CA 15
ATOM 20560 C C . GLN A 1 57 ? -6.802 -0.474 7.928 1.00 0.00 57 GLN A C 15
ATOM 20561 O O . GLN A 1 57 ? -7.223 0.373 8.715 1.00 0.00 57 GLN A O 15
ATOM 20575 N N . LYS A 1 58 ? -5.618 -1.061 8.020 1.00 0.00 58 LYS A N 15
ATOM 20576 C CA . LYS A 1 58 ? -4.701 -0.732 9.099 1.00 0.00 58 LYS A CA 15
ATOM 20577 C C . LYS A 1 58 ? -3.328 -0.401 8.512 1.00 0.00 58 LYS A C 15
ATOM 20578 O O . LYS A 1 58 ? -2.518 -1.297 8.277 1.00 0.00 58 LYS A O 15
ATOM 20597 N N . VAL A 1 59 ? -3.108 0.887 8.293 1.00 0.00 59 VAL A N 15
ATOM 20598 C CA . VAL A 1 59 ? -1.846 1.347 7.738 1.00 0.00 59 VAL A CA 15
ATOM 20599 C C . VAL A 1 59 ? -0.860 1.613 8.877 1.00 0.00 59 VAL A C 15
ATOM 20600 O O . VAL A 1 59 ? -1.016 2.578 9.625 1.00 0.00 59 VAL A O 15
ATOM 20613 N N . MET A 1 60 ? 0.133 0.741 8.974 1.00 0.00 60 MET A N 15
ATOM 20614 C CA . MET A 1 60 ? 1.144 0.871 10.009 1.00 0.00 60 MET A CA 15
ATOM 20615 C C . MET A 1 60 ? 2.485 0.303 9.540 1.00 0.00 60 MET A C 15
ATOM 20616 O O . MET A 1 60 ? 2.579 -0.876 9.201 1.00 0.00 60 MET A O 15
ATOM 20630 N N . TYR A 1 61 ? 3.489 1.167 9.536 1.00 0.00 61 TYR A N 15
ATOM 20631 C CA . TYR A 1 61 ? 4.820 0.766 9.114 1.00 0.00 61 TYR A CA 15
ATOM 20632 C C . TYR A 1 61 ? 5.864 1.130 10.172 1.00 0.00 61 TYR A C 15
ATOM 20633 O O . TYR A 1 61 ? 6.273 2.286 10.274 1.00 0.00 61 TYR A O 15
ATOM 20651 N N . LYS A 1 62 ? 6.264 0.122 10.933 1.00 0.00 62 LYS A N 15
ATOM 20652 C CA . LYS A 1 62 ? 7.252 0.321 11.980 1.00 0.00 62 LYS A CA 15
ATOM 20653 C C . LYS A 1 62 ? 6.888 1.569 12.787 1.00 0.00 62 LYS A C 15
ATOM 20654 O O . LYS A 1 62 ? 7.759 2.205 13.380 1.00 0.00 62 LYS A O 15
ATOM 20673 N N . GLY A 1 63 ? 5.601 1.883 12.784 1.00 0.00 63 GLY A N 15
ATOM 20674 C CA . GLY A 1 63 ? 5.112 3.044 13.509 1.00 0.00 63 GLY A CA 15
ATOM 20675 C C . GLY A 1 63 ? 3.876 3.634 12.828 1.00 0.00 63 GLY A C 15
ATOM 20676 O O . GLY A 1 63 ? 3.674 3.448 11.629 1.00 0.00 63 GLY A O 15
ATOM 20680 N N . LEU A 1 64 ? 3.080 4.334 13.623 1.00 0.00 64 LEU A N 15
ATOM 20681 C CA . LEU A 1 64 ? 1.868 4.953 13.113 1.00 0.00 64 LEU A CA 15
ATOM 20682 C C . LEU A 1 64 ? 2.226 5.882 11.951 1.00 0.00 64 LEU A C 15
ATOM 20683 O O . LEU A 1 64 ? 3.249 6.563 11.989 1.00 0.00 64 LEU A O 15
ATOM 20699 N N . VAL A 1 65 ? 1.362 5.880 10.946 1.00 0.00 65 VAL A N 15
ATOM 20700 C CA . VAL A 1 65 ? 1.574 6.715 9.776 1.00 0.00 65 VAL A CA 15
ATOM 20701 C C . VAL A 1 65 ? 0.678 7.952 9.868 1.00 0.00 65 VAL A C 15
ATOM 20702 O O . VAL A 1 65 ? -0.545 7.845 9.789 1.00 0.00 65 VAL A O 15
ATOM 20715 N N . PRO A 1 66 ? 1.339 9.128 10.038 1.00 0.00 66 PRO A N 15
ATOM 20716 C CA . PRO A 1 66 ? 0.616 10.385 10.142 1.00 0.00 66 PRO A CA 15
ATOM 20717 C C . PRO A 1 66 ? 0.098 10.834 8.774 1.00 0.00 66 PRO A C 15
ATOM 20718 O O . PRO A 1 66 ? 0.870 10.963 7.826 1.00 0.00 66 PRO A O 15
ATOM 20729 N N . GLU A 1 67 ? -1.207 11.059 8.716 1.00 0.00 67 GLU A N 15
ATOM 20730 C CA . GLU A 1 67 ? -1.837 11.491 7.480 1.00 0.00 67 GLU A CA 15
ATOM 20731 C C . GLU A 1 67 ? -1.528 12.965 7.214 1.00 0.00 67 GLU A C 15
ATOM 20732 O O . GLU A 1 67 ? -1.745 13.459 6.108 1.00 0.00 67 GLU A O 15
ATOM 20744 N N . ASP A 1 68 ? -1.028 13.628 8.246 1.00 0.00 68 ASP A N 15
ATOM 20745 C CA . ASP A 1 68 ? -0.687 15.036 8.138 1.00 0.00 68 ASP A CA 15
ATOM 20746 C C . ASP A 1 68 ? 0.697 15.174 7.502 1.00 0.00 68 ASP A C 15
ATOM 20747 O O . ASP A 1 68 ? 1.095 16.268 7.103 1.00 0.00 68 ASP A O 15
ATOM 20756 N N . LYS A 1 69 ? 1.393 14.050 7.426 1.00 0.00 69 LYS A N 15
ATOM 20757 C CA . LYS A 1 69 ? 2.725 14.031 6.845 1.00 0.00 69 LYS A CA 15
ATOM 20758 C C . LYS A 1 69 ? 2.773 12.994 5.722 1.00 0.00 69 LYS A C 15
ATOM 20759 O O . LYS A 1 69 ? 2.116 11.957 5.801 1.00 0.00 69 LYS A O 15
ATOM 20778 N N . THR A 1 70 ? 3.557 13.309 4.701 1.00 0.00 70 THR A N 15
ATOM 20779 C CA . THR A 1 70 ? 3.699 12.417 3.563 1.00 0.00 70 THR A CA 15
ATOM 20780 C C . THR A 1 70 ? 4.728 11.326 3.866 1.00 0.00 70 THR A C 15
ATOM 20781 O O . THR A 1 70 ? 5.520 11.456 4.798 1.00 0.00 70 THR A O 15
ATOM 20792 N N . LEU A 1 71 ? 4.683 10.275 3.060 1.00 0.00 71 LEU A N 15
ATOM 20793 C CA . LEU A 1 71 ? 5.602 9.162 3.230 1.00 0.00 71 LEU A CA 15
ATOM 20794 C C . LEU A 1 71 ? 7.009 9.703 3.490 1.00 0.00 71 LEU A C 15
ATOM 20795 O O . LEU A 1 71 ? 7.608 9.414 4.524 1.00 0.00 71 LEU A O 15
ATOM 20811 N N . ARG A 1 72 ? 7.496 10.480 2.533 1.00 0.00 72 ARG A N 15
ATOM 20812 C CA . ARG A 1 72 ? 8.822 11.064 2.646 1.00 0.00 72 ARG A CA 15
ATOM 20813 C C . ARG A 1 72 ? 8.998 11.720 4.017 1.00 0.00 72 ARG A C 15
ATOM 20814 O O . ARG A 1 72 ? 10.106 11.768 4.548 1.00 0.00 72 ARG A O 15
ATOM 20835 N N . GLU A 1 73 ? 7.888 12.209 4.550 1.00 0.00 73 GLU A N 15
ATOM 20836 C CA . GLU A 1 73 ? 7.906 12.860 5.849 1.00 0.00 73 GLU A CA 15
ATOM 20837 C C . GLU A 1 73 ? 7.801 11.820 6.966 1.00 0.00 73 GLU A C 15
ATOM 20838 O O . GLU A 1 73 ? 8.476 11.932 7.988 1.00 0.00 73 GLU A O 15
ATOM 20850 N N . ILE A 1 74 ? 6.951 10.831 6.733 1.00 0.00 74 ILE A N 15
ATOM 20851 C CA . ILE A 1 74 ? 6.749 9.772 7.706 1.00 0.00 74 ILE A CA 15
ATOM 20852 C C . ILE A 1 74 ? 7.977 8.859 7.722 1.00 0.00 74 ILE A C 15
ATOM 20853 O O . ILE A 1 74 ? 8.071 7.953 8.548 1.00 0.00 74 ILE A O 15
ATOM 20869 N N . LYS A 1 75 ? 8.887 9.129 6.798 1.00 0.00 75 LYS A N 15
ATOM 20870 C CA . LYS A 1 75 ? 10.105 8.344 6.695 1.00 0.00 75 LYS A CA 15
ATOM 20871 C C . LYS A 1 75 ? 9.815 7.062 5.911 1.00 0.00 75 LYS A C 15
ATOM 20872 O O . LYS A 1 75 ? 9.514 6.025 6.500 1.00 0.00 75 LYS A O 15
ATOM 20891 N N . VAL A 1 76 ? 9.916 7.175 4.595 1.00 0.00 76 VAL A N 15
ATOM 20892 C CA . VAL A 1 76 ? 9.668 6.038 3.725 1.00 0.00 76 VAL A CA 15
ATOM 20893 C C . VAL A 1 76 ? 10.740 5.993 2.634 1.00 0.00 76 VAL A C 15
ATOM 20894 O O . VAL A 1 76 ? 11.210 7.034 2.178 1.00 0.00 76 VAL A O 15
ATOM 20907 N N . THR A 1 77 ? 11.095 4.776 2.248 1.00 0.00 77 THR A N 15
ATOM 20908 C CA . THR A 1 77 ? 12.103 4.582 1.220 1.00 0.00 77 THR A CA 15
ATOM 20909 C C . THR A 1 77 ? 11.676 3.471 0.258 1.00 0.00 77 THR A C 15
ATOM 20910 O O . THR A 1 77 ? 10.631 2.849 0.446 1.00 0.00 77 THR A O 15
ATOM 20921 N N . SER A 1 78 ? 12.507 3.254 -0.751 1.00 0.00 78 SER A N 15
ATOM 20922 C CA . SER A 1 78 ? 12.229 2.229 -1.742 1.00 0.00 78 SER A CA 15
ATOM 20923 C C . SER A 1 78 ? 12.482 0.842 -1.147 1.00 0.00 78 SER A C 15
ATOM 20924 O O . SER A 1 78 ? 13.630 0.433 -0.984 1.00 0.00 78 SER A O 15
ATOM 20932 N N . GLY A 1 79 ? 11.390 0.158 -0.837 1.00 0.00 79 GLY A N 15
ATOM 20933 C CA . GLY A 1 79 ? 11.480 -1.174 -0.263 1.00 0.00 79 GLY A CA 15
ATOM 20934 C C . GLY A 1 79 ? 10.941 -1.191 1.169 1.00 0.00 79 GLY A C 15
ATOM 20935 O O . GLY A 1 79 ? 11.310 -2.052 1.965 1.00 0.00 79 GLY A O 15
ATOM 20939 N N . ALA A 1 80 ? 10.076 -0.228 1.453 1.00 0.00 80 ALA A N 15
ATOM 20940 C CA . ALA A 1 80 ? 9.482 -0.121 2.775 1.00 0.00 80 ALA A CA 15
ATOM 20941 C C . ALA A 1 80 ? 8.472 -1.254 2.969 1.00 0.00 80 ALA A C 15
ATOM 20942 O O . ALA A 1 80 ? 8.276 -2.075 2.074 1.00 0.00 80 ALA A O 15
ATOM 20949 N N . LYS A 1 81 ? 7.857 -1.261 4.142 1.00 0.00 81 LYS A N 15
ATOM 20950 C CA . LYS A 1 81 ? 6.871 -2.279 4.464 1.00 0.00 81 LYS A CA 15
ATOM 20951 C C . LYS A 1 81 ? 5.547 -1.605 4.826 1.00 0.00 81 LYS A C 15
ATOM 20952 O O . LYS A 1 81 ? 5.529 -0.617 5.559 1.00 0.00 81 LYS A O 15
ATOM 20971 N N . ILE A 1 82 ? 4.470 -2.164 4.294 1.00 0.00 82 ILE A N 15
ATOM 20972 C CA . ILE A 1 82 ? 3.144 -1.629 4.552 1.00 0.00 82 ILE A CA 15
ATOM 20973 C C . ILE A 1 82 ? 2.197 -2.775 4.915 1.00 0.00 82 ILE A C 15
ATOM 20974 O O . ILE A 1 82 ? 1.942 -3.657 4.096 1.00 0.00 82 ILE A O 15
ATOM 20990 N N . MET A 1 83 ? 1.703 -2.726 6.143 1.00 0.00 83 MET A N 15
ATOM 20991 C CA . MET A 1 83 ? 0.791 -3.749 6.624 1.00 0.00 83 MET A CA 15
ATOM 20992 C C . MET A 1 83 ? -0.665 -3.318 6.437 1.00 0.00 83 MET A C 15
ATOM 20993 O O . MET A 1 83 ? -0.999 -2.148 6.623 1.00 0.00 83 MET A O 15
ATOM 21007 N N . VAL A 1 84 ? -1.493 -4.285 6.070 1.00 0.00 84 VAL A N 15
ATOM 21008 C CA . VAL A 1 84 ? -2.906 -4.019 5.855 1.00 0.00 84 VAL A CA 15
ATOM 21009 C C . VAL A 1 84 ? -3.735 -5.100 6.552 1.00 0.00 84 VAL A C 15
ATOM 21010 O O . VAL A 1 84 ? -3.328 -6.259 6.610 1.00 0.00 84 VAL A O 15
ATOM 21023 N N . VAL A 1 85 ? -4.883 -4.681 7.065 1.00 0.00 85 VAL A N 15
ATOM 21024 C CA . VAL A 1 85 ? -5.773 -5.599 7.756 1.00 0.00 85 VAL A CA 15
ATOM 21025 C C . VAL A 1 85 ? -7.219 -5.292 7.363 1.00 0.00 85 VAL A C 15
ATOM 21026 O O . VAL A 1 85 ? -7.593 -4.129 7.216 1.00 0.00 85 VAL A O 15
ATOM 21039 N N . GLY A 1 86 ? -7.994 -6.355 7.205 1.00 0.00 86 GLY A N 15
ATOM 21040 C CA . GLY A 1 86 ? -9.392 -6.214 6.833 1.00 0.00 86 GLY A CA 15
ATOM 21041 C C . GLY A 1 86 ? -10.154 -7.521 7.057 1.00 0.00 86 GLY A C 15
ATOM 21042 O O . GLY A 1 86 ? -9.887 -8.243 8.017 1.00 0.00 86 GLY A O 15
ATOM 21046 N N . SER A 1 87 ? -11.087 -7.787 6.155 1.00 0.00 87 SER A N 15
ATOM 21047 C CA . SER A 1 87 ? -11.890 -8.995 6.243 1.00 0.00 87 SER A CA 15
ATOM 21048 C C . SER A 1 87 ? -12.705 -9.175 4.960 1.00 0.00 87 SER A C 15
ATOM 21049 O O . SER A 1 87 ? -12.533 -10.161 4.245 1.00 0.00 87 SER A O 15
ATOM 21057 N N . THR A 1 88 ? -13.575 -8.209 4.709 1.00 0.00 88 THR A N 15
ATOM 21058 C CA . THR A 1 88 ? -14.417 -8.248 3.526 1.00 0.00 88 THR A CA 15
ATOM 21059 C C . THR A 1 88 ? -14.003 -7.154 2.540 1.00 0.00 88 THR A C 15
ATOM 21060 O O . THR A 1 88 ? -13.415 -6.149 2.934 1.00 0.00 88 THR A O 15
ATOM 21071 N N . ILE A 1 89 ? -14.327 -7.388 1.276 1.00 0.00 89 ILE A N 15
ATOM 21072 C CA . ILE A 1 89 ? -13.997 -6.435 0.231 1.00 0.00 89 ILE A CA 15
ATOM 21073 C C . ILE A 1 89 ? -15.228 -5.585 -0.087 1.00 0.00 89 ILE A C 15
ATOM 21074 O O . ILE A 1 89 ? -15.388 -4.491 0.451 1.00 0.00 89 ILE A O 15
ATOM 21090 N N . SER A 1 90 ? -16.068 -6.121 -0.961 1.00 0.00 90 SER A N 15
ATOM 21091 C CA . SER A 1 90 ? -17.281 -5.425 -1.357 1.00 0.00 90 SER A CA 15
ATOM 21092 C C . SER A 1 90 ? -16.926 -4.164 -2.147 1.00 0.00 90 SER A C 15
ATOM 21093 O O . SER A 1 90 ? -16.791 -3.085 -1.572 1.00 0.00 90 SER A O 15
ATOM 21101 N N . GLY A 1 91 ? -16.786 -4.341 -3.453 1.00 0.00 91 GLY A N 15
ATOM 21102 C CA . GLY A 1 91 ? -16.450 -3.231 -4.327 1.00 0.00 91 GLY A CA 15
ATOM 21103 C C . GLY A 1 91 ? -16.180 -3.717 -5.752 1.00 0.00 91 GLY A C 15
ATOM 21104 O O . GLY A 1 91 ? -15.075 -4.162 -6.062 1.00 0.00 91 GLY A O 15
ATOM 21108 N N . PRO A 1 92 ? -17.234 -3.614 -6.605 1.00 0.00 92 PRO A N 15
ATOM 21109 C CA . PRO A 1 92 ? -17.122 -4.039 -7.990 1.00 0.00 92 PRO A CA 15
ATOM 21110 C C . PRO A 1 92 ? -16.316 -3.028 -8.809 1.00 0.00 92 PRO A C 15
ATOM 21111 O O . PRO A 1 92 ? -15.932 -1.976 -8.300 1.00 0.00 92 PRO A O 15
ATOM 21122 N N . SER A 1 93 ? -16.085 -3.383 -10.065 1.00 0.00 93 SER A N 15
ATOM 21123 C CA . SER A 1 93 ? -15.332 -2.520 -10.959 1.00 0.00 93 SER A CA 15
ATOM 21124 C C . SER A 1 93 ? -16.248 -1.983 -12.061 1.00 0.00 93 SER A C 15
ATOM 21125 O O . SER A 1 93 ? -16.388 -0.771 -12.220 1.00 0.00 93 SER A O 15
ATOM 21133 N N . SER A 1 94 ? -16.847 -2.910 -12.793 1.00 0.00 94 SER A N 15
ATOM 21134 C CA . SER A 1 94 ? -17.745 -2.545 -13.876 1.00 0.00 94 SER A CA 15
ATOM 21135 C C . SER A 1 94 ? -19.144 -2.268 -13.323 1.00 0.00 94 SER A C 15
ATOM 21136 O O . SER A 1 94 ? -19.710 -3.097 -12.611 1.00 0.00 94 SER A O 15
ATOM 21144 N N . GLY A 1 95 ? -19.663 -1.100 -13.673 1.00 0.00 95 GLY A N 15
ATOM 21145 C CA . GLY A 1 95 ? -20.986 -0.704 -13.221 1.00 0.00 95 GLY A CA 15
ATOM 21146 C C . GLY A 1 95 ? -20.896 0.241 -12.021 1.00 0.00 95 GLY A C 15
ATOM 21147 O O . GLY A 1 95 ? -20.235 1.276 -12.090 1.00 0.00 95 GLY A O 15
ATOM 21151 N N . GLY A 1 1 ? -6.862 -15.727 -41.716 1.00 0.00 1 GLY A N 16
ATOM 21152 C CA . GLY A 1 1 ? -6.887 -14.381 -41.170 1.00 0.00 1 GLY A CA 16
ATOM 21153 C C . GLY A 1 1 ? -6.239 -13.386 -42.136 1.00 0.00 1 GLY A C 16
ATOM 21154 O O . GLY A 1 1 ? -6.057 -13.688 -43.314 1.00 0.00 1 GLY A O 16
ATOM 21158 N N . SER A 1 2 ? -5.909 -12.220 -41.600 1.00 0.00 2 SER A N 16
ATOM 21159 C CA . SER A 1 2 ? -5.285 -11.180 -42.399 1.00 0.00 2 SER A CA 16
ATOM 21160 C C . SER A 1 2 ? -4.556 -10.188 -41.490 1.00 0.00 2 SER A C 16
ATOM 21161 O O . SER A 1 2 ? -3.333 -10.239 -41.365 1.00 0.00 2 SER A O 16
ATOM 21169 N N . SER A 1 3 ? -5.337 -9.310 -40.878 1.00 0.00 3 SER A N 16
ATOM 21170 C CA . SER A 1 3 ? -4.781 -8.309 -39.985 1.00 0.00 3 SER A CA 16
ATOM 21171 C C . SER A 1 3 ? -5.414 -8.436 -38.598 1.00 0.00 3 SER A C 16
ATOM 21172 O O . SER A 1 3 ? -6.354 -9.206 -38.409 1.00 0.00 3 SER A O 16
ATOM 21180 N N . GLY A 1 4 ? -4.873 -7.668 -37.663 1.00 0.00 4 GLY A N 16
ATOM 21181 C CA . GLY A 1 4 ? -5.373 -7.685 -36.299 1.00 0.00 4 GLY A CA 16
ATOM 21182 C C . GLY A 1 4 ? -4.435 -6.923 -35.361 1.00 0.00 4 GLY A C 16
ATOM 21183 O O . GLY A 1 4 ? -3.907 -5.873 -35.724 1.00 0.00 4 GLY A O 16
ATOM 21187 N N . SER A 1 5 ? -4.256 -7.481 -34.173 1.00 0.00 5 SER A N 16
ATOM 21188 C CA . SER A 1 5 ? -3.391 -6.867 -33.180 1.00 0.00 5 SER A CA 16
ATOM 21189 C C . SER A 1 5 ? -3.945 -5.499 -32.777 1.00 0.00 5 SER A C 16
ATOM 21190 O O . SER A 1 5 ? -3.587 -4.482 -33.367 1.00 0.00 5 SER A O 16
ATOM 21198 N N . SER A 1 6 ? -4.811 -5.519 -31.774 1.00 0.00 6 SER A N 16
ATOM 21199 C CA . SER A 1 6 ? -5.418 -4.294 -31.285 1.00 0.00 6 SER A CA 16
ATOM 21200 C C . SER A 1 6 ? -4.679 -3.804 -30.038 1.00 0.00 6 SER A C 16
ATOM 21201 O O . SER A 1 6 ? -3.943 -4.564 -29.410 1.00 0.00 6 SER A O 16
ATOM 21209 N N . GLY A 1 7 ? -4.899 -2.538 -29.717 1.00 0.00 7 GLY A N 16
ATOM 21210 C CA . GLY A 1 7 ? -4.263 -1.938 -28.556 1.00 0.00 7 GLY A CA 16
ATOM 21211 C C . GLY A 1 7 ? -4.781 -0.518 -28.319 1.00 0.00 7 GLY A C 16
ATOM 21212 O O . GLY A 1 7 ? -5.759 -0.099 -28.936 1.00 0.00 7 GLY A O 16
ATOM 21216 N N . ASP A 1 8 ? -4.101 0.184 -27.425 1.00 0.00 8 ASP A N 16
ATOM 21217 C CA . ASP A 1 8 ? -4.480 1.548 -27.099 1.00 0.00 8 ASP A CA 16
ATOM 21218 C C . ASP A 1 8 ? -3.547 2.086 -26.012 1.00 0.00 8 ASP A C 16
ATOM 21219 O O . ASP A 1 8 ? -3.697 1.750 -24.838 1.00 0.00 8 ASP A O 16
ATOM 21228 N N . ALA A 1 9 ? -2.605 2.913 -26.441 1.00 0.00 9 ALA A N 16
ATOM 21229 C CA . ALA A 1 9 ? -1.648 3.501 -25.519 1.00 0.00 9 ALA A CA 16
ATOM 21230 C C . ALA A 1 9 ? -0.898 4.633 -26.223 1.00 0.00 9 ALA A C 16
ATOM 21231 O O . ALA A 1 9 ? -1.121 4.890 -27.405 1.00 0.00 9 ALA A O 16
ATOM 21238 N N . GLY A 1 10 ? -0.023 5.280 -25.467 1.00 0.00 10 GLY A N 16
ATOM 21239 C CA . GLY A 1 10 ? 0.762 6.378 -26.004 1.00 0.00 10 GLY A CA 16
ATOM 21240 C C . GLY A 1 10 ? 1.611 7.031 -24.911 1.00 0.00 10 GLY A C 16
ATOM 21241 O O . GLY A 1 10 ? 1.119 7.866 -24.154 1.00 0.00 10 GLY A O 16
ATOM 21245 N N . GLY A 1 11 ? 2.871 6.625 -24.864 1.00 0.00 11 GLY A N 16
ATOM 21246 C CA . GLY A 1 11 ? 3.793 7.160 -23.876 1.00 0.00 11 GLY A CA 16
ATOM 21247 C C . GLY A 1 11 ? 4.078 6.132 -22.779 1.00 0.00 11 GLY A C 16
ATOM 21248 O O . GLY A 1 11 ? 4.618 5.061 -23.052 1.00 0.00 11 GLY A O 16
ATOM 21252 N N . GLY A 1 12 ? 3.703 6.495 -21.561 1.00 0.00 12 GLY A N 16
ATOM 21253 C CA . GLY A 1 12 ? 3.911 5.618 -20.422 1.00 0.00 12 GLY A CA 16
ATOM 21254 C C . GLY A 1 12 ? 4.213 6.424 -19.157 1.00 0.00 12 GLY A C 16
ATOM 21255 O O . GLY A 1 12 ? 4.979 7.386 -19.198 1.00 0.00 12 GLY A O 16
ATOM 21259 N N . VAL A 1 13 ? 3.596 6.002 -18.063 1.00 0.00 13 VAL A N 16
ATOM 21260 C CA . VAL A 1 13 ? 3.789 6.673 -16.789 1.00 0.00 13 VAL A CA 16
ATOM 21261 C C . VAL A 1 13 ? 5.274 6.641 -16.420 1.00 0.00 13 VAL A C 16
ATOM 21262 O O . VAL A 1 13 ? 5.984 5.701 -16.773 1.00 0.00 13 VAL A O 16
ATOM 21275 N N . GLY A 1 14 ? 5.699 7.679 -15.715 1.00 0.00 14 GLY A N 16
ATOM 21276 C CA . GLY A 1 14 ? 7.086 7.782 -15.295 1.00 0.00 14 GLY A CA 16
ATOM 21277 C C . GLY A 1 14 ? 7.187 7.989 -13.783 1.00 0.00 14 GLY A C 16
ATOM 21278 O O . GLY A 1 14 ? 6.527 7.293 -13.012 1.00 0.00 14 GLY A O 16
ATOM 21282 N N . LYS A 1 15 ? 8.018 8.948 -13.403 1.00 0.00 15 LYS A N 16
ATOM 21283 C CA . LYS A 1 15 ? 8.214 9.256 -11.997 1.00 0.00 15 LYS A CA 16
ATOM 21284 C C . LYS A 1 15 ? 9.012 8.128 -11.339 1.00 0.00 15 LYS A C 16
ATOM 21285 O O . LYS A 1 15 ? 8.850 6.961 -11.692 1.00 0.00 15 LYS A O 16
ATOM 21304 N N . GLU A 1 16 ? 9.856 8.516 -10.394 1.00 0.00 16 GLU A N 16
ATOM 21305 C CA . GLU A 1 16 ? 10.679 7.552 -9.684 1.00 0.00 16 GLU A CA 16
ATOM 21306 C C . GLU A 1 16 ? 9.941 7.031 -8.449 1.00 0.00 16 GLU A C 16
ATOM 21307 O O . GLU A 1 16 ? 10.506 6.981 -7.358 1.00 0.00 16 GLU A O 16
ATOM 21319 N N . LEU A 1 17 ? 8.688 6.656 -8.663 1.00 0.00 17 LEU A N 16
ATOM 21320 C CA . LEU A 1 17 ? 7.866 6.141 -7.581 1.00 0.00 17 LEU A CA 16
ATOM 21321 C C . LEU A 1 17 ? 8.716 5.234 -6.688 1.00 0.00 17 LEU A C 16
ATOM 21322 O O . LEU A 1 17 ? 9.653 4.593 -7.161 1.00 0.00 17 LEU A O 16
ATOM 21338 N N . VAL A 1 18 ? 8.359 5.211 -5.413 1.00 0.00 18 VAL A N 16
ATOM 21339 C CA . VAL A 1 18 ? 9.077 4.394 -4.449 1.00 0.00 18 VAL A CA 16
ATOM 21340 C C . VAL A 1 18 ? 8.480 2.986 -4.435 1.00 0.00 18 VAL A C 16
ATOM 21341 O O . VAL A 1 18 ? 7.263 2.823 -4.508 1.00 0.00 18 VAL A O 16
ATOM 21354 N N . ASP A 1 19 ? 9.364 2.003 -4.342 1.00 0.00 19 ASP A N 16
ATOM 21355 C CA . ASP A 1 19 ? 8.939 0.614 -4.318 1.00 0.00 19 ASP A CA 16
ATOM 21356 C C . ASP A 1 19 ? 8.478 0.251 -2.905 1.00 0.00 19 ASP A C 16
ATOM 21357 O O . ASP A 1 19 ? 9.259 0.313 -1.957 1.00 0.00 19 ASP A O 16
ATOM 21366 N N . LEU A 1 20 ? 7.209 -0.120 -2.808 1.00 0.00 20 LEU A N 16
ATOM 21367 C CA . LEU A 1 20 ? 6.634 -0.493 -1.527 1.00 0.00 20 LEU A CA 16
ATOM 21368 C C . LEU A 1 20 ? 5.946 -1.853 -1.659 1.00 0.00 20 LEU A C 16
ATOM 21369 O O . LEU A 1 20 ? 5.387 -2.171 -2.707 1.00 0.00 20 LEU A O 16
ATOM 21385 N N . LYS A 1 21 ? 6.009 -2.620 -0.580 1.00 0.00 21 LYS A N 16
ATOM 21386 C CA . LYS A 1 21 ? 5.399 -3.938 -0.562 1.00 0.00 21 LYS A CA 16
ATOM 21387 C C . LYS A 1 21 ? 4.023 -3.850 0.101 1.00 0.00 21 LYS A C 16
ATOM 21388 O O . LYS A 1 21 ? 3.912 -3.447 1.258 1.00 0.00 21 LYS A O 16
ATOM 21407 N N . ILE A 1 22 ? 3.009 -4.232 -0.661 1.00 0.00 22 ILE A N 16
ATOM 21408 C CA . ILE A 1 22 ? 1.645 -4.201 -0.163 1.00 0.00 22 ILE A CA 16
ATOM 21409 C C . ILE A 1 22 ? 1.365 -5.482 0.626 1.00 0.00 22 ILE A C 16
ATOM 21410 O O . ILE A 1 22 ? 0.880 -6.465 0.069 1.00 0.00 22 ILE A O 16
ATOM 21426 N N . ILE A 1 23 ? 1.683 -5.429 1.911 1.00 0.00 23 ILE A N 16
ATOM 21427 C CA . ILE A 1 23 ? 1.472 -6.572 2.782 1.00 0.00 23 ILE A CA 16
ATOM 21428 C C . ILE A 1 23 ? 0.023 -6.574 3.273 1.00 0.00 23 ILE A C 16
ATOM 21429 O O . ILE A 1 23 ? -0.503 -5.535 3.669 1.00 0.00 23 ILE A O 16
ATOM 21445 N N . TRP A 1 24 ? -0.581 -7.752 3.231 1.00 0.00 24 TRP A N 16
ATOM 21446 C CA . TRP A 1 24 ? -1.960 -7.902 3.667 1.00 0.00 24 TRP A CA 16
ATOM 21447 C C . TRP A 1 24 ? -2.243 -9.396 3.833 1.00 0.00 24 TRP A C 16
ATOM 21448 O O . TRP A 1 24 ? -2.086 -10.170 2.890 1.00 0.00 24 TRP A O 16
ATOM 21469 N N . ASN A 1 25 ? -2.654 -9.757 5.040 1.00 0.00 25 ASN A N 16
ATOM 21470 C CA . ASN A 1 25 ? -2.961 -11.145 5.342 1.00 0.00 25 ASN A CA 16
ATOM 21471 C C . ASN A 1 25 ? -1.696 -11.990 5.174 1.00 0.00 25 ASN A C 16
ATOM 21472 O O . ASN A 1 25 ? -1.042 -12.336 6.156 1.00 0.00 25 ASN A O 16
ATOM 21483 N N . LYS A 1 26 ? -1.391 -12.299 3.922 1.00 0.00 26 LYS A N 16
ATOM 21484 C CA . LYS A 1 26 ? -0.216 -13.097 3.613 1.00 0.00 26 LYS A CA 16
ATOM 21485 C C . LYS A 1 26 ? 0.080 -13.002 2.115 1.00 0.00 26 LYS A C 16
ATOM 21486 O O . LYS A 1 26 ? 0.458 -13.991 1.490 1.00 0.00 26 LYS A O 16
ATOM 21505 N N . THR A 1 27 ? -0.104 -11.802 1.583 1.00 0.00 27 THR A N 16
ATOM 21506 C CA . THR A 1 27 ? 0.139 -11.565 0.170 1.00 0.00 27 THR A CA 16
ATOM 21507 C C . THR A 1 27 ? 1.142 -10.425 -0.015 1.00 0.00 27 THR A C 16
ATOM 21508 O O . THR A 1 27 ? 1.292 -9.577 0.863 1.00 0.00 27 THR A O 16
ATOM 21519 N N . LYS A 1 28 ? 1.803 -10.441 -1.163 1.00 0.00 28 LYS A N 16
ATOM 21520 C CA . LYS A 1 28 ? 2.788 -9.419 -1.474 1.00 0.00 28 LYS A CA 16
ATOM 21521 C C . LYS A 1 28 ? 2.552 -8.906 -2.896 1.00 0.00 28 LYS A C 16
ATOM 21522 O O . LYS A 1 28 ? 2.413 -9.695 -3.829 1.00 0.00 28 LYS A O 16
ATOM 21541 N N . HIS A 1 29 ? 2.513 -7.587 -3.016 1.00 0.00 29 HIS A N 16
ATOM 21542 C CA . HIS A 1 29 ? 2.296 -6.959 -4.308 1.00 0.00 29 HIS A CA 16
ATOM 21543 C C . HIS A 1 29 ? 3.271 -5.793 -4.482 1.00 0.00 29 HIS A C 16
ATOM 21544 O O . HIS A 1 29 ? 3.278 -4.860 -3.681 1.00 0.00 29 HIS A O 16
ATOM 21558 N N . ASP A 1 30 ? 4.071 -5.884 -5.535 1.00 0.00 30 ASP A N 16
ATOM 21559 C CA . ASP A 1 30 ? 5.048 -4.848 -5.824 1.00 0.00 30 ASP A CA 16
ATOM 21560 C C . ASP A 1 30 ? 4.370 -3.717 -6.600 1.00 0.00 30 ASP A C 16
ATOM 21561 O O . ASP A 1 30 ? 3.983 -3.896 -7.754 1.00 0.00 30 ASP A O 16
ATOM 21570 N N . VAL A 1 31 ? 4.248 -2.577 -5.936 1.00 0.00 31 VAL A N 16
ATOM 21571 C CA . VAL A 1 31 ? 3.624 -1.417 -6.549 1.00 0.00 31 VAL A CA 16
ATOM 21572 C C . VAL A 1 31 ? 4.521 -0.194 -6.347 1.00 0.00 31 VAL A C 16
ATOM 21573 O O . VAL A 1 31 ? 5.125 -0.031 -5.288 1.00 0.00 31 VAL A O 16
ATOM 21586 N N . LYS A 1 32 ? 4.579 0.635 -7.379 1.00 0.00 32 LYS A N 16
ATOM 21587 C CA . LYS A 1 32 ? 5.392 1.838 -7.327 1.00 0.00 32 LYS A CA 16
ATOM 21588 C C . LYS A 1 32 ? 4.487 3.050 -7.097 1.00 0.00 32 LYS A C 16
ATOM 21589 O O . LYS A 1 32 ? 3.633 3.358 -7.926 1.00 0.00 32 LYS A O 16
ATOM 21608 N N . VAL A 1 33 ? 4.707 3.706 -5.967 1.00 0.00 33 VAL A N 16
ATOM 21609 C CA . VAL A 1 33 ? 3.922 4.877 -5.617 1.00 0.00 33 VAL A CA 16
ATOM 21610 C C . VAL A 1 33 ? 4.864 6.030 -5.262 1.00 0.00 33 VAL A C 16
ATOM 21611 O O . VAL A 1 33 ? 5.997 5.802 -4.842 1.00 0.00 33 VAL A O 16
ATOM 21624 N N . PRO A 1 34 ? 4.347 7.273 -5.449 1.00 0.00 34 PRO A N 16
ATOM 21625 C CA . PRO A 1 34 ? 5.129 8.461 -5.153 1.00 0.00 34 PRO A CA 16
ATOM 21626 C C . PRO A 1 34 ? 5.227 8.692 -3.644 1.00 0.00 34 PRO A C 16
ATOM 21627 O O . PRO A 1 34 ? 4.362 8.254 -2.888 1.00 0.00 34 PRO A O 16
ATOM 21638 N N . LEU A 1 35 ? 6.290 9.378 -3.250 1.00 0.00 35 LEU A N 16
ATOM 21639 C CA . LEU A 1 35 ? 6.513 9.672 -1.845 1.00 0.00 35 LEU A CA 16
ATOM 21640 C C . LEU A 1 35 ? 5.642 10.861 -1.432 1.00 0.00 35 LEU A C 16
ATOM 21641 O O . LEU A 1 35 ? 5.354 11.043 -0.251 1.00 0.00 35 LEU A O 16
ATOM 21657 N N . ASP A 1 36 ? 5.249 11.639 -2.430 1.00 0.00 36 ASP A N 16
ATOM 21658 C CA . ASP A 1 36 ? 4.417 12.806 -2.185 1.00 0.00 36 ASP A CA 16
ATOM 21659 C C . ASP A 1 36 ? 3.063 12.354 -1.635 1.00 0.00 36 ASP A C 16
ATOM 21660 O O . ASP A 1 36 ? 2.292 13.169 -1.130 1.00 0.00 36 ASP A O 16
ATOM 21669 N N . SER A 1 37 ? 2.815 11.058 -1.751 1.00 0.00 37 SER A N 16
ATOM 21670 C CA . SER A 1 37 ? 1.567 10.489 -1.271 1.00 0.00 37 SER A CA 16
ATOM 21671 C C . SER A 1 37 ? 1.426 10.729 0.233 1.00 0.00 37 SER A C 16
ATOM 21672 O O . SER A 1 37 ? 2.337 10.425 1.001 1.00 0.00 37 SER A O 16
ATOM 21680 N N . THR A 1 38 ? 0.278 11.273 0.609 1.00 0.00 38 THR A N 16
ATOM 21681 C CA . THR A 1 38 ? 0.007 11.557 2.008 1.00 0.00 38 THR A CA 16
ATOM 21682 C C . THR A 1 38 ? -0.381 10.275 2.747 1.00 0.00 38 THR A C 16
ATOM 21683 O O . THR A 1 38 ? -1.084 9.427 2.199 1.00 0.00 38 THR A O 16
ATOM 21694 N N . GLY A 1 39 ? 0.094 10.174 3.980 1.00 0.00 39 GLY A N 16
ATOM 21695 C CA . GLY A 1 39 ? -0.194 9.010 4.800 1.00 0.00 39 GLY A CA 16
ATOM 21696 C C . GLY A 1 39 ? -1.621 8.511 4.561 1.00 0.00 39 GLY A C 16
ATOM 21697 O O . GLY A 1 39 ? -1.889 7.315 4.664 1.00 0.00 39 GLY A O 16
ATOM 21701 N N . SER A 1 40 ? -2.498 9.453 4.248 1.00 0.00 40 SER A N 16
ATOM 21702 C CA . SER A 1 40 ? -3.891 9.124 3.994 1.00 0.00 40 SER A CA 16
ATOM 21703 C C . SER A 1 40 ? -4.033 8.476 2.615 1.00 0.00 40 SER A C 16
ATOM 21704 O O . SER A 1 40 ? -4.610 7.398 2.488 1.00 0.00 40 SER A O 16
ATOM 21712 N N . GLU A 1 41 ? -3.496 9.163 1.617 1.00 0.00 41 GLU A N 16
ATOM 21713 C CA . GLU A 1 41 ? -3.556 8.668 0.252 1.00 0.00 41 GLU A CA 16
ATOM 21714 C C . GLU A 1 41 ? -3.147 7.194 0.203 1.00 0.00 41 GLU A C 16
ATOM 21715 O O . GLU A 1 41 ? -3.723 6.411 -0.551 1.00 0.00 41 GLU A O 16
ATOM 21727 N N . LEU A 1 42 ? -2.156 6.861 1.016 1.00 0.00 42 LEU A N 16
ATOM 21728 C CA . LEU A 1 42 ? -1.663 5.495 1.075 1.00 0.00 42 LEU A CA 16
ATOM 21729 C C . LEU A 1 42 ? -2.846 4.527 0.999 1.00 0.00 42 LEU A C 16
ATOM 21730 O O . LEU A 1 42 ? -2.891 3.665 0.122 1.00 0.00 42 LEU A O 16
ATOM 21746 N N . LYS A 1 43 ? -3.774 4.703 1.928 1.00 0.00 43 LYS A N 16
ATOM 21747 C CA . LYS A 1 43 ? -4.953 3.855 1.976 1.00 0.00 43 LYS A CA 16
ATOM 21748 C C . LYS A 1 43 ? -5.593 3.799 0.588 1.00 0.00 43 LYS A C 16
ATOM 21749 O O . LYS A 1 43 ? -5.908 2.719 0.089 1.00 0.00 43 LYS A O 16
ATOM 21768 N N . GLN A 1 44 ? -5.766 4.975 0.002 1.00 0.00 44 GLN A N 16
ATOM 21769 C CA . GLN A 1 44 ? -6.362 5.072 -1.319 1.00 0.00 44 GLN A CA 16
ATOM 21770 C C . GLN A 1 44 ? -5.447 4.428 -2.363 1.00 0.00 44 GLN A C 16
ATOM 21771 O O . GLN A 1 44 ? -5.898 4.066 -3.449 1.00 0.00 44 GLN A O 16
ATOM 21785 N N . LYS A 1 45 ? -4.180 4.305 -1.998 1.00 0.00 45 LYS A N 16
ATOM 21786 C CA . LYS A 1 45 ? -3.198 3.711 -2.889 1.00 0.00 45 LYS A CA 16
ATOM 21787 C C . LYS A 1 45 ? -3.206 2.192 -2.709 1.00 0.00 45 LYS A C 16
ATOM 21788 O O . LYS A 1 45 ? -2.997 1.449 -3.667 1.00 0.00 45 LYS A O 16
ATOM 21807 N N . ILE A 1 46 ? -3.450 1.775 -1.475 1.00 0.00 46 ILE A N 16
ATOM 21808 C CA . ILE A 1 46 ? -3.487 0.358 -1.158 1.00 0.00 46 ILE A CA 16
ATOM 21809 C C . ILE A 1 46 ? -4.806 -0.237 -1.657 1.00 0.00 46 ILE A C 16
ATOM 21810 O O . ILE A 1 46 ? -4.830 -1.351 -2.179 1.00 0.00 46 ILE A O 16
ATOM 21826 N N . HIS A 1 47 ? -5.870 0.531 -1.480 1.00 0.00 47 HIS A N 16
ATOM 21827 C CA . HIS A 1 47 ? -7.188 0.094 -1.906 1.00 0.00 47 HIS A CA 16
ATOM 21828 C C . HIS A 1 47 ? -7.177 -0.180 -3.411 1.00 0.00 47 HIS A C 16
ATOM 21829 O O . HIS A 1 47 ? -7.798 -1.134 -3.877 1.00 0.00 47 HIS A O 16
ATOM 21843 N N . SER A 1 48 ? -6.463 0.674 -4.130 1.00 0.00 48 SER A N 16
ATOM 21844 C CA . SER A 1 48 ? -6.362 0.536 -5.573 1.00 0.00 48 SER A CA 16
ATOM 21845 C C . SER A 1 48 ? -5.824 -0.851 -5.929 1.00 0.00 48 SER A C 16
ATOM 21846 O O . SER A 1 48 ? -5.957 -1.299 -7.067 1.00 0.00 48 SER A O 16
ATOM 21854 N N . ILE A 1 49 ? -5.228 -1.493 -4.935 1.00 0.00 49 ILE A N 16
ATOM 21855 C CA . ILE A 1 49 ? -4.669 -2.821 -5.130 1.00 0.00 49 ILE A CA 16
ATOM 21856 C C . ILE A 1 49 ? -5.462 -3.830 -4.297 1.00 0.00 49 ILE A C 16
ATOM 21857 O O . ILE A 1 49 ? -6.054 -4.760 -4.841 1.00 0.00 49 ILE A O 16
ATOM 21873 N N . THR A 1 50 ? -5.447 -3.612 -2.990 1.00 0.00 50 THR A N 16
ATOM 21874 C CA . THR A 1 50 ? -6.157 -4.491 -2.076 1.00 0.00 50 THR A CA 16
ATOM 21875 C C . THR A 1 50 ? -7.643 -4.547 -2.437 1.00 0.00 50 THR A C 16
ATOM 21876 O O . THR A 1 50 ? -8.293 -5.573 -2.246 1.00 0.00 50 THR A O 16
ATOM 21887 N N . GLY A 1 51 ? -8.136 -3.431 -2.952 1.00 0.00 51 GLY A N 16
ATOM 21888 C CA . GLY A 1 51 ? -9.533 -3.340 -3.341 1.00 0.00 51 GLY A CA 16
ATOM 21889 C C . GLY A 1 51 ? -10.436 -3.198 -2.114 1.00 0.00 51 GLY A C 16
ATOM 21890 O O . GLY A 1 51 ? -11.653 -3.079 -2.245 1.00 0.00 51 GLY A O 16
ATOM 21894 N N . LEU A 1 52 ? -9.804 -3.214 -0.949 1.00 0.00 52 LEU A N 16
ATOM 21895 C CA . LEU A 1 52 ? -10.535 -3.089 0.300 1.00 0.00 52 LEU A CA 16
ATOM 21896 C C . LEU A 1 52 ? -10.704 -1.607 0.640 1.00 0.00 52 LEU A C 16
ATOM 21897 O O . LEU A 1 52 ? -10.085 -0.748 0.014 1.00 0.00 52 LEU A O 16
ATOM 21913 N N . PRO A 1 53 ? -11.568 -1.345 1.658 1.00 0.00 53 PRO A N 16
ATOM 21914 C CA . PRO A 1 53 ? -11.825 0.018 2.089 1.00 0.00 53 PRO A CA 16
ATOM 21915 C C . PRO A 1 53 ? -10.650 0.569 2.899 1.00 0.00 53 PRO A C 16
ATOM 21916 O O . PRO A 1 53 ? -9.953 -0.183 3.578 1.00 0.00 53 PRO A O 16
ATOM 21927 N N . PRO A 1 54 ? -10.461 1.912 2.798 1.00 0.00 54 PRO A N 16
ATOM 21928 C CA . PRO A 1 54 ? -9.382 2.572 3.512 1.00 0.00 54 PRO A CA 16
ATOM 21929 C C . PRO A 1 54 ? -9.706 2.695 5.003 1.00 0.00 54 PRO A C 16
ATOM 21930 O O . PRO A 1 54 ? -8.816 2.599 5.846 1.00 0.00 54 PRO A O 16
ATOM 21941 N N . ALA A 1 55 ? -10.984 2.907 5.282 1.00 0.00 55 ALA A N 16
ATOM 21942 C CA . ALA A 1 55 ? -11.437 3.044 6.656 1.00 0.00 55 ALA A CA 16
ATOM 21943 C C . ALA A 1 55 ? -10.989 1.823 7.461 1.00 0.00 55 ALA A C 16
ATOM 21944 O O . ALA A 1 55 ? -10.614 1.946 8.626 1.00 0.00 55 ALA A O 16
ATOM 21951 N N . MET A 1 56 ? -11.043 0.671 6.807 1.00 0.00 56 MET A N 16
ATOM 21952 C CA . MET A 1 56 ? -10.647 -0.571 7.448 1.00 0.00 56 MET A CA 16
ATOM 21953 C C . MET A 1 56 ? -9.126 -0.734 7.436 1.00 0.00 56 MET A C 16
ATOM 21954 O O . MET A 1 56 ? -8.542 -1.218 8.404 1.00 0.00 56 MET A O 16
ATOM 21968 N N . GLN A 1 57 ? -8.527 -0.321 6.328 1.00 0.00 57 GLN A N 16
ATOM 21969 C CA . GLN A 1 57 ? -7.085 -0.415 6.177 1.00 0.00 57 GLN A CA 16
ATOM 21970 C C . GLN A 1 57 ? -6.385 0.108 7.433 1.00 0.00 57 GLN A C 16
ATOM 21971 O O . GLN A 1 57 ? -6.855 1.055 8.061 1.00 0.00 57 GLN A O 16
ATOM 21985 N N . LYS A 1 58 ? -5.271 -0.531 7.761 1.00 0.00 58 LYS A N 16
ATOM 21986 C CA . LYS A 1 58 ? -4.502 -0.141 8.930 1.00 0.00 58 LYS A CA 16
ATOM 21987 C C . LYS A 1 58 ? -3.050 0.110 8.518 1.00 0.00 58 LYS A C 16
ATOM 21988 O O . LYS A 1 58 ? -2.235 -0.811 8.510 1.00 0.00 58 LYS A O 16
ATOM 22007 N N . VAL A 1 59 ? -2.770 1.362 8.188 1.00 0.00 59 VAL A N 16
ATOM 22008 C CA . VAL A 1 59 ? -1.431 1.747 7.776 1.00 0.00 59 VAL A CA 16
ATOM 22009 C C . VAL A 1 59 ? -0.540 1.880 9.013 1.00 0.00 59 VAL A C 16
ATOM 22010 O O . VAL A 1 59 ? -0.707 2.805 9.806 1.00 0.00 59 VAL A O 16
ATOM 22023 N N . MET A 1 60 ? 0.386 0.941 9.140 1.00 0.00 60 MET A N 16
ATOM 22024 C CA . MET A 1 60 ? 1.303 0.942 10.267 1.00 0.00 60 MET A CA 16
ATOM 22025 C C . MET A 1 60 ? 2.645 0.315 9.883 1.00 0.00 60 MET A C 16
ATOM 22026 O O . MET A 1 60 ? 2.700 -0.848 9.485 1.00 0.00 60 MET A O 16
ATOM 22040 N N . TYR A 1 61 ? 3.694 1.114 10.014 1.00 0.00 61 TYR A N 16
ATOM 22041 C CA . TYR A 1 61 ? 5.032 0.653 9.685 1.00 0.00 61 TYR A CA 16
ATOM 22042 C C . TYR A 1 61 ? 5.997 0.896 10.848 1.00 0.00 61 TYR A C 16
ATOM 22043 O O . TYR A 1 61 ? 6.485 2.011 11.030 1.00 0.00 61 TYR A O 16
ATOM 22061 N N . LYS A 1 62 ? 6.243 -0.164 11.603 1.00 0.00 62 LYS A N 16
ATOM 22062 C CA . LYS A 1 62 ? 7.141 -0.079 12.742 1.00 0.00 62 LYS A CA 16
ATOM 22063 C C . LYS A 1 62 ? 6.794 1.162 13.568 1.00 0.00 62 LYS A C 16
ATOM 22064 O O . LYS A 1 62 ? 7.647 1.703 14.269 1.00 0.00 62 LYS A O 16
ATOM 22083 N N . GLY A 1 63 ? 5.541 1.576 13.457 1.00 0.00 63 GLY A N 16
ATOM 22084 C CA . GLY A 1 63 ? 5.071 2.743 14.184 1.00 0.00 63 GLY A CA 16
ATOM 22085 C C . GLY A 1 63 ? 3.927 3.431 13.437 1.00 0.00 63 GLY A C 16
ATOM 22086 O O . GLY A 1 63 ? 3.877 3.402 12.208 1.00 0.00 63 GLY A O 16
ATOM 22090 N N . LEU A 1 64 ? 3.036 4.034 14.210 1.00 0.00 64 LEU A N 16
ATOM 22091 C CA . LEU A 1 64 ? 1.895 4.728 13.637 1.00 0.00 64 LEU A CA 16
ATOM 22092 C C . LEU A 1 64 ? 2.389 5.744 12.605 1.00 0.00 64 LEU A C 16
ATOM 22093 O O . LEU A 1 64 ? 3.414 6.393 12.808 1.00 0.00 64 LEU A O 16
ATOM 22109 N N . VAL A 1 65 ? 1.636 5.851 11.520 1.00 0.00 65 VAL A N 16
ATOM 22110 C CA . VAL A 1 65 ? 1.984 6.777 10.456 1.00 0.00 65 VAL A CA 16
ATOM 22111 C C . VAL A 1 65 ? 1.058 7.994 10.521 1.00 0.00 65 VAL A C 16
ATOM 22112 O O . VAL A 1 65 ? -0.159 7.848 10.616 1.00 0.00 65 VAL A O 16
ATOM 22125 N N . PRO A 1 66 ? 1.688 9.198 10.467 1.00 0.00 66 PRO A N 16
ATOM 22126 C CA . PRO A 1 66 ? 0.934 10.439 10.520 1.00 0.00 66 PRO A CA 16
ATOM 22127 C C . PRO A 1 66 ? 0.229 10.709 9.189 1.00 0.00 66 PRO A C 16
ATOM 22128 O O . PRO A 1 66 ? 0.857 10.681 8.132 1.00 0.00 66 PRO A O 16
ATOM 22139 N N . GLU A 1 67 ? -1.067 10.966 9.285 1.00 0.00 67 GLU A N 16
ATOM 22140 C CA . GLU A 1 67 ? -1.865 11.241 8.102 1.00 0.00 67 GLU A CA 16
ATOM 22141 C C . GLU A 1 67 ? -1.705 12.703 7.682 1.00 0.00 67 GLU A C 16
ATOM 22142 O O . GLU A 1 67 ? -2.035 13.069 6.555 1.00 0.00 67 GLU A O 16
ATOM 22154 N N . ASP A 1 68 ? -1.199 13.500 8.611 1.00 0.00 68 ASP A N 16
ATOM 22155 C CA . ASP A 1 68 ? -0.991 14.915 8.352 1.00 0.00 68 ASP A CA 16
ATOM 22156 C C . ASP A 1 68 ? 0.353 15.107 7.646 1.00 0.00 68 ASP A C 16
ATOM 22157 O O . ASP A 1 68 ? 0.702 16.222 7.261 1.00 0.00 68 ASP A O 16
ATOM 22166 N N . LYS A 1 69 ? 1.071 14.004 7.498 1.00 0.00 69 LYS A N 16
ATOM 22167 C CA . LYS A 1 69 ? 2.369 14.037 6.845 1.00 0.00 69 LYS A CA 16
ATOM 22168 C C . LYS A 1 69 ? 2.408 12.977 5.743 1.00 0.00 69 LYS A C 16
ATOM 22169 O O . LYS A 1 69 ? 1.635 12.020 5.769 1.00 0.00 69 LYS A O 16
ATOM 22188 N N . THR A 1 70 ? 3.317 13.182 4.801 1.00 0.00 70 THR A N 16
ATOM 22189 C CA . THR A 1 70 ? 3.467 12.255 3.692 1.00 0.00 70 THR A CA 16
ATOM 22190 C C . THR A 1 70 ? 4.587 11.254 3.981 1.00 0.00 70 THR A C 16
ATOM 22191 O O . THR A 1 70 ? 5.409 11.476 4.869 1.00 0.00 70 THR A O 16
ATOM 22202 N N . LEU A 1 71 ? 4.584 10.173 3.215 1.00 0.00 71 LEU A N 16
ATOM 22203 C CA . LEU A 1 71 ? 5.589 9.137 3.378 1.00 0.00 71 LEU A CA 16
ATOM 22204 C C . LEU A 1 71 ? 6.962 9.789 3.556 1.00 0.00 71 LEU A C 16
ATOM 22205 O O . LEU A 1 71 ? 7.606 9.615 4.589 1.00 0.00 71 LEU A O 16
ATOM 22221 N N . ARG A 1 72 ? 7.370 10.525 2.532 1.00 0.00 72 ARG A N 16
ATOM 22222 C CA . ARG A 1 72 ? 8.654 11.203 2.562 1.00 0.00 72 ARG A CA 16
ATOM 22223 C C . ARG A 1 72 ? 8.838 11.933 3.895 1.00 0.00 72 ARG A C 16
ATOM 22224 O O . ARG A 1 72 ? 9.963 12.113 4.358 1.00 0.00 72 ARG A O 16
ATOM 22245 N N . GLU A 1 73 ? 7.715 12.333 4.473 1.00 0.00 73 GLU A N 16
ATOM 22246 C CA . GLU A 1 73 ? 7.738 13.039 5.743 1.00 0.00 73 GLU A CA 16
ATOM 22247 C C . GLU A 1 73 ? 7.745 12.043 6.904 1.00 0.00 73 GLU A C 16
ATOM 22248 O O . GLU A 1 73 ? 8.454 12.239 7.891 1.00 0.00 73 GLU A O 16
ATOM 22260 N N . ILE A 1 74 ? 6.950 10.995 6.748 1.00 0.00 74 ILE A N 16
ATOM 22261 C CA . ILE A 1 74 ? 6.856 9.968 7.772 1.00 0.00 74 ILE A CA 16
ATOM 22262 C C . ILE A 1 74 ? 8.151 9.154 7.792 1.00 0.00 74 ILE A C 16
ATOM 22263 O O . ILE A 1 74 ? 8.344 8.308 8.664 1.00 0.00 74 ILE A O 16
ATOM 22279 N N . LYS A 1 75 ? 9.006 9.438 6.820 1.00 0.00 75 LYS A N 16
ATOM 22280 C CA . LYS A 1 75 ? 10.277 8.742 6.714 1.00 0.00 75 LYS A CA 16
ATOM 22281 C C . LYS A 1 75 ? 10.068 7.413 5.987 1.00 0.00 75 LYS A C 16
ATOM 22282 O O . LYS A 1 75 ? 9.977 6.362 6.620 1.00 0.00 75 LYS A O 16
ATOM 22301 N N . VAL A 1 76 ? 9.997 7.502 4.667 1.00 0.00 76 VAL A N 16
ATOM 22302 C CA . VAL A 1 76 ? 9.800 6.319 3.847 1.00 0.00 76 VAL A CA 16
ATOM 22303 C C . VAL A 1 76 ? 10.866 6.280 2.750 1.00 0.00 76 VAL A C 16
ATOM 22304 O O . VAL A 1 76 ? 11.316 7.324 2.280 1.00 0.00 76 VAL A O 16
ATOM 22317 N N . THR A 1 77 ? 11.240 5.066 2.375 1.00 0.00 77 THR A N 16
ATOM 22318 C CA . THR A 1 77 ? 12.245 4.878 1.342 1.00 0.00 77 THR A CA 16
ATOM 22319 C C . THR A 1 77 ? 11.840 3.738 0.406 1.00 0.00 77 THR A C 16
ATOM 22320 O O . THR A 1 77 ? 10.746 3.189 0.526 1.00 0.00 77 THR A O 16
ATOM 22331 N N . SER A 1 78 ? 12.745 3.415 -0.507 1.00 0.00 78 SER A N 16
ATOM 22332 C CA . SER A 1 78 ? 12.497 2.350 -1.463 1.00 0.00 78 SER A CA 16
ATOM 22333 C C . SER A 1 78 ? 12.661 0.988 -0.785 1.00 0.00 78 SER A C 16
ATOM 22334 O O . SER A 1 78 ? 13.780 0.559 -0.510 1.00 0.00 78 SER A O 16
ATOM 22342 N N . GLY A 1 79 ? 11.528 0.347 -0.535 1.00 0.00 79 GLY A N 16
ATOM 22343 C CA . GLY A 1 79 ? 11.532 -0.957 0.107 1.00 0.00 79 GLY A CA 16
ATOM 22344 C C . GLY A 1 79 ? 10.840 -0.899 1.470 1.00 0.00 79 GLY A C 16
ATOM 22345 O O . GLY A 1 79 ? 10.978 -1.816 2.279 1.00 0.00 79 GLY A O 16
ATOM 22349 N N . ALA A 1 80 ? 10.111 0.186 1.683 1.00 0.00 80 ALA A N 16
ATOM 22350 C CA . ALA A 1 80 ? 9.398 0.375 2.934 1.00 0.00 80 ALA A CA 16
ATOM 22351 C C . ALA A 1 80 ? 8.229 -0.610 3.004 1.00 0.00 80 ALA A C 16
ATOM 22352 O O . ALA A 1 80 ? 7.367 -0.619 2.126 1.00 0.00 80 ALA A O 16
ATOM 22359 N N . LYS A 1 81 ? 8.238 -1.416 4.055 1.00 0.00 81 LYS A N 16
ATOM 22360 C CA . LYS A 1 81 ? 7.190 -2.403 4.250 1.00 0.00 81 LYS A CA 16
ATOM 22361 C C . LYS A 1 81 ? 5.902 -1.695 4.678 1.00 0.00 81 LYS A C 16
ATOM 22362 O O . LYS A 1 81 ? 5.946 -0.709 5.411 1.00 0.00 81 LYS A O 16
ATOM 22381 N N . ILE A 1 82 ? 4.786 -2.227 4.202 1.00 0.00 82 ILE A N 16
ATOM 22382 C CA . ILE A 1 82 ? 3.489 -1.659 4.526 1.00 0.00 82 ILE A CA 16
ATOM 22383 C C . ILE A 1 82 ? 2.503 -2.789 4.830 1.00 0.00 82 ILE A C 16
ATOM 22384 O O . ILE A 1 82 ? 2.310 -3.686 4.012 1.00 0.00 82 ILE A O 16
ATOM 22400 N N . MET A 1 83 ? 1.907 -2.709 6.011 1.00 0.00 83 MET A N 16
ATOM 22401 C CA . MET A 1 83 ? 0.946 -3.714 6.433 1.00 0.00 83 MET A CA 16
ATOM 22402 C C . MET A 1 83 ? -0.487 -3.197 6.289 1.00 0.00 83 MET A C 16
ATOM 22403 O O . MET A 1 83 ? -0.751 -2.017 6.513 1.00 0.00 83 MET A O 16
ATOM 22417 N N . VAL A 1 84 ? -1.375 -4.107 5.915 1.00 0.00 84 VAL A N 16
ATOM 22418 C CA . VAL A 1 84 ? -2.774 -3.759 5.738 1.00 0.00 84 VAL A CA 16
ATOM 22419 C C . VAL A 1 84 ? -3.643 -4.730 6.539 1.00 0.00 84 VAL A C 16
ATOM 22420 O O . VAL A 1 84 ? -3.383 -5.933 6.555 1.00 0.00 84 VAL A O 16
ATOM 22433 N N . VAL A 1 85 ? -4.657 -4.173 7.185 1.00 0.00 85 VAL A N 16
ATOM 22434 C CA . VAL A 1 85 ? -5.565 -4.976 7.987 1.00 0.00 85 VAL A CA 16
ATOM 22435 C C . VAL A 1 85 ? -7.008 -4.598 7.647 1.00 0.00 85 VAL A C 16
ATOM 22436 O O . VAL A 1 85 ? -7.280 -3.465 7.253 1.00 0.00 85 VAL A O 16
ATOM 22449 N N . GLY A 1 86 ? -7.895 -5.568 7.812 1.00 0.00 86 GLY A N 16
ATOM 22450 C CA . GLY A 1 86 ? -9.303 -5.351 7.528 1.00 0.00 86 GLY A CA 16
ATOM 22451 C C . GLY A 1 86 ? -9.924 -6.581 6.863 1.00 0.00 86 GLY A C 16
ATOM 22452 O O . GLY A 1 86 ? -9.310 -7.647 6.825 1.00 0.00 86 GLY A O 16
ATOM 22456 N N . SER A 1 87 ? -11.133 -6.393 6.356 1.00 0.00 87 SER A N 16
ATOM 22457 C CA . SER A 1 87 ? -11.844 -7.474 5.695 1.00 0.00 87 SER A CA 16
ATOM 22458 C C . SER A 1 87 ? -12.131 -8.599 6.692 1.00 0.00 87 SER A C 16
ATOM 22459 O O . SER A 1 87 ? -11.218 -9.306 7.114 1.00 0.00 87 SER A O 16
ATOM 22467 N N . THR A 1 88 ? -13.403 -8.729 7.039 1.00 0.00 88 THR A N 16
ATOM 22468 C CA . THR A 1 88 ? -13.821 -9.755 7.978 1.00 0.00 88 THR A CA 16
ATOM 22469 C C . THR A 1 88 ? -14.193 -11.039 7.234 1.00 0.00 88 THR A C 16
ATOM 22470 O O . THR A 1 88 ? -15.059 -11.026 6.360 1.00 0.00 88 THR A O 16
ATOM 22481 N N . ILE A 1 89 ? -13.521 -12.118 7.608 1.00 0.00 89 ILE A N 16
ATOM 22482 C CA . ILE A 1 89 ? -13.770 -13.408 6.987 1.00 0.00 89 ILE A CA 16
ATOM 22483 C C . ILE A 1 89 ? -15.139 -13.927 7.432 1.00 0.00 89 ILE A C 16
ATOM 22484 O O . ILE A 1 89 ? -15.238 -14.670 8.408 1.00 0.00 89 ILE A O 16
ATOM 22500 N N . SER A 1 90 ? -16.160 -13.516 6.696 1.00 0.00 90 SER A N 16
ATOM 22501 C CA . SER A 1 90 ? -17.519 -13.931 7.002 1.00 0.00 90 SER A CA 16
ATOM 22502 C C . SER A 1 90 ? -18.451 -13.565 5.845 1.00 0.00 90 SER A C 16
ATOM 22503 O O . SER A 1 90 ? -18.201 -12.602 5.123 1.00 0.00 90 SER A O 16
ATOM 22511 N N . GLY A 1 91 ? -19.507 -14.354 5.706 1.00 0.00 91 GLY A N 16
ATOM 22512 C CA . GLY A 1 91 ? -20.477 -14.125 4.649 1.00 0.00 91 GLY A CA 16
ATOM 22513 C C . GLY A 1 91 ? -20.181 -15.004 3.433 1.00 0.00 91 GLY A C 16
ATOM 22514 O O . GLY A 1 91 ? -19.038 -15.086 2.985 1.00 0.00 91 GLY A O 16
ATOM 22518 N N . PRO A 1 92 ? -21.258 -15.657 2.919 1.00 0.00 92 PRO A N 16
ATOM 22519 C CA . PRO A 1 92 ? -21.125 -16.527 1.763 1.00 0.00 92 PRO A CA 16
ATOM 22520 C C . PRO A 1 92 ? -20.963 -15.711 0.479 1.00 0.00 92 PRO A C 16
ATOM 22521 O O . PRO A 1 92 ? -21.921 -15.530 -0.271 1.00 0.00 92 PRO A O 16
ATOM 22532 N N . SER A 1 93 ? -19.743 -15.242 0.264 1.00 0.00 93 SER A N 16
ATOM 22533 C CA . SER A 1 93 ? -19.443 -14.450 -0.917 1.00 0.00 93 SER A CA 16
ATOM 22534 C C . SER A 1 93 ? -17.937 -14.196 -1.008 1.00 0.00 93 SER A C 16
ATOM 22535 O O . SER A 1 93 ? -17.198 -14.477 -0.066 1.00 0.00 93 SER A O 16
ATOM 22543 N N . SER A 1 94 ? -17.526 -13.669 -2.152 1.00 0.00 94 SER A N 16
ATOM 22544 C CA . SER A 1 94 ? -16.122 -13.374 -2.379 1.00 0.00 94 SER A CA 16
ATOM 22545 C C . SER A 1 94 ? -15.919 -11.864 -2.516 1.00 0.00 94 SER A C 16
ATOM 22546 O O . SER A 1 94 ? -16.861 -11.132 -2.816 1.00 0.00 94 SER A O 16
ATOM 22554 N N . GLY A 1 95 ? -14.684 -11.442 -2.290 1.00 0.00 95 GLY A N 16
ATOM 22555 C CA . GLY A 1 95 ? -14.346 -10.032 -2.384 1.00 0.00 95 GLY A CA 16
ATOM 22556 C C . GLY A 1 95 ? -15.109 -9.214 -1.341 1.00 0.00 95 GLY A C 16
ATOM 22557 O O . GLY A 1 95 ? -15.946 -9.751 -0.617 1.00 0.00 95 GLY A O 16
ATOM 22561 N N . GLY A 1 1 ? -1.670 -15.661 -41.498 1.00 0.00 1 GLY A N 17
ATOM 22562 C CA . GLY A 1 1 ? -2.342 -14.997 -40.394 1.00 0.00 1 GLY A CA 17
ATOM 22563 C C . GLY A 1 1 ? -1.416 -13.985 -39.716 1.00 0.00 1 GLY A C 17
ATOM 22564 O O . GLY A 1 1 ? -0.250 -14.281 -39.458 1.00 0.00 1 GLY A O 17
ATOM 22568 N N . SER A 1 2 ? -1.970 -12.812 -39.448 1.00 0.00 2 SER A N 17
ATOM 22569 C CA . SER A 1 2 ? -1.208 -11.754 -38.805 1.00 0.00 2 SER A CA 17
ATOM 22570 C C . SER A 1 2 ? -2.153 -10.795 -38.079 1.00 0.00 2 SER A C 17
ATOM 22571 O O . SER A 1 2 ? -3.157 -10.362 -38.643 1.00 0.00 2 SER A O 17
ATOM 22579 N N . SER A 1 3 ? -1.799 -10.491 -36.839 1.00 0.00 3 SER A N 17
ATOM 22580 C CA . SER A 1 3 ? -2.603 -9.591 -36.030 1.00 0.00 3 SER A CA 17
ATOM 22581 C C . SER A 1 3 ? -1.840 -9.205 -34.761 1.00 0.00 3 SER A C 17
ATOM 22582 O O . SER A 1 3 ? -1.382 -10.073 -34.020 1.00 0.00 3 SER A O 17
ATOM 22590 N N . GLY A 1 4 ? -1.728 -7.902 -34.550 1.00 0.00 4 GLY A N 17
ATOM 22591 C CA . GLY A 1 4 ? -1.029 -7.390 -33.384 1.00 0.00 4 GLY A CA 17
ATOM 22592 C C . GLY A 1 4 ? -1.269 -5.889 -33.216 1.00 0.00 4 GLY A C 17
ATOM 22593 O O . GLY A 1 4 ? -1.858 -5.249 -34.086 1.00 0.00 4 GLY A O 17
ATOM 22597 N N . SER A 1 5 ? -0.800 -5.369 -32.090 1.00 0.00 5 SER A N 17
ATOM 22598 C CA . SER A 1 5 ? -0.957 -3.955 -31.797 1.00 0.00 5 SER A CA 17
ATOM 22599 C C . SER A 1 5 ? 0.128 -3.500 -30.818 1.00 0.00 5 SER A C 17
ATOM 22600 O O . SER A 1 5 ? 0.914 -2.607 -31.129 1.00 0.00 5 SER A O 17
ATOM 22608 N N . SER A 1 6 ? 0.136 -4.136 -29.656 1.00 0.00 6 SER A N 17
ATOM 22609 C CA . SER A 1 6 ? 1.111 -3.808 -28.630 1.00 0.00 6 SER A CA 17
ATOM 22610 C C . SER A 1 6 ? 0.904 -2.370 -28.152 1.00 0.00 6 SER A C 17
ATOM 22611 O O . SER A 1 6 ? 0.494 -1.507 -28.928 1.00 0.00 6 SER A O 17
ATOM 22619 N N . GLY A 1 7 ? 1.198 -2.155 -26.878 1.00 0.00 7 GLY A N 17
ATOM 22620 C CA . GLY A 1 7 ? 1.049 -0.836 -26.288 1.00 0.00 7 GLY A CA 17
ATOM 22621 C C . GLY A 1 7 ? 2.157 -0.564 -25.268 1.00 0.00 7 GLY A C 17
ATOM 22622 O O . GLY A 1 7 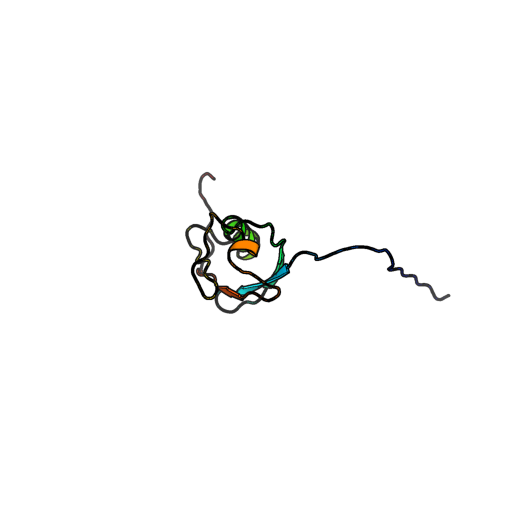? 2.471 -1.421 -24.444 1.00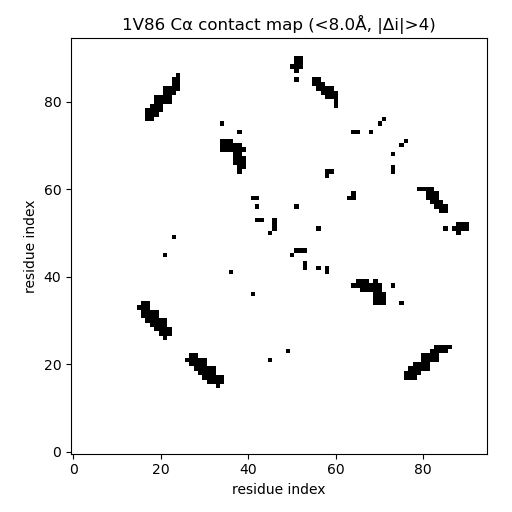 0.00 7 GLY A O 17
ATOM 22626 N N . ASP A 1 8 ? 2.718 0.633 -25.357 1.00 0.00 8 ASP A N 17
ATOM 22627 C CA . ASP A 1 8 ? 3.784 1.029 -24.451 1.00 0.00 8 ASP A CA 17
ATOM 22628 C C . ASP A 1 8 ? 3.715 2.540 -24.219 1.00 0.00 8 ASP A C 17
ATOM 22629 O O . ASP A 1 8 ? 3.091 3.262 -24.994 1.00 0.00 8 ASP A O 17
ATOM 22638 N N . ALA A 1 9 ? 4.365 2.972 -23.149 1.00 0.00 9 ALA A N 17
ATOM 22639 C CA . ALA A 1 9 ? 4.386 4.383 -22.805 1.00 0.00 9 ALA A CA 17
ATOM 22640 C C . ALA A 1 9 ? 5.394 4.614 -21.677 1.00 0.00 9 ALA A C 17
ATOM 22641 O O . ALA A 1 9 ? 5.914 3.661 -21.100 1.00 0.00 9 ALA A O 17
ATOM 22648 N N . GLY A 1 10 ? 5.638 5.886 -21.397 1.00 0.00 10 GLY A N 17
ATOM 22649 C CA . GLY A 1 10 ? 6.574 6.254 -20.348 1.00 0.00 10 GLY A CA 17
ATOM 22650 C C . GLY A 1 10 ? 6.014 7.387 -19.486 1.00 0.00 10 GLY A C 17
ATOM 22651 O O . GLY A 1 10 ? 4.801 7.587 -19.429 1.00 0.00 10 GLY A O 17
ATOM 22655 N N . GLY A 1 11 ? 6.923 8.098 -18.836 1.00 0.00 11 GLY A N 17
ATOM 22656 C CA . GLY A 1 11 ? 6.535 9.206 -17.979 1.00 0.00 11 GLY A CA 17
ATOM 22657 C C . GLY A 1 11 ? 7.350 9.209 -16.684 1.00 0.00 11 GLY A C 17
ATOM 22658 O O . GLY A 1 11 ? 7.309 8.248 -15.918 1.00 0.00 11 GLY A O 17
ATOM 22662 N N . GLY A 1 12 ? 8.071 10.301 -16.480 1.00 0.00 12 GLY A N 17
ATOM 22663 C CA . GLY A 1 12 ? 8.895 10.443 -15.291 1.00 0.00 12 GLY A CA 17
ATOM 22664 C C . GLY A 1 12 ? 9.797 11.674 -15.392 1.00 0.00 12 GLY A C 17
ATOM 22665 O O . GLY A 1 12 ? 9.367 12.789 -15.097 1.00 0.00 12 GLY A O 17
ATOM 22669 N N . VAL A 1 13 ? 11.031 11.432 -15.809 1.00 0.00 13 VAL A N 17
ATOM 22670 C CA . VAL A 1 13 ? 11.997 12.508 -15.953 1.00 0.00 13 VAL A CA 17
ATOM 22671 C C . VAL A 1 13 ? 11.826 13.498 -14.798 1.00 0.00 13 VAL A C 17
ATOM 22672 O O . VAL A 1 13 ? 11.911 14.709 -14.997 1.00 0.00 13 VAL A O 17
ATOM 22685 N N . GLY A 1 14 ? 11.590 12.946 -13.617 1.00 0.00 14 GLY A N 17
ATOM 22686 C CA . GLY A 1 14 ? 11.407 13.765 -12.432 1.00 0.00 14 GLY A CA 17
ATOM 22687 C C . GLY A 1 14 ? 11.801 12.997 -11.168 1.00 0.00 14 GLY A C 17
ATOM 22688 O O . GLY A 1 14 ? 12.881 13.211 -10.619 1.00 0.00 14 GLY A O 17
ATOM 22692 N N . LYS A 1 15 ? 10.905 12.119 -10.744 1.00 0.00 15 LYS A N 17
ATOM 22693 C CA . LYS A 1 15 ? 11.145 11.318 -9.556 1.00 0.00 15 LYS A CA 17
ATOM 22694 C C . LYS A 1 15 ? 10.542 9.926 -9.753 1.00 0.00 15 LYS A C 17
ATOM 22695 O O . LYS A 1 15 ? 9.352 9.796 -10.037 1.00 0.00 15 LYS A O 17
ATOM 22714 N N . GLU A 1 16 ? 11.390 8.920 -9.596 1.00 0.00 16 GLU A N 17
ATOM 22715 C CA . GLU A 1 16 ? 10.955 7.543 -9.753 1.00 0.00 16 GLU A CA 17
ATOM 22716 C C . GLU A 1 16 ? 10.215 7.074 -8.499 1.00 0.00 16 GLU A C 17
ATOM 22717 O O . GLU A 1 16 ? 10.790 7.033 -7.413 1.00 0.00 16 GLU A O 17
ATOM 22729 N N . LEU A 1 17 ? 8.949 6.730 -8.692 1.00 0.00 17 LEU A N 17
ATOM 22730 C CA . LEU A 1 17 ? 8.124 6.265 -7.591 1.00 0.00 17 LEU A CA 17
ATOM 22731 C C . LEU A 1 17 ? 8.956 5.355 -6.685 1.00 0.00 17 LEU A C 17
ATOM 22732 O O . LEU A 1 17 ? 9.926 4.747 -7.133 1.00 0.00 17 LEU A O 17
ATOM 22748 N N . VAL A 1 18 ? 8.545 5.291 -5.427 1.00 0.00 18 VAL A N 17
ATOM 22749 C CA . VAL A 1 18 ? 9.240 4.465 -4.454 1.00 0.00 18 VAL A CA 17
ATOM 22750 C C . VAL A 1 18 ? 8.650 3.054 -4.475 1.00 0.00 18 VAL A C 17
ATOM 22751 O O . VAL A 1 18 ? 7.441 2.884 -4.623 1.00 0.00 18 VAL A O 17
ATOM 22764 N N . ASP A 1 19 ? 9.532 2.076 -4.325 1.00 0.00 19 ASP A N 17
ATOM 22765 C CA . ASP A 1 19 ? 9.114 0.685 -4.325 1.00 0.00 19 ASP A CA 17
ATOM 22766 C C . ASP A 1 19 ? 8.670 0.290 -2.915 1.00 0.00 19 ASP A C 17
ATOM 22767 O O . ASP A 1 19 ? 9.479 0.271 -1.988 1.00 0.00 19 ASP A O 17
ATOM 22776 N N . LEU A 1 20 ? 7.386 -0.016 -2.797 1.00 0.00 20 LEU A N 17
ATOM 22777 C CA . LEU A 1 20 ? 6.825 -0.409 -1.515 1.00 0.00 20 LEU A CA 17
ATOM 22778 C C . LEU A 1 20 ? 6.131 -1.765 -1.662 1.00 0.00 20 LEU A C 17
ATOM 22779 O O . LEU A 1 20 ? 5.566 -2.067 -2.711 1.00 0.00 20 LEU A O 17
ATOM 22795 N N . LYS A 1 21 ? 6.197 -2.546 -0.593 1.00 0.00 21 LYS A N 17
ATOM 22796 C CA . LYS A 1 21 ? 5.583 -3.862 -0.590 1.00 0.00 21 LYS A CA 17
ATOM 22797 C C . LYS A 1 21 ? 4.237 -3.790 0.135 1.00 0.00 21 LYS A C 17
ATOM 22798 O O . LYS A 1 21 ? 4.171 -3.364 1.287 1.00 0.00 21 LYS A O 17
ATOM 22817 N N . ILE A 1 22 ? 3.198 -4.213 -0.570 1.00 0.00 22 ILE A N 17
ATOM 22818 C CA . ILE A 1 22 ? 1.858 -4.201 -0.008 1.00 0.00 22 ILE A CA 17
ATOM 22819 C C . ILE A 1 22 ? 1.613 -5.512 0.742 1.00 0.00 22 ILE A C 17
ATOM 22820 O O . ILE A 1 22 ? 1.104 -6.474 0.168 1.00 0.00 22 ILE A O 17
ATOM 22836 N N . ILE A 1 23 ? 1.987 -5.509 2.013 1.00 0.00 23 ILE A N 17
ATOM 22837 C CA . ILE A 1 23 ? 1.814 -6.686 2.847 1.00 0.00 23 ILE A CA 17
ATOM 22838 C C . ILE A 1 23 ? 0.360 -6.764 3.317 1.00 0.00 23 ILE A C 17
ATOM 22839 O O . ILE A 1 23 ? -0.190 -5.780 3.810 1.00 0.00 23 ILE A O 17
ATOM 22855 N N . TRP A 1 24 ? -0.220 -7.942 3.148 1.00 0.00 24 TRP A N 17
ATOM 22856 C CA . TRP A 1 24 ? -1.600 -8.161 3.549 1.00 0.00 24 TRP A CA 17
ATOM 22857 C C . TRP A 1 24 ? -1.824 -9.670 3.667 1.00 0.00 24 TRP A C 17
ATOM 22858 O O . TRP A 1 24 ? -1.814 -10.383 2.665 1.00 0.00 24 TRP A O 17
ATOM 22879 N N . ASN A 1 25 ? -2.020 -10.112 4.901 1.00 0.00 25 ASN A N 17
ATOM 22880 C CA . ASN A 1 25 ? -2.246 -11.524 5.163 1.00 0.00 25 ASN A CA 17
ATOM 22881 C C . ASN A 1 25 ? -0.949 -12.298 4.918 1.00 0.00 25 ASN A C 17
ATOM 22882 O O . ASN A 1 25 ? -0.277 -12.704 5.865 1.00 0.00 25 ASN A O 17
ATOM 22893 N N . LYS A 1 26 ? -0.637 -12.478 3.644 1.00 0.00 26 LYS A N 17
ATOM 22894 C CA . LYS A 1 26 ? 0.568 -13.196 3.263 1.00 0.00 26 LYS A CA 17
ATOM 22895 C C . LYS A 1 26 ? 0.829 -12.990 1.770 1.00 0.00 26 LYS A C 17
ATOM 22896 O O . LYS A 1 26 ? 1.239 -13.918 1.074 1.00 0.00 26 LYS A O 17
ATOM 22915 N N . THR A 1 27 ? 0.580 -11.769 1.321 1.00 0.00 27 THR A N 17
ATOM 22916 C CA . THR A 1 27 ? 0.783 -11.429 -0.077 1.00 0.00 27 THR A CA 17
ATOM 22917 C C . THR A 1 27 ? 1.672 -10.190 -0.202 1.00 0.00 27 THR A C 17
ATOM 22918 O O . THR A 1 27 ? 1.662 -9.324 0.672 1.00 0.00 27 THR A O 17
ATOM 22929 N N . LYS A 1 28 ? 2.420 -10.145 -1.295 1.00 0.00 28 LYS A N 17
ATOM 22930 C CA . LYS A 1 28 ? 3.313 -9.026 -1.545 1.00 0.00 28 LYS A CA 17
ATOM 22931 C C . LYS A 1 28 ? 3.049 -8.472 -2.946 1.00 0.00 28 LYS A C 17
ATOM 22932 O O . LYS A 1 28 ? 3.529 -9.023 -3.936 1.00 0.00 28 LYS A O 17
ATOM 22951 N N . HIS A 1 29 ? 2.287 -7.389 -2.986 1.00 0.00 29 HIS A N 17
ATOM 22952 C CA . HIS A 1 29 ? 1.953 -6.754 -4.249 1.00 0.00 29 HIS A CA 17
ATOM 22953 C C . HIS A 1 29 ? 2.956 -5.637 -4.543 1.00 0.00 29 HIS A C 17
ATOM 22954 O O . HIS A 1 29 ? 3.124 -4.721 -3.738 1.00 0.00 29 HIS A O 17
ATOM 22968 N N . ASP A 1 30 ? 3.597 -5.748 -5.697 1.00 0.00 30 ASP A N 17
ATOM 22969 C CA . ASP A 1 30 ? 4.579 -4.759 -6.106 1.00 0.00 30 ASP A CA 17
ATOM 22970 C C . ASP A 1 30 ? 3.859 -3.553 -6.713 1.00 0.00 30 ASP A C 17
ATOM 22971 O O . ASP A 1 30 ? 3.237 -3.663 -7.769 1.00 0.00 30 ASP A O 17
ATOM 22980 N N . VAL A 1 31 ? 3.967 -2.429 -6.020 1.00 0.00 31 VAL A N 17
ATOM 22981 C CA . VAL A 1 31 ? 3.334 -1.204 -6.477 1.00 0.00 31 VAL A CA 17
ATOM 22982 C C . VAL A 1 31 ? 4.301 -0.033 -6.285 1.00 0.00 31 VAL A C 17
ATOM 22983 O O . VAL A 1 31 ? 4.985 0.051 -5.267 1.00 0.00 31 VAL A O 17
ATOM 22996 N N . LYS A 1 32 ? 4.325 0.841 -7.281 1.00 0.00 32 LYS A N 17
ATOM 22997 C CA . LYS A 1 32 ? 5.197 2.003 -7.235 1.00 0.00 32 LYS A CA 17
ATOM 22998 C C . LYS A 1 32 ? 4.355 3.256 -6.986 1.00 0.00 32 LYS A C 17
ATOM 22999 O O . LYS A 1 32 ? 3.349 3.476 -7.659 1.00 0.00 32 LYS A O 17
ATOM 23018 N N . VAL A 1 33 ? 4.798 4.046 -6.019 1.00 0.00 33 VAL A N 17
ATOM 23019 C CA . VAL A 1 33 ? 4.099 5.271 -5.674 1.00 0.00 33 VAL A CA 17
ATOM 23020 C C . VAL A 1 33 ? 5.118 6.343 -5.282 1.00 0.00 33 VAL A C 17
ATOM 23021 O O . VAL A 1 33 ? 6.208 6.024 -4.808 1.00 0.00 33 VAL A O 17
ATOM 23034 N N . PRO A 1 34 ? 4.718 7.624 -5.500 1.00 0.00 34 PRO A N 17
ATOM 23035 C CA . PRO A 1 34 ? 5.585 8.744 -5.174 1.00 0.00 34 PRO A CA 17
ATOM 23036 C C . PRO A 1 34 ? 5.633 8.979 -3.663 1.00 0.00 34 PRO A C 17
ATOM 23037 O O . PRO A 1 34 ? 4.643 8.763 -2.966 1.00 0.00 34 PRO A O 17
ATOM 23048 N N . LEU A 1 35 ? 6.795 9.419 -3.202 1.00 0.00 35 LEU A N 17
ATOM 23049 C CA . LEU A 1 35 ? 6.985 9.686 -1.786 1.00 0.00 35 LEU A CA 17
ATOM 23050 C C . LEU A 1 35 ? 6.260 10.981 -1.414 1.00 0.00 35 LEU A C 17
ATOM 23051 O O . LEU A 1 35 ? 6.001 11.236 -0.239 1.00 0.00 35 LEU A O 17
ATOM 23067 N N . ASP A 1 36 ? 5.953 11.765 -2.438 1.00 0.00 36 ASP A N 17
ATOM 23068 C CA . ASP A 1 36 ? 5.263 13.027 -2.233 1.00 0.00 36 ASP A CA 17
ATOM 23069 C C . ASP A 1 36 ? 3.837 12.752 -1.753 1.00 0.00 36 ASP A C 17
ATOM 23070 O O . ASP A 1 36 ? 3.180 13.637 -1.207 1.00 0.00 36 ASP A O 17
ATOM 23079 N N . SER A 1 37 ? 3.399 11.521 -1.974 1.00 0.00 37 SER A N 17
ATOM 23080 C CA . SER A 1 37 ? 2.063 11.118 -1.572 1.00 0.00 37 SER A CA 17
ATOM 23081 C 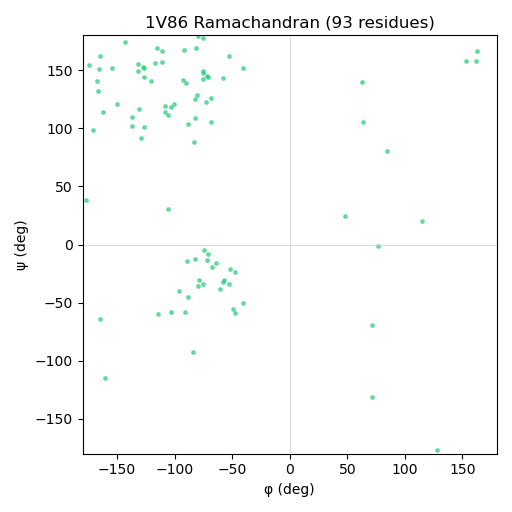C . SER A 1 37 ? 1.879 11.341 -0.069 1.00 0.00 37 SER A C 17
ATOM 23082 O O . SER A 1 37 ? 2.835 11.237 0.698 1.00 0.00 37 SER A O 17
ATOM 23090 N N . THR A 1 38 ? 0.645 11.643 0.306 1.00 0.00 38 THR A N 17
ATOM 23091 C CA . THR A 1 38 ? 0.324 11.881 1.703 1.00 0.00 38 THR A CA 17
ATOM 23092 C C . THR A 1 38 ? -0.058 10.571 2.393 1.00 0.00 38 THR A C 17
ATOM 23093 O O . THR A 1 38 ? -0.708 9.716 1.794 1.00 0.00 38 THR A O 17
ATOM 23104 N N . GLY A 1 39 ? 0.363 10.454 3.644 1.00 0.00 39 GLY A N 17
ATOM 23105 C CA . GLY A 1 39 ? 0.073 9.262 4.423 1.00 0.00 39 GLY A CA 17
ATOM 23106 C C . GLY A 1 39 ? -1.368 8.797 4.198 1.00 0.00 39 GLY A C 17
ATOM 23107 O O . GLY A 1 39 ? -1.671 7.613 4.335 1.00 0.00 39 GLY A O 17
ATOM 23111 N N . SER A 1 40 ? -2.218 9.755 3.857 1.00 0.00 40 SER A N 17
ATOM 23112 C CA . SER A 1 40 ? -3.620 9.459 3.613 1.00 0.00 40 SER A CA 17
ATOM 23113 C C . SER A 1 40 ? -3.776 8.736 2.274 1.00 0.00 40 SER A C 17
ATOM 23114 O O . SER A 1 40 ? -4.472 7.725 2.187 1.00 0.00 40 SER A O 17
ATOM 23122 N N . GLU A 1 41 ? -3.116 9.281 1.262 1.00 0.00 41 GLU A N 17
ATOM 23123 C CA . GLU A 1 41 ? -3.173 8.701 -0.069 1.00 0.00 41 GLU A CA 17
ATOM 23124 C C . GLU A 1 41 ? -2.895 7.198 -0.004 1.00 0.00 41 GLU A C 17
ATOM 23125 O O . GLU A 1 41 ? -3.530 6.415 -0.709 1.00 0.00 41 GLU A O 17
ATOM 23137 N N . LEU A 1 42 ? -1.945 6.840 0.847 1.00 0.00 42 LEU A N 17
ATOM 23138 C CA . LEU A 1 42 ? -1.575 5.445 1.012 1.00 0.00 42 LEU A CA 17
ATOM 23139 C C . LEU A 1 42 ? -2.838 4.582 1.005 1.00 0.00 42 LEU A C 17
ATOM 23140 O O . LEU A 1 42 ? -2.923 3.605 0.263 1.00 0.00 42 LEU A O 17
ATOM 23156 N N . LYS A 1 43 ? -3.789 4.975 1.840 1.00 0.00 43 LYS A N 17
ATOM 23157 C CA . LYS A 1 43 ? -5.044 4.250 1.939 1.00 0.00 43 LYS A CA 17
ATOM 23158 C C . LYS A 1 43 ? -5.588 3.986 0.534 1.00 0.00 43 LYS A C 17
ATOM 23159 O O . LYS A 1 43 ? -5.727 2.835 0.124 1.00 0.00 43 LYS A O 17
ATOM 23178 N N . GLN A 1 44 ? -5.883 5.072 -0.166 1.00 0.00 44 GLN A N 17
ATOM 23179 C CA . GLN A 1 44 ? -6.408 4.973 -1.517 1.00 0.00 44 GLN A CA 17
ATOM 23180 C C . GLN A 1 44 ? -5.394 4.285 -2.432 1.00 0.00 44 GLN A C 17
ATOM 23181 O O . GLN A 1 44 ? -5.752 3.785 -3.498 1.00 0.00 44 GLN A O 17
ATOM 23195 N N . LYS A 1 45 ? -4.147 4.280 -1.983 1.00 0.00 45 LYS A N 17
ATOM 23196 C CA . LYS A 1 45 ? -3.078 3.662 -2.748 1.00 0.00 45 LYS A CA 17
ATOM 23197 C C . LYS A 1 45 ? -3.089 2.151 -2.503 1.00 0.00 45 LYS A C 17
ATOM 23198 O O . LYS A 1 45 ? -2.708 1.374 -3.377 1.00 0.00 45 LYS A O 17
ATOM 23217 N N . ILE A 1 46 ? -3.530 1.781 -1.310 1.00 0.00 46 ILE A N 17
ATOM 23218 C CA . ILE A 1 46 ? -3.596 0.378 -0.938 1.00 0.00 46 ILE A CA 17
ATOM 23219 C C . ILE A 1 46 ? -4.972 -0.180 -1.309 1.00 0.00 46 ILE A C 17
ATOM 23220 O O . ILE A 1 46 ? -5.083 -1.318 -1.762 1.00 0.00 46 ILE A O 17
ATOM 23236 N N . HIS A 1 47 ? -5.986 0.648 -1.104 1.00 0.00 47 HIS A N 17
ATOM 23237 C CA . HIS A 1 47 ? -7.349 0.252 -1.411 1.00 0.00 47 HIS A CA 17
ATOM 23238 C C . HIS A 1 47 ? -7.488 0.016 -2.916 1.00 0.00 47 HIS A C 17
ATOM 23239 O O . HIS A 1 47 ? -8.282 -0.820 -3.346 1.00 0.00 47 HIS A O 17
ATOM 23253 N N . SER A 1 48 ? -6.704 0.766 -3.676 1.00 0.00 48 SER A N 17
ATOM 23254 C CA . SER A 1 48 ? -6.730 0.649 -5.124 1.00 0.00 48 SER A CA 17
ATOM 23255 C C . SER A 1 48 ? -6.177 -0.714 -5.548 1.00 0.00 48 SER A C 17
ATOM 23256 O O . SER A 1 48 ? -6.314 -1.110 -6.704 1.00 0.00 48 SER A O 17
ATOM 23264 N N . ILE A 1 49 ? -5.565 -1.393 -4.589 1.00 0.00 49 ILE A N 17
ATOM 23265 C CA . ILE A 1 49 ? -4.991 -2.702 -4.848 1.00 0.00 49 ILE A CA 17
ATOM 23266 C C . ILE A 1 49 ? -5.754 -3.757 -4.045 1.00 0.00 49 ILE A C 17
ATOM 23267 O O . ILE A 1 49 ? -6.337 -4.677 -4.617 1.00 0.00 49 ILE A O 17
ATOM 23283 N N . THR A 1 50 ? -5.727 -3.588 -2.731 1.00 0.00 50 THR A N 17
ATOM 23284 C CA . THR A 1 50 ? -6.409 -4.515 -1.843 1.00 0.00 50 THR A CA 17
ATOM 23285 C C . THR A 1 50 ? -7.873 -4.671 -2.258 1.00 0.00 50 THR A C 17
ATOM 23286 O O . THR A 1 50 ? -8.447 -5.751 -2.128 1.00 0.00 50 THR A O 17
ATOM 23297 N N . GLY A 1 51 ? -8.435 -3.576 -2.749 1.00 0.00 51 GLY A N 17
ATOM 23298 C CA . GLY A 1 51 ? -9.822 -3.578 -3.184 1.00 0.00 51 GLY A CA 17
ATOM 23299 C C . GLY A 1 51 ? -10.771 -3.456 -1.990 1.00 0.00 51 GLY A C 17
ATOM 23300 O O . GLY A 1 51 ? -11.983 -3.340 -2.166 1.00 0.00 51 GLY A O 17
ATOM 23304 N N . LEU A 1 52 ? -10.184 -3.486 -0.803 1.00 0.00 52 LEU A N 17
ATOM 23305 C CA . LEU A 1 52 ? -10.962 -3.380 0.419 1.00 0.00 52 LEU A CA 17
ATOM 23306 C C . LEU A 1 52 ? -11.098 -1.906 0.807 1.00 0.00 52 LEU A C 17
ATOM 23307 O O . LEU A 1 52 ? -10.406 -1.050 0.257 1.00 0.00 52 LEU A O 17
ATOM 23323 N N . PRO A 1 53 ? -12.018 -1.648 1.775 1.00 0.00 53 PRO A N 17
ATOM 23324 C CA . PRO A 1 53 ? -12.253 -0.293 2.242 1.00 0.00 53 PRO A CA 17
ATOM 23325 C C . PRO A 1 53 ? -11.115 0.180 3.149 1.00 0.00 53 PRO A C 17
ATOM 23326 O O . PRO A 1 53 ? -10.561 -0.606 3.916 1.00 0.00 53 PRO A O 17
ATOM 23337 N N . PRO A 1 54 ? -10.792 1.495 3.028 1.00 0.00 54 PRO A N 17
ATOM 23338 C CA . PRO A 1 54 ? -9.730 2.082 3.828 1.00 0.00 54 PRO A CA 17
ATOM 23339 C C . PRO A 1 54 ? -10.184 2.290 5.274 1.00 0.00 54 PRO A C 17
ATOM 23340 O O . PRO A 1 54 ? -9.377 2.213 6.199 1.00 0.00 54 PRO A O 17
ATOM 23351 N N . ALA A 1 55 ? -11.474 2.551 5.423 1.00 0.00 55 ALA A N 17
ATOM 23352 C CA . ALA A 1 55 ? -12.046 2.771 6.741 1.00 0.00 55 ALA A CA 17
ATOM 23353 C C . ALA A 1 55 ? -11.757 1.558 7.627 1.00 0.00 55 ALA A C 17
ATOM 23354 O O . ALA A 1 55 ? -11.602 1.693 8.840 1.00 0.00 55 ALA A O 17
ATOM 23361 N N . MET A 1 56 ? -11.693 0.400 6.987 1.00 0.00 56 MET A N 17
ATOM 23362 C CA . MET A 1 56 ? -11.425 -0.837 7.702 1.00 0.00 56 MET A CA 17
ATOM 23363 C C . MET A 1 56 ? -9.989 -1.308 7.463 1.00 0.00 56 MET A C 17
ATOM 23364 O O . MET A 1 56 ? -9.712 -2.506 7.495 1.00 0.00 56 MET A O 17
ATOM 23378 N N . GLN A 1 57 ? -9.114 -0.341 7.230 1.00 0.00 57 GLN A N 17
ATOM 23379 C CA . GLN A 1 57 ? -7.713 -0.642 6.986 1.00 0.00 57 GLN A CA 17
ATOM 23380 C C . GLN A 1 57 ? -6.849 -0.106 8.129 1.00 0.00 57 GLN A C 17
ATOM 23381 O O . GLN A 1 57 ? -7.234 0.842 8.812 1.00 0.00 57 GLN A O 17
ATOM 23395 N N . LYS A 1 58 ? -5.696 -0.736 8.302 1.00 0.00 58 LYS A N 17
ATOM 23396 C CA . LYS A 1 58 ? -4.773 -0.334 9.351 1.00 0.00 58 LYS A CA 17
ATOM 23397 C C . LYS A 1 58 ? -3.380 -0.136 8.750 1.00 0.00 58 LYS A C 17
ATOM 23398 O O . LYS A 1 58 ? -2.595 -1.080 8.669 1.00 0.00 58 LYS A O 17
ATOM 23417 N N . VAL A 1 59 ? -3.116 1.097 8.344 1.00 0.00 59 VAL A N 17
ATOM 23418 C CA . VAL A 1 59 ? -1.831 1.430 7.753 1.00 0.00 59 VAL A CA 17
ATOM 23419 C C . VAL A 1 59 ? -0.817 1.702 8.867 1.00 0.00 59 VAL A C 17
ATOM 23420 O O . VAL A 1 59 ? -0.951 2.674 9.609 1.00 0.00 59 VAL A O 17
ATOM 23433 N N . MET A 1 60 ? 0.173 0.826 8.948 1.00 0.00 60 MET A N 17
ATOM 23434 C CA . MET A 1 60 ? 1.209 0.959 9.959 1.00 0.00 60 MET A CA 17
ATOM 23435 C C . MET A 1 60 ? 2.533 0.369 9.468 1.00 0.00 60 MET A C 17
ATOM 23436 O O . MET A 1 60 ? 2.607 -0.815 9.143 1.00 0.00 60 MET A O 17
ATOM 23450 N N . TYR A 1 61 ? 3.545 1.223 9.429 1.00 0.00 61 TYR A N 17
ATOM 23451 C CA . TYR A 1 61 ? 4.862 0.802 8.983 1.00 0.00 61 TYR A CA 17
ATOM 23452 C C . TYR A 1 61 ? 5.933 1.168 10.013 1.00 0.00 61 TYR A C 17
ATOM 23453 O O . TYR A 1 61 ? 6.334 2.326 10.112 1.00 0.00 61 TYR A O 17
ATOM 23471 N N . LYS A 1 62 ? 6.366 0.158 10.754 1.00 0.00 62 LYS A N 17
ATOM 23472 C CA . LYS A 1 62 ? 7.382 0.359 11.773 1.00 0.00 62 LYS A CA 17
ATOM 23473 C C . LYS A 1 62 ? 6.979 1.536 12.664 1.00 0.00 62 LYS A C 17
ATOM 23474 O O . LYS A 1 62 ? 7.829 2.158 13.299 1.00 0.00 62 LYS A O 17
ATOM 23493 N N . GLY A 1 63 ? 5.682 1.805 12.682 1.00 0.00 63 GLY A N 17
ATOM 23494 C CA . GLY A 1 63 ? 5.156 2.896 13.485 1.00 0.00 63 GLY A CA 17
ATOM 23495 C C . GLY A 1 63 ? 3.914 3.508 12.833 1.00 0.00 63 GLY A C 17
ATOM 23496 O O . GLY A 1 63 ? 3.711 3.372 11.627 1.00 0.00 63 GLY A O 17
ATOM 23500 N N . LEU A 1 64 ? 3.115 4.168 13.659 1.00 0.00 64 LEU A N 17
ATOM 23501 C CA . LEU A 1 64 ? 1.899 4.800 13.177 1.00 0.00 64 LEU A CA 17
ATOM 23502 C C . LEU A 1 64 ? 2.239 5.725 12.007 1.00 0.00 64 LEU A C 17
ATOM 23503 O O . LEU A 1 64 ? 3.247 6.429 12.040 1.00 0.00 64 LEU A O 17
ATOM 23519 N N . VAL A 1 65 ? 1.378 5.694 11.000 1.00 0.00 65 VAL A N 17
ATOM 23520 C CA . VAL A 1 65 ? 1.575 6.521 9.822 1.00 0.00 65 VAL A CA 17
ATOM 23521 C C . VAL A 1 65 ? 0.567 7.672 9.838 1.00 0.00 65 VAL A C 17
ATOM 23522 O O . VAL A 1 65 ? -0.621 7.465 9.594 1.00 0.00 65 VAL A O 17
ATOM 23535 N N . PRO A 1 66 ? 1.091 8.891 10.135 1.00 0.00 66 PRO A N 17
ATOM 23536 C CA . PRO A 1 66 ? 0.251 10.075 10.186 1.00 0.00 66 PRO A CA 17
ATOM 23537 C C . PRO A 1 66 ? -0.125 10.542 8.779 1.00 0.00 66 PRO A C 17
ATOM 23538 O O . PRO A 1 66 ? 0.723 10.588 7.889 1.00 0.00 66 PRO A O 17
ATOM 23549 N N . GLU A 1 67 ? -1.398 10.876 8.620 1.00 0.00 67 GLU A N 17
ATOM 23550 C CA . GLU A 1 67 ? -1.896 11.337 7.336 1.00 0.00 67 GLU A CA 17
ATOM 23551 C C . GLU A 1 67 ? -1.558 12.816 7.136 1.00 0.00 67 GLU A C 17
ATOM 23552 O O . GLU A 1 67 ? -1.629 13.327 6.019 1.00 0.00 67 GLU A O 17
ATOM 23564 N N . ASP A 1 68 ? -1.199 13.462 8.235 1.00 0.00 68 ASP A N 17
ATOM 23565 C CA . ASP A 1 68 ? -0.850 14.872 8.195 1.00 0.00 68 ASP A CA 17
ATOM 23566 C C . ASP A 1 68 ? 0.588 15.023 7.694 1.00 0.00 68 ASP A C 17
ATOM 23567 O O . ASP A 1 68 ? 1.071 16.139 7.511 1.00 0.00 68 ASP A O 17
ATOM 23576 N N . LYS A 1 69 ? 1.231 13.884 7.486 1.00 0.00 69 LYS A N 17
ATOM 23577 C CA . LYS A 1 69 ? 2.604 13.875 7.010 1.00 0.00 69 LYS A CA 17
ATOM 23578 C C . LYS A 1 69 ? 2.732 12.883 5.852 1.00 0.00 69 LYS A C 17
ATOM 23579 O O . LYS A 1 69 ? 2.145 11.802 5.889 1.00 0.00 69 LYS A O 17
ATOM 23598 N N . THR A 1 70 ? 3.501 13.286 4.852 1.00 0.00 70 THR A N 17
ATOM 23599 C CA . THR A 1 70 ? 3.713 12.446 3.686 1.00 0.00 70 THR A CA 17
ATOM 23600 C C . THR A 1 70 ? 4.710 11.330 4.006 1.00 0.00 70 THR A C 17
ATOM 23601 O O . THR A 1 70 ? 5.400 11.382 5.024 1.00 0.00 70 THR A O 17
ATOM 23612 N N . LEU A 1 71 ? 4.754 10.347 3.119 1.00 0.00 71 LEU A N 17
ATOM 23613 C CA . LEU A 1 71 ? 5.655 9.220 3.295 1.00 0.00 71 LEU A CA 17
ATOM 23614 C C . LEU A 1 71 ? 7.068 9.740 3.565 1.00 0.00 71 LEU A C 17
ATOM 23615 O O . LEU A 1 71 ? 7.645 9.465 4.616 1.00 0.00 71 LEU A O 17
ATOM 23631 N N . ARG A 1 72 ? 7.586 10.483 2.598 1.00 0.00 72 ARG A N 17
ATOM 23632 C CA . ARG A 1 72 ? 8.921 11.044 2.718 1.00 0.00 72 ARG A CA 17
ATOM 23633 C C . ARG A 1 72 ? 9.036 11.870 4.001 1.00 0.00 72 ARG A C 17
ATOM 23634 O O . ARG A 1 72 ? 10.140 12.146 4.469 1.00 0.00 72 ARG A O 17
ATOM 23655 N N . GLU A 1 73 ? 7.881 12.241 4.533 1.00 0.00 73 GLU A N 17
ATOM 23656 C CA . GLU A 1 73 ? 7.838 13.030 5.753 1.00 0.00 73 GLU A CA 17
ATOM 23657 C C . GLU A 1 73 ? 7.818 12.113 6.978 1.00 0.00 73 GLU A C 17
ATOM 23658 O O . GLU A 1 73 ? 8.516 12.366 7.958 1.00 0.00 73 GLU A O 17
ATOM 23670 N N . ILE A 1 74 ? 7.011 11.067 6.881 1.00 0.00 74 ILE A N 17
ATOM 23671 C CA . ILE A 1 74 ? 6.891 10.111 7.969 1.00 0.00 74 ILE A CA 17
ATOM 23672 C C . ILE A 1 74 ? 8.127 9.209 7.988 1.00 0.00 74 ILE A C 17
ATOM 23673 O O . ILE A 1 74 ? 8.262 8.354 8.861 1.00 0.00 74 ILE A O 17
ATOM 23689 N N . LYS A 1 75 ? 8.997 9.431 7.014 1.00 0.00 75 LYS A N 17
ATOM 23690 C CA . LYS A 1 75 ? 10.218 8.649 6.908 1.00 0.00 75 LYS A CA 17
ATOM 23691 C C . LYS A 1 75 ? 9.927 7.361 6.136 1.00 0.00 75 LYS A C 17
ATOM 23692 O O . LYS A 1 75 ? 9.695 6.312 6.736 1.00 0.00 75 LYS A O 17
ATOM 23711 N N . VAL A 1 76 ? 9.949 7.481 4.817 1.00 0.00 76 VAL A N 17
ATOM 23712 C CA . VAL A 1 76 ? 9.691 6.339 3.957 1.00 0.00 76 VAL A CA 17
ATOM 23713 C C . VAL A 1 76 ? 10.704 6.331 2.810 1.00 0.00 76 VAL A C 17
ATOM 23714 O O . VAL A 1 76 ? 11.127 7.387 2.343 1.00 0.00 76 VAL A O 17
ATOM 23727 N N . THR A 1 77 ? 11.063 5.127 2.389 1.00 0.00 77 THR A N 17
ATOM 23728 C CA . THR A 1 77 ? 12.018 4.967 1.306 1.00 0.00 77 THR A CA 17
ATOM 23729 C C . THR A 1 77 ? 11.657 3.750 0.451 1.00 0.00 77 THR A C 17
ATOM 23730 O O . THR A 1 77 ? 10.607 3.139 0.647 1.00 0.00 77 THR A O 17
ATOM 23741 N N . SER A 1 78 ? 12.546 3.435 -0.479 1.00 0.00 78 SER A N 17
ATOM 23742 C CA . SER A 1 78 ? 12.334 2.303 -1.364 1.00 0.00 78 SER A CA 17
ATOM 23743 C C . SER A 1 78 ? 12.610 0.996 -0.617 1.00 0.00 78 SER A C 17
ATOM 23744 O O . SER A 1 78 ? 13.762 0.671 -0.333 1.00 0.00 78 SER A O 17
ATOM 23752 N N . GLY A 1 79 ? 11.534 0.282 -0.321 1.00 0.00 79 GLY A N 17
ATOM 23753 C CA . GLY A 1 79 ? 11.646 -0.981 0.387 1.00 0.00 79 GLY A CA 17
ATOM 23754 C C . GLY A 1 79 ? 10.977 -0.901 1.761 1.00 0.00 79 GLY A C 17
ATOM 23755 O O . GLY A 1 79 ? 11.309 -1.670 2.663 1.00 0.00 79 GLY A O 17
ATOM 23759 N N . ALA A 1 80 ? 10.047 0.035 1.877 1.00 0.00 80 ALA A N 17
ATOM 23760 C CA . ALA A 1 80 ? 9.329 0.226 3.126 1.00 0.00 80 ALA A CA 17
ATOM 23761 C C . ALA A 1 80 ? 8.156 -0.754 3.188 1.00 0.00 80 ALA A C 17
ATOM 23762 O O . ALA A 1 80 ? 7.281 -0.737 2.323 1.00 0.00 80 ALA A O 17
ATOM 23769 N N . LYS A 1 81 ? 8.174 -1.585 4.220 1.00 0.00 81 LYS A N 17
ATOM 23770 C CA . LYS A 1 81 ? 7.122 -2.570 4.407 1.00 0.00 81 LYS A CA 17
ATOM 23771 C C . LYS A 1 81 ? 5.813 -1.854 4.745 1.00 0.00 81 LYS A C 17
ATOM 23772 O O . LYS A 1 81 ? 5.821 -0.818 5.408 1.00 0.00 81 LYS A O 17
ATOM 23791 N N . ILE A 1 82 ? 4.720 -2.435 4.273 1.00 0.00 82 ILE A N 17
ATOM 23792 C CA . ILE A 1 82 ? 3.405 -1.865 4.516 1.00 0.00 82 ILE A CA 17
ATOM 23793 C C . ILE A 1 82 ? 2.423 -2.987 4.857 1.00 0.00 82 ILE A C 17
ATOM 23794 O O . ILE A 1 82 ? 2.021 -3.753 3.982 1.00 0.00 82 ILE A O 17
ATOM 23810 N N . MET A 1 83 ? 2.064 -3.050 6.131 1.00 0.00 83 MET A N 17
ATOM 23811 C CA . MET A 1 83 ? 1.137 -4.066 6.598 1.00 0.00 83 MET A CA 17
ATOM 23812 C C . MET A 1 83 ? -0.311 -3.587 6.471 1.00 0.00 83 MET A C 17
ATOM 23813 O O . MET A 1 83 ? -0.637 -2.471 6.873 1.00 0.00 83 MET A O 17
ATOM 23827 N N . VAL A 1 84 ? -1.141 -4.454 5.911 1.00 0.00 84 VAL A N 17
ATOM 23828 C CA . VAL A 1 84 ? -2.546 -4.134 5.726 1.00 0.00 84 VAL A CA 17
ATOM 23829 C C . VAL A 1 84 ? -3.400 -5.137 6.504 1.00 0.00 84 VAL A C 17
ATOM 23830 O O . VAL A 1 84 ? -3.110 -6.332 6.508 1.00 0.00 84 VAL A O 17
ATOM 23843 N N . VAL A 1 85 ? -4.436 -4.613 7.143 1.00 0.00 85 VAL A N 17
ATOM 23844 C CA . VAL A 1 85 ? -5.334 -5.448 7.922 1.00 0.00 85 VAL A CA 17
ATOM 23845 C C . VAL A 1 85 ? -6.595 -5.736 7.104 1.00 0.00 85 VAL A C 17
ATOM 23846 O O . VAL A 1 85 ? -6.803 -5.140 6.048 1.00 0.00 85 VAL A O 17
ATOM 23859 N N . GLY A 1 86 ? -7.404 -6.648 7.623 1.00 0.00 86 GLY A N 17
ATOM 23860 C CA . GLY A 1 86 ? -8.638 -7.021 6.954 1.00 0.00 86 GLY A CA 17
ATOM 23861 C C . GLY A 1 86 ? -8.555 -8.447 6.406 1.00 0.00 86 GLY A C 17
ATOM 23862 O O . GLY A 1 86 ? -7.627 -9.187 6.729 1.00 0.00 86 GLY A O 17
ATOM 23866 N N . SER A 1 87 ? -9.539 -8.790 5.587 1.00 0.00 87 SER A N 17
ATOM 23867 C CA . SER A 1 87 ? -9.589 -10.115 4.991 1.00 0.00 87 SER A CA 17
ATOM 23868 C C . SER A 1 87 ? -9.614 -11.181 6.088 1.00 0.00 87 SER A C 17
ATOM 23869 O O . SER A 1 87 ? -8.586 -11.477 6.695 1.00 0.00 87 SER A O 17
ATOM 23877 N N . THR A 1 88 ? -10.799 -11.730 6.308 1.00 0.00 88 THR A N 17
ATOM 23878 C CA . THR A 1 88 ? -10.972 -12.757 7.321 1.00 0.00 88 THR A CA 17
ATOM 23879 C C . THR A 1 88 ? -12.145 -13.671 6.960 1.00 0.00 88 THR A C 17
ATOM 23880 O O . THR A 1 88 ? -13.150 -13.212 6.419 1.00 0.00 88 THR A O 17
ATOM 23891 N N . ILE A 1 89 ? -11.978 -14.947 7.274 1.00 0.00 89 ILE A N 17
ATOM 23892 C CA . ILE A 1 89 ? -13.010 -15.929 6.989 1.00 0.00 89 ILE A CA 17
ATOM 23893 C C . ILE A 1 89 ? -13.545 -15.704 5.573 1.00 0.00 89 ILE A C 17
ATOM 23894 O O . ILE A 1 89 ? -14.655 -15.204 5.397 1.00 0.00 89 ILE A O 17
ATOM 23910 N N . SER A 1 90 ? -12.731 -16.085 4.600 1.00 0.00 90 SER A N 17
ATOM 23911 C CA . SER A 1 90 ? -13.108 -15.932 3.205 1.00 0.00 90 SER A CA 17
ATOM 23912 C C . SER A 1 90 ? -13.325 -14.452 2.881 1.00 0.00 90 SER A C 17
ATOM 23913 O O . SER A 1 90 ? -14.160 -13.794 3.500 1.00 0.00 90 SER A O 17
ATOM 23921 N N . GLY A 1 91 ? -12.559 -13.973 1.912 1.00 0.00 91 GLY A N 17
ATOM 23922 C CA . GLY A 1 91 ? -12.657 -12.583 1.499 1.00 0.00 91 GLY A CA 17
ATOM 23923 C C . GLY A 1 91 ? -13.365 -12.462 0.148 1.00 0.00 91 GLY A C 17
ATOM 23924 O O . GLY A 1 91 ? -13.888 -13.445 -0.373 1.00 0.00 91 GLY A O 17
ATOM 23928 N N . PRO A 1 92 ? -13.359 -11.214 -0.393 1.00 0.00 92 PRO A N 17
ATOM 23929 C CA . PRO A 1 92 ? -13.994 -10.951 -1.673 1.00 0.00 92 PRO A CA 17
ATOM 23930 C C . PRO A 1 92 ? -13.148 -11.494 -2.827 1.00 0.00 92 PRO A C 17
ATOM 23931 O O . PRO A 1 92 ? -12.192 -10.851 -3.257 1.00 0.00 92 PRO A O 17
ATOM 23942 N N . SER A 1 93 ? -13.531 -12.673 -3.296 1.00 0.00 93 SER A N 17
ATOM 23943 C CA . SER A 1 93 ? -12.820 -13.309 -4.391 1.00 0.00 93 SER A CA 17
ATOM 23944 C C . SER A 1 93 ? -13.631 -13.188 -5.683 1.00 0.00 93 SER A C 17
ATOM 23945 O O . SER A 1 93 ? -14.829 -13.467 -5.696 1.00 0.00 93 SER A O 17
ATOM 23953 N N . SER A 1 94 ? -12.946 -12.772 -6.738 1.00 0.00 94 SER A N 17
ATOM 23954 C CA . SER A 1 94 ? -13.588 -12.611 -8.031 1.00 0.00 94 SER A CA 17
ATOM 23955 C C . SER A 1 94 ? -14.904 -11.846 -7.870 1.00 0.00 94 SER A C 17
ATOM 23956 O O . SER A 1 94 ? -15.937 -12.439 -7.562 1.00 0.00 94 SER A O 17
ATOM 23964 N N . GLY A 1 95 ? -14.824 -10.541 -8.087 1.00 0.00 95 GLY A N 17
ATOM 23965 C CA . GLY A 1 95 ? -15.995 -9.690 -7.970 1.00 0.00 95 GLY A CA 17
ATOM 23966 C C . GLY A 1 95 ? -16.172 -8.826 -9.220 1.00 0.00 95 GLY A C 17
ATOM 23967 O O . GLY A 1 95 ? -17.126 -9.009 -9.975 1.00 0.00 95 GLY A O 17
ATOM 23971 N N . GLY A 1 1 ? 23.527 -1.265 -42.209 1.00 0.00 1 GLY A N 18
ATOM 23972 C CA . GLY A 1 1 ? 22.852 -0.696 -41.055 1.00 0.00 1 GLY A CA 18
ATOM 23973 C C . GLY A 1 1 ? 21.512 -1.392 -40.805 1.00 0.00 1 GLY A C 18
ATOM 23974 O O . GLY A 1 1 ? 20.787 -1.705 -41.748 1.00 0.00 1 GLY A O 18
ATOM 23978 N N . SER A 1 2 ? 21.224 -1.612 -39.531 1.00 0.00 2 SER A N 18
ATOM 23979 C CA . SER A 1 2 ? 19.984 -2.265 -39.146 1.00 0.00 2 SER A CA 18
ATOM 23980 C C . SER A 1 2 ? 19.773 -2.137 -37.636 1.00 0.00 2 SER A C 18
ATOM 23981 O O . SER A 1 2 ? 20.736 -2.076 -36.874 1.00 0.00 2 SER A O 18
ATOM 23989 N N . SER A 1 3 ? 18.506 -2.100 -37.250 1.00 0.00 3 SER A N 18
ATOM 23990 C CA . SER A 1 3 ? 18.155 -1.980 -35.845 1.00 0.00 3 SER A CA 18
ATOM 23991 C C . SER A 1 3 ? 16.637 -2.055 -35.676 1.00 0.00 3 SER A C 18
ATOM 23992 O O . SER A 1 3 ? 15.894 -1.936 -36.649 1.00 0.00 3 SER A O 18
ATOM 24000 N N . GLY A 1 4 ? 16.220 -2.252 -34.434 1.00 0.00 4 GLY A N 18
ATOM 24001 C CA . GLY A 1 4 ? 14.803 -2.344 -34.125 1.00 0.00 4 GLY A CA 18
ATOM 24002 C C . GLY A 1 4 ? 14.584 -2.927 -32.727 1.00 0.00 4 GLY A C 18
ATOM 24003 O O . GLY A 1 4 ? 15.019 -4.041 -32.440 1.00 0.00 4 GLY A O 18
ATOM 24007 N N . SER A 1 5 ? 13.909 -2.147 -31.896 1.00 0.00 5 SER A N 18
ATOM 24008 C CA . SER A 1 5 ? 13.626 -2.571 -30.535 1.00 0.00 5 SER A CA 18
ATOM 24009 C C . SER A 1 5 ? 12.627 -1.612 -29.885 1.00 0.00 5 SER A C 18
ATOM 24010 O O . SER A 1 5 ? 12.626 -0.417 -30.179 1.00 0.00 5 SER A O 18
ATOM 24018 N N . SER A 1 6 ? 11.800 -2.171 -29.013 1.00 0.00 6 SER A N 18
ATOM 24019 C CA . SER A 1 6 ? 10.798 -1.380 -28.319 1.00 0.00 6 SER A CA 18
ATOM 24020 C C . SER A 1 6 ? 10.103 -2.233 -27.256 1.00 0.00 6 SER A C 18
ATOM 24021 O O . SER A 1 6 ? 10.241 -3.455 -27.248 1.00 0.00 6 SER A O 18
ATOM 24029 N N . GLY A 1 7 ? 9.371 -1.554 -26.385 1.00 0.00 7 GLY A N 18
ATOM 24030 C CA . GLY A 1 7 ? 8.653 -2.234 -25.320 1.00 0.00 7 GLY A CA 18
ATOM 24031 C C . GLY A 1 7 ? 8.881 -1.540 -23.975 1.00 0.00 7 GLY A C 18
ATOM 24032 O O . GLY A 1 7 ? 9.942 -1.685 -23.369 1.00 0.00 7 GLY A O 18
ATOM 24036 N N . ASP A 1 8 ? 7.867 -0.802 -23.548 1.00 0.00 8 ASP A N 18
ATOM 24037 C CA . ASP A 1 8 ? 7.943 -0.085 -22.286 1.00 0.00 8 ASP A CA 18
ATOM 24038 C C . ASP A 1 8 ? 6.538 0.356 -21.870 1.00 0.00 8 ASP A C 18
ATOM 24039 O O . ASP A 1 8 ? 5.773 0.860 -22.691 1.00 0.00 8 ASP A O 18
ATOM 24048 N N . ALA A 1 9 ? 6.242 0.152 -20.595 1.00 0.00 9 ALA A N 18
ATOM 24049 C CA . ALA A 1 9 ? 4.943 0.522 -20.060 1.00 0.00 9 ALA A CA 18
ATOM 24050 C C . ALA A 1 9 ? 5.119 1.088 -18.650 1.00 0.00 9 ALA A C 18
ATOM 24051 O O . ALA A 1 9 ? 6.055 0.718 -17.941 1.00 0.00 9 ALA A O 18
ATOM 24058 N N . GLY A 1 10 ? 4.206 1.975 -18.284 1.00 0.00 10 GLY A N 18
ATOM 24059 C CA . GLY A 1 10 ? 4.249 2.595 -16.970 1.00 0.00 10 GLY A CA 18
ATOM 24060 C C . GLY A 1 10 ? 4.522 4.096 -17.082 1.00 0.00 10 GLY A C 18
ATOM 24061 O O . GLY A 1 10 ? 4.581 4.640 -18.184 1.00 0.00 10 GLY A O 18
ATOM 24065 N N . GLY A 1 11 ? 4.680 4.724 -15.926 1.00 0.00 11 GLY A N 18
ATOM 24066 C CA . GLY A 1 11 ? 4.944 6.152 -15.880 1.00 0.00 11 GLY A CA 18
ATOM 24067 C C . GLY A 1 11 ? 5.099 6.635 -14.436 1.00 0.00 11 GLY A C 18
ATOM 24068 O O . GLY A 1 11 ? 4.803 5.898 -13.497 1.00 0.00 11 GLY A O 18
ATOM 24072 N N . GLY A 1 12 ? 5.561 7.869 -14.305 1.00 0.00 12 GLY A N 18
ATOM 24073 C CA . GLY A 1 12 ? 5.758 8.459 -12.992 1.00 0.00 12 GLY A CA 18
ATOM 24074 C C . GLY A 1 12 ? 5.761 9.987 -13.072 1.00 0.00 12 GLY A C 18
ATOM 24075 O O . GLY A 1 12 ? 6.059 10.557 -14.121 1.00 0.00 12 GLY A O 18
ATOM 24079 N N . VAL A 1 13 ? 5.427 10.608 -11.950 1.00 0.00 13 VAL A N 18
ATOM 24080 C CA . VAL A 1 13 ? 5.388 12.058 -11.880 1.00 0.00 13 VAL A CA 18
ATOM 24081 C C . VAL A 1 13 ? 6.510 12.551 -10.965 1.00 0.00 13 VAL A C 18
ATOM 24082 O O . VAL A 1 13 ? 6.647 12.081 -9.836 1.00 0.00 13 VAL A O 18
ATOM 24095 N N . GLY A 1 14 ? 7.285 13.491 -11.485 1.00 0.00 14 GLY A N 18
ATOM 24096 C CA . GLY A 1 14 ? 8.392 14.052 -10.729 1.00 0.00 14 GLY A CA 18
ATOM 24097 C C . GLY A 1 14 ? 9.635 13.167 -10.837 1.00 0.00 14 GLY A C 18
ATOM 24098 O O . GLY A 1 14 ? 10.606 13.533 -11.497 1.00 0.00 14 GLY A O 18
ATOM 24102 N N . LYS A 1 15 ? 9.564 12.019 -10.179 1.00 0.00 15 LYS A N 18
ATOM 24103 C CA . LYS A 1 15 ? 10.672 11.079 -10.194 1.00 0.00 15 LYS A CA 18
ATOM 24104 C C . LYS A 1 15 ? 10.123 9.653 -10.268 1.00 0.00 15 LYS A C 18
ATOM 24105 O O . LYS A 1 15 ? 8.940 9.452 -10.537 1.00 0.00 15 LYS A O 18
ATOM 24124 N N . GLU A 1 16 ? 11.009 8.698 -10.025 1.00 0.00 16 GLU A N 18
ATOM 24125 C CA . GLU A 1 16 ? 10.629 7.297 -10.061 1.00 0.00 16 GLU A CA 18
ATOM 24126 C C . GLU A 1 16 ? 9.954 6.896 -8.748 1.00 0.00 16 GLU A C 18
ATOM 24127 O O . GLU A 1 16 ? 10.584 6.910 -7.692 1.00 0.00 16 GLU A O 18
ATOM 24139 N N . LEU A 1 17 ? 8.680 6.547 -8.857 1.00 0.00 17 LEU A N 18
ATOM 24140 C CA . LEU A 1 17 ? 7.912 6.143 -7.691 1.00 0.00 17 LEU A CA 18
ATOM 24141 C C . LEU A 1 17 ? 8.787 5.272 -6.787 1.00 0.00 17 LEU A C 18
ATOM 24142 O O . LEU A 1 17 ? 9.682 4.578 -7.265 1.00 0.00 17 LEU A O 18
ATOM 24158 N N . VAL A 1 18 ? 8.497 5.338 -5.496 1.00 0.00 18 VAL A N 18
ATOM 24159 C CA . VAL A 1 18 ? 9.246 4.564 -4.520 1.00 0.00 18 VAL A CA 18
ATOM 24160 C C . VAL A 1 18 ? 8.684 3.142 -4.464 1.00 0.00 18 VAL A C 18
ATOM 24161 O O . VAL A 1 18 ? 7.488 2.934 -4.665 1.00 0.00 18 VAL A O 18
ATOM 24174 N N . ASP A 1 19 ? 9.574 2.199 -4.191 1.00 0.00 19 ASP A N 18
ATOM 24175 C CA . ASP A 1 19 ? 9.182 0.802 -4.106 1.00 0.00 19 ASP A CA 18
ATOM 24176 C C . ASP A 1 19 ? 8.675 0.504 -2.694 1.00 0.00 19 ASP A C 18
ATOM 24177 O O . ASP A 1 19 ? 9.306 0.887 -1.710 1.00 0.00 19 ASP A O 18
ATOM 24186 N N . LEU A 1 20 ? 7.540 -0.177 -2.639 1.00 0.00 20 LEU A N 18
ATOM 24187 C CA . LEU A 1 20 ? 6.941 -0.531 -1.363 1.00 0.00 20 LEU A CA 18
ATOM 24188 C C . LEU A 1 20 ? 6.274 -1.903 -1.481 1.00 0.00 20 LEU A C 18
ATOM 24189 O O . LEU A 1 20 ? 5.763 -2.260 -2.541 1.00 0.00 20 LEU A O 18
ATOM 24205 N N . LYS A 1 21 ? 6.302 -2.636 -0.377 1.00 0.00 21 LYS A N 18
ATOM 24206 C CA . LYS A 1 21 ? 5.707 -3.961 -0.343 1.00 0.00 21 LYS A CA 18
ATOM 24207 C C . LYS A 1 21 ? 4.346 -3.886 0.351 1.00 0.00 21 LYS A C 18
ATOM 24208 O O . LYS A 1 21 ? 4.262 -3.525 1.524 1.00 0.00 21 LYS A O 18
ATOM 24227 N N . ILE A 1 22 ? 3.313 -4.233 -0.402 1.00 0.00 22 ILE A N 18
ATOM 24228 C CA . ILE A 1 22 ? 1.959 -4.210 0.126 1.00 0.00 22 ILE A CA 18
ATOM 24229 C C . ILE A 1 22 ? 1.685 -5.518 0.870 1.00 0.00 22 ILE A C 18
ATOM 24230 O O . ILE A 1 22 ? 1.194 -6.480 0.281 1.00 0.00 22 ILE A O 18
ATOM 24246 N N . ILE A 1 23 ? 2.013 -5.512 2.154 1.00 0.00 23 ILE A N 18
ATOM 24247 C CA . ILE A 1 23 ? 1.808 -6.686 2.984 1.00 0.00 23 ILE A CA 18
ATOM 24248 C C . ILE A 1 23 ? 0.341 -6.751 3.415 1.00 0.00 23 ILE A C 18
ATOM 24249 O O . ILE A 1 23 ? -0.220 -5.757 3.873 1.00 0.00 23 ILE A O 18
ATOM 24265 N N . TRP A 1 24 ? -0.238 -7.932 3.253 1.00 0.00 24 TRP A N 18
ATOM 24266 C CA . TRP A 1 24 ? -1.629 -8.139 3.619 1.00 0.00 24 TRP A CA 18
ATOM 24267 C C . TRP A 1 24 ? -1.872 -9.647 3.717 1.00 0.00 24 TRP A C 18
ATOM 24268 O O . TRP A 1 24 ? -1.945 -10.335 2.700 1.00 0.00 24 TRP A O 18
ATOM 24289 N N . ASN A 1 25 ? -1.992 -10.115 4.951 1.00 0.00 25 ASN A N 18
ATOM 24290 C CA . ASN A 1 25 ? -2.225 -11.528 5.195 1.00 0.00 25 ASN A CA 18
ATOM 24291 C C . ASN A 1 25 ? -0.962 -12.318 4.844 1.00 0.00 25 ASN A C 18
ATOM 24292 O O . ASN A 1 25 ? -0.250 -12.784 5.732 1.00 0.00 25 ASN A O 18
ATOM 24303 N N . LYS A 1 26 ? -0.723 -12.443 3.547 1.00 0.00 26 LYS A N 18
ATOM 24304 C CA . LYS A 1 26 ? 0.442 -13.168 3.068 1.00 0.00 26 LYS A CA 18
ATOM 24305 C C . LYS A 1 26 ? 0.605 -12.926 1.566 1.00 0.00 26 LYS A C 18
ATOM 24306 O O . LYS A 1 26 ? 0.975 -13.835 0.824 1.00 0.00 26 LYS A O 18
ATOM 24325 N N . THR A 1 27 ? 0.320 -11.697 1.162 1.00 0.00 27 THR A N 18
ATOM 24326 C CA . THR A 1 27 ? 0.430 -11.324 -0.238 1.00 0.00 27 THR A CA 18
ATOM 24327 C C . THR A 1 27 ? 1.427 -10.176 -0.407 1.00 0.00 27 THR A C 18
ATOM 24328 O O . THR A 1 27 ? 1.539 -9.313 0.463 1.00 0.00 27 THR A O 18
ATOM 24339 N N . LYS A 1 28 ? 2.125 -10.201 -1.533 1.00 0.00 28 LYS A N 18
ATOM 24340 C CA . LYS A 1 28 ? 3.109 -9.173 -1.827 1.00 0.00 28 LYS A CA 18
ATOM 24341 C C . LYS A 1 28 ? 2.790 -8.543 -3.185 1.00 0.00 28 LYS A C 18
ATOM 24342 O O . LYS A 1 28 ? 3.041 -9.147 -4.227 1.00 0.00 28 LYS A O 18
ATOM 24361 N N . HIS A 1 29 ? 2.244 -7.338 -3.129 1.00 0.00 29 HIS A N 18
ATOM 24362 C CA . HIS A 1 29 ? 1.889 -6.619 -4.341 1.00 0.00 29 HIS A CA 18
ATOM 24363 C C . HIS A 1 29 ? 2.906 -5.505 -4.594 1.00 0.00 29 HIS A C 18
ATOM 24364 O O . HIS A 1 29 ? 2.898 -4.484 -3.908 1.00 0.00 29 HIS A O 18
ATOM 24378 N N . ASP A 1 30 ? 3.759 -5.739 -5.581 1.00 0.00 30 ASP A N 18
ATOM 24379 C CA . ASP A 1 30 ? 4.781 -4.768 -5.933 1.00 0.00 30 ASP A CA 18
ATOM 24380 C C . ASP A 1 30 ? 4.121 -3.557 -6.595 1.00 0.00 30 ASP A C 18
ATOM 24381 O O . ASP A 1 30 ? 3.705 -3.627 -7.751 1.00 0.00 30 ASP A O 18
ATOM 24390 N N . VAL A 1 31 ? 4.045 -2.475 -5.835 1.00 0.00 31 VAL A N 18
ATOM 24391 C CA . VAL A 1 31 ? 3.443 -1.250 -6.333 1.00 0.00 31 VAL A CA 18
ATOM 24392 C C . VAL A 1 31 ? 4.429 -0.094 -6.158 1.00 0.00 31 VAL A C 18
ATOM 24393 O O . VAL A 1 31 ? 5.121 -0.012 -5.144 1.00 0.00 31 VAL A O 18
ATOM 24406 N N . LYS A 1 32 ? 4.462 0.771 -7.161 1.00 0.00 32 LYS A N 18
ATOM 24407 C CA . LYS A 1 32 ? 5.352 1.919 -7.130 1.00 0.00 32 LYS A CA 18
ATOM 24408 C C . LYS A 1 32 ? 4.526 3.196 -6.961 1.00 0.00 32 LYS A C 18
ATOM 24409 O O . LYS A 1 32 ? 3.701 3.523 -7.813 1.00 0.00 32 LYS A O 18
ATOM 24428 N N . VAL A 1 33 ? 4.775 3.882 -5.855 1.00 0.00 33 VAL A N 18
ATOM 24429 C CA . VAL A 1 33 ? 4.064 5.115 -5.563 1.00 0.00 33 VAL A CA 18
ATOM 24430 C C . VAL A 1 33 ? 5.074 6.213 -5.225 1.00 0.00 33 VAL A C 18
ATOM 24431 O O . VAL A 1 33 ? 6.174 5.927 -4.755 1.00 0.00 33 VAL A O 18
ATOM 24444 N N . PRO A 1 34 ? 4.654 7.480 -5.485 1.00 0.00 34 PRO A N 18
ATOM 24445 C CA . PRO A 1 34 ? 5.509 8.623 -5.214 1.00 0.00 34 PRO A CA 18
ATOM 24446 C C . PRO A 1 34 ? 5.575 8.915 -3.713 1.00 0.00 34 PRO A C 18
ATOM 24447 O O . PRO A 1 34 ? 4.617 8.659 -2.985 1.00 0.00 34 PRO A O 18
ATOM 24458 N N . LEU A 1 35 ? 6.714 9.447 -3.296 1.00 0.00 35 LEU A N 18
ATOM 24459 C CA . LEU A 1 35 ? 6.917 9.776 -1.895 1.00 0.00 35 LEU A CA 18
ATOM 24460 C C . LEU A 1 35 ? 6.076 11.003 -1.537 1.00 0.00 35 LEU A C 18
ATOM 24461 O O . LEU A 1 35 ? 5.782 11.238 -0.366 1.00 0.00 35 LEU A O 18
ATOM 24477 N N . ASP A 1 36 ? 5.711 11.752 -2.567 1.00 0.00 36 ASP A N 18
ATOM 24478 C CA . ASP A 1 36 ? 4.909 12.949 -2.376 1.00 0.00 36 ASP A CA 18
ATOM 24479 C C . ASP A 1 36 ? 3.508 12.549 -1.911 1.00 0.00 36 ASP A C 18
ATOM 24480 O O . ASP A 1 36 ? 2.730 13.396 -1.475 1.00 0.00 36 ASP A O 18
ATOM 24489 N N . SER A 1 37 ? 3.229 11.258 -2.019 1.00 0.00 37 SER A N 18
ATOM 24490 C CA . SER A 1 37 ? 1.935 10.736 -1.614 1.00 0.00 37 SER A CA 18
ATOM 24491 C C . SER A 1 37 ? 1.691 11.031 -0.133 1.00 0.00 37 SER A C 18
ATOM 24492 O O . SER A 1 37 ? 2.530 10.720 0.712 1.00 0.00 37 SER A O 18
ATOM 24500 N N . THR A 1 38 ? 0.540 11.627 0.138 1.00 0.00 38 THR A N 18
ATOM 24501 C CA . THR A 1 38 ? 0.175 11.968 1.502 1.00 0.00 38 THR A CA 18
ATOM 24502 C C . THR A 1 38 ? -0.212 10.708 2.281 1.00 0.00 38 THR A C 18
ATOM 24503 O O . THR A 1 38 ? -0.868 9.818 1.742 1.00 0.00 38 THR A O 18
ATOM 24514 N N . GLY A 1 39 ? 0.211 10.674 3.536 1.00 0.00 39 GLY A N 18
ATOM 24515 C CA . GLY A 1 39 ? -0.083 9.539 4.394 1.00 0.00 39 GLY A CA 18
ATOM 24516 C C . GLY A 1 39 ? -1.552 9.128 4.275 1.00 0.00 39 GLY A C 18
ATOM 24517 O O . GLY A 1 39 ? -1.900 7.975 4.526 1.00 0.00 39 GLY A O 18
ATOM 24521 N N . SER A 1 40 ? -2.375 10.093 3.891 1.00 0.00 40 SER A N 18
ATOM 24522 C CA . SER A 1 40 ? -3.798 9.846 3.736 1.00 0.00 40 SER A CA 18
ATOM 24523 C C . SER A 1 40 ? -4.061 9.114 2.418 1.00 0.00 40 SER A C 18
ATOM 24524 O O . SER A 1 40 ? -4.905 8.221 2.358 1.00 0.00 40 SER A O 18
ATOM 24532 N N . GLU A 1 41 ? -3.322 9.519 1.396 1.00 0.00 41 GLU A N 18
ATOM 24533 C CA . GLU A 1 41 ? -3.465 8.912 0.083 1.00 0.00 41 GLU A CA 18
ATOM 24534 C C . GLU A 1 41 ? -3.114 7.425 0.144 1.00 0.00 41 GLU A C 18
ATOM 24535 O O . GLU A 1 41 ? -3.696 6.615 -0.576 1.00 0.00 41 GLU A O 18
ATOM 24547 N N . LEU A 1 42 ? -2.162 7.109 1.011 1.00 0.00 42 LEU A N 18
ATOM 24548 C CA . LEU A 1 42 ? -1.726 5.733 1.175 1.00 0.00 42 LEU A CA 18
ATOM 24549 C C . LEU A 1 42 ? -2.947 4.812 1.177 1.00 0.00 42 LEU A C 18
ATOM 24550 O O . LEU A 1 42 ? -3.017 3.866 0.394 1.00 0.00 42 LEU A O 18
ATOM 24566 N N . LYS A 1 43 ? -3.881 5.121 2.065 1.00 0.00 43 LYS A N 18
ATOM 24567 C CA . LYS A 1 43 ? -5.096 4.333 2.178 1.00 0.00 43 LYS A CA 18
ATOM 24568 C C . LYS A 1 43 ? -5.673 4.089 0.782 1.00 0.00 43 LYS A C 18
ATOM 24569 O O . LYS A 1 43 ? -5.884 2.945 0.385 1.00 0.00 43 LYS A O 18
ATOM 24588 N N . GLN A 1 44 ? -5.911 5.185 0.076 1.00 0.00 44 GLN A N 18
ATOM 24589 C CA . GLN A 1 44 ? -6.460 5.105 -1.267 1.00 0.00 44 GLN A CA 18
ATOM 24590 C C . GLN A 1 44 ? -5.450 4.453 -2.215 1.00 0.00 44 GLN A C 18
ATOM 24591 O O . GLN A 1 44 ? -5.825 3.936 -3.266 1.00 0.00 44 GLN A O 18
ATOM 24605 N N . LYS A 1 45 ? -4.190 4.501 -1.809 1.00 0.00 45 LYS A N 18
ATOM 24606 C CA . LYS A 1 45 ? -3.124 3.922 -2.608 1.00 0.00 45 LYS A CA 18
ATOM 24607 C C . LYS A 1 45 ? -3.094 2.407 -2.391 1.00 0.00 45 LYS A C 18
ATOM 24608 O O . LYS A 1 45 ? -2.734 1.654 -3.295 1.00 0.00 45 LYS A O 18
ATOM 24627 N N . ILE A 1 46 ? -3.478 2.006 -1.188 1.00 0.00 46 ILE A N 18
ATOM 24628 C CA . ILE A 1 46 ? -3.500 0.595 -0.842 1.00 0.00 46 ILE A CA 18
ATOM 24629 C C . ILE A 1 46 ? -4.860 0.003 -1.219 1.00 0.00 46 ILE A C 18
ATOM 24630 O O . ILE A 1 46 ? -4.931 -1.099 -1.762 1.00 0.00 46 ILE A O 18
ATOM 24646 N N . HIS A 1 47 ? -5.904 0.761 -0.918 1.00 0.00 47 HIS A N 18
ATOM 24647 C CA . HIS A 1 47 ? -7.257 0.325 -1.219 1.00 0.00 47 HIS A CA 18
ATOM 24648 C C . HIS A 1 47 ? -7.400 0.098 -2.725 1.00 0.00 47 HIS A C 18
ATOM 24649 O O . HIS A 1 47 ? -8.183 -0.746 -3.158 1.00 0.00 47 HIS A O 18
ATOM 24663 N N . SER A 1 48 ? -6.630 0.866 -3.482 1.00 0.00 48 SER A N 18
ATOM 24664 C CA . SER A 1 48 ? -6.661 0.760 -4.931 1.00 0.00 48 SER A CA 18
ATOM 24665 C C . SER A 1 48 ? -6.053 -0.573 -5.371 1.00 0.00 48 SER A C 18
ATOM 24666 O O . SER A 1 48 ? -6.182 -0.966 -6.530 1.00 0.00 48 SER A O 18
ATOM 24674 N N . ILE A 1 49 ? -5.403 -1.232 -4.423 1.00 0.00 49 ILE A N 18
ATOM 24675 C CA . ILE A 1 49 ? -4.775 -2.513 -4.698 1.00 0.00 49 ILE A CA 18
ATOM 24676 C C . ILE A 1 49 ? -5.500 -3.611 -3.917 1.00 0.00 49 ILE A C 18
ATOM 24677 O O . ILE A 1 49 ? -6.041 -4.544 -4.508 1.00 0.00 49 ILE A O 18
ATOM 24693 N N . THR A 1 50 ? -5.487 -3.463 -2.600 1.00 0.00 50 THR A N 18
ATOM 24694 C CA . THR A 1 50 ? -6.136 -4.430 -1.732 1.00 0.00 50 THR A CA 18
ATOM 24695 C C . THR A 1 50 ? -7.583 -4.657 -2.176 1.00 0.00 50 THR A C 18
ATOM 24696 O O . THR A 1 50 ? -8.096 -5.772 -2.085 1.00 0.00 50 THR A O 18
ATOM 24707 N N . GLY A 1 51 ? -8.200 -3.583 -2.646 1.00 0.00 51 GLY A N 18
ATOM 24708 C CA . GLY A 1 51 ? -9.577 -3.652 -3.104 1.00 0.00 51 GLY A CA 18
ATOM 24709 C C . GLY A 1 51 ? -10.552 -3.410 -1.950 1.00 0.00 51 GLY A C 18
ATOM 24710 O O . GLY A 1 51 ? -11.680 -2.972 -2.167 1.00 0.00 51 GLY A O 18
ATOM 24714 N N . LEU A 1 52 ? -10.080 -3.706 -0.748 1.00 0.00 52 LEU A N 18
ATOM 24715 C CA . LEU A 1 52 ? -10.895 -3.527 0.442 1.00 0.00 52 LEU A CA 18
ATOM 24716 C C . LEU A 1 52 ? -10.968 -2.037 0.785 1.00 0.00 52 LEU A C 18
ATOM 24717 O O . LEU A 1 52 ? -10.211 -1.234 0.241 1.00 0.00 52 LEU A O 18
ATOM 24733 N N . PRO A 1 53 ? -11.909 -1.706 1.708 1.00 0.00 53 PRO A N 18
ATOM 24734 C CA . PRO A 1 53 ? -12.090 -0.327 2.130 1.00 0.00 53 PRO A CA 18
ATOM 24735 C C . PRO A 1 53 ? -10.965 0.111 3.069 1.00 0.00 53 PRO A C 18
ATOM 24736 O O . PRO A 1 53 ? -10.457 -0.690 3.852 1.00 0.00 53 PRO A O 18
ATOM 24747 N N . PRO A 1 54 ? -10.598 1.416 2.957 1.00 0.00 54 PRO A N 18
ATOM 24748 C CA . PRO A 1 54 ? -9.542 1.971 3.787 1.00 0.00 54 PRO A CA 18
ATOM 24749 C C . PRO A 1 54 ? -10.031 2.195 5.219 1.00 0.00 54 PRO A C 18
ATOM 24750 O O . PRO A 1 54 ? -9.237 2.185 6.159 1.00 0.00 54 PRO A O 18
ATOM 24761 N N . ALA A 1 55 ? -11.335 2.393 5.341 1.00 0.00 55 ALA A N 18
ATOM 24762 C CA . ALA A 1 55 ? -11.939 2.620 6.643 1.00 0.00 55 ALA A CA 18
ATOM 24763 C C . ALA A 1 55 ? -11.668 1.413 7.543 1.00 0.00 55 ALA A C 18
ATOM 24764 O O . ALA A 1 55 ? -11.817 1.496 8.762 1.00 0.00 55 ALA A O 18
ATOM 24771 N N . MET A 1 56 ? -11.276 0.318 6.909 1.00 0.00 56 MET A N 18
ATOM 24772 C CA . MET A 1 56 ? -10.983 -0.905 7.637 1.00 0.00 56 MET A CA 18
ATOM 24773 C C . MET A 1 56 ? -9.481 -1.195 7.641 1.00 0.00 56 MET A C 18
ATOM 24774 O O . MET A 1 56 ? -8.948 -1.716 8.619 1.00 0.00 56 MET A O 18
ATOM 24788 N N . GLN A 1 57 ? -8.840 -0.843 6.535 1.00 0.00 57 GLN A N 18
ATOM 24789 C CA . GLN A 1 57 ? -7.410 -1.059 6.399 1.00 0.00 57 GLN A CA 18
ATOM 24790 C C . GLN A 1 57 ? -6.657 -0.367 7.537 1.00 0.00 57 GLN A C 18
ATOM 24791 O O . GLN A 1 57 ? -7.046 0.715 7.976 1.00 0.00 57 GLN A O 18
ATOM 24805 N N . LYS A 1 58 ? -5.594 -1.019 7.983 1.00 0.00 58 LYS A N 18
ATOM 24806 C CA . LYS A 1 58 ? -4.784 -0.479 9.062 1.00 0.00 58 LYS A CA 18
ATOM 24807 C C . LYS A 1 58 ? -3.368 -0.211 8.546 1.00 0.00 58 LYS A C 18
ATOM 24808 O O . LYS A 1 58 ? -2.514 -1.095 8.579 1.00 0.00 58 LYS A O 18
ATOM 24827 N N . VAL A 1 59 ? -3.165 1.014 8.083 1.00 0.00 59 VAL A N 18
ATOM 24828 C CA . VAL A 1 59 ? -1.868 1.410 7.561 1.00 0.00 59 VAL A CA 18
ATOM 24829 C C . VAL A 1 59 ? -0.909 1.661 8.726 1.00 0.00 59 VAL A C 18
ATOM 24830 O O . VAL A 1 59 ? -1.033 2.660 9.432 1.00 0.00 59 VAL A O 18
ATOM 24843 N N . MET A 1 60 ? 0.026 0.737 8.891 1.00 0.00 60 MET A N 18
ATOM 24844 C CA . MET A 1 60 ? 1.006 0.846 9.959 1.00 0.00 60 MET A CA 18
ATOM 24845 C C . MET A 1 60 ? 2.327 0.184 9.560 1.00 0.00 60 MET A C 18
ATOM 24846 O O . MET A 1 60 ? 2.364 -1.011 9.271 1.00 0.00 60 MET A O 18
ATOM 24860 N N . TYR A 1 61 ? 3.378 0.990 9.558 1.00 0.00 61 TYR A N 18
ATOM 24861 C CA . TYR A 1 61 ? 4.698 0.497 9.200 1.00 0.00 61 TYR A CA 18
ATOM 24862 C C . TYR A 1 61 ? 5.725 0.848 10.278 1.00 0.00 61 TYR A C 18
ATOM 24863 O O . TYR A 1 61 ? 6.176 1.989 10.364 1.00 0.00 61 TYR A O 18
ATOM 24881 N N . LYS A 1 62 ? 6.065 -0.154 11.075 1.00 0.00 62 LYS A N 18
ATOM 24882 C CA . LYS A 1 62 ? 7.030 0.034 12.145 1.00 0.00 62 LYS A CA 18
ATOM 24883 C C . LYS A 1 62 ? 6.683 1.305 12.921 1.00 0.00 62 LYS A C 18
ATOM 24884 O O . LYS A 1 62 ? 7.555 1.920 13.534 1.00 0.00 62 LYS A O 18
ATOM 24903 N N . GLY A 1 63 ? 5.408 1.662 12.871 1.00 0.00 63 GLY A N 18
ATOM 24904 C CA . GLY A 1 63 ? 4.936 2.849 13.562 1.00 0.00 63 GLY A CA 18
ATOM 24905 C C . GLY A 1 63 ? 3.738 3.466 12.836 1.00 0.00 63 GLY A C 18
ATOM 24906 O O . GLY A 1 63 ? 3.619 3.349 11.618 1.00 0.00 63 GLY A O 18
ATOM 24910 N N . LEU A 1 64 ? 2.881 4.109 13.616 1.00 0.00 64 LEU A N 18
ATOM 24911 C CA . LEU A 1 64 ? 1.698 4.744 13.063 1.00 0.00 64 LEU A CA 18
ATOM 24912 C C . LEU A 1 64 ? 2.113 5.696 11.939 1.00 0.00 64 LEU A C 18
ATOM 24913 O O . LEU A 1 64 ? 3.130 6.380 12.043 1.00 0.00 64 LEU A O 18
ATOM 24929 N N . VAL A 1 65 ? 1.305 5.708 10.889 1.00 0.00 65 VAL A N 18
ATOM 24930 C CA . VAL A 1 65 ? 1.575 6.564 9.746 1.00 0.00 65 VAL A CA 18
ATOM 24931 C C . VAL A 1 65 ? 0.660 7.789 9.804 1.00 0.00 65 VAL A C 18
ATOM 24932 O O . VAL A 1 65 ? -0.559 7.663 9.703 1.00 0.00 65 VAL A O 18
ATOM 24945 N N . PRO A 1 66 ? 1.300 8.978 9.970 1.00 0.00 66 PRO A N 18
ATOM 24946 C CA . PRO A 1 66 ? 0.557 10.224 10.042 1.00 0.00 66 PRO A CA 18
ATOM 24947 C C . PRO A 1 66 ? 0.059 10.646 8.658 1.00 0.00 66 PRO A C 18
ATOM 24948 O O . PRO A 1 66 ? 0.789 10.545 7.674 1.00 0.00 66 PRO A O 18
ATOM 24959 N N . GLU A 1 67 ? -1.182 11.110 8.628 1.00 0.00 67 GLU A N 18
ATOM 24960 C CA . GLU A 1 67 ? -1.787 11.548 7.381 1.00 0.00 67 GLU A CA 18
ATOM 24961 C C . GLU A 1 67 ? -1.365 12.984 7.062 1.00 0.00 67 GLU A C 18
ATOM 24962 O O . GLU A 1 67 ? -1.247 13.355 5.895 1.00 0.00 67 GLU A O 18
ATOM 24974 N N . ASP A 1 68 ? -1.148 13.752 8.119 1.00 0.00 68 ASP A N 18
ATOM 24975 C CA . ASP A 1 68 ? -0.742 15.139 7.967 1.00 0.00 68 ASP A CA 18
ATOM 24976 C C . ASP A 1 68 ? 0.645 15.191 7.322 1.00 0.00 68 ASP A C 18
ATOM 24977 O O . ASP A 1 68 ? 1.002 16.184 6.690 1.00 0.00 68 ASP A O 18
ATOM 24986 N N . LYS A 1 69 ? 1.388 14.110 7.506 1.00 0.00 69 LYS A N 18
ATOM 24987 C CA . LYS A 1 69 ? 2.728 14.021 6.950 1.00 0.00 69 LYS A CA 18
ATOM 24988 C C . LYS A 1 69 ? 2.756 12.938 5.870 1.00 0.00 69 LYS A C 18
ATOM 24989 O O . LYS A 1 69 ? 2.167 11.872 6.039 1.00 0.00 69 LYS A O 18
ATOM 25008 N N . THR A 1 70 ? 3.447 13.249 4.783 1.00 0.00 70 THR A N 18
ATOM 25009 C CA . THR A 1 70 ? 3.560 12.316 3.675 1.00 0.00 70 THR A CA 18
ATOM 25010 C C . THR A 1 70 ? 4.620 11.255 3.978 1.00 0.00 70 THR A C 18
ATOM 25011 O O . THR A 1 70 ? 5.374 11.383 4.940 1.00 0.00 70 THR A O 18
ATOM 25022 N N . LEU A 1 71 ? 4.642 10.230 3.137 1.00 0.00 71 LEU A N 18
ATOM 25023 C CA . LEU A 1 71 ? 5.597 9.148 3.303 1.00 0.00 71 LEU A CA 18
ATOM 25024 C C . LEU A 1 71 ? 6.989 9.733 3.548 1.00 0.00 71 LEU A C 18
ATOM 25025 O O . LEU A 1 71 ? 7.606 9.466 4.578 1.00 0.00 71 LEU A O 18
ATOM 25041 N N . ARG A 1 72 ? 7.442 10.522 2.585 1.00 0.00 72 ARG A N 18
ATOM 25042 C CA . ARG A 1 72 ? 8.749 11.148 2.683 1.00 0.00 72 ARG A CA 18
ATOM 25043 C C . ARG A 1 72 ? 8.896 11.862 4.028 1.00 0.00 72 ARG A C 18
ATOM 25044 O O . ARG A 1 72 ? 10.011 12.110 4.485 1.00 0.00 72 ARG A O 18
ATOM 25065 N N . GLU A 1 73 ? 7.755 12.172 4.625 1.00 0.00 73 GLU A N 18
ATOM 25066 C CA . GLU A 1 73 ? 7.742 12.853 5.909 1.00 0.00 73 GLU A CA 18
ATOM 25067 C C . GLU A 1 73 ? 7.618 11.838 7.047 1.00 0.00 73 GLU A C 18
ATOM 25068 O O . GLU A 1 73 ? 8.141 12.057 8.138 1.00 0.00 73 GLU A O 18
ATOM 25080 N N . ILE A 1 74 ? 6.923 10.749 6.752 1.00 0.00 74 ILE A N 18
ATOM 25081 C CA . ILE A 1 74 ? 6.724 9.700 7.737 1.00 0.00 74 ILE A CA 18
ATOM 25082 C C . ILE A 1 74 ? 7.977 8.824 7.803 1.00 0.00 74 ILE A C 18
ATOM 25083 O O . ILE A 1 74 ? 8.018 7.848 8.552 1.00 0.00 74 ILE A O 18
ATOM 25099 N N . LYS A 1 75 ? 8.967 9.203 7.009 1.00 0.00 75 LYS A N 18
ATOM 25100 C CA . LYS A 1 75 ? 10.218 8.464 6.968 1.00 0.00 75 LYS A CA 18
ATOM 25101 C C . LYS A 1 75 ? 10.017 7.175 6.167 1.00 0.00 75 LYS A C 18
ATOM 25102 O O . LYS A 1 75 ? 9.950 6.089 6.740 1.00 0.00 75 LYS A O 18
ATOM 25121 N N . VAL A 1 76 ? 9.927 7.339 4.856 1.00 0.00 76 VAL A N 18
ATOM 25122 C CA . VAL A 1 76 ? 9.736 6.203 3.971 1.00 0.00 76 VAL A CA 18
ATOM 25123 C C . VAL A 1 76 ? 10.936 6.088 3.029 1.00 0.00 76 VAL A C 18
ATOM 25124 O O . VAL A 1 76 ? 11.588 7.085 2.723 1.00 0.00 76 VAL A O 18
ATOM 25137 N N . THR A 1 77 ? 11.192 4.862 2.595 1.00 0.00 77 THR A N 18
ATOM 25138 C CA . THR A 1 77 ? 12.303 4.603 1.695 1.00 0.00 77 THR A CA 18
ATOM 25139 C C . THR A 1 77 ? 11.880 3.629 0.594 1.00 0.00 77 THR A C 18
ATOM 25140 O O . THR A 1 77 ? 10.751 3.141 0.591 1.00 0.00 77 THR A O 18
ATOM 25151 N N . SER A 1 78 ? 12.810 3.374 -0.315 1.00 0.00 78 SER A N 18
ATOM 25152 C CA . SER A 1 78 ? 12.548 2.466 -1.419 1.00 0.00 78 SER A CA 18
ATOM 25153 C C . SER A 1 78 ? 12.699 1.017 -0.952 1.00 0.00 78 SER A C 18
ATOM 25154 O O . SER A 1 78 ? 13.815 0.526 -0.791 1.00 0.00 78 SER A O 18
ATOM 25162 N N . GLY A 1 79 ? 11.559 0.374 -0.749 1.00 0.00 79 GLY A N 18
ATOM 25163 C CA . GLY A 1 79 ? 11.549 -1.010 -0.303 1.00 0.00 79 GLY A CA 18
ATOM 25164 C C . GLY A 1 79 ? 10.949 -1.130 1.099 1.00 0.00 79 GLY A C 18
ATOM 25165 O O . GLY A 1 79 ? 11.187 -2.114 1.797 1.00 0.00 79 GLY A O 18
ATOM 25169 N N . ALA A 1 80 ? 10.181 -0.115 1.468 1.00 0.00 80 ALA A N 18
ATOM 25170 C CA . ALA A 1 80 ? 9.545 -0.095 2.774 1.00 0.00 80 ALA A CA 18
ATOM 25171 C C . ALA A 1 80 ? 8.513 -1.222 2.851 1.00 0.00 80 ALA A C 18
ATOM 25172 O O . ALA A 1 80 ? 8.335 -1.973 1.893 1.00 0.00 80 ALA A O 18
ATOM 25179 N N . LYS A 1 81 ? 7.859 -1.305 4.000 1.00 0.00 81 LYS A N 18
ATOM 25180 C CA . LYS A 1 81 ? 6.849 -2.328 4.214 1.00 0.00 81 LYS A CA 18
ATOM 25181 C C . LYS A 1 81 ? 5.521 -1.660 4.576 1.00 0.00 81 LYS A C 18
ATOM 25182 O O . LYS A 1 81 ? 5.505 -0.589 5.181 1.00 0.00 81 LYS A O 18
ATOM 25201 N N . ILE A 1 82 ? 4.439 -2.319 4.190 1.00 0.00 82 ILE A N 18
ATOM 25202 C CA . ILE A 1 82 ? 3.109 -1.802 4.466 1.00 0.00 82 ILE A CA 18
ATOM 25203 C C . ILE A 1 82 ? 2.203 -2.951 4.913 1.00 0.00 82 ILE A C 18
ATOM 25204 O O . ILE A 1 82 ? 1.951 -3.881 4.148 1.00 0.00 82 ILE A O 18
ATOM 25220 N N . MET A 1 83 ? 1.737 -2.849 6.149 1.00 0.00 83 MET A N 18
ATOM 25221 C CA . MET A 1 83 ? 0.864 -3.868 6.706 1.00 0.00 83 MET A CA 18
ATOM 25222 C C . MET A 1 83 ? -0.607 -3.471 6.557 1.00 0.00 83 MET A C 18
ATOM 25223 O O . MET A 1 83 ? -0.991 -2.356 6.905 1.00 0.00 83 MET A O 18
ATOM 25237 N N . VAL A 1 84 ? -1.389 -4.407 6.040 1.00 0.00 84 VAL A N 18
ATOM 25238 C CA . VAL A 1 84 ? -2.809 -4.169 5.841 1.00 0.00 84 VAL A CA 18
ATOM 25239 C C . VAL A 1 84 ? -3.610 -5.243 6.580 1.00 0.00 84 VAL A C 18
ATOM 25240 O O . VAL A 1 84 ? -3.170 -6.386 6.689 1.00 0.00 84 VAL A O 18
ATOM 25253 N N . VAL A 1 85 ? -4.772 -4.837 7.069 1.00 0.00 85 VAL A N 18
ATOM 25254 C CA . VAL A 1 85 ? -5.639 -5.749 7.795 1.00 0.00 85 VAL A CA 18
ATOM 25255 C C . VAL A 1 85 ? -7.087 -5.531 7.352 1.00 0.00 85 VAL A C 18
ATOM 25256 O O . VAL A 1 85 ? -7.372 -4.621 6.576 1.00 0.00 85 VAL A O 18
ATOM 25269 N N . GLY A 1 86 ? -7.964 -6.382 7.865 1.00 0.00 86 GLY A N 18
ATOM 25270 C CA . GLY A 1 86 ? -9.375 -6.294 7.533 1.00 0.00 86 GLY A CA 18
ATOM 25271 C C . GLY A 1 86 ? -9.911 -7.644 7.053 1.00 0.00 86 GLY A C 18
ATOM 25272 O O . GLY A 1 86 ? -10.373 -8.454 7.856 1.00 0.00 86 GLY A O 18
ATOM 25276 N N . SER A 1 87 ? -9.831 -7.846 5.746 1.00 0.00 87 SER A N 18
ATOM 25277 C CA . SER A 1 87 ? -10.302 -9.085 5.150 1.00 0.00 87 SER A CA 18
ATOM 25278 C C . SER A 1 87 ? -11.831 -9.129 5.175 1.00 0.00 87 SER A C 18
ATOM 25279 O O . SER A 1 87 ? -12.421 -9.954 5.870 1.00 0.00 87 SER A O 18
ATOM 25287 N N . THR A 1 88 ? -12.430 -8.230 4.406 1.00 0.00 88 THR A N 18
ATOM 25288 C CA . THR A 1 88 ? -13.879 -8.156 4.331 1.00 0.00 88 THR A CA 18
ATOM 25289 C C . THR A 1 88 ? -14.307 -7.214 3.205 1.00 0.00 88 THR A C 18
ATOM 25290 O O . THR A 1 88 ? -13.614 -6.242 2.907 1.00 0.00 88 THR A O 18
ATOM 25301 N N . ILE A 1 89 ? -15.446 -7.534 2.609 1.00 0.00 89 ILE A N 18
ATOM 25302 C CA . ILE A 1 89 ? -15.975 -6.728 1.522 1.00 0.00 89 ILE A CA 18
ATOM 25303 C C . ILE A 1 89 ? -16.497 -5.403 2.082 1.00 0.00 89 ILE A C 18
ATOM 25304 O O . ILE A 1 89 ? -16.400 -4.367 1.426 1.00 0.00 89 ILE A O 18
ATOM 25320 N N . SER A 1 90 ? -17.039 -5.480 3.289 1.00 0.00 90 SER A N 18
ATOM 25321 C CA . SER A 1 90 ? -17.575 -4.300 3.944 1.00 0.00 90 SER A CA 18
ATOM 25322 C C . SER A 1 90 ? -18.301 -3.419 2.925 1.00 0.00 90 SER A C 18
ATOM 25323 O O . SER A 1 90 ? -17.698 -2.529 2.328 1.00 0.00 90 SER A O 18
ATOM 25331 N N . GLY A 1 91 ? -19.585 -3.699 2.757 1.00 0.00 91 GLY A N 18
ATOM 25332 C CA . GLY A 1 91 ? -20.399 -2.944 1.820 1.00 0.00 91 GLY A CA 18
ATOM 25333 C C . GLY A 1 91 ? -19.933 -3.172 0.380 1.00 0.00 91 GLY A C 18
ATOM 25334 O O . GLY A 1 91 ? -18.782 -2.898 0.046 1.00 0.00 91 GLY A O 18
ATOM 25338 N N . PRO A 1 92 ? -20.877 -3.685 -0.454 1.00 0.00 92 PRO A N 18
ATOM 25339 C CA . PRO A 1 92 ? -20.575 -3.953 -1.850 1.00 0.00 92 PRO A CA 18
ATOM 25340 C C . PRO A 1 92 ? -20.516 -2.655 -2.658 1.00 0.00 92 PRO A C 18
ATOM 25341 O O . PRO A 1 92 ? -20.789 -1.579 -2.130 1.00 0.00 92 PRO A O 18
ATOM 25352 N N . SER A 1 93 ? -20.158 -2.800 -3.925 1.00 0.00 93 SER A N 18
ATOM 25353 C CA . SER A 1 93 ? -20.060 -1.653 -4.811 1.00 0.00 93 SER A CA 18
ATOM 25354 C C . SER A 1 93 ? -20.802 -1.936 -6.118 1.00 0.00 93 SER A C 18
ATOM 25355 O O . SER A 1 93 ? -20.478 -2.887 -6.827 1.00 0.00 93 SER A O 18
ATOM 25363 N N . SER A 1 94 ? -21.786 -1.093 -6.398 1.00 0.00 94 SER A N 18
ATOM 25364 C CA . SER A 1 94 ? -22.577 -1.241 -7.608 1.00 0.00 94 SER A CA 18
ATOM 25365 C C . SER A 1 94 ? -23.361 0.044 -7.880 1.00 0.00 94 SER A C 18
ATOM 25366 O O . SER A 1 94 ? -24.500 0.187 -7.436 1.00 0.00 94 SER A O 18
ATOM 25374 N N . GLY A 1 95 ? -22.721 0.947 -8.608 1.00 0.00 95 GLY A N 18
ATOM 25375 C CA . GLY A 1 95 ? -23.345 2.216 -8.945 1.00 0.00 95 GLY A CA 18
ATOM 25376 C C . GLY A 1 95 ? -22.290 3.288 -9.224 1.00 0.00 95 GLY A C 18
ATOM 25377 O O . GLY A 1 95 ? -22.526 4.472 -8.987 1.00 0.00 95 GLY A O 18
ATOM 25381 N N . GLY A 1 1 ? -0.688 -19.650 -21.764 1.00 0.00 1 GLY A N 19
ATOM 25382 C CA . GLY A 1 1 ? 0.381 -18.679 -21.927 1.00 0.00 1 GLY A CA 19
ATOM 25383 C C . GLY A 1 1 ? -0.045 -17.546 -22.863 1.00 0.00 1 GLY A C 19
ATOM 25384 O O . GLY A 1 1 ? -0.161 -17.745 -24.072 1.00 0.00 1 GLY A O 19
ATOM 25388 N N . SER A 1 2 ? -0.266 -16.383 -22.270 1.00 0.00 2 SER A N 19
ATOM 25389 C CA . SER A 1 2 ? -0.676 -15.218 -23.036 1.00 0.00 2 SER A CA 19
ATOM 25390 C C . SER A 1 2 ? -0.280 -13.939 -22.296 1.00 0.00 2 SER A C 19
ATOM 25391 O O . SER A 1 2 ? -0.333 -13.886 -21.068 1.00 0.00 2 SER A O 19
ATOM 25399 N N . SER A 1 3 ? 0.108 -12.939 -23.074 1.00 0.00 3 SER A N 19
ATOM 25400 C CA . SER A 1 3 ? 0.513 -11.664 -22.508 1.00 0.00 3 SER A CA 19
ATOM 25401 C C . SER A 1 3 ? 0.409 -10.565 -23.567 1.00 0.00 3 SER A C 19
ATOM 25402 O O . SER A 1 3 ? 1.162 -10.561 -24.540 1.00 0.00 3 SER A O 19
ATOM 25410 N N . GLY A 1 4 ? -0.530 -9.658 -23.342 1.00 0.00 4 GLY A N 19
ATOM 25411 C CA . GLY A 1 4 ? -0.743 -8.556 -24.265 1.00 0.00 4 GLY A CA 19
ATOM 25412 C C . GLY A 1 4 ? -0.339 -7.224 -23.630 1.00 0.00 4 GLY A C 19
ATOM 25413 O O . GLY A 1 4 ? -1.192 -6.385 -23.342 1.00 0.00 4 GLY A O 19
ATOM 25417 N N . SER A 1 5 ? 0.962 -7.070 -23.431 1.00 0.00 5 SER A N 19
ATOM 25418 C CA . SER A 1 5 ? 1.489 -5.854 -22.835 1.00 0.00 5 SER A CA 19
ATOM 25419 C C . SER A 1 5 ? 3.003 -5.783 -23.044 1.00 0.00 5 SER A C 19
ATOM 25420 O O . SER A 1 5 ? 3.757 -6.508 -22.398 1.00 0.00 5 SER A O 19
ATOM 25428 N N . SER A 1 6 ? 3.402 -4.901 -23.950 1.00 0.00 6 SER A N 19
ATOM 25429 C CA . SER A 1 6 ? 4.813 -4.726 -24.252 1.00 0.00 6 SER A CA 19
ATOM 25430 C C . SER A 1 6 ? 5.025 -3.419 -25.018 1.00 0.00 6 SER A C 19
ATOM 25431 O O . SER A 1 6 ? 4.398 -3.192 -26.052 1.00 0.00 6 SER A O 19
ATOM 25439 N N . GLY A 1 7 ? 5.911 -2.593 -24.482 1.00 0.00 7 GLY A N 19
ATOM 25440 C CA . GLY A 1 7 ? 6.214 -1.314 -25.102 1.00 0.00 7 GLY A CA 19
ATOM 25441 C C . GLY A 1 7 ? 4.976 -0.416 -25.140 1.00 0.00 7 GLY A C 19
ATOM 25442 O O . GLY A 1 7 ? 3.969 -0.767 -25.754 1.00 0.00 7 GLY A O 19
ATOM 25446 N N . ASP A 1 8 ? 5.090 0.724 -24.476 1.00 0.00 8 ASP A N 19
ATOM 25447 C CA . ASP A 1 8 ? 3.993 1.675 -24.427 1.00 0.00 8 ASP A CA 19
ATOM 25448 C C . ASP A 1 8 ? 4.553 3.084 -24.225 1.00 0.00 8 ASP A C 19
ATOM 25449 O O . ASP A 1 8 ? 4.280 3.984 -25.018 1.00 0.00 8 ASP A O 19
ATOM 25458 N N . ALA A 1 9 ? 5.326 3.232 -23.159 1.00 0.00 9 ALA A N 19
ATOM 25459 C CA . ALA A 1 9 ? 5.927 4.517 -22.843 1.00 0.00 9 ALA A CA 19
ATOM 25460 C C . ALA A 1 9 ? 4.822 5.532 -22.545 1.00 0.00 9 ALA A C 19
ATOM 25461 O O . ALA A 1 9 ? 3.643 5.252 -22.755 1.00 0.00 9 ALA A O 19
ATOM 25468 N N . GLY A 1 10 ? 5.242 6.692 -22.060 1.00 0.00 10 GLY A N 19
ATOM 25469 C CA . GLY A 1 10 ? 4.303 7.750 -21.731 1.00 0.00 10 GLY A CA 19
ATOM 25470 C C . GLY A 1 10 ? 4.471 8.200 -20.278 1.00 0.00 10 GLY A C 19
ATOM 25471 O O . GLY A 1 10 ? 4.758 7.387 -19.402 1.00 0.00 10 GLY A O 19
ATOM 25475 N N . GLY A 1 11 ? 4.286 9.495 -20.068 1.00 0.00 11 GLY A N 19
ATOM 25476 C CA . GLY A 1 11 ? 4.413 10.063 -18.737 1.00 0.00 11 GLY A CA 19
ATOM 25477 C C . GLY A 1 11 ? 5.417 11.218 -18.728 1.00 0.00 11 GLY A C 19
ATOM 25478 O O . GLY A 1 11 ? 5.568 11.923 -19.725 1.00 0.00 11 GLY A O 19
ATOM 25482 N N . GLY A 1 12 ? 6.078 11.376 -17.590 1.00 0.00 12 GLY A N 19
ATOM 25483 C CA . GLY A 1 12 ? 7.063 12.433 -17.438 1.00 0.00 12 GLY A CA 19
ATOM 25484 C C . GLY A 1 12 ? 8.286 11.935 -16.666 1.00 0.00 12 GLY A C 19
ATOM 25485 O O . GLY A 1 12 ? 8.333 10.779 -16.247 1.00 0.00 12 GLY A O 19
ATOM 25489 N N . VAL A 1 13 ? 9.247 12.832 -16.500 1.00 0.00 13 VAL A N 19
ATOM 25490 C CA . VAL A 1 13 ? 10.468 12.498 -15.786 1.00 0.00 13 VAL A CA 19
ATOM 25491 C C . VAL A 1 13 ? 10.607 13.413 -14.568 1.00 0.00 13 VAL A C 19
ATOM 25492 O O . VAL A 1 13 ? 10.359 14.614 -14.657 1.00 0.00 13 VAL A O 19
ATOM 25505 N N . GLY A 1 14 ? 11.004 12.809 -13.457 1.00 0.00 14 GLY A N 19
ATOM 25506 C CA . GLY A 1 14 ? 11.179 13.555 -12.222 1.00 0.00 14 GLY A CA 19
ATOM 25507 C C . GLY A 1 14 ? 11.841 12.689 -11.148 1.00 0.00 14 GLY A C 19
ATOM 25508 O O . GLY A 1 14 ? 13.042 12.805 -10.905 1.00 0.00 14 GLY A O 19
ATOM 25512 N N . LYS A 1 15 ? 11.030 11.840 -10.534 1.00 0.00 15 LYS A N 19
ATOM 25513 C CA . LYS A 1 15 ? 11.522 10.955 -9.492 1.00 0.00 15 LYS A CA 19
ATOM 25514 C C . LYS A 1 15 ? 10.833 9.595 -9.617 1.00 0.00 15 LYS A C 19
ATOM 25515 O O . LYS A 1 15 ? 9.606 9.513 -9.596 1.00 0.00 15 LYS A O 19
ATOM 25534 N N . GLU A 1 16 ? 11.652 8.561 -9.743 1.00 0.00 16 GLU A N 19
ATOM 25535 C CA . GLU A 1 16 ? 11.136 7.209 -9.870 1.00 0.00 16 GLU A CA 19
ATOM 25536 C C . GLU A 1 16 ? 10.387 6.805 -8.599 1.00 0.00 16 GLU A C 19
ATOM 25537 O O . GLU A 1 16 ? 10.958 6.808 -7.510 1.00 0.00 16 GLU A O 19
ATOM 25549 N N . LEU A 1 17 ? 9.119 6.466 -8.780 1.00 0.00 17 LEU A N 19
ATOM 25550 C CA . LEU A 1 17 ? 8.285 6.059 -7.661 1.00 0.00 17 LEU A CA 19
ATOM 25551 C C . LEU A 1 17 ? 9.103 5.176 -6.717 1.00 0.00 17 LEU A C 19
ATOM 25552 O O . LEU A 1 17 ? 10.034 4.496 -7.147 1.00 0.00 17 LEU A O 19
ATOM 25568 N N . VAL A 1 18 ? 8.725 5.213 -5.448 1.00 0.00 18 VAL A N 19
ATOM 25569 C CA . VAL A 1 18 ? 9.411 4.424 -4.439 1.00 0.00 18 VAL A CA 19
ATOM 25570 C C . VAL A 1 18 ? 8.854 2.999 -4.446 1.00 0.00 18 VAL A C 19
ATOM 25571 O O . VAL A 1 18 ? 7.692 2.785 -4.788 1.00 0.00 18 VAL A O 19
ATOM 25584 N N . ASP A 1 19 ? 9.709 2.062 -4.065 1.00 0.00 19 ASP A N 19
ATOM 25585 C CA . ASP A 1 19 ? 9.317 0.663 -4.023 1.00 0.00 19 ASP A CA 19
ATOM 25586 C C . ASP A 1 19 ? 8.712 0.348 -2.654 1.00 0.00 19 ASP A C 19
ATOM 25587 O O . ASP A 1 19 ? 9.362 0.536 -1.626 1.00 0.00 19 ASP A O 19
ATOM 25596 N N . LEU A 1 20 ? 7.476 -0.126 -2.684 1.00 0.00 20 LEU A N 19
ATOM 25597 C CA . LEU A 1 20 ? 6.776 -0.469 -1.457 1.00 0.00 20 LEU A CA 19
ATOM 25598 C C . LEU A 1 20 ? 6.056 -1.807 -1.643 1.00 0.00 20 LEU A C 19
ATOM 25599 O O . LEU A 1 20 ? 5.558 -2.102 -2.728 1.00 0.00 20 LEU A O 19
ATOM 25615 N N . LYS A 1 21 ? 6.025 -2.580 -0.568 1.00 0.00 21 LYS A N 19
ATOM 25616 C CA . LYS A 1 21 ? 5.375 -3.879 -0.598 1.00 0.00 21 LYS A CA 19
ATOM 25617 C C . LYS A 1 21 ? 4.051 -3.800 0.164 1.00 0.00 21 LYS A C 19
ATOM 25618 O O . LYS A 1 21 ? 4.012 -3.328 1.300 1.00 0.00 21 LYS A O 19
ATOM 25637 N N . ILE A 1 22 ? 2.999 -4.269 -0.490 1.00 0.00 22 ILE A N 19
ATOM 25638 C CA . ILE A 1 22 ? 1.677 -4.258 0.112 1.00 0.00 22 ILE A CA 19
ATOM 25639 C C . ILE A 1 22 ? 1.477 -5.542 0.919 1.00 0.00 22 ILE A C 19
ATOM 25640 O O . ILE A 1 22 ? 0.923 -6.517 0.414 1.00 0.00 22 ILE A O 19
ATOM 25656 N N . ILE A 1 23 ? 1.940 -5.501 2.160 1.00 0.00 23 ILE A N 19
ATOM 25657 C CA . ILE A 1 23 ? 1.819 -6.650 3.042 1.00 0.00 23 ILE A CA 19
ATOM 25658 C C . ILE A 1 23 ? 0.386 -6.733 3.570 1.00 0.00 23 ILE A C 19
ATOM 25659 O O . ILE A 1 23 ? -0.094 -5.808 4.224 1.00 0.00 23 ILE A O 19
ATOM 25675 N N . TRP A 1 24 ? -0.258 -7.851 3.268 1.00 0.00 24 TRP A N 19
ATOM 25676 C CA . TRP A 1 24 ? -1.627 -8.067 3.705 1.00 0.00 24 TRP A CA 19
ATOM 25677 C C . TRP A 1 24 ? -1.851 -9.576 3.828 1.00 0.00 24 TRP A C 19
ATOM 25678 O O . TRP A 1 24 ? -1.906 -10.283 2.824 1.00 0.00 24 TRP A O 19
ATOM 25699 N N . ASN A 1 25 ? -1.975 -10.024 5.069 1.00 0.00 25 ASN A N 19
ATOM 25700 C CA . ASN A 1 25 ? -2.192 -11.435 5.337 1.00 0.00 25 ASN A CA 19
ATOM 25701 C C . ASN A 1 25 ? -0.916 -12.213 5.012 1.00 0.00 25 ASN A C 19
ATOM 25702 O O . ASN A 1 25 ? -0.227 -12.688 5.914 1.00 0.00 25 ASN A O 19
ATOM 25713 N N . LYS A 1 26 ? -0.639 -12.321 3.721 1.00 0.00 26 LYS A N 19
ATOM 25714 C CA . LYS A 1 26 ? 0.542 -13.033 3.265 1.00 0.00 26 LYS A CA 19
ATOM 25715 C C . LYS A 1 26 ? 0.753 -12.763 1.774 1.00 0.00 26 LYS A C 19
ATOM 25716 O O . LYS A 1 26 ? 1.183 -13.646 1.034 1.00 0.00 26 LYS A O 19
ATOM 25735 N N . THR A 1 27 ? 0.440 -11.538 1.378 1.00 0.00 27 THR A N 19
ATOM 25736 C CA . THR A 1 27 ? 0.589 -11.140 -0.012 1.00 0.00 27 THR A CA 19
ATOM 25737 C C . THR A 1 27 ? 1.615 -10.011 -0.136 1.00 0.00 27 THR A C 19
ATOM 25738 O O . THR A 1 27 ? 1.813 -9.242 0.803 1.00 0.00 27 THR A O 19
ATOM 25749 N N . LYS A 1 28 ? 2.240 -9.949 -1.303 1.00 0.00 28 LYS A N 19
ATOM 25750 C CA . LYS A 1 28 ? 3.240 -8.927 -1.562 1.00 0.00 28 LYS A CA 19
ATOM 25751 C C . LYS A 1 28 ? 3.017 -8.344 -2.959 1.00 0.00 28 LYS A C 19
ATOM 25752 O O . LYS A 1 28 ? 3.472 -8.910 -3.951 1.00 0.00 28 LYS A O 19
ATOM 25771 N N . HIS A 1 29 ? 2.317 -7.220 -2.991 1.00 0.00 29 HIS A N 19
ATOM 25772 C CA . HIS A 1 29 ? 2.028 -6.554 -4.249 1.00 0.00 29 HIS A CA 19
ATOM 25773 C C . HIS A 1 29 ? 3.042 -5.431 -4.480 1.00 0.00 29 HIS A C 19
ATOM 25774 O O . HIS A 1 29 ? 3.009 -4.410 -3.796 1.00 0.00 29 HIS A O 19
ATOM 25788 N N . ASP A 1 30 ? 3.919 -5.659 -5.447 1.00 0.00 30 ASP A N 19
ATOM 25789 C CA . ASP A 1 30 ? 4.940 -4.679 -5.777 1.00 0.00 30 ASP A CA 19
ATOM 25790 C C . ASP A 1 30 ? 4.294 -3.503 -6.512 1.00 0.00 30 ASP A C 19
ATOM 25791 O O . ASP A 1 30 ? 3.982 -3.604 -7.697 1.00 0.00 30 ASP A O 19
ATOM 25800 N N . VAL A 1 31 ? 4.113 -2.415 -5.778 1.00 0.00 31 VAL A N 19
ATOM 25801 C CA . VAL A 1 31 ? 3.510 -1.221 -6.345 1.00 0.00 31 VAL A CA 19
ATOM 25802 C C . VAL A 1 31 ? 4.515 -0.069 -6.283 1.00 0.00 31 VAL A C 19
ATOM 25803 O O . VAL A 1 31 ? 5.257 0.061 -5.310 1.00 0.00 31 VAL A O 19
ATOM 25816 N N . LYS A 1 32 ? 4.506 0.739 -7.333 1.00 0.00 32 LYS A N 19
ATOM 25817 C CA . LYS A 1 32 ? 5.408 1.876 -7.410 1.00 0.00 32 LYS A CA 19
ATOM 25818 C C . LYS A 1 32 ? 4.606 3.169 -7.243 1.00 0.00 32 LYS A C 19
ATOM 25819 O O . LYS A 1 32 ? 3.818 3.532 -8.114 1.00 0.00 32 LYS A O 19
ATOM 25838 N N . VAL A 1 33 ? 4.835 3.828 -6.117 1.00 0.00 33 VAL A N 19
ATOM 25839 C CA . VAL A 1 33 ? 4.145 5.072 -5.824 1.00 0.00 33 VAL A CA 19
ATOM 25840 C C . VAL A 1 33 ? 5.167 6.134 -5.414 1.00 0.00 33 VAL A C 19
ATOM 25841 O O . VAL A 1 33 ? 6.224 5.808 -4.876 1.00 0.00 33 VAL A O 19
ATOM 25854 N N . PRO A 1 34 ? 4.807 7.416 -5.692 1.00 0.00 34 PRO A N 19
ATOM 25855 C CA . PRO A 1 34 ? 5.682 8.528 -5.359 1.00 0.00 34 PRO A CA 19
ATOM 25856 C C . PRO A 1 34 ? 5.659 8.811 -3.855 1.00 0.00 34 PRO A C 19
ATOM 25857 O O . PRO A 1 34 ? 4.636 8.619 -3.199 1.00 0.00 34 PRO A O 19
ATOM 25868 N N . LEU A 1 35 ? 6.799 9.263 -3.353 1.00 0.00 35 LEU A N 19
ATOM 25869 C CA . LEU A 1 35 ? 6.923 9.574 -1.939 1.00 0.00 35 LEU A CA 19
ATOM 25870 C C . LEU A 1 35 ? 6.033 10.773 -1.606 1.00 0.00 35 LEU A C 19
ATOM 25871 O O . LEU A 1 35 ? 5.718 11.012 -0.441 1.00 0.00 35 LEU A O 19
ATOM 25887 N N . ASP A 1 36 ? 5.652 11.495 -2.649 1.00 0.00 36 ASP A N 19
ATOM 25888 C CA . ASP A 1 36 ? 4.804 12.663 -2.481 1.00 0.00 36 ASP A CA 19
ATOM 25889 C C . ASP A 1 36 ? 3.441 12.225 -1.941 1.00 0.00 36 ASP A C 19
ATOM 25890 O O . ASP A 1 36 ? 2.654 13.055 -1.487 1.00 0.00 36 ASP A O 19
ATOM 25899 N N . SER A 1 37 ? 3.204 10.923 -2.007 1.00 0.00 37 SER A N 19
ATOM 25900 C CA . SER A 1 37 ? 1.950 10.366 -1.530 1.00 0.00 37 SER A CA 19
ATOM 25901 C C . SER A 1 37 ? 1.767 10.684 -0.044 1.00 0.00 37 SER A C 19
ATOM 25902 O O . SER A 1 37 ? 2.609 10.327 0.779 1.00 0.00 37 SER A O 19
ATOM 25910 N N . THR A 1 38 ? 0.663 11.353 0.253 1.00 0.00 38 THR A N 19
ATOM 25911 C CA . THR A 1 38 ? 0.359 11.723 1.625 1.00 0.00 38 THR A CA 19
ATOM 25912 C C . THR A 1 38 ? -0.134 10.506 2.410 1.00 0.00 38 THR A C 19
ATOM 25913 O O . THR A 1 38 ? -0.851 9.664 1.871 1.00 0.00 38 THR A O 19
ATOM 25924 N N . GLY A 1 39 ? 0.271 10.451 3.670 1.00 0.00 39 GLY A N 19
ATOM 25925 C CA . GLY A 1 39 ? -0.120 9.350 4.534 1.00 0.00 39 GLY A CA 19
ATOM 25926 C C . GLY A 1 39 ? -1.603 9.016 4.359 1.00 0.00 39 GLY A C 19
ATOM 25927 O O . GLY A 1 39 ? -2.019 7.882 4.593 1.00 0.00 39 GLY A O 19
ATOM 25931 N N . SER A 1 40 ? -2.359 10.023 3.948 1.00 0.00 40 SER A N 19
ATOM 25932 C CA . SER A 1 40 ? -3.787 9.850 3.739 1.00 0.00 40 SER A CA 19
ATOM 25933 C C . SER A 1 40 ? -4.037 9.133 2.411 1.00 0.00 40 SER A C 19
ATOM 25934 O O . SER A 1 40 ? -4.836 8.200 2.346 1.00 0.00 40 SER A O 19
ATOM 25942 N N . GLU A 1 41 ? -3.340 9.597 1.384 1.00 0.00 41 GLU A N 19
ATOM 25943 C CA . GLU A 1 41 ? -3.477 9.012 0.061 1.00 0.00 41 GLU A CA 19
ATOM 25944 C C . GLU A 1 41 ? -3.195 7.509 0.113 1.00 0.00 41 GLU A C 19
ATOM 25945 O O . GLU A 1 41 ? -3.836 6.729 -0.590 1.00 0.00 41 GLU A O 19
ATOM 25957 N N . LEU A 1 42 ? -2.236 7.148 0.953 1.00 0.00 42 LEU A N 19
ATOM 25958 C CA . LEU A 1 42 ? -1.862 5.752 1.106 1.00 0.00 42 LEU A CA 19
ATOM 25959 C C . LEU A 1 42 ? -3.123 4.886 1.096 1.00 0.00 42 LEU A C 19
ATOM 25960 O O . LEU A 1 42 ? -3.175 3.867 0.410 1.00 0.00 42 LEU A O 19
ATOM 25976 N N . LYS A 1 43 ? -4.109 5.325 1.865 1.00 0.00 43 LYS A N 19
ATOM 25977 C CA . LYS A 1 43 ? -5.367 4.602 1.953 1.00 0.00 43 LYS A CA 19
ATOM 25978 C C . LYS A 1 43 ? -5.860 4.272 0.543 1.00 0.00 43 LYS A C 19
ATOM 25979 O O . LYS A 1 43 ? -5.927 3.104 0.162 1.00 0.00 43 LYS A O 19
ATOM 25998 N N . GLN A 1 44 ? -6.194 5.322 -0.193 1.00 0.00 44 GLN A N 19
ATOM 25999 C CA . GLN A 1 44 ? -6.679 5.158 -1.553 1.00 0.00 44 GLN A CA 19
ATOM 26000 C C . GLN A 1 44 ? -5.587 4.553 -2.437 1.00 0.00 44 GLN A C 19
ATOM 26001 O O . GLN A 1 44 ? -5.864 4.092 -3.544 1.00 0.00 44 GLN A O 19
ATOM 26015 N N . LYS A 1 45 ? -4.369 4.575 -1.917 1.00 0.00 45 LYS A N 19
ATOM 26016 C CA . LYS A 1 45 ? -3.234 4.034 -2.645 1.00 0.00 45 LYS A CA 19
ATOM 26017 C C . LYS A 1 45 ? -3.184 2.518 -2.451 1.00 0.00 45 LYS A C 19
ATOM 26018 O O . LYS A 1 45 ? -2.767 1.787 -3.348 1.00 0.00 45 LYS A O 19
ATOM 26037 N N . ILE A 1 46 ? -3.614 2.090 -1.273 1.00 0.00 46 ILE A N 19
ATOM 26038 C CA . ILE A 1 46 ? -3.624 0.673 -0.949 1.00 0.00 46 ILE A CA 19
ATOM 26039 C C . ILE A 1 46 ? -4.979 0.076 -1.332 1.00 0.00 46 ILE A C 19
ATOM 26040 O O . ILE A 1 46 ? -5.048 -1.045 -1.834 1.00 0.00 46 ILE A O 19
ATOM 26056 N N . HIS A 1 47 ? -6.024 0.851 -1.080 1.00 0.00 47 HIS A N 19
ATOM 26057 C CA . HIS A 1 47 ? -7.374 0.413 -1.392 1.00 0.00 47 HIS A CA 19
ATOM 26058 C C . HIS A 1 47 ? -7.517 0.228 -2.904 1.00 0.00 47 HIS A C 19
ATOM 26059 O O . HIS A 1 47 ? -8.371 -0.529 -3.362 1.00 0.00 47 HIS A O 19
ATOM 26073 N N . SER A 1 48 ? -6.668 0.933 -3.637 1.00 0.00 48 SER A N 19
ATOM 26074 C CA . SER A 1 48 ? -6.689 0.856 -5.088 1.00 0.00 48 SER A CA 19
ATOM 26075 C C . SER A 1 48 ? -6.099 -0.478 -5.550 1.00 0.00 48 SER A C 19
ATOM 26076 O O . SER A 1 48 ? -6.236 -0.851 -6.714 1.00 0.00 48 SER A O 19
ATOM 26084 N N . ILE A 1 49 ? -5.455 -1.159 -4.614 1.00 0.00 49 ILE A N 19
ATOM 26085 C CA . ILE A 1 49 ? -4.843 -2.444 -4.911 1.00 0.00 49 ILE A CA 19
ATOM 26086 C C . ILE A 1 49 ? -5.566 -3.541 -4.126 1.00 0.00 49 ILE A C 19
ATOM 26087 O O . ILE A 1 49 ? -6.155 -4.445 -4.716 1.00 0.00 49 ILE A O 19
ATOM 26103 N N . THR A 1 50 ? -5.497 -3.425 -2.808 1.00 0.00 50 THR A N 19
ATOM 26104 C CA . THR A 1 50 ? -6.138 -4.396 -1.937 1.00 0.00 50 THR A CA 19
ATOM 26105 C C . THR A 1 50 ? -7.611 -4.560 -2.314 1.00 0.00 50 THR A C 19
ATOM 26106 O O . THR A 1 50 ? -8.159 -5.658 -2.227 1.00 0.00 50 THR A O 19
ATOM 26117 N N . GLY A 1 51 ? -8.211 -3.453 -2.726 1.00 0.00 51 GLY A N 19
ATOM 26118 C CA . GLY A 1 51 ? -9.611 -3.460 -3.116 1.00 0.00 51 GLY A CA 19
ATOM 26119 C C . GLY A 1 51 ? -10.521 -3.278 -1.900 1.00 0.00 51 GLY A C 19
ATOM 26120 O O . GLY A 1 51 ? -11.663 -2.842 -2.034 1.00 0.00 51 GLY A O 19
ATOM 26124 N N . LEU A 1 52 ? -9.980 -3.621 -0.740 1.00 0.00 52 LEU A N 19
ATOM 26125 C CA . LEU A 1 52 ? -10.729 -3.501 0.499 1.00 0.00 52 LEU A CA 19
ATOM 26126 C C . LEU A 1 52 ? -10.859 -2.022 0.870 1.00 0.00 52 LEU A C 19
ATOM 26127 O O . LEU A 1 52 ? -10.186 -1.171 0.290 1.00 0.00 52 LEU A O 19
ATOM 26143 N N . PRO A 1 53 ? -11.752 -1.754 1.860 1.00 0.00 53 PRO A N 19
ATOM 26144 C CA . PRO A 1 53 ? -11.979 -0.393 2.315 1.00 0.00 53 PRO A CA 19
ATOM 26145 C C . PRO A 1 53 ? -10.818 0.095 3.183 1.00 0.00 53 PRO A C 19
ATOM 26146 O O . PRO A 1 53 ? -10.254 -0.672 3.962 1.00 0.00 53 PRO A O 19
ATOM 26157 N N . PRO A 1 54 ? -10.487 1.404 3.017 1.00 0.00 54 PRO A N 19
ATOM 26158 C CA . PRO A 1 54 ? -9.403 2.004 3.776 1.00 0.00 54 PRO A CA 19
ATOM 26159 C C . PRO A 1 54 ? -9.825 2.259 5.225 1.00 0.00 54 PRO A C 19
ATOM 26160 O O . PRO A 1 54 ? -8.988 2.266 6.126 1.00 0.00 54 PRO A O 19
ATOM 26171 N N . ALA A 1 55 ? -11.122 2.464 5.403 1.00 0.00 55 ALA A N 19
ATOM 26172 C CA . ALA A 1 55 ? -11.664 2.719 6.726 1.00 0.00 55 ALA A CA 19
ATOM 26173 C C . ALA A 1 55 ? -11.444 1.489 7.609 1.00 0.00 55 ALA A C 19
ATOM 26174 O O . ALA A 1 55 ? -11.424 1.595 8.834 1.00 0.00 55 ALA A O 19
ATOM 26181 N N . MET A 1 56 ? -11.283 0.350 6.952 1.00 0.00 56 MET A N 19
ATOM 26182 C CA . MET A 1 56 ? -11.064 -0.899 7.662 1.00 0.00 56 MET A CA 19
ATOM 26183 C C . MET A 1 56 ? -9.581 -1.275 7.667 1.00 0.00 56 MET A C 19
ATOM 26184 O O . MET A 1 56 ? -9.147 -2.093 8.477 1.00 0.00 56 MET A O 19
ATOM 26198 N N . GLN A 1 57 ? -8.845 -0.660 6.753 1.00 0.00 57 GLN A N 19
ATOM 26199 C CA . GLN A 1 57 ? -7.419 -0.919 6.642 1.00 0.00 57 GLN A CA 19
ATOM 26200 C C . GLN A 1 57 ? -6.666 -0.242 7.788 1.00 0.00 57 GLN A C 19
ATOM 26201 O O . GLN A 1 57 ? -7.158 0.719 8.378 1.00 0.00 57 GLN A O 19
ATOM 26215 N N . LYS A 1 58 ? -5.483 -0.769 8.070 1.00 0.00 58 LYS A N 19
ATOM 26216 C CA . LYS A 1 58 ? -4.657 -0.227 9.135 1.00 0.00 58 LYS A CA 19
ATOM 26217 C C . LYS A 1 58 ? -3.248 0.036 8.598 1.00 0.00 58 LYS A C 19
ATOM 26218 O O . LYS A 1 58 ? -2.400 -0.855 8.608 1.00 0.00 58 LYS A O 19
ATOM 26237 N N . VAL A 1 59 ? -3.043 1.262 8.142 1.00 0.00 59 VAL A N 19
ATOM 26238 C CA . VAL A 1 59 ? -1.752 1.654 7.602 1.00 0.00 59 VAL A CA 19
ATOM 26239 C C . VAL A 1 59 ? -0.751 1.809 8.749 1.00 0.00 59 VAL A C 19
ATOM 26240 O O . VAL A 1 59 ? -0.831 2.761 9.523 1.00 0.00 59 VAL A O 19
ATOM 26253 N N . MET A 1 60 ? 0.170 0.859 8.821 1.00 0.00 60 MET A N 19
ATOM 26254 C CA . MET A 1 60 ? 1.186 0.878 9.859 1.00 0.00 60 MET A CA 19
ATOM 26255 C C . MET A 1 60 ? 2.478 0.217 9.375 1.00 0.00 60 MET A C 19
ATOM 26256 O O . MET A 1 60 ? 2.480 -0.958 9.011 1.00 0.00 60 MET A O 19
ATOM 26270 N N . TYR A 1 61 ? 3.546 1.001 9.385 1.00 0.00 61 TYR A N 19
ATOM 26271 C CA . TYR A 1 61 ? 4.841 0.507 8.952 1.00 0.00 61 TYR A CA 19
ATOM 26272 C C . TYR A 1 61 ? 5.913 0.773 10.011 1.00 0.00 61 TYR A C 19
ATOM 26273 O O . TYR A 1 61 ? 6.391 1.898 10.147 1.00 0.00 61 TYR A O 19
ATOM 26291 N N . LYS A 1 62 ? 6.258 -0.281 10.735 1.00 0.00 62 LYS A N 19
ATOM 26292 C CA . LYS A 1 62 ? 7.264 -0.175 11.778 1.00 0.00 62 LYS A CA 19
ATOM 26293 C C . LYS A 1 62 ? 7.014 1.094 12.595 1.00 0.00 62 LYS A C 19
ATOM 26294 O O . LYS A 1 62 ? 7.944 1.663 13.165 1.00 0.00 62 LYS A O 19
ATOM 26313 N N . GLY A 1 63 ? 5.753 1.500 12.626 1.00 0.00 63 GLY A N 19
ATOM 26314 C CA . GLY A 1 63 ? 5.369 2.692 13.364 1.00 0.00 63 GLY A CA 19
ATOM 26315 C C . GLY A 1 63 ? 4.114 3.328 12.763 1.00 0.00 63 GLY A C 19
ATOM 26316 O O . GLY A 1 63 ? 3.872 3.218 11.562 1.00 0.00 63 GLY A O 19
ATOM 26320 N N . LEU A 1 64 ? 3.348 3.979 13.626 1.00 0.00 64 LEU A N 19
ATOM 26321 C CA . LEU A 1 64 ? 2.124 4.633 13.196 1.00 0.00 64 LEU A CA 19
ATOM 26322 C C . LEU A 1 64 ? 2.437 5.580 12.036 1.00 0.00 64 LEU A C 19
ATOM 26323 O O . LEU A 1 64 ? 3.456 6.269 12.051 1.00 0.00 64 LEU A O 19
ATOM 26339 N N . VAL A 1 65 ? 1.543 5.584 11.059 1.00 0.00 65 VAL A N 19
ATOM 26340 C CA . VAL A 1 65 ? 1.711 6.436 9.894 1.00 0.00 65 VAL A CA 19
ATOM 26341 C C . VAL A 1 65 ? 0.675 7.561 9.935 1.00 0.00 65 VAL A C 19
ATOM 26342 O O . VAL A 1 65 ? -0.515 7.321 9.738 1.00 0.00 65 VAL A O 19
ATOM 26355 N N . PRO A 1 66 ? 1.178 8.796 10.200 1.00 0.00 66 PRO A N 19
ATOM 26356 C CA . PRO A 1 66 ? 0.309 9.959 10.270 1.00 0.00 66 PRO A CA 19
ATOM 26357 C C . PRO A 1 66 ? -0.131 10.400 8.873 1.00 0.00 66 PRO A C 19
ATOM 26358 O O . PRO A 1 66 ? 0.705 10.676 8.014 1.00 0.00 66 PRO A O 19
ATOM 26369 N N . GLU A 1 67 ? -1.442 10.452 8.689 1.00 0.00 67 GLU A N 19
ATOM 26370 C CA . GLU A 1 67 ? -2.003 10.854 7.411 1.00 0.00 67 GLU A CA 19
ATOM 26371 C C . GLU A 1 67 ? -1.780 12.350 7.180 1.00 0.00 67 GLU A C 19
ATOM 26372 O O . GLU A 1 67 ? -2.090 12.870 6.110 1.00 0.00 67 GLU A O 19
ATOM 26384 N N . ASP A 1 68 ? -1.244 13.000 8.203 1.00 0.00 68 ASP A N 19
ATOM 26385 C CA . ASP A 1 68 ? -0.976 14.426 8.126 1.00 0.00 68 ASP A CA 19
ATOM 26386 C C . ASP A 1 68 ? 0.411 14.648 7.519 1.00 0.00 68 ASP A C 19
ATOM 26387 O O . ASP A 1 68 ? 0.711 15.734 7.025 1.00 0.00 68 ASP A O 19
ATOM 26396 N N . LYS A 1 69 ? 1.221 13.601 7.577 1.00 0.00 69 LYS A N 19
ATOM 26397 C CA . LYS A 1 69 ? 2.570 13.667 7.039 1.00 0.00 69 LYS A CA 19
ATOM 26398 C C . LYS A 1 69 ? 2.705 12.669 5.888 1.00 0.00 69 LYS A C 19
ATOM 26399 O O . LYS A 1 69 ? 2.141 11.577 5.939 1.00 0.00 69 LYS A O 19
ATOM 26418 N N . THR A 1 70 ? 3.456 13.079 4.877 1.00 0.00 70 THR A N 19
ATOM 26419 C CA . THR A 1 70 ? 3.673 12.234 3.715 1.00 0.00 70 THR A CA 19
ATOM 26420 C C . THR A 1 70 ? 4.703 11.147 4.030 1.00 0.00 70 THR A C 19
ATOM 26421 O O . THR A 1 70 ? 5.430 11.244 5.018 1.00 0.00 70 THR A O 19
ATOM 26432 N N . LEU A 1 71 ? 4.733 10.138 3.172 1.00 0.00 71 LEU A N 19
ATOM 26433 C CA . LEU A 1 71 ? 5.662 9.035 3.346 1.00 0.00 71 LEU A CA 19
ATOM 26434 C C . LEU A 1 71 ? 7.079 9.588 3.510 1.00 0.00 71 LEU A C 19
ATOM 26435 O O . LEU A 1 71 ? 7.798 9.202 4.431 1.00 0.00 71 LEU A O 19
ATOM 26451 N N . ARG A 1 72 ? 7.439 10.484 2.603 1.00 0.00 72 ARG A N 19
ATOM 26452 C CA . ARG A 1 72 ? 8.757 11.094 2.635 1.00 0.00 72 ARG A CA 19
ATOM 26453 C C . ARG A 1 72 ? 8.919 11.941 3.900 1.00 0.00 72 ARG A C 19
ATOM 26454 O O . ARG A 1 72 ? 10.035 12.306 4.267 1.00 0.00 72 ARG A O 19
ATOM 26475 N N . GLU A 1 73 ? 7.790 12.228 4.530 1.00 0.00 73 GLU A N 19
ATOM 26476 C CA . GLU A 1 73 ? 7.793 13.025 5.745 1.00 0.00 73 GLU A CA 19
ATOM 26477 C C . GLU A 1 73 ? 7.825 12.116 6.975 1.00 0.00 73 GLU A C 19
ATOM 26478 O O . GLU A 1 73 ? 8.461 12.443 7.976 1.00 0.00 73 GLU A O 19
ATOM 26490 N N . ILE A 1 74 ? 7.131 10.993 6.861 1.00 0.00 74 ILE A N 19
ATOM 26491 C CA . ILE A 1 74 ? 7.073 10.034 7.951 1.00 0.00 74 ILE A CA 19
ATOM 26492 C C . ILE A 1 74 ? 8.316 9.143 7.908 1.00 0.00 74 ILE A C 19
ATOM 26493 O O . ILE A 1 74 ? 8.424 8.185 8.672 1.00 0.00 74 ILE A O 19
ATOM 26509 N N . LYS A 1 75 ? 9.223 9.490 7.007 1.00 0.00 75 LYS A N 19
ATOM 26510 C CA . LYS A 1 75 ? 10.454 8.733 6.855 1.00 0.00 75 LYS A CA 19
ATOM 26511 C C . LYS A 1 75 ? 10.160 7.436 6.099 1.00 0.00 75 LYS A C 19
ATOM 26512 O O . LYS A 1 75 ? 10.010 6.378 6.710 1.00 0.00 75 LYS A O 19
ATOM 26531 N N . VAL A 1 76 ? 10.085 7.559 4.782 1.00 0.00 76 VAL A N 19
ATOM 26532 C CA . VAL A 1 76 ? 9.811 6.409 3.937 1.00 0.00 76 VAL A CA 19
ATOM 26533 C C . VAL A 1 76 ? 10.804 6.388 2.774 1.00 0.00 76 VAL A C 19
ATOM 26534 O O . VAL A 1 76 ? 11.300 7.434 2.358 1.00 0.00 76 VAL A O 19
ATOM 26547 N N . THR A 1 77 ? 11.065 5.186 2.282 1.00 0.00 77 THR A N 19
ATOM 26548 C CA . THR A 1 77 ? 11.991 5.016 1.175 1.00 0.00 77 THR A CA 19
ATOM 26549 C C . THR A 1 77 ? 11.670 3.733 0.405 1.00 0.00 77 THR A C 19
ATOM 26550 O O . THR A 1 77 ? 10.707 3.038 0.724 1.00 0.00 77 THR A O 19
ATOM 26561 N N . SER A 1 78 ? 12.495 3.459 -0.595 1.00 0.00 78 SER A N 19
ATOM 26562 C CA . SER A 1 78 ? 12.311 2.273 -1.414 1.00 0.00 78 SER A CA 19
ATOM 26563 C C . SER A 1 78 ? 12.652 1.021 -0.604 1.00 0.00 78 SER A C 19
ATOM 26564 O O . SER A 1 78 ? 13.816 0.781 -0.285 1.00 0.00 78 SER A O 19
ATOM 26572 N N . GLY A 1 79 ? 11.617 0.254 -0.295 1.00 0.00 79 GLY A N 19
ATOM 26573 C CA . GLY A 1 79 ? 11.792 -0.967 0.472 1.00 0.00 79 GLY A CA 19
ATOM 26574 C C . GLY A 1 79 ? 11.072 -0.878 1.819 1.00 0.00 79 GLY A C 19
ATOM 26575 O O . GLY A 1 79 ? 11.436 -1.569 2.769 1.00 0.00 79 GLY A O 19
ATOM 26579 N N . ALA A 1 80 ? 10.062 -0.020 1.858 1.00 0.00 80 ALA A N 19
ATOM 26580 C CA . ALA A 1 80 ? 9.288 0.168 3.073 1.00 0.00 80 ALA A CA 19
ATOM 26581 C C . ALA A 1 80 ? 8.055 -0.737 3.033 1.00 0.00 80 ALA A C 19
ATOM 26582 O O . ALA A 1 80 ? 7.229 -0.627 2.128 1.00 0.00 80 ALA A O 19
ATOM 26589 N N . LYS A 1 81 ? 7.971 -1.612 4.025 1.00 0.00 81 LYS A N 19
ATOM 26590 C CA . LYS A 1 81 ? 6.853 -2.536 4.114 1.00 0.00 81 LYS A CA 19
ATOM 26591 C C . LYS A 1 81 ? 5.594 -1.768 4.524 1.00 0.00 81 LYS A C 19
ATOM 26592 O O . LYS A 1 81 ? 5.680 -0.737 5.188 1.00 0.00 81 LYS A O 19
ATOM 26611 N N . ILE A 1 82 ? 4.454 -2.302 4.110 1.00 0.00 82 ILE A N 19
ATOM 26612 C CA . ILE A 1 82 ? 3.179 -1.680 4.426 1.00 0.00 82 ILE A CA 19
ATOM 26613 C C . ILE A 1 82 ? 2.179 -2.761 4.842 1.00 0.00 82 ILE A C 19
ATOM 26614 O O . ILE A 1 82 ? 1.711 -3.533 4.006 1.00 0.00 82 ILE A O 19
ATOM 26630 N N . MET A 1 83 ? 1.880 -2.781 6.132 1.00 0.00 83 MET A N 19
ATOM 26631 C CA . MET A 1 83 ? 0.944 -3.754 6.669 1.00 0.00 83 MET A CA 19
ATOM 26632 C C . MET A 1 83 ? -0.502 -3.304 6.447 1.00 0.00 83 MET A C 19
ATOM 26633 O O . MET A 1 83 ? -0.822 -2.128 6.613 1.00 0.00 83 MET A O 19
ATOM 26647 N N . VAL A 1 84 ? -1.335 -4.264 6.074 1.00 0.00 84 VAL A N 19
ATOM 26648 C CA . VAL A 1 84 ? -2.739 -3.982 5.827 1.00 0.00 84 VAL A CA 19
ATOM 26649 C C . VAL A 1 84 ? -3.600 -4.920 6.675 1.00 0.00 84 VAL A C 19
ATOM 26650 O O . VAL A 1 84 ? -3.150 -5.994 7.071 1.00 0.00 84 VAL A O 19
ATOM 26663 N N . VAL A 1 85 ? -4.824 -4.480 6.929 1.00 0.00 85 VAL A N 19
ATOM 26664 C CA . VAL A 1 85 ? -5.753 -5.268 7.722 1.00 0.00 85 VAL A CA 19
ATOM 26665 C C . VAL A 1 85 ? -7.141 -5.209 7.082 1.00 0.00 85 VAL A C 19
ATOM 26666 O O . VAL A 1 85 ? -7.504 -4.207 6.469 1.00 0.00 85 VAL A O 19
ATOM 26679 N N . GLY A 1 86 ? -7.879 -6.297 7.246 1.00 0.00 86 GLY A N 19
ATOM 26680 C CA . GLY A 1 86 ? -9.220 -6.382 6.692 1.00 0.00 86 GLY A CA 19
ATOM 26681 C C . GLY A 1 86 ? -9.633 -7.840 6.478 1.00 0.00 86 GLY A C 19
ATOM 26682 O O . GLY A 1 86 ? -8.857 -8.755 6.749 1.00 0.00 86 GLY A O 19
ATOM 26686 N N . SER A 1 87 ? -10.855 -8.010 5.993 1.00 0.00 87 SER A N 19
ATOM 26687 C CA . SER A 1 87 ? -11.380 -9.341 5.740 1.00 0.00 87 SER A CA 19
ATOM 26688 C C . SER A 1 87 ? -11.967 -9.926 7.027 1.00 0.00 87 SER A C 19
ATOM 26689 O O . SER A 1 87 ? -11.227 -10.348 7.914 1.00 0.00 87 SER A O 19
ATOM 26697 N N . THR A 1 88 ? -13.290 -9.931 7.087 1.00 0.00 88 THR A N 19
ATOM 26698 C CA . THR A 1 88 ? -13.984 -10.457 8.250 1.00 0.00 88 THR A CA 19
ATOM 26699 C C . THR A 1 88 ? -15.313 -11.093 7.836 1.00 0.00 88 THR A C 19
ATOM 26700 O O . THR A 1 88 ? -16.286 -10.388 7.571 1.00 0.00 88 THR A O 19
ATOM 26711 N N . ILE A 1 89 ? -15.311 -12.417 7.793 1.00 0.00 89 ILE A N 19
ATOM 26712 C CA . ILE A 1 89 ? -16.504 -13.155 7.415 1.00 0.00 89 ILE A CA 19
ATOM 26713 C C . ILE A 1 89 ? -17.037 -12.611 6.088 1.00 0.00 89 ILE A C 19
ATOM 26714 O O . ILE A 1 89 ? -18.027 -11.882 6.064 1.00 0.00 89 ILE A O 19
ATOM 26730 N N . SER A 1 90 ? -16.356 -12.988 5.016 1.00 0.00 90 SER A N 19
ATOM 26731 C CA . SER A 1 90 ? -16.748 -12.547 3.688 1.00 0.00 90 SER A CA 19
ATOM 26732 C C . SER A 1 90 ? -16.575 -11.032 3.567 1.00 0.00 90 SER A C 19
ATOM 26733 O O . SER A 1 90 ? -16.342 -10.349 4.563 1.00 0.00 90 SER A O 19
ATOM 26741 N N . GLY A 1 91 ? -16.697 -10.550 2.339 1.00 0.00 91 GLY A N 19
ATOM 26742 C CA . GLY A 1 91 ? -16.557 -9.128 2.075 1.00 0.00 91 GLY A CA 19
ATOM 26743 C C . GLY A 1 91 ? -17.365 -8.717 0.842 1.00 0.00 91 GLY A C 19
ATOM 26744 O O . GLY A 1 91 ? -17.858 -9.570 0.105 1.00 0.00 91 GLY A O 19
ATOM 26748 N N . PRO A 1 92 ? -17.479 -7.376 0.651 1.00 0.00 92 PRO A N 19
ATOM 26749 C CA . PRO A 1 92 ? -18.219 -6.841 -0.480 1.00 0.00 92 PRO A CA 19
ATOM 26750 C C . PRO A 1 92 ? -17.422 -6.994 -1.778 1.00 0.00 92 PRO A C 19
ATOM 26751 O O . PRO A 1 92 ? -16.231 -7.300 -1.747 1.00 0.00 92 PRO A O 19
ATOM 26762 N N . SER A 1 93 ? -18.112 -6.773 -2.887 1.00 0.00 93 SER A N 19
ATOM 26763 C CA . SER A 1 93 ? -17.484 -6.883 -4.193 1.00 0.00 93 SER A CA 19
ATOM 26764 C C . SER A 1 93 ? -18.530 -6.698 -5.294 1.00 0.00 93 SER A C 19
ATOM 26765 O O . SER A 1 93 ? -19.147 -7.665 -5.737 1.00 0.00 93 SER A O 19
ATOM 26773 N N . SER A 1 94 ? -18.698 -5.449 -5.704 1.00 0.00 94 SER A N 19
ATOM 26774 C CA . SER A 1 94 ? -19.658 -5.125 -6.744 1.00 0.00 94 SER A CA 19
ATOM 26775 C C . SER A 1 94 ? -19.323 -3.766 -7.362 1.00 0.00 94 SER A C 19
ATOM 26776 O O . SER A 1 94 ? -18.994 -2.820 -6.648 1.00 0.00 94 SER A O 19
ATOM 26784 N N . GLY A 1 95 ? -19.418 -3.713 -8.682 1.00 0.00 95 GLY A N 19
ATOM 26785 C CA . GLY A 1 95 ? -19.128 -2.485 -9.404 1.00 0.00 95 GLY A CA 19
ATOM 26786 C C . GLY A 1 95 ? -20.413 -1.713 -9.710 1.00 0.00 95 GLY A C 19
ATOM 26787 O O . GLY A 1 95 ? -21.512 -2.243 -9.553 1.00 0.00 95 GLY A O 19
ATOM 26791 N N . GLY A 1 1 ? 12.225 -5.267 -40.345 1.00 0.00 1 GLY A N 20
ATOM 26792 C CA . GLY A 1 1 ? 12.495 -4.153 -39.451 1.00 0.00 1 GLY A CA 20
ATOM 26793 C C . GLY A 1 1 ? 11.200 -3.612 -38.843 1.00 0.00 1 GLY A C 20
ATOM 26794 O O . GLY A 1 1 ? 10.109 -3.921 -39.320 1.00 0.00 1 GLY A O 20
ATOM 26798 N N . SER A 1 2 ? 11.363 -2.814 -37.798 1.00 0.00 2 SER A N 20
ATOM 26799 C CA . SER A 1 2 ? 10.220 -2.226 -37.120 1.00 0.00 2 SER A CA 20
ATOM 26800 C C . SER A 1 2 ? 10.683 -1.098 -36.196 1.00 0.00 2 SER A C 20
ATOM 26801 O O . SER A 1 2 ? 11.878 -0.950 -35.942 1.00 0.00 2 SER A O 20
ATOM 26809 N N . SER A 1 3 ? 9.714 -0.332 -35.718 1.00 0.00 3 SER A N 20
ATOM 26810 C CA . SER A 1 3 ? 10.007 0.778 -34.828 1.00 0.00 3 SER A CA 20
ATOM 26811 C C . SER A 1 3 ? 8.705 1.437 -34.366 1.00 0.00 3 SER A C 20
ATOM 26812 O O . SER A 1 3 ? 7.654 1.232 -34.970 1.00 0.00 3 SER A O 20
ATOM 26820 N N . GLY A 1 4 ? 8.819 2.215 -33.300 1.00 0.00 4 GLY A N 20
ATOM 26821 C CA . GLY A 1 4 ? 7.664 2.905 -32.751 1.00 0.00 4 GLY A CA 20
ATOM 26822 C C . GLY A 1 4 ? 7.932 3.367 -31.317 1.00 0.00 4 GLY A C 20
ATOM 26823 O O . GLY A 1 4 ? 8.937 4.025 -31.051 1.00 0.00 4 GLY A O 20
ATOM 26827 N N . SER A 1 5 ? 7.016 3.006 -30.431 1.00 0.00 5 SER A N 20
ATOM 26828 C CA . SER A 1 5 ? 7.141 3.375 -29.032 1.00 0.00 5 SER A CA 20
ATOM 26829 C C . SER A 1 5 ? 7.082 4.897 -28.885 1.00 0.00 5 SER A C 20
ATOM 26830 O O . SER A 1 5 ? 7.899 5.612 -29.463 1.00 0.00 5 SER A O 20
ATOM 26838 N N . SER A 1 6 ? 6.108 5.347 -28.108 1.00 0.00 6 SER A N 20
ATOM 26839 C CA . SER A 1 6 ? 5.931 6.771 -27.878 1.00 0.00 6 SER A CA 20
ATOM 26840 C C . SER A 1 6 ? 4.927 6.998 -26.746 1.00 0.00 6 SER A C 20
ATOM 26841 O O . SER A 1 6 ? 4.091 6.138 -26.472 1.00 0.00 6 SER A O 20
ATOM 26849 N N . GLY A 1 7 ? 5.043 8.159 -26.119 1.00 0.00 7 GLY A N 20
ATOM 26850 C CA . GLY A 1 7 ? 4.156 8.510 -25.023 1.00 0.00 7 GLY A CA 20
ATOM 26851 C C . GLY A 1 7 ? 4.952 8.926 -23.785 1.00 0.00 7 GLY A C 20
ATOM 26852 O O . GLY A 1 7 ? 5.865 8.218 -23.363 1.00 0.00 7 GLY A O 20
ATOM 26856 N N . ASP A 1 8 ? 4.577 10.072 -23.237 1.00 0.00 8 ASP A N 20
ATOM 26857 C CA . ASP A 1 8 ? 5.245 10.591 -22.055 1.00 0.00 8 ASP A CA 20
ATOM 26858 C C . ASP A 1 8 ? 4.543 11.872 -21.599 1.00 0.00 8 ASP A C 20
ATOM 26859 O O . ASP A 1 8 ? 4.174 12.708 -22.422 1.00 0.00 8 ASP A O 20
ATOM 26868 N N . ALA A 1 9 ? 4.381 11.985 -20.289 1.00 0.00 9 ALA A N 20
ATOM 26869 C CA . ALA A 1 9 ? 3.731 13.150 -19.714 1.00 0.00 9 ALA A CA 20
ATOM 26870 C C . ALA A 1 9 ? 4.153 13.294 -18.250 1.00 0.00 9 ALA A C 20
ATOM 26871 O O . ALA A 1 9 ? 4.447 12.302 -17.585 1.00 0.00 9 ALA A O 20
ATOM 26878 N N . GLY A 1 10 ? 4.170 14.537 -17.792 1.00 0.00 10 GLY A N 20
ATOM 26879 C CA . GLY A 1 10 ? 4.552 14.823 -16.419 1.00 0.00 10 GLY A CA 20
ATOM 26880 C C . GLY A 1 10 ? 5.398 16.096 -16.340 1.00 0.00 10 GLY A C 20
ATOM 26881 O O . GLY A 1 10 ? 5.879 16.591 -17.358 1.00 0.00 10 GLY A O 20
ATOM 26885 N N . GLY A 1 11 ? 5.554 16.589 -15.120 1.00 0.00 11 GLY A N 20
ATOM 26886 C CA . GLY A 1 11 ? 6.333 17.794 -14.894 1.00 0.00 11 GLY A CA 20
ATOM 26887 C C . GLY A 1 11 ? 6.246 18.237 -13.432 1.00 0.00 11 GLY A C 20
ATOM 26888 O O . GLY A 1 11 ? 5.834 17.464 -12.569 1.00 0.00 11 GLY A O 20
ATOM 26892 N N . GLY A 1 12 ? 6.641 19.481 -13.199 1.00 0.00 12 GLY A N 20
ATOM 26893 C CA . GLY A 1 12 ? 6.612 20.036 -11.857 1.00 0.00 12 GLY A CA 20
ATOM 26894 C C . GLY A 1 12 ? 7.424 19.173 -10.889 1.00 0.00 12 GLY A C 20
ATOM 26895 O O . GLY A 1 12 ? 8.459 18.622 -11.261 1.00 0.00 12 GLY A O 20
ATOM 26899 N N . VAL A 1 13 ? 6.924 19.082 -9.666 1.00 0.00 13 VAL A N 20
ATOM 26900 C CA . VAL A 1 13 ? 7.589 18.296 -8.641 1.00 0.00 13 VAL A CA 20
ATOM 26901 C C . VAL A 1 13 ? 7.211 16.823 -8.810 1.00 0.00 13 VAL A C 20
ATOM 26902 O O . VAL A 1 13 ? 6.185 16.506 -9.409 1.00 0.00 13 VAL A O 20
ATOM 26915 N N . GLY A 1 14 ? 8.061 15.961 -8.270 1.00 0.00 14 GLY A N 20
ATOM 26916 C CA . GLY A 1 14 ? 7.829 14.529 -8.353 1.00 0.00 14 GLY A CA 20
ATOM 26917 C C . GLY A 1 14 ? 8.994 13.825 -9.053 1.00 0.00 14 GLY A C 20
ATOM 26918 O O . GLY A 1 14 ? 9.600 14.379 -9.968 1.00 0.00 14 GLY A O 20
ATOM 26922 N N . LYS A 1 15 ? 9.271 12.613 -8.595 1.00 0.00 15 LYS A N 20
ATOM 26923 C CA . LYS A 1 15 ? 10.352 11.827 -9.165 1.00 0.00 15 LYS A CA 20
ATOM 26924 C C . LYS A 1 15 ? 9.890 10.378 -9.333 1.00 0.00 15 LYS A C 20
ATOM 26925 O O . LYS A 1 15 ? 8.703 10.083 -9.204 1.00 0.00 15 LYS A O 20
ATOM 26944 N N . GLU A 1 16 ? 10.852 9.513 -9.618 1.00 0.00 16 GLU A N 20
ATOM 26945 C CA . GLU A 1 16 ? 10.558 8.102 -9.805 1.00 0.00 16 GLU A CA 20
ATOM 26946 C C . GLU A 1 16 ? 9.919 7.521 -8.542 1.00 0.00 16 GLU A C 20
ATOM 26947 O O . GLU A 1 16 ? 10.545 7.489 -7.483 1.00 0.00 16 GLU A O 20
ATOM 26959 N N . LEU A 1 17 ? 8.681 7.076 -8.695 1.00 0.00 17 LEU A N 20
ATOM 26960 C CA . LEU A 1 17 ? 7.950 6.498 -7.580 1.00 0.00 17 LEU A CA 20
ATOM 26961 C C . LEU A 1 17 ? 8.896 5.622 -6.755 1.00 0.00 17 LEU A C 20
ATOM 26962 O O . LEU A 1 17 ? 9.910 5.148 -7.264 1.00 0.00 17 LEU A O 20
ATOM 26978 N N . VAL A 1 18 ? 8.529 5.434 -5.496 1.00 0.00 18 VAL A N 20
ATOM 26979 C CA . VAL A 1 18 ? 9.332 4.624 -4.596 1.00 0.00 18 VAL A CA 20
ATOM 26980 C C . VAL A 1 18 ? 8.769 3.202 -4.558 1.00 0.00 18 VAL A C 20
ATOM 26981 O O . VAL A 1 18 ? 7.554 3.011 -4.571 1.00 0.00 18 VAL A O 20
ATOM 26994 N N . ASP A 1 19 ? 9.679 2.240 -4.512 1.00 0.00 19 ASP A N 20
ATOM 26995 C CA . ASP A 1 19 ? 9.289 0.841 -4.472 1.00 0.00 19 ASP A CA 20
ATOM 26996 C C . ASP A 1 19 ? 8.814 0.489 -3.061 1.00 0.00 19 ASP A C 20
ATOM 26997 O O . ASP A 1 19 ? 9.501 0.774 -2.081 1.00 0.00 19 ASP A O 20
ATOM 27006 N N . LEU A 1 20 ? 7.641 -0.126 -3.002 1.00 0.00 20 LEU A N 20
ATOM 27007 C CA . LEU A 1 20 ? 7.067 -0.520 -1.727 1.00 0.00 20 LEU A CA 20
ATOM 27008 C C . LEU A 1 20 ? 6.361 -1.868 -1.885 1.00 0.00 20 LEU A C 20
ATOM 27009 O O . LEU A 1 20 ? 5.899 -2.207 -2.974 1.00 0.00 20 LEU A O 20
ATOM 27025 N N . LYS A 1 21 ? 6.299 -2.601 -0.783 1.00 0.00 21 LYS A N 20
ATOM 27026 C CA . LYS A 1 21 ? 5.658 -3.904 -0.786 1.00 0.00 21 LYS A CA 20
ATOM 27027 C C . LYS A 1 21 ? 4.367 -3.835 0.033 1.00 0.00 21 LYS A C 20
ATOM 27028 O O . LYS A 1 21 ? 4.375 -3.371 1.172 1.00 0.00 21 LYS A O 20
ATOM 27047 N N . ILE A 1 22 ? 3.289 -4.303 -0.579 1.00 0.00 22 ILE A N 20
ATOM 27048 C CA . ILE A 1 22 ? 1.994 -4.299 0.079 1.00 0.00 22 ILE A CA 20
ATOM 27049 C C . ILE A 1 22 ? 1.764 -5.655 0.751 1.00 0.00 22 ILE A C 20
ATOM 27050 O O . ILE A 1 22 ? 1.742 -6.687 0.082 1.00 0.00 22 ILE A O 20
ATOM 27066 N N . ILE A 1 23 ? 1.600 -5.608 2.064 1.00 0.00 23 ILE A N 20
ATOM 27067 C CA . ILE A 1 23 ? 1.373 -6.820 2.834 1.00 0.00 23 ILE A CA 20
ATOM 27068 C C . ILE A 1 23 ? -0.028 -6.774 3.447 1.00 0.00 23 ILE A C 20
ATOM 27069 O O . ILE A 1 23 ? -0.407 -5.780 4.064 1.00 0.00 23 ILE A O 20
ATOM 27085 N N . TRP A 1 24 ? -0.758 -7.864 3.257 1.00 0.00 24 TRP A N 20
ATOM 27086 C CA . TRP A 1 24 ? -2.108 -7.960 3.785 1.00 0.00 24 TRP A CA 20
ATOM 27087 C C . TRP A 1 24 ? -2.475 -9.443 3.876 1.00 0.00 24 TRP A C 20
ATOM 27088 O O . TRP A 1 24 ? -3.628 -9.815 3.664 1.00 0.00 24 TRP A O 20
ATOM 27109 N N . ASN A 1 25 ? -1.472 -10.249 4.192 1.00 0.00 25 ASN A N 20
ATOM 27110 C CA . ASN A 1 25 ? -1.675 -11.683 4.315 1.00 0.00 25 ASN A CA 20
ATOM 27111 C C . ASN A 1 25 ? -0.316 -12.385 4.341 1.00 0.00 25 ASN A C 20
ATOM 27112 O O . ASN A 1 25 ? -0.082 -13.261 5.172 1.00 0.00 25 ASN A O 20
ATOM 27123 N N . LYS A 1 26 ? 0.545 -11.974 3.421 1.00 0.00 26 LYS A N 20
ATOM 27124 C CA . LYS A 1 26 ? 1.874 -12.553 3.328 1.00 0.00 26 LYS A CA 20
ATOM 27125 C C . LYS A 1 26 ? 2.483 -12.205 1.968 1.00 0.00 26 LYS A C 20
ATOM 27126 O O . LYS A 1 26 ? 3.686 -11.969 1.865 1.00 0.00 26 LYS A O 20
ATOM 27145 N N . THR A 1 27 ? 1.625 -12.184 0.959 1.00 0.00 27 THR A N 20
ATOM 27146 C CA . THR A 1 27 ? 2.063 -11.869 -0.390 1.00 0.00 27 THR A CA 20
ATOM 27147 C C . THR A 1 27 ? 2.798 -10.527 -0.412 1.00 0.00 27 THR A C 20
ATOM 27148 O O . THR A 1 27 ? 2.663 -9.726 0.512 1.00 0.00 27 THR A O 20
ATOM 27159 N N . LYS A 1 28 ? 3.558 -10.322 -1.477 1.00 0.00 28 LYS A N 20
ATOM 27160 C CA . LYS A 1 28 ? 4.315 -9.091 -1.632 1.00 0.00 28 LYS A CA 20
ATOM 27161 C C . LYS A 1 28 ? 3.962 -8.446 -2.974 1.00 0.00 28 LYS A C 20
ATOM 27162 O O . LYS A 1 28 ? 4.551 -8.779 -4.001 1.00 0.00 28 LYS A O 20
ATOM 27181 N N . HIS A 1 29 ? 3.001 -7.535 -2.922 1.00 0.00 29 HIS A N 20
ATOM 27182 C CA . HIS A 1 29 ? 2.563 -6.840 -4.120 1.00 0.00 29 HIS A CA 20
ATOM 27183 C C . HIS A 1 29 ? 3.473 -5.638 -4.378 1.00 0.00 29 HIS A C 20
ATOM 27184 O O . HIS A 1 29 ? 3.384 -4.627 -3.682 1.00 0.00 29 HIS A O 20
ATOM 27198 N N . ASP A 1 30 ? 4.326 -5.786 -5.381 1.00 0.00 30 ASP A N 20
ATOM 27199 C CA . ASP A 1 30 ? 5.251 -4.724 -5.739 1.00 0.00 30 ASP A CA 20
ATOM 27200 C C . ASP A 1 30 ? 4.484 -3.598 -6.434 1.00 0.00 30 ASP A C 20
ATOM 27201 O O . ASP A 1 30 ? 3.947 -3.789 -7.525 1.00 0.00 30 ASP A O 20
ATOM 27210 N N . VAL A 1 31 ? 4.456 -2.449 -5.775 1.00 0.00 31 VAL A N 20
ATOM 27211 C CA . VAL A 1 31 ? 3.763 -1.292 -6.316 1.00 0.00 31 VAL A CA 20
ATOM 27212 C C . VAL A 1 31 ? 4.665 -0.063 -6.200 1.00 0.00 31 VAL A C 20
ATOM 27213 O O . VAL A 1 31 ? 5.413 0.075 -5.232 1.00 0.00 31 VAL A O 20
ATOM 27226 N N . LYS A 1 32 ? 4.566 0.801 -7.200 1.00 0.00 32 LYS A N 20
ATOM 27227 C CA . LYS A 1 32 ? 5.365 2.015 -7.222 1.00 0.00 32 LYS A CA 20
ATOM 27228 C C . LYS A 1 32 ? 4.463 3.218 -6.938 1.00 0.00 32 LYS A C 20
ATOM 27229 O O . LYS A 1 32 ? 3.446 3.407 -7.603 1.00 0.00 32 LYS A O 20
ATOM 27248 N N . VAL A 1 33 ? 4.869 4.001 -5.949 1.00 0.00 33 VAL A N 20
ATOM 27249 C CA . VAL A 1 33 ? 4.111 5.181 -5.569 1.00 0.00 33 VAL A CA 20
ATOM 27250 C C . VAL A 1 33 ? 5.079 6.317 -5.233 1.00 0.00 33 VAL A C 20
ATOM 27251 O O . VAL A 1 33 ? 6.211 6.072 -4.820 1.00 0.00 33 VAL A O 20
ATOM 27264 N N . PRO A 1 34 ? 4.585 7.569 -5.429 1.00 0.00 34 PRO A N 20
ATOM 27265 C CA . PRO A 1 34 ? 5.393 8.745 -5.152 1.00 0.00 34 PRO A CA 20
ATOM 27266 C C . PRO A 1 34 ? 5.508 8.988 -3.646 1.00 0.00 34 PRO A C 20
ATOM 27267 O O . PRO A 1 34 ? 4.624 8.603 -2.882 1.00 0.00 34 PRO A O 20
ATOM 27278 N N . LEU A 1 35 ? 6.605 9.626 -3.264 1.00 0.00 35 LEU A N 20
ATOM 27279 C CA . LEU A 1 35 ? 6.847 9.925 -1.863 1.00 0.00 35 LEU A CA 20
ATOM 27280 C C . LEU A 1 35 ? 6.115 11.215 -1.488 1.00 0.00 35 LEU A C 20
ATOM 27281 O O . LEU A 1 35 ? 5.947 11.516 -0.307 1.00 0.00 35 LEU A O 20
ATOM 27297 N N . ASP A 1 36 ? 5.698 11.941 -2.514 1.00 0.00 36 ASP A N 20
ATOM 27298 C CA . ASP A 1 36 ? 4.988 13.192 -2.307 1.00 0.00 36 ASP A CA 20
ATOM 27299 C C . ASP A 1 36 ? 3.560 12.892 -1.846 1.00 0.00 36 ASP A C 20
ATOM 27300 O O . ASP A 1 36 ? 2.838 13.793 -1.422 1.00 0.00 36 ASP A O 20
ATOM 27309 N N . SER A 1 37 ? 3.195 11.622 -1.943 1.00 0.00 37 SER A N 20
ATOM 27310 C CA . SER A 1 37 ? 1.867 11.191 -1.541 1.00 0.00 37 SER A CA 20
ATOM 27311 C C . SER A 1 37 ? 1.700 11.352 -0.029 1.00 0.00 37 SER A C 20
ATOM 27312 O O . SER A 1 37 ? 2.604 11.023 0.737 1.00 0.00 37 SER A O 20
ATOM 27320 N N . THR A 1 38 ? 0.537 11.858 0.356 1.00 0.00 38 THR A N 20
ATOM 27321 C CA . THR A 1 38 ? 0.240 12.066 1.763 1.00 0.00 38 THR A CA 20
ATOM 27322 C C . THR A 1 38 ? 0.005 10.725 2.462 1.00 0.00 38 THR A C 20
ATOM 27323 O O . THR A 1 38 ? -0.605 9.822 1.892 1.00 0.00 38 THR A O 20
ATOM 27334 N N . GLY A 1 39 ? 0.502 10.638 3.687 1.00 0.00 39 GLY A N 20
ATOM 27335 C CA . GLY A 1 39 ? 0.353 9.424 4.470 1.00 0.00 39 GLY A CA 20
ATOM 27336 C C . GLY A 1 39 ? -1.062 8.858 4.342 1.00 0.00 39 GLY A C 20
ATOM 27337 O O . GLY A 1 39 ? -1.270 7.655 4.494 1.00 0.00 39 GLY A O 20
ATOM 27341 N N . SER A 1 40 ? -1.999 9.752 4.062 1.00 0.00 40 SER A N 20
ATOM 27342 C CA . SER A 1 40 ? -3.389 9.357 3.911 1.00 0.00 40 SER A CA 20
ATOM 27343 C C . SER A 1 40 ? -3.596 8.676 2.557 1.00 0.00 40 SER A C 20
ATOM 27344 O O . SER A 1 40 ? -4.255 7.641 2.472 1.00 0.00 40 SER A O 20
ATOM 27352 N N . GLU A 1 41 ? -3.020 9.285 1.531 1.00 0.00 41 GLU A N 20
ATOM 27353 C CA . GLU A 1 41 ? -3.133 8.751 0.184 1.00 0.00 41 GLU A CA 20
ATOM 27354 C C . GLU A 1 41 ? -2.886 7.241 0.190 1.00 0.00 41 GLU A C 20
ATOM 27355 O O . GLU A 1 41 ? -3.543 6.498 -0.538 1.00 0.00 41 GLU A O 20
ATOM 27367 N N . LEU A 1 42 ? -1.937 6.832 1.019 1.00 0.00 42 LEU A N 20
ATOM 27368 C CA . LEU A 1 42 ? -1.595 5.424 1.129 1.00 0.00 42 LEU A CA 20
ATOM 27369 C C . LEU A 1 42 ? -2.877 4.589 1.104 1.00 0.00 42 LEU A C 20
ATOM 27370 O O . LEU A 1 42 ? -2.980 3.627 0.344 1.00 0.00 42 LEU A O 20
ATOM 27386 N N . LYS A 1 43 ? -3.821 4.986 1.944 1.00 0.00 43 LYS A N 20
ATOM 27387 C CA . LYS A 1 43 ? -5.091 4.286 2.028 1.00 0.00 43 LYS A CA 20
ATOM 27388 C C . LYS A 1 43 ? -5.645 4.074 0.618 1.00 0.00 43 LYS A C 20
ATOM 27389 O O . LYS A 1 43 ? -5.919 2.943 0.218 1.00 0.00 43 LYS A O 20
ATOM 27408 N N . GLN A 1 44 ? -5.794 5.179 -0.098 1.00 0.00 44 GLN A N 20
ATOM 27409 C CA . GLN A 1 44 ? -6.310 5.128 -1.455 1.00 0.00 44 GLN A CA 20
ATOM 27410 C C . GLN A 1 44 ? -5.327 4.396 -2.370 1.00 0.00 44 GLN A C 20
ATOM 27411 O O . GLN A 1 44 ? -5.710 3.898 -3.428 1.00 0.00 44 GLN A O 20
ATOM 27425 N N . LYS A 1 45 ? -4.078 4.352 -1.930 1.00 0.00 45 LYS A N 20
ATOM 27426 C CA . LYS A 1 45 ? -3.037 3.689 -2.696 1.00 0.00 45 LYS A CA 20
ATOM 27427 C C . LYS A 1 45 ? -3.101 2.182 -2.437 1.00 0.00 45 LYS A C 20
ATOM 27428 O O . LYS A 1 45 ? -2.730 1.385 -3.297 1.00 0.00 45 LYS A O 20
ATOM 27447 N N . ILE A 1 46 ? -3.575 1.838 -1.249 1.00 0.00 46 ILE A N 20
ATOM 27448 C CA . ILE A 1 46 ? -3.693 0.441 -0.866 1.00 0.00 46 ILE A CA 20
ATOM 27449 C C . ILE A 1 46 ? -5.083 -0.072 -1.246 1.00 0.00 46 ILE A C 20
ATOM 27450 O O . ILE A 1 46 ? -5.224 -1.194 -1.730 1.00 0.00 46 ILE A O 20
ATOM 27466 N N . HIS A 1 47 ? -6.075 0.774 -1.013 1.00 0.00 47 HIS A N 20
ATOM 27467 C CA . HIS A 1 47 ? -7.450 0.421 -1.324 1.00 0.00 47 HIS A CA 20
ATOM 27468 C C . HIS A 1 47 ? -7.588 0.176 -2.828 1.00 0.00 47 HIS A C 20
ATOM 27469 O O . HIS A 1 47 ? -8.527 -0.485 -3.269 1.00 0.00 47 HIS A O 20
ATOM 27483 N N . SER A 1 48 ? -6.639 0.723 -3.574 1.00 0.00 48 SER A N 20
ATOM 27484 C CA . SER A 1 48 ? -6.643 0.572 -5.019 1.00 0.00 48 SER A CA 20
ATOM 27485 C C . SER A 1 48 ? -6.200 -0.842 -5.400 1.00 0.00 48 SER A C 20
ATOM 27486 O O . SER A 1 48 ? -6.457 -1.298 -6.513 1.00 0.00 48 SER A O 20
ATOM 27494 N N . ILE A 1 49 ? -5.542 -1.496 -4.454 1.00 0.00 49 ILE A N 20
ATOM 27495 C CA . ILE A 1 49 ? -5.061 -2.849 -4.676 1.00 0.00 49 ILE A CA 20
ATOM 27496 C C . ILE A 1 49 ? -5.888 -3.824 -3.835 1.00 0.00 49 ILE A C 20
ATOM 27497 O O . ILE A 1 49 ? -6.564 -4.697 -4.377 1.00 0.00 49 ILE A O 20
ATOM 27513 N N . THR A 1 50 ? -5.806 -3.643 -2.525 1.00 0.00 50 THR A N 20
ATOM 27514 C CA . THR A 1 50 ? -6.538 -4.496 -1.605 1.00 0.00 50 THR A CA 20
ATOM 27515 C C . THR A 1 50 ? -7.991 -4.649 -2.060 1.00 0.00 50 THR A C 20
ATOM 27516 O O . THR A 1 50 ? -8.569 -5.729 -1.950 1.00 0.00 50 THR A O 20
ATOM 27527 N N . GLY A 1 51 ? -8.538 -3.552 -2.563 1.00 0.00 51 GLY A N 20
ATOM 27528 C CA . GLY A 1 51 ? -9.912 -3.551 -3.036 1.00 0.00 51 GLY A CA 20
ATOM 27529 C C . GLY A 1 51 ? -10.891 -3.346 -1.877 1.00 0.00 51 GLY A C 20
ATOM 27530 O O . GLY A 1 51 ? -12.076 -3.101 -2.097 1.00 0.00 51 GLY A O 20
ATOM 27534 N N . LEU A 1 52 ? -10.358 -3.452 -0.669 1.00 0.00 52 LEU A N 20
ATOM 27535 C CA . LEU A 1 52 ? -11.169 -3.281 0.524 1.00 0.00 52 LEU A CA 20
ATOM 27536 C C . LEU A 1 52 ? -11.258 -1.792 0.866 1.00 0.00 52 LEU A C 20
ATOM 27537 O O . LEU A 1 52 ? -10.525 -0.979 0.307 1.00 0.00 52 LEU A O 20
ATOM 27553 N N . PRO A 1 53 ? -12.187 -1.473 1.806 1.00 0.00 53 PRO A N 20
ATOM 27554 C CA . PRO A 1 53 ? -12.382 -0.097 2.229 1.00 0.00 53 PRO A CA 20
ATOM 27555 C C . PRO A 1 53 ? -11.245 0.361 3.146 1.00 0.00 53 PRO A C 20
ATOM 27556 O O . PRO A 1 53 ? -10.694 -0.437 3.903 1.00 0.00 53 PRO A O 20
ATOM 27567 N N . PRO A 1 54 ? -10.921 1.678 3.046 1.00 0.00 54 PRO A N 20
ATOM 27568 C CA . PRO A 1 54 ? -9.860 2.251 3.857 1.00 0.00 54 PRO A CA 20
ATOM 27569 C C . PRO A 1 54 ? -10.318 2.439 5.305 1.00 0.00 54 PRO A C 20
ATOM 27570 O O . PRO A 1 54 ? -9.506 2.390 6.228 1.00 0.00 54 PRO A O 20
ATOM 27581 N N . ALA A 1 55 ? -11.617 2.650 5.458 1.00 0.00 55 ALA A N 20
ATOM 27582 C CA . ALA A 1 55 ? -12.192 2.845 6.778 1.00 0.00 55 ALA A CA 20
ATOM 27583 C C . ALA A 1 55 ? -11.865 1.635 7.656 1.00 0.00 55 ALA A C 20
ATOM 27584 O O . ALA A 1 55 ? -11.633 1.779 8.856 1.00 0.00 55 ALA A O 20
ATOM 27591 N N . MET A 1 56 ? -11.858 0.471 7.025 1.00 0.00 56 MET A N 20
ATOM 27592 C CA . MET A 1 56 ? -11.563 -0.763 7.734 1.00 0.00 56 MET A CA 20
ATOM 27593 C C . MET A 1 56 ? -10.141 -1.241 7.435 1.00 0.00 56 MET A C 20
ATOM 27594 O O . MET A 1 56 ? -9.885 -2.443 7.382 1.00 0.00 56 MET A O 20
ATOM 27608 N N . GLN A 1 57 ? -9.254 -0.275 7.247 1.00 0.00 57 GLN A N 20
ATOM 27609 C CA . GLN A 1 57 ? -7.864 -0.583 6.954 1.00 0.00 57 GLN A CA 20
ATOM 27610 C C . GLN A 1 57 ? -6.969 -0.151 8.117 1.00 0.00 57 GLN A C 20
ATOM 27611 O O . GLN A 1 57 ? -7.306 0.774 8.855 1.00 0.00 57 GLN A O 20
ATOM 27625 N N . LYS A 1 58 ? -5.845 -0.842 8.245 1.00 0.00 58 LYS A N 20
ATOM 27626 C CA . LYS A 1 58 ? -4.899 -0.541 9.306 1.00 0.00 58 LYS A CA 20
ATOM 27627 C C . LYS A 1 58 ? -3.520 -0.283 8.695 1.00 0.00 58 LYS A C 20
ATOM 27628 O O . LYS A 1 58 ? -2.739 -1.213 8.500 1.00 0.00 58 LYS A O 20
ATOM 27647 N N . VAL A 1 59 ? -3.262 0.985 8.411 1.00 0.00 59 VAL A N 20
ATOM 27648 C CA . VAL A 1 59 ? -1.991 1.378 7.826 1.00 0.00 59 VAL A CA 20
ATOM 27649 C C . VAL A 1 59 ? -0.982 1.648 8.945 1.00 0.00 59 VAL A C 20
ATOM 27650 O O . VAL A 1 59 ? -1.130 2.607 9.701 1.00 0.00 59 VAL A O 20
ATOM 27663 N N . MET A 1 60 ? 0.020 0.785 9.014 1.00 0.00 60 MET A N 20
ATOM 27664 C CA . MET A 1 60 ? 1.053 0.918 10.028 1.00 0.00 60 MET A CA 20
ATOM 27665 C C . MET A 1 60 ? 2.387 0.361 9.527 1.00 0.00 60 MET A C 20
ATOM 27666 O O . MET A 1 60 ? 2.482 -0.815 9.180 1.00 0.00 60 MET A O 20
ATOM 27680 N N . TYR A 1 61 ? 3.386 1.232 9.506 1.00 0.00 61 TYR A N 20
ATOM 27681 C CA . TYR A 1 61 ? 4.710 0.841 9.054 1.00 0.00 61 TYR A CA 20
ATOM 27682 C C . TYR A 1 61 ? 5.773 1.202 10.094 1.00 0.00 61 TYR A C 20
ATOM 27683 O O . TYR A 1 61 ? 6.185 2.357 10.192 1.00 0.00 61 TYR A O 20
ATOM 27701 N N . LYS A 1 62 ? 6.187 0.191 10.845 1.00 0.00 62 LYS A N 20
ATOM 27702 C CA . LYS A 1 62 ? 7.194 0.387 11.874 1.00 0.00 62 LYS A CA 20
ATOM 27703 C C . LYS A 1 62 ? 6.837 1.623 12.702 1.00 0.00 62 LYS A C 20
ATOM 27704 O O . LYS A 1 62 ? 7.714 2.257 13.287 1.00 0.00 62 LYS A O 20
ATOM 27723 N N . GLY A 1 63 ? 5.548 1.930 12.724 1.00 0.00 63 GLY A N 20
ATOM 27724 C CA . GLY A 1 63 ? 5.065 3.079 13.471 1.00 0.00 63 GLY A CA 20
ATOM 27725 C C . GLY A 1 63 ? 3.834 3.691 12.799 1.00 0.00 63 GLY A C 20
ATOM 27726 O O . GLY A 1 63 ? 3.655 3.564 11.588 1.00 0.00 63 GLY A O 20
ATOM 27730 N N . LEU A 1 64 ? 3.016 4.341 13.614 1.00 0.00 64 LEU A N 20
ATOM 27731 C CA . LEU A 1 64 ? 1.807 4.973 13.113 1.00 0.00 64 LEU A CA 20
ATOM 27732 C C . LEU A 1 64 ? 2.168 5.918 11.966 1.00 0.00 64 LEU A C 20
ATOM 27733 O O . LEU A 1 64 ? 3.185 6.608 12.022 1.00 0.00 64 LEU A O 20
ATOM 27749 N N . VAL A 1 65 ? 1.315 5.919 10.952 1.00 0.00 65 VAL A N 20
ATOM 27750 C CA . VAL A 1 65 ? 1.532 6.768 9.793 1.00 0.00 65 VAL A CA 20
ATOM 27751 C C . VAL A 1 65 ? 0.652 8.015 9.908 1.00 0.00 65 VAL A C 20
ATOM 27752 O O . VAL A 1 65 ? -0.573 7.921 9.850 1.00 0.00 65 VAL A O 20
ATOM 27765 N N . PRO A 1 66 ? 1.328 9.183 10.074 1.00 0.00 66 PRO A N 20
ATOM 27766 C CA . PRO A 1 66 ? 0.621 10.446 10.197 1.00 0.00 66 PRO A CA 20
ATOM 27767 C C . PRO A 1 66 ? 0.085 10.909 8.841 1.00 0.00 66 PRO A C 20
ATOM 27768 O O . PRO A 1 66 ? 0.857 11.277 7.957 1.00 0.00 66 PRO A O 20
ATOM 27779 N N . GLU A 1 67 ? -1.234 10.875 8.720 1.00 0.00 67 GLU A N 20
ATOM 27780 C CA . GLU A 1 67 ? -1.883 11.287 7.487 1.00 0.00 67 GLU A CA 20
ATOM 27781 C C . GLU A 1 67 ? -1.629 12.773 7.224 1.00 0.00 67 GLU A C 20
ATOM 27782 O O . GLU A 1 67 ? -1.850 13.257 6.115 1.00 0.00 67 GLU A O 20
ATOM 27794 N N . ASP A 1 68 ? -1.169 13.454 8.262 1.00 0.00 68 ASP A N 20
ATOM 27795 C CA . ASP A 1 68 ? -0.883 14.875 8.157 1.00 0.00 68 ASP A CA 20
ATOM 27796 C C . ASP A 1 68 ? 0.520 15.067 7.577 1.00 0.00 68 ASP A C 20
ATOM 27797 O O . ASP A 1 68 ? 0.979 16.196 7.413 1.00 0.00 68 ASP A O 20
ATOM 27806 N N . LYS A 1 69 ? 1.162 13.946 7.282 1.00 0.00 69 LYS A N 20
ATOM 27807 C CA . LYS A 1 69 ? 2.503 13.977 6.723 1.00 0.00 69 LYS A CA 20
ATOM 27808 C C . LYS A 1 69 ? 2.598 12.963 5.581 1.00 0.00 69 LYS A C 20
ATOM 27809 O O . LYS A 1 69 ? 1.907 11.946 5.590 1.00 0.00 69 LYS A O 20
ATOM 27828 N N . THR A 1 70 ? 3.460 13.277 4.625 1.00 0.00 70 THR A N 20
ATOM 27829 C CA . THR A 1 70 ? 3.655 12.406 3.478 1.00 0.00 70 THR A CA 20
ATOM 27830 C C . THR A 1 70 ? 4.672 11.311 3.805 1.00 0.00 70 THR A C 20
ATOM 27831 O O . THR A 1 70 ? 5.397 11.408 4.795 1.00 0.00 70 THR A O 20
ATOM 27842 N N . LEU A 1 71 ? 4.694 10.295 2.956 1.00 0.00 71 LEU A N 20
ATOM 27843 C CA . LEU A 1 71 ? 5.610 9.183 3.143 1.00 0.00 71 LEU A CA 20
ATOM 27844 C C . LEU A 1 71 ? 7.014 9.726 3.419 1.00 0.00 71 LEU A C 20
ATOM 27845 O O . LEU A 1 71 ? 7.616 9.407 4.443 1.00 0.00 71 LEU A O 20
ATOM 27861 N N . ARG A 1 72 ? 7.494 10.536 2.487 1.00 0.00 72 ARG A N 20
ATOM 27862 C CA . ARG A 1 72 ? 8.815 11.126 2.617 1.00 0.00 72 ARG A CA 20
ATOM 27863 C C . ARG A 1 72 ? 8.944 11.851 3.958 1.00 0.00 72 ARG A C 20
ATOM 27864 O O . ARG A 1 72 ? 10.052 12.105 4.427 1.00 0.00 72 ARG A O 20
ATOM 27885 N N . GLU A 1 73 ? 7.794 12.163 4.538 1.00 0.00 73 GLU A N 20
ATOM 27886 C CA . GLU A 1 73 ? 7.764 12.853 5.817 1.00 0.00 73 GLU A CA 20
ATOM 27887 C C . GLU A 1 73 ? 7.632 11.846 6.961 1.00 0.00 73 GLU A C 20
ATOM 27888 O O . GLU A 1 73 ? 8.211 12.035 8.029 1.00 0.00 73 GLU A O 20
ATOM 27900 N N . ILE A 1 74 ? 6.865 10.798 6.698 1.00 0.00 74 ILE A N 20
ATOM 27901 C CA . ILE A 1 74 ? 6.649 9.761 7.692 1.00 0.00 74 ILE A CA 20
ATOM 27902 C C . ILE A 1 74 ? 7.889 8.867 7.768 1.00 0.00 74 ILE A C 20
ATOM 27903 O O . ILE A 1 74 ? 7.941 7.938 8.574 1.00 0.00 74 ILE A O 20
ATOM 27919 N N . LYS A 1 75 ? 8.856 9.178 6.918 1.00 0.00 75 LYS A N 20
ATOM 27920 C CA . LYS A 1 75 ? 10.092 8.414 6.878 1.00 0.00 75 LYS A CA 20
ATOM 27921 C C . LYS A 1 75 ? 9.870 7.136 6.067 1.00 0.00 75 LYS A C 20
ATOM 27922 O O . LYS A 1 75 ? 9.711 6.056 6.635 1.00 0.00 75 LYS A O 20
ATOM 27941 N N . VAL A 1 76 ? 9.868 7.300 4.753 1.00 0.00 76 VAL A N 20
ATOM 27942 C CA . VAL A 1 76 ? 9.669 6.173 3.858 1.00 0.00 76 VAL A CA 20
ATOM 27943 C C . VAL A 1 76 ? 10.866 6.060 2.911 1.00 0.00 76 VAL A C 20
ATOM 27944 O O . VAL A 1 76 ? 11.503 7.062 2.589 1.00 0.00 76 VAL A O 20
ATOM 27957 N N . THR A 1 77 ? 11.135 4.832 2.493 1.00 0.00 77 THR A N 20
ATOM 27958 C CA . THR A 1 77 ? 12.245 4.576 1.590 1.00 0.00 77 THR A CA 20
ATOM 27959 C C . THR A 1 77 ? 11.830 3.581 0.505 1.00 0.00 77 THR A C 20
ATOM 27960 O O . THR A 1 77 ? 10.680 3.145 0.464 1.00 0.00 77 THR A O 20
ATOM 27971 N N . SER A 1 78 ? 12.789 3.250 -0.347 1.00 0.00 78 SER A N 20
ATOM 27972 C CA . SER A 1 78 ? 12.538 2.313 -1.430 1.00 0.00 78 SER A CA 20
ATOM 27973 C C . SER A 1 78 ? 12.688 0.877 -0.925 1.00 0.00 78 SER A C 20
ATOM 27974 O O . SER A 1 78 ? 13.804 0.398 -0.726 1.00 0.00 78 SER A O 20
ATOM 27982 N N . GLY A 1 79 ? 11.549 0.229 -0.731 1.00 0.00 79 GLY A N 20
ATOM 27983 C CA . GLY A 1 79 ? 11.539 -1.143 -0.253 1.00 0.00 79 GLY A CA 20
ATOM 27984 C C . GLY A 1 79 ? 10.890 -1.237 1.129 1.00 0.00 79 GLY A C 20
ATOM 27985 O O . GLY A 1 79 ? 11.095 -2.213 1.850 1.00 0.00 79 GLY A O 20
ATOM 27989 N N . ALA A 1 80 ? 10.121 -0.210 1.458 1.00 0.00 80 ALA A N 20
ATOM 27990 C CA . ALA A 1 80 ? 9.441 -0.165 2.741 1.00 0.00 80 ALA A CA 20
ATOM 27991 C C . ALA A 1 80 ? 8.479 -1.350 2.846 1.00 0.00 80 ALA A C 20
ATOM 27992 O O . ALA A 1 80 ? 8.387 -2.162 1.926 1.00 0.00 80 ALA A O 20
ATOM 27999 N N . LYS A 1 81 ? 7.788 -1.413 3.975 1.00 0.00 81 LYS A N 20
ATOM 28000 C CA . LYS A 1 81 ? 6.837 -2.485 4.211 1.00 0.00 81 LYS A CA 20
ATOM 28001 C C . LYS A 1 81 ? 5.517 -1.891 4.706 1.00 0.00 81 LYS A C 20
ATOM 28002 O O . LYS A 1 81 ? 5.514 -0.977 5.530 1.00 0.00 81 LYS A O 20
ATOM 28021 N N . ILE A 1 82 ? 4.427 -2.434 4.184 1.00 0.00 82 ILE A N 20
ATOM 28022 C CA . ILE A 1 82 ? 3.104 -1.969 4.562 1.00 0.00 82 ILE A CA 20
ATOM 28023 C C . ILE A 1 82 ? 2.232 -3.170 4.931 1.00 0.00 82 ILE A C 20
ATOM 28024 O O . ILE A 1 82 ? 2.107 -4.114 4.151 1.00 0.00 82 ILE A O 20
ATOM 28040 N N . MET A 1 83 ? 1.650 -3.097 6.119 1.00 0.00 83 MET A N 20
ATOM 28041 C CA . MET A 1 83 ? 0.793 -4.167 6.600 1.00 0.00 83 MET A CA 20
ATOM 28042 C C . MET A 1 83 ? -0.647 -3.680 6.772 1.00 0.00 83 MET A C 20
ATOM 28043 O O . MET A 1 83 ? -0.912 -2.785 7.573 1.00 0.00 83 MET A O 20
ATOM 28057 N N . VAL A 1 84 ? -1.540 -4.292 6.008 1.00 0.00 84 VAL A N 20
ATOM 28058 C CA . VAL A 1 84 ? -2.947 -3.932 6.066 1.00 0.00 84 VAL A CA 20
ATOM 28059 C C . VAL A 1 84 ? -3.728 -5.055 6.751 1.00 0.00 84 VAL A C 20
ATOM 28060 O O . VAL A 1 84 ? -3.273 -6.197 6.794 1.00 0.00 84 VAL A O 20
ATOM 28073 N N . VAL A 1 85 ? -4.891 -4.692 7.271 1.00 0.00 85 VAL A N 20
ATOM 28074 C CA . VAL A 1 85 ? -5.740 -5.654 7.953 1.00 0.00 85 VAL A CA 20
ATOM 28075 C C . VAL A 1 85 ? -7.206 -5.339 7.650 1.00 0.00 85 VAL A C 20
ATOM 28076 O O . VAL A 1 85 ? -7.517 -4.283 7.101 1.00 0.00 85 VAL A O 20
ATOM 28089 N N . GLY A 1 86 ? -8.068 -6.274 8.021 1.00 0.00 86 GLY A N 20
ATOM 28090 C CA . GLY A 1 86 ? -9.494 -6.109 7.796 1.00 0.00 86 GLY A CA 20
ATOM 28091 C C . GLY A 1 86 ? -9.950 -6.896 6.565 1.00 0.00 86 GLY A C 20
ATOM 28092 O O . GLY A 1 86 ? -9.261 -6.916 5.547 1.00 0.00 86 GLY A O 20
ATOM 28096 N N . SER A 1 87 ? -11.108 -7.526 6.700 1.00 0.00 87 SER A N 20
ATOM 28097 C CA . SER A 1 87 ? -11.664 -8.312 5.612 1.00 0.00 87 SER A CA 20
ATOM 28098 C C . SER A 1 87 ? -13.062 -7.803 5.259 1.00 0.00 87 SER A C 20
ATOM 28099 O O . SER A 1 87 ? -13.957 -7.798 6.104 1.00 0.00 87 SER A O 20
ATOM 28107 N N . THR A 1 88 ? -13.208 -7.386 4.010 1.00 0.00 88 THR A N 20
ATOM 28108 C CA . THR A 1 88 ? -14.483 -6.876 3.535 1.00 0.00 88 THR A CA 20
ATOM 28109 C C . THR A 1 88 ? -14.750 -7.353 2.107 1.00 0.00 88 THR A C 20
ATOM 28110 O O . THR A 1 88 ? -14.002 -7.022 1.188 1.00 0.00 88 THR A O 20
ATOM 28121 N N . ILE A 1 89 ? -15.818 -8.124 1.964 1.00 0.00 89 ILE A N 20
ATOM 28122 C CA . ILE A 1 89 ? -16.193 -8.651 0.663 1.00 0.00 89 ILE A CA 20
ATOM 28123 C C . ILE A 1 89 ? -17.048 -7.618 -0.073 1.00 0.00 89 ILE A C 20
ATOM 28124 O O . ILE A 1 89 ? -18.218 -7.427 0.256 1.00 0.00 89 ILE A O 20
ATOM 28140 N N . SER A 1 90 ? -16.432 -6.978 -1.056 1.00 0.00 90 SER A N 20
ATOM 28141 C CA . SER A 1 90 ? -17.122 -5.970 -1.842 1.00 0.00 90 SER A CA 20
ATOM 28142 C C . SER A 1 90 ? -16.633 -6.010 -3.291 1.00 0.00 90 SER A C 20
ATOM 28143 O O . SER A 1 90 ? -17.403 -6.313 -4.202 1.00 0.00 90 SER A O 20
ATOM 28151 N N . GLY A 1 91 ? -15.356 -5.699 -3.460 1.00 0.00 91 GLY A N 20
ATOM 28152 C CA . GLY A 1 91 ? -14.756 -5.696 -4.783 1.00 0.00 91 GLY A CA 20
ATOM 28153 C C . GLY A 1 91 ? -15.543 -4.799 -5.741 1.00 0.00 91 GLY A C 20
ATOM 28154 O O . GLY A 1 91 ? -16.549 -5.222 -6.308 1.00 0.00 91 GLY A O 20
ATOM 28158 N N . PRO A 1 92 ? -15.042 -3.544 -5.895 1.00 0.00 92 PRO A N 20
ATOM 28159 C CA . PRO A 1 92 ? -15.687 -2.584 -6.774 1.00 0.00 92 PRO A CA 20
ATOM 28160 C C . PRO A 1 92 ? -15.411 -2.912 -8.242 1.00 0.00 92 PRO A C 20
ATOM 28161 O O . PRO A 1 92 ? -14.263 -2.879 -8.684 1.00 0.00 92 PRO A O 20
ATOM 28172 N N . SER A 1 93 ? -16.482 -3.222 -8.958 1.00 0.00 93 SER A N 20
ATOM 28173 C CA . SER A 1 93 ? -16.369 -3.556 -10.368 1.00 0.00 93 SER A CA 20
ATOM 28174 C C . SER A 1 93 ? -16.674 -2.325 -11.224 1.00 0.00 93 SER A C 20
ATOM 28175 O O . SER A 1 93 ? -15.820 -1.862 -11.978 1.00 0.00 93 SER A O 20
ATOM 28183 N N . SER A 1 94 ? -17.894 -1.830 -11.077 1.00 0.00 94 SER A N 20
ATOM 28184 C CA . SER A 1 94 ? -18.323 -0.662 -11.828 1.00 0.00 94 SER A CA 20
ATOM 28185 C C . SER A 1 94 ? -18.343 -0.980 -13.324 1.00 0.00 94 SER A C 20
ATOM 28186 O O . SER A 1 94 ? -17.298 -0.995 -13.973 1.00 0.00 94 SER A O 20
ATOM 28194 N N . GLY A 1 95 ? -19.544 -1.225 -13.828 1.00 0.00 95 GLY A N 20
ATOM 28195 C CA . GLY A 1 95 ? -19.714 -1.542 -15.236 1.00 0.00 95 GLY A CA 20
ATOM 28196 C C . GLY A 1 95 ? -20.699 -0.578 -15.900 1.00 0.00 95 GLY A C 20
ATOM 28197 O O . GLY A 1 95 ? -21.146 0.384 -15.277 1.00 0.00 95 GLY A O 20
#

Organism: Mus musculus (NCBI:txid10090)

Nearest PDB structures (foldseek):
  1v86-assembly1_A  TM=7.834E-01  e=3.116E-18  Mus musculus
  2kan-assembly1_A  TM=7.231E-01  e=7.755E-05  Arabidopsis thaliana
  2dzm-assembly1_A  TM=6.898E-01  e=5.884E-05  Homo sapiens
  1wgg-assembly1_A  TM=5.930E-01  e=5.492E-05  Mus musculus
  7fgm-assembly1_B  TM=8.150E-01  e=1.854E-03  Homo sapiens

CATH classification: 3.10.20.90

InterPro domains:
  IPR000626 Ubiquitin-like domain [PF00240] (149-215)
  IPR000626 Ubiquitin-like domain [PS50053] (145-212)
  IPR000626 Ubiquitin-like domain [SM00213] (145-214)
  IPR019954 Ubiquitin conserved site [PS00299] (170-195)
  IPR029071 Ubiquitin-like domain superfamily [SSF54236] (140-223)
  IPR039120 Ubiquitin domain-containing protein UBFD1 [PTHR16470] (127-362)
  IPR057455 UBFD1, PH-like C-terminal domain [PF25343] (251-362)

Radius of gyration: 17.17 Å; Cα contacts (8 Å, |Δi|>4): 137; chains: 1; bounding box: 43×28×57 Å

Sequence (95 aa):
GSSGSSGDAGGGVGKELVDLKIIWNKTKHDVKVPLDSTGSELKQKIHSITGLPPAMQKVMYKGLVPEDKTLREIKVTSGAKIMVVGSTISGPSSGGSSGSSGDAGGGVGKELVDLKIIWNKTKHDVKVPLDSTGSELKQKIHSITGLPPAMQKVMYKGLVPEDKTLREIKVTSGAKIMVVGSTISGPSSGGSSGSSGDAGGGVGKELVDLKIIWNKTKHDVKVPLDSTGSELKQKIHSITGLPPAMQKVMYKGLVPEDKTLREIKVTSGAKIMVVGSTISGPSSGGSSGSSGDAGGGVGKELVDLKIIWNKTKHDVKVPLDSTGSELKQKIHSITGLPPAMQKVMYKGLVPEDKTLREIKVTSGAKIMVVGSTISGPSSGGSSGSSGDAGGGVGKELVDLKIIWNKTKHDVKVPLDSTGSELKQKIHSITGLPPAMQKVMYKGLVPEDKTLREIKVTSGAKIMVVGSTISGPSSGGSSGSSGDAGGGVGKELVDLKIIWNKTKHDVKVPLDSTGSELKQKIHSITGLPPAMQKVMYKGLVPEDKTLREIKVTSGAKIMVVGSTISGPSSGGSSGSSGDAGGGVGKELVDLKIIWNKTKHDVKVPLDSTGSELKQKIHSITGLPPAMQKVMYKGLVPEDKTLREIKVTSGAKIMVVGSTISGPSSGGSSGSSGDAGGGVGKELVDLKIIWNKTKHDVKVPLDSTGSELKQKIHSITGLPPAMQKVMYKGLVPEDKTLREIKVTSGAKIMVVGSTISGPSSGGSSGSSGDAGGGVGKELVDLKIIWNKTKHDVKVPLDSTGSELKQKIHSITGLPPAMQKVMYKGLVPEDKTLREIKVTSGAKIMVVGSTISGPSSGGSSGSSGDAGGGVGKELVDLKIIWNKTKHDVKVPLDSTGSELKQKIHSITGLPPAMQKVMYKGLVPEDKTLREIKVTSGAKIMVVGSTISGPSSGGSSGSSGDAGGGVGKELVDLKIIWNKTKHDVKVPLDSTGSELKQKIHSITGLPPAMQKVMYKGLVPEDKTLREIKVTSGAKIMVVGSTISGPSSGGSSGSSGDAGGGVGKELVDLKIIWNKTKHDVKVPLDSTGSELKQKIHSITGLPPAMQKVMYKGLVPEDKTLREIKVTSGAKIMVVGSTISGPSSGGSSGSSGDAGGGVGKELVDLKIIWNKTKHDVKVPLDSTGSELKQKIHSITGLPPAMQKVMYKGLVPEDKTLREIKVTSGAKIMVVGSTISGPSSGGSSGSSGDAGGGVGKELVDLKIIWNKTKHDVKVPLDSTGSELKQKIHSITGLPPAMQKVMYKGLVPEDKTLREIKVTSGAKIMVVGSTISGPSSGGSSGSSGDAGGGVGKELVDLKIIWNKTKHDVKVPLDSTGSELKQKIHSITGLPPAMQKVMYKGLVPEDKTLREIKVTSGAKIMVVGSTISGPSSGGSSGSSGDAGGGVGKELVDLKIIWNKTKHDVKVPLDSTGSELKQKIHSITGLPPAMQKVMYKGLVPEDKTLREIKVTSGAKIMVVGSTISGPSSGGSSGSSGDAGGGVGKELVDLKIIWNKTKHDVKVPLDSTGSELKQKIHSITGLPPAMQKVMYKGLVPEDKTLREIKVTSGAKIMVVGSTISGPSSGGSSGSSGDAGGGVGKELVDLKIIWNKTKHDVKVPLDSTGSELKQKIHSITGLPPAMQKVMYKGLVPEDKTLREIKVTSGAKIMVVGSTISGPSSGGSSGSSGDAGGGVGKELVDLKIIWNKTKHDVKVPLDSTGSELKQKIHSITGLPPAMQKVMYKGLVPEDKTLREIKVTSGAKIMVVGSTISGPSSGGSSGSSGDAGGGVGKELVDLKIIWNKTKHDVKVPLDSTGSELKQKIHSITGLPPAMQKVMYKGLVPEDKTLREIKVTSGAKIMVVGSTISGPSSG

Foldseek 3Di:
DDDDDDDDDDDDDWDWFAWEFEAEPHDTDTDGHTQQQALLCVLVVVCVPVVDHSVQKDWAFVHDGDSVGTNVGSPHHRYGYTYIYDDDPDRDDDD

Secondary structure (DSSP, 8-state):
-----------------EEEEEEETTEEEEEEE-TTSBHHHHHHHHHHHH-S-STT---BSSSB--SSSBHHHH---TTEEEEE--SS----S--